Protein AF-0000000066488191 (afdb_homodimer)

Organism: Caenorhabditis elegans (NCBI:txid6239)

GO terms:
  GO:0005634 nucleus (C, IDA)
  GO:0000794 condensed nuclear chromosome (C, TAS)
  GO:0045132 meiotic chromosome segregation (P, IMP)

Sequence (2114 aa):
MMSWTFKDENGHGQPLIVKVAETFGMEKRCILWLEMFMEQKRKTSTEIESETEAAYYFTLMNLYGRIHELNGVRGAYARLSRIQIDHVYGKISMREAFGDFNSAACFARMTGKGKPFNSTEAIQKLIDELNCLEYSQIERNEQEDYLNSLKTLSQWVNIDNDIGPSPHIFSRNIEYWATESTILKMIRNDERDEIVNNAIENAKSKVIERLSECAIGGSCSYEIATPFLVELQKLNEIVELKNVSNDELSAFNSDFWKNIQKRTDDSEQKISILEPILRVRRSMLDIRMQSMTGRDKENIRSRIVEVHLQSARIARLTGCFERAQLSLINAKKVLPFENKIVLEEAKLQLQTSDELNGMSLLDSIISKNFGDLHTIYTDTQQSVNLDVQKSAKLKIEHYQEETKNLFSSVQMLRISHMIKAGNTIGFDKVYHETTQLLQCFAHSGVMYEAAWLLDYLSNYKERSKHVLPLLKAYKEVAKYEKNQVLQARAVERMTSLWLSNTRKISTHISSVPKLPEGQISDLRQNIKSMNREIQTALEHIGWRAFYPAYAVLARHIDHQDEEVTRTIKQIMKQLILRMPHQCMWQSAYLLRQNIASVKEKYMEVLTEVKRKAPCYVTLIDQYDYASGVFNTVSGKVESDDCKLSEKVDGLKTMFRDKKYDPKELVMNRRVDCDCKILSGIMVPVRSVIDESVHDTEIRDDGFEESCHLPDRYLIHDFSDKVKVLHSNTKPVIIKLTTKTGRIVRLICKKDDDLSKDYHFTKMVEMCNDLLMKDEQTRIQKMTATTYSVIPLGKQGGIIEFMEGVTSFYETLDKLMGMTSGEWLEKLKFWNTHMKPMGKEERTKYFREVACKNTPVVMGKWFRIQYPEAGQWFASRKLFAKSTAVMSVIGYIFGLGDRHTKNLMVHTTGKCIHVDFDMIFNKGETLGTPELVPFRLTQNMINGMGEVALDGEFRTVCEQALRVFRENSYEIEKYIADLPNLVADFPSNKRAPKDFDMSEAKRLVSGRLRGQIMTAKLYRSNPISHPMQVSQLASSLIELATSEEKLSEMYLGWMATLMMSWTFKDENGHGQPLIVKVAETFGMEKRCILWLEMFMEQKRKTSTEIESETEAAYYFTLMNLYGRIHELNGVRGAYARLSRIQIDHVYGKISMREAFGDFNSAACFARMTGKGKPFNSTEAIQKLIDELNCLEYSQIERNEQEDYLNSLKTLSQWVNIDNDIGPSPHIFSRNIEYWATESTILKMIRNDERDEIVNNAIENAKSKVIERLSECAIGGSCSYEIATPFLVELQKLNEIVELKNVSNDELSAFNSDFWKNIQKRTDDSEQKISILEPILRVRRSMLDIRMQSMTGRDKENIRSRIVEVHLQSARIARLTGCFERAQLSLINAKKVLPFENKIVLEEAKLQLQTSDELNGMSLLDSIISKNFGDLHTIYTDTQQSVNLDVQKSAKLKIEHYQEETKNLFSSVQMLRISHMIKAGNTIGFDKVYHETTQLLQCFAHSGVMYEAAWLLDYLSNYKERSKHVLPLLKAYKEVAKYEKNQVLQARAVERMTSLWLSNTRKISTHISSVPKLPEGQISDLRQNIKSMNREIQTALEHIGWRAFYPAYAVLARHIDHQDEEVTRTIKQIMKQLILRMPHQCMWQSAYLLRQNIASVKEKYMEVLTEVKRKAPCYVTLIDQYDYASGVFNTVSGKVESDDCKLSEKVDGLKTMFRDKKYDPKELVMNRRVDCDCKILSGIMVPVRSVIDESVHDTEIRDDGFEESCHLPDRYLIHDFSDKVKVLHSNTKPVIIKLTTKTGRIVRLICKKDDDLSKDYHFTKMVEMCNDLLMKDEQTRIQKMTATTYSVIPLGKQGGIIEFMEGVTSFYETLDKLMGMTSGEWLEKLKFWNTHMKPMGKEERTKYFREVACKNTPVVMGKWFRIQYPEAGQWFASRKLFAKSTAVMSVIGYIFGLGDRHTKNLMVHTTGKCIHVDFDMIFNKGETLGTPELVPFRLTQNMINGMGEVALDGEFRTVCEQALRVFRENSYEIEKYIADLPNLVADFPSNKRAPKDFDMSEAKRLVSGRLRGQIMTAKLYRSNPISHPMQVSQLASSLIELATSEEKLSEMYLGWMATL

Structure (mmCIF, N/CA/C/O backbone):
data_AF-0000000066488191-model_v1
#
loop_
_entity.id
_entity.type
_entity.pdbx_description
1 polymer 'non-specific serine/threonine protein kinase'
#
loop_
_atom_site.group_PDB
_atom_site.id
_atom_site.type_symbol
_atom_site.label_atom_id
_atom_site.label_alt_id
_atom_site.label_comp_id
_atom_site.label_asym_id
_atom_site.label_entity_id
_atom_site.label_seq_id
_atom_site.pdbx_PDB_ins_code
_atom_site.Cartn_x
_atom_site.Cartn_y
_atom_site.Cartn_z
_atom_site.occupancy
_atom_site.B_iso_or_equiv
_atom_site.auth_seq_id
_atom_site.auth_comp_id
_atom_site.auth_asym_id
_atom_site.auth_atom_id
_atom_site.pdbx_PDB_model_num
ATOM 1 N N . MET A 1 1 ? 40.062 29.422 2.43 1 53.34 1 MET A N 1
ATOM 2 C CA . MET A 1 1 ? 39.125 28.703 3.295 1 53.34 1 MET A CA 1
ATOM 3 C C . MET A 1 1 ? 38.188 27.828 2.473 1 53.34 1 MET A C 1
ATOM 5 O O . MET A 1 1 ? 37.656 26.859 2.98 1 53.34 1 MET A O 1
ATOM 9 N N . MET A 1 2 ? 38.062 28.219 1.221 1 65.75 2 MET A N 1
ATOM 10 C CA . MET A 1 2 ? 37.156 27.453 0.357 1 65.75 2 MET A CA 1
ATOM 11 C C . MET A 1 2 ? 37.938 26.5 -0.546 1 65.75 2 MET A C 1
ATOM 13 O O . MET A 1 2 ? 37.375 25.922 -1.475 1 65.75 2 MET A O 1
ATOM 17 N N . SER A 1 3 ? 39.219 26.344 -0.2 1 68.25 3 SER A N 1
ATOM 18 C CA . SER A 1 3 ? 40.031 25.453 -1.001 1 68.25 3 SER A CA 1
ATOM 19 C C . SER A 1 3 ? 39.781 24 -0.661 1 68.25 3 SER A C 1
ATOM 21 O O . SER A 1 3 ? 39.656 23.641 0.513 1 68.25 3 SER A O 1
ATOM 23 N N . TRP A 1 4 ? 39.469 23.156 -1.632 1 68.75 4 TRP A N 1
ATOM 24 C CA . TRP A 1 4 ? 39.156 21.734 -1.511 1 68.75 4 TRP A CA 1
ATOM 25 C C . TRP A 1 4 ? 40.438 20.906 -1.387 1 68.75 4 TRP A C 1
ATOM 27 O O . TRP A 1 4 ? 40.781 20.125 -2.271 1 68.75 4 TRP A O 1
ATOM 37 N N . THR A 1 5 ? 41.25 21.25 -0.405 1 68 5 THR A N 1
ATOM 38 C CA . THR A 1 5 ? 42.562 20.625 -0.302 1 68 5 THR A CA 1
ATOM 39 C C . THR A 1 5 ? 42.562 19.531 0.767 1 68 5 THR A C 1
ATOM 41 O O . THR A 1 5 ? 43.531 18.766 0.891 1 68 5 THR A O 1
ATOM 44 N N . PHE A 1 6 ? 41.406 19.391 1.422 1 79.56 6 PHE A N 1
ATOM 45 C CA . PHE A 1 6 ? 41.375 18.406 2.51 1 79.56 6 PHE A CA 1
ATOM 46 C C . PHE A 1 6 ? 40.438 17.266 2.182 1 79.56 6 PHE A C 1
ATOM 48 O O . PHE A 1 6 ? 39.531 17.406 1.354 1 79.56 6 PHE A O 1
ATOM 55 N N . LYS A 1 7 ? 40.875 16.109 2.66 1 81.81 7 LYS A N 1
ATOM 56 C CA . LYS A 1 7 ? 40.031 14.922 2.494 1 81.81 7 LYS A CA 1
ATOM 57 C C . LYS A 1 7 ? 39.375 14.516 3.814 1 81.81 7 LYS A C 1
ATOM 59 O O . LYS A 1 7 ? 39.969 14.688 4.879 1 81.81 7 LYS A O 1
ATOM 64 N N . ASP A 1 8 ? 38.188 14.164 3.746 1 79.75 8 ASP A N 1
ATOM 65 C CA . ASP A 1 8 ? 37.5 13.672 4.941 1 79.75 8 ASP A CA 1
ATOM 66 C C . ASP A 1 8 ? 37.969 12.273 5.309 1 79.75 8 ASP A C 1
ATOM 68 O O . ASP A 1 8 ? 38.875 11.734 4.684 1 79.75 8 ASP A O 1
ATOM 72 N N . GLU A 1 9 ? 37.375 11.734 6.336 1 75.88 9 GLU A N 1
ATOM 73 C CA . GLU A 1 9 ? 37.812 10.43 6.844 1 75.88 9 GLU A CA 1
ATOM 74 C C . GLU A 1 9 ? 37.531 9.32 5.828 1 75.88 9 GLU A C 1
ATOM 76 O O . GLU A 1 9 ? 38.156 8.266 5.859 1 75.88 9 GLU A O 1
ATOM 81 N N . ASN A 1 10 ? 36.688 9.664 4.855 1 80.81 10 ASN A N 1
ATOM 82 C CA . ASN A 1 10 ? 36.312 8.648 3.877 1 80.81 10 ASN A CA 1
ATOM 83 C C . ASN A 1 10 ? 36.969 8.906 2.525 1 80.81 10 ASN A C 1
ATOM 85 O O . ASN A 1 10 ? 36.688 8.195 1.554 1 80.81 10 ASN A O 1
ATOM 89 N N . GLY A 1 11 ? 37.719 9.93 2.398 1 78.69 11 GLY A N 1
ATOM 90 C CA . GLY A 1 11 ? 38.5 10.188 1.195 1 78.69 11 GLY A CA 1
ATOM 91 C C . GLY A 1 11 ? 37.844 11.18 0.26 1 78.69 11 GLY A C 1
ATOM 92 O O . GLY A 1 11 ? 38.344 11.406 -0.852 1 78.69 11 GLY A O 1
ATOM 93 N N . HIS A 1 12 ? 36.75 11.781 0.701 1 85.12 12 HIS A N 1
ATOM 94 C CA . HIS A 1 12 ? 36.094 12.789 -0.129 1 85.12 12 HIS A CA 1
ATOM 95 C C . HIS A 1 12 ? 36.75 14.156 0.062 1 85.12 12 HIS A C 1
ATOM 97 O O . HIS A 1 12 ? 37.125 14.516 1.175 1 85.12 12 HIS A O 1
ATOM 103 N N . GLY A 1 13 ? 36.906 14.906 -1.012 1 81.06 13 GLY A N 1
ATOM 104 C CA . GLY A 1 13 ? 37.406 16.266 -0.905 1 81.06 13 GLY A CA 1
ATOM 105 C C . GLY A 1 13 ? 36.469 17.188 -0.163 1 81.06 13 GLY A C 1
ATOM 106 O O . GLY A 1 13 ? 35.25 17.094 -0.312 1 81.06 13 GLY A O 1
ATOM 107 N N . GLN A 1 14 ? 37.031 17.922 0.802 1 84.06 14 GLN A N 1
ATOM 108 C CA . GLN A 1 14 ? 36.25 18.859 1.579 1 84.06 14 GLN A CA 1
ATOM 109 C C . GLN A 1 14 ? 37 20.172 1.783 1 84.06 14 GLN A C 1
ATOM 111 O O . GLN A 1 14 ? 38.219 20.188 1.927 1 84.06 14 GLN A O 1
ATOM 116 N N . PRO A 1 15 ? 36.281 21.203 1.713 1 82.38 15 PRO A N 1
ATOM 117 C CA . PRO A 1 15 ? 36.938 22.484 2.008 1 82.38 15 PRO A CA 1
ATOM 118 C C . PRO A 1 15 ? 37.281 22.641 3.486 1 82.38 15 PRO A C 1
ATOM 120 O O . PRO A 1 15 ? 36.625 22.062 4.348 1 82.38 15 PRO A O 1
ATOM 123 N N . LEU A 1 16 ? 38.25 23.469 3.756 1 82.44 16 LEU A N 1
ATOM 124 C CA . LEU A 1 16 ? 38.719 23.688 5.117 1 82.44 16 LEU A CA 1
ATOM 125 C C . LEU A 1 16 ? 37.656 24.359 5.961 1 82.44 16 LEU A C 1
ATOM 127 O O . LEU A 1 16 ? 37.594 24.172 7.18 1 82.44 16 LEU A O 1
ATOM 131 N N . ILE A 1 17 ? 36.844 25.016 5.355 1 82.12 17 ILE A N 1
ATOM 132 C CA . ILE A 1 17 ? 35.812 25.766 6.051 1 82.12 17 ILE A CA 1
ATOM 133 C C . ILE A 1 17 ? 34.875 24.812 6.785 1 82.12 17 ILE A C 1
ATOM 135 O O . ILE A 1 17 ? 34.281 25.188 7.805 1 82.12 17 ILE A O 1
ATOM 139 N N . VAL A 1 18 ? 34.781 23.688 6.281 1 84.31 18 VAL A N 1
ATOM 140 C CA . VAL A 1 18 ? 33.906 22.688 6.883 1 84.31 18 VAL A CA 1
ATOM 141 C C . VAL A 1 18 ? 34.406 22.312 8.273 1 84.31 18 VAL A C 1
ATOM 143 O O . VAL A 1 18 ? 33.656 22.266 9.234 1 84.31 18 VAL A O 1
ATOM 146 N N . LYS A 1 19 ? 35.625 22.094 8.359 1 80.31 19 LYS A N 1
ATOM 147 C CA . LYS A 1 19 ? 36.219 21.719 9.633 1 80.31 19 LYS A CA 1
ATOM 148 C C . LYS A 1 19 ? 36.094 22.859 10.648 1 80.31 19 LYS A C 1
ATOM 150 O O . LYS A 1 19 ? 35.812 22.609 11.828 1 80.31 19 LYS A O 1
ATOM 155 N N . VAL A 1 20 ? 36.312 24 10.156 1 78.38 20 VAL A N 1
ATOM 156 C CA . VAL A 1 20 ? 36.188 25.172 11.016 1 78.38 20 VAL A CA 1
ATOM 157 C C . VAL A 1 20 ? 34.781 25.312 11.523 1 78.38 20 VAL A C 1
ATOM 159 O O . VAL A 1 20 ? 34.531 25.562 12.703 1 78.38 20 VAL A O 1
ATOM 162 N N . ALA A 1 21 ? 33.844 25.156 10.648 1 81.75 21 ALA A N 1
ATOM 163 C CA . ALA A 1 21 ? 32.438 25.297 11.008 1 81.75 21 ALA A CA 1
ATOM 164 C C . ALA A 1 21 ? 32.031 24.234 12.016 1 81.75 21 ALA A C 1
ATOM 166 O O . ALA A 1 21 ? 31.25 24.516 12.938 1 81.75 21 ALA A O 1
ATOM 167 N N . GLU A 1 22 ? 32.5 23.078 11.844 1 79.38 22 GLU A N 1
ATOM 168 C CA . GLU A 1 22 ? 32.188 21.984 12.742 1 79.38 22 GLU A CA 1
ATOM 169 C C . GLU A 1 22 ? 32.75 22.203 14.133 1 79.38 22 GLU A C 1
ATOM 171 O O . GLU A 1 22 ? 32.156 21.875 15.141 1 79.38 22 GLU A O 1
ATOM 176 N N . THR A 1 23 ? 33.875 22.828 14.102 1 73.38 23 THR A N 1
ATOM 177 C CA . THR A 1 23 ? 34.562 23.078 15.367 1 73.38 23 THR A CA 1
ATOM 178 C C . THR A 1 23 ? 33.844 24.172 16.156 1 73.38 23 THR A C 1
ATOM 180 O O . THR A 1 23 ? 33.75 24.094 17.391 1 73.38 23 THR A O 1
ATOM 183 N N . PHE A 1 24 ? 33.312 25.078 15.422 1 72.81 24 PHE A N 1
ATOM 184 C CA . PHE A 1 24 ? 32.75 26.234 16.109 1 72.81 24 PHE A CA 1
ATOM 185 C C . PHE A 1 24 ? 31.219 26.172 16.078 1 72.81 24 PHE A C 1
ATOM 187 O O . PHE A 1 24 ? 30.547 27.078 16.578 1 72.81 24 PHE A O 1
ATOM 194 N N . GLY A 1 25 ? 30.656 25.188 15.531 1 78.25 25 GLY A N 1
ATOM 195 C CA . GLY A 1 25 ? 29.203 25.047 15.5 1 78.25 25 GLY A CA 1
ATOM 196 C C . GLY A 1 25 ? 28.531 26.016 14.531 1 78.25 25 GLY A C 1
ATOM 197 O O . GLY A 1 25 ? 27.484 26.578 14.844 1 78.25 25 GLY A O 1
ATOM 198 N N . MET A 1 26 ? 29.156 26.312 13.445 1 85 26 MET A N 1
ATOM 199 C CA . MET A 1 26 ? 28.641 27.25 12.445 1 85 26 MET A CA 1
ATOM 200 C C . MET A 1 26 ? 28.234 26.516 11.18 1 85 26 MET A C 1
ATOM 202 O O . MET A 1 26 ? 28.625 26.906 10.078 1 85 26 MET A O 1
ATOM 206 N N . GLU A 1 27 ? 27.484 25.484 11.461 1 90.75 27 GLU A N 1
ATOM 207 C CA . GLU A 1 27 ? 27.125 24.609 10.336 1 90.75 27 GLU A CA 1
ATOM 208 C C . GLU A 1 27 ? 26.25 25.359 9.328 1 90.75 27 GLU A C 1
ATOM 210 O O . GLU A 1 27 ? 26.438 25.203 8.117 1 90.75 27 GLU A O 1
ATOM 215 N N . LYS A 1 28 ? 25.281 26.234 9.758 1 91.38 28 LYS A N 1
ATOM 216 C CA . LYS A 1 28 ? 24.391 26.938 8.844 1 91.38 28 LYS A CA 1
ATOM 217 C C . LYS A 1 28 ? 25.156 27.953 7.988 1 91.38 28 LYS A C 1
ATOM 219 O O . LYS A 1 28 ? 24.859 28.125 6.809 1 91.38 28 LYS A O 1
ATOM 224 N N . ARG A 1 29 ? 26.094 28.562 8.531 1 89.44 29 ARG A N 1
ATOM 225 C CA . ARG A 1 29 ? 26.953 29.484 7.773 1 89.44 29 ARG A CA 1
ATOM 226 C C . ARG A 1 29 ? 27.781 28.719 6.746 1 89.44 29 ARG A C 1
ATOM 228 O O . ARG A 1 29 ? 28 29.203 5.633 1 89.44 29 ARG A O 1
ATOM 235 N N . CYS A 1 30 ? 28.281 27.625 7.215 1 91.75 30 CYS A N 1
ATOM 236 C CA . CYS A 1 30 ? 29.062 26.797 6.301 1 91.75 30 CYS A CA 1
ATOM 237 C C . CYS A 1 30 ? 28.234 26.375 5.098 1 91.75 30 CYS A C 1
ATOM 239 O O . CYS A 1 30 ? 28.719 26.359 3.969 1 91.75 30 CYS A O 1
ATOM 241 N N . ILE A 1 31 ? 26.969 25.969 5.348 1 93.62 31 ILE A N 1
ATOM 242 C CA . ILE A 1 31 ? 26.078 25.578 4.262 1 93.62 31 ILE A CA 1
ATOM 243 C C . ILE A 1 31 ? 25.906 26.75 3.301 1 93.62 31 ILE A C 1
ATOM 245 O O . ILE A 1 31 ? 25.953 26.578 2.08 1 93.62 31 ILE A O 1
ATOM 249 N N . LEU A 1 32 ? 25.703 27.953 3.84 1 93.06 32 LEU A N 1
ATOM 250 C CA . LEU A 1 32 ? 25.547 29.156 3.041 1 93.06 32 LEU A CA 1
ATOM 251 C C . LEU A 1 32 ? 26.766 29.391 2.168 1 93.06 32 LEU A C 1
ATOM 253 O O . LEU A 1 32 ? 26.641 29.625 0.963 1 93.06 32 LEU A O 1
ATOM 257 N N . TRP A 1 33 ? 27.922 29.25 2.713 1 91 33 TRP A N 1
ATOM 258 C CA . TRP A 1 33 ? 29.156 29.516 1.994 1 91 33 TRP A CA 1
ATOM 259 C C . TRP A 1 33 ? 29.438 28.453 0.941 1 91 33 TRP A C 1
ATOM 261 O O . TRP A 1 33 ? 29.953 28.75 -0.138 1 91 33 TRP A O 1
ATOM 271 N N . LEU A 1 34 ? 29.156 27.25 1.259 1 91.56 34 LEU A N 1
ATOM 272 C CA . LEU A 1 34 ? 29.359 26.172 0.302 1 91.56 34 LEU A CA 1
ATOM 273 C C . LEU A 1 34 ? 28.469 26.359 -0.921 1 91.56 34 LEU A C 1
ATOM 275 O O . LEU A 1 34 ? 28.891 26.094 -2.049 1 91.56 34 LEU A O 1
ATOM 279 N N . GLU A 1 35 ? 27.219 26.75 -0.673 1 91.69 35 GLU A N 1
ATOM 280 C CA . GLU A 1 35 ? 26.312 27 -1.788 1 91.69 35 GLU A CA 1
ATOM 281 C C . GLU A 1 35 ? 26.797 28.156 -2.658 1 91.69 35 GLU A C 1
ATOM 283 O O . GLU A 1 35 ? 26.719 28.094 -3.887 1 91.69 35 GLU A O 1
ATOM 288 N N . MET A 1 36 ? 27.297 29.172 -2.016 1 89.38 36 MET A N 1
ATOM 289 C CA . MET A 1 36 ? 27.844 30.312 -2.748 1 89.38 36 MET A CA 1
ATOM 290 C C . MET A 1 36 ? 29.062 29.891 -3.576 1 89.38 36 MET A C 1
ATOM 292 O O . MET A 1 36 ? 29.234 30.359 -4.707 1 89.38 36 MET A O 1
ATOM 296 N N . PHE A 1 37 ? 29.781 29.094 -2.984 1 86.75 37 PHE A N 1
ATOM 297 C CA . PHE A 1 37 ? 30.984 28.609 -3.662 1 86.75 37 PHE A CA 1
ATOM 298 C C . PHE A 1 37 ? 30.609 27.812 -4.906 1 86.75 37 PHE A C 1
ATOM 300 O O . PHE A 1 37 ? 31.203 28 -5.973 1 86.75 37 PHE A O 1
ATOM 307 N N . MET A 1 38 ? 29.734 26.906 -4.742 1 88.44 38 MET A N 1
ATOM 308 C CA . MET A 1 38 ? 29.328 26.062 -5.867 1 88.44 38 MET A CA 1
ATOM 309 C C . MET A 1 38 ? 28.672 26.906 -6.961 1 88.44 38 MET A C 1
ATOM 311 O O . MET A 1 38 ? 28.797 26.594 -8.148 1 88.44 38 MET A O 1
ATOM 315 N N . GLU A 1 39 ? 27.875 27.906 -6.574 1 87.44 39 GLU A N 1
ATOM 316 C CA . GLU A 1 39 ? 27.25 28.812 -7.539 1 87.44 39 GLU A CA 1
ATOM 317 C C . GLU A 1 39 ? 28.312 29.547 -8.352 1 87.44 39 GLU A C 1
ATOM 319 O O . GLU A 1 39 ? 28.156 29.719 -9.57 1 87.44 39 GLU A O 1
ATOM 324 N N . GLN A 1 40 ? 29.344 29.938 -7.746 1 84.94 40 GLN A N 1
ATOM 325 C CA . GLN A 1 40 ? 30.422 30.656 -8.422 1 84.94 40 GLN A CA 1
ATOM 326 C C . GLN A 1 40 ? 31.203 29.719 -9.344 1 84.94 40 GLN A C 1
ATOM 328 O O . GLN A 1 40 ? 31.578 30.109 -10.453 1 84.94 40 GLN A O 1
ATOM 333 N N . LYS A 1 41 ? 31.375 28.531 -8.859 1 84.56 41 LYS A N 1
ATOM 334 C CA . LYS A 1 41 ? 32.094 27.547 -9.664 1 84.56 41 LYS A CA 1
ATOM 335 C C . LYS A 1 41 ? 31.312 27.188 -10.922 1 84.56 41 LYS A C 1
ATOM 337 O O . LYS A 1 41 ? 31.891 26.938 -11.977 1 84.56 41 LYS A O 1
ATOM 342 N N . ARG A 1 42 ? 30.062 27.078 -10.852 1 85.44 42 ARG A N 1
ATOM 343 C CA . ARG A 1 42 ? 29.219 26.734 -11.992 1 85.44 42 ARG A CA 1
ATOM 344 C C . ARG A 1 42 ? 29.188 27.859 -13.016 1 85.44 42 ARG A C 1
ATOM 346 O O . ARG A 1 42 ? 29.031 27.609 -14.211 1 85.44 42 ARG A O 1
ATOM 353 N N . LYS A 1 43 ? 29.312 29.031 -12.625 1 81.06 43 LYS A N 1
ATOM 354 C CA . LYS A 1 43 ? 29.344 30.172 -13.531 1 81.06 43 LYS A CA 1
ATOM 355 C C . LYS A 1 43 ? 30.672 30.234 -14.297 1 81.06 43 LYS A C 1
ATOM 357 O O . LYS A 1 43 ? 30.688 30.641 -15.461 1 81.06 43 LYS A O 1
ATOM 362 N N . THR A 1 44 ? 31.641 29.828 -13.625 1 81.44 44 THR A N 1
ATOM 363 C CA . THR A 1 44 ? 32.969 29.984 -14.219 1 81.44 44 THR A CA 1
ATOM 364 C C . THR A 1 44 ? 33.312 28.766 -15.062 1 81.44 44 THR A C 1
ATOM 366 O O . THR A 1 44 ? 34.062 28.875 -16.047 1 81.44 44 THR A O 1
ATOM 369 N N . SER A 1 45 ? 32.875 27.578 -14.508 1 75.94 45 SER A N 1
ATOM 370 C CA . SER A 1 45 ? 33.312 26.359 -15.203 1 75.94 45 SER A CA 1
ATOM 371 C C . SER A 1 45 ? 32.156 25.734 -15.977 1 75.94 45 SER A C 1
ATOM 373 O O . SER A 1 45 ? 31.016 25.75 -15.516 1 75.94 45 SER A O 1
ATOM 375 N N . THR A 1 46 ? 32.375 25.359 -17.203 1 68.44 46 THR A N 1
ATOM 376 C CA . THR A 1 46 ? 31.375 24.734 -18.062 1 68.44 46 THR A CA 1
ATOM 377 C C . THR A 1 46 ? 31.016 23.344 -17.562 1 68.44 46 THR A C 1
ATOM 379 O O . THR A 1 46 ? 29.875 22.906 -17.688 1 68.44 46 THR A O 1
ATOM 382 N N . GLU A 1 47 ? 32.031 22.562 -17.094 1 75.62 47 GLU A N 1
ATOM 383 C CA . GLU A 1 47 ? 31.75 21.203 -16.641 1 75.62 47 GLU A CA 1
ATOM 384 C C . GLU A 1 47 ? 32.406 20.938 -15.281 1 75.62 47 GLU A C 1
ATOM 386 O O . GLU A 1 47 ? 33.594 21.125 -15.117 1 75.62 47 GLU A O 1
ATOM 391 N N . ILE A 1 48 ? 31.547 20.734 -14.234 1 81.19 48 ILE A N 1
ATOM 392 C CA . ILE A 1 48 ? 32.062 20.375 -12.922 1 81.19 48 ILE A CA 1
ATOM 393 C C . ILE A 1 48 ? 32.312 18.875 -12.875 1 81.19 48 ILE A C 1
ATOM 395 O O . ILE A 1 48 ? 31.484 18.062 -13.312 1 81.19 48 ILE A O 1
ATOM 399 N N . GLU A 1 49 ? 33.438 18.578 -12.344 1 83.06 49 GLU A N 1
ATOM 400 C CA . GLU A 1 49 ? 33.812 17.172 -12.211 1 83.06 49 GLU A CA 1
ATOM 401 C C . GLU A 1 49 ? 32.812 16.422 -11.312 1 83.06 49 GLU A C 1
ATOM 403 O O . GLU A 1 49 ? 32.375 16.953 -10.297 1 83.06 49 GLU A O 1
ATOM 408 N N . SER A 1 50 ? 32.469 15.281 -11.719 1 85.19 50 SER A N 1
ATOM 409 C CA . SER A 1 50 ? 31.516 14.461 -11.008 1 85.19 50 SER A CA 1
ATOM 410 C C . SER A 1 50 ? 31.969 14.18 -9.578 1 85.19 50 SER A C 1
ATOM 412 O O . SER A 1 50 ? 31.156 14.109 -8.656 1 85.19 50 SER A O 1
ATOM 414 N N . GLU A 1 51 ? 33.219 14.055 -9.352 1 85.31 51 GLU A N 1
ATOM 415 C CA . GLU A 1 51 ? 33.75 13.75 -8.023 1 85.31 51 GLU A CA 1
ATOM 416 C C . GLU A 1 51 ? 33.594 14.938 -7.082 1 85.31 51 GLU A C 1
ATOM 418 O O . GLU A 1 51 ? 33.312 14.766 -5.898 1 85.31 51 GLU A O 1
ATOM 423 N N . THR A 1 52 ? 33.844 16.047 -7.648 1 86.5 52 THR A N 1
ATOM 424 C CA . THR A 1 52 ? 33.719 17.266 -6.848 1 86.5 52 THR A CA 1
ATOM 425 C C . THR A 1 52 ? 32.25 17.5 -6.477 1 86.5 52 THR A C 1
ATOM 427 O O . THR A 1 52 ? 31.953 17.922 -5.355 1 86.5 52 THR A O 1
ATOM 430 N N . GLU A 1 53 ? 31.422 17.234 -7.363 1 89.94 53 GLU A N 1
ATOM 431 C CA . GLU A 1 53 ? 30 17.406 -7.094 1 89.94 53 GLU A CA 1
ATOM 432 C C . GLU A 1 53 ? 29.5 16.391 -6.066 1 89.94 53 GLU A C 1
ATOM 434 O O . GLU A 1 53 ? 28.688 16.703 -5.211 1 89.94 53 GLU A O 1
ATOM 439 N N . ALA A 1 54 ? 30 15.195 -6.211 1 90.94 54 ALA A N 1
ATOM 440 C CA . ALA A 1 54 ? 29.641 14.164 -5.242 1 90.94 54 ALA A CA 1
ATOM 441 C C . ALA A 1 54 ? 30.141 14.531 -3.844 1 90.94 54 ALA A C 1
ATOM 443 O O . ALA A 1 54 ? 29.422 14.344 -2.857 1 90.94 54 ALA A O 1
ATOM 444 N N . ALA A 1 55 ? 31.344 15.023 -3.811 1 91 55 ALA A N 1
ATOM 445 C CA . ALA A 1 55 ? 31.906 15.43 -2.529 1 91 55 ALA A CA 1
ATOM 446 C C . ALA A 1 55 ? 31.141 16.594 -1.928 1 91 55 ALA A C 1
ATOM 448 O O . ALA A 1 55 ? 30.969 16.688 -0.708 1 91 55 ALA A O 1
ATOM 449 N N . TYR A 1 56 ? 30.75 17.5 -2.775 1 92.12 56 TYR A N 1
ATOM 450 C CA . TYR A 1 56 ? 29.969 18.656 -2.35 1 92.12 56 TYR A CA 1
ATOM 451 C C . TYR A 1 56 ? 28.672 18.234 -1.677 1 92.12 56 TYR A C 1
ATOM 453 O O . TYR A 1 56 ? 28.375 18.641 -0.554 1 92.12 56 TYR A O 1
ATOM 461 N N . TYR A 1 57 ? 27.891 17.375 -2.307 1 93.94 57 TYR A N 1
ATOM 462 C CA . TYR A 1 57 ? 26.609 16.953 -1.764 1 93.94 57 TYR A CA 1
ATOM 463 C C . TYR A 1 57 ? 26.797 16.047 -0.546 1 93.94 57 TYR A C 1
ATOM 465 O O . TYR A 1 57 ? 25.984 16.078 0.385 1 93.94 57 TYR A O 1
ATOM 473 N N . PHE A 1 58 ? 27.844 15.25 -0.529 1 93.75 58 PHE A N 1
ATOM 474 C CA . PHE A 1 58 ? 28.141 14.422 0.635 1 93.75 58 PHE A CA 1
ATOM 475 C C . PHE A 1 58 ? 28.453 15.289 1.85 1 93.75 58 PHE A C 1
ATOM 477 O O . PHE A 1 58 ? 28.016 14.992 2.961 1 93.75 58 PHE A O 1
ATOM 484 N N . THR A 1 59 ? 29.234 16.344 1.602 1 93 59 THR A N 1
ATOM 485 C CA . THR A 1 59 ? 29.562 17.281 2.674 1 93 59 THR A CA 1
ATOM 486 C C . THR A 1 59 ? 28.297 17.969 3.195 1 93 59 THR A C 1
ATOM 488 O O . THR A 1 59 ? 28.109 18.094 4.406 1 93 59 THR A O 1
ATOM 491 N N . LEU A 1 60 ? 27.453 18.406 2.277 1 94.5 60 LEU A N 1
ATOM 492 C CA . LEU A 1 60 ? 26.203 19.031 2.678 1 94.5 60 LEU A CA 1
ATOM 493 C C . LEU A 1 60 ? 25.344 18.078 3.506 1 94.5 60 LEU A C 1
ATOM 495 O O . LEU A 1 60 ? 24.719 18.484 4.484 1 94.5 60 LEU A O 1
ATOM 499 N N . MET A 1 61 ? 25.328 16.875 3.092 1 94.75 61 MET A N 1
ATOM 500 C CA . MET A 1 61 ? 24.562 15.836 3.785 1 94.75 61 MET A CA 1
ATOM 501 C C . MET A 1 61 ? 25 15.727 5.246 1 94.75 61 MET A C 1
ATOM 503 O O . MET A 1 61 ? 24.156 15.664 6.141 1 94.75 61 MET A O 1
ATOM 507 N N . ASN A 1 62 ? 26.25 15.727 5.477 1 93 62 ASN A N 1
ATOM 508 C CA . ASN A 1 62 ? 26.781 15.602 6.828 1 93 62 ASN A CA 1
ATOM 509 C C . ASN A 1 62 ? 26.516 16.859 7.652 1 93 62 ASN A C 1
ATOM 511 O O . ASN A 1 62 ? 26.266 16.766 8.859 1 93 62 ASN A O 1
ATOM 515 N N . LEU A 1 63 ? 26.609 18 7 1 93.56 63 LEU A N 1
ATOM 516 C CA . LEU A 1 63 ? 26.312 19.25 7.703 1 93.56 63 LEU A CA 1
ATOM 517 C C . LEU A 1 63 ? 24.844 19.297 8.117 1 93.56 63 LEU A C 1
ATOM 519 O O . LEU A 1 63 ? 24.531 19.703 9.234 1 93.56 63 LEU A O 1
ATOM 523 N N . TYR A 1 64 ? 23.953 18.891 7.211 1 95.19 64 TYR A N 1
ATOM 524 C CA . TYR A 1 64 ? 22.531 18.828 7.551 1 95.19 64 TYR A CA 1
ATOM 525 C C . TYR A 1 64 ? 22.297 17.828 8.688 1 95.19 64 TYR A C 1
ATOM 527 O O . TYR A 1 64 ? 21.438 18.062 9.547 1 95.19 64 TYR A O 1
ATOM 535 N N . GLY A 1 65 ? 23.062 16.734 8.695 1 93.5 65 GLY A N 1
ATOM 536 C CA . GLY A 1 65 ? 22.953 15.75 9.758 1 93.5 65 GLY A CA 1
ATOM 537 C C . GLY A 1 65 ? 23.359 16.297 11.117 1 93.5 65 GLY A C 1
ATOM 538 O O . GLY A 1 65 ? 22.734 15.969 12.133 1 93.5 65 GLY A O 1
ATOM 539 N N . ARG A 1 66 ? 24.328 17.141 11.125 1 91.75 66 ARG A N 1
ATOM 540 C CA . ARG A 1 66 ? 24.844 17.719 12.367 1 91.75 66 ARG A CA 1
ATOM 541 C C . ARG A 1 66 ? 23.828 18.672 12.977 1 91.75 66 ARG A C 1
ATOM 543 O O . ARG A 1 66 ? 23.766 18.828 14.203 1 91.75 66 ARG A O 1
ATOM 550 N N . ILE A 1 67 ? 23.062 19.344 12.141 1 91.44 67 ILE A N 1
ATOM 551 C CA . ILE A 1 67 ? 22.062 20.25 12.68 1 91.44 67 ILE A CA 1
ATOM 552 C C . ILE A 1 67 ? 20.703 19.547 12.742 1 91.44 67 ILE A C 1
ATOM 554 O O . ILE A 1 67 ? 19.672 20.188 12.977 1 91.44 67 ILE A O 1
ATOM 558 N N . HIS A 1 68 ? 20.578 18.312 12.453 1 92.19 68 HIS A N 1
ATOM 559 C CA . HIS A 1 68 ? 19.438 17.406 12.531 1 92.19 68 HIS A CA 1
ATOM 560 C C . HIS A 1 68 ? 18.297 17.875 11.625 1 92.19 68 HIS A C 1
ATOM 562 O O . HIS A 1 68 ? 17.141 17.922 12.047 1 92.19 68 HIS A O 1
ATOM 568 N N . GLU A 1 69 ? 18.672 18.359 10.469 1 94.12 69 GLU A N 1
ATOM 569 C CA . GLU A 1 69 ? 17.719 18.641 9.406 1 94.12 69 GLU A CA 1
ATOM 570 C C . GLU A 1 69 ? 17.578 17.453 8.453 1 94.12 69 GLU A C 1
ATOM 572 O O . GLU A 1 69 ? 18.219 17.422 7.398 1 94.12 69 GLU A O 1
ATOM 577 N N . LEU A 1 70 ? 16.688 16.594 8.789 1 94.88 70 LEU A N 1
ATOM 578 C CA . LEU A 1 70 ? 16.609 15.289 8.133 1 94.88 70 LEU A CA 1
ATOM 579 C C . LEU A 1 70 ? 16.109 15.43 6.695 1 94.88 70 LEU A C 1
ATOM 581 O O . LEU A 1 70 ? 16.516 14.664 5.82 1 94.88 70 LEU A O 1
ATOM 585 N N . ASN A 1 71 ? 15.234 16.422 6.418 1 95.31 71 ASN A N 1
ATOM 586 C CA . ASN A 1 71 ? 14.812 16.656 5.043 1 95.31 71 ASN A CA 1
ATOM 587 C C . ASN A 1 71 ? 15.977 17.109 4.164 1 95.31 71 ASN A C 1
ATOM 589 O O . ASN A 1 71 ? 16.031 16.781 2.982 1 95.31 71 ASN A O 1
ATOM 593 N N . GLY A 1 72 ? 16.828 17.969 4.77 1 96.25 72 GLY A N 1
ATOM 594 C CA . GLY A 1 72 ? 18.031 18.359 4.051 1 96.25 72 GLY A CA 1
ATOM 595 C C . GLY A 1 72 ? 18.953 17.188 3.738 1 96.25 72 GLY A C 1
ATOM 596 O O . GLY A 1 72 ? 19.547 17.141 2.664 1 96.25 72 GLY A O 1
ATOM 597 N N . VAL A 1 73 ? 19.031 16.219 4.664 1 96.62 73 VAL A N 1
ATOM 598 C CA . VAL A 1 73 ? 19.828 15.023 4.461 1 96.62 73 VAL A CA 1
ATOM 599 C C . VAL A 1 73 ? 19.266 14.211 3.299 1 96.62 73 VAL A C 1
ATOM 601 O O . VAL A 1 73 ? 20 13.766 2.426 1 96.62 73 VAL A O 1
ATOM 604 N N . ARG A 1 74 ? 18 14.102 3.24 1 94 74 ARG A N 1
ATOM 605 C CA . ARG A 1 74 ? 17.328 13.367 2.17 1 94 74 ARG A CA 1
ATOM 606 C C . ARG A 1 74 ? 17.562 14.031 0.818 1 94 74 ARG A C 1
ATOM 608 O O . ARG A 1 74 ? 17.828 13.359 -0.177 1 94 74 ARG A O 1
ATOM 615 N N . GLY A 1 75 ? 17.359 15.352 0.838 1 95.06 75 GLY A N 1
ATOM 616 C CA . GLY A 1 75 ? 17.562 16.094 -0.397 1 95.06 75 GLY A CA 1
ATOM 617 C C . GLY A 1 75 ? 18.984 16 -0.923 1 95.06 75 GLY A C 1
ATOM 618 O O . GLY A 1 75 ? 19.203 15.828 -2.127 1 95.06 75 GLY A O 1
ATOM 619 N N . ALA A 1 76 ? 19.953 16.109 -0.037 1 96.31 76 ALA A N 1
ATOM 620 C CA . ALA A 1 76 ? 21.359 16 -0.428 1 96.31 76 ALA A CA 1
ATOM 621 C C . ALA A 1 76 ? 21.688 14.609 -0.942 1 96.31 76 ALA A C 1
ATOM 623 O O . ALA A 1 76 ? 22.438 14.453 -1.913 1 96.31 76 ALA A O 1
ATOM 624 N N . TYR A 1 77 ? 21.141 13.656 -0.321 1 93.69 77 TYR A N 1
ATOM 625 C CA . TYR A 1 77 ? 21.375 12.281 -0.757 1 93.69 77 TYR A CA 1
ATOM 626 C C . TYR A 1 77 ? 20.766 12.039 -2.131 1 93.69 77 TYR A C 1
ATOM 628 O O . TYR A 1 77 ? 21.344 11.32 -2.953 1 93.69 77 TYR A O 1
ATOM 636 N N . ALA A 1 78 ? 19.578 12.516 -2.34 1 90.12 78 ALA A N 1
ATOM 637 C CA . ALA A 1 78 ? 18.938 12.359 -3.641 1 90.12 78 ALA A CA 1
ATOM 638 C C . ALA A 1 78 ? 19.812 12.945 -4.754 1 90.12 78 ALA A C 1
ATOM 640 O O . ALA A 1 78 ? 19.922 12.352 -5.828 1 90.12 78 ALA A O 1
ATOM 641 N N . ARG A 1 79 ? 20.391 14.102 -4.512 1 91.5 79 ARG A N 1
ATOM 642 C CA . ARG A 1 79 ? 21.281 14.719 -5.492 1 91.5 79 ARG A CA 1
ATOM 643 C C . ARG A 1 79 ? 22.562 13.914 -5.668 1 91.5 79 ARG A C 1
ATOM 645 O O . ARG A 1 79 ? 23.078 13.797 -6.777 1 91.5 79 ARG A O 1
ATOM 652 N N . LEU A 1 80 ? 23.047 13.43 -4.559 1 91.5 80 LEU A N 1
ATOM 653 C CA . LEU A 1 80 ? 24.25 12.602 -4.59 1 91.5 80 LEU A CA 1
ATOM 654 C C . LEU A 1 80 ? 24 11.328 -5.395 1 91.5 80 LEU A C 1
ATOM 656 O O . LEU A 1 80 ? 24.859 10.922 -6.188 1 91.5 80 LEU A O 1
ATOM 660 N N . SER A 1 81 ? 22.859 10.742 -5.207 1 85.12 81 SER A N 1
ATOM 661 C CA . SER A 1 81 ? 22.531 9.477 -5.855 1 85.12 81 SER A CA 1
ATOM 662 C C . SER A 1 81 ? 22.359 9.656 -7.359 1 85.12 81 SER A C 1
ATOM 664 O O . SER A 1 81 ? 22.516 8.703 -8.125 1 85.12 81 SER A O 1
ATOM 666 N N . ARG A 1 82 ? 22.031 10.844 -7.797 1 80.5 82 ARG A N 1
ATOM 667 C CA . ARG A 1 82 ? 21.906 11.125 -9.219 1 80.5 82 ARG A CA 1
ATOM 668 C C . ARG A 1 82 ? 23.281 11.18 -9.891 1 80.5 82 ARG A C 1
ATOM 670 O O . ARG A 1 82 ? 23.422 10.836 -11.062 1 80.5 82 ARG A O 1
ATOM 677 N N . ILE A 1 83 ? 24.203 11.625 -9.094 1 84.38 83 ILE A N 1
ATOM 678 C CA . ILE A 1 83 ? 25.562 11.742 -9.617 1 84.38 83 ILE A CA 1
ATOM 679 C C . ILE A 1 83 ? 26.25 10.383 -9.539 1 84.38 83 ILE A C 1
ATOM 681 O O . ILE A 1 83 ? 26.875 9.945 -10.516 1 84.38 83 ILE A O 1
ATOM 685 N N . GLN A 1 84 ? 26.125 9.797 -8.352 1 82.44 84 GLN A N 1
ATOM 686 C CA . GLN A 1 84 ? 26.703 8.477 -8.133 1 82.44 84 GLN A CA 1
ATOM 687 C C . GLN A 1 84 ? 25.688 7.527 -7.508 1 82.44 84 GLN A C 1
ATOM 689 O O . GLN A 1 84 ? 25.453 7.578 -6.301 1 82.44 84 GLN A O 1
ATOM 694 N N . ILE A 1 85 ? 25.328 6.652 -8.367 1 75 85 ILE A N 1
ATOM 695 C CA . ILE A 1 85 ? 24.297 5.719 -7.922 1 75 85 ILE A CA 1
ATOM 696 C C . ILE A 1 85 ? 24.859 4.809 -6.828 1 75 85 ILE A C 1
ATOM 698 O O . ILE A 1 85 ? 26 4.352 -6.922 1 75 85 ILE A O 1
ATOM 702 N N . ASP A 1 86 ? 24.188 4.543 -5.754 1 75.81 86 ASP A N 1
ATOM 703 C CA . ASP A 1 86 ? 24.469 3.631 -4.648 1 75.81 86 ASP A CA 1
ATOM 704 C C . ASP A 1 86 ? 25.75 4.016 -3.93 1 75.81 86 ASP A C 1
ATOM 706 O O . ASP A 1 86 ? 26.641 3.18 -3.736 1 75.81 86 ASP A O 1
ATOM 710 N N . HIS A 1 87 ? 25.922 5.316 -3.74 1 85.25 87 HIS A N 1
ATOM 711 C CA . HIS A 1 87 ? 27.047 5.797 -2.934 1 85.25 87 HIS A CA 1
ATOM 712 C C . HIS A 1 87 ? 27 5.199 -1.53 1 85.25 87 HIS A C 1
ATOM 714 O O . HIS A 1 87 ? 26.125 5.535 -0.731 1 85.25 87 HIS A O 1
ATOM 720 N N . VAL A 1 88 ? 27.922 4.301 -1.142 1 87 88 VAL A N 1
ATOM 721 C CA . VAL A 1 88 ? 27.906 3.496 0.074 1 87 88 VAL A CA 1
ATOM 722 C C . VAL A 1 88 ? 28 4.402 1.299 1 87 88 VAL A C 1
ATOM 724 O O . VAL A 1 88 ? 27.234 4.25 2.252 1 87 88 VAL A O 1
ATOM 727 N N . TYR A 1 89 ? 28.938 5.379 1.278 1 91.06 89 TYR A N 1
ATOM 728 C CA . TYR A 1 89 ? 29.125 6.273 2.418 1 91.06 89 TYR A CA 1
ATOM 729 C C . TYR A 1 89 ? 27.891 7.141 2.633 1 91.06 89 TYR A C 1
ATOM 731 O O . TYR A 1 89 ? 27.531 7.441 3.771 1 91.06 89 TYR A O 1
ATOM 739 N N . GLY A 1 90 ? 27.328 7.535 1.505 1 91.5 90 GLY A N 1
ATOM 740 C CA . GLY A 1 90 ? 26.094 8.305 1.593 1 91.5 90 GLY A CA 1
ATOM 741 C C . GLY A 1 90 ? 24.969 7.539 2.244 1 91.5 90 GLY A C 1
ATOM 742 O O . GLY A 1 90 ? 24.219 8.094 3.053 1 91.5 90 GLY A O 1
ATOM 743 N N . LYS A 1 91 ? 24.891 6.273 1.965 1 89.31 91 LYS A N 1
ATOM 744 C CA . LYS A 1 91 ? 23.844 5.434 2.551 1 89.31 91 LYS A CA 1
ATOM 745 C C . LYS A 1 91 ? 24.078 5.238 4.047 1 89.31 91 LYS A C 1
ATOM 747 O O . LYS A 1 91 ? 23.125 5.246 4.832 1 89.31 91 LYS A O 1
ATOM 752 N N . ILE A 1 92 ? 25.281 5.035 4.41 1 92.25 92 ILE A N 1
ATOM 753 C CA . ILE A 1 92 ? 25.625 4.863 5.816 1 92.25 92 ILE A CA 1
ATOM 754 C C . ILE A 1 92 ? 25.312 6.145 6.59 1 92.25 92 ILE A C 1
ATOM 756 O O . ILE A 1 92 ? 24.688 6.102 7.645 1 92.25 92 ILE A O 1
ATOM 760 N N . SER A 1 93 ? 25.734 7.297 6.004 1 93 93 SER A N 1
ATOM 761 C CA . SER A 1 93 ? 25.531 8.586 6.66 1 93 93 SER A CA 1
ATOM 762 C C . SER A 1 93 ? 24.047 8.906 6.793 1 93 93 SER A C 1
ATOM 764 O O . SER A 1 93 ? 23.625 9.523 7.773 1 93 93 SER A O 1
ATOM 766 N N . MET A 1 94 ? 23.328 8.57 5.828 1 92.94 94 MET A N 1
ATOM 767 C CA . MET A 1 94 ? 21.891 8.812 5.875 1 92.94 94 MET A CA 1
ATOM 768 C C . MET A 1 94 ? 21.234 8.016 7 1 92.94 94 MET A C 1
ATOM 770 O O . MET A 1 94 ? 20.438 8.555 7.77 1 92.94 94 MET A O 1
ATOM 774 N N . ARG A 1 95 ? 21.562 6.758 7.141 1 91.31 95 ARG A N 1
ATOM 775 C CA . ARG A 1 95 ? 21.031 5.914 8.203 1 91.31 95 ARG A CA 1
ATOM 776 C C . ARG A 1 95 ? 21.438 6.434 9.578 1 91.31 95 ARG A C 1
ATOM 778 O O . ARG A 1 95 ? 20.641 6.441 10.508 1 91.31 95 ARG A O 1
ATOM 785 N N . GLU A 1 96 ? 22.656 6.875 9.641 1 92.75 96 GLU A N 1
ATOM 786 C CA . GLU A 1 96 ? 23.156 7.43 10.898 1 92.75 96 GLU A CA 1
ATOM 787 C C . GLU A 1 96 ? 22.391 8.711 11.266 1 92.75 96 GLU A C 1
ATOM 789 O O . GLU A 1 96 ? 22.047 8.914 12.43 1 92.75 96 GLU A O 1
ATOM 794 N N . ALA A 1 97 ? 22.172 9.5 10.273 1 93.88 97 ALA A N 1
ATOM 795 C CA . ALA A 1 97 ? 21.484 10.766 10.516 1 93.88 97 ALA A CA 1
ATOM 796 C C . ALA A 1 97 ? 20.078 10.523 11.039 1 93.88 97 ALA A C 1
ATOM 798 O O . ALA A 1 97 ? 19.578 11.273 11.891 1 93.88 97 ALA A O 1
ATOM 799 N N . PHE A 1 98 ? 19.453 9.453 10.625 1 92.12 98 PHE A N 1
ATOM 800 C CA . PHE A 1 98 ? 18.078 9.141 11.031 1 92.12 98 PHE A CA 1
ATOM 801 C C . PHE A 1 98 ? 18.078 8.336 12.328 1 92.12 98 PHE A C 1
ATOM 803 O O . PHE A 1 98 ? 17.016 7.949 12.812 1 92.12 98 PHE A O 1
ATOM 810 N N . GLY A 1 99 ? 19.188 8.156 12.875 1 88.5 99 GLY A N 1
ATOM 811 C CA . GLY A 1 99 ? 19.266 7.48 14.156 1 88.5 99 GLY A CA 1
ATOM 812 C C . GLY A 1 99 ? 19.281 5.969 14.031 1 88.5 99 GLY A C 1
ATOM 813 O O . GLY A 1 99 ? 19.188 5.258 15.039 1 88.5 99 GLY A O 1
ATOM 814 N N . ASP A 1 100 ? 19.453 5.398 12.797 1 87.44 100 ASP A N 1
ATOM 815 C CA . ASP A 1 100 ? 19.547 3.963 12.562 1 87.44 100 ASP A CA 1
ATOM 816 C C . ASP A 1 100 ? 21 3.504 12.602 1 87.44 100 ASP A C 1
ATOM 818 O O . ASP A 1 100 ? 21.5 2.938 11.625 1 87.44 100 ASP A O 1
ATOM 822 N N . PHE A 1 101 ? 21.609 3.805 13.68 1 87.31 101 PHE A N 1
ATOM 823 C CA . PHE A 1 101 ? 23.062 3.613 13.711 1 87.31 101 PHE A CA 1
ATOM 824 C C . PHE A 1 101 ? 23.406 2.131 13.727 1 87.31 101 PHE A C 1
ATOM 826 O O . PHE A 1 101 ? 24.453 1.729 13.203 1 87.31 101 PHE A O 1
ATOM 833 N N . ASN A 1 102 ? 22.516 1.245 14.242 1 81.69 102 ASN A N 1
ATOM 834 C CA . ASN A 1 102 ? 22.781 -0.186 14.172 1 81.69 102 ASN A CA 1
ATOM 835 C C . ASN A 1 102 ? 22.656 -0.713 12.742 1 81.69 102 ASN A C 1
ATOM 837 O O . ASN A 1 102 ? 23.469 -1.543 12.312 1 81.69 102 ASN A O 1
ATOM 841 N N . SER A 1 103 ? 21.703 -0.243 12.148 1 83.75 103 SER A N 1
ATOM 842 C CA . SER A 1 103 ? 21.547 -0.606 10.742 1 83.75 103 SER A CA 1
ATOM 843 C C . SER A 1 103 ? 22.734 -0.114 9.914 1 83.75 103 SER A C 1
ATOM 845 O O . SER A 1 103 ? 23.188 -0.807 9 1 83.75 103 SER A O 1
ATOM 847 N N . ALA A 1 104 ? 23.188 1.104 10.219 1 89.12 104 ALA A N 1
ATOM 848 C CA . ALA A 1 104 ? 24.344 1.658 9.539 1 89.12 104 ALA A CA 1
ATOM 849 C C . ALA A 1 104 ? 25.594 0.805 9.789 1 89.12 104 ALA A C 1
ATOM 851 O O . ALA A 1 104 ? 26.375 0.559 8.875 1 89.12 104 ALA A O 1
ATOM 852 N N . ALA A 1 105 ? 25.719 0.378 11 1 86.88 105 ALA A N 1
ATOM 853 C CA . ALA A 1 105 ? 26.859 -0.459 11.359 1 86.88 105 ALA A CA 1
ATOM 854 C C . ALA A 1 105 ? 26.812 -1.786 10.609 1 86.88 105 ALA A C 1
ATOM 856 O O . ALA A 1 105 ? 27.859 -2.277 10.156 1 86.88 105 ALA A O 1
ATOM 857 N N . CYS A 1 106 ? 25.672 -2.324 10.523 1 83 106 CYS A N 1
ATOM 858 C CA . CYS A 1 106 ? 25.5 -3.578 9.797 1 83 106 CYS A CA 1
ATOM 859 C C . CYS A 1 106 ? 25.859 -3.408 8.328 1 83 106 CYS A C 1
ATOM 861 O O . CYS A 1 106 ? 26.594 -4.227 7.762 1 83 106 CYS A O 1
ATOM 863 N N . PHE A 1 107 ? 25.375 -2.373 7.73 1 85.75 107 PHE A N 1
ATOM 864 C CA . PHE A 1 107 ? 25.641 -2.107 6.32 1 85.75 107 PHE A CA 1
ATOM 865 C C . PHE A 1 107 ? 27.125 -1.837 6.098 1 85.75 107 PHE A C 1
ATOM 867 O O . PHE A 1 107 ? 27.688 -2.266 5.09 1 85.75 107 PHE A O 1
ATOM 874 N N . ALA A 1 108 ? 27.734 -1.13 6.992 1 88.06 108 ALA A N 1
ATOM 875 C CA . ALA A 1 108 ? 29.172 -0.855 6.906 1 88.06 108 ALA A CA 1
ATOM 876 C C . ALA A 1 108 ? 29.984 -2.145 6.988 1 88.06 108 ALA A C 1
ATOM 878 O O . ALA A 1 108 ? 30.953 -2.322 6.246 1 88.06 108 ALA A O 1
ATOM 879 N N . ARG A 1 109 ? 29.578 -3.041 7.801 1 82.19 109 ARG A N 1
ATOM 880 C CA . ARG A 1 109 ? 30.266 -4.316 7.945 1 82.19 109 ARG A CA 1
ATOM 881 C C . ARG A 1 109 ? 30.125 -5.16 6.684 1 82.19 109 ARG A C 1
ATOM 883 O O . ARG A 1 109 ? 31.062 -5.852 6.281 1 82.19 109 ARG A O 1
ATOM 890 N N . MET A 1 110 ? 28.953 -5.156 6.152 1 80.94 110 MET A N 1
ATOM 891 C CA . MET A 1 110 ? 28.688 -5.949 4.957 1 80.94 110 MET A CA 1
ATOM 892 C C . MET A 1 110 ? 29.5 -5.434 3.77 1 80.94 110 MET A C 1
ATOM 894 O O . MET A 1 110 ? 30 -6.219 2.967 1 80.94 110 MET A O 1
ATOM 898 N N . THR A 1 111 ? 29.578 -4.082 3.67 1 84.56 111 THR A N 1
ATOM 899 C CA . THR A 1 111 ? 30.25 -3.482 2.525 1 84.56 111 THR A CA 1
ATOM 900 C C . THR A 1 111 ? 31.75 -3.375 2.777 1 84.56 111 THR A C 1
ATOM 902 O O . THR A 1 111 ? 32.531 -3.254 1.837 1 84.56 111 THR A O 1
ATOM 905 N N . GLY A 1 112 ? 32.188 -3.416 4.004 1 80.19 112 GLY A N 1
ATOM 906 C CA . GLY A 1 112 ? 33.562 -3.217 4.359 1 80.19 112 GLY A CA 1
ATOM 907 C C . GLY A 1 112 ? 34.031 -1.771 4.242 1 80.19 112 GLY A C 1
ATOM 908 O O . GLY A 1 112 ? 35.219 -1.47 4.375 1 80.19 112 GLY A O 1
ATOM 909 N N . LYS A 1 113 ? 32.969 -0.973 3.967 1 84.62 113 LYS A N 1
ATOM 910 C CA . LYS A 1 113 ? 33.281 0.452 3.832 1 84.62 113 LYS A CA 1
ATOM 911 C C . LYS A 1 113 ? 32.656 1.246 4.988 1 84.62 113 LYS A C 1
ATOM 913 O O . LYS A 1 113 ? 31.578 0.925 5.473 1 84.62 113 LYS A O 1
ATOM 918 N N . GLY A 1 114 ? 33.406 2.146 5.488 1 79.38 114 GLY A N 1
ATOM 919 C CA . GLY A 1 114 ? 32.938 2.955 6.605 1 79.38 114 GLY A CA 1
ATOM 920 C C . GLY A 1 114 ? 33.156 2.293 7.953 1 79.38 114 GLY A C 1
ATOM 921 O O . GLY A 1 114 ? 33.281 1.068 8.039 1 79.38 114 GLY A O 1
ATOM 922 N N . LYS A 1 115 ? 33.438 2.936 8.891 1 79.31 115 LYS A N 1
ATOM 923 C CA . LYS A 1 115 ? 33.594 2.414 10.242 1 79.31 115 LYS A CA 1
ATOM 924 C C . LYS A 1 115 ? 32.344 2.676 11.078 1 79.31 115 LYS A C 1
ATOM 926 O O . LYS A 1 115 ? 31.844 3.795 11.102 1 79.31 115 LYS A O 1
ATOM 931 N N . PRO A 1 116 ? 31.797 1.506 11.648 1 81.62 116 PRO A N 1
ATOM 932 C CA . PRO A 1 116 ? 30.656 1.729 12.539 1 81.62 116 PRO A CA 1
ATOM 933 C C . PRO A 1 116 ? 30.953 2.719 13.656 1 81.62 116 PRO A C 1
ATOM 935 O O . PRO A 1 116 ? 32.062 2.713 14.203 1 81.62 116 PRO A O 1
ATOM 938 N N . PHE A 1 117 ? 30.031 3.547 13.938 1 84.75 117 PHE A N 1
ATOM 939 C CA . PHE A 1 117 ? 30.219 4.555 14.977 1 84.75 117 PHE A CA 1
ATOM 940 C C . PHE A 1 117 ? 30.344 3.906 16.344 1 84.75 117 PHE A C 1
ATOM 942 O O . PHE A 1 117 ? 29.625 2.949 16.656 1 84.75 117 PHE A O 1
ATOM 949 N N . ASN A 1 118 ? 31.297 4.262 17.078 1 84.19 118 ASN A N 1
ATOM 950 C CA . ASN A 1 118 ? 31.5 3.881 18.484 1 84.19 118 ASN A CA 1
ATOM 951 C C . ASN A 1 118 ? 31.734 5.102 19.359 1 84.19 118 ASN A C 1
ATOM 953 O O . ASN A 1 118 ? 32.719 5.836 19.172 1 84.19 118 ASN A O 1
ATOM 957 N N . SER A 1 119 ? 30.875 5.273 20.297 1 85.44 119 SER A N 1
ATOM 958 C CA . SER A 1 119 ? 30.891 6.477 21.125 1 85.44 119 SER A CA 1
ATOM 959 C C . SER A 1 119 ? 32.188 6.555 21.953 1 85.44 119 SER A C 1
ATOM 961 O O . SER A 1 119 ? 32.781 7.629 22.094 1 85.44 119 SER A O 1
ATOM 963 N N . THR A 1 120 ? 32.625 5.438 22.484 1 86.19 120 THR A N 1
ATOM 964 C CA . THR A 1 120 ? 33.812 5.422 23.328 1 86.19 120 THR A CA 1
ATOM 965 C C . THR A 1 120 ? 35.062 5.742 22.5 1 86.19 120 THR A C 1
ATOM 967 O O . THR A 1 120 ? 35.938 6.473 22.953 1 86.19 120 THR A O 1
ATOM 970 N N . GLU A 1 121 ? 35 5.199 21.359 1 86.56 121 GLU A N 1
ATOM 971 C CA . GLU A 1 121 ? 36.156 5.473 20.484 1 86.56 121 GLU A CA 1
ATOM 972 C C . GLU A 1 121 ? 36.156 6.938 20.047 1 86.56 121 GLU A C 1
ATOM 974 O O . GLU A 1 121 ? 37.25 7.527 19.891 1 86.56 121 GLU A O 1
ATOM 979 N N . ALA A 1 122 ? 35.031 7.461 19.828 1 86.5 122 ALA A N 1
ATOM 980 C CA . ALA A 1 122 ? 34.906 8.859 19.422 1 86.5 122 ALA A CA 1
ATOM 981 C C . ALA A 1 122 ? 35.438 9.789 20.516 1 86.5 122 ALA A C 1
ATOM 983 O O . ALA A 1 122 ? 36.094 10.781 20.234 1 86.5 122 ALA A O 1
ATOM 984 N N . ILE A 1 123 ? 35.125 9.539 21.781 1 90.94 123 ILE A N 1
ATOM 985 C CA . ILE A 1 123 ? 35.562 10.328 22.922 1 90.94 123 ILE A CA 1
ATOM 986 C C . ILE A 1 123 ? 37.062 10.188 23.094 1 90.94 123 ILE A C 1
ATOM 988 O O . ILE A 1 123 ? 37.75 11.172 23.328 1 90.94 123 ILE A O 1
ATOM 992 N N . GLN A 1 124 ? 37.5 8.945 22.922 1 90.25 124 GLN A N 1
ATOM 993 C CA . GLN A 1 124 ? 38.938 8.68 23.078 1 90.25 124 GLN A CA 1
ATOM 994 C C . GLN A 1 124 ? 39.75 9.414 22.016 1 90.25 124 GLN A C 1
ATOM 996 O O . GLN A 1 124 ? 40.844 9.922 22.297 1 90.25 124 GLN A O 1
ATOM 1001 N N . LYS A 1 125 ? 39.219 9.352 20.891 1 86.25 125 LYS A N 1
ATOM 1002 C CA . LYS A 1 125 ? 39.906 10.078 19.812 1 86.25 125 LYS A CA 1
ATOM 1003 C C . LYS A 1 125 ? 40.031 11.562 20.156 1 86.25 125 LYS A C 1
ATOM 1005 O O . LYS A 1 125 ? 41.062 12.18 19.891 1 86.25 125 LYS A O 1
ATOM 1010 N N . LEU A 1 126 ? 39 12.125 20.641 1 86.69 126 LEU A N 1
ATOM 1011 C CA . LEU A 1 126 ? 39 13.531 21.016 1 86.69 126 LEU A CA 1
ATOM 1012 C C . LEU A 1 126 ? 40 13.789 22.141 1 86.69 126 LEU A C 1
ATOM 1014 O O . LEU A 1 126 ? 40.719 14.797 22.125 1 86.69 126 LEU A O 1
ATOM 1018 N N . ILE A 1 127 ? 40.062 12.883 23.078 1 89.25 127 ILE A N 1
ATOM 1019 C CA . ILE A 1 127 ? 41 12.984 24.188 1 89.25 127 ILE A CA 1
ATOM 1020 C C . ILE A 1 127 ? 42.438 12.938 23.672 1 89.25 127 ILE A C 1
ATOM 1022 O O . ILE A 1 127 ? 43.281 13.742 24.078 1 89.25 127 ILE A O 1
ATOM 1026 N N . ASP A 1 128 ? 42.625 12.078 22.75 1 88.38 128 ASP A N 1
ATOM 1027 C CA . ASP A 1 128 ? 43.969 11.938 22.172 1 88.38 128 ASP A CA 1
ATOM 1028 C C . ASP A 1 128 ? 44.344 13.188 21.391 1 88.38 128 ASP A C 1
ATOM 1030 O O . ASP A 1 128 ? 45.5 13.609 21.438 1 88.38 128 ASP A O 1
ATOM 1034 N N . GLU A 1 129 ? 43.469 13.664 20.719 1 82.31 129 GLU A N 1
ATOM 1035 C CA . GLU A 1 129 ? 43.719 14.875 19.938 1 82.31 129 GLU A CA 1
ATOM 1036 C C . GLU A 1 129 ? 44.031 16.047 20.859 1 82.31 129 GLU A C 1
ATOM 1038 O O . GLU A 1 129 ? 44.906 16.859 20.547 1 82.31 129 GLU A O 1
ATOM 1043 N N . LEU A 1 130 ? 43.312 16.188 21.922 1 82.38 130 LEU A N 1
ATOM 1044 C CA . LEU A 1 130 ? 43.531 17.281 22.875 1 82.38 130 LEU A CA 1
ATOM 1045 C C . LEU A 1 130 ? 44.875 17.125 23.594 1 82.38 130 LEU A C 1
ATOM 1047 O O . LEU A 1 130 ? 45.531 18.125 23.906 1 82.38 130 LEU A O 1
ATOM 1051 N N . ASN A 1 131 ? 45.219 15.891 23.797 1 82.25 131 ASN A N 1
ATOM 1052 C CA . ASN A 1 131 ? 46.5 15.633 24.469 1 82.25 131 ASN A CA 1
ATOM 1053 C C . ASN A 1 131 ? 47.688 15.984 23.594 1 82.25 131 ASN A C 1
ATOM 1055 O O . ASN A 1 131 ? 48.781 16.297 24.094 1 82.25 131 ASN A O 1
ATOM 1059 N N . CYS A 1 132 ? 47.438 16 22.328 1 79.38 132 CYS A N 1
ATOM 1060 C CA . CYS A 1 132 ? 48.5 16.281 21.391 1 79.38 132 CYS A CA 1
ATOM 1061 C C . CYS A 1 132 ? 48.719 17.781 21.219 1 79.38 132 CYS A C 1
ATOM 1063 O O . CYS A 1 132 ? 49.75 18.203 20.719 1 79.38 132 CYS A O 1
ATOM 1065 N N . LEU A 1 133 ? 47.781 18.516 21.719 1 76.94 133 LEU A N 1
ATOM 1066 C CA . LEU A 1 133 ? 47.875 19.969 21.531 1 76.94 133 LEU A CA 1
ATOM 1067 C C . LEU A 1 133 ? 48.688 20.609 22.641 1 76.94 133 LEU A C 1
ATOM 1069 O O . LEU A 1 133 ? 48.625 20.188 23.797 1 76.94 133 LEU A O 1
ATOM 1073 N N . GLU A 1 134 ? 49.719 21.516 22.328 1 76.44 134 GLU A N 1
ATOM 1074 C CA . GLU A 1 134 ? 50.531 22.234 23.297 1 76.44 134 GLU A CA 1
ATOM 1075 C C . GLU A 1 134 ? 49.812 23.484 23.797 1 76.44 134 GLU A C 1
ATOM 1077 O O . GLU A 1 134 ? 49.312 24.281 23 1 76.44 134 GLU A O 1
ATOM 1082 N N . TYR A 1 135 ? 49.469 23.453 25.078 1 73.94 135 TYR A N 1
ATOM 1083 C CA . TYR A 1 135 ? 48.688 24.578 25.625 1 73.94 135 TYR A CA 1
ATOM 1084 C C . TYR A 1 135 ? 49.562 25.422 26.547 1 73.94 135 TYR A C 1
ATOM 1086 O O . TYR A 1 135 ? 50.562 24.953 27.094 1 73.94 135 TYR A O 1
ATOM 1094 N N . SER A 1 136 ? 49.344 26.75 26.578 1 77.06 136 SER A N 1
ATOM 1095 C CA . SER A 1 136 ? 49.906 27.609 27.609 1 77.06 136 SER A CA 1
ATOM 1096 C C . SER A 1 136 ? 49.469 27.172 29 1 77.06 136 SER A C 1
ATOM 1098 O O . SER A 1 136 ? 48.562 26.344 29.141 1 77.06 136 SER A O 1
ATOM 1100 N N . GLN A 1 137 ? 50.125 27.719 30.047 1 66.19 137 GLN A N 1
ATOM 1101 C CA . GLN A 1 137 ? 49.875 27.25 31.406 1 66.19 137 GLN A CA 1
ATOM 1102 C C . GLN A 1 137 ? 48.406 27.422 31.781 1 66.19 137 GLN A C 1
ATOM 1104 O O . GLN A 1 137 ? 47.812 26.516 32.375 1 66.19 137 GLN A O 1
ATOM 1109 N N . ILE A 1 138 ? 47.75 28.5 31.484 1 68.75 138 ILE A N 1
ATOM 1110 C CA . ILE A 1 138 ? 46.344 28.766 31.812 1 68.75 138 ILE A CA 1
ATOM 1111 C C . ILE A 1 138 ? 45.438 27.859 31 1 68.75 138 ILE A C 1
ATOM 1113 O O . ILE A 1 138 ? 44.469 27.312 31.516 1 68.75 138 ILE A O 1
ATOM 1117 N N . GLU A 1 139 ? 45.906 27.656 29.891 1 76.19 139 GLU A N 1
ATOM 1118 C CA . GLU A 1 139 ? 45.125 26.812 28.984 1 76.19 139 GLU A CA 1
ATOM 1119 C C . GLU A 1 139 ? 45.219 25.344 29.359 1 76.19 139 GLU A C 1
ATOM 1121 O O . GLU A 1 139 ? 44.281 24.578 29.125 1 76.19 139 GLU A O 1
ATOM 1126 N N . ARG A 1 140 ? 46.281 25.172 30.094 1 77.81 140 ARG A N 1
ATOM 1127 C CA . ARG A 1 140 ? 46.5 23.781 30.5 1 77.81 140 ARG A CA 1
ATOM 1128 C C . ARG A 1 140 ? 45.5 23.344 31.562 1 77.81 140 ARG A C 1
ATOM 1130 O O . ARG A 1 140 ? 45.031 22.203 31.547 1 77.81 140 ARG A O 1
ATOM 1137 N N . ASN A 1 141 ? 45.156 24.312 32.5 1 76.31 141 ASN A N 1
ATOM 1138 C CA . ASN A 1 141 ? 44.188 23.953 33.531 1 76.31 141 ASN A CA 1
ATOM 1139 C C . ASN A 1 141 ? 42.781 23.719 32.938 1 76.31 141 ASN A C 1
ATOM 1141 O O . ASN A 1 141 ? 42.094 22.781 33.375 1 76.31 141 ASN A O 1
ATOM 1145 N N . GLU A 1 142 ? 42.469 24.516 32.062 1 79.44 142 GLU A N 1
ATOM 1146 C CA . GLU A 1 142 ? 41.188 24.375 31.406 1 79.44 142 GLU A CA 1
ATOM 1147 C C . GLU A 1 142 ? 41.125 23.094 30.578 1 79.44 142 GLU A C 1
ATOM 1149 O O . GLU A 1 142 ? 40.062 22.438 30.531 1 79.44 142 GLU A O 1
ATOM 1154 N N . GLN A 1 143 ? 42.219 22.844 30.078 1 84.44 143 GLN A N 1
ATOM 1155 C CA . GLN A 1 143 ? 42.312 21.641 29.266 1 84.44 143 GLN A CA 1
ATOM 1156 C C . GLN A 1 143 ? 42.25 20.391 30.125 1 84.44 143 GLN A C 1
ATOM 1158 O O . GLN A 1 143 ? 41.656 19.375 29.734 1 84.44 143 GLN A O 1
ATOM 1163 N N . GLU A 1 144 ? 42.875 20.5 31.203 1 85.75 144 GLU A N 1
ATOM 1164 C CA . GLU A 1 144 ? 42.844 19.344 32.125 1 85.75 144 GLU A CA 1
ATOM 1165 C C . GLU A 1 144 ? 41.438 19.094 32.625 1 85.75 144 GLU A C 1
ATOM 1167 O O . GLU A 1 144 ? 41 17.953 32.781 1 85.75 144 GLU A O 1
ATOM 1172 N N . ASP A 1 145 ? 40.812 20.156 32.938 1 85.56 145 ASP A N 1
ATOM 1173 C CA . ASP A 1 145 ? 39.438 20.031 33.375 1 85.56 145 ASP A CA 1
ATOM 1174 C C . ASP A 1 145 ? 38.562 19.422 32.281 1 85.56 145 ASP A C 1
ATOM 1176 O O . ASP A 1 145 ? 37.656 18.609 32.562 1 85.56 145 ASP A O 1
ATOM 1180 N N . TYR A 1 146 ? 38.75 19.891 31.156 1 88.56 146 TYR A N 1
ATOM 1181 C CA . TYR A 1 146 ? 37.969 19.359 30.031 1 88.56 146 TYR A CA 1
ATOM 1182 C C . TYR A 1 146 ? 38.281 17.891 29.797 1 88.56 146 TYR A C 1
ATOM 1184 O O . TYR A 1 146 ? 37.375 17.094 29.5 1 88.56 146 TYR A O 1
ATOM 1192 N N . LEU A 1 147 ? 39.531 17.531 29.906 1 90.94 147 LEU A N 1
ATOM 1193 C CA . LEU A 1 147 ? 39.938 16.141 29.75 1 90.94 147 LEU A CA 1
ATOM 1194 C C . LEU A 1 147 ? 39.281 15.258 30.812 1 90.94 147 LEU A C 1
ATOM 1196 O O . LEU A 1 147 ? 38.844 14.148 30.5 1 90.94 147 LEU A O 1
ATOM 1200 N N . ASN A 1 148 ? 39.219 15.75 31.953 1 90.62 148 ASN A N 1
ATOM 1201 C CA . ASN A 1 148 ? 38.562 15 33.031 1 90.62 148 ASN A CA 1
ATOM 1202 C C . ASN A 1 148 ? 37.062 14.844 32.75 1 90.62 148 ASN A C 1
ATOM 1204 O O . ASN A 1 148 ? 36.469 13.812 33.094 1 90.62 148 ASN A O 1
ATOM 1208 N N . SER A 1 149 ? 36.531 15.852 32.281 1 92.62 149 SER A N 1
ATOM 1209 C CA . SER A 1 149 ? 35.094 15.797 31.938 1 92.62 149 SER A CA 1
ATOM 1210 C C . SER A 1 149 ? 34.844 14.766 30.844 1 92.62 149 SER A C 1
ATOM 1212 O O . SER A 1 149 ? 33.812 14.086 30.859 1 92.62 149 SER A O 1
ATOM 1214 N N . LEU A 1 150 ? 35.688 14.641 29.906 1 93.25 150 LEU A N 1
ATOM 1215 C CA . LEU A 1 150 ? 35.562 13.664 28.828 1 93.25 150 LEU A CA 1
ATOM 1216 C C . LEU A 1 150 ? 35.688 12.242 29.359 1 93.25 150 LEU A C 1
ATOM 1218 O O . LEU A 1 150 ? 34.969 11.336 28.906 1 93.25 150 LEU A O 1
ATOM 1222 N N . LYS A 1 151 ? 36.594 12.102 30.25 1 92.5 151 LYS A N 1
ATOM 1223 C CA . LYS A 1 151 ? 36.719 10.789 30.875 1 92.5 151 LYS A CA 1
ATOM 1224 C C . LYS A 1 151 ? 35.469 10.398 31.625 1 92.5 151 LYS A C 1
ATOM 1226 O O . LYS A 1 151 ? 35.031 9.234 31.578 1 92.5 151 LYS A O 1
ATOM 1231 N N . THR A 1 152 ? 34.969 11.352 32.25 1 92.38 152 THR A N 1
ATOM 1232 C CA . THR A 1 152 ? 33.719 11.102 32.969 1 92.38 152 THR A CA 1
ATOM 1233 C C . THR A 1 152 ? 32.594 10.742 32 1 92.38 152 THR A C 1
ATOM 1235 O O . THR A 1 152 ? 31.766 9.875 32.281 1 92.38 152 THR A O 1
ATOM 1238 N N . LEU A 1 153 ? 32.531 11.43 30.953 1 92.38 153 LEU A N 1
ATOM 1239 C CA . LEU A 1 153 ? 31.531 11.156 29.938 1 92.38 153 LEU A CA 1
ATOM 1240 C C . LEU A 1 153 ? 31.688 9.734 29.391 1 92.38 153 LEU A C 1
ATOM 1242 O O . LEU A 1 153 ? 30.688 9.047 29.156 1 92.38 153 LEU A O 1
ATOM 1246 N N . SER A 1 154 ? 32.875 9.305 29.141 1 90.44 154 SER A N 1
ATOM 1247 C CA . SER A 1 154 ? 33.156 7.953 28.656 1 90.44 154 SER A CA 1
ATOM 1248 C C . SER A 1 154 ? 32.594 6.898 29.609 1 90.44 154 SER A C 1
ATOM 1250 O O . SER A 1 154 ? 32.031 5.902 29.172 1 90.44 154 SER A O 1
ATOM 1252 N N . GLN A 1 155 ? 32.688 7.148 30.828 1 88.25 155 GLN A N 1
ATOM 1253 C CA . GLN A 1 155 ? 32.188 6.23 31.828 1 88.25 155 GLN A CA 1
ATOM 1254 C C . GLN A 1 155 ? 30.656 6.25 31.859 1 88.25 155 GLN A C 1
ATOM 1256 O O . GLN A 1 155 ? 30.016 5.211 32.031 1 88.25 155 GLN A O 1
ATOM 1261 N N . TRP A 1 156 ? 30.234 7.398 31.719 1 87.5 156 TRP A N 1
ATOM 1262 C CA . TRP A 1 156 ? 28.781 7.555 31.75 1 87.5 156 TRP A CA 1
ATOM 1263 C C . TRP A 1 156 ? 28.125 6.844 30.578 1 87.5 156 TRP A C 1
ATOM 1265 O O . TRP A 1 156 ? 27.062 6.238 30.719 1 87.5 156 TRP A O 1
ATOM 1275 N N . VAL A 1 157 ? 28.656 6.922 29.422 1 86.5 157 VAL A N 1
ATOM 1276 C CA . VAL A 1 157 ? 28.109 6.332 28.203 1 86.5 157 VAL A CA 1
ATOM 1277 C C . VAL A 1 157 ? 28.156 4.809 28.297 1 86.5 157 VAL A C 1
ATOM 1279 O O . VAL A 1 157 ? 27.297 4.121 27.75 1 86.5 157 VAL A O 1
ATOM 1282 N N . ASN A 1 158 ? 29.062 4.293 28.938 1 81.75 158 ASN A N 1
ATOM 1283 C CA . ASN A 1 158 ? 29.156 2.85 29.125 1 81.75 158 ASN A CA 1
ATOM 1284 C C . ASN A 1 158 ? 28.016 2.311 29.969 1 81.75 158 ASN A C 1
ATOM 1286 O O . ASN A 1 158 ? 27.578 1.169 29.797 1 81.75 158 ASN A O 1
ATOM 1290 N N . ILE A 1 159 ? 27.547 3.148 30.812 1 77.38 159 ILE A N 1
ATOM 1291 C CA . ILE A 1 159 ? 26.438 2.76 31.672 1 77.38 159 ILE A CA 1
ATOM 1292 C C . ILE A 1 159 ? 25.109 2.986 30.938 1 77.38 159 ILE A C 1
ATOM 1294 O O . ILE A 1 159 ? 24.234 2.123 30.953 1 77.38 159 ILE A O 1
ATOM 1298 N N . ASP A 1 160 ? 25.094 4.129 30.453 1 76.06 160 ASP A N 1
ATOM 1299 C CA . ASP A 1 160 ? 23.922 4.512 29.688 1 76.06 160 ASP A CA 1
ATOM 1300 C C . ASP A 1 160 ? 24.203 4.414 28.188 1 76.06 160 ASP A C 1
ATOM 1302 O O . ASP A 1 160 ? 24.766 5.336 27.594 1 76.06 160 ASP A O 1
ATOM 1306 N N . ASN A 1 161 ? 23.875 3.395 27.578 1 73 161 ASN A N 1
ATOM 1307 C CA . ASN A 1 161 ? 24.234 3.127 26.188 1 73 161 ASN A CA 1
ATOM 1308 C C . ASN A 1 161 ? 23.391 3.959 25.219 1 73 161 ASN A C 1
ATOM 1310 O O . ASN A 1 161 ? 23.219 3.584 24.062 1 73 161 ASN A O 1
ATOM 1314 N N . ASP A 1 162 ? 22.906 5.059 25.719 1 77.38 162 ASP A N 1
ATOM 1315 C CA . ASP A 1 162 ? 22.125 5.926 24.844 1 77.38 162 ASP A CA 1
ATOM 1316 C C . ASP A 1 162 ? 22.984 7.062 24.281 1 77.38 162 ASP A C 1
ATOM 1318 O O . ASP A 1 162 ? 23.344 7.992 25.016 1 77.38 162 ASP A O 1
ATOM 1322 N N . ILE A 1 163 ? 23.375 7.043 23.078 1 78.31 163 ILE A N 1
ATOM 1323 C CA . ILE A 1 163 ? 24.281 8.031 22.484 1 78.31 163 ILE A CA 1
ATOM 1324 C C . ILE A 1 163 ? 23.469 9.211 21.969 1 78.31 163 ILE A C 1
ATOM 1326 O O . ILE A 1 163 ? 24.031 10.156 21.406 1 78.31 163 ILE A O 1
ATOM 1330 N N . GLY A 1 164 ? 22.234 9.203 22.094 1 82.25 164 GLY A N 1
ATOM 1331 C CA . GLY A 1 164 ? 21.406 10.273 21.547 1 82.25 164 GLY A CA 1
ATOM 1332 C C . GLY A 1 164 ? 20.844 9.938 20.188 1 82.25 164 GLY A C 1
ATOM 1333 O O . GLY A 1 164 ? 20.859 8.781 19.766 1 82.25 164 GLY A O 1
ATOM 1334 N N . PRO A 1 165 ? 20.312 10.945 19.469 1 82.19 165 PRO A N 1
ATOM 1335 C CA . PRO A 1 165 ? 19.547 10.688 18.234 1 82.19 165 PRO A CA 1
ATOM 1336 C C . PRO A 1 165 ? 20.422 10.188 17.094 1 82.19 165 PRO A C 1
ATOM 1338 O O . PRO A 1 165 ? 19.953 9.445 16.234 1 82.19 165 PRO A O 1
ATOM 1341 N N . SER A 1 166 ? 21.703 10.695 17.047 1 87.75 166 SER A N 1
ATOM 1342 C CA . SER A 1 166 ? 22.594 10.281 15.961 1 87.75 166 SER A CA 1
ATOM 1343 C C . SER A 1 166 ? 24.062 10.516 16.328 1 87.75 166 SER A C 1
ATOM 1345 O O . SER A 1 166 ? 24.359 11.32 17.203 1 87.75 166 SER A O 1
ATOM 1347 N N . PRO A 1 167 ? 24.891 9.875 15.562 1 86.62 167 PRO A N 1
ATOM 1348 C CA . PRO A 1 167 ? 26.312 10.117 15.766 1 86.62 167 PRO A CA 1
ATOM 1349 C C . PRO A 1 167 ? 26.719 11.562 15.477 1 86.62 167 PRO A C 1
ATOM 1351 O O . PRO A 1 167 ? 27.594 12.109 16.141 1 86.62 167 PRO A O 1
ATOM 1354 N N . HIS A 1 168 ? 26.031 12.188 14.508 1 87.31 168 HIS A N 1
ATOM 1355 C CA . HIS A 1 168 ? 26.328 13.562 14.148 1 87.31 168 HIS A CA 1
ATOM 1356 C C . HIS A 1 168 ? 26 14.516 15.297 1 87.31 168 HIS A C 1
ATOM 1358 O O . HIS A 1 168 ? 26.781 15.414 15.602 1 87.31 168 HIS A O 1
ATOM 1364 N N . ILE A 1 169 ? 24.922 14.242 15.898 1 87.62 169 ILE A N 1
ATOM 1365 C CA . ILE A 1 169 ? 24.484 15.086 17 1 87.62 169 ILE A CA 1
ATOM 1366 C C . ILE A 1 169 ? 25.359 14.828 18.219 1 87.62 169 ILE A C 1
ATOM 1368 O O . ILE A 1 169 ? 25.688 15.758 18.969 1 87.62 169 ILE A O 1
ATOM 1372 N N . PHE A 1 170 ? 25.703 13.617 18.422 1 87.88 170 PHE A N 1
ATOM 1373 C CA . PHE A 1 170 ? 26.594 13.258 19.516 1 87.88 170 PHE A CA 1
ATOM 1374 C C . PHE A 1 170 ? 27.922 14.008 19.406 1 87.88 170 PHE A C 1
ATOM 1376 O O . PHE A 1 170 ? 28.391 14.609 20.375 1 87.88 170 PHE A O 1
ATOM 1383 N N . SER A 1 171 ? 28.453 14.023 18.234 1 85.56 171 SER A N 1
ATOM 1384 C CA . SER A 1 171 ? 29.75 14.656 17.984 1 85.56 171 SER A CA 1
ATOM 1385 C C . SER A 1 171 ? 29.656 16.172 18.172 1 85.56 171 SER A C 1
ATOM 1387 O O . SER A 1 171 ? 30.609 16.797 18.641 1 85.56 171 SER A O 1
ATOM 1389 N N . ARG A 1 172 ? 28.625 16.688 17.875 1 85.5 172 ARG A N 1
ATOM 1390 C CA . ARG A 1 172 ? 28.453 18.141 17.969 1 85.5 172 ARG A CA 1
ATOM 1391 C C . ARG A 1 172 ? 28.312 18.578 19.422 1 85.5 172 ARG A C 1
ATOM 1393 O O . ARG A 1 172 ? 28.797 19.641 19.812 1 85.5 172 ARG A O 1
ATOM 1400 N N . ASN A 1 173 ? 27.672 17.797 20.203 1 87.56 173 ASN A N 1
ATOM 1401 C CA . ASN A 1 173 ? 27.328 18.203 21.562 1 87.56 173 ASN A CA 1
ATOM 1402 C C . ASN A 1 173 ? 28.234 17.547 22.594 1 87.56 173 ASN A C 1
ATOM 1404 O O . ASN A 1 173 ? 27.922 17.562 23.797 1 87.56 173 ASN A O 1
ATOM 1408 N N . ILE A 1 174 ? 29.297 17.016 22.234 1 89.38 174 ILE A N 1
ATOM 1409 C CA . ILE A 1 174 ? 30.172 16.234 23.109 1 89.38 174 ILE A CA 1
ATOM 1410 C C . ILE A 1 174 ? 30.656 17.109 24.266 1 89.38 174 ILE A C 1
ATOM 1412 O O . ILE A 1 174 ? 30.75 16.656 25.406 1 89.38 174 ILE A O 1
ATOM 1416 N N . GLU A 1 175 ? 30.984 18.344 24.047 1 86.94 175 GLU A N 1
ATOM 1417 C CA . GLU A 1 175 ? 31.484 19.25 25.078 1 86.94 175 GLU A CA 1
ATOM 1418 C C . GLU A 1 175 ? 30.438 19.5 26.156 1 86.94 175 GLU A C 1
ATOM 1420 O O . GLU A 1 175 ? 30.734 19.453 27.344 1 86.94 175 GLU A O 1
ATOM 1425 N N . TYR A 1 176 ? 29.281 19.781 25.719 1 90.19 176 TYR A N 1
ATOM 1426 C CA . TYR A 1 176 ? 28.203 20.031 26.656 1 90.19 176 TYR A CA 1
ATOM 1427 C C . TYR A 1 176 ? 27.844 18.781 27.438 1 90.19 176 TYR A C 1
ATOM 1429 O O . TYR A 1 176 ? 27.562 18.844 28.641 1 90.19 176 TYR A O 1
ATOM 1437 N N . TRP A 1 177 ? 27.891 17.672 26.766 1 91.38 177 TRP A N 1
ATOM 1438 C CA . TRP A 1 177 ? 27.547 16.406 27.406 1 91.38 177 TRP A CA 1
ATOM 1439 C C . TRP A 1 177 ? 28.594 16.047 28.469 1 91.38 177 TRP A C 1
ATOM 1441 O O . TRP A 1 177 ? 28.25 15.453 29.5 1 91.38 177 TRP A O 1
ATOM 1451 N N . ALA A 1 178 ? 29.812 16.375 28.156 1 92.75 178 ALA A N 1
ATOM 1452 C CA . ALA A 1 178 ? 30.875 16.109 29.125 1 92.75 178 ALA A CA 1
ATOM 1453 C C . ALA A 1 178 ? 30.672 16.922 30.406 1 92.75 178 ALA A C 1
ATOM 1455 O O . ALA A 1 178 ? 30.812 16.375 31.5 1 92.75 178 ALA A O 1
ATOM 1456 N N . THR A 1 179 ? 30.359 18.172 30.25 1 93.44 179 THR A N 1
ATOM 1457 C CA . THR A 1 179 ? 30.109 19.031 31.406 1 93.44 179 THR A CA 1
ATOM 1458 C C . THR A 1 179 ? 28.891 18.531 32.188 1 93.44 179 THR A C 1
ATOM 1460 O O . THR A 1 179 ? 28.922 18.5 33.406 1 93.44 179 THR A O 1
ATOM 1463 N N . GLU A 1 180 ? 27.875 18.203 31.5 1 93.62 180 GLU A N 1
ATOM 1464 C CA . GLU A 1 180 ? 26.641 17.719 32.125 1 93.62 180 GLU A CA 1
ATOM 1465 C C . GLU A 1 180 ? 26.891 16.422 32.906 1 93.62 180 GLU A C 1
ATOM 1467 O O . GLU A 1 180 ? 26.375 16.266 34 1 93.62 180 GLU A O 1
ATOM 1472 N N . SER A 1 181 ? 27.641 15.516 32.281 1 92.75 181 SER A N 1
ATOM 1473 C CA . SER A 1 181 ? 27.922 14.242 32.938 1 92.75 181 SER A CA 1
ATOM 1474 C C . SER A 1 181 ? 28.688 14.438 34.219 1 92.75 181 SER A C 1
ATOM 1476 O O . SER A 1 181 ? 28.484 13.703 35.188 1 92.75 181 SER A O 1
ATOM 1478 N N . THR A 1 182 ? 29.578 15.422 34.25 1 94.5 182 THR A N 1
ATOM 1479 C CA . THR A 1 182 ? 30.328 15.727 35.469 1 94.5 182 THR A CA 1
ATOM 1480 C C . THR A 1 182 ? 29.406 16.234 36.562 1 94.5 182 THR A C 1
ATOM 1482 O O . THR A 1 182 ? 29.516 15.82 37.719 1 94.5 182 THR A O 1
ATOM 1485 N N . ILE A 1 183 ? 28.578 17.109 36.188 1 95.88 183 ILE A N 1
ATOM 1486 C CA . ILE A 1 183 ? 27.625 17.672 37.125 1 95.88 183 ILE A CA 1
ATOM 1487 C C . ILE A 1 183 ? 26.719 16.562 37.656 1 95.88 183 ILE A C 1
ATOM 1489 O O . ILE A 1 183 ? 26.469 16.469 38.875 1 95.88 183 ILE A O 1
ATOM 1493 N N . LEU A 1 184 ? 26.203 15.719 36.812 1 94.25 184 LEU A N 1
ATOM 1494 C CA . LEU A 1 184 ? 25.312 14.625 37.188 1 94.25 184 LEU A CA 1
ATOM 1495 C C . LEU A 1 184 ? 26.031 13.641 38.125 1 94.25 184 LEU A C 1
ATOM 1497 O O . LEU A 1 184 ? 25.438 13.117 39.062 1 94.25 184 LEU A O 1
ATOM 1501 N N . LYS A 1 185 ? 27.281 13.422 37.781 1 93.75 185 LYS A N 1
ATOM 1502 C CA . LYS A 1 185 ? 28.062 12.539 38.625 1 93.75 185 LYS A CA 1
ATOM 1503 C C . LYS A 1 185 ? 28.25 13.125 40.031 1 93.75 185 LYS A C 1
ATOM 1505 O O . LYS A 1 185 ? 28.188 12.406 41.031 1 93.75 185 LYS A O 1
ATOM 1510 N N . MET A 1 186 ? 28.516 14.406 40.125 1 95.31 186 MET A N 1
ATOM 1511 C CA . MET A 1 186 ? 28.656 15.086 41.406 1 95.31 186 MET A CA 1
ATOM 1512 C C . MET A 1 186 ? 27.375 14.961 42.25 1 95.31 186 MET A C 1
ATOM 1514 O O . MET A 1 186 ? 27.438 14.742 43.469 1 95.31 186 MET A O 1
ATOM 1518 N N . ILE A 1 187 ? 26.266 15.094 41.562 1 95.25 187 ILE A N 1
ATOM 1519 C CA . ILE A 1 187 ? 24.984 15 42.25 1 95.25 187 ILE A CA 1
ATOM 1520 C C . ILE A 1 187 ? 24.75 13.562 42.719 1 95.25 187 ILE A C 1
ATOM 1522 O O . ILE A 1 187 ? 24.25 13.328 43.812 1 95.25 187 ILE A O 1
ATOM 1526 N N . ARG A 1 188 ? 25.031 12.594 41.844 1 92.75 188 ARG A N 1
ATOM 1527 C CA . ARG A 1 188 ? 24.875 11.18 42.156 1 92.75 188 ARG A CA 1
ATOM 1528 C C . ARG A 1 188 ? 25.719 10.789 43.375 1 92.75 188 ARG A C 1
ATOM 1530 O O . ARG A 1 188 ? 25.281 9.984 44.219 1 92.75 188 ARG A O 1
ATOM 1537 N N . ASN A 1 189 ? 26.891 11.461 43.469 1 92.5 189 ASN A N 1
ATOM 1538 C CA . ASN A 1 189 ? 27.812 11.164 44.562 1 92.5 189 ASN A CA 1
ATOM 1539 C C . ASN A 1 189 ? 27.469 11.992 45.812 1 92.5 189 ASN A C 1
ATOM 1541 O O . ASN A 1 189 ? 28.203 11.953 46.812 1 92.5 189 ASN A O 1
ATOM 1545 N N . ASP A 1 190 ? 26.516 12.719 45.781 1 91 190 ASP A N 1
ATOM 1546 C CA . ASP A 1 190 ? 26.047 13.531 46.906 1 91 190 ASP A CA 1
ATOM 1547 C C . ASP A 1 190 ? 27.125 14.5 47.375 1 91 190 ASP A C 1
ATOM 1549 O O . ASP A 1 190 ? 27.438 14.547 48.594 1 91 190 ASP A O 1
ATOM 1553 N N . GLU A 1 191 ? 27.656 15.141 46.406 1 93.75 191 GLU A N 1
ATOM 1554 C CA . GLU A 1 191 ? 28.641 16.156 46.75 1 93.75 191 GLU A CA 1
ATOM 1555 C C . GLU A 1 191 ? 27.969 17.375 47.375 1 93.75 191 GLU A C 1
ATOM 1557 O O . GLU A 1 191 ? 26.75 17.562 47.25 1 93.75 191 GLU A O 1
ATOM 1562 N N . ARG A 1 192 ? 28.875 18.328 47.938 1 91.94 192 ARG A N 1
ATOM 1563 C CA . ARG A 1 192 ? 28.328 19.484 48.625 1 91.94 192 ARG A CA 1
ATOM 1564 C C . ARG A 1 192 ? 27.578 20.406 47.656 1 91.94 192 ARG A C 1
ATOM 1566 O O . ARG A 1 192 ? 28.016 20.594 46.531 1 91.94 192 ARG A O 1
ATOM 1573 N N . ASP A 1 193 ? 26.453 20.906 48.094 1 92.31 193 ASP A N 1
ATOM 1574 C CA . ASP A 1 193 ? 25.578 21.719 47.25 1 92.31 193 ASP A CA 1
ATOM 1575 C C . ASP A 1 193 ? 26.312 22.938 46.688 1 92.31 193 ASP A C 1
ATOM 1577 O O . ASP A 1 193 ? 26.062 23.359 45.562 1 92.31 193 ASP A O 1
ATOM 1581 N N . GLU A 1 194 ? 27.219 23.469 47.5 1 93.25 194 GLU A N 1
ATOM 1582 C CA . GLU A 1 194 ? 27.969 24.641 47.062 1 93.25 194 GLU A CA 1
ATOM 1583 C C . GLU A 1 194 ? 28.844 24.312 45.844 1 93.25 194 GLU A C 1
ATOM 1585 O O . GLU A 1 194 ? 28.953 25.125 44.938 1 93.25 194 GLU A O 1
ATOM 1590 N N . ILE A 1 195 ? 29.375 23.141 45.906 1 94.38 195 ILE A N 1
ATOM 1591 C CA . ILE A 1 195 ? 30.25 22.719 44.812 1 94.38 195 ILE A CA 1
ATOM 1592 C C . ILE A 1 195 ? 29.438 22.469 43.562 1 94.38 195 ILE A C 1
ATOM 1594 O O . ILE A 1 195 ? 29.844 22.844 42.438 1 94.38 195 ILE A O 1
ATOM 1598 N N . VAL A 1 196 ? 28.375 21.797 43.719 1 95.94 196 VAL A N 1
ATOM 1599 C CA . VAL A 1 196 ? 27.484 21.484 42.594 1 95.94 196 VAL A CA 1
ATOM 1600 C C . VAL A 1 196 ? 26.938 22.781 42 1 95.94 196 VAL A C 1
ATOM 1602 O O . VAL A 1 196 ? 26.906 22.953 40.781 1 95.94 196 VAL A O 1
ATOM 1605 N N . ASN A 1 197 ? 26.484 23.688 42.844 1 95.19 197 ASN A N 1
ATOM 1606 C CA . ASN A 1 197 ? 25.938 24.953 42.375 1 95.19 197 ASN A CA 1
ATOM 1607 C C . ASN A 1 197 ? 26.984 25.781 41.656 1 95.19 197 ASN A C 1
ATOM 1609 O O . ASN A 1 197 ? 26.656 26.453 40.656 1 95.19 197 ASN A O 1
ATOM 1613 N N . ASN A 1 198 ? 28.172 25.719 42.188 1 94.62 198 ASN A N 1
ATOM 1614 C CA . ASN A 1 198 ? 29.25 26.438 41.5 1 94.62 198 ASN A CA 1
ATOM 1615 C C . ASN A 1 198 ? 29.547 25.844 40.125 1 94.62 198 ASN A C 1
ATOM 1617 O O . ASN A 1 198 ? 29.844 26.578 39.188 1 94.62 198 ASN A O 1
ATOM 1621 N N . ALA A 1 199 ? 29.516 24.578 40.062 1 94.88 199 ALA A N 1
ATOM 1622 C CA . ALA A 1 199 ? 29.75 23.906 38.781 1 94.88 199 ALA A CA 1
ATOM 1623 C C . ALA A 1 199 ? 28.656 24.266 37.781 1 94.88 199 ALA A C 1
ATOM 1625 O O . ALA A 1 199 ? 28.938 24.453 36.594 1 94.88 199 ALA A O 1
ATOM 1626 N N . ILE A 1 200 ? 27.422 24.328 38.156 1 97.06 200 ILE A N 1
ATOM 1627 C CA . ILE A 1 200 ? 26.297 24.672 37.281 1 97.06 200 ILE A CA 1
ATOM 1628 C C . ILE A 1 200 ? 26.422 26.125 36.844 1 97.06 200 ILE A C 1
ATOM 1630 O O . ILE A 1 200 ? 26.188 26.438 35.656 1 97.06 200 ILE A O 1
ATOM 1634 N N . GLU A 1 201 ? 26.766 26.953 37.75 1 96.12 201 GLU A N 1
ATOM 1635 C CA . GLU A 1 201 ? 26.906 28.375 37.406 1 96.12 201 GLU A CA 1
ATOM 1636 C C . GLU A 1 201 ? 28.047 28.594 36.406 1 96.12 201 GLU A C 1
ATOM 1638 O O . GLU A 1 201 ? 27.953 29.453 35.531 1 96.12 201 GLU A O 1
ATOM 1643 N N . ASN A 1 202 ? 29.062 27.891 36.688 1 93.94 202 ASN A N 1
ATOM 1644 C CA . ASN A 1 202 ? 30.172 27.969 35.75 1 93.94 202 ASN A CA 1
ATOM 1645 C C . ASN A 1 202 ? 29.766 27.484 34.344 1 93.94 202 ASN A C 1
ATOM 1647 O O . ASN A 1 202 ? 30.172 28.062 33.344 1 93.94 202 ASN A O 1
ATOM 1651 N N . ALA A 1 203 ? 29.062 26.422 34.312 1 95.31 203 ALA A N 1
ATOM 1652 C CA . ALA A 1 203 ? 28.562 25.891 33.031 1 95.31 203 ALA A CA 1
ATOM 1653 C C . ALA A 1 203 ? 27.641 26.891 32.344 1 95.31 203 ALA A C 1
ATOM 1655 O O . ALA A 1 203 ? 27.703 27.062 31.125 1 95.31 203 ALA A O 1
ATOM 1656 N N . LYS A 1 204 ? 26.703 27.516 33.094 1 96.25 204 LYS A N 1
ATOM 1657 C CA . LYS A 1 204 ? 25.797 28.531 32.531 1 96.25 204 LYS A CA 1
ATOM 1658 C C . LYS A 1 204 ? 26.578 29.719 31.984 1 96.25 204 LYS A C 1
ATOM 1660 O O . LYS A 1 204 ? 26.234 30.234 30.922 1 96.25 204 LYS A O 1
ATOM 1665 N N . SER A 1 205 ? 27.625 30.094 32.75 1 95 205 SER A N 1
ATOM 1666 C CA . SER A 1 205 ? 28.438 31.234 32.312 1 95 205 SER A CA 1
ATOM 1667 C C . SER A 1 205 ? 29.141 30.938 30.984 1 95 205 SER A C 1
ATOM 1669 O O . SER A 1 205 ? 29.266 31.828 30.141 1 95 205 SER A O 1
ATOM 1671 N N . LYS A 1 206 ? 29.578 29.781 30.875 1 91.06 206 LYS A N 1
ATOM 1672 C CA . LYS A 1 206 ? 30.25 29.391 29.625 1 91.06 206 LYS A CA 1
ATOM 1673 C C . LYS A 1 206 ? 29.281 29.422 28.453 1 91.06 206 LYS A C 1
ATOM 1675 O O . LYS A 1 206 ? 29.656 29.812 27.344 1 91.06 206 LYS A O 1
ATOM 1680 N N . VAL A 1 207 ? 28.062 28.953 28.609 1 92.69 207 VAL A N 1
ATOM 1681 C CA . VAL A 1 207 ? 27.047 28.938 27.547 1 92.69 207 VAL A CA 1
ATOM 1682 C C . VAL A 1 207 ? 26.672 30.375 27.188 1 92.69 207 VAL A C 1
ATOM 1684 O O . VAL A 1 207 ? 26.484 30.688 26.016 1 92.69 207 VAL A O 1
ATOM 1687 N N . ILE A 1 208 ? 26.578 31.203 28.172 1 91.56 208 ILE A N 1
ATOM 1688 C CA . ILE A 1 208 ? 26.219 32.594 27.953 1 91.56 208 ILE A CA 1
ATOM 1689 C C . ILE A 1 208 ? 27.344 33.281 27.188 1 91.56 208 ILE A C 1
ATOM 1691 O O . ILE A 1 208 ? 27.078 34.156 26.344 1 91.56 208 ILE A O 1
ATOM 1695 N N . GLU A 1 209 ? 28.547 32.938 27.531 1 88.06 209 GLU A N 1
ATOM 1696 C CA . GLU A 1 209 ? 29.688 33.5 26.781 1 88.06 209 GLU A CA 1
ATOM 1697 C C . GLU A 1 209 ? 29.625 33.094 25.312 1 88.06 209 GLU A C 1
ATOM 1699 O O . GLU A 1 209 ? 29.875 33.938 24.438 1 88.06 209 GLU A O 1
ATOM 1704 N N . ARG A 1 210 ? 29.281 31.906 25.109 1 83.62 210 ARG A N 1
ATOM 1705 C CA . ARG A 1 210 ? 29.156 31.453 23.719 1 83.62 210 ARG A CA 1
ATOM 1706 C C . ARG A 1 210 ? 28 32.156 23.016 1 83.62 210 ARG A C 1
ATOM 1708 O O . ARG A 1 210 ? 28.078 32.438 21.812 1 83.62 210 ARG A O 1
ATOM 1715 N N . LEU A 1 211 ? 26.875 32.312 23.703 1 85.81 211 LEU A N 1
ATOM 1716 C CA . LEU A 1 211 ? 25.734 33.031 23.156 1 85.81 211 LEU A CA 1
ATOM 1717 C C . LEU A 1 211 ? 26.094 34.469 22.812 1 85.81 211 LEU A C 1
ATOM 1719 O O . LEU A 1 211 ? 25.641 35 21.797 1 85.81 211 LEU A O 1
ATOM 1723 N N . SER A 1 212 ? 26.984 35.062 23.625 1 83.56 212 SER A N 1
ATOM 1724 C CA . SER A 1 212 ? 27.422 36.438 23.406 1 83.56 212 SER A CA 1
ATOM 1725 C C . SER A 1 212 ? 28.344 36.531 22.188 1 83.56 212 SER A C 1
ATOM 1727 O O . SER A 1 212 ? 28.344 37.531 21.484 1 83.56 212 SER A O 1
ATOM 1729 N N . GLU A 1 213 ? 29.109 35.531 22.031 1 77.25 213 GLU A N 1
ATOM 1730 C CA . GLU A 1 213 ? 29.984 35.469 20.875 1 77.25 213 GLU A CA 1
ATOM 1731 C C . GLU A 1 213 ? 29.188 35.438 19.578 1 77.25 213 GLU A C 1
ATOM 1733 O O . GLU A 1 213 ? 29.609 36.031 18.562 1 77.25 213 GLU A O 1
ATOM 1738 N N . CYS A 1 214 ? 28.141 34.719 19.656 1 75.75 214 CYS A N 1
ATOM 1739 C CA . CYS A 1 214 ? 27.297 34.656 18.469 1 75.75 214 CYS A CA 1
ATOM 1740 C C . CYS A 1 214 ? 26.719 36.031 18.141 1 75.75 214 CYS A C 1
ATOM 1742 O O . CYS A 1 214 ? 26.5 36.344 16.969 1 75.75 214 CYS A O 1
ATOM 1744 N N . ALA A 1 215 ? 26.469 36.906 19.094 1 67.88 215 ALA A N 1
ATOM 1745 C CA . ALA A 1 215 ? 25.891 38.219 18.922 1 67.88 215 ALA A CA 1
ATOM 1746 C C . ALA A 1 215 ? 26.906 39.188 18.328 1 67.88 215 ALA A C 1
ATOM 1748 O O . ALA A 1 215 ? 26.531 40.188 17.703 1 67.88 215 ALA A O 1
ATOM 1749 N N . ILE A 1 216 ? 28.172 38.969 18.594 1 61.03 216 ILE A N 1
ATOM 1750 C CA . ILE A 1 216 ? 29.203 39.875 18.141 1 61.03 216 ILE A CA 1
ATOM 1751 C C . ILE A 1 216 ? 29.281 39.875 16.625 1 61.03 216 ILE A C 1
ATOM 1753 O O . ILE A 1 216 ? 29.516 40.906 15.992 1 61.03 216 ILE A O 1
ATOM 1757 N N . GLY A 1 217 ? 29.234 38.688 16.047 1 55.44 217 GLY A N 1
ATOM 1758 C CA . GLY A 1 217 ? 29.328 38.594 14.602 1 55.44 217 GLY A CA 1
ATOM 1759 C C . GLY A 1 217 ? 28.109 39.156 13.891 1 55.44 217 GLY A C 1
ATOM 1760 O O . GLY A 1 217 ? 28 39.062 12.664 1 55.44 217 GLY A O 1
ATOM 1761 N N . GLY A 1 218 ? 27.156 39.875 14.656 1 58.62 218 GLY A N 1
ATOM 1762 C CA . GLY A 1 218 ? 25.953 40.469 14.07 1 58.62 218 GLY A CA 1
ATOM 1763 C C . GLY A 1 218 ? 24.688 40.062 14.828 1 58.62 218 GLY A C 1
ATOM 1764 O O . GLY A 1 218 ? 24.734 39.781 16.031 1 58.62 218 GLY A O 1
ATOM 1765 N N . SER A 1 219 ? 23.562 40.25 14.25 1 64.12 219 SER A N 1
ATOM 1766 C CA . SER A 1 219 ? 22.266 39.938 14.844 1 64.12 219 SER A CA 1
ATOM 1767 C C . SER A 1 219 ? 22.109 38.438 15.094 1 64.12 219 SER A C 1
ATOM 1769 O O . SER A 1 219 ? 22.406 37.625 14.234 1 64.12 219 SER A O 1
ATOM 1771 N N . CYS A 1 220 ? 22.125 38.062 16.312 1 76.44 220 CYS A N 1
ATOM 1772 C CA . CYS A 1 220 ? 21.906 36.688 16.703 1 76.44 220 CYS A CA 1
ATOM 1773 C C . CYS A 1 220 ? 20.438 36.312 16.562 1 76.44 220 CYS A C 1
ATOM 1775 O O . CYS A 1 220 ? 19.609 36.656 17.406 1 76.44 220 CYS A O 1
ATOM 1777 N N . SER A 1 221 ? 20.219 35.688 15.508 1 83.31 221 SER A N 1
ATOM 1778 C CA . SER A 1 221 ? 18.844 35.25 15.266 1 83.31 221 SER A CA 1
ATOM 1779 C C . SER A 1 221 ? 18.422 34.156 16.25 1 83.31 221 SER A C 1
ATOM 1781 O O . SER A 1 221 ? 19.266 33.562 16.906 1 83.31 221 SER A O 1
ATOM 1783 N N . TYR A 1 222 ? 17.172 33.969 16.406 1 83.31 222 TYR A N 1
ATOM 1784 C CA . TYR A 1 222 ? 16.609 32.938 17.281 1 83.31 222 TYR A CA 1
ATOM 1785 C C . TYR A 1 222 ? 17.094 31.547 16.859 1 83.31 222 TYR A C 1
ATOM 1787 O O . TYR A 1 222 ? 17.359 30.688 17.719 1 83.31 222 TYR A O 1
ATOM 1795 N N . GLU A 1 223 ? 17.359 31.359 15.648 1 83.75 223 GLU A N 1
ATOM 1796 C CA . GLU A 1 223 ? 17.781 30.062 15.117 1 83.75 223 GLU A CA 1
ATOM 1797 C C . GLU A 1 223 ? 19.188 29.719 15.562 1 83.75 223 GLU A C 1
ATOM 1799 O O . GLU A 1 223 ? 19.5 28.562 15.82 1 83.75 223 GLU A O 1
ATOM 1804 N N . ILE A 1 224 ? 19.969 30.625 15.656 1 85.06 224 ILE A N 1
ATOM 1805 C CA . ILE A 1 224 ? 21.359 30.391 16.047 1 85.06 224 ILE A CA 1
ATOM 1806 C C . ILE A 1 224 ? 21.453 30.312 17.578 1 85.06 224 ILE A C 1
ATOM 1808 O O . ILE A 1 224 ? 22.266 29.562 18.109 1 85.06 224 ILE A O 1
ATOM 1812 N N . ALA A 1 225 ? 20.547 31 18.219 1 88.31 225 ALA A N 1
ATOM 1813 C CA . ALA A 1 225 ? 20.578 31.078 19.672 1 88.31 225 ALA A CA 1
ATOM 1814 C C . ALA A 1 225 ? 19.922 29.859 20.297 1 88.31 225 ALA A C 1
ATOM 1816 O O . ALA A 1 225 ? 20.203 29.5 21.438 1 88.31 225 ALA A O 1
ATOM 1817 N N . THR A 1 226 ? 19.078 29.219 19.594 1 89.56 226 THR A N 1
ATOM 1818 C CA . THR A 1 226 ? 18.203 28.172 20.125 1 89.56 226 THR A CA 1
ATOM 1819 C C . THR A 1 226 ? 19.016 27.062 20.781 1 89.56 226 THR A C 1
ATOM 1821 O O . THR A 1 226 ? 18.703 26.625 21.891 1 89.56 226 THR A O 1
ATOM 1824 N N . PRO A 1 227 ? 20.125 26.547 20.156 1 88.62 227 PRO A N 1
ATOM 1825 C CA . PRO A 1 227 ? 20.875 25.469 20.797 1 88.62 227 PRO A CA 1
ATOM 1826 C C . PRO A 1 227 ? 21.453 25.875 22.156 1 88.62 227 PRO A C 1
ATOM 1828 O O . PRO A 1 227 ? 21.531 25.047 23.062 1 88.62 227 PRO A O 1
ATOM 1831 N N . PHE A 1 228 ? 21.828 27.094 22.312 1 90.44 228 PHE A N 1
ATOM 1832 C CA . PHE A 1 228 ? 22.391 27.594 23.578 1 90.44 228 PHE A CA 1
ATOM 1833 C C . PHE A 1 228 ? 21.297 27.781 24.609 1 90.44 228 PHE A C 1
ATOM 1835 O O . PHE A 1 228 ? 21.516 27.531 25.797 1 90.44 228 PHE A O 1
ATOM 1842 N N . LEU A 1 229 ? 20.141 28.203 24.078 1 92.94 229 LEU A N 1
ATOM 1843 C CA . LEU A 1 229 ? 19 28.328 24.984 1 92.94 229 LEU A CA 1
ATOM 1844 C C . LEU A 1 229 ? 18.594 26.969 25.531 1 92.94 229 LEU A C 1
ATOM 1846 O O . LEU A 1 229 ? 18.188 26.859 26.688 1 92.94 229 LEU A O 1
ATOM 1850 N N . VAL A 1 230 ? 18.688 25.969 24.734 1 93.75 230 VAL A N 1
ATOM 1851 C CA . VAL A 1 230 ? 18.359 24.609 25.141 1 93.75 230 VAL A CA 1
ATOM 1852 C C . VAL A 1 230 ? 19.344 24.156 26.219 1 93.75 230 VAL A C 1
ATOM 1854 O O . VAL A 1 230 ? 18.938 23.5 27.203 1 93.75 230 VAL A O 1
ATOM 1857 N N . GLU A 1 231 ? 20.609 24.484 26.109 1 94.38 231 GLU A N 1
ATOM 1858 C CA . GLU A 1 231 ? 21.609 24.125 27.109 1 94.38 231 GLU A CA 1
ATOM 1859 C C . GLU A 1 231 ? 21.328 24.797 28.453 1 94.38 231 GLU A C 1
ATOM 1861 O O . GLU A 1 231 ? 21.5 24.188 29.516 1 94.38 231 GLU A O 1
ATOM 1866 N N . LEU A 1 232 ? 20.953 26.031 28.328 1 95.38 232 LEU A N 1
ATOM 1867 C CA . LEU A 1 232 ? 20.609 26.75 29.547 1 95.38 232 LEU A CA 1
ATOM 1868 C C . LEU A 1 232 ? 19.375 26.141 30.219 1 95.38 232 LEU A C 1
ATOM 1870 O O . LEU A 1 232 ? 19.312 26.047 31.438 1 95.38 232 LEU A O 1
ATOM 1874 N N . GLN A 1 233 ? 18.422 25.797 29.406 1 95.19 233 GLN A N 1
ATOM 1875 C CA . GLN A 1 233 ? 17.219 25.156 29.922 1 95.19 233 GLN A CA 1
ATOM 1876 C C . GLN A 1 233 ? 17.547 23.828 30.609 1 95.19 233 GLN A C 1
ATOM 1878 O O . GLN A 1 233 ? 16.969 23.5 31.641 1 95.19 233 GLN A O 1
ATOM 1883 N N . LYS A 1 234 ? 18.453 23.047 30.109 1 95.38 234 LYS A N 1
ATOM 1884 C CA . LYS A 1 234 ? 18.875 21.781 30.688 1 95.38 234 LYS A CA 1
ATOM 1885 C C . LYS A 1 234 ? 19.469 22 32.094 1 95.38 234 LYS A C 1
ATOM 1887 O O . LYS A 1 234 ? 19.109 21.297 33.031 1 95.38 234 LYS A O 1
ATOM 1892 N N . LEU A 1 235 ? 20.328 22.953 32.188 1 96.5 235 LEU A N 1
ATOM 1893 C CA . LEU A 1 235 ? 20.969 23.25 33.469 1 96.5 235 LEU A CA 1
ATOM 1894 C C . LEU A 1 235 ? 19.969 23.75 34.5 1 96.5 235 LEU A C 1
ATOM 1896 O O . LEU A 1 235 ? 20.062 23.422 35.688 1 96.5 235 LEU A O 1
ATOM 1900 N N . ASN A 1 236 ? 19.047 24.469 33.969 1 95.5 236 ASN A N 1
ATOM 1901 C CA . ASN A 1 236 ? 17.984 24.938 34.875 1 95.5 236 ASN A CA 1
ATOM 1902 C C . ASN A 1 236 ? 17.125 23.781 35.375 1 95.5 236 ASN A C 1
ATOM 1904 O O . ASN A 1 236 ? 16.703 23.781 36.531 1 95.5 236 ASN A O 1
ATOM 1908 N N . GLU A 1 237 ? 16.812 22.938 34.5 1 95.38 237 GLU A N 1
ATOM 1909 C CA . GLU A 1 237 ? 15.992 21.797 34.906 1 95.38 237 GLU A CA 1
ATOM 1910 C C . GLU A 1 237 ? 16.734 20.906 35.906 1 95.38 237 GLU A C 1
ATOM 1912 O O . GLU A 1 237 ? 16.125 20.297 36.781 1 95.38 237 GLU A O 1
ATOM 1917 N N . ILE A 1 238 ? 18.094 20.797 35.781 1 96.38 238 ILE A N 1
ATOM 1918 C CA . ILE A 1 238 ? 18.891 20.062 36.75 1 96.38 238 ILE A CA 1
ATOM 1919 C C . ILE A 1 238 ? 18.734 20.672 38.125 1 96.38 238 ILE A C 1
ATOM 1921 O O . ILE A 1 238 ? 18.531 19.953 39.094 1 96.38 238 ILE A O 1
ATOM 1925 N N . VAL A 1 239 ? 18.75 21.984 38.156 1 96.06 239 VAL A N 1
ATOM 1926 C CA . VAL A 1 239 ? 18.625 22.703 39.438 1 96.06 239 VAL A CA 1
ATOM 1927 C C . VAL A 1 239 ? 17.234 22.469 40 1 96.06 239 VAL A C 1
ATOM 1929 O O . VAL A 1 239 ? 17.078 22.203 41.219 1 96.06 239 VAL A O 1
ATOM 1932 N N . GLU A 1 240 ? 16.219 22.531 39.188 1 95.38 240 GLU A N 1
ATOM 1933 C CA . GLU A 1 240 ? 14.836 22.344 39.656 1 95.38 240 GLU A CA 1
ATOM 1934 C C . GLU A 1 240 ? 14.602 20.938 40.156 1 95.38 240 GLU A C 1
ATOM 1936 O O . GLU A 1 240 ? 13.992 20.766 41.219 1 95.38 240 GLU A O 1
ATOM 1941 N N . LEU A 1 241 ? 15.094 19.938 39.5 1 95.81 241 LEU A N 1
ATOM 1942 C CA . LEU A 1 241 ? 14.875 18.547 39.875 1 95.81 241 LEU A CA 1
ATOM 1943 C C . LEU A 1 241 ? 15.703 18.188 41.094 1 95.81 241 LEU A C 1
ATOM 1945 O O . LEU A 1 241 ? 15.297 17.344 41.906 1 95.81 241 LEU A O 1
ATOM 1949 N N . LYS A 1 242 ? 16.875 18.797 41.25 1 94.38 242 LYS A N 1
ATOM 1950 C CA . LYS A 1 242 ? 17.734 18.578 42.406 1 94.38 242 LYS A CA 1
ATOM 1951 C C . LYS A 1 242 ? 17.078 19.125 43.688 1 94.38 242 LYS A C 1
ATOM 1953 O O . LYS A 1 242 ? 17.125 18.484 44.719 1 94.38 242 LYS A O 1
ATOM 1958 N N . ASN A 1 243 ? 16.375 20.25 43.594 1 93.62 243 ASN A N 1
ATOM 1959 C CA . ASN A 1 243 ? 15.914 21 44.75 1 93.62 243 ASN A CA 1
ATOM 1960 C C . ASN A 1 243 ? 14.461 20.672 45.094 1 93.62 243 ASN A C 1
ATOM 1962 O O . ASN A 1 243 ? 13.992 20.969 46.188 1 93.62 243 ASN A O 1
ATOM 1966 N N . VAL A 1 244 ? 13.695 20.094 44.125 1 94.56 244 VAL A N 1
ATOM 1967 C CA . VAL A 1 244 ? 12.281 19.797 44.375 1 94.56 244 VAL A CA 1
ATOM 1968 C C . VAL A 1 244 ? 12.148 18.781 45.5 1 94.56 244 VAL A C 1
ATOM 1970 O O . VAL A 1 244 ? 12.969 17.875 45.625 1 94.56 244 VAL A O 1
ATOM 1973 N N . SER A 1 245 ? 11.172 18.953 46.344 1 92.94 245 SER A N 1
ATOM 1974 C CA . SER A 1 245 ? 10.93 18.047 47.469 1 92.94 245 SER A CA 1
ATOM 1975 C C . SER A 1 245 ? 10.477 16.672 46.969 1 92.94 245 SER A C 1
ATOM 1977 O O . SER A 1 245 ? 9.883 16.562 45.906 1 92.94 245 SER A O 1
ATOM 1979 N N . ASN A 1 246 ? 10.695 15.68 47.75 1 90.75 246 ASN A N 1
ATOM 1980 C CA . ASN A 1 246 ? 10.312 14.32 47.375 1 90.75 246 ASN A CA 1
ATOM 1981 C C . ASN A 1 246 ? 8.797 14.18 47.25 1 90.75 246 ASN A C 1
ATOM 1983 O O . ASN A 1 246 ? 8.312 13.43 46.406 1 90.75 246 ASN A O 1
ATOM 1987 N N . ASP A 1 247 ? 8.133 14.984 47.938 1 88.94 247 ASP A N 1
ATOM 1988 C CA . ASP A 1 247 ? 6.676 14.914 47.906 1 88.94 247 ASP A CA 1
ATOM 1989 C C . ASP A 1 247 ? 6.133 15.477 46.594 1 88.94 247 ASP A C 1
ATOM 1991 O O . ASP A 1 247 ? 5.227 14.898 46 1 88.94 247 ASP A O 1
ATOM 1995 N N . GLU A 1 248 ? 6.75 16.516 46.219 1 91.81 248 GLU A N 1
ATOM 1996 C CA . GLU A 1 248 ? 6.316 17.141 44.969 1 91.81 248 GLU A CA 1
ATOM 1997 C C . GLU A 1 248 ? 6.734 16.297 43.781 1 91.81 248 GLU A C 1
ATOM 1999 O O . GLU A 1 248 ? 6.02 16.234 42.781 1 91.81 248 GLU A O 1
ATOM 2004 N N . LEU A 1 249 ? 7.805 15.688 43.938 1 93.06 249 LEU A N 1
ATOM 2005 C CA . LEU A 1 249 ? 8.336 14.875 42.844 1 93.06 249 LEU A CA 1
ATOM 2006 C C . LEU A 1 249 ? 7.508 13.602 42.688 1 93.06 249 LEU A C 1
ATOM 2008 O O . LEU A 1 249 ? 7.32 13.133 41.562 1 93.06 249 LEU A O 1
ATOM 2012 N N . SER A 1 250 ? 7.031 13.078 43.781 1 90.12 250 SER A N 1
ATOM 2013 C CA . SER A 1 250 ? 6.328 11.797 43.719 1 90.12 250 SER A CA 1
ATOM 2014 C C . SER A 1 250 ? 4.84 12 43.469 1 90.12 250 SER A C 1
ATOM 2016 O O . SER A 1 250 ? 4.156 11.086 43 1 90.12 250 SER A O 1
ATOM 2018 N N . ALA A 1 251 ? 4.371 13.219 43.719 1 87.06 251 ALA A N 1
ATOM 2019 C CA . ALA A 1 251 ? 2.941 13.469 43.531 1 87.06 251 ALA A CA 1
ATOM 2020 C C . ALA A 1 251 ? 2.582 13.602 42.062 1 87.06 251 ALA A C 1
ATOM 2022 O O . ALA A 1 251 ? 3.277 14.289 41.312 1 87.06 251 ALA A O 1
ATOM 2023 N N . PHE A 1 252 ? 1.576 12.984 41.531 1 78.44 252 PHE A N 1
ATOM 2024 C CA . PHE A 1 252 ? 1.189 12.938 40.125 1 78.44 252 PHE A CA 1
ATOM 2025 C C . PHE A 1 252 ? 0.667 14.289 39.688 1 78.44 252 PHE A C 1
ATOM 2027 O O . PHE A 1 252 ? 0.896 14.688 38.531 1 78.44 252 PHE A O 1
ATOM 2034 N N . ASN A 1 253 ? -0.1 14.953 40.5 1 80.19 253 ASN A N 1
ATOM 2035 C CA . ASN A 1 253 ? -0.711 16.203 40.094 1 80.19 253 ASN A CA 1
ATOM 2036 C C . ASN A 1 253 ? -0.121 17.406 40.812 1 80.19 253 ASN A C 1
ATOM 2038 O O . ASN A 1 253 ? -0.841 18.328 41.188 1 80.19 253 ASN A O 1
ATOM 2042 N N . SER A 1 254 ? 1.221 17.266 40.938 1 90.38 254 SER A N 1
ATOM 2043 C CA . SER A 1 254 ? 1.864 18.391 41.625 1 90.38 254 SER A CA 1
ATOM 2044 C C . SER A 1 254 ? 2.049 19.562 40.688 1 90.38 254 SER A C 1
ATOM 2046 O O . SER A 1 254 ? 2.035 19.391 39.438 1 90.38 254 SER A O 1
ATOM 2048 N N . ASP A 1 255 ? 2.146 20.688 41.188 1 91 255 ASP A N 1
ATOM 2049 C CA . ASP A 1 255 ? 2.359 21.891 40.375 1 91 255 ASP A CA 1
ATOM 2050 C C . ASP A 1 255 ? 3.689 21.844 39.656 1 91 255 ASP A C 1
ATOM 2052 O O . ASP A 1 255 ? 3.812 22.375 38.531 1 91 255 ASP A O 1
ATOM 2056 N N . PHE A 1 256 ? 4.555 21.125 40.219 1 93.19 256 PHE A N 1
ATOM 2057 C CA . PHE A 1 256 ? 5.863 20.969 39.594 1 93.19 256 PHE A CA 1
ATOM 2058 C C . PHE A 1 256 ? 5.742 20.266 38.25 1 93.19 256 PHE A C 1
ATOM 2060 O O . PHE A 1 256 ? 6.254 20.766 37.25 1 93.19 256 PHE A O 1
ATOM 2067 N N . TRP A 1 257 ? 5.055 19.234 38.281 1 93 257 TRP A N 1
ATOM 2068 C CA . TRP A 1 257 ? 4.938 18.453 37.031 1 93 257 TRP A CA 1
ATOM 2069 C C . TRP A 1 257 ? 4.039 19.156 36.031 1 93 257 TRP A C 1
ATOM 2071 O O . TRP A 1 257 ? 4.262 19.047 34.812 1 93 257 TRP A O 1
ATOM 2081 N N . LYS A 1 258 ? 3.057 19.859 36.406 1 92.62 258 LYS A N 1
ATOM 2082 C CA . LYS A 1 258 ? 2.213 20.625 35.5 1 92.62 258 LYS A CA 1
ATOM 2083 C C . LYS A 1 258 ? 3.027 21.672 34.75 1 92.62 258 LYS A C 1
ATOM 2085 O O . LYS A 1 258 ? 2.836 21.859 33.531 1 92.62 258 LYS A O 1
ATOM 2090 N N . ASN A 1 259 ? 3.891 22.234 35.469 1 93.31 259 ASN A N 1
ATOM 2091 C CA . ASN A 1 259 ? 4.746 23.234 34.875 1 93.31 259 ASN A CA 1
ATOM 2092 C C . ASN A 1 259 ? 5.727 22.609 33.875 1 93.31 259 ASN A C 1
ATOM 2094 O O . ASN A 1 259 ? 5.965 23.156 32.781 1 93.31 259 ASN A O 1
ATOM 2098 N N . ILE A 1 260 ? 6.316 21.516 34.25 1 93.56 260 ILE A N 1
ATOM 2099 C CA . ILE A 1 260 ? 7.277 20.828 33.406 1 93.56 260 ILE A CA 1
ATOM 2100 C C . ILE A 1 260 ? 6.582 20.359 32.125 1 93.56 260 ILE A C 1
ATOM 2102 O O . ILE A 1 260 ? 7.133 20.469 31.031 1 93.56 260 ILE A O 1
ATOM 2106 N N . GLN A 1 261 ? 5.43 19.875 32.312 1 90.88 261 GLN A N 1
ATOM 2107 C CA . GLN A 1 261 ? 4.676 19.375 31.172 1 90.88 261 GLN A CA 1
ATOM 2108 C C . GLN A 1 261 ? 4.281 20.516 30.234 1 90.88 261 GLN A C 1
ATOM 2110 O O . GLN A 1 261 ? 4.344 20.375 29.016 1 90.88 261 GLN A O 1
ATOM 2115 N N . LYS A 1 262 ? 3.846 21.562 30.766 1 92.56 262 LYS A N 1
ATOM 2116 C CA . LYS A 1 262 ? 3.486 22.734 29.969 1 92.56 262 LYS A CA 1
ATOM 2117 C C . LYS A 1 262 ? 4.684 23.234 29.172 1 92.56 262 LYS A C 1
ATOM 2119 O O . LYS A 1 262 ? 4.559 23.562 27.984 1 92.56 262 LYS A O 1
ATOM 2124 N N . ARG A 1 263 ? 5.754 23.312 29.797 1 92.81 263 ARG A N 1
ATOM 2125 C CA . ARG A 1 263 ? 6.98 23.75 29.125 1 92.81 263 ARG A CA 1
ATOM 2126 C C . ARG A 1 263 ? 7.344 22.812 27.984 1 92.81 263 ARG A C 1
ATOM 2128 O O . ARG A 1 263 ? 7.77 23.266 26.922 1 92.81 263 ARG A O 1
ATOM 2135 N N . THR A 1 264 ? 7.207 21.531 28.25 1 92.62 264 THR A N 1
ATOM 2136 C CA . THR A 1 264 ? 7.52 20.531 27.234 1 92.62 264 THR A CA 1
ATOM 2137 C C . THR A 1 264 ? 6.562 20.641 26.047 1 92.62 264 THR A C 1
ATOM 2139 O O . THR A 1 264 ? 6.984 20.562 24.891 1 92.62 264 THR A O 1
ATOM 2142 N N . ASP A 1 265 ? 5.359 20.906 26.312 1 88.69 265 ASP A N 1
ATOM 2143 C CA . ASP A 1 265 ? 4.34 20.984 25.281 1 88.69 265 ASP A CA 1
ATOM 2144 C C . ASP A 1 265 ? 4.488 22.266 24.453 1 88.69 265 ASP A C 1
ATOM 2146 O O . ASP A 1 265 ? 4.207 22.281 23.266 1 88.69 265 ASP A O 1
ATOM 2150 N N . ASP A 1 266 ? 4.953 23.281 25.125 1 88.62 266 ASP A N 1
ATOM 2151 C CA . ASP A 1 266 ? 5.059 24.578 24.469 1 88.62 266 ASP A CA 1
ATOM 2152 C C . ASP A 1 266 ? 6.375 24.703 23.703 1 88.62 266 ASP A C 1
ATOM 2154 O O . ASP A 1 266 ? 6.516 25.562 22.828 1 88.62 266 ASP A O 1
ATOM 2158 N N . SER A 1 267 ? 7.27 23.875 24 1 90.06 267 SER A N 1
ATOM 2159 C CA . SER A 1 267 ? 8.547 23.875 23.297 1 90.06 267 SER A CA 1
ATOM 2160 C C . SER A 1 267 ? 8.383 23.375 21.859 1 90.06 267 SER A C 1
ATOM 2162 O O . SER A 1 267 ? 7.414 22.672 21.547 1 90.06 267 SER A O 1
ATOM 2164 N N . GLU A 1 268 ? 9.367 23.828 21.062 1 88.44 268 GLU A N 1
ATOM 2165 C CA . GLU A 1 268 ? 9.375 23.281 19.703 1 88.44 268 GLU A CA 1
ATOM 2166 C C . GLU A 1 268 ? 9.555 21.766 19.719 1 88.44 268 GLU A C 1
ATOM 2168 O O . GLU A 1 268 ? 10.477 21.25 20.359 1 88.44 268 GLU A O 1
ATOM 2173 N N . GLN A 1 269 ? 8.688 21.094 19.094 1 90.19 269 GLN A N 1
ATOM 2174 C CA . GLN A 1 269 ? 8.672 19.625 19.125 1 90.19 269 GLN A CA 1
ATOM 2175 C C . GLN A 1 269 ? 9.68 19.047 18.141 1 90.19 269 GLN A C 1
ATOM 2177 O O . GLN A 1 269 ? 9.297 18.375 17.188 1 90.19 269 GLN A O 1
ATOM 2182 N N . LYS A 1 270 ? 10.875 19.328 18.375 1 90.56 270 LYS A N 1
ATOM 2183 C CA . LYS A 1 270 ? 11.992 18.812 17.594 1 90.56 270 LYS A CA 1
ATOM 2184 C C . LYS A 1 270 ? 12.898 17.922 18.438 1 90.56 270 LYS A C 1
ATOM 2186 O O . LYS A 1 270 ? 13.07 18.172 19.625 1 90.56 270 LYS A O 1
ATOM 2191 N N . ILE A 1 271 ? 13.492 16.984 17.812 1 91.19 271 ILE A N 1
ATOM 2192 C CA . ILE A 1 271 ? 14.344 16.031 18.516 1 91.19 271 ILE A CA 1
ATOM 2193 C C . ILE A 1 271 ? 15.586 16.75 19.047 1 91.19 271 ILE A C 1
ATOM 2195 O O . ILE A 1 271 ? 16.078 16.438 20.141 1 91.19 271 ILE A O 1
ATOM 2199 N N . SER A 1 272 ? 16.078 17.734 18.297 1 87.81 272 SER A N 1
ATOM 2200 C CA . SER A 1 272 ? 17.297 18.453 18.672 1 87.81 272 SER A CA 1
ATOM 2201 C C . SER A 1 272 ? 17.062 19.328 19.891 1 87.81 272 SER A C 1
ATOM 2203 O O . SER A 1 272 ? 18.016 19.688 20.594 1 87.81 272 SER A O 1
ATOM 2205 N N . ILE A 1 273 ? 15.859 19.578 20.188 1 91.5 273 ILE A N 1
ATOM 2206 C CA . ILE A 1 273 ? 15.539 20.484 21.297 1 91.5 273 ILE A CA 1
ATOM 2207 C C . ILE A 1 273 ? 15.047 19.672 22.5 1 91.5 273 ILE A C 1
ATOM 2209 O O . ILE A 1 273 ? 15.57 19.812 23.609 1 91.5 273 ILE A O 1
ATOM 2213 N N . LEU A 1 274 ? 14.164 18.766 22.188 1 93.38 274 LEU A N 1
ATOM 2214 C CA . LEU A 1 274 ? 13.477 18.094 23.281 1 93.38 274 LEU A CA 1
ATOM 2215 C C . LEU A 1 274 ? 14.312 16.938 23.812 1 93.38 274 LEU A C 1
ATOM 2217 O O . LEU A 1 274 ? 14.336 16.688 25.016 1 93.38 274 LEU A O 1
ATOM 2221 N N . GLU A 1 275 ? 14.992 16.203 22.969 1 92.44 275 GLU A N 1
ATOM 2222 C CA . GLU A 1 275 ? 15.672 14.977 23.391 1 92.44 275 GLU A CA 1
ATOM 2223 C C . GLU A 1 275 ? 16.766 15.273 24.406 1 92.44 275 GLU A C 1
ATOM 2225 O O . GLU A 1 275 ? 16.938 14.531 25.375 1 92.44 275 GLU A O 1
ATOM 2230 N N . PRO A 1 276 ? 17.578 16.344 24.25 1 92.25 276 PRO A N 1
ATOM 2231 C CA . PRO A 1 276 ? 18.578 16.656 25.266 1 92.25 276 PRO A CA 1
ATOM 2232 C C . PRO A 1 276 ? 17.969 16.969 26.625 1 92.25 276 PRO A C 1
ATOM 2234 O O . PRO A 1 276 ? 18.5 16.578 27.656 1 92.25 276 PRO A O 1
ATOM 2237 N N . ILE A 1 277 ? 16.859 17.641 26.594 1 94.75 277 ILE A N 1
ATOM 2238 C CA . ILE A 1 277 ? 16.172 17.984 27.828 1 94.75 277 ILE A CA 1
ATOM 2239 C C . ILE A 1 277 ? 15.625 16.719 28.484 1 94.75 277 ILE A C 1
ATOM 2241 O O . ILE A 1 277 ? 15.766 16.531 29.688 1 94.75 277 ILE A O 1
ATOM 2245 N N . LEU A 1 278 ? 15.055 15.875 27.688 1 95.38 278 LEU A N 1
ATOM 2246 C CA . LEU A 1 278 ? 14.461 14.641 28.188 1 95.38 278 LEU A CA 1
ATOM 2247 C C . LEU A 1 278 ? 15.531 13.703 28.734 1 95.38 278 LEU A C 1
ATOM 2249 O O . LEU A 1 278 ? 15.297 12.984 29.703 1 95.38 278 LEU A O 1
ATOM 2253 N N . ARG A 1 279 ? 16.641 13.672 28.125 1 92.38 279 ARG A N 1
ATOM 2254 C CA . ARG A 1 279 ? 17.75 12.836 28.578 1 92.38 279 ARG A CA 1
ATOM 2255 C C . ARG A 1 279 ? 18.203 13.242 29.969 1 92.38 279 ARG A C 1
ATOM 2257 O O . ARG A 1 279 ? 18.406 12.391 30.844 1 92.38 279 ARG A O 1
ATOM 2264 N N . VAL A 1 280 ? 18.422 14.508 30.188 1 93.75 280 VAL A N 1
ATOM 2265 C CA . VAL A 1 280 ? 18.844 15.016 31.484 1 93.75 280 VAL A CA 1
ATOM 2266 C C . VAL A 1 280 ? 17.75 14.742 32.531 1 93.75 280 VAL A C 1
ATOM 2268 O O . VAL A 1 280 ? 18.062 14.391 33.656 1 93.75 280 VAL A O 1
ATOM 2271 N N . ARG A 1 281 ? 16.578 14.93 32.188 1 95.19 281 ARG A N 1
ATOM 2272 C CA . ARG A 1 281 ? 15.445 14.672 33.062 1 95.19 281 ARG A CA 1
ATOM 2273 C C . ARG A 1 281 ? 15.445 13.219 33.531 1 95.19 281 ARG A C 1
ATOM 2275 O O . ARG A 1 281 ? 15.273 12.945 34.719 1 95.19 281 ARG A O 1
ATOM 2282 N N . ARG A 1 282 ? 15.648 12.344 32.625 1 94.12 282 ARG A N 1
ATOM 2283 C CA . ARG A 1 282 ? 15.672 10.922 32.938 1 94.12 282 ARG A CA 1
ATOM 2284 C C . ARG A 1 282 ? 16.812 10.602 33.875 1 94.12 282 ARG A C 1
ATOM 2286 O O . ARG A 1 282 ? 16.656 9.82 34.844 1 94.12 282 ARG A O 1
ATOM 2293 N N . SER A 1 283 ? 17.953 11.18 33.625 1 93.06 283 SER A N 1
ATOM 2294 C CA . SER A 1 283 ? 19.109 10.938 34.469 1 93.06 283 SER A CA 1
ATOM 2295 C C . SER A 1 283 ? 18.891 11.445 35.875 1 93.06 283 SER A C 1
ATOM 2297 O O . SER A 1 283 ? 19.234 10.766 36.844 1 93.06 283 SER A O 1
ATOM 2299 N N . MET A 1 284 ? 18.328 12.562 35.969 1 95.12 284 MET A N 1
ATOM 2300 C CA . MET A 1 284 ? 18.062 13.148 37.281 1 95.12 284 MET A CA 1
ATOM 2301 C C . MET A 1 284 ? 17.031 12.328 38.031 1 95.12 284 MET A C 1
ATOM 2303 O O . MET A 1 284 ? 17.156 12.133 39.25 1 95.12 284 MET A O 1
ATOM 2307 N N . LEU A 1 285 ? 15.977 11.945 37.312 1 95.31 285 LEU A N 1
ATOM 2308 C CA . LEU A 1 285 ? 14.953 11.125 37.969 1 95.31 285 LEU A CA 1
ATOM 2309 C C . LEU A 1 285 ? 15.531 9.797 38.438 1 95.31 285 LEU A C 1
ATOM 2311 O O . LEU A 1 285 ? 15.156 9.289 39.5 1 95.31 285 LEU A O 1
ATOM 2315 N N . ASP A 1 286 ? 16.406 9.234 37.625 1 92.75 286 ASP A N 1
ATOM 2316 C CA . ASP A 1 286 ? 17.062 7.984 38 1 92.75 286 ASP A CA 1
ATOM 2317 C C . ASP A 1 286 ? 17.906 8.164 39.25 1 92.75 286 ASP A C 1
ATOM 2319 O O . ASP A 1 286 ? 17.922 7.289 40.125 1 92.75 286 ASP A O 1
ATOM 2323 N N . ILE A 1 287 ? 18.609 9.305 39.406 1 93.38 287 ILE A N 1
ATOM 2324 C CA . ILE A 1 287 ? 19.438 9.617 40.562 1 93.38 287 ILE A CA 1
ATOM 2325 C C . ILE A 1 287 ? 18.547 9.773 41.781 1 93.38 287 ILE A C 1
ATOM 2327 O O . ILE A 1 287 ? 18.844 9.227 42.844 1 93.38 287 ILE A O 1
ATOM 2331 N N . ARG A 1 288 ? 17.484 10.5 41.594 1 93.94 288 ARG A N 1
ATOM 2332 C CA . ARG A 1 288 ? 16.578 10.758 42.719 1 93.94 288 ARG A CA 1
ATOM 2333 C C . ARG A 1 288 ? 15.867 9.477 43.125 1 93.94 288 ARG A C 1
ATOM 2335 O O . ARG A 1 288 ? 15.547 9.305 44.312 1 93.94 288 ARG A O 1
ATOM 2342 N N . MET A 1 289 ? 15.57 8.656 42.25 1 93.62 289 MET A N 1
ATOM 2343 C CA . MET A 1 289 ? 14.875 7.395 42.5 1 93.62 289 MET A CA 1
ATOM 2344 C C . MET A 1 289 ? 15.688 6.516 43.438 1 93.62 289 MET A C 1
ATOM 2346 O O . MET A 1 289 ? 15.117 5.809 44.281 1 93.62 289 MET A O 1
ATOM 2350 N N . GLN A 1 290 ? 16.953 6.594 43.344 1 90.19 290 GLN A N 1
ATOM 2351 C CA . GLN A 1 290 ? 17.828 5.734 44.125 1 90.19 290 GLN A CA 1
ATOM 2352 C C . GLN A 1 290 ? 17.719 6.055 45.625 1 90.19 290 GLN A C 1
ATOM 2354 O O . GLN A 1 290 ? 17.938 5.18 46.469 1 90.19 290 GLN A O 1
ATOM 2359 N N . SER A 1 291 ? 17.312 7.215 45.969 1 86.56 291 SER A N 1
ATOM 2360 C CA . SER A 1 291 ? 17.219 7.629 47.375 1 86.56 291 SER A CA 1
ATOM 2361 C C . SER A 1 291 ? 15.797 7.434 47.906 1 86.56 291 SER A C 1
ATOM 2363 O O . SER A 1 291 ? 15.539 7.656 49.062 1 86.56 291 SER A O 1
ATOM 2365 N N . MET A 1 292 ? 14.961 7.008 47.031 1 90.31 292 MET A N 1
ATOM 2366 C CA . MET A 1 292 ? 13.562 6.887 47.438 1 90.31 292 MET A CA 1
ATOM 2367 C C . MET A 1 292 ? 13.18 5.426 47.625 1 90.31 292 MET A C 1
ATOM 2369 O O . MET A 1 292 ? 13.875 4.527 47.156 1 90.31 292 MET A O 1
ATOM 2373 N N . THR A 1 293 ? 12.141 5.195 48.531 1 87.12 293 THR A N 1
ATOM 2374 C CA . THR A 1 293 ? 11.703 3.828 48.812 1 87.12 293 THR A CA 1
ATOM 2375 C C . THR A 1 293 ? 10.18 3.723 48.719 1 87.12 293 THR A C 1
ATOM 2377 O O . THR A 1 293 ? 9.484 4.738 48.719 1 87.12 293 THR A O 1
ATOM 2380 N N . GLY A 1 294 ? 9.695 2.561 48.438 1 84.5 294 GLY A N 1
ATOM 2381 C CA . GLY A 1 294 ? 8.281 2.223 48.469 1 84.5 294 GLY A CA 1
ATOM 2382 C C . GLY A 1 294 ? 7.488 2.785 47.312 1 84.5 294 GLY A C 1
ATOM 2383 O O . GLY A 1 294 ? 7.898 2.652 46.156 1 84.5 294 GLY A O 1
ATOM 2384 N N . ARG A 1 295 ? 6.391 3.287 47.625 1 85.75 295 ARG A N 1
ATOM 2385 C CA . ARG A 1 295 ? 5.438 3.807 46.656 1 85.75 295 ARG A CA 1
ATOM 2386 C C . ARG A 1 295 ? 6.023 4.996 45.906 1 85.75 295 ARG A C 1
ATOM 2388 O O . ARG A 1 295 ? 5.73 5.188 44.719 1 85.75 295 ARG A O 1
ATOM 2395 N N . ASP A 1 296 ? 6.809 5.797 46.562 1 87.94 296 ASP A N 1
ATOM 2396 C CA . ASP A 1 296 ? 7.441 6.945 45.938 1 87.94 296 ASP A CA 1
ATOM 2397 C C . ASP A 1 296 ? 8.375 6.508 44.812 1 87.94 296 ASP A C 1
ATOM 2399 O O . ASP A 1 296 ? 8.445 7.152 43.781 1 87.94 296 ASP A O 1
ATOM 2403 N N . LYS A 1 297 ? 9.008 5.422 45 1 91.62 297 LYS A N 1
ATOM 2404 C CA . LYS A 1 297 ? 9.906 4.883 43.969 1 91.62 297 LYS A CA 1
ATOM 2405 C C . LYS A 1 297 ? 9.133 4.43 42.75 1 91.62 297 LYS A C 1
ATOM 2407 O O . LYS A 1 297 ? 9.578 4.641 41.625 1 91.62 297 LYS A O 1
ATOM 2412 N N . GLU A 1 298 ? 8.031 3.883 43.031 1 89.44 298 GLU A N 1
ATOM 2413 C CA . GLU A 1 298 ? 7.207 3.414 41.906 1 89.44 298 GLU A CA 1
ATOM 2414 C C . GLU A 1 298 ? 6.668 4.582 41.094 1 89.44 298 GLU A C 1
ATOM 2416 O O . GLU A 1 298 ? 6.551 4.492 39.875 1 89.44 298 GLU A O 1
ATOM 2421 N N . ASN A 1 299 ? 6.371 5.598 41.781 1 90.25 299 ASN A N 1
ATOM 2422 C CA . ASN A 1 299 ? 5.871 6.781 41.094 1 90.25 299 ASN A CA 1
ATOM 2423 C C . ASN A 1 299 ? 6.953 7.418 40.219 1 90.25 299 ASN A C 1
ATOM 2425 O O . ASN A 1 299 ? 6.66 7.918 39.125 1 90.25 299 ASN A O 1
ATOM 2429 N N . ILE A 1 300 ? 8.125 7.387 40.75 1 93.5 300 ILE A N 1
ATOM 2430 C CA . ILE A 1 300 ? 9.227 7.961 39.969 1 93.5 300 ILE A CA 1
ATOM 2431 C C . ILE A 1 300 ? 9.539 7.066 38.781 1 93.5 300 ILE A C 1
ATOM 2433 O O . ILE A 1 300 ? 9.891 7.559 37.688 1 93.5 300 ILE A O 1
ATOM 2437 N N . ARG A 1 301 ? 9.398 5.781 38.969 1 92.62 301 ARG A N 1
ATOM 2438 C CA . ARG A 1 301 ? 9.578 4.859 37.875 1 92.62 301 ARG A CA 1
ATOM 2439 C C . ARG A 1 301 ? 8.578 5.145 36.75 1 92.62 301 ARG A C 1
ATOM 2441 O O . ARG A 1 301 ? 8.93 5.113 35.562 1 92.62 301 ARG A O 1
ATOM 2448 N N . SER A 1 302 ? 7.426 5.426 37.125 1 91.25 302 SER A N 1
ATOM 2449 C CA . SER A 1 302 ? 6.395 5.754 36.156 1 91.25 302 SER A CA 1
ATOM 2450 C C . SER A 1 302 ? 6.73 7.039 35.406 1 91.25 302 SER A C 1
ATOM 2452 O O . SER A 1 302 ? 6.445 7.164 34.219 1 91.25 302 SER A O 1
ATOM 2454 N N . ARG A 1 303 ? 7.324 7.945 36.125 1 92.75 303 ARG A N 1
ATOM 2455 C CA . ARG A 1 303 ? 7.719 9.203 35.5 1 92.75 303 ARG A CA 1
ATOM 2456 C C . ARG A 1 303 ? 8.852 8.984 34.5 1 92.75 303 ARG A C 1
ATOM 2458 O O . ARG A 1 303 ? 8.891 9.617 33.438 1 92.75 303 ARG A O 1
ATOM 2465 N N . ILE A 1 304 ? 9.758 8.133 34.875 1 94.62 304 ILE A N 1
ATOM 2466 C CA . ILE A 1 304 ? 10.859 7.805 33.969 1 94.62 304 ILE A CA 1
ATOM 2467 C C . ILE A 1 304 ? 10.312 7.188 32.688 1 94.62 304 ILE A C 1
ATOM 2469 O O . ILE A 1 304 ? 10.781 7.504 31.578 1 94.62 304 ILE A O 1
ATOM 2473 N N . VAL A 1 305 ? 9.336 6.324 32.812 1 94.5 305 VAL A N 1
ATOM 2474 C CA . VAL A 1 305 ? 8.703 5.695 31.672 1 94.5 305 VAL A CA 1
ATOM 2475 C C . VAL A 1 305 ? 8.047 6.758 30.781 1 94.5 305 VAL A C 1
ATOM 2477 O O . VAL A 1 305 ? 8.164 6.719 29.562 1 94.5 305 VAL A O 1
ATOM 2480 N N . GLU A 1 306 ? 7.426 7.719 31.375 1 92.81 306 GLU A N 1
ATOM 2481 C CA . GLU A 1 306 ? 6.762 8.781 30.625 1 92.81 306 GLU A CA 1
ATOM 2482 C C . GLU A 1 306 ? 7.766 9.594 29.812 1 92.81 306 GLU A C 1
ATOM 2484 O O . GLU A 1 306 ? 7.473 10.008 28.688 1 92.81 306 GLU A O 1
ATOM 2489 N N . VAL A 1 307 ? 8.883 9.82 30.422 1 95 307 VAL A N 1
ATOM 2490 C CA . VAL A 1 307 ? 9.906 10.594 29.734 1 95 307 VAL A CA 1
ATOM 2491 C C . VAL A 1 307 ? 10.445 9.789 28.547 1 95 307 VAL A C 1
ATOM 2493 O O . VAL A 1 307 ? 10.703 10.344 27.469 1 95 307 VAL A O 1
ATOM 2496 N N . HIS A 1 308 ? 10.633 8.492 28.719 1 95.12 308 HIS A N 1
ATOM 2497 C CA . HIS A 1 308 ? 11.039 7.637 27.609 1 95.12 308 HIS A CA 1
ATOM 2498 C C . HIS A 1 308 ? 10 7.652 26.5 1 95.12 308 HIS A C 1
ATOM 2500 O O . HIS A 1 308 ? 10.344 7.645 25.312 1 95.12 308 HIS A O 1
ATOM 2506 N N . LEU A 1 309 ? 8.781 7.652 26.891 1 94.94 309 LEU A N 1
ATOM 2507 C CA . LEU A 1 309 ? 7.695 7.629 25.922 1 94.94 309 LEU A CA 1
ATOM 2508 C C . LEU A 1 309 ? 7.641 8.938 25.125 1 94.94 309 LEU A C 1
ATOM 2510 O O . LEU A 1 309 ? 7.305 8.938 23.938 1 94.94 309 LEU A O 1
ATOM 2514 N N . GLN A 1 310 ? 7.949 10.023 25.766 1 94.88 310 GLN A N 1
ATOM 2515 C CA . GLN A 1 310 ? 8.023 11.297 25.062 1 94.88 310 GLN A CA 1
ATOM 2516 C C . GLN A 1 310 ? 9.133 11.273 24.016 1 94.88 310 GLN A C 1
ATOM 2518 O O . GLN A 1 310 ? 8.953 11.781 22.906 1 94.88 310 GLN A O 1
ATOM 2523 N N . SER A 1 311 ? 10.25 10.672 24.375 1 95.12 311 SER A N 1
ATOM 2524 C CA . SER A 1 311 ? 11.344 10.516 23.422 1 95.12 311 SER A CA 1
ATOM 2525 C C . SER A 1 311 ? 10.938 9.633 22.25 1 95.12 311 SER A C 1
ATOM 2527 O O . SER A 1 311 ? 11.281 9.914 21.094 1 95.12 311 SER A O 1
ATOM 2529 N N . ALA A 1 312 ? 10.258 8.555 22.594 1 95.44 312 ALA A N 1
ATOM 2530 C CA . ALA A 1 312 ? 9.805 7.629 21.562 1 95.44 312 ALA A CA 1
ATOM 2531 C C . ALA A 1 312 ? 8.836 8.312 20.609 1 95.44 312 ALA A C 1
ATOM 2533 O O . ALA A 1 312 ? 8.898 8.102 19.391 1 95.44 312 ALA A O 1
ATOM 2534 N N . ARG A 1 313 ? 7.953 9.086 21.125 1 94.94 313 ARG A N 1
ATOM 2535 C CA . ARG A 1 313 ? 6.953 9.781 20.312 1 94.94 313 ARG A CA 1
ATOM 2536 C C . ARG A 1 313 ? 7.613 10.742 19.344 1 94.94 313 ARG A C 1
ATOM 2538 O O . ARG A 1 313 ? 7.301 10.734 18.141 1 94.94 313 ARG A O 1
ATOM 2545 N N . ILE A 1 314 ? 8.523 11.555 19.812 1 94.5 314 ILE A N 1
ATOM 2546 C CA . ILE A 1 314 ? 9.164 12.547 18.969 1 94.5 314 ILE A CA 1
ATOM 2547 C C . ILE A 1 314 ? 10.008 11.852 17.906 1 94.5 314 ILE A C 1
ATOM 2549 O O . ILE A 1 314 ? 10.055 12.297 16.75 1 94.5 314 ILE A O 1
ATOM 2553 N N . ALA A 1 315 ? 10.664 10.781 18.297 1 94.75 315 ALA A N 1
ATOM 2554 C CA . ALA A 1 315 ? 11.461 10.008 17.344 1 94.75 315 ALA A CA 1
ATOM 2555 C C . ALA A 1 315 ? 10.57 9.383 16.266 1 94.75 315 ALA A C 1
ATOM 2557 O O . ALA A 1 315 ? 10.922 9.391 15.078 1 94.75 315 ALA A O 1
ATOM 2558 N N . ARG A 1 316 ? 9.453 8.828 16.641 1 93.69 316 ARG A N 1
ATOM 2559 C CA . ARG A 1 316 ? 8.523 8.211 15.711 1 93.69 316 ARG A CA 1
ATOM 2560 C C . ARG A 1 316 ? 7.977 9.234 14.719 1 93.69 316 ARG A C 1
ATOM 2562 O O . ARG A 1 316 ? 7.91 8.961 13.516 1 93.69 316 ARG A O 1
ATOM 2569 N N . LEU A 1 317 ? 7.668 10.414 15.211 1 93.25 317 LEU A N 1
ATOM 2570 C CA . LEU A 1 317 ? 7.055 11.445 14.383 1 93.25 317 LEU A CA 1
ATOM 2571 C C . LEU A 1 317 ? 8.07 12.031 13.398 1 93.25 317 LEU A C 1
ATOM 2573 O O . LEU A 1 317 ? 7.691 12.531 12.336 1 93.25 317 LEU A O 1
ATOM 2577 N N . THR A 1 318 ? 9.352 11.953 13.75 1 91.88 318 THR A N 1
ATOM 2578 C CA . THR A 1 318 ? 10.391 12.5 12.875 1 91.88 318 THR A CA 1
ATOM 2579 C C . THR A 1 318 ? 10.938 11.422 11.945 1 91.88 318 THR A C 1
ATOM 2581 O O . THR A 1 318 ? 11.844 11.688 11.148 1 91.88 318 THR A O 1
ATOM 2584 N N . GLY A 1 319 ? 10.523 10.203 12.055 1 89.25 319 GLY A N 1
ATOM 2585 C CA . GLY A 1 319 ? 10.922 9.125 11.172 1 89.25 319 GLY A CA 1
ATOM 2586 C C . GLY A 1 319 ? 12.148 8.375 11.656 1 89.25 319 GLY A C 1
ATOM 2587 O O . GLY A 1 319 ? 12.773 7.645 10.891 1 89.25 319 GLY A O 1
ATOM 2588 N N . CYS A 1 320 ? 12.57 8.633 12.891 1 93.19 320 CYS A N 1
ATOM 2589 C CA . CYS A 1 320 ? 13.68 7.906 13.492 1 93.19 320 CYS A CA 1
ATOM 2590 C C . CYS A 1 320 ? 13.195 6.66 14.219 1 93.19 320 CYS A C 1
ATOM 2592 O O . CYS A 1 320 ? 13.133 6.637 15.445 1 93.19 320 CYS A O 1
ATOM 2594 N N . PHE A 1 321 ? 12.984 5.621 13.531 1 90.12 321 PHE A N 1
ATOM 2595 C CA . PHE A 1 321 ? 12.242 4.473 14.023 1 90.12 321 PHE A CA 1
ATOM 2596 C C . PHE A 1 321 ? 13.094 3.635 14.961 1 90.12 321 PHE A C 1
ATOM 2598 O O . PHE A 1 321 ? 12.602 3.125 15.969 1 90.12 321 PHE A O 1
ATOM 2605 N N . GLU A 1 322 ? 14.367 3.492 14.664 1 89.62 322 GLU A N 1
ATOM 2606 C CA . GLU A 1 322 ? 15.234 2.729 15.562 1 89.62 322 GLU A CA 1
ATOM 2607 C C . GLU A 1 322 ? 15.367 3.416 16.922 1 89.62 322 GLU A C 1
ATOM 2609 O O . GLU A 1 322 ? 15.406 2.75 17.953 1 89.62 322 GLU A O 1
ATOM 2614 N N . ARG A 1 323 ? 15.453 4.711 16.859 1 91.19 323 ARG A N 1
ATOM 2615 C CA . ARG A 1 323 ? 15.531 5.477 18.109 1 91.19 323 ARG A CA 1
ATOM 2616 C C . ARG A 1 323 ? 14.242 5.348 18.906 1 91.19 323 ARG A C 1
ATOM 2618 O O . ARG A 1 323 ? 14.273 5.281 20.141 1 91.19 323 ARG A O 1
ATOM 2625 N N . ALA A 1 324 ? 13.141 5.414 18.172 1 93.56 324 ALA A N 1
ATOM 2626 C CA . ALA A 1 324 ? 11.852 5.23 18.844 1 93.56 324 ALA A CA 1
ATOM 2627 C C . ALA A 1 324 ? 11.766 3.852 19.484 1 93.56 324 ALA A C 1
ATOM 2629 O O . ALA A 1 324 ? 11.297 3.723 20.625 1 93.56 324 ALA A O 1
ATOM 2630 N N . GLN A 1 325 ? 12.25 2.887 18.812 1 90.25 325 GLN A N 1
ATOM 2631 C CA . GLN A 1 325 ? 12.227 1.524 19.328 1 90.25 325 GLN A CA 1
ATOM 2632 C C . GLN A 1 325 ? 13.133 1.39 20.547 1 90.25 325 GLN A C 1
ATOM 2634 O O . GLN A 1 325 ? 12.773 0.725 21.531 1 90.25 325 GLN A O 1
ATOM 2639 N N . LEU A 1 326 ? 14.289 1.982 20.516 1 90.81 326 LEU A N 1
ATOM 2640 C CA . LEU A 1 326 ? 15.219 1.945 21.641 1 90.81 326 LEU A CA 1
ATOM 2641 C C . LEU A 1 326 ? 14.602 2.586 22.875 1 90.81 326 LEU A C 1
ATOM 2643 O O . LEU A 1 326 ? 14.719 2.055 23.984 1 90.81 326 LEU A O 1
ATOM 2647 N N . SER A 1 327 ? 13.953 3.711 22.625 1 93.31 327 SER A N 1
ATOM 2648 C CA . SER A 1 327 ? 13.297 4.391 23.75 1 93.31 327 SER A CA 1
ATOM 2649 C C . SER A 1 327 ? 12.18 3.539 24.328 1 93.31 327 SER A C 1
ATOM 2651 O O . SER A 1 327 ? 11.977 3.529 25.547 1 93.31 327 SER A O 1
ATOM 2653 N N . LEU A 1 328 ? 11.484 2.801 23.547 1 92.56 328 LEU A N 1
ATOM 2654 C CA . LEU A 1 328 ? 10.406 1.928 24 1 92.56 328 LEU A CA 1
ATOM 2655 C C . LEU A 1 328 ? 10.969 0.741 24.781 1 92.56 328 LEU A C 1
ATOM 2657 O O . LEU A 1 328 ? 10.414 0.344 25.812 1 92.56 328 LEU A O 1
ATOM 2661 N N . ILE A 1 329 ? 12.047 0.218 24.328 1 90.62 329 ILE A N 1
ATOM 2662 C CA . ILE A 1 329 ? 12.688 -0.906 25 1 90.62 329 ILE A CA 1
ATOM 2663 C C . ILE A 1 329 ? 13.211 -0.463 26.375 1 90.62 329 ILE A C 1
ATOM 2665 O O . ILE A 1 329 ? 13.086 -1.194 27.359 1 90.62 329 ILE A O 1
ATOM 2669 N N . ASN A 1 330 ? 13.758 0.716 26.438 1 91 330 ASN A N 1
ATOM 2670 C CA . ASN A 1 330 ? 14.242 1.254 27.703 1 91 330 ASN A CA 1
ATOM 2671 C C . ASN A 1 330 ? 13.102 1.501 28.688 1 91 330 ASN A C 1
ATOM 2673 O O . ASN A 1 330 ? 13.266 1.336 29.891 1 91 330 ASN A O 1
ATOM 2677 N N . ALA A 1 331 ? 11.992 1.931 28.109 1 93.25 331 ALA A N 1
ATOM 2678 C CA . ALA A 1 331 ? 10.82 2.1 28.953 1 93.25 331 ALA A CA 1
ATOM 2679 C C . ALA A 1 331 ? 10.352 0.76 29.516 1 93.25 331 ALA A C 1
ATOM 2681 O O . ALA A 1 331 ? 9.969 0.668 30.688 1 93.25 331 ALA A O 1
ATOM 2682 N N . LYS A 1 332 ? 10.43 -0.285 28.766 1 88.75 332 LYS A N 1
ATOM 2683 C CA . LYS A 1 332 ? 9.992 -1.617 29.172 1 88.75 332 LYS A CA 1
ATOM 2684 C C . LYS A 1 332 ? 10.922 -2.199 30.234 1 88.75 332 LYS A C 1
ATOM 2686 O O . LYS A 1 332 ? 10.492 -2.99 31.078 1 88.75 332 LYS A O 1
ATOM 2691 N N . LYS A 1 333 ? 12.18 -1.798 30.188 1 87.38 333 LYS A N 1
ATOM 2692 C CA . LYS A 1 333 ? 13.141 -2.254 31.188 1 87.38 333 LYS A CA 1
ATOM 2693 C C . LYS A 1 333 ? 12.789 -1.706 32.562 1 87.38 333 LYS A C 1
ATOM 2695 O O . LYS A 1 333 ? 13.047 -2.359 33.594 1 87.38 333 LYS A O 1
ATOM 2700 N N . VAL A 1 334 ? 12.188 -0.491 32.531 1 90.88 334 VAL A N 1
ATOM 2701 C CA . VAL A 1 334 ? 11.82 0.141 33.781 1 90.88 334 VAL A CA 1
ATOM 2702 C C . VAL A 1 334 ? 10.508 -0.451 34.312 1 90.88 334 VAL A C 1
ATOM 2704 O O . VAL A 1 334 ? 10.445 -0.934 35.438 1 90.88 334 VAL A O 1
ATOM 2707 N N . LEU A 1 335 ? 9.523 -0.38 33.438 1 87 335 LEU A N 1
ATOM 2708 C CA . LEU A 1 335 ? 8.234 -0.982 33.75 1 87 335 LEU A CA 1
ATOM 2709 C C . LEU A 1 335 ? 7.715 -1.807 32.594 1 87 335 LEU A C 1
ATOM 2711 O O . LEU A 1 335 ? 7.262 -1.249 31.578 1 87 335 LEU A O 1
ATOM 2715 N N . PRO A 1 336 ? 7.66 -3.082 32.531 1 72.31 336 PRO A N 1
ATOM 2716 C CA . PRO A 1 336 ? 7.348 -3.914 31.359 1 72.31 336 PRO A CA 1
ATOM 2717 C C . PRO A 1 336 ? 5.883 -3.822 30.938 1 72.31 336 PRO A C 1
ATOM 2719 O O . PRO A 1 336 ? 5.562 -3.963 29.75 1 72.31 336 PRO A O 1
ATOM 2722 N N . PHE A 1 337 ? 4.906 -3.551 31.734 1 65.31 337 PHE A N 1
ATOM 2723 C CA . PHE A 1 337 ? 3.521 -3.766 31.328 1 65.31 337 PHE A CA 1
ATOM 2724 C C . PHE A 1 337 ? 2.691 -2.506 31.547 1 65.31 337 PHE A C 1
ATOM 2726 O O . PHE A 1 337 ? 1.484 -2.586 31.781 1 65.31 337 PHE A O 1
ATOM 2733 N N . GLU A 1 338 ? 3.316 -1.481 31.156 1 77.75 338 GLU A N 1
ATOM 2734 C CA . GLU A 1 338 ? 2.531 -0.254 31.25 1 77.75 338 GLU A CA 1
ATOM 2735 C C . GLU A 1 338 ? 1.756 0.006 29.969 1 77.75 338 GLU A C 1
ATOM 2737 O O . GLU A 1 338 ? 2.289 -0.168 28.875 1 77.75 338 GLU A O 1
ATOM 2742 N N . ASN A 1 339 ? 0.452 0.263 30.062 1 79.69 339 ASN A N 1
ATOM 2743 C CA . ASN A 1 339 ? -0.47 0.441 28.953 1 79.69 339 ASN A CA 1
ATOM 2744 C C . ASN A 1 339 ? 0.029 1.503 27.969 1 79.69 339 ASN A C 1
ATOM 2746 O O . ASN A 1 339 ? -0.114 1.352 26.766 1 79.69 339 ASN A O 1
ATOM 2750 N N . LYS A 1 340 ? 0.632 2.49 28.5 1 86 340 LYS A N 1
ATOM 2751 C CA . LYS A 1 340 ? 1.081 3.586 27.656 1 86 340 LYS A CA 1
ATOM 2752 C C . LYS A 1 340 ? 2.227 3.145 26.75 1 86 340 LYS A C 1
ATOM 2754 O O . LYS A 1 340 ? 2.379 3.658 25.641 1 86 340 LYS A O 1
ATOM 2759 N N . ILE A 1 341 ? 3.01 2.205 27.25 1 88.31 341 ILE A N 1
ATOM 2760 C CA . ILE A 1 341 ? 4.121 1.687 26.469 1 88.31 341 ILE A CA 1
ATOM 2761 C C . ILE A 1 341 ? 3.586 0.883 25.281 1 88.31 341 ILE A C 1
ATOM 2763 O O . ILE A 1 341 ? 4.047 1.049 24.141 1 88.31 341 ILE A O 1
ATOM 2767 N N . VAL A 1 342 ? 2.596 0.108 25.578 1 84.06 342 VAL A N 1
ATOM 2768 C CA . VAL A 1 342 ? 2.029 -0.764 24.562 1 84.06 342 VAL A CA 1
ATOM 2769 C C . VAL A 1 342 ? 1.325 0.077 23.5 1 84.06 342 VAL A C 1
ATOM 2771 O O . VAL A 1 342 ? 1.371 -0.248 22.297 1 84.06 342 VAL A O 1
ATOM 2774 N N . LEU A 1 343 ? 0.736 1.136 23.922 1 88 343 LEU A N 1
ATOM 2775 C CA . LEU A 1 343 ? 0.058 2.016 22.984 1 88 343 LEU A CA 1
ATOM 2776 C C . LEU A 1 343 ? 1.059 2.666 22.031 1 88 343 LEU A C 1
ATOM 2778 O O . LEU A 1 343 ? 0.84 2.693 20.812 1 88 343 LEU A O 1
ATOM 2782 N N . GLU A 1 344 ? 2.129 3.223 22.547 1 90.88 344 GLU A N 1
ATOM 2783 C CA . GLU A 1 344 ? 3.139 3.859 21.703 1 90.88 344 GLU A CA 1
ATOM 2784 C C . GLU A 1 344 ? 3.816 2.844 20.781 1 90.88 344 GLU A C 1
ATOM 2786 O O . GLU A 1 344 ? 4.195 3.172 19.656 1 90.88 344 GLU A O 1
ATOM 2791 N N . GLU A 1 345 ? 3.947 1.696 21.297 1 88.5 345 GLU A N 1
ATOM 2792 C CA . GLU A 1 345 ? 4.508 0.627 20.484 1 88.5 345 GLU A CA 1
ATOM 2793 C C . GLU A 1 345 ? 3.572 0.26 19.344 1 88.5 345 GLU A C 1
ATOM 2795 O O . GLU A 1 345 ? 4.023 -0.01 18.219 1 88.5 345 GLU A O 1
ATOM 2800 N N . ALA A 1 346 ? 2.32 0.155 19.672 1 88.06 346 ALA A N 1
ATOM 2801 C CA . ALA A 1 346 ? 1.33 -0.127 18.625 1 88.06 346 ALA A CA 1
ATOM 2802 C C . ALA A 1 346 ? 1.354 0.942 17.547 1 88.06 346 ALA A C 1
ATOM 2804 O O . ALA A 1 346 ? 1.276 0.628 16.359 1 88.06 346 ALA A O 1
ATOM 2805 N N . LYS A 1 347 ? 1.463 2.195 17.953 1 90.5 347 LYS A N 1
ATOM 2806 C CA . LYS A 1 347 ? 1.531 3.287 16.984 1 90.5 347 LYS A CA 1
ATOM 2807 C C . LYS A 1 347 ? 2.768 3.158 16.094 1 90.5 347 LYS A C 1
ATOM 2809 O O . LYS A 1 347 ? 2.701 3.414 14.898 1 90.5 347 LYS A O 1
ATOM 2814 N N . LEU A 1 348 ? 3.85 2.785 16.719 1 90.69 348 LEU A N 1
ATOM 2815 C CA . LEU A 1 348 ? 5.09 2.609 15.977 1 90.69 348 LEU A CA 1
ATOM 2816 C C . LEU A 1 348 ? 4.957 1.488 14.953 1 90.69 348 LEU A C 1
ATOM 2818 O O . LEU A 1 348 ? 5.371 1.642 13.805 1 90.69 348 LEU A O 1
ATOM 2822 N N . GLN A 1 349 ? 4.34 0.411 15.312 1 86.38 349 GLN A N 1
ATOM 2823 C CA . GLN A 1 349 ? 4.176 -0.729 14.422 1 86.38 349 GLN A CA 1
ATOM 2824 C C . GLN A 1 349 ? 3.211 -0.4 13.281 1 86.38 349 GLN A C 1
ATOM 2826 O O . GLN A 1 349 ? 3.416 -0.825 12.148 1 86.38 349 GLN A O 1
ATOM 2831 N N . LEU A 1 350 ? 2.223 0.302 13.602 1 85 350 LEU A N 1
ATOM 2832 C CA . LEU A 1 350 ? 1.235 0.682 12.602 1 85 350 LEU A CA 1
ATOM 2833 C C . LEU A 1 350 ? 1.842 1.634 11.578 1 85 350 LEU A C 1
ATOM 2835 O O . LEU A 1 350 ? 1.44 1.634 10.406 1 85 350 LEU A O 1
ATOM 2839 N N . GLN A 1 351 ? 2.789 2.391 11.961 1 83.5 351 GLN A N 1
ATOM 2840 C CA . GLN A 1 351 ? 3.439 3.334 11.062 1 83.5 351 GLN A CA 1
ATOM 2841 C C . GLN A 1 351 ? 4.477 2.633 10.188 1 83.5 351 GLN A C 1
ATOM 2843 O O . GLN A 1 351 ? 4.777 3.092 9.086 1 83.5 351 GLN A O 1
ATOM 2848 N N . THR A 1 352 ? 5.09 1.534 10.664 1 75.31 352 THR A N 1
ATOM 2849 C CA . THR A 1 352 ? 6.102 0.813 9.906 1 75.31 352 THR A CA 1
ATOM 2850 C C . THR A 1 352 ? 5.477 -0.345 9.133 1 75.31 352 THR A C 1
ATOM 2852 O O . THR A 1 352 ? 6.145 -1.336 8.836 1 75.31 352 THR A O 1
ATOM 2855 N N . SER A 1 353 ? 4.199 -0.268 8.641 1 63.34 353 SER A N 1
ATOM 2856 C CA . SER A 1 353 ? 3.447 -1.148 7.754 1 63.34 353 SER A CA 1
ATOM 2857 C C . SER A 1 353 ? 3.332 -2.553 8.336 1 63.34 353 SER A C 1
ATOM 2859 O O . SER A 1 353 ? 3.305 -3.537 7.594 1 63.34 353 SER A O 1
ATOM 2861 N N . ASP A 1 354 ? 3.486 -2.707 9.5 1 68 354 ASP A N 1
ATOM 2862 C CA . ASP A 1 354 ? 3.156 -3.965 10.164 1 68 354 ASP A CA 1
ATOM 2863 C C . ASP A 1 354 ? 1.801 -3.879 10.867 1 68 354 ASP A C 1
ATOM 2865 O O . ASP A 1 354 ? 1.726 -3.928 12.094 1 68 354 ASP A O 1
ATOM 2869 N N . GLU A 1 355 ? 0.843 -3.861 10.094 1 70.06 355 GLU A N 1
ATOM 2870 C CA . GLU A 1 355 ? -0.507 -3.572 10.57 1 70.06 355 GLU A CA 1
ATOM 2871 C C . GLU A 1 355 ? -1.04 -4.703 11.445 1 70.06 355 GLU A C 1
ATOM 2873 O O . GLU A 1 355 ? -1.7 -4.453 12.453 1 70.06 355 GLU A O 1
ATOM 2878 N N . LEU A 1 356 ? -0.711 -5.902 11.125 1 71.12 356 LEU A N 1
ATOM 2879 C CA . LEU A 1 356 ? -1.261 -7.031 11.867 1 71.12 356 LEU A CA 1
ATOM 2880 C C . LEU A 1 356 ? -0.712 -7.07 13.289 1 71.12 356 LEU A C 1
ATOM 2882 O O . LEU A 1 356 ? -1.464 -7.277 14.242 1 71.12 356 LEU A O 1
ATOM 2886 N N . ASN A 1 357 ? 0.545 -6.801 13.375 1 74.69 357 ASN A N 1
ATOM 2887 C CA . ASN A 1 357 ? 1.134 -6.797 14.711 1 74.69 357 ASN A CA 1
ATOM 2888 C C . ASN A 1 357 ? 0.663 -5.598 15.531 1 74.69 357 ASN A C 1
ATOM 2890 O O . ASN A 1 357 ? 0.477 -5.699 16.734 1 74.69 357 ASN A O 1
ATOM 2894 N N . GLY A 1 358 ? 0.503 -4.488 14.883 1 79.62 358 GLY A N 1
ATOM 2895 C CA . GLY A 1 358 ? -0.013 -3.314 15.57 1 79.62 358 GLY A CA 1
ATOM 2896 C C . GLY A 1 358 ? -1.419 -3.508 16.109 1 79.62 358 GLY A C 1
ATOM 2897 O O . GLY A 1 358 ? -1.709 -3.143 17.25 1 79.62 358 GLY A O 1
ATOM 2898 N N . MET A 1 359 ? -2.213 -4.184 15.375 1 81.81 359 MET A N 1
ATOM 2899 C CA . MET A 1 359 ? -3.592 -4.434 15.789 1 81.81 359 MET A CA 1
ATOM 2900 C C . MET A 1 359 ? -3.645 -5.465 16.906 1 81.81 359 MET A C 1
ATOM 2902 O O . MET A 1 359 ? -4.465 -5.355 17.812 1 81.81 359 MET A O 1
ATOM 2906 N N . SER A 1 360 ? -2.764 -6.402 16.828 1 78.38 360 SER A N 1
ATOM 2907 C CA . SER A 1 360 ? -2.715 -7.418 17.859 1 78.38 360 SER A CA 1
ATOM 2908 C C . SER A 1 360 ? -2.305 -6.816 19.203 1 78.38 360 SER A C 1
ATOM 2910 O O . SER A 1 360 ? -2.758 -7.266 20.266 1 78.38 360 SER A O 1
ATOM 2912 N N . LEU A 1 361 ? -1.458 -5.852 19.109 1 81.5 361 LEU A N 1
ATOM 2913 C CA . LEU A 1 361 ? -1.039 -5.16 20.328 1 81.5 361 LEU A CA 1
ATOM 2914 C C . LEU A 1 361 ? -2.193 -4.363 20.922 1 81.5 361 LEU A C 1
ATOM 2916 O O . LEU A 1 361 ? -2.377 -4.348 22.141 1 81.5 361 LEU A O 1
ATOM 2920 N N . LEU A 1 362 ? -2.953 -3.75 20.078 1 83.56 362 LEU A N 1
ATOM 2921 C CA . LEU A 1 362 ? -4.105 -2.992 20.547 1 83.56 362 LEU A CA 1
ATOM 2922 C C . LEU A 1 362 ? -5.141 -3.916 21.188 1 83.56 362 LEU A C 1
ATOM 2924 O O . LEU A 1 362 ? -5.695 -3.605 22.234 1 83.56 362 LEU A O 1
ATOM 2928 N N . ASP A 1 363 ? -5.301 -5.035 20.578 1 80.56 363 ASP A N 1
ATOM 2929 C CA . ASP A 1 363 ? -6.254 -6.004 21.125 1 80.56 363 ASP A CA 1
ATOM 2930 C C . ASP A 1 363 ? -5.766 -6.57 22.453 1 80.56 363 ASP A C 1
ATOM 2932 O O . ASP A 1 363 ? -6.566 -6.832 23.344 1 80.56 363 ASP A O 1
ATOM 2936 N N . SER A 1 364 ? -4.535 -6.727 22.531 1 78.06 364 SER A N 1
ATOM 2937 C CA . SER A 1 364 ? -3.969 -7.254 23.766 1 78.06 364 SER A CA 1
ATOM 2938 C C . SER A 1 364 ? -4.117 -6.254 24.922 1 78.06 364 SER A C 1
ATOM 2940 O O . SER A 1 364 ? -4.398 -6.645 26.047 1 78.06 364 SER A O 1
ATOM 2942 N N . ILE A 1 365 ? -3.961 -4.98 24.625 1 78 365 ILE A N 1
ATOM 2943 C CA . ILE A 1 365 ? -4.129 -3.934 25.641 1 78 365 ILE A CA 1
ATOM 2944 C C . ILE A 1 365 ? -5.566 -3.941 26.156 1 78 365 ILE A C 1
ATOM 2946 O O . ILE A 1 365 ? -5.797 -3.826 27.359 1 78 365 ILE A O 1
ATOM 2950 N N . ILE A 1 366 ? -6.414 -4.121 25.234 1 80.81 366 ILE A N 1
ATOM 2951 C CA . ILE A 1 366 ? -7.832 -4.066 25.578 1 80.81 366 ILE A CA 1
ATOM 2952 C C . ILE A 1 366 ? -8.203 -5.289 26.406 1 80.81 366 ILE A C 1
ATOM 2954 O O . ILE A 1 366 ? -8.906 -5.168 27.422 1 80.81 366 ILE A O 1
ATOM 2958 N N . SER A 1 367 ? -7.676 -6.406 26.031 1 76.88 367 SER A N 1
ATOM 2959 C CA . SER A 1 367 ? -8.062 -7.648 26.688 1 76.88 367 SER A CA 1
ATOM 2960 C C . SER A 1 367 ? -7.348 -7.809 28.031 1 76.88 367 SER A C 1
ATOM 2962 O O . SER A 1 367 ? -7.949 -8.234 29.016 1 76.88 367 SER A O 1
ATOM 2964 N N . LYS A 1 368 ? -6.172 -7.438 28.109 1 73.56 368 LYS A N 1
ATOM 2965 C CA . LYS A 1 368 ? -5.391 -7.727 29.312 1 73.56 368 LYS A CA 1
ATOM 2966 C C . LYS A 1 368 ? -5.434 -6.551 30.281 1 73.56 368 LYS A C 1
ATOM 2968 O O . LYS A 1 368 ? -5.676 -6.742 31.469 1 73.56 368 LYS A O 1
ATOM 2973 N N . ASN A 1 369 ? -5.289 -5.348 29.734 1 72.25 369 ASN A N 1
ATOM 2974 C CA . ASN A 1 369 ? -5.105 -4.207 30.625 1 72.25 369 ASN A CA 1
ATOM 2975 C C . ASN A 1 369 ? -6.434 -3.549 30.984 1 72.25 369 ASN A C 1
ATOM 2977 O O . ASN A 1 369 ? -6.562 -2.906 32.031 1 72.25 369 ASN A O 1
ATOM 2981 N N . PHE A 1 370 ? -7.332 -3.658 29.969 1 77.75 370 PHE A N 1
ATOM 2982 C CA . PHE A 1 370 ? -8.625 -3.027 30.203 1 77.75 370 PHE A CA 1
ATOM 2983 C C . PHE A 1 370 ? -9.719 -4.078 30.344 1 77.75 370 PHE A C 1
ATOM 2985 O O . PHE A 1 370 ? -10.883 -3.816 30 1 77.75 370 PHE A O 1
ATOM 2992 N N . GLY A 1 371 ? -9.305 -5.246 30.781 1 73.81 371 GLY A N 1
ATOM 2993 C CA . GLY A 1 371 ? -10.227 -6.371 30.797 1 73.81 371 GLY A CA 1
ATOM 2994 C C . GLY A 1 371 ? -11.555 -6.047 31.453 1 73.81 371 GLY A C 1
ATOM 2995 O O . GLY A 1 371 ? -12.617 -6.262 30.875 1 73.81 371 GLY A O 1
ATOM 2996 N N . ASP A 1 372 ? -11.469 -5.363 32.594 1 76.88 372 ASP A N 1
ATOM 2997 C CA . ASP A 1 372 ? -12.68 -5.059 33.344 1 76.88 372 ASP A CA 1
ATOM 2998 C C . ASP A 1 372 ? -13.5 -3.98 32.656 1 76.88 372 ASP A C 1
ATOM 3000 O O . ASP A 1 372 ? -14.719 -4.125 32.469 1 76.88 372 ASP A O 1
ATOM 3004 N N . LEU A 1 373 ? -12.828 -2.938 32.312 1 80.06 373 LEU A N 1
ATOM 3005 C CA . LEU A 1 373 ? -13.492 -1.836 31.609 1 80.06 373 LEU A CA 1
ATOM 3006 C C . LEU A 1 373 ? -14.062 -2.295 30.281 1 80.06 373 LEU A C 1
ATOM 3008 O O . LEU A 1 373 ? -15.148 -1.859 29.875 1 80.06 373 LEU A O 1
ATOM 3012 N N . HIS A 1 374 ? -13.344 -3.141 29.672 1 79.75 374 HIS A N 1
ATOM 3013 C CA . HIS A 1 374 ? -13.789 -3.639 28.375 1 79.75 374 HIS A CA 1
ATOM 3014 C C . HIS A 1 374 ? -15.016 -4.527 28.516 1 79.75 374 HIS A C 1
ATOM 3016 O O . HIS A 1 374 ? -15.906 -4.5 27.656 1 79.75 374 HIS A O 1
ATOM 3022 N N . THR A 1 375 ? -15.016 -5.324 29.516 1 78.12 375 THR A N 1
ATOM 3023 C CA . THR A 1 375 ? -16.172 -6.172 29.75 1 78.12 375 THR A CA 1
ATOM 3024 C C . THR A 1 375 ? -17.406 -5.328 30.047 1 78.12 375 THR A C 1
ATOM 3026 O O . THR A 1 375 ? -18.5 -5.613 29.547 1 78.12 375 THR A O 1
ATOM 3029 N N . ILE A 1 376 ? -17.203 -4.32 30.812 1 76.69 376 ILE A N 1
ATOM 3030 C CA . ILE A 1 376 ? -18.297 -3.414 31.141 1 76.69 376 ILE A CA 1
ATOM 3031 C C . ILE A 1 376 ? -18.75 -2.688 29.875 1 76.69 376 ILE A C 1
ATOM 3033 O O . ILE A 1 376 ? -19.953 -2.523 29.656 1 76.69 376 ILE A O 1
ATOM 3037 N N . TYR A 1 377 ? -17.797 -2.277 29.141 1 77.38 377 TYR A N 1
ATOM 3038 C CA . TYR A 1 377 ? -18.062 -1.579 27.891 1 77.38 377 TYR A CA 1
ATOM 3039 C C . TYR A 1 377 ? -18.812 -2.479 26.906 1 77.38 377 TYR A C 1
ATOM 3041 O O . TYR A 1 377 ? -19.75 -2.039 26.234 1 77.38 377 TYR A O 1
ATOM 3049 N N . THR A 1 378 ? -18.438 -3.797 26.812 1 72.44 378 THR A N 1
ATOM 3050 C CA . THR A 1 378 ? -19.078 -4.762 25.922 1 72.44 378 THR A CA 1
ATOM 3051 C C . THR A 1 378 ? -20.5 -5.07 26.391 1 72.44 378 THR A C 1
ATOM 3053 O O . THR A 1 378 ? -21.375 -5.34 25.578 1 72.44 378 THR A O 1
ATOM 3056 N N . ASP A 1 379 ? -20.656 -5.023 27.656 1 64.56 379 ASP A N 1
ATOM 3057 C CA . ASP A 1 379 ? -21.984 -5.234 28.234 1 64.56 379 ASP A CA 1
ATOM 3058 C C . ASP A 1 379 ? -22.938 -4.117 27.828 1 64.56 379 ASP A C 1
ATOM 3060 O O . ASP A 1 379 ? -24.141 -4.34 27.703 1 64.56 379 ASP A O 1
ATOM 3064 N N . THR A 1 380 ? -22.422 -3.021 27.609 1 64.44 380 THR A N 1
ATOM 3065 C CA . THR A 1 380 ? -23.234 -1.906 27.156 1 64.44 380 THR A CA 1
ATOM 3066 C C . THR A 1 380 ? -23.734 -2.148 25.734 1 64.44 380 THR A C 1
ATOM 3068 O O . THR A 1 380 ? -24.828 -1.713 25.359 1 64.44 380 THR A O 1
ATOM 3071 N N . GLN A 1 381 ? -22.969 -2.896 24.984 1 61.44 381 GLN A N 1
ATOM 3072 C CA . GLN A 1 381 ? -23.234 -3.131 23.562 1 61.44 381 GLN A CA 1
ATOM 3073 C C . GLN A 1 381 ? -24.25 -4.242 23.375 1 61.44 381 GLN A C 1
ATOM 3075 O O . GLN A 1 381 ? -25.141 -4.145 22.516 1 61.44 381 GLN A O 1
ATOM 3080 N N . GLN A 1 382 ? -24.094 -5.309 24.156 1 55.81 382 GLN A N 1
ATOM 3081 C CA . GLN A 1 382 ? -24.828 -6.551 23.922 1 55.81 382 GLN A CA 1
ATOM 3082 C C . GLN A 1 382 ? -26.188 -6.531 24.609 1 55.81 382 GLN A C 1
ATOM 3084 O O . GLN A 1 382 ? -27.125 -7.184 24.156 1 55.81 382 GLN A O 1
ATOM 3089 N N . SER A 1 383 ? -26.234 -5.656 25.688 1 57.59 383 SER A N 1
ATOM 3090 C CA . SER A 1 383 ? -27.453 -5.816 26.469 1 57.59 383 SER A CA 1
ATOM 3091 C C . SER A 1 383 ? -28.594 -4.965 25.906 1 57.59 383 SER A C 1
ATOM 3093 O O . SER A 1 383 ? -28.406 -3.781 25.609 1 57.59 383 SER A O 1
ATOM 3095 N N . VAL A 1 384 ? -29.578 -5.578 25.453 1 60.16 384 VAL A N 1
ATOM 3096 C CA . VAL A 1 384 ? -30.797 -4.918 25 1 60.16 384 VAL A CA 1
ATOM 3097 C C . VAL A 1 384 ? -31.484 -4.234 26.188 1 60.16 384 VAL A C 1
ATOM 3099 O O . VAL A 1 384 ? -32.281 -3.311 26.016 1 60.16 384 VAL A O 1
ATOM 3102 N N . ASN A 1 385 ? -31.047 -4.648 27.391 1 62.78 385 ASN A N 1
ATOM 3103 C CA . ASN A 1 385 ? -31.672 -4.113 28.609 1 62.78 385 ASN A CA 1
ATOM 3104 C C . ASN A 1 385 ? -31.125 -2.727 28.938 1 62.78 385 ASN A C 1
ATOM 3106 O O . ASN A 1 385 ? -29.938 -2.576 29.266 1 62.78 385 ASN A O 1
ATOM 3110 N N . LEU A 1 386 ? -31.906 -1.774 28.766 1 67.5 386 LEU A N 1
ATOM 3111 C CA . LEU A 1 386 ? -31.562 -0.369 28.969 1 67.5 386 LEU A CA 1
ATOM 3112 C C . LEU A 1 386 ? -31.016 -0.146 30.375 1 67.5 386 LEU A C 1
ATOM 3114 O O . LEU A 1 386 ? -30.125 0.687 30.578 1 67.5 386 LEU A O 1
ATOM 3118 N N . ASP A 1 387 ? -31.5 -0.941 31.312 1 67.12 387 ASP A N 1
ATOM 3119 C CA . ASP A 1 387 ? -31.047 -0.773 32.688 1 67.12 387 ASP A CA 1
ATOM 3120 C C . ASP A 1 387 ? -29.594 -1.204 32.844 1 67.12 387 ASP A C 1
ATOM 3122 O O . ASP A 1 387 ? -28.828 -0.578 33.594 1 67.12 387 ASP A O 1
ATOM 3126 N N . VAL A 1 388 ? -29.266 -2.229 32.188 1 71.69 388 VAL A N 1
ATOM 3127 C CA . VAL A 1 388 ? -27.891 -2.719 32.219 1 71.69 388 VAL A CA 1
ATOM 3128 C C . VAL A 1 388 ? -26.969 -1.711 31.531 1 71.69 388 VAL A C 1
ATOM 3130 O O . VAL A 1 388 ? -25.844 -1.481 32 1 71.69 388 VAL A O 1
ATOM 3133 N N . GLN A 1 389 ? -27.5 -1.131 30.562 1 73.5 389 GLN A N 1
ATOM 3134 C CA . GLN A 1 389 ? -26.719 -0.136 29.844 1 73.5 389 GLN A CA 1
ATOM 3135 C C . GLN A 1 389 ? -26.453 1.087 30.719 1 73.5 389 GLN A C 1
ATOM 3137 O O . GLN A 1 389 ? -25.344 1.615 30.734 1 73.5 389 GLN A O 1
ATOM 3142 N N . LYS A 1 390 ? -27.484 1.502 31.453 1 76.56 390 LYS A N 1
ATOM 3143 C CA . LYS A 1 390 ? -27.344 2.668 32.344 1 76.56 390 LYS A CA 1
ATOM 3144 C C . LYS A 1 390 ? -26.391 2.383 33.5 1 76.56 390 LYS A C 1
ATOM 3146 O O . LYS A 1 390 ? -25.594 3.24 33.875 1 76.56 390 LYS A O 1
ATOM 3151 N N . SER A 1 391 ? -26.531 1.212 34 1 77.75 391 SER A N 1
ATOM 3152 C CA . SER A 1 391 ? -25.641 0.83 35.094 1 77.75 391 SER A CA 1
ATOM 3153 C C . SER A 1 391 ? -24.188 0.744 34.656 1 77.75 391 SER A C 1
ATOM 3155 O O . SER A 1 391 ? -23.281 1.134 35.375 1 77.75 391 SER A O 1
ATOM 3157 N N . ALA A 1 392 ? -24.062 0.19 33.469 1 77.62 392 ALA A N 1
ATOM 3158 C CA . ALA A 1 392 ? -22.719 0.074 32.938 1 77.62 392 ALA A CA 1
ATOM 3159 C C . ALA A 1 392 ? -22.109 1.45 32.656 1 77.62 392 ALA A C 1
ATOM 3161 O O . ALA A 1 392 ? -20.922 1.668 32.906 1 77.62 392 ALA A O 1
ATOM 3162 N N . LYS A 1 393 ? -22.922 2.338 32.219 1 79.94 393 LYS A N 1
ATOM 3163 C CA . LYS A 1 393 ? -22.469 3.699 31.953 1 79.94 393 LYS A CA 1
ATOM 3164 C C . LYS A 1 393 ? -22.047 4.395 33.25 1 79.94 393 LYS A C 1
ATOM 3166 O O . LYS A 1 393 ? -21.047 5.137 33.25 1 79.94 393 LYS A O 1
ATOM 3171 N N . LEU A 1 394 ? -22.734 4.113 34.281 1 79.81 394 LEU A N 1
ATOM 3172 C CA . LEU A 1 394 ? -22.406 4.695 35.562 1 79.81 394 LEU A CA 1
ATOM 3173 C C . LEU A 1 394 ? -21.109 4.121 36.125 1 79.81 394 LEU A C 1
ATOM 3175 O O . LEU A 1 394 ? -20.328 4.836 36.75 1 79.81 394 LEU A O 1
ATOM 3179 N N . LYS A 1 395 ? -20.938 2.91 35.844 1 82.19 395 LYS A N 1
ATOM 3180 C CA . LYS A 1 395 ? -19.703 2.27 36.312 1 82.19 395 LYS A CA 1
ATOM 3181 C C . LYS A 1 395 ? -18.484 2.822 35.562 1 82.19 395 LYS A C 1
ATOM 3183 O O . LYS A 1 395 ? -17.406 2.969 36.156 1 82.19 395 LYS A O 1
ATOM 3188 N N . ILE A 1 396 ? -18.641 3.105 34.312 1 84.56 396 ILE A N 1
ATOM 3189 C CA . ILE A 1 396 ? -17.547 3.646 33.531 1 84.56 396 ILE A CA 1
ATOM 3190 C C . ILE A 1 396 ? -17.188 5.043 34.031 1 84.56 396 ILE A C 1
ATOM 3192 O O . ILE A 1 396 ? -16 5.414 34.062 1 84.56 396 ILE A O 1
ATOM 3196 N N . GLU A 1 397 ? -18.203 5.762 34.438 1 80.88 397 GLU A N 1
ATOM 3197 C CA . GLU A 1 397 ? -17.984 7.129 34.906 1 80.88 397 GLU A CA 1
ATOM 3198 C C . GLU A 1 397 ? -17.156 7.152 36.188 1 80.88 397 GLU A C 1
ATOM 3200 O O . GLU A 1 397 ? -16.484 8.141 36.5 1 80.88 397 GLU A O 1
ATOM 3205 N N . HIS A 1 398 ? -17.094 6.004 36.844 1 82.19 398 HIS A N 1
ATOM 3206 C CA . HIS A 1 398 ? -16.391 5.949 38.125 1 82.19 398 HIS A CA 1
ATOM 3207 C C . HIS A 1 398 ? -14.891 5.711 37.938 1 82.19 398 HIS A C 1
ATOM 3209 O O . HIS A 1 398 ? -14.102 5.898 38.844 1 82.19 398 HIS A O 1
ATOM 3215 N N . TYR A 1 399 ? -14.539 5.371 36.75 1 85.25 399 TYR A N 1
ATOM 3216 C CA . TYR A 1 399 ? -13.117 5.172 36.5 1 85.25 399 TYR A CA 1
ATOM 3217 C C . TYR A 1 399 ? -12.383 6.508 36.438 1 85.25 399 TYR A C 1
ATOM 3219 O O . TYR A 1 399 ? -13 7.547 36.156 1 85.25 399 TYR A O 1
ATOM 3227 N N . GLN A 1 400 ? -11.133 6.449 36.688 1 82.56 400 GLN A N 1
ATOM 3228 C CA . GLN A 1 400 ? -10.305 7.648 36.625 1 82.56 400 GLN A CA 1
ATOM 3229 C C . GLN A 1 400 ? -10.266 8.211 35.219 1 82.56 400 GLN A C 1
ATOM 3231 O O . GLN A 1 400 ? -10.273 7.461 34.219 1 82.56 400 GLN A O 1
ATOM 3236 N N . GLU A 1 401 ? -10.25 9.531 35.062 1 83 401 GLU A N 1
ATOM 3237 C CA . GLU A 1 401 ? -10.297 10.227 33.781 1 83 401 GLU A CA 1
ATOM 3238 C C . GLU A 1 401 ? -9.148 9.797 32.875 1 83 401 GLU A C 1
ATOM 3240 O O . GLU A 1 401 ? -9.32 9.664 31.656 1 83 401 GLU A O 1
ATOM 3245 N N . GLU A 1 402 ? -8.023 9.594 33.5 1 79.19 402 GLU A N 1
ATOM 3246 C CA . GLU A 1 402 ? -6.852 9.211 32.719 1 79.19 402 GLU A CA 1
ATOM 3247 C C . GLU A 1 402 ? -7.039 7.84 32.094 1 79.19 402 GLU A C 1
ATOM 3249 O O . GLU A 1 402 ? -6.633 7.617 30.938 1 79.19 402 GLU A O 1
ATOM 3254 N N . THR A 1 403 ? -7.609 6.945 32.844 1 83.44 403 THR A N 1
ATOM 3255 C CA . THR A 1 403 ? -7.855 5.598 32.344 1 83.44 403 THR A CA 1
ATOM 3256 C C . THR A 1 403 ? -8.922 5.613 31.234 1 83.44 403 THR A C 1
ATOM 3258 O O . THR A 1 403 ? -8.805 4.902 30.234 1 83.44 403 THR A O 1
ATOM 3261 N N . LYS A 1 404 ? -9.906 6.426 31.453 1 87.19 404 LYS A N 1
ATOM 3262 C CA . LYS A 1 404 ? -10.977 6.539 30.469 1 87.19 404 LYS A CA 1
ATOM 3263 C C . LYS A 1 404 ? -10.453 7.121 29.156 1 87.19 404 LYS A C 1
ATOM 3265 O O . LYS A 1 404 ? -10.797 6.637 28.078 1 87.19 404 LYS A O 1
ATOM 3270 N N . ASN A 1 405 ? -9.586 8.141 29.297 1 86.25 405 ASN A N 1
ATOM 3271 C CA . ASN A 1 405 ? -9.023 8.773 28.125 1 86.25 405 ASN A CA 1
ATOM 3272 C C . ASN A 1 405 ? -8.102 7.828 27.359 1 86.25 405 ASN A C 1
ATOM 3274 O O . ASN A 1 405 ? -8.094 7.828 26.125 1 86.25 405 ASN A O 1
ATOM 3278 N N . LEU A 1 406 ? -7.402 7.062 28.141 1 86 406 LEU A N 1
ATOM 3279 C CA . LEU A 1 406 ? -6.504 6.102 27.516 1 86 406 LEU A CA 1
ATOM 3280 C C . LEU A 1 406 ? -7.297 5.008 26.797 1 86 406 LEU A C 1
ATOM 3282 O O . LEU A 1 406 ? -6.957 4.613 25.688 1 86 406 LEU A O 1
ATOM 3286 N N . PHE A 1 407 ? -8.328 4.543 27.469 1 89 407 PHE A N 1
ATOM 3287 C CA . PHE A 1 407 ? -9.164 3.496 26.891 1 89 407 PHE A CA 1
ATOM 3288 C C . PHE A 1 407 ? -9.836 3.986 25.609 1 89 407 PHE A C 1
ATOM 3290 O O . PHE A 1 407 ? -9.852 3.279 24.594 1 89 407 PHE A O 1
ATOM 3297 N N . SER A 1 408 ? -10.367 5.16 25.703 1 89.69 408 SER A N 1
ATOM 3298 C CA . SER A 1 408 ? -11.047 5.719 24.531 1 89.69 408 SER A CA 1
ATOM 3299 C C . SER A 1 408 ? -10.078 5.941 23.375 1 89.69 408 SER A C 1
ATOM 3301 O O . SER A 1 408 ? -10.43 5.746 22.219 1 89.69 408 SER A O 1
ATOM 3303 N N . SER A 1 409 ? -8.859 6.328 23.719 1 88.94 409 SER A N 1
ATOM 3304 C CA . SER A 1 409 ? -7.848 6.547 22.688 1 88.94 409 SER A CA 1
ATOM 3305 C C . SER A 1 409 ? -7.461 5.234 22.016 1 88.94 409 SER A C 1
ATOM 3307 O O . SER A 1 409 ? -7.219 5.203 20.797 1 88.94 409 SER A O 1
ATOM 3309 N N . VAL A 1 410 ? -7.332 4.199 22.812 1 89.19 410 VAL A N 1
ATOM 3310 C CA . VAL A 1 410 ? -6.973 2.885 22.281 1 89.19 410 VAL A CA 1
ATOM 3311 C C . VAL A 1 410 ? -8.094 2.365 21.391 1 89.19 410 VAL A C 1
ATOM 3313 O O . VAL A 1 410 ? -7.836 1.834 20.312 1 89.19 410 VAL A O 1
ATOM 3316 N N . GLN A 1 411 ? -9.273 2.566 21.828 1 90 411 GLN A N 1
ATOM 3317 C CA . GLN A 1 411 ? -10.422 2.109 21.047 1 90 411 GLN A CA 1
ATOM 3318 C C . GLN A 1 411 ? -10.539 2.887 19.734 1 90 411 GLN A C 1
ATOM 3320 O O . GLN A 1 411 ? -10.852 2.311 18.703 1 90 411 GLN A O 1
ATOM 3325 N N . MET A 1 412 ? -10.32 4.164 19.859 1 91 412 MET A N 1
ATOM 3326 C CA . MET A 1 412 ? -10.391 5.008 18.672 1 91 412 MET A CA 1
ATOM 3327 C C . MET A 1 412 ? -9.344 4.598 17.656 1 91 412 MET A C 1
ATOM 3329 O O . MET A 1 412 ? -9.625 4.531 16.453 1 91 412 MET A O 1
ATOM 3333 N N . LEU A 1 413 ? -8.148 4.355 18.141 1 89.5 413 LEU A N 1
ATOM 3334 C CA . LEU A 1 413 ? -7.074 3.918 17.266 1 89.5 413 LEU A CA 1
ATOM 3335 C C . LEU A 1 413 ? -7.414 2.578 16.609 1 89.5 413 LEU A C 1
ATOM 3337 O O . LEU A 1 413 ? -7.156 2.377 15.43 1 89.5 413 LEU A O 1
ATOM 3341 N N . ARG A 1 414 ? -7.977 1.704 17.375 1 90.25 414 ARG A N 1
ATOM 3342 C CA . ARG A 1 414 ? -8.375 0.395 16.875 1 90.25 414 ARG A CA 1
ATOM 3343 C C . ARG A 1 414 ? -9.445 0.528 15.797 1 90.25 414 ARG A C 1
ATOM 3345 O O . ARG A 1 414 ? -9.336 -0.072 14.727 1 90.25 414 ARG A O 1
ATOM 3352 N N . ILE A 1 415 ? -10.469 1.331 16.047 1 90.88 415 ILE A N 1
ATOM 3353 C CA . ILE A 1 415 ? -11.578 1.534 15.125 1 90.88 415 ILE A CA 1
ATOM 3354 C C . ILE A 1 415 ? -11.062 2.186 13.844 1 90.88 415 ILE A C 1
ATOM 3356 O O . ILE A 1 415 ? -11.445 1.785 12.742 1 90.88 415 ILE A O 1
ATOM 3360 N N . SER A 1 416 ? -10.234 3.197 14.016 1 90.25 416 SER A N 1
ATOM 3361 C CA . SER A 1 416 ? -9.672 3.896 12.859 1 90.25 416 SER A CA 1
ATOM 3362 C C . SER A 1 416 ? -8.906 2.941 11.953 1 90.25 416 SER A C 1
ATOM 3364 O O . SER A 1 416 ? -9.062 2.982 10.734 1 90.25 416 SER A O 1
ATOM 3366 N N . HIS A 1 417 ? -8.172 2.057 12.5 1 86.69 417 HIS A N 1
ATOM 3367 C CA . HIS A 1 417 ? -7.355 1.149 11.703 1 86.69 417 HIS A CA 1
ATOM 3368 C C . HIS A 1 417 ? -8.188 0.007 11.133 1 86.69 417 HIS A C 1
ATOM 3370 O O . HIS A 1 417 ? -7.859 -0.553 10.086 1 86.69 417 HIS A O 1
ATOM 3376 N N . MET A 1 418 ? -9.25 -0.346 11.828 1 87.12 418 MET A N 1
ATOM 3377 C CA . MET A 1 418 ? -10.164 -1.338 11.266 1 87.12 418 MET A CA 1
ATOM 3378 C C . MET A 1 418 ? -10.836 -0.811 10 1 87.12 418 MET A C 1
ATOM 3380 O O . MET A 1 418 ? -11.016 -1.554 9.031 1 87.12 418 MET A O 1
ATOM 3384 N N . ILE A 1 419 ? -11.148 0.433 10.047 1 87.62 419 ILE A N 1
ATOM 3385 C CA . ILE A 1 419 ? -11.758 1.065 8.883 1 87.62 419 ILE A CA 1
ATOM 3386 C C . ILE A 1 419 ? -10.734 1.194 7.766 1 87.62 419 ILE A C 1
ATOM 3388 O O . ILE A 1 419 ? -11.039 0.933 6.598 1 87.62 419 ILE A O 1
ATOM 3392 N N . LYS A 1 420 ? -9.523 1.567 8.133 1 82.44 420 LYS A N 1
ATOM 3393 C CA . LYS A 1 420 ? -8.453 1.735 7.152 1 82.44 420 LYS A CA 1
ATOM 3394 C C . LYS A 1 420 ? -8.078 0.401 6.512 1 82.44 420 LYS A C 1
ATOM 3396 O O . LYS A 1 420 ? -7.641 0.36 5.359 1 82.44 420 LYS A O 1
ATOM 3401 N N . ALA A 1 421 ? -8.273 -0.689 7.262 1 80.5 421 ALA A N 1
ATOM 3402 C CA . ALA A 1 421 ? -7.949 -2.018 6.746 1 80.5 421 ALA A CA 1
ATOM 3403 C C . ALA A 1 421 ? -8.898 -2.412 5.617 1 80.5 421 ALA A C 1
ATOM 3405 O O . ALA A 1 421 ? -8.57 -3.268 4.793 1 80.5 421 ALA A O 1
ATOM 3406 N N . GLY A 1 422 ? -10.109 -1.777 5.543 1 78.06 422 GLY A N 1
ATOM 3407 C CA . GLY A 1 422 ? -11.023 -1.954 4.426 1 78.06 422 GLY A CA 1
ATOM 3408 C C . GLY A 1 422 ? -11.836 -3.23 4.516 1 78.06 422 GLY A C 1
ATOM 3409 O O . GLY A 1 422 ? -12.422 -3.672 3.525 1 78.06 422 GLY A O 1
ATOM 3410 N N . ASN A 1 423 ? -11.82 -3.955 5.684 1 80.69 423 ASN A N 1
ATOM 3411 C CA . ASN A 1 423 ? -12.648 -5.145 5.855 1 80.69 423 ASN A CA 1
ATOM 3412 C C . ASN A 1 423 ? -14.109 -4.785 6.113 1 80.69 423 ASN A C 1
ATOM 3414 O O . ASN A 1 423 ? -14.5 -4.551 7.258 1 80.69 423 ASN A O 1
ATOM 3418 N N . THR A 1 424 ? -14.945 -4.762 5.184 1 81.56 424 THR A N 1
ATOM 3419 C CA . THR A 1 424 ? -16.312 -4.285 5.254 1 81.56 424 THR A CA 1
ATOM 3420 C C . THR A 1 424 ? -17.188 -5.258 6.047 1 81.56 424 THR A C 1
ATOM 3422 O O . THR A 1 424 ? -18.281 -4.906 6.484 1 81.56 424 THR A O 1
ATOM 3425 N N . ILE A 1 425 ? -16.75 -6.449 6.297 1 80.31 425 ILE A N 1
ATOM 3426 C CA . ILE A 1 425 ? -17.531 -7.449 7.016 1 80.31 425 ILE A CA 1
ATOM 3427 C C . ILE A 1 425 ? -17.719 -7.012 8.469 1 80.31 425 ILE A C 1
ATOM 3429 O O . ILE A 1 425 ? -18.781 -7.234 9.055 1 80.31 425 ILE A O 1
ATOM 3433 N N . GLY A 1 426 ? -16.719 -6.348 8.977 1 79.62 426 GLY A N 1
ATOM 3434 C CA . GLY A 1 426 ? -16.797 -5.941 10.367 1 79.62 426 GLY A CA 1
ATOM 3435 C C . GLY A 1 426 ? -17.328 -4.531 10.555 1 79.62 426 GLY A C 1
ATOM 3436 O O . GLY A 1 426 ? -17.422 -4.047 11.688 1 79.62 426 GLY A O 1
ATOM 3437 N N . PHE A 1 427 ? -17.75 -3.836 9.523 1 84.62 427 PHE A N 1
ATOM 3438 C CA . PHE A 1 427 ? -18.078 -2.42 9.602 1 84.62 427 PHE A CA 1
ATOM 3439 C C . PHE A 1 427 ? -19.375 -2.219 10.398 1 84.62 427 PHE A C 1
ATOM 3441 O O . PHE A 1 427 ? -19.547 -1.193 11.055 1 84.62 427 PHE A O 1
ATOM 3448 N N . ASP A 1 428 ? -20.25 -3.221 10.328 1 84 428 ASP A N 1
ATOM 3449 C CA . ASP A 1 428 ? -21.469 -3.09 11.117 1 84 428 ASP A CA 1
ATOM 3450 C C . ASP A 1 428 ? -21.172 -3.152 12.609 1 84 428 ASP A C 1
ATOM 3452 O O . ASP A 1 428 ? -21.734 -2.387 13.398 1 84 428 ASP A O 1
ATOM 3456 N N . LYS A 1 429 ? -20.344 -4.09 12.914 1 85.62 429 LYS A N 1
ATOM 3457 C CA . LYS A 1 429 ? -19.922 -4.176 14.305 1 85.62 429 LYS A CA 1
ATOM 3458 C C . LYS A 1 429 ? -19.188 -2.91 14.734 1 85.62 429 LYS A C 1
ATOM 3460 O O . LYS A 1 429 ? -19.391 -2.406 15.844 1 85.62 429 LYS A O 1
ATOM 3465 N N . VAL A 1 430 ? -18.375 -2.383 13.914 1 90 430 VAL A N 1
ATOM 3466 C CA . VAL A 1 430 ? -17.578 -1.19 14.211 1 90 430 VAL A CA 1
ATOM 3467 C C . VAL A 1 430 ? -18.5 0.02 14.336 1 90 430 VAL A C 1
ATOM 3469 O O . VAL A 1 430 ? -18.25 0.921 15.141 1 90 430 VAL A O 1
ATOM 3472 N N . TYR A 1 431 ? -19.547 0.051 13.516 1 90.62 431 TYR A N 1
ATOM 3473 C CA . TYR A 1 431 ? -20.531 1.123 13.609 1 90.62 431 TYR A CA 1
ATOM 3474 C C . TYR A 1 431 ? -21.156 1.173 15 1 90.62 431 TYR A C 1
ATOM 3476 O O . TYR A 1 431 ? -21.219 2.238 15.617 1 90.62 431 TYR A O 1
ATOM 3484 N N . HIS A 1 432 ? -21.516 0.034 15.516 1 89.06 432 HIS A N 1
ATOM 3485 C CA . HIS A 1 432 ? -22.156 -0.029 16.828 1 89.06 432 HIS A CA 1
ATOM 3486 C C . HIS A 1 432 ? -21.156 0.288 17.938 1 89.06 432 HIS A C 1
ATOM 3488 O O . HIS A 1 432 ? -21.484 0.967 18.906 1 89.06 432 HIS A O 1
ATOM 3494 N N . GLU A 1 433 ? -19.969 -0.207 17.734 1 89.75 433 GLU A N 1
ATOM 3495 C CA . GLU A 1 433 ? -18.922 0.084 18.719 1 89.75 433 GLU A CA 1
ATOM 3496 C C . GLU A 1 433 ? -18.609 1.579 18.766 1 89.75 433 GLU A C 1
ATOM 3498 O O . GLU A 1 433 ? -18.391 2.131 19.844 1 89.75 433 GLU A O 1
ATOM 3503 N N . THR A 1 434 ? -18.578 2.207 17.641 1 92.12 434 THR A N 1
ATOM 3504 C CA . THR A 1 434 ? -18.266 3.633 17.562 1 92.12 434 THR A CA 1
ATOM 3505 C C . THR A 1 434 ? -19.391 4.457 18.188 1 92.12 434 THR A C 1
ATOM 3507 O O . THR A 1 434 ? -19.141 5.449 18.875 1 92.12 434 THR A O 1
ATOM 3510 N N . THR A 1 435 ? -20.625 4.059 17.938 1 90.88 435 THR A N 1
ATOM 3511 C CA . THR A 1 435 ? -21.781 4.738 18.531 1 90.88 435 THR A CA 1
ATOM 3512 C C . THR A 1 435 ? -21.734 4.645 20.047 1 90.88 435 THR A C 1
ATOM 3514 O O . THR A 1 435 ? -21.969 5.633 20.734 1 90.88 435 THR A O 1
ATOM 3517 N N . GLN A 1 436 ? -21.344 3.498 20.5 1 88.5 436 GLN A N 1
ATOM 3518 C CA . GLN A 1 436 ? -21.266 3.289 21.938 1 88.5 436 GLN A CA 1
ATOM 3519 C C . GLN A 1 436 ? -20.109 4.082 22.547 1 88.5 436 GLN A C 1
ATOM 3521 O O . GLN A 1 436 ? -20.219 4.594 23.672 1 88.5 436 GLN A O 1
ATOM 3526 N N . LEU A 1 437 ? -19.062 4.078 21.859 1 91 437 LEU A N 1
ATOM 3527 C CA . LEU A 1 437 ? -17.906 4.844 22.312 1 91 437 LEU A CA 1
ATOM 3528 C C . LEU A 1 437 ? -18.266 6.312 22.5 1 91 437 LEU A C 1
ATOM 3530 O O . LEU A 1 437 ? -17.891 6.93 23.5 1 91 437 LEU A O 1
ATOM 3534 N N . LEU A 1 438 ? -19.016 6.863 21.594 1 91.25 438 LEU A N 1
ATOM 3535 C CA . LEU A 1 438 ? -19.422 8.266 21.641 1 91.25 438 LEU A CA 1
ATOM 3536 C C . LEU A 1 438 ? -20.406 8.516 22.766 1 91.25 438 LEU A C 1
ATOM 3538 O O . LEU A 1 438 ? -20.406 9.586 23.375 1 91.25 438 LEU A O 1
ATOM 3542 N N . GLN A 1 439 ? -21.141 7.531 23.078 1 86.19 439 GLN A N 1
ATOM 3543 C CA . GLN A 1 439 ? -22.141 7.68 24.141 1 86.19 439 GLN A CA 1
ATOM 3544 C C . GLN A 1 439 ? -21.516 7.586 25.516 1 86.19 439 GLN A C 1
ATOM 3546 O O . GLN A 1 439 ? -21.859 8.344 26.422 1 86.19 439 GLN A O 1
ATOM 3551 N N . CYS A 1 440 ? -20.516 6.703 25.625 1 87.69 440 CYS A N 1
ATOM 3552 C CA . CYS A 1 440 ? -19.953 6.422 26.922 1 87.69 440 CYS A CA 1
ATOM 3553 C C . CYS A 1 440 ? -18.781 7.348 27.219 1 87.69 440 CYS A C 1
ATOM 3555 O O . CYS A 1 440 ? -18.469 7.625 28.391 1 87.69 440 CYS A O 1
ATOM 3557 N N . PHE A 1 441 ? -18.141 7.805 26.25 1 90 441 PHE A N 1
ATOM 3558 C CA . PHE A 1 441 ? -16.906 8.555 26.469 1 90 441 PHE A CA 1
ATOM 3559 C C . PHE A 1 441 ? -16.969 9.922 25.797 1 90 441 PHE A C 1
ATOM 3561 O O . PHE A 1 441 ? -15.969 10.414 25.281 1 90 441 PHE A O 1
ATOM 3568 N N . ALA A 1 442 ? -18.047 10.539 25.75 1 84.81 442 ALA A N 1
ATOM 3569 C CA . ALA A 1 442 ? -18.297 11.805 25.062 1 84.81 442 ALA A CA 1
ATOM 3570 C C . ALA A 1 442 ? -17.344 12.891 25.562 1 84.81 442 ALA A C 1
ATOM 3572 O O . ALA A 1 442 ? -16.984 13.797 24.812 1 84.81 442 ALA A O 1
ATOM 3573 N N . HIS A 1 443 ? -16.844 12.781 26.797 1 84.75 443 HIS A N 1
ATOM 3574 C CA . HIS A 1 443 ? -16.016 13.812 27.422 1 84.75 443 HIS A CA 1
ATOM 3575 C C . HIS A 1 443 ? -14.547 13.656 27.031 1 84.75 443 HIS A C 1
ATOM 3577 O O . HIS A 1 443 ? -13.734 14.539 27.281 1 84.75 443 HIS A O 1
ATOM 3583 N N . SER A 1 444 ? -14.336 12.586 26.328 1 85.06 444 SER A N 1
ATOM 3584 C CA . SER A 1 444 ? -12.945 12.328 25.969 1 85.06 444 SER A CA 1
ATOM 3585 C C . SER A 1 444 ? -12.516 13.203 24.797 1 85.06 444 SER A C 1
ATOM 3587 O O . SER A 1 444 ? -13.336 13.555 23.938 1 85.06 444 SER A O 1
ATOM 3589 N N . GLY A 1 445 ? -11.367 13.75 24.688 1 79.06 445 GLY A N 1
ATOM 3590 C CA . GLY A 1 445 ? -10.828 14.664 23.688 1 79.06 445 GLY A CA 1
ATOM 3591 C C . GLY A 1 445 ? -10.688 14.031 22.312 1 79.06 445 GLY A C 1
ATOM 3592 O O . GLY A 1 445 ? -10.43 14.727 21.328 1 79.06 445 GLY A O 1
ATOM 3593 N N . VAL A 1 446 ? -10.938 12.773 22.094 1 84.69 446 VAL A N 1
ATOM 3594 C CA . VAL A 1 446 ? -10.695 12.117 20.828 1 84.69 446 VAL A CA 1
ATOM 3595 C C . VAL A 1 446 ? -12.023 11.836 20.125 1 84.69 446 VAL A C 1
ATOM 3597 O O . VAL A 1 446 ? -12.047 11.25 19.031 1 84.69 446 VAL A O 1
ATOM 3600 N N . MET A 1 447 ? -13.055 12.344 20.531 1 90.69 447 MET A N 1
ATOM 3601 C CA . MET A 1 447 ? -14.375 11.961 20.047 1 90.69 447 MET A CA 1
ATOM 3602 C C . MET A 1 447 ? -14.719 12.695 18.766 1 90.69 447 MET A C 1
ATOM 3604 O O . MET A 1 447 ? -15.594 12.266 18.016 1 90.69 447 MET A O 1
ATOM 3608 N N . TYR A 1 448 ? -14.07 13.852 18.5 1 92.44 448 TYR A N 1
ATOM 3609 C CA . TYR A 1 448 ? -14.266 14.508 17.219 1 92.44 448 TYR A CA 1
ATOM 3610 C C . TYR A 1 448 ? -13.961 13.562 16.062 1 92.44 448 TYR A C 1
ATOM 3612 O O . TYR A 1 448 ? -14.734 13.469 15.102 1 92.44 448 TYR A O 1
ATOM 3620 N N . GLU A 1 449 ? -12.906 12.836 16.172 1 92 449 GLU A N 1
ATOM 3621 C CA . GLU A 1 449 ? -12.531 11.867 15.141 1 92 449 GLU A CA 1
ATOM 3622 C C . GLU A 1 449 ? -13.523 10.711 15.086 1 92 449 GLU A C 1
ATOM 3624 O O . GLU A 1 449 ? -13.812 10.195 14.008 1 92 449 GLU A O 1
ATOM 3629 N N . ALA A 1 450 ? -13.977 10.289 16.234 1 94.25 450 ALA A N 1
ATOM 3630 C CA . ALA A 1 450 ? -14.938 9.188 16.297 1 94.25 450 ALA A CA 1
ATOM 3631 C C . ALA A 1 450 ? -16.219 9.539 15.547 1 94.25 450 ALA A C 1
ATOM 3633 O O . ALA A 1 450 ? -16.828 8.68 14.906 1 94.25 450 ALA A O 1
ATOM 3634 N N . ALA A 1 451 ? -16.625 10.766 15.656 1 94.94 451 ALA A N 1
ATOM 3635 C CA . ALA A 1 451 ? -17.828 11.203 14.961 1 94.94 451 ALA A CA 1
ATOM 3636 C C . ALA A 1 451 ? -17.656 11.109 13.445 1 94.94 451 ALA A C 1
ATOM 3638 O O . ALA A 1 451 ? -18.578 10.695 12.734 1 94.94 451 ALA A O 1
ATOM 3639 N N . TRP A 1 452 ? -16.531 11.523 12.969 1 93.06 452 TRP A N 1
ATOM 3640 C CA . TRP A 1 452 ? -16.266 11.438 11.539 1 93.06 452 TRP A CA 1
ATOM 3641 C C . TRP A 1 452 ? -16.203 9.984 11.078 1 93.06 452 TRP A C 1
ATOM 3643 O O . TRP A 1 452 ? -16.625 9.664 9.961 1 93.06 452 TRP A O 1
ATOM 3653 N N . LEU A 1 453 ? -15.609 9.117 11.906 1 92.81 453 LEU A N 1
ATOM 3654 C CA . LEU A 1 453 ? -15.57 7.703 11.562 1 92.81 453 LEU A CA 1
ATOM 3655 C C . LEU A 1 453 ? -16.969 7.117 11.5 1 92.81 453 LEU A C 1
ATOM 3657 O O . LEU A 1 453 ? -17.281 6.316 10.617 1 92.81 453 LEU A O 1
ATOM 3661 N N . LEU A 1 454 ? -17.797 7.535 12.445 1 93.69 454 LEU A N 1
ATOM 3662 C CA . LEU A 1 454 ? -19.188 7.113 12.422 1 93.69 454 LEU A CA 1
ATOM 3663 C C . LEU A 1 454 ? -19.891 7.613 11.164 1 93.69 454 LEU A C 1
ATOM 3665 O O . LEU A 1 454 ? -20.703 6.898 10.562 1 93.69 454 LEU A O 1
ATOM 3669 N N . ASP A 1 455 ? -19.562 8.859 10.805 1 93.06 455 ASP A N 1
ATOM 3670 C CA . ASP A 1 455 ? -20.109 9.453 9.594 1 93.06 455 ASP A CA 1
ATOM 3671 C C . ASP A 1 455 ? -19.734 8.633 8.359 1 93.06 455 ASP A C 1
ATOM 3673 O O . ASP A 1 455 ? -20.594 8.359 7.512 1 93.06 455 ASP A O 1
ATOM 3677 N N . TYR A 1 456 ? -18.578 8.18 8.273 1 90.25 456 TYR A N 1
ATOM 3678 C CA . TYR A 1 456 ? -18.109 7.352 7.172 1 90.25 456 TYR A CA 1
ATOM 3679 C C . TYR A 1 456 ? -18.828 6.008 7.16 1 90.25 456 TYR A C 1
ATOM 3681 O O . TYR A 1 456 ? -19.281 5.551 6.109 1 90.25 456 TYR A O 1
ATOM 3689 N N . LEU A 1 457 ? -18.891 5.359 8.336 1 89.12 457 LEU A N 1
ATOM 3690 C CA . LEU A 1 457 ? -19.484 4.031 8.453 1 89.12 457 LEU A CA 1
ATOM 3691 C C . LEU A 1 457 ? -20.969 4.074 8.109 1 89.12 457 LEU A C 1
ATOM 3693 O O . LEU A 1 457 ? -21.531 3.084 7.617 1 89.12 457 LEU A O 1
ATOM 3697 N N . SER A 1 458 ? -21.609 5.227 8.305 1 88.88 458 SER A N 1
ATOM 3698 C CA . SER A 1 458 ? -23.031 5.383 8.008 1 88.88 458 SER A CA 1
ATOM 3699 C C . SER A 1 458 ? -23.266 5.527 6.512 1 88.88 458 SER A C 1
ATOM 3701 O O . SER A 1 458 ? -24.344 5.203 6.016 1 88.88 458 SER A O 1
ATOM 3703 N N . ASN A 1 459 ? -22.281 5.977 5.785 1 82.06 459 ASN A N 1
ATOM 3704 C CA . ASN A 1 459 ? -22.516 6.352 4.395 1 82.06 459 ASN A CA 1
ATOM 3705 C C . ASN A 1 459 ? -21.75 5.449 3.432 1 82.06 459 ASN A C 1
ATOM 3707 O O . ASN A 1 459 ? -21.875 5.594 2.213 1 82.06 459 ASN A O 1
ATOM 3711 N N . TYR A 1 460 ? -21.031 4.484 3.898 1 74.94 460 TYR A N 1
ATOM 3712 C CA . TYR A 1 460 ? -20.188 3.711 2.994 1 74.94 460 TYR A CA 1
ATOM 3713 C C . TYR A 1 460 ? -21.016 2.752 2.154 1 74.94 460 TYR A C 1
ATOM 3715 O O . TYR A 1 460 ? -20.625 2.373 1.052 1 74.94 460 TYR A O 1
ATOM 3723 N N . LYS A 1 461 ? -22.188 2.125 2.746 1 64.56 461 LYS A N 1
ATOM 3724 C CA . LYS A 1 461 ? -23.062 1.192 2.041 1 64.56 461 LYS A CA 1
ATOM 3725 C C . LYS A 1 461 ? -24.234 1.924 1.388 1 64.56 461 LYS A C 1
ATOM 3727 O O . LYS A 1 461 ? -24.875 2.758 2.023 1 64.56 461 LYS A O 1
ATOM 3732 N N . GLU A 1 462 ? -24.188 2.535 0.206 1 59.78 462 GLU A N 1
ATOM 3733 C CA . GLU A 1 462 ? -25.281 3.215 -0.495 1 59.78 462 GLU A CA 1
ATOM 3734 C C . GLU A 1 462 ? -26.578 3.127 0.29 1 59.78 462 GLU A C 1
ATOM 3736 O O . GLU A 1 462 ? -27.609 3.688 -0.123 1 59.78 462 GLU A O 1
ATOM 3741 N N . ARG A 1 463 ? -26.688 2.34 1.507 1 55.12 463 ARG A N 1
ATOM 3742 C CA . ARG A 1 463 ? -27.953 2.287 2.23 1 55.12 463 ARG A CA 1
ATOM 3743 C C . ARG A 1 463 ? -28.094 3.469 3.186 1 55.12 463 ARG A C 1
ATOM 3745 O O . ARG A 1 463 ? -27.141 3.822 3.881 1 55.12 463 ARG A O 1
ATOM 3752 N N . SER A 1 464 ? -28.797 4.352 2.926 1 61.16 464 SER A N 1
ATOM 3753 C CA . SER A 1 464 ? -29.062 5.605 3.623 1 61.16 464 SER A CA 1
ATOM 3754 C C . SER A 1 464 ? -29.578 5.359 5.035 1 61.16 464 SER A C 1
ATOM 3756 O O . SER A 1 464 ? -30.766 5.094 5.223 1 61.16 464 SER A O 1
ATOM 3758 N N . LYS A 1 465 ? -28.625 4.906 6.055 1 66.38 465 LYS A N 1
ATOM 3759 C CA . LYS A 1 465 ? -29.047 4.852 7.453 1 66.38 465 LYS A CA 1
ATOM 3760 C C . LYS A 1 465 ? -29.625 6.191 7.906 1 66.38 465 LYS A C 1
ATOM 3762 O O . LYS A 1 465 ? -29.391 7.223 7.266 1 66.38 465 LYS A O 1
ATOM 3767 N N . HIS A 1 466 ? -30.406 6.035 8.891 1 80.56 466 HIS A N 1
ATOM 3768 C CA . HIS A 1 466 ? -31.016 7.23 9.477 1 80.56 466 HIS A CA 1
ATOM 3769 C C . HIS A 1 466 ? -29.938 8.172 10.016 1 80.56 466 HIS A C 1
ATOM 3771 O O . HIS A 1 466 ? -28.984 7.738 10.664 1 80.56 466 HIS A O 1
ATOM 3777 N N . VAL A 1 467 ? -30.016 9.406 9.719 1 89.75 467 VAL A N 1
ATOM 3778 C CA . VAL A 1 467 ? -29 10.406 9.984 1 89.75 467 VAL A CA 1
ATOM 3779 C C . VAL A 1 467 ? -29.062 10.836 11.453 1 89.75 467 VAL A C 1
ATOM 3781 O O . VAL A 1 467 ? -28.125 11.43 11.977 1 89.75 467 VAL A O 1
ATOM 3784 N N . LEU A 1 468 ? -30.094 10.516 12.188 1 91.62 468 LEU A N 1
ATOM 3785 C CA . LEU A 1 468 ? -30.359 10.992 13.539 1 91.62 468 LEU A CA 1
ATOM 3786 C C . LEU A 1 468 ? -29.219 10.602 14.477 1 91.62 468 LEU A C 1
ATOM 3788 O O . LEU A 1 468 ? -28.734 11.43 15.258 1 91.62 468 LEU A O 1
ATOM 3792 N N . PRO A 1 469 ? -28.719 9.352 14.398 1 90.31 469 PRO A N 1
ATOM 3793 C CA . PRO A 1 469 ? -27.594 9.016 15.273 1 90.31 469 PRO A CA 1
ATOM 3794 C C . PRO A 1 469 ? -26.359 9.875 15.008 1 90.31 469 PRO A C 1
ATOM 3796 O O . PRO A 1 469 ? -25.594 10.164 15.93 1 90.31 469 PRO A O 1
ATOM 3799 N N . LEU A 1 470 ? -26.219 10.289 13.844 1 93.31 470 LEU A N 1
ATOM 3800 C CA . LEU A 1 470 ? -25.078 11.133 13.492 1 93.31 470 LEU A CA 1
ATOM 3801 C C . LEU A 1 470 ? -25.234 12.531 14.086 1 93.31 470 LEU A C 1
ATOM 3803 O O . LEU A 1 470 ? -24.266 13.117 14.562 1 93.31 470 LEU A O 1
ATOM 3807 N N . LEU A 1 471 ? -26.453 13.047 13.969 1 96.12 471 LEU A N 1
ATOM 3808 C CA . LEU A 1 471 ? -26.703 14.352 14.555 1 96.12 471 LEU A CA 1
ATOM 3809 C C . LEU A 1 471 ? -26.469 14.328 16.062 1 96.12 471 LEU A C 1
ATOM 3811 O O . LEU A 1 471 ? -25.891 15.258 16.625 1 96.12 471 LEU A O 1
ATOM 3815 N N . LYS A 1 472 ? -26.844 13.258 16.656 1 94.38 472 LYS A N 1
ATOM 3816 C CA . LYS A 1 472 ? -26.625 13.109 18.094 1 94.38 472 LYS A CA 1
ATOM 3817 C C . LYS A 1 472 ? -25.125 13.039 18.422 1 94.38 472 LYS A C 1
ATOM 3819 O O . LYS A 1 472 ? -24.688 13.602 19.422 1 94.38 472 LYS A O 1
ATOM 3824 N N . ALA A 1 473 ? -24.453 12.312 17.578 1 94.31 473 ALA A N 1
ATOM 3825 C CA . ALA A 1 473 ? -23.016 12.18 17.781 1 94.31 473 ALA A CA 1
ATOM 3826 C C . ALA A 1 473 ? -22.312 13.531 17.703 1 94.31 473 ALA A C 1
ATOM 3828 O O . ALA A 1 473 ? -21.5 13.867 18.547 1 94.31 473 ALA A O 1
ATOM 3829 N N . TYR A 1 474 ? -22.594 14.312 16.703 1 95.56 474 TYR A N 1
ATOM 3830 C CA . TYR A 1 474 ? -21.969 15.609 16.531 1 95.56 474 TYR A CA 1
ATOM 3831 C C . TYR A 1 474 ? -22.391 16.578 17.625 1 95.56 474 TYR A C 1
ATOM 3833 O O . TYR A 1 474 ? -21.609 17.438 18.047 1 95.56 474 TYR A O 1
ATOM 3841 N N . LYS A 1 475 ? -23.656 16.469 18.094 1 95.56 475 LYS A N 1
ATOM 3842 C CA . LYS A 1 475 ? -24.125 17.281 19.203 1 95.56 475 LYS A CA 1
ATOM 3843 C C . LYS A 1 475 ? -23.297 17.016 20.469 1 95.56 475 LYS A C 1
ATOM 3845 O O . LYS A 1 475 ? -22.859 17.969 21.125 1 95.56 475 LYS A O 1
ATOM 3850 N N . GLU A 1 476 ? -23.016 15.719 20.719 1 93.75 476 GLU A N 1
ATOM 3851 C CA . GLU A 1 476 ? -22.25 15.359 21.906 1 93.75 476 GLU A CA 1
ATOM 3852 C C . GLU A 1 476 ? -20.812 15.859 21.797 1 93.75 476 GLU A C 1
ATOM 3854 O O . GLU A 1 476 ? -20.219 16.312 22.781 1 93.75 476 GLU A O 1
ATOM 3859 N N . VAL A 1 477 ? -20.297 15.758 20.656 1 94.38 477 VAL A N 1
ATOM 3860 C CA . VAL A 1 477 ? -18.922 16.219 20.438 1 94.38 477 VAL A CA 1
ATOM 3861 C C . VAL A 1 477 ? -18.844 17.734 20.609 1 94.38 477 VAL A C 1
ATOM 3863 O O . VAL A 1 477 ? -17.938 18.234 21.266 1 94.38 477 VAL A O 1
ATOM 3866 N N . ALA A 1 478 ? -19.781 18.453 20.031 1 94.69 478 ALA A N 1
ATOM 3867 C CA . ALA A 1 478 ? -19.781 19.922 20.109 1 94.69 478 ALA A CA 1
ATOM 3868 C C . ALA A 1 478 ? -19.969 20.375 21.547 1 94.69 478 ALA A C 1
ATOM 3870 O O . ALA A 1 478 ? -19.438 21.422 21.953 1 94.69 478 ALA A O 1
ATOM 3871 N N . LYS A 1 479 ? -20.719 19.609 22.312 1 93.75 479 LYS A N 1
ATOM 3872 C CA . LYS A 1 479 ? -21.016 19.953 23.703 1 93.75 479 LYS A CA 1
ATOM 3873 C C . LYS A 1 479 ? -19.766 19.891 24.562 1 93.75 479 LYS A C 1
ATOM 3875 O O . LYS A 1 479 ? -19.531 20.75 25.422 1 93.75 479 LYS A O 1
ATOM 3880 N N . TYR A 1 480 ? -18.891 18.938 24.25 1 91.44 480 TYR A N 1
ATOM 3881 C CA . TYR A 1 480 ? -17.812 18.672 25.203 1 91.44 480 TYR A CA 1
ATOM 3882 C C . TYR A 1 480 ? -16.453 19.031 24.625 1 91.44 480 TYR A C 1
ATOM 3884 O O . TYR A 1 480 ? -15.461 19.094 25.344 1 91.44 480 TYR A O 1
ATOM 3892 N N . GLU A 1 481 ? -16.359 19.312 23.328 1 89.94 481 GLU A N 1
ATOM 3893 C CA . GLU A 1 481 ? -15.07 19.609 22.703 1 89.94 481 GLU A CA 1
ATOM 3894 C C . GLU A 1 481 ? -14.492 20.906 23.234 1 89.94 481 GLU A C 1
ATOM 3896 O O . GLU A 1 481 ? -15.172 21.938 23.25 1 89.94 481 GLU A O 1
ATOM 3901 N N . LYS A 1 482 ? -13.242 20.828 23.688 1 85.75 482 LYS A N 1
ATOM 3902 C CA . LYS A 1 482 ? -12.594 22 24.266 1 85.75 482 LYS A CA 1
ATOM 3903 C C . LYS A 1 482 ? -11.891 22.828 23.203 1 85.75 482 LYS A C 1
ATOM 3905 O O . LYS A 1 482 ? -11.711 24.047 23.359 1 85.75 482 LYS A O 1
ATOM 3910 N N . ASN A 1 483 ? -11.422 22.188 22.156 1 88.56 483 ASN A N 1
ATOM 3911 C CA . ASN A 1 483 ? -10.82 22.906 21.047 1 88.56 483 ASN A CA 1
ATOM 3912 C C . ASN A 1 483 ? -11.867 23.672 20.234 1 88.56 483 ASN A C 1
ATOM 3914 O O . ASN A 1 483 ? -12.734 23.062 19.609 1 88.56 483 ASN A O 1
ATOM 3918 N N . GLN A 1 484 ? -11.742 24.922 20.188 1 87.62 484 GLN A N 1
ATOM 3919 C CA . GLN A 1 484 ? -12.758 25.781 19.578 1 87.62 484 GLN A CA 1
ATOM 3920 C C . GLN A 1 484 ? -12.859 25.531 18.078 1 87.62 484 GLN A C 1
ATOM 3922 O O . GLN A 1 484 ? -13.945 25.641 17.5 1 87.62 484 GLN A O 1
ATOM 3927 N N . VAL A 1 485 ? -11.805 25.297 17.484 1 89.94 485 VAL A N 1
ATOM 3928 C CA . VAL A 1 485 ? -11.797 25.078 16.047 1 89.94 485 VAL A CA 1
ATOM 3929 C C . VAL A 1 485 ? -12.539 23.797 15.711 1 89.94 485 VAL A C 1
ATOM 3931 O O . VAL A 1 485 ? -13.367 23.766 14.789 1 89.94 485 VAL A O 1
ATOM 3934 N N . LEU A 1 486 ? -12.289 22.766 16.453 1 91.5 486 LEU A N 1
ATOM 3935 C CA . LEU A 1 486 ? -12.938 21.484 16.203 1 91.5 486 LEU A CA 1
ATOM 3936 C C . LEU A 1 486 ? -14.414 21.531 16.562 1 91.5 486 LEU A C 1
ATOM 3938 O O . LEU A 1 486 ? -15.242 20.906 15.914 1 91.5 486 LEU A O 1
ATOM 3942 N N . GLN A 1 487 ? -14.711 22.25 17.594 1 93.19 487 GLN A N 1
ATOM 3943 C CA . GLN A 1 487 ? -16.109 22.453 17.969 1 93.19 487 GLN A CA 1
ATOM 3944 C C . GLN A 1 487 ? -16.875 23.141 16.844 1 93.19 487 GLN A C 1
ATOM 3946 O O . GLN A 1 487 ? -18 22.734 16.516 1 93.19 487 GLN A O 1
ATOM 3951 N N . ALA A 1 488 ? -16.266 24.188 16.328 1 93.19 488 ALA A N 1
ATOM 3952 C CA . ALA A 1 488 ? -16.906 24.922 15.234 1 93.19 488 ALA A CA 1
ATOM 3953 C C . ALA A 1 488 ? -17.156 24.016 14.031 1 93.19 488 ALA A C 1
ATOM 3955 O O . ALA A 1 488 ? -18.219 24.078 13.414 1 93.19 488 ALA A O 1
ATOM 3956 N N . ARG A 1 489 ? -16.188 23.172 13.758 1 93.44 489 ARG A N 1
ATOM 3957 C CA . ARG A 1 489 ? -16.297 22.266 12.609 1 93.44 489 ARG A CA 1
ATOM 3958 C C . ARG A 1 489 ? -17.391 21.219 12.852 1 93.44 489 ARG A C 1
ATOM 3960 O O . ARG A 1 489 ? -18.094 20.828 11.914 1 93.44 489 ARG A O 1
ATOM 3967 N N . ALA A 1 490 ? -17.469 20.75 14.039 1 94.75 490 ALA A N 1
ATOM 3968 C CA . ALA A 1 490 ? -18.516 19.781 14.383 1 94.75 490 ALA A CA 1
ATOM 3969 C C . ALA A 1 490 ? -19.906 20.391 14.203 1 94.75 490 ALA A C 1
ATOM 3971 O O . ALA A 1 490 ? -20.812 19.734 13.703 1 94.75 490 ALA A O 1
ATOM 3972 N N . VAL A 1 491 ? -20.047 21.641 14.609 1 96.12 491 VAL A N 1
ATOM 3973 C CA . VAL A 1 491 ? -21.328 22.344 14.492 1 96.12 491 VAL A CA 1
ATOM 3974 C C . VAL A 1 491 ? -21.672 22.562 13.016 1 96.12 491 VAL A C 1
ATOM 3976 O O . VAL A 1 491 ? -22.812 22.375 12.602 1 96.12 491 VAL A O 1
ATOM 3979 N N . GLU A 1 492 ? -20.703 22.969 12.289 1 94.75 492 GLU A N 1
ATOM 3980 C CA . GLU A 1 492 ? -20.906 23.172 10.859 1 94.75 492 GLU A CA 1
ATOM 3981 C C . GLU A 1 492 ? -21.344 21.875 10.172 1 94.75 492 GLU A C 1
ATOM 3983 O O . GLU A 1 492 ? -22.266 21.875 9.359 1 94.75 492 GLU A O 1
ATOM 3988 N N . ARG A 1 493 ? -20.625 20.781 10.469 1 95.12 493 ARG A N 1
ATOM 3989 C CA . ARG A 1 493 ? -20.938 19.5 9.844 1 95.12 493 ARG A CA 1
ATOM 3990 C C . ARG A 1 493 ? -22.328 19.016 10.273 1 95.12 493 ARG A C 1
ATOM 3992 O O . ARG A 1 493 ? -23.078 18.5 9.453 1 95.12 493 ARG A O 1
ATOM 3999 N N . MET A 1 494 ? -22.656 19.172 11.539 1 96.19 494 MET A N 1
ATOM 4000 C CA . MET A 1 494 ? -23.969 18.797 12.055 1 96.19 494 MET A CA 1
ATOM 4001 C C . MET A 1 494 ? -25.078 19.531 11.289 1 96.19 494 MET A C 1
ATOM 4003 O O . MET A 1 494 ? -26.062 18.906 10.867 1 96.19 494 MET A O 1
ATOM 4007 N N . THR A 1 495 ? -24.875 20.797 11.094 1 96.19 495 THR A N 1
ATOM 4008 C CA . THR A 1 495 ? -25.859 21.625 10.406 1 96.19 495 THR A CA 1
ATOM 4009 C C . THR A 1 495 ? -25.953 21.234 8.938 1 96.19 495 THR A C 1
ATOM 4011 O O . THR A 1 495 ? -27.062 21.156 8.375 1 96.19 495 THR A O 1
ATOM 4014 N N . SER A 1 496 ? -24.844 21.031 8.336 1 94.5 496 SER A N 1
ATOM 4015 C CA . SER A 1 496 ? -24.812 20.625 6.938 1 94.5 496 SER A CA 1
ATOM 4016 C C . SER A 1 496 ? -25.531 19.297 6.742 1 94.5 496 SER A C 1
ATOM 4018 O O . SER A 1 496 ? -26.266 19.109 5.762 1 94.5 496 SER A O 1
ATOM 4020 N N . LEU A 1 497 ? -25.297 18.359 7.641 1 94 497 LEU A N 1
ATOM 4021 C CA . LEU A 1 497 ? -25.938 17.047 7.582 1 94 497 LEU A CA 1
ATOM 4022 C C . LEU A 1 497 ? -27.453 17.172 7.707 1 94 497 LEU A C 1
ATOM 4024 O O . LEU A 1 497 ? -28.203 16.516 6.98 1 94 497 LEU A O 1
ATOM 4028 N N . TRP A 1 498 ? -27.922 18 8.609 1 96 498 TRP A N 1
ATOM 4029 C CA . TRP A 1 498 ? -29.344 18.266 8.82 1 96 498 TRP A CA 1
ATOM 4030 C C . TRP A 1 498 ? -29.984 18.828 7.555 1 96 498 TRP A C 1
ATOM 4032 O O . TRP A 1 498 ? -30.969 18.266 7.055 1 96 498 TRP A O 1
ATOM 4042 N N . LEU A 1 499 ? -29.391 19.75 6.996 1 95.12 499 LEU A N 1
ATOM 4043 C CA . LEU A 1 499 ? -30 20.484 5.898 1 95.12 499 LEU A CA 1
ATOM 4044 C C . LEU A 1 499 ? -29.891 19.688 4.594 1 95.12 499 LEU A C 1
ATOM 4046 O O . LEU A 1 499 ? -30.812 19.703 3.781 1 95.12 499 LEU A O 1
ATOM 4050 N N . SER A 1 500 ? -28.797 19.078 4.344 1 91.31 500 SER A N 1
ATOM 4051 C CA . SER A 1 500 ? -28.625 18.281 3.127 1 91.31 500 SER A CA 1
ATOM 4052 C C . SER A 1 500 ? -29.578 17.094 3.104 1 91.31 500 SER A C 1
ATOM 4054 O O . SER A 1 500 ? -30.125 16.766 2.057 1 91.31 500 SER A O 1
ATOM 4056 N N . ASN A 1 501 ? -29.734 16.453 4.23 1 91.44 501 ASN A N 1
ATOM 4057 C CA . ASN A 1 501 ? -30.594 15.273 4.285 1 91.44 501 ASN A CA 1
ATOM 4058 C C . ASN A 1 501 ? -32.062 15.656 4.184 1 91.44 501 ASN A C 1
ATOM 4060 O O . ASN A 1 501 ? -32.844 14.945 3.553 1 91.44 501 ASN A O 1
ATOM 4064 N N . THR A 1 502 ? -32.469 16.719 4.812 1 94.19 502 THR A N 1
ATOM 4065 C CA . THR A 1 502 ? -33.875 17.156 4.715 1 94.19 502 THR A CA 1
ATOM 4066 C C . THR A 1 502 ? -34.188 17.594 3.293 1 94.19 502 THR A C 1
ATOM 4068 O O . THR A 1 502 ? -35.312 17.406 2.818 1 94.19 502 THR A O 1
ATOM 4071 N N . ARG A 1 503 ? -33.25 18.203 2.682 1 91.62 503 ARG A N 1
ATOM 4072 C CA . ARG A 1 503 ? -33.438 18.594 1.288 1 91.62 503 ARG A CA 1
ATOM 4073 C C . ARG A 1 503 ? -33.625 17.375 0.397 1 91.62 503 ARG A C 1
ATOM 4075 O O . ARG A 1 503 ? -34.438 17.375 -0.521 1 91.62 503 ARG A O 1
ATOM 4082 N N . LYS A 1 504 ? -32.781 16.391 0.555 1 89.19 504 LYS A N 1
ATOM 4083 C CA . LYS A 1 504 ? -32.875 15.156 -0.212 1 89.19 504 LYS A CA 1
ATOM 4084 C C . LYS A 1 504 ? -34.25 14.508 -0.031 1 89.19 504 LYS A C 1
ATOM 4086 O O . LYS A 1 504 ? -34.844 14.023 -0.996 1 89.19 504 LYS A O 1
ATOM 4091 N N . ILE A 1 505 ? -34.75 14.477 1.232 1 90.44 505 ILE A N 1
ATOM 4092 C CA . ILE A 1 505 ? -36.031 13.875 1.549 1 90.44 505 ILE A CA 1
ATOM 4093 C C . ILE A 1 505 ? -37.156 14.672 0.872 1 90.44 505 ILE A C 1
ATOM 4095 O O . ILE A 1 505 ? -38.062 14.094 0.297 1 90.44 505 ILE A O 1
ATOM 4099 N N . SER A 1 506 ? -37 15.938 0.947 1 91.06 506 SER A N 1
ATOM 4100 C CA . SER A 1 506 ? -38.031 16.797 0.347 1 91.06 506 SER A CA 1
ATOM 4101 C C . SER A 1 506 ? -38.062 16.641 -1.17 1 91.06 506 SER A C 1
ATOM 4103 O O . SER A 1 506 ? -39.125 16.625 -1.776 1 91.06 506 SER A O 1
ATOM 4105 N N . THR A 1 507 ? -36.906 16.578 -1.762 1 89.44 507 THR A N 1
ATOM 4106 C CA . THR A 1 507 ? -36.844 16.375 -3.205 1 89.44 507 THR A CA 1
ATOM 4107 C C . THR A 1 507 ? -37.406 15.008 -3.592 1 89.44 507 THR A C 1
ATOM 4109 O O . THR A 1 507 ? -38.031 14.867 -4.637 1 89.44 507 THR A O 1
ATOM 4112 N N . HIS A 1 508 ? -37.094 14.094 -2.773 1 88.19 508 HIS A N 1
ATOM 4113 C CA . HIS A 1 508 ? -37.594 12.75 -3.014 1 88.19 508 HIS A CA 1
ATOM 4114 C C . HIS A 1 508 ? -39.125 12.719 -2.949 1 88.19 508 HIS A C 1
ATOM 4116 O O . HIS A 1 508 ? -39.781 12.055 -3.76 1 88.19 508 HIS A O 1
ATOM 4122 N N . ILE A 1 509 ? -39.75 13.398 -2.029 1 88.31 509 ILE A N 1
ATOM 4123 C CA . ILE A 1 509 ? -41.188 13.484 -1.863 1 88.31 509 ILE A CA 1
ATOM 4124 C C . ILE A 1 509 ? -41.812 14.18 -3.076 1 88.31 509 ILE A C 1
ATOM 4126 O O . ILE A 1 509 ? -42.875 13.773 -3.551 1 88.31 509 ILE A O 1
ATOM 4130 N N . SER A 1 510 ? -41.062 15.117 -3.643 1 87.06 510 SER A N 1
ATOM 4131 C CA . SER A 1 510 ? -41.594 15.906 -4.75 1 87.06 510 SER A CA 1
ATOM 4132 C C . SER A 1 510 ? -41.375 15.195 -6.086 1 87.06 510 SER A C 1
ATOM 4134 O O . SER A 1 510 ? -42.188 15.344 -7.012 1 87.06 510 SER A O 1
ATOM 4136 N N . SER A 1 511 ? -40.219 14.555 -6.258 1 85.31 511 SER A N 1
ATOM 4137 C CA . SER A 1 511 ? -39.812 14 -7.547 1 85.31 511 SER A CA 1
ATOM 4138 C C . SER A 1 511 ? -40.5 12.664 -7.809 1 85.31 511 SER A C 1
ATOM 4140 O O . SER A 1 511 ? -40.781 12.32 -8.953 1 85.31 511 SER A O 1
ATOM 4142 N N . VAL A 1 512 ? -40.562 11.766 -6.793 1 76.69 512 VAL A N 1
ATOM 4143 C CA . VAL A 1 512 ? -41.125 10.445 -7.012 1 76.69 512 VAL A CA 1
ATOM 4144 C C . VAL A 1 512 ? -42.656 10.547 -7.008 1 76.69 512 VAL A C 1
ATOM 4146 O O . VAL A 1 512 ? -43.25 10.914 -6 1 76.69 512 VAL A O 1
ATOM 4149 N N . PRO A 1 513 ? -43.188 10.297 -8.211 1 74.81 513 PRO A N 1
ATOM 4150 C CA . PRO A 1 513 ? -44.656 10.328 -8.297 1 74.81 513 PRO A CA 1
ATOM 4151 C C . PRO A 1 513 ? -45.312 9.102 -7.645 1 74.81 513 PRO A C 1
ATOM 4153 O O . PRO A 1 513 ? -44.719 8.023 -7.613 1 74.81 513 PRO A O 1
ATOM 4156 N N . LYS A 1 514 ? -46.062 9.188 -6.809 1 74.5 514 LYS A N 1
ATOM 4157 C CA . LYS A 1 514 ? -46.938 8.164 -6.25 1 74.5 514 LYS A CA 1
ATOM 4158 C C . LYS A 1 514 ? -46.312 7.52 -5.012 1 74.5 514 LYS A C 1
ATOM 4160 O O . LYS A 1 514 ? -46.406 6.305 -4.824 1 74.5 514 LYS A O 1
ATOM 4165 N N . LEU A 1 515 ? -45.562 8.273 -4.289 1 83.94 515 LEU A N 1
ATOM 4166 C CA . LEU A 1 515 ? -45.125 7.719 -3.008 1 83.94 515 LEU A CA 1
ATOM 4167 C C . LEU A 1 515 ? -46.344 7.469 -2.102 1 83.94 515 LEU A C 1
ATOM 4169 O O . LEU A 1 515 ? -47.219 8.312 -2.002 1 83.94 515 LEU A O 1
ATOM 4173 N N . PRO A 1 516 ? -46.531 6.277 -1.622 1 88.19 516 PRO A N 1
ATOM 4174 C CA . PRO A 1 516 ? -47.656 6.012 -0.706 1 88.19 516 PRO A CA 1
ATOM 4175 C C . PRO A 1 516 ? -47.719 7.004 0.451 1 88.19 516 PRO A C 1
ATOM 4177 O O . PRO A 1 516 ? -46.656 7.457 0.94 1 88.19 516 PRO A O 1
ATOM 4180 N N . GLU A 1 517 ? -48.906 7.387 0.837 1 85.88 517 GLU A N 1
ATOM 4181 C CA . GLU A 1 517 ? -49.156 8.391 1.869 1 85.88 517 GLU A CA 1
ATOM 4182 C C . GLU A 1 517 ? -48.469 8.008 3.184 1 85.88 517 GLU A C 1
ATOM 4184 O O . GLU A 1 517 ? -48.031 8.875 3.943 1 85.88 517 GLU A O 1
ATOM 4189 N N . GLY A 1 518 ? -48.406 6.766 3.477 1 86.12 518 GLY A N 1
ATOM 4190 C CA . GLY A 1 518 ? -47.75 6.297 4.676 1 86.12 518 GLY A CA 1
ATOM 4191 C C . GLY A 1 518 ? -46.25 6.574 4.672 1 86.12 518 GLY A C 1
ATOM 4192 O O . GLY A 1 518 ? -45.688 6.965 5.695 1 86.12 518 GLY A O 1
ATOM 4193 N N . GLN A 1 519 ? -45.594 6.445 3.535 1 89.5 519 GLN A N 1
ATOM 4194 C CA . GLN A 1 519 ? -44.188 6.695 3.418 1 89.5 519 GLN A CA 1
ATOM 4195 C C . GLN A 1 519 ? -43.875 8.188 3.506 1 89.5 519 GLN A C 1
ATOM 4197 O O . GLN A 1 519 ? -42.844 8.586 4.062 1 89.5 519 GLN A O 1
ATOM 4202 N N . ILE A 1 520 ? -44.719 8.969 2.934 1 90.81 520 ILE A N 1
ATOM 4203 C CA . ILE A 1 520 ? -44.562 10.414 2.994 1 90.81 520 ILE A CA 1
ATOM 4204 C C . ILE A 1 520 ? -44.656 10.883 4.445 1 90.81 520 ILE A C 1
ATOM 4206 O O . ILE A 1 520 ? -43.875 11.742 4.875 1 90.81 520 ILE A O 1
ATOM 4210 N N . SER A 1 521 ? -45.625 10.312 5.168 1 90.5 521 SER A N 1
ATOM 4211 C CA . SER A 1 521 ? -45.781 10.672 6.574 1 90.5 521 SER A CA 1
ATOM 4212 C C . SER A 1 521 ? -44.531 10.281 7.383 1 90.5 521 SER A C 1
ATOM 4214 O O . SER A 1 521 ? -44.125 11.016 8.281 1 90.5 521 SER A O 1
ATOM 4216 N N . ASP A 1 522 ? -44 9.188 7.078 1 90.19 522 ASP A N 1
ATOM 4217 C CA . ASP A 1 522 ? -42.781 8.734 7.762 1 90.19 522 ASP A CA 1
ATOM 4218 C C . ASP A 1 522 ? -41.594 9.656 7.465 1 90.19 522 ASP A C 1
ATOM 4220 O O . ASP A 1 522 ? -40.781 9.953 8.352 1 90.19 522 ASP A O 1
ATOM 4224 N N . LEU A 1 523 ? -41.5 10.008 6.25 1 91 523 LEU A N 1
ATOM 4225 C CA . LEU A 1 523 ? -40.438 10.898 5.84 1 91 523 LEU A CA 1
ATOM 4226 C C . LEU A 1 523 ? -40.562 12.273 6.496 1 91 523 LEU A C 1
ATOM 4228 O O . LEU A 1 523 ? -39.562 12.875 6.898 1 91 523 LEU A O 1
ATOM 4232 N N . ARG A 1 524 ? -41.75 12.734 6.613 1 91.62 524 ARG A N 1
ATOM 4233 C CA . ARG A 1 524 ? -42 14.008 7.27 1 91.62 524 ARG A CA 1
ATOM 4234 C C . ARG A 1 524 ? -41.719 13.93 8.766 1 91.62 524 ARG A C 1
ATOM 4236 O O . ARG A 1 524 ? -41.25 14.898 9.367 1 91.62 524 ARG A O 1
ATOM 4243 N N . GLN A 1 525 ? -42.031 12.805 9.328 1 92.12 525 GLN A N 1
ATOM 4244 C CA . GLN A 1 525 ? -41.688 12.602 10.734 1 92.12 525 GLN A CA 1
ATOM 4245 C C . GLN A 1 525 ? -40.188 12.602 10.953 1 92.12 525 GLN A C 1
ATOM 4247 O O . GLN A 1 525 ? -39.719 13.07 11.984 1 92.12 525 GLN A O 1
ATOM 4252 N N . ASN A 1 526 ? -39.469 12.094 10.023 1 92.31 526 ASN A N 1
ATOM 4253 C CA . ASN A 1 526 ? -38.031 12.125 10.086 1 92.31 526 ASN A CA 1
ATOM 4254 C C . ASN A 1 526 ? -37.5 13.555 10.086 1 92.31 526 ASN A C 1
ATOM 4256 O O . ASN A 1 526 ? -36.531 13.875 10.789 1 92.31 526 ASN A O 1
ATOM 4260 N N . ILE A 1 527 ? -38.062 14.375 9.273 1 94.44 527 ILE A N 1
ATOM 4261 C CA . ILE A 1 527 ? -37.656 15.781 9.211 1 94.44 527 ILE A CA 1
ATOM 4262 C C . ILE A 1 527 ? -37.906 16.453 10.562 1 94.44 527 ILE A C 1
ATOM 4264 O O . ILE A 1 527 ? -37.062 17.188 11.07 1 94.44 527 ILE A O 1
ATOM 4268 N N . LYS A 1 528 ? -39.062 16.141 11.156 1 94.31 528 LYS A N 1
ATOM 4269 C CA . LYS A 1 528 ? -39.406 16.734 12.445 1 94.31 528 LYS A CA 1
ATOM 4270 C C . LYS A 1 528 ? -38.438 16.281 13.539 1 94.31 528 LYS A C 1
ATOM 4272 O O . LYS A 1 528 ? -38.094 17.062 14.414 1 94.31 528 LYS A O 1
ATOM 4277 N N . SER A 1 529 ? -38.094 15.039 13.461 1 94.81 529 SER A N 1
ATOM 4278 C CA . SER A 1 529 ? -37.156 14.516 14.438 1 94.81 529 SER A CA 1
ATOM 4279 C C . SER A 1 529 ? -35.812 15.188 14.32 1 94.81 529 SER A C 1
ATOM 4281 O O . SER A 1 529 ? -35.156 15.453 15.32 1 94.81 529 SER A O 1
ATOM 4283 N N . MET A 1 530 ? -35.375 15.422 13.133 1 95.94 530 MET A N 1
ATOM 4284 C CA . MET A 1 530 ? -34.094 16.094 12.914 1 95.94 530 MET A CA 1
ATOM 4285 C C . MET A 1 530 ? -34.125 17.531 13.414 1 95.94 530 MET A C 1
ATOM 4287 O O . MET A 1 530 ? -33.188 18.016 14.031 1 95.94 530 MET A O 1
ATOM 4291 N N . ASN A 1 531 ? -35.219 18.219 13.156 1 96 531 ASN A N 1
ATOM 4292 C CA . ASN A 1 531 ? -35.406 19.578 13.648 1 96 531 ASN A CA 1
ATOM 4293 C C . ASN A 1 531 ? -35.344 19.641 15.172 1 96 531 ASN A C 1
ATOM 4295 O O . ASN A 1 531 ? -34.75 20.562 15.742 1 96 531 ASN A O 1
ATOM 4299 N N . ARG A 1 532 ? -35.969 18.672 15.734 1 95.69 532 ARG A N 1
ATOM 4300 C CA . ARG A 1 532 ? -35.969 18.609 17.188 1 95.69 532 ARG A CA 1
ATOM 4301 C C . ARG A 1 532 ? -34.562 18.406 17.734 1 95.69 532 ARG A C 1
ATOM 4303 O O . ARG A 1 532 ? -34.188 19 18.766 1 95.69 532 ARG A O 1
ATOM 4310 N N . GLU A 1 533 ? -33.844 17.562 17.078 1 95.81 533 GLU A N 1
ATOM 4311 C CA . GLU A 1 533 ? -32.5 17.281 17.516 1 95.81 533 GLU A CA 1
ATOM 4312 C C . GLU A 1 533 ? -31.625 18.547 17.422 1 95.81 533 GLU A C 1
ATOM 4314 O O . GLU A 1 533 ? -30.734 18.75 18.25 1 95.81 533 GLU A O 1
ATOM 4319 N N . ILE A 1 534 ? -31.797 19.312 16.406 1 96.56 534 ILE A N 1
ATOM 4320 C CA . ILE A 1 534 ? -31.016 20.547 16.234 1 96.56 534 ILE A CA 1
ATOM 4321 C C . ILE A 1 534 ? -31.375 21.547 17.344 1 96.56 534 ILE A C 1
ATOM 4323 O O . ILE A 1 534 ? -30.516 22.234 17.875 1 96.56 534 ILE A O 1
ATOM 4327 N N . GLN A 1 535 ? -32.656 21.578 17.688 1 94.88 535 GLN A N 1
ATOM 4328 C CA . GLN A 1 535 ? -33.094 22.453 18.766 1 94.88 535 GLN A CA 1
ATOM 4329 C C . GLN A 1 535 ? -32.5 22.031 20.094 1 94.88 535 GLN A C 1
ATOM 4331 O O . GLN A 1 535 ? -32.062 22.875 20.891 1 94.88 535 GLN A O 1
ATOM 4336 N N . THR A 1 536 ? -32.438 20.781 20.234 1 95.19 536 THR A N 1
ATOM 4337 C CA . THR A 1 536 ? -31.828 20.25 21.453 1 95.19 536 THR A CA 1
ATOM 4338 C C . THR A 1 536 ? -30.328 20.562 21.469 1 95.19 536 THR A C 1
ATOM 4340 O O . THR A 1 536 ? -29.781 20.875 22.531 1 95.19 536 THR A O 1
ATOM 4343 N N . ALA A 1 537 ? -29.719 20.438 20.375 1 95.81 537 ALA A N 1
ATOM 4344 C CA . ALA A 1 537 ? -28.297 20.75 20.266 1 95.81 537 ALA A CA 1
ATOM 4345 C C . ALA A 1 537 ? -28.031 22.219 20.625 1 95.81 537 ALA A C 1
ATOM 4347 O O . ALA A 1 537 ? -27.047 22.516 21.312 1 95.81 537 ALA A O 1
ATOM 4348 N N . LEU A 1 538 ? -28.844 23.031 20.172 1 95.06 538 LEU A N 1
ATOM 4349 C CA . LEU A 1 538 ? -28.719 24.453 20.469 1 95.06 538 LEU A CA 1
ATOM 4350 C C . LEU A 1 538 ? -28.812 24.719 21.969 1 95.06 538 LEU A C 1
ATOM 4352 O O . LEU A 1 538 ? -28.062 25.531 22.516 1 95.06 538 LEU A O 1
ATOM 4356 N N . GLU A 1 539 ? -29.609 24 22.578 1 93.75 539 GLU A N 1
ATOM 4357 C CA . GLU A 1 539 ? -29.797 24.156 24.031 1 93.75 539 GLU A CA 1
ATOM 4358 C C . GLU A 1 539 ? -28.578 23.672 24.797 1 93.75 539 GLU A C 1
ATOM 4360 O O . GLU A 1 539 ? -28.188 24.266 25.797 1 93.75 539 GLU A O 1
ATOM 4365 N N . HIS A 1 540 ? -27.984 22.719 24.266 1 93.38 540 HIS A N 1
ATOM 4366 C CA . HIS A 1 540 ? -26.844 22.125 24.953 1 93.38 540 HIS A CA 1
ATOM 4367 C C . HIS A 1 540 ? -25.562 22.875 24.656 1 93.38 540 HIS A C 1
ATOM 4369 O O . HIS A 1 540 ? -24.703 23.016 25.531 1 93.38 540 HIS A O 1
ATOM 4375 N N . ILE A 1 541 ? -25.344 23.312 23.469 1 93.69 541 ILE A N 1
ATOM 4376 C CA . ILE A 1 541 ? -24.078 23.891 23.016 1 93.69 541 ILE A CA 1
ATOM 4377 C C . ILE A 1 541 ? -24.047 25.391 23.328 1 93.69 541 ILE A C 1
ATOM 4379 O O . ILE A 1 541 ? -23 25.938 23.672 1 93.69 541 ILE A O 1
ATOM 4383 N N . GLY A 1 542 ? -25.172 25.969 23.266 1 91.62 542 GLY A N 1
ATOM 4384 C CA . GLY A 1 542 ? -25.25 27.422 23.453 1 91.62 542 GLY A CA 1
ATOM 4385 C C . GLY A 1 542 ? -25.188 28.188 22.156 1 91.62 542 GLY A C 1
ATOM 4386 O O . GLY A 1 542 ? -24.703 2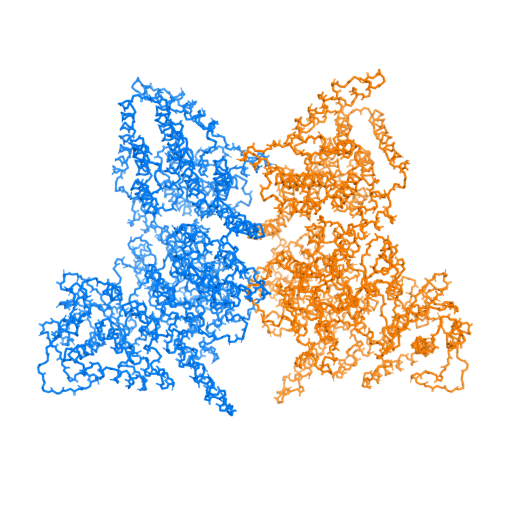7.688 21.141 1 91.62 542 GLY A O 1
ATOM 4387 N N . TRP A 1 543 ? -25.578 29.406 22.094 1 91.19 543 TRP A N 1
ATOM 4388 C CA . TRP A 1 543 ? -25.766 30.234 20.906 1 91.19 543 TRP A CA 1
ATOM 4389 C C . TRP A 1 543 ? -24.406 30.672 20.344 1 91.19 543 TRP A C 1
ATOM 4391 O O . TRP A 1 543 ? -24.219 30.719 19.141 1 91.19 543 TRP A O 1
ATOM 4401 N N . ARG A 1 544 ? -23.453 31.062 21.188 1 89.88 544 ARG A N 1
ATOM 4402 C CA . ARG A 1 544 ? -22.141 31.516 20.719 1 89.88 544 ARG A CA 1
ATOM 4403 C C . ARG A 1 544 ? -21.391 30.406 20.016 1 89.88 544 ARG A C 1
ATOM 4405 O O . ARG A 1 544 ? -20.719 30.641 19.016 1 89.88 544 ARG A O 1
ATOM 4412 N N . ALA A 1 545 ? -21.5 29.234 20.609 1 92.44 545 ALA A N 1
ATOM 4413 C CA . ALA A 1 545 ? -20.844 28.078 20 1 92.44 545 ALA A CA 1
ATOM 4414 C C . ALA A 1 545 ? -21.531 27.672 18.719 1 92.44 545 ALA A C 1
ATOM 4416 O O . ALA A 1 545 ? -20.938 27 17.875 1 92.44 545 ALA A O 1
ATOM 4417 N N . PHE A 1 546 ? -22.75 28.078 18.516 1 94.12 546 PHE A N 1
ATOM 4418 C CA . PHE A 1 546 ? -23.516 27.703 17.344 1 94.12 546 PHE A CA 1
ATOM 4419 C C . PHE A 1 546 ? -23.312 28.703 16.219 1 94.12 546 PHE A C 1
ATOM 4421 O O . PHE A 1 546 ? -23.797 28.484 15.102 1 94.12 546 PHE A O 1
ATOM 4428 N N . TYR A 1 547 ? -22.562 29.734 16.406 1 94.38 547 TYR A N 1
ATOM 4429 C CA . TYR A 1 547 ? -22.328 30.812 15.461 1 94.38 547 TYR A CA 1
ATOM 4430 C C . TYR A 1 547 ? -21.797 30.266 14.141 1 94.38 547 TYR A C 1
ATOM 4432 O O . TYR A 1 547 ? -22.188 30.734 13.062 1 94.38 547 TYR A O 1
ATOM 4440 N N . PRO A 1 548 ? -20.938 29.25 14.164 1 93.75 548 PRO A N 1
ATOM 4441 C CA . PRO A 1 548 ? -20.359 28.766 12.906 1 93.75 548 PRO A CA 1
ATOM 4442 C C . PRO A 1 548 ? -21.422 28.203 11.953 1 93.75 548 PRO A C 1
ATOM 4444 O O . PRO A 1 548 ? -21.172 28.109 10.75 1 93.75 548 PRO A O 1
ATOM 4447 N N . ALA A 1 549 ? -22.531 27.875 12.445 1 94.88 549 ALA A N 1
ATOM 4448 C CA . ALA A 1 549 ? -23.625 27.328 11.625 1 94.88 549 ALA A CA 1
ATOM 4449 C C . ALA A 1 549 ? -24.266 28.422 10.781 1 94.88 549 ALA A C 1
ATOM 4451 O O . ALA A 1 549 ? -24.969 28.125 9.812 1 94.88 549 ALA A O 1
ATOM 4452 N N . TYR A 1 550 ? -24.078 29.641 11.141 1 95.62 550 TYR A N 1
ATOM 4453 C CA . TYR A 1 550 ? -24.797 30.766 10.531 1 95.62 550 TYR A CA 1
ATOM 4454 C C . TYR A 1 550 ? -24.578 30.797 9.023 1 95.62 550 TYR A C 1
ATOM 4456 O O . TYR A 1 550 ? -25.531 31 8.258 1 95.62 550 TYR A O 1
ATOM 4464 N N . ALA A 1 551 ? -23.359 30.672 8.641 1 92 551 ALA A N 1
ATOM 4465 C CA . ALA A 1 551 ? -23.062 30.719 7.211 1 92 551 ALA A CA 1
ATOM 4466 C C . ALA A 1 551 ? -23.766 29.594 6.461 1 92 551 ALA A C 1
ATOM 4468 O O . ALA A 1 551 ? -24.203 29.781 5.32 1 92 551 ALA A O 1
ATOM 4469 N N . VAL A 1 552 ? -23.828 28.422 7.066 1 93.44 552 VAL A N 1
ATOM 4470 C CA . VAL A 1 552 ? -24.5 27.266 6.445 1 93.44 552 VAL A CA 1
ATOM 4471 C C . VAL A 1 552 ? -26 27.531 6.348 1 93.44 552 VAL A C 1
ATOM 4473 O O . VAL A 1 552 ? -26.625 27.219 5.328 1 93.44 552 VAL A O 1
ATOM 4476 N N . LEU A 1 553 ? -26.562 28.078 7.379 1 95.69 553 LEU A N 1
ATOM 4477 C CA . LEU A 1 553 ? -27.984 28.406 7.398 1 95.69 553 LEU A CA 1
ATOM 4478 C C . LEU A 1 553 ? -28.312 29.422 6.301 1 95.69 553 LEU A C 1
ATOM 4480 O O . LEU A 1 553 ? -29.312 29.266 5.602 1 95.69 553 LEU A O 1
ATOM 4484 N N . ALA A 1 554 ? -27.469 30.359 6.172 1 93.19 554 ALA A N 1
ATOM 4485 C CA . ALA A 1 554 ? -27.688 31.391 5.168 1 93.19 554 ALA A CA 1
ATOM 4486 C C . ALA A 1 554 ? -27.688 30.797 3.76 1 93.19 554 ALA A C 1
ATOM 4488 O O . ALA A 1 554 ? -28.438 31.25 2.895 1 93.19 554 ALA A O 1
ATOM 4489 N N . ARG A 1 555 ? -26.922 29.859 3.496 1 90 555 ARG A N 1
ATOM 4490 C CA . ARG A 1 555 ? -26.828 29.234 2.184 1 90 555 ARG A CA 1
ATOM 4491 C C . ARG A 1 555 ? -28.062 28.406 1.88 1 90 555 ARG A C 1
ATOM 4493 O O . ARG A 1 555 ? -28.422 28.203 0.715 1 90 555 ARG A O 1
ATOM 4500 N N . HIS A 1 556 ? -28.719 27.906 2.979 1 92.5 556 HIS A N 1
ATOM 4501 C CA . HIS A 1 556 ? -29.859 27.016 2.793 1 92.5 556 HIS A CA 1
ATOM 4502 C C . HIS A 1 556 ? -31.172 27.75 3.1 1 92.5 556 HIS A C 1
ATOM 4504 O O . HIS A 1 556 ? -32.188 27.109 3.338 1 92.5 556 HIS A O 1
ATOM 4510 N N . ILE A 1 557 ? -31.125 29.031 3.074 1 92.5 557 ILE A N 1
ATOM 4511 C CA . ILE A 1 557 ? -32.281 29.812 3.471 1 92.5 557 ILE A CA 1
ATOM 4512 C C . ILE A 1 557 ? -33.438 29.531 2.52 1 92.5 557 ILE A C 1
ATOM 4514 O O . ILE A 1 557 ? -34.625 29.688 2.893 1 92.5 557 ILE A O 1
ATOM 4518 N N . ASP A 1 558 ? -33.156 29.094 1.278 1 90.12 558 ASP A N 1
ATOM 4519 C CA . ASP A 1 558 ? -34.188 28.797 0.281 1 90.12 558 ASP A CA 1
ATOM 4520 C C . ASP A 1 558 ? -34.625 27.344 0.349 1 90.12 558 ASP A C 1
ATOM 4522 O O . ASP A 1 558 ? -35.031 26.766 -0.655 1 90.12 558 ASP A O 1
ATOM 4526 N N . HIS A 1 559 ? -34.531 26.734 1.436 1 92.94 559 HIS A N 1
ATOM 4527 C CA . HIS A 1 559 ? -34.906 25.328 1.594 1 92.94 559 HIS A CA 1
ATOM 4528 C C . HIS A 1 559 ? -36.344 25.109 1.187 1 92.94 559 HIS A C 1
ATOM 4530 O O . HIS A 1 559 ? -37.219 25.953 1.452 1 92.94 559 HIS A O 1
ATOM 4536 N N . GLN A 1 560 ? -36.719 24.078 0.626 1 88.94 560 GLN A N 1
ATOM 4537 C CA . GLN A 1 560 ? -38.031 23.828 0.044 1 88.94 560 GLN A CA 1
ATOM 4538 C C . GLN A 1 560 ? -39.062 23.438 1.119 1 88.94 560 GLN A C 1
ATOM 4540 O O . GLN A 1 560 ? -40.25 23.703 0.976 1 88.94 560 GLN A O 1
ATOM 4545 N N . ASP A 1 561 ? -38.625 22.812 2.141 1 92.56 561 ASP A N 1
ATOM 4546 C CA . ASP A 1 561 ? -39.5 22.375 3.209 1 92.56 561 ASP A CA 1
ATOM 4547 C C . ASP A 1 561 ? -39.875 23.531 4.129 1 92.56 561 ASP A C 1
ATOM 4549 O O . ASP A 1 561 ? -39 24.219 4.652 1 92.56 561 ASP A O 1
ATOM 4553 N N . GLU A 1 562 ? -41.094 23.734 4.398 1 91.5 562 GLU A N 1
ATOM 4554 C CA . GLU A 1 562 ? -41.594 24.875 5.145 1 91.5 562 GLU A CA 1
ATOM 4555 C C . GLU A 1 562 ? -41.188 24.812 6.613 1 91.5 562 GLU A C 1
ATOM 4557 O O . GLU A 1 562 ? -40.844 25.828 7.219 1 91.5 562 GLU A O 1
ATOM 4562 N N . GLU A 1 563 ? -41.25 23.641 7.156 1 93.62 563 GLU A N 1
ATOM 4563 C CA . GLU A 1 563 ? -40.875 23.5 8.562 1 93.62 563 GLU A CA 1
ATOM 4564 C C . GLU A 1 563 ? -39.406 23.781 8.781 1 93.62 563 GLU A C 1
ATOM 4566 O O . GLU A 1 563 ? -39 24.406 9.773 1 93.62 563 GLU A O 1
ATOM 4571 N N . VAL A 1 564 ? -38.625 23.25 7.918 1 96.69 564 VAL A N 1
ATOM 4572 C CA . VAL A 1 564 ? -37.188 23.453 8.016 1 96.69 564 VAL A CA 1
ATOM 4573 C C . VAL A 1 564 ? -36.875 24.938 7.809 1 96.69 564 VAL A C 1
ATOM 4575 O O . VAL A 1 564 ? -36.031 25.5 8.508 1 96.69 564 VAL A O 1
ATOM 4578 N N . THR A 1 565 ? -37.531 25.562 6.867 1 95.44 565 THR A N 1
ATOM 4579 C CA . THR A 1 565 ? -37.312 26.969 6.598 1 95.44 565 THR A CA 1
ATOM 4580 C C . THR A 1 565 ? -37.688 27.812 7.816 1 95.44 565 THR A C 1
ATOM 4582 O O . THR A 1 565 ? -37 28.797 8.133 1 95.44 565 THR A O 1
ATOM 4585 N N . ARG A 1 566 ? -38.75 27.453 8.477 1 95 566 ARG A N 1
ATOM 4586 C CA . ARG A 1 566 ? -39.156 28.156 9.688 1 95 566 ARG A CA 1
ATOM 4587 C C . ARG A 1 566 ? -38.094 28.031 10.773 1 95 566 ARG A C 1
ATOM 4589 O O . ARG A 1 566 ? -37.812 29 11.477 1 95 566 ARG A O 1
ATOM 4596 N N . THR A 1 567 ? -37.594 26.828 10.891 1 95.94 567 THR A N 1
ATOM 4597 C CA . THR A 1 567 ? -36.562 26.609 11.883 1 95.94 567 THR A CA 1
ATOM 4598 C C . THR A 1 567 ? -35.312 27.406 11.547 1 95.94 567 THR A C 1
ATOM 4600 O O . THR A 1 567 ? -34.656 27.969 12.438 1 95.94 567 THR A O 1
ATOM 4603 N N . ILE A 1 568 ? -34.875 27.406 10.266 1 97.06 568 ILE A N 1
ATOM 4604 C CA . ILE A 1 568 ? -33.719 28.156 9.82 1 97.06 568 ILE A CA 1
ATOM 4605 C C . ILE A 1 568 ? -33.875 29.641 10.18 1 97.06 568 ILE A C 1
ATOM 4607 O O . ILE A 1 568 ? -33 30.25 10.742 1 97.06 568 ILE A O 1
ATOM 4611 N N . LYS A 1 569 ? -35.062 30.188 9.898 1 96.12 569 LYS A N 1
ATOM 4612 C CA . LYS A 1 569 ? -35.375 31.594 10.148 1 96.12 569 LYS A CA 1
ATOM 4613 C C . LYS A 1 569 ? -35.281 31.906 11.641 1 96.12 569 LYS A C 1
ATOM 4615 O O . LYS A 1 569 ? -34.781 32.969 12.039 1 96.12 569 LYS A O 1
ATOM 4620 N N . GLN A 1 570 ? -35.781 30.984 12.375 1 95.88 570 GLN A N 1
ATOM 4621 C CA . GLN A 1 570 ? -35.781 31.188 13.82 1 95.88 570 GLN A CA 1
ATOM 4622 C C . GLN A 1 570 ? -34.375 31.203 14.383 1 95.88 570 GLN A C 1
ATOM 4624 O O . GLN A 1 570 ? -34.062 32.031 15.25 1 95.88 570 GLN A O 1
ATOM 4629 N N . ILE A 1 571 ? -33.562 30.281 13.977 1 96.75 571 ILE A N 1
ATOM 4630 C CA . ILE A 1 571 ? -32.188 30.203 14.461 1 96.75 571 ILE A CA 1
ATOM 4631 C C . ILE A 1 571 ? -31.422 31.438 14.016 1 96.75 571 ILE A C 1
ATOM 4633 O O . ILE A 1 571 ? -30.656 32.031 14.797 1 96.75 571 ILE A O 1
ATOM 4637 N N . MET A 1 572 ? -31.531 31.828 12.781 1 97.06 572 MET A N 1
ATOM 4638 C CA . MET A 1 572 ? -30.844 33 12.266 1 97.06 572 MET A CA 1
ATOM 4639 C C . MET A 1 572 ? -31.266 34.25 13.031 1 97.06 572 MET A C 1
ATOM 4641 O O . MET A 1 572 ? -30.422 35.094 13.383 1 97.06 572 MET A O 1
ATOM 4645 N N . LYS A 1 573 ? -32.594 34.375 13.297 1 96 573 LYS A N 1
ATOM 4646 C CA . LYS A 1 573 ? -33.125 35.5 14.055 1 96 573 LYS A CA 1
ATOM 4647 C C . LYS A 1 573 ? -32.469 35.594 15.43 1 96 573 LYS A C 1
ATOM 4649 O O . LYS A 1 573 ? -32 36.656 15.82 1 96 573 LYS A O 1
ATOM 4654 N N . GLN A 1 574 ? -32.406 34.469 16.078 1 94.5 574 GLN A N 1
ATOM 4655 C CA . GLN A 1 574 ? -31.828 34.438 17.422 1 94.5 574 GLN A CA 1
ATOM 4656 C C . GLN A 1 574 ? -30.344 34.781 17.391 1 94.5 574 GLN A C 1
ATOM 4658 O O . GLN A 1 574 ? -29.828 35.438 18.297 1 94.5 574 GLN A O 1
ATOM 4663 N N . LEU A 1 575 ? -29.656 34.312 16.422 1 95.44 575 LEU A N 1
ATOM 4664 C CA . LEU A 1 575 ? -28.234 34.562 16.312 1 95.44 575 LEU A CA 1
ATOM 4665 C C . LEU A 1 575 ? -27.984 36.062 16.031 1 95.44 575 LEU A C 1
ATOM 4667 O O . LEU A 1 575 ? -27.062 36.656 16.578 1 95.44 575 LEU A O 1
ATOM 4671 N N . ILE A 1 576 ? -28.797 36.656 15.172 1 95.88 576 ILE A N 1
ATOM 4672 C CA . ILE A 1 576 ? -28.641 38.062 14.859 1 95.88 576 ILE A CA 1
ATOM 4673 C C . ILE A 1 576 ? -28.953 38.906 16.094 1 95.88 576 ILE A C 1
ATOM 4675 O O . ILE A 1 576 ? -28.312 39.938 16.328 1 95.88 576 ILE A O 1
ATOM 4679 N N . LEU A 1 577 ? -29.906 38.5 16.859 1 94.88 577 LEU A N 1
ATOM 4680 C CA . LEU A 1 577 ? -30.281 39.25 18.062 1 94.88 577 LEU A CA 1
ATOM 4681 C C . LEU A 1 577 ? -29.125 39.25 19.062 1 94.88 577 LEU A C 1
ATOM 4683 O O . LEU A 1 577 ? -28.922 40.219 19.781 1 94.88 577 LEU A O 1
ATOM 4687 N N . ARG A 1 578 ? -28.375 38.219 19.047 1 92.88 578 ARG A N 1
ATOM 4688 C CA . ARG A 1 578 ? -27.312 38.062 20.047 1 92.88 578 ARG A CA 1
ATOM 4689 C C . ARG A 1 578 ? -25.984 38.594 19.516 1 92.88 578 ARG A C 1
ATOM 4691 O O . ARG A 1 578 ? -25.141 39.062 20.297 1 92.88 578 ARG A O 1
ATOM 4698 N N . MET A 1 579 ? -25.75 38.438 18.266 1 93.69 579 MET A N 1
ATOM 4699 C CA . MET A 1 579 ? -24.516 38.875 17.625 1 93.69 579 MET A CA 1
ATOM 4700 C C . MET A 1 579 ? -24.812 39.594 16.312 1 93.69 579 MET A C 1
ATOM 4702 O O . MET A 1 579 ? -24.406 39.156 15.242 1 93.69 579 MET A O 1
ATOM 4706 N N . PRO A 1 580 ? -25.406 40.688 16.406 1 94.12 580 PRO A N 1
ATOM 4707 C CA . PRO A 1 580 ? -25.891 41.375 15.203 1 94.12 580 PRO A CA 1
ATOM 4708 C C . PRO A 1 580 ? -24.766 41.844 1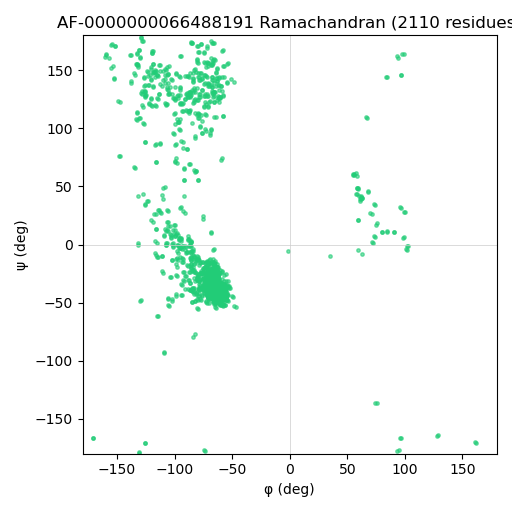4.289 1 94.12 580 PRO A C 1
ATOM 4710 O O . PRO A 1 580 ? -24.844 41.688 13.07 1 94.12 580 PRO A O 1
ATOM 4713 N N . HIS A 1 581 ? -23.609 42.438 14.891 1 94.94 581 HIS A N 1
ATOM 4714 C CA . HIS A 1 581 ? -22.516 42.969 14.07 1 94.94 581 HIS A CA 1
ATOM 4715 C C . HIS A 1 581 ? -21.875 41.875 13.242 1 94.94 581 HIS A C 1
ATOM 4717 O O . HIS A 1 581 ? -21.641 42.031 12.047 1 94.94 581 HIS A O 1
ATOM 4723 N N . GLN A 1 582 ? -21.594 40.75 13.906 1 94.94 582 GLN A N 1
ATOM 4724 C CA . GLN A 1 582 ? -20.922 39.625 13.281 1 94.94 582 GLN A CA 1
ATOM 4725 C C . GLN A 1 582 ? -21.797 39 12.188 1 94.94 582 GLN A C 1
ATOM 4727 O O . GLN A 1 582 ? -21.328 38.75 11.078 1 94.94 582 GLN A O 1
ATOM 4732 N N . CYS A 1 583 ? -23.062 38.781 12.461 1 95.88 583 CYS A N 1
ATOM 4733 C CA . CYS A 1 583 ? -23.984 38.125 11.531 1 95.88 583 CYS A CA 1
ATOM 4734 C C . CYS A 1 583 ? -24.25 39 10.328 1 95.88 583 CYS A C 1
ATOM 4736 O O . CYS A 1 583 ? -24.375 38.5 9.203 1 95.88 583 CYS A O 1
ATOM 4738 N N . MET A 1 584 ? -24.312 40.281 10.539 1 94.94 584 MET A N 1
ATOM 4739 C CA . MET A 1 584 ? -24.641 41.188 9.445 1 94.94 584 MET A CA 1
ATOM 4740 C C . MET A 1 584 ? -23.531 41.188 8.391 1 94.94 584 MET A C 1
ATOM 4742 O O . MET A 1 584 ? -23.812 41.188 7.191 1 94.94 584 MET A O 1
ATOM 4746 N N . TRP A 1 585 ? -22.328 41.219 8.82 1 94.38 585 TRP A N 1
ATOM 4747 C CA . TRP A 1 585 ? -21.234 41.156 7.855 1 94.38 585 TRP A CA 1
ATOM 4748 C C . TRP A 1 585 ? -21.234 39.844 7.102 1 94.38 585 TRP A C 1
ATOM 4750 O O . TRP A 1 585 ? -20.891 39.781 5.918 1 94.38 585 TRP A O 1
ATOM 4760 N N . GLN A 1 586 ? -21.641 38.781 7.707 1 92.5 586 GLN A N 1
ATOM 4761 C CA . GLN A 1 586 ? -21.594 37.438 7.105 1 92.5 586 GLN A CA 1
ATOM 4762 C C . GLN A 1 586 ? -22.703 37.281 6.062 1 92.5 586 GLN A C 1
ATOM 4764 O O . GLN A 1 586 ? -22.547 36.5 5.117 1 92.5 586 GLN A O 1
ATOM 4769 N N . SER A 1 587 ? -23.812 37.969 6.246 1 92.88 587 SER A N 1
ATOM 4770 C CA . SER A 1 587 ? -24.953 37.75 5.355 1 92.88 587 SER A CA 1
ATOM 4771 C C . SER A 1 587 ? -25.266 39.031 4.551 1 92.88 587 SER A C 1
ATOM 4773 O O . SER A 1 587 ? -26.344 39.125 3.936 1 92.88 587 SER A O 1
ATOM 4775 N N . ALA A 1 588 ? -24.359 39.969 4.562 1 90 588 ALA A N 1
ATOM 4776 C CA . ALA A 1 588 ? -24.594 41.25 3.871 1 90 588 ALA A CA 1
ATOM 4777 C C . ALA A 1 588 ? -24.797 41.031 2.375 1 90 588 ALA A C 1
ATOM 4779 O O . ALA A 1 588 ? -25.578 41.75 1.738 1 90 588 ALA A O 1
ATOM 4780 N N . TYR A 1 589 ? -24.156 40.031 1.771 1 91.94 589 TYR A N 1
ATOM 4781 C CA . TYR A 1 589 ? -24.203 39.781 0.335 1 91.94 589 TYR A CA 1
ATOM 4782 C C . TYR A 1 589 ? -25.578 39.312 -0.107 1 91.94 589 TYR A C 1
ATOM 4784 O O . TYR A 1 589 ? -25.938 39.438 -1.28 1 91.94 589 TYR A O 1
ATOM 4792 N N . LEU A 1 590 ? -26.391 38.781 0.811 1 92.75 590 LEU A N 1
ATOM 4793 C CA . LEU A 1 590 ? -27.703 38.219 0.483 1 92.75 590 LEU A CA 1
ATOM 4794 C C . LEU A 1 590 ? -28.672 39.312 0.065 1 92.75 590 LEU A C 1
ATOM 4796 O O . LEU A 1 590 ? -29.609 39.094 -0.704 1 92.75 590 LEU A O 1
ATOM 4800 N N . LEU A 1 591 ? -28.469 40.531 0.508 1 91.88 591 LEU A N 1
ATOM 4801 C CA . LEU A 1 591 ? -29.328 41.656 0.192 1 91.88 591 LEU A CA 1
ATOM 4802 C C . LEU A 1 591 ? -29.094 42.156 -1.233 1 91.88 591 LEU A C 1
ATOM 4804 O O . LEU A 1 591 ? -29.969 42.75 -1.843 1 91.88 591 LEU A O 1
ATOM 4808 N N . ARG A 1 592 ? -27.969 41.906 -1.777 1 91.06 592 ARG A N 1
ATOM 4809 C CA . ARG A 1 592 ? -27.594 42.438 -3.09 1 91.06 592 ARG A CA 1
ATOM 4810 C C . ARG A 1 592 ? -27.297 41.281 -4.066 1 91.06 592 ARG A C 1
ATOM 4812 O O . ARG A 1 592 ? -26.594 41.5 -5.055 1 91.06 592 ARG A O 1
ATOM 4819 N N . GLN A 1 593 ? -27.797 40.188 -3.742 1 88 593 GLN A N 1
ATOM 4820 C CA . GLN A 1 593 ? -27.625 39.062 -4.656 1 88 593 GLN A CA 1
ATOM 4821 C C . GLN A 1 593 ? -28.703 39.062 -5.734 1 88 593 GLN A C 1
ATOM 4823 O O . GLN A 1 593 ? -29.625 39.875 -5.707 1 88 593 GLN A O 1
ATOM 4828 N N . ASN A 1 594 ? -28.641 38.219 -6.719 1 83.56 594 ASN A N 1
ATOM 4829 C CA . ASN A 1 594 ? -29.5 38.25 -7.895 1 83.56 594 ASN A CA 1
ATOM 4830 C C . ASN A 1 594 ? -30.672 37.281 -7.773 1 83.56 594 ASN A C 1
ATOM 4832 O O . ASN A 1 594 ? -31.609 37.344 -8.57 1 83.56 594 ASN A O 1
ATOM 4836 N N . ILE A 1 595 ? -30.672 36.406 -6.812 1 87.06 595 ILE A N 1
ATOM 4837 C CA . ILE A 1 595 ? -31.75 35.438 -6.668 1 87.06 595 ILE A CA 1
ATOM 4838 C C . ILE A 1 595 ? -32.875 36 -5.805 1 87.06 595 ILE A C 1
ATOM 4840 O O . ILE A 1 595 ? -32.688 36.156 -4.594 1 87.06 595 ILE A O 1
ATOM 4844 N N . ALA A 1 596 ? -33.969 36.188 -6.309 1 89.31 596 ALA A N 1
ATOM 4845 C CA . ALA A 1 596 ? -35.094 36.875 -5.676 1 89.31 596 ALA A CA 1
ATOM 4846 C C . ALA A 1 596 ? -35.625 36.094 -4.484 1 89.31 596 ALA A C 1
ATOM 4848 O O . ALA A 1 596 ? -35.938 36.688 -3.449 1 89.31 596 ALA A O 1
ATOM 4849 N N . SER A 1 597 ? -35.719 34.844 -4.648 1 90.31 597 SER A N 1
ATOM 4850 C CA . SER A 1 597 ? -36.281 34.031 -3.582 1 90.31 597 SER A CA 1
ATOM 4851 C C . SER A 1 597 ? -35.438 34.094 -2.316 1 90.31 597 SER A C 1
ATOM 4853 O O . SER A 1 597 ? -35.969 34.156 -1.207 1 90.31 597 SER A O 1
ATOM 4855 N N . VAL A 1 598 ? -34.156 34.062 -2.455 1 92.44 598 VAL A N 1
ATOM 4856 C CA . VAL A 1 598 ? -33.25 34.094 -1.33 1 92.44 598 VAL A CA 1
ATOM 4857 C C . VAL A 1 598 ? -33.281 35.469 -0.671 1 92.44 598 VAL A C 1
ATOM 4859 O O . VAL A 1 598 ? -33.281 35.594 0.558 1 92.44 598 VAL A O 1
ATOM 4862 N N . LYS A 1 599 ? -33.344 36.5 -1.48 1 93.44 599 LYS A N 1
ATOM 4863 C CA . LYS A 1 599 ? -33.375 37.875 -0.986 1 93.44 599 LYS A CA 1
ATOM 4864 C C . LYS A 1 599 ? -34.656 38.125 -0.178 1 93.44 599 LYS A C 1
ATOM 4866 O O . LYS A 1 599 ? -34.594 38.75 0.891 1 93.44 599 LYS A O 1
ATOM 4871 N N . GLU A 1 600 ? -35.719 37.625 -0.659 1 93.81 600 GLU A N 1
ATOM 4872 C CA . GLU A 1 600 ? -37 37.812 0.004 1 93.81 600 GLU A CA 1
ATOM 4873 C C . GLU A 1 600 ? -37.031 37.125 1.358 1 93.81 600 GLU A C 1
ATOM 4875 O O . GLU A 1 600 ? -37.531 37.688 2.344 1 93.81 600 GLU A O 1
ATOM 4880 N N . LYS A 1 601 ? -36.594 35.906 1.386 1 94.69 601 LYS A N 1
ATOM 4881 C CA . LYS A 1 601 ? -36.594 35.156 2.629 1 94.69 601 LYS A CA 1
ATOM 4882 C C . LYS A 1 601 ? -35.656 35.781 3.666 1 94.69 601 LYS A C 1
ATOM 4884 O O . LYS A 1 601 ? -35.969 35.781 4.859 1 94.69 601 LYS A O 1
ATOM 4889 N N . TYR A 1 602 ? -34.562 36.281 3.229 1 95.69 602 TYR A N 1
ATOM 4890 C CA . TYR A 1 602 ? -33.625 36.938 4.145 1 95.69 602 TYR A CA 1
ATOM 4891 C C . TYR A 1 602 ? -34.219 38.25 4.688 1 95.69 602 TYR A C 1
ATOM 4893 O O . TYR A 1 602 ? -34.062 38.531 5.875 1 95.69 602 TYR A O 1
ATOM 4901 N N . MET A 1 603 ? -34.906 39 3.834 1 95.06 603 MET A N 1
ATOM 4902 C CA . MET A 1 603 ? -35.562 40.219 4.254 1 95.06 603 MET A CA 1
ATOM 4903 C C . MET A 1 603 ? -36.656 39.938 5.293 1 95.06 603 MET A C 1
ATOM 4905 O O . MET A 1 603 ? -36.875 40.75 6.195 1 95.06 603 MET A O 1
ATOM 4909 N N . GLU A 1 604 ? -37.219 38.844 5.164 1 95.44 604 GLU A N 1
ATOM 4910 C CA . GLU A 1 604 ? -38.219 38.438 6.156 1 95.44 604 GLU A CA 1
ATOM 4911 C C . GLU A 1 604 ? -37.562 38.25 7.527 1 95.44 604 GLU A C 1
ATOM 4913 O O . GLU A 1 604 ? -38.156 38.625 8.547 1 95.44 604 GLU A O 1
ATOM 4918 N N . VAL A 1 605 ? -36.438 37.594 7.539 1 96.75 605 VAL A N 1
ATOM 4919 C CA . VAL A 1 605 ? -35.719 37.344 8.789 1 96.75 605 VAL A CA 1
ATOM 4920 C C . VAL A 1 605 ? -35.344 38.688 9.422 1 96.75 605 VAL A C 1
ATOM 4922 O O . VAL A 1 605 ? -35.531 38.875 10.633 1 96.75 605 VAL A O 1
ATOM 4925 N N . LEU A 1 606 ? -34.812 39.625 8.617 1 96.62 606 LEU A N 1
ATOM 4926 C CA . LEU A 1 606 ? -34.375 40.938 9.125 1 96.62 606 LEU A CA 1
ATOM 4927 C C . LEU A 1 606 ? -35.562 41.75 9.648 1 96.62 606 LEU A C 1
ATOM 4929 O O . LEU A 1 606 ? -35.438 42.469 10.633 1 96.62 606 LEU A O 1
ATOM 4933 N N . THR A 1 607 ? -36.688 41.625 8.945 1 96.19 607 THR A N 1
ATOM 4934 C CA . THR A 1 607 ? -37.906 42.312 9.375 1 96.19 607 THR A CA 1
ATOM 4935 C C . THR A 1 607 ? -38.344 41.844 10.758 1 96.19 607 THR A C 1
ATOM 4937 O O . THR A 1 607 ? -38.781 42.656 11.586 1 96.19 607 THR A O 1
ATOM 4940 N N . GLU A 1 608 ? -38.219 40.625 10.969 1 96 608 GLU A N 1
ATOM 4941 C CA . GLU A 1 608 ? -38.562 40.062 12.273 1 96 608 GLU A CA 1
ATOM 4942 C C . GLU A 1 608 ? -37.594 40.562 13.352 1 96 608 GLU A C 1
ATOM 4944 O O . GLU A 1 608 ? -38 40.781 14.5 1 96 608 GLU A O 1
ATOM 4949 N N . VAL A 1 609 ? -36.375 40.625 13 1 96.44 609 VAL A N 1
ATOM 4950 C CA . VAL A 1 609 ? -35.375 41.125 13.953 1 96.44 609 VAL A CA 1
ATOM 4951 C C . VAL A 1 609 ? -35.625 42.594 14.281 1 96.44 609 VAL A C 1
ATOM 4953 O O . VAL A 1 609 ? -35.5 43 15.438 1 96.44 609 VAL A O 1
ATOM 4956 N N . LYS A 1 610 ? -36 43.438 13.305 1 94.44 610 LYS A N 1
ATOM 4957 C CA . LYS A 1 610 ? -36.25 44.844 13.469 1 94.44 610 LYS A CA 1
ATOM 4958 C C . LYS A 1 610 ? -37.438 45.094 14.422 1 94.44 610 LYS A C 1
ATOM 4960 O O . LYS A 1 610 ? -37.469 46.094 15.117 1 94.44 610 LYS A O 1
ATOM 4965 N N . ARG A 1 611 ? -38.312 44.156 14.555 1 94.06 611 ARG A N 1
ATOM 4966 C CA . ARG A 1 611 ? -39.5 44.312 15.367 1 94.06 611 ARG A CA 1
ATOM 4967 C C . ARG A 1 611 ? -39.188 44.125 16.844 1 94.06 611 ARG A C 1
ATOM 4969 O O . ARG A 1 611 ? -39.938 44.531 17.719 1 94.06 611 ARG A O 1
ATOM 4976 N N . LYS A 1 612 ? -38.125 43.656 17.172 1 93.31 612 LYS A N 1
ATOM 4977 C CA . LYS A 1 612 ? -37.781 43.312 18.562 1 93.31 612 LYS A CA 1
ATOM 4978 C C . LYS A 1 612 ? -37.375 44.531 19.344 1 93.31 612 LYS A C 1
ATOM 4980 O O . LYS A 1 612 ? -37.75 44.719 20.5 1 93.31 612 LYS A O 1
ATOM 4985 N N . ALA A 1 613 ? -36.469 45.375 18.781 1 93.06 613 ALA A N 1
ATOM 4986 C CA . ALA A 1 613 ? -36 46.594 19.438 1 93.06 613 ALA A CA 1
ATOM 4987 C C . ALA A 1 613 ? -35.562 47.625 18.422 1 93.06 613 ALA A C 1
ATOM 4989 O O . ALA A 1 613 ? -35.094 47.281 17.328 1 93.06 613 ALA A O 1
ATOM 4990 N N . PRO A 1 614 ? -35.625 48.844 18.766 1 90.62 614 PRO A N 1
ATOM 4991 C CA . PRO A 1 614 ? -35.25 49.906 17.844 1 90.62 614 PRO A CA 1
ATOM 4992 C C . PRO A 1 614 ? -33.75 49.906 17.5 1 90.62 614 PRO A C 1
ATOM 4994 O O . PRO A 1 614 ? -33.375 50.344 16.422 1 90.62 614 PRO A O 1
ATOM 4997 N N . CYS A 1 615 ? -33.031 49.438 18.406 1 93.31 615 CYS A N 1
ATOM 4998 C CA . CYS A 1 615 ? -31.594 49.375 18.141 1 93.31 615 CYS A CA 1
ATOM 4999 C C . CYS A 1 615 ? -31.281 48.5 16.938 1 93.31 615 CYS A C 1
ATOM 5001 O O . CYS A 1 615 ? -30.359 48.781 16.188 1 93.31 615 CYS A O 1
ATOM 5003 N N . TYR A 1 616 ? -32.094 47.438 16.719 1 95.06 616 TYR A N 1
ATOM 5004 C CA . TYR A 1 616 ? -31.859 46.531 15.602 1 95.06 616 TYR A CA 1
ATOM 5005 C C . TYR A 1 616 ? -32.219 47.188 14.273 1 95.06 616 TYR A C 1
ATOM 5007 O O . TYR A 1 616 ? -31.656 46.875 13.234 1 95.06 616 TYR A O 1
ATOM 5015 N N . VAL A 1 617 ? -33.219 48.062 14.289 1 93.12 617 VAL A N 1
ATOM 5016 C CA . VAL A 1 617 ? -33.594 48.812 13.078 1 93.12 617 VAL A CA 1
ATOM 5017 C C . VAL A 1 617 ? -32.406 49.625 12.602 1 93.12 617 VAL A C 1
ATOM 5019 O O . VAL A 1 617 ? -32.031 49.562 11.43 1 93.12 617 VAL A O 1
ATOM 5022 N N . THR A 1 618 ? -31.828 50.344 13.57 1 93.19 618 THR A N 1
ATOM 5023 C CA . THR A 1 618 ? -30.688 51.188 13.242 1 93.19 618 THR A CA 1
ATOM 5024 C C . THR A 1 618 ? -29.5 50.344 12.797 1 93.19 618 THR A C 1
ATOM 5026 O O . THR A 1 618 ? -28.828 50.656 11.82 1 93.19 618 THR A O 1
ATOM 5029 N N . LEU A 1 619 ? -29.234 49.25 13.477 1 95 619 LEU A N 1
ATOM 5030 C CA . LEU A 1 619 ? -28.078 48.406 13.188 1 95 619 LEU A CA 1
ATOM 5031 C C . LEU A 1 619 ? -28.203 47.781 11.805 1 95 619 LEU A C 1
ATOM 5033 O O . LEU A 1 619 ? -27.234 47.719 11.047 1 95 619 LEU A O 1
ATOM 5037 N N . ILE A 1 620 ? -29.328 47.188 11.5 1 95.31 620 ILE A N 1
ATOM 5038 C CA . ILE A 1 620 ? -29.547 46.562 10.203 1 95.31 620 ILE A CA 1
ATOM 5039 C C . ILE A 1 620 ? -29.406 47.594 9.086 1 95.31 620 ILE A C 1
ATOM 5041 O O . ILE A 1 620 ? -28.797 47.344 8.055 1 95.31 620 ILE A O 1
ATOM 5045 N N . ASP A 1 621 ? -29.969 48.781 9.305 1 94.06 621 ASP A N 1
ATOM 5046 C CA . ASP A 1 621 ? -29.891 49.844 8.32 1 94.06 621 ASP A CA 1
ATOM 5047 C C . ASP A 1 621 ? -28.453 50.312 8.102 1 94.06 621 ASP A C 1
ATOM 5049 O O . ASP A 1 621 ? -28.031 50.531 6.965 1 94.06 621 ASP A O 1
ATOM 5053 N N . GLN A 1 622 ? -27.781 50.531 9.164 1 94.62 622 GLN A N 1
ATOM 5054 C CA . GLN A 1 622 ? -26.422 51.031 9.039 1 94.62 622 GLN A CA 1
ATOM 5055 C C . GLN A 1 622 ? -25.516 50.031 8.32 1 94.62 622 GLN A C 1
ATOM 5057 O O . GLN A 1 622 ? -24.625 50.438 7.559 1 94.62 622 GLN A O 1
ATOM 5062 N N . TYR A 1 623 ? -25.656 48.688 8.555 1 95.75 623 TYR A N 1
ATOM 5063 C CA . TYR A 1 623 ? -24.844 47.719 7.879 1 95.75 623 TYR A CA 1
ATOM 5064 C C . TYR A 1 623 ? -25.266 47.562 6.422 1 95.75 623 TYR A C 1
ATOM 5066 O O . TYR A 1 623 ? -24.438 47.25 5.555 1 95.75 623 TYR A O 1
ATOM 5074 N N . ASP A 1 624 ? -26.562 47.625 6.16 1 95.06 624 ASP A N 1
ATOM 5075 C CA . ASP A 1 624 ? -27.016 47.688 4.777 1 95.06 624 ASP A CA 1
ATOM 5076 C C . ASP A 1 624 ? -26.375 48.844 4.035 1 95.06 624 ASP A C 1
ATOM 5078 O O . ASP A 1 624 ? -25.875 48.688 2.918 1 95.06 624 ASP A O 1
ATOM 5082 N N . TYR A 1 625 ? -26.359 50 4.699 1 94.62 625 TYR A N 1
ATOM 5083 C CA . TYR A 1 625 ? -25.734 51.219 4.137 1 94.62 625 TYR A CA 1
ATOM 5084 C C . TYR A 1 625 ? -24.234 51.031 3.975 1 94.62 625 TYR A C 1
ATOM 5086 O O . TYR A 1 625 ? -23.672 51.344 2.924 1 94.62 625 TYR A O 1
ATOM 5094 N N . ALA A 1 626 ? -23.594 50.594 5.043 1 95.44 626 ALA A N 1
ATOM 5095 C CA . ALA A 1 626 ? -22.156 50.375 5.02 1 95.44 626 ALA A CA 1
ATOM 5096 C C . ALA A 1 626 ? -21.766 49.438 3.885 1 95.44 626 ALA A C 1
ATOM 5098 O O . ALA A 1 626 ? -20.766 49.656 3.195 1 95.44 626 ALA A O 1
ATOM 5099 N N . SER A 1 627 ? -22.469 48.312 3.752 1 94.88 627 SER A N 1
ATOM 5100 C CA . SER A 1 627 ? -22.188 47.344 2.691 1 94.88 627 SER A CA 1
ATOM 5101 C C . SER A 1 627 ? -22.281 48 1.315 1 94.88 627 SER A C 1
ATOM 5103 O O . SER A 1 627 ? -21.484 47.719 0.431 1 94.88 627 SER A O 1
ATOM 5105 N N . GLY A 1 628 ? -23.25 48.75 1.114 1 92.56 628 GLY A N 1
ATOM 5106 C CA . GLY A 1 628 ? -23.391 49.469 -0.138 1 92.56 628 GLY A CA 1
ATOM 5107 C C . GLY A 1 628 ? -22.266 50.469 -0.393 1 92.56 628 GLY A C 1
ATOM 5108 O O . GLY A 1 628 ? -21.781 50.562 -1.517 1 92.56 628 GLY A O 1
ATOM 5109 N N . VAL A 1 629 ? -21.922 51.188 0.637 1 94.19 629 VAL A N 1
ATOM 5110 C CA . VAL A 1 629 ? -20.891 52.219 0.525 1 94.19 629 VAL A CA 1
ATOM 5111 C C . VAL A 1 629 ? -19.547 51.562 0.179 1 94.19 629 VAL A C 1
ATOM 5113 O O . VAL A 1 629 ? -18.844 52.031 -0.726 1 94.19 629 VAL A O 1
ATOM 5116 N N . PHE A 1 630 ? -19.172 50.531 0.861 1 94.44 630 PHE A N 1
ATOM 5117 C CA . PHE A 1 630 ? -17.906 49.844 0.595 1 94.44 630 PHE A CA 1
ATOM 5118 C C . PHE A 1 630 ? -17.906 49.25 -0.816 1 94.44 630 PHE A C 1
ATOM 5120 O O . PHE A 1 630 ? -16.859 49.219 -1.466 1 94.44 630 PHE A O 1
ATOM 5127 N N . ASN A 1 631 ? -19.031 48.75 -1.252 1 92.5 631 ASN A N 1
ATOM 5128 C CA . ASN A 1 631 ? -19.125 48.156 -2.576 1 92.5 631 ASN A CA 1
ATOM 5129 C C . ASN A 1 631 ? -18.953 49.188 -3.682 1 92.5 631 ASN A C 1
ATOM 5131 O O . ASN A 1 631 ? -18.594 48.844 -4.809 1 92.5 631 ASN A O 1
ATOM 5135 N N . THR A 1 632 ? -19.141 50.469 -3.418 1 91.31 632 THR A N 1
ATOM 5136 C CA . THR A 1 632 ? -19.078 51.531 -4.426 1 91.31 632 THR A CA 1
ATOM 5137 C C . THR A 1 632 ? -17.672 52.125 -4.48 1 91.31 632 THR A C 1
ATOM 5139 O O . THR A 1 632 ? -17.328 52.812 -5.441 1 91.31 632 THR A O 1
ATOM 5142 N N . VAL A 1 633 ? -16.875 51.812 -3.543 1 92.75 633 VAL A N 1
ATOM 5143 C CA . VAL A 1 633 ? -15.555 52.406 -3.432 1 92.75 633 VAL A CA 1
ATOM 5144 C C . VAL A 1 633 ? -14.766 52.188 -4.719 1 92.75 633 VAL A C 1
ATOM 5146 O O . VAL A 1 633 ? -14.211 53.125 -5.297 1 92.75 633 VAL A O 1
ATOM 5149 N N . SER A 1 634 ? -14.688 50.938 -5.164 1 88.44 634 SER A N 1
ATOM 5150 C CA . SER A 1 634 ? -13.875 50.594 -6.328 1 88.44 634 SER A CA 1
ATOM 5151 C C . SER A 1 634 ? -14.461 51.219 -7.602 1 88.44 634 SER A C 1
ATOM 5153 O O . SER A 1 634 ? -13.727 51.469 -8.555 1 88.44 634 SER A O 1
ATOM 5155 N N . GLY A 1 635 ? -15.734 51.438 -7.625 1 86 635 GLY A N 1
ATOM 5156 C CA . GLY A 1 635 ? -16.359 52.031 -8.797 1 86 635 GLY A CA 1
ATOM 5157 C C . GLY A 1 635 ? -16.188 53.531 -8.867 1 86 635 GLY A C 1
ATOM 5158 O O . GLY A 1 635 ? -16.094 54.094 -9.953 1 86 635 GLY A O 1
ATOM 5159 N N . LYS A 1 636 ? -16.031 54.156 -7.789 1 90.31 636 LYS A N 1
ATOM 5160 C CA . LYS A 1 636 ? -16.016 55.625 -7.73 1 90.31 636 LYS A CA 1
ATOM 5161 C C . LYS A 1 636 ? -14.578 56.156 -7.715 1 90.31 636 LYS A C 1
ATOM 5163 O O . LYS A 1 636 ? -14.336 57.312 -8.062 1 90.31 636 LYS A O 1
ATOM 5168 N N . VAL A 1 637 ? -13.711 55.375 -7.223 1 90.62 637 VAL A N 1
ATOM 5169 C CA . VAL A 1 637 ? -12.32 55.781 -7.141 1 90.62 637 VAL A CA 1
ATOM 5170 C C . VAL A 1 637 ? -11.562 55.312 -8.375 1 90.62 637 VAL A C 1
ATOM 5172 O O . VAL A 1 637 ? -11.398 54.125 -8.602 1 90.62 637 VAL A O 1
ATOM 5175 N N . GLU A 1 638 ? -11.086 56.219 -9.172 1 83.12 638 GLU A N 1
ATOM 5176 C CA . GLU A 1 638 ? -10.453 55.844 -10.438 1 83.12 638 GLU A CA 1
ATOM 5177 C C . GLU A 1 638 ? -8.953 56.125 -10.398 1 83.12 638 GLU A C 1
ATOM 5179 O O . GLU A 1 638 ? -8.195 55.531 -11.172 1 83.12 638 GLU A O 1
ATOM 5184 N N . SER A 1 639 ? -8.562 57.031 -9.516 1 86.75 639 SER A N 1
ATOM 5185 C CA . SER A 1 639 ? -7.148 57.375 -9.5 1 86.75 639 SER A CA 1
ATOM 5186 C C . SER A 1 639 ? -6.629 57.531 -8.078 1 86.75 639 SER A C 1
ATOM 5188 O O . SER A 1 639 ? -7.41 57.719 -7.145 1 86.75 639 SER A O 1
ATOM 5190 N N . ASP A 1 640 ? -5.301 57.5 -7.926 1 88.12 640 ASP A N 1
ATOM 5191 C CA . ASP A 1 640 ? -4.637 57.594 -6.629 1 88.12 640 ASP A CA 1
ATOM 5192 C C . ASP A 1 640 ? -4.727 59.031 -6.086 1 88.12 640 ASP A C 1
ATOM 5194 O O . ASP A 1 640 ? -4.566 59.25 -4.883 1 88.12 640 ASP A O 1
ATOM 5198 N N . ASP A 1 641 ? -4.973 59.938 -6.902 1 87.12 641 ASP A N 1
ATOM 5199 C CA . ASP A 1 641 ? -4.906 61.344 -6.523 1 87.12 641 ASP A CA 1
ATOM 5200 C C . ASP A 1 641 ? -6.234 61.844 -5.945 1 87.12 641 ASP A C 1
ATOM 5202 O O . ASP A 1 641 ? -6.312 62.938 -5.375 1 87.12 641 ASP A O 1
ATOM 5206 N N . CYS A 1 642 ? -7.125 60.969 -5.938 1 88.31 642 CYS A N 1
ATOM 5207 C CA . CYS A 1 642 ? -8.43 61.406 -5.445 1 88.31 642 CYS A CA 1
ATOM 5208 C C . CYS A 1 642 ? -8.516 61.25 -3.93 1 88.31 642 CYS A C 1
ATOM 5210 O O . CYS A 1 642 ? -7.777 60.469 -3.332 1 88.31 642 CYS A O 1
ATOM 5212 N N . LYS A 1 643 ? -9.203 62.188 -3.377 1 91.88 643 LYS A N 1
ATOM 5213 C CA . LYS A 1 643 ? -9.5 62.062 -1.951 1 91.88 643 LYS A CA 1
ATOM 5214 C C . LYS A 1 643 ? -10.711 61.188 -1.704 1 91.88 643 LYS A C 1
ATOM 5216 O O . LYS A 1 643 ? -11.805 61.438 -2.221 1 91.88 643 LYS A O 1
ATOM 5221 N N . LEU A 1 644 ? -10.516 60.188 -0.958 1 94.12 644 LEU A N 1
ATOM 5222 C CA . LEU A 1 644 ? -11.539 59.156 -0.737 1 94.12 644 LEU A CA 1
ATOM 5223 C C . LEU A 1 644 ? -12.812 59.781 -0.18 1 94.12 644 LEU A C 1
ATOM 5225 O O . LEU A 1 644 ? -13.922 59.406 -0.557 1 94.12 644 LEU A O 1
ATOM 5229 N N . SER A 1 645 ? -12.727 60.781 0.719 1 92.5 645 SER A N 1
ATOM 5230 C CA . SER A 1 645 ? -13.875 61.438 1.347 1 92.5 645 SER A CA 1
ATOM 5231 C C . SER A 1 645 ? -14.711 62.188 0.321 1 92.5 645 SER A C 1
ATOM 5233 O O . SER A 1 645 ? -15.922 62.344 0.481 1 92.5 645 SER A O 1
ATOM 5235 N N . GLU A 1 646 ? -14.07 62.656 -0.735 1 91.56 646 GLU A N 1
ATOM 5236 C CA . GLU A 1 646 ? -14.766 63.406 -1.764 1 91.56 646 GLU A CA 1
ATOM 5237 C C . GLU A 1 646 ? -15.422 62.5 -2.791 1 91.56 646 GLU A C 1
ATOM 5239 O O . GLU A 1 646 ? -16.516 62.781 -3.27 1 91.56 646 GLU A O 1
ATOM 5244 N N . LYS A 1 647 ? -14.789 61.5 -3.104 1 92.81 647 LYS A N 1
ATOM 5245 C CA . LYS A 1 647 ? -15.297 60.594 -4.145 1 92.81 647 LYS A CA 1
ATOM 5246 C C . LYS A 1 647 ? -16.375 59.688 -3.596 1 92.81 647 LYS A C 1
ATOM 5248 O O . LYS A 1 647 ? -17.297 59.281 -4.32 1 92.81 647 LYS A O 1
ATOM 5253 N N . VAL A 1 648 ? -16.172 59.281 -2.422 1 94.88 648 VAL A N 1
ATOM 5254 C CA . VAL A 1 648 ? -17.141 58.375 -1.772 1 94.88 648 VAL A CA 1
ATOM 5255 C C . VAL A 1 648 ? -17.719 59.094 -0.541 1 94.88 648 VAL A C 1
ATOM 5257 O O . VAL A 1 648 ? -17.312 58.812 0.587 1 94.88 648 VAL A O 1
ATOM 5260 N N . ASP A 1 649 ? -18.688 59.844 -0.717 1 92.62 649 ASP A N 1
ATOM 5261 C CA . ASP A 1 649 ? -19.312 60.656 0.323 1 92.62 649 ASP A CA 1
ATOM 5262 C C . ASP A 1 649 ? -19.906 59.781 1.421 1 92.62 649 ASP A C 1
ATOM 5264 O O . ASP A 1 649 ? -19.984 60.188 2.578 1 92.62 649 ASP A O 1
ATOM 5268 N N . GLY A 1 650 ? -20.266 58.594 1.045 1 92.88 650 GLY A N 1
ATOM 5269 C CA . GLY A 1 650 ? -20.859 57.688 2.002 1 92.88 650 GLY A CA 1
ATOM 5270 C C . GLY A 1 650 ? -19.938 57.344 3.154 1 92.88 650 GLY A C 1
ATOM 5271 O O . GLY A 1 650 ? -20.391 57.156 4.285 1 92.88 650 GLY A O 1
ATOM 5272 N N . LEU A 1 651 ? -18.688 57.25 2.936 1 94.62 651 LEU A N 1
ATOM 5273 C CA . LEU A 1 651 ? -17.719 56.938 3.98 1 94.62 651 LEU A CA 1
ATOM 5274 C C . LEU A 1 651 ? -17.609 58.062 4.973 1 94.62 651 LEU A C 1
ATOM 5276 O O . LEU A 1 651 ? -17.484 57.844 6.18 1 94.62 651 LEU A O 1
ATOM 5280 N N . LYS A 1 652 ? -17.578 59.281 4.43 1 93.94 652 LYS A N 1
ATOM 5281 C CA . LYS A 1 652 ? -17.531 60.469 5.285 1 93.94 652 LYS A CA 1
ATOM 5282 C C . LYS A 1 652 ? -18.766 60.562 6.168 1 93.94 652 LYS A C 1
ATOM 5284 O O . LYS A 1 652 ? -18.672 60.812 7.371 1 93.94 652 LYS A O 1
ATOM 5289 N N . THR A 1 653 ? -19.859 60.312 5.523 1 93.5 653 THR A N 1
ATOM 5290 C CA . THR A 1 653 ? -21.125 60.375 6.238 1 93.5 653 THR A CA 1
ATOM 5291 C C . THR A 1 653 ? -21.156 59.344 7.367 1 93.5 653 THR A C 1
ATOM 5293 O O . THR A 1 653 ? -21.594 59.625 8.477 1 93.5 653 THR A O 1
ATOM 5296 N N . MET A 1 654 ? -20.641 58.219 7.141 1 94.12 654 MET A N 1
ATOM 5297 C CA . MET A 1 654 ? -20.719 57.094 8.078 1 94.12 654 MET A CA 1
ATOM 5298 C C . MET A 1 654 ? -19.734 57.281 9.227 1 94.12 654 MET A C 1
ATOM 5300 O O . MET A 1 654 ? -20.094 57.094 10.391 1 94.12 654 MET A O 1
ATOM 5304 N N . PHE A 1 655 ? -18.484 57.625 9 1 94.44 655 PHE A N 1
ATOM 5305 C CA . PHE A 1 655 ? -17.453 57.5 10.016 1 94.44 655 PHE A CA 1
ATOM 5306 C C . PHE A 1 655 ? -17.125 58.875 10.602 1 94.44 655 PHE A C 1
ATOM 5308 O O . PHE A 1 655 ? -16.75 59 11.773 1 94.44 655 PHE A O 1
ATOM 5315 N N . ARG A 1 656 ? -17.281 59.969 9.891 1 93.56 656 ARG A N 1
ATOM 5316 C CA . ARG A 1 656 ? -16.953 61.281 10.398 1 93.56 656 ARG A CA 1
ATOM 5317 C C . ARG A 1 656 ? -18.203 62 10.906 1 93.56 656 ARG A C 1
ATOM 5319 O O . ARG A 1 656 ? -18.188 62.625 11.977 1 93.56 656 ARG A O 1
ATOM 5326 N N . ASP A 1 657 ? -19.297 61.906 10.102 1 92.94 657 ASP A N 1
ATOM 5327 C CA . ASP A 1 657 ? -20.547 62.5 10.539 1 92.94 657 ASP A CA 1
ATOM 5328 C C . ASP A 1 657 ? -21.328 61.562 11.453 1 92.94 657 ASP A C 1
ATOM 5330 O O . ASP A 1 657 ? -22.234 62.031 12.18 1 92.94 657 ASP A O 1
ATOM 5334 N N . LYS A 1 658 ? -21 60.219 11.398 1 93.81 658 LYS A N 1
ATOM 5335 C CA . LYS A 1 658 ? -21.641 59.219 12.211 1 93.81 658 LYS A CA 1
ATOM 5336 C C . LYS A 1 658 ? -23.125 59.125 11.898 1 93.81 658 LYS A C 1
ATOM 5338 O O . LYS A 1 658 ? -23.969 59.094 12.805 1 93.81 658 LYS A O 1
ATOM 5343 N N . LYS A 1 659 ? -23.438 59.219 10.625 1 93.62 659 LYS A N 1
ATOM 5344 C CA . LYS A 1 659 ? -24.797 59.125 10.117 1 93.62 659 LYS A CA 1
ATOM 5345 C C . LYS A 1 659 ? -24.875 58.188 8.938 1 93.62 659 LYS A C 1
ATOM 5347 O O . LYS A 1 659 ? -23.859 57.688 8.453 1 93.62 659 LYS A O 1
ATOM 5352 N N . TYR A 1 660 ? -26.031 57.75 8.57 1 92.81 660 TYR A N 1
ATOM 5353 C CA . TYR A 1 660 ? -26.25 56.969 7.348 1 92.81 660 TYR A CA 1
ATOM 5354 C C . TYR A 1 660 ? -27.422 57.531 6.562 1 92.81 660 TYR A C 1
ATOM 5356 O O . TYR A 1 660 ? -28.297 58.219 7.129 1 92.81 660 TYR A O 1
ATOM 5364 N N . ASP A 1 661 ? -27.469 57.375 5.262 1 90.75 661 ASP A N 1
ATOM 5365 C CA . ASP A 1 661 ? -28.516 57.875 4.375 1 90.75 661 ASP A CA 1
ATOM 5366 C C . ASP A 1 661 ? -29.562 56.812 4.098 1 90.75 661 ASP A C 1
ATOM 5368 O O . ASP A 1 661 ? -29.297 55.844 3.398 1 90.75 661 ASP A O 1
ATOM 5372 N N . PRO A 1 662 ? -30.703 56.938 4.625 1 90.5 662 PRO A N 1
ATOM 5373 C CA . PRO A 1 662 ? -31.75 55.938 4.441 1 90.5 662 PRO A CA 1
ATOM 5374 C C . PRO A 1 662 ? -32.219 55.812 2.994 1 90.5 662 PRO A C 1
ATOM 5376 O O . PRO A 1 662 ? -32.844 54.812 2.625 1 90.5 662 PRO A O 1
ATOM 5379 N N . LYS A 1 663 ? -31.906 56.719 2.111 1 88.38 663 LYS A N 1
ATOM 5380 C CA . LYS A 1 663 ? -32.312 56.688 0.708 1 88.38 663 LYS A CA 1
ATOM 5381 C C . LYS A 1 663 ? -31.5 55.625 -0.058 1 88.38 663 LYS A C 1
ATOM 5383 O O . LYS A 1 663 ? -31.953 55.125 -1.098 1 88.38 663 LYS A O 1
ATOM 5388 N N . GLU A 1 664 ? -30.438 55.312 0.461 1 89.31 664 GLU A N 1
ATOM 5389 C CA . GLU A 1 664 ? -29.547 54.406 -0.243 1 89.31 664 GLU A CA 1
ATOM 5390 C C . GLU A 1 664 ? -29.688 52.969 0.283 1 89.31 664 GLU A C 1
ATOM 5392 O O . GLU A 1 664 ? -28.938 52.094 -0.123 1 89.31 664 GLU A O 1
ATOM 5397 N N . LEU A 1 665 ? -30.609 52.75 1.07 1 92.06 665 LEU A N 1
ATOM 5398 C CA . LEU A 1 665 ? -30.828 51.406 1.631 1 92.06 665 LEU A CA 1
ATOM 5399 C C . LEU A 1 665 ? -31.5 50.5 0.614 1 92.06 665 LEU A C 1
ATOM 5401 O O . LEU A 1 665 ? -32.25 50.969 -0.259 1 92.06 665 LEU A O 1
ATOM 5405 N N . VAL A 1 666 ? -31.188 49.281 0.664 1 89.81 666 VAL A N 1
ATOM 5406 C CA . VAL A 1 666 ? -31.844 48.281 -0.189 1 89.81 666 VAL A CA 1
ATOM 5407 C C . VAL A 1 666 ? -33.188 47.875 0.433 1 89.81 666 VAL A C 1
ATOM 5409 O O . VAL A 1 666 ? -34.188 47.719 -0.271 1 89.81 666 VAL A O 1
ATOM 5412 N N . MET A 1 667 ? -33.094 47.719 1.805 1 87.62 667 MET A N 1
ATOM 5413 C CA . MET A 1 667 ? -34.281 47.312 2.516 1 87.62 667 MET A CA 1
ATOM 5414 C C . MET A 1 667 ? -35 48.531 3.129 1 87.62 667 MET A C 1
ATOM 5416 O O . MET A 1 667 ? -34.375 49.312 3.861 1 87.62 667 MET A O 1
ATOM 5420 N N . ASN A 1 668 ? -36.25 48.844 2.951 1 81.75 668 ASN A N 1
ATOM 5421 C CA . ASN A 1 668 ? -37.094 49.844 3.559 1 81.75 668 ASN A CA 1
ATOM 5422 C C . ASN A 1 668 ? -36.531 51.25 3.355 1 81.75 668 ASN A C 1
ATOM 5424 O O . ASN A 1 668 ? -36.219 51.969 4.324 1 81.75 668 ASN A O 1
ATOM 5428 N N . ARG A 1 669 ? -36.375 51.625 2.16 1 85.56 669 ARG A N 1
ATOM 5429 C CA . ARG A 1 669 ? -35.875 52.969 1.816 1 85.56 669 ARG A CA 1
ATOM 5430 C C . ARG A 1 669 ? -36.812 54.062 2.359 1 85.56 669 ARG A C 1
ATOM 5432 O O . ARG A 1 669 ? -38.031 53.906 2.318 1 85.56 669 ARG A O 1
ATOM 5439 N N . ARG A 1 670 ? -36.188 55 3.104 1 82.81 670 ARG A N 1
ATOM 5440 C CA . ARG A 1 670 ? -36.938 56.125 3.676 1 82.81 670 ARG A CA 1
ATOM 5441 C C . ARG A 1 670 ? -36.406 57.438 3.176 1 82.81 670 ARG A C 1
ATOM 5443 O O . ARG A 1 670 ? -35.219 57.562 2.797 1 82.81 670 ARG A O 1
ATOM 5450 N N . VAL A 1 671 ? -37.031 58.438 2.895 1 71.62 671 VAL A N 1
ATOM 5451 C CA . VAL A 1 671 ? -36.625 59.719 2.34 1 71.62 671 VAL A CA 1
ATOM 5452 C C . VAL A 1 671 ? -36.125 60.625 3.463 1 71.62 671 VAL A C 1
ATOM 5454 O O . VAL A 1 671 ? -35.062 61.219 3.359 1 71.62 671 VAL A O 1
ATOM 5457 N N . ASP A 1 672 ? -36.906 61.375 4.379 1 62 672 ASP A N 1
ATOM 5458 C CA . ASP A 1 672 ? -36.656 62.562 5.176 1 62 672 ASP A CA 1
ATOM 5459 C C . ASP A 1 672 ? -36.281 62.188 6.609 1 62 672 ASP A C 1
ATOM 5461 O O . ASP A 1 672 ? -37.125 61.938 7.441 1 62 672 ASP A O 1
ATOM 5465 N N . CYS A 1 673 ? -34.969 61.562 6.848 1 67.38 673 CYS A N 1
ATOM 5466 C CA . CYS A 1 673 ? -34.688 61.344 8.266 1 67.38 673 CYS A CA 1
ATOM 5467 C C . CYS A 1 673 ? -33.219 61.469 8.547 1 67.38 673 CYS A C 1
ATOM 5469 O O . CYS A 1 673 ? -32.375 61.125 7.703 1 67.38 673 CYS A O 1
ATOM 5471 N N . ASP A 1 674 ? -32.844 62.344 9.43 1 77.94 674 ASP A N 1
ATOM 5472 C CA . ASP A 1 674 ? -31.5 62.438 10.016 1 77.94 674 ASP A CA 1
ATOM 5473 C C . ASP A 1 674 ? -31.234 61.25 10.93 1 77.94 674 ASP A C 1
ATOM 5475 O O . ASP A 1 674 ? -31.719 61.188 12.055 1 77.94 674 ASP A O 1
ATOM 5479 N N . CYS A 1 675 ? -30.516 60.156 10.289 1 89.25 675 CYS A N 1
ATOM 5480 C CA . CYS A 1 675 ? -30.312 58.938 11.047 1 89.25 675 CYS A CA 1
ATOM 5481 C C . CYS A 1 675 ? -28.875 58.812 11.531 1 89.25 675 CYS A C 1
ATOM 5483 O O . CYS A 1 675 ? -27.938 58.938 10.742 1 89.25 675 CYS A O 1
ATOM 5485 N N . LYS A 1 676 ? -28.688 58.531 12.844 1 92.31 676 LYS A N 1
ATOM 5486 C CA . LYS A 1 676 ? -27.375 58.438 13.461 1 92.31 676 LYS A CA 1
ATOM 5487 C C . LYS A 1 676 ? -26.938 56.969 13.586 1 92.31 676 LYS A C 1
ATOM 5489 O O . LYS A 1 676 ? -27.781 56.094 13.75 1 92.31 676 LYS A O 1
ATOM 5494 N N . ILE A 1 677 ? -25.656 56.781 13.469 1 93.06 677 ILE A N 1
ATOM 5495 C CA . ILE A 1 677 ? -25.094 55.469 13.617 1 93.06 677 ILE A CA 1
ATOM 5496 C C . ILE A 1 677 ? -25.078 55.062 15.086 1 93.06 677 ILE A C 1
ATOM 5498 O O . ILE A 1 677 ? -24.797 55.875 15.961 1 93.06 677 ILE A O 1
ATOM 5502 N N . LEU A 1 678 ? -25.422 53.844 15.344 1 91.31 678 LEU A N 1
ATOM 5503 C CA . LEU A 1 678 ? -25.453 53.281 16.688 1 91.31 678 LEU A CA 1
ATOM 5504 C C . LEU A 1 678 ? -24.266 52.344 16.906 1 91.31 678 LEU A C 1
ATOM 5506 O O . LEU A 1 678 ? -24.031 51.438 16.109 1 91.31 678 LEU A O 1
ATOM 5510 N N . SER A 1 679 ? -23.453 52.5 18.047 1 88.69 679 SER A N 1
ATOM 5511 C CA . SER A 1 679 ? -22.375 51.625 18.5 1 88.69 679 SER A CA 1
ATOM 5512 C C . SER A 1 679 ? -21.266 51.5 17.453 1 88.69 679 SER A C 1
ATOM 5514 O O . SER A 1 679 ? -20.281 50.812 17.672 1 88.69 679 SER A O 1
ATOM 5516 N N . GLY A 1 680 ? -21.406 52.062 16.297 1 92 680 GLY A N 1
ATOM 5517 C CA . GLY A 1 680 ? -20.359 52.062 15.297 1 92 680 GLY A CA 1
ATOM 5518 C C . GLY A 1 680 ? -20.469 50.906 14.312 1 92 680 GLY A C 1
ATOM 5519 O O . GLY A 1 680 ? -21.406 50.125 14.375 1 92 680 GLY A O 1
ATOM 5520 N N . ILE A 1 681 ? -19.5 50.781 13.352 1 95.56 681 ILE A N 1
ATOM 5521 C CA . ILE A 1 681 ? -19.422 49.719 12.352 1 95.56 681 ILE A CA 1
ATOM 5522 C C . ILE A 1 681 ? -18.188 48.844 12.609 1 95.56 681 ILE A C 1
ATOM 5524 O O . ILE A 1 681 ? -17.094 49.375 12.789 1 95.56 681 ILE A O 1
ATOM 5528 N N . MET A 1 682 ? -18.406 47.562 12.641 1 96.25 682 MET A N 1
ATOM 5529 C CA . MET A 1 682 ? -17.328 46.594 12.898 1 96.25 682 MET A CA 1
ATOM 5530 C C . MET A 1 682 ? -16.391 46.5 11.695 1 96.25 682 MET A C 1
ATOM 5532 O O . MET A 1 682 ? -16.844 46.594 10.547 1 96.25 682 MET A O 1
ATOM 5536 N N . VAL A 1 683 ? -15.078 46.312 12 1 95.56 683 VAL A N 1
ATOM 5537 C CA . VAL A 1 683 ? -14.094 46.094 10.938 1 95.56 683 VAL A CA 1
ATOM 5538 C C . VAL A 1 683 ? -14.43 44.812 10.164 1 95.56 683 VAL A C 1
ATOM 5540 O O . VAL A 1 683 ? -14.609 43.75 10.758 1 95.56 683 VAL A O 1
ATOM 5543 N N . PRO A 1 684 ? -14.562 44.875 8.859 1 94.5 684 PRO A N 1
ATOM 5544 C CA . PRO A 1 684 ? -14.969 43.719 8.062 1 94.5 684 PRO A CA 1
ATOM 5545 C C . PRO A 1 684 ? -13.805 42.781 7.754 1 94.5 684 PRO A C 1
ATOM 5547 O O . PRO A 1 684 ? -13.477 42.562 6.582 1 94.5 684 PRO A O 1
ATOM 5550 N N . VAL A 1 685 ? -13.188 42.188 8.719 1 94.75 685 VAL A N 1
ATOM 5551 C CA . VAL A 1 685 ? -12.141 41.156 8.633 1 94.75 685 VAL A CA 1
ATOM 5552 C C . VAL A 1 685 ? -12.539 39.938 9.438 1 94.75 685 VAL A C 1
ATOM 5554 O O . VAL A 1 685 ? -12.906 40.031 10.609 1 94.75 685 VAL A O 1
ATOM 5557 N N . ARG A 1 686 ? -12.422 38.844 8.891 1 91 686 ARG A N 1
ATOM 5558 C CA . ARG A 1 686 ? -12.938 37.625 9.477 1 91 686 ARG A CA 1
ATOM 5559 C C . ARG A 1 686 ? -12.258 37.312 10.805 1 91 686 ARG A C 1
ATOM 5561 O O . ARG A 1 686 ? -12.898 36.812 11.734 1 91 686 ARG A O 1
ATOM 5568 N N . SER A 1 687 ? -10.914 37.469 10.891 1 89.5 687 SER A N 1
ATOM 5569 C CA . SER A 1 687 ? -10.211 37.188 12.133 1 89.5 687 SER A CA 1
ATOM 5570 C C . SER A 1 687 ? -10.727 38.062 13.273 1 89.5 687 SER A C 1
ATOM 5572 O O . SER A 1 687 ? -10.828 37.625 14.414 1 89.5 687 SER A O 1
ATOM 5574 N N . VAL A 1 688 ? -11.086 39.25 12.953 1 91.56 688 VAL A N 1
ATOM 5575 C CA . VAL A 1 688 ? -11.625 40.188 13.93 1 91.56 688 VAL A CA 1
ATOM 5576 C C . VAL A 1 688 ? -13.039 39.75 14.32 1 91.56 688 VAL A C 1
ATOM 5578 O O . VAL A 1 688 ? -13.398 39.781 15.5 1 91.56 688 VAL A O 1
ATOM 5581 N N . ILE A 1 689 ? -13.773 39.375 13.336 1 92.88 689 ILE A N 1
ATOM 5582 C CA . ILE A 1 689 ? -15.148 38.938 13.562 1 92.88 689 ILE A CA 1
ATOM 5583 C C . ILE A 1 689 ? -15.156 37.688 14.445 1 92.88 689 ILE A C 1
ATOM 5585 O O . ILE A 1 689 ? -15.891 37.625 15.438 1 92.88 689 ILE A O 1
ATOM 5589 N N . ASP A 1 690 ? -14.383 36.75 14.172 1 89.12 690 ASP A N 1
ATOM 5590 C CA . ASP A 1 690 ? -14.336 35.469 14.906 1 89.12 690 ASP A CA 1
ATOM 5591 C C . ASP A 1 690 ? -13.844 35.688 16.328 1 89.12 690 ASP A C 1
ATOM 5593 O O . ASP A 1 690 ? -14.32 35.031 17.266 1 89.12 690 ASP A O 1
ATOM 5597 N N . GLU A 1 691 ? -12.867 36.562 16.469 1 89.69 691 GLU A N 1
ATOM 5598 C CA . GLU A 1 691 ? -12.352 36.875 17.812 1 89.69 691 GLU A CA 1
ATOM 5599 C C . GLU A 1 691 ? -13.43 37.5 18.672 1 89.69 691 GLU A C 1
ATOM 5601 O O . GLU A 1 691 ? -13.508 37.25 19.875 1 89.69 691 GLU A O 1
ATOM 5606 N N . SER A 1 692 ? -14.266 38.281 18.094 1 91.88 692 SER A N 1
ATOM 5607 C CA . SER A 1 692 ? -15.297 39 18.828 1 91.88 692 SER A CA 1
ATOM 5608 C C . SER A 1 692 ? -16.391 38.062 19.312 1 91.88 692 SER A C 1
ATOM 5610 O O . SER A 1 692 ? -17.062 38.344 20.312 1 91.88 692 SER A O 1
ATOM 5612 N N . VAL A 1 693 ? -16.609 36.969 18.688 1 90.5 693 VAL A N 1
ATOM 5613 C CA . VAL A 1 693 ? -17.672 36.031 19.047 1 90.5 693 VAL A CA 1
ATOM 5614 C C . VAL A 1 693 ? -17.391 35.438 20.422 1 90.5 693 VAL A C 1
ATOM 5616 O O . VAL A 1 693 ? -18.297 35.188 21.203 1 90.5 693 VAL A O 1
ATOM 5619 N N . HIS A 1 694 ? -16.141 35.219 20.734 1 84.88 694 HIS A N 1
ATOM 5620 C CA . HIS A 1 694 ? -15.789 34.531 21.984 1 84.88 694 HIS A CA 1
ATOM 5621 C C . HIS A 1 694 ? -15.227 35.5 23 1 84.88 694 HIS A C 1
ATOM 5623 O O . HIS A 1 694 ? -14.703 35.094 24.031 1 84.88 694 HIS A O 1
ATOM 5629 N N . ASP A 1 695 ? -15.391 36.75 22.703 1 86.56 695 ASP A N 1
ATOM 5630 C CA . ASP A 1 695 ? -14.914 37.781 23.641 1 86.56 695 ASP A CA 1
ATOM 5631 C C . ASP A 1 695 ? -15.773 37.781 24.906 1 86.56 695 ASP A C 1
ATOM 5633 O O . ASP A 1 695 ? -16.984 37.969 24.828 1 86.56 695 ASP A O 1
ATOM 5637 N N . THR A 1 696 ? -15.242 37.625 26.062 1 80.25 696 THR A N 1
ATOM 5638 C CA . THR A 1 696 ? -15.922 37.531 27.344 1 80.25 696 THR A CA 1
ATOM 5639 C C . THR A 1 696 ? -16.516 38.875 27.75 1 80.25 696 THR A C 1
ATOM 5641 O O . THR A 1 696 ? -17.406 38.938 28.594 1 80.25 696 THR A O 1
ATOM 5644 N N . GLU A 1 697 ? -16.141 39.906 27.109 1 78.56 697 GLU A N 1
ATOM 5645 C CA . GLU A 1 697 ? -16.656 41.219 27.453 1 78.56 697 GLU A CA 1
ATOM 5646 C C . GLU A 1 697 ? -18.016 41.5 26.812 1 78.56 697 GLU A C 1
ATOM 5648 O O . GLU A 1 697 ? -18.75 42.375 27.25 1 78.56 697 GLU A O 1
ATOM 5653 N N . ILE A 1 698 ? -18.281 40.781 25.766 1 76.44 698 ILE A N 1
ATOM 5654 C CA . ILE A 1 698 ? -19.562 40.938 25.094 1 76.44 698 ILE A CA 1
ATOM 5655 C C . ILE A 1 698 ? -20.641 40.188 25.828 1 76.44 698 ILE A C 1
ATOM 5657 O O . ILE A 1 698 ? -20.562 38.969 26 1 76.44 698 ILE A O 1
ATOM 5661 N N . ARG A 1 699 ? -21.578 40.875 26.391 1 68.25 699 ARG A N 1
ATOM 5662 C CA . ARG A 1 699 ? -22.641 40.312 27.219 1 68.25 699 ARG A CA 1
ATOM 5663 C C . ARG A 1 699 ? -23.922 40.156 26.406 1 68.25 699 ARG A C 1
ATOM 5665 O O . ARG A 1 699 ? -24.188 40.938 25.484 1 68.25 699 ARG A O 1
ATOM 5672 N N . ASP A 1 700 ? -24.578 39.062 26.516 1 67.44 700 ASP A N 1
ATOM 5673 C CA . ASP A 1 700 ? -25.812 38.781 25.766 1 67.44 700 ASP A CA 1
ATOM 5674 C C . ASP A 1 700 ? -27.031 38.844 26.672 1 67.44 700 ASP A C 1
ATOM 5676 O O . ASP A 1 700 ? -28.016 38.156 26.438 1 67.44 700 ASP A O 1
ATOM 5680 N N . ASP A 1 701 ? -27 39.656 27.734 1 68.06 701 ASP A N 1
ATOM 5681 C CA . ASP A 1 701 ? -28.047 39.688 28.75 1 68.06 701 ASP A CA 1
ATOM 5682 C C . ASP A 1 701 ? -29.234 40.531 28.281 1 68.06 701 ASP A C 1
ATOM 5684 O O . ASP A 1 701 ? -30.312 40.469 28.875 1 68.06 701 ASP A O 1
ATOM 5688 N N . GLY A 1 702 ? -28.984 41.312 27.156 1 79.38 702 GLY A N 1
ATOM 5689 C CA . GLY A 1 702 ? -30.062 42.156 26.688 1 79.38 702 GLY A CA 1
ATOM 5690 C C . GLY A 1 702 ? -29.891 42.594 25.25 1 79.38 702 GLY A C 1
ATOM 5691 O O . GLY A 1 702 ? -28.828 42.438 24.656 1 79.38 702 GLY A O 1
ATOM 5692 N N . PHE A 1 703 ? -31.016 43.031 24.656 1 85.12 703 PHE A N 1
ATOM 5693 C CA . PHE A 1 703 ? -31.016 43.438 23.266 1 85.12 703 PHE A CA 1
ATOM 5694 C C . PHE A 1 703 ? -30.062 44.625 23.062 1 85.12 703 PHE A C 1
ATOM 5696 O O . PHE A 1 703 ? -29.281 44.625 22.109 1 85.12 703 PHE A O 1
ATOM 5703 N N . GLU A 1 704 ? -30.094 45.594 24 1 83.38 704 GLU A N 1
ATOM 5704 C CA . GLU A 1 704 ? -29.266 46.781 23.859 1 83.38 704 GLU A CA 1
ATOM 5705 C C . GLU A 1 704 ? -27.797 46.438 24.094 1 83.38 704 GLU A C 1
ATOM 5707 O O . GLU A 1 704 ? -26.906 47 23.438 1 83.38 704 GLU A O 1
ATOM 5712 N N . GLU A 1 705 ? -27.578 45.594 25 1 86.12 705 GLU A N 1
ATOM 5713 C CA . GLU A 1 705 ? -26.203 45.219 25.328 1 86.12 705 GLU A CA 1
ATOM 5714 C C . GLU A 1 705 ? -25.578 44.438 24.172 1 86.12 705 GLU A C 1
ATOM 5716 O O . GLU A 1 705 ? -24.375 44.562 23.922 1 86.12 705 GLU A O 1
ATOM 5721 N N . SER A 1 706 ? -26.344 43.656 23.484 1 88.69 706 SER A N 1
ATOM 5722 C CA . SER A 1 706 ? -25.859 42.875 22.359 1 88.69 706 SER A CA 1
ATOM 5723 C C . SER A 1 706 ? -25.469 43.75 21.188 1 88.69 706 SER A C 1
ATOM 5725 O O . SER A 1 706 ? -24.656 43.375 20.344 1 88.69 706 SER A O 1
ATOM 5727 N N . CYS A 1 707 ? -26.031 44.938 21.125 1 90.44 707 CYS A N 1
ATOM 5728 C CA . CYS A 1 707 ? -25.781 45.844 20.031 1 90.44 707 CYS A CA 1
ATOM 5729 C C . CYS A 1 707 ? -24.5 46.656 20.266 1 90.44 707 CYS A C 1
ATOM 5731 O O . CYS A 1 707 ? -24 47.312 19.359 1 90.44 707 CYS A O 1
ATOM 5733 N N . HIS A 1 708 ? -23.953 46.531 21.5 1 90.12 708 HIS A N 1
ATOM 5734 C CA . HIS A 1 708 ? -22.719 47.219 21.812 1 90.12 708 HIS A CA 1
ATOM 5735 C C . HIS A 1 708 ? -21.5 46.312 21.625 1 90.12 708 HIS A C 1
ATOM 5737 O O . HIS A 1 708 ? -21.562 45.125 21.953 1 90.12 708 HIS A O 1
ATOM 5743 N N . LEU A 1 709 ? -20.438 46.781 20.984 1 91.62 709 LEU A N 1
ATOM 5744 C CA . LEU A 1 709 ? -19.172 46.062 20.781 1 91.62 709 LEU A CA 1
ATOM 5745 C C . LEU A 1 709 ? -18.016 46.844 21.375 1 91.62 709 LEU A C 1
ATOM 5747 O O . LEU A 1 709 ? -18.031 48.094 21.375 1 91.62 709 LEU A O 1
ATOM 5751 N N . PRO A 1 710 ? -17.062 46.219 21.875 1 91.88 710 PRO A N 1
ATOM 5752 C CA . PRO A 1 710 ? -15.867 46.938 22.344 1 91.88 710 PRO A CA 1
ATOM 5753 C C . PRO A 1 710 ? -15.211 47.75 21.25 1 91.88 710 PRO A C 1
ATOM 5755 O O . PRO A 1 710 ? -15.234 47.375 20.078 1 91.88 710 PRO A O 1
ATOM 5758 N N . ASP A 1 711 ? -14.523 48.781 21.578 1 91.56 711 ASP A N 1
ATOM 5759 C CA . ASP A 1 711 ? -13.93 49.781 20.672 1 91.56 711 ASP A CA 1
ATOM 5760 C C . ASP A 1 711 ? -12.875 49.125 19.781 1 91.56 711 ASP A C 1
ATOM 5762 O O . ASP A 1 711 ? -12.672 49.562 18.641 1 91.56 711 ASP A O 1
ATOM 5766 N N . ARG A 1 712 ? -12.281 48.125 20.234 1 92.38 712 ARG A N 1
ATOM 5767 C CA . ARG A 1 712 ? -11.188 47.5 19.5 1 92.38 712 ARG A CA 1
ATOM 5768 C C . ARG A 1 712 ? -11.695 46.875 18.188 1 92.38 712 ARG A C 1
ATOM 5770 O O . ARG A 1 712 ? -10.914 46.656 17.266 1 92.38 712 ARG A O 1
ATOM 5777 N N . TYR A 1 713 ? -12.992 46.625 18.109 1 95.06 713 TYR A N 1
ATOM 5778 C CA . TYR A 1 713 ? -13.539 45.969 16.922 1 95.06 713 TYR A CA 1
ATOM 5779 C C . TYR A 1 713 ? -14.203 46.969 15.992 1 95.06 713 TYR A C 1
ATOM 5781 O O . TYR A 1 713 ? -14.656 46.625 14.898 1 95.06 713 TYR A O 1
ATOM 5789 N N . LEU A 1 714 ? -14.234 48.281 16.266 1 95.75 714 LEU A N 1
ATOM 5790 C CA . LEU A 1 714 ? -15.031 49.25 15.555 1 95.75 714 LEU A CA 1
ATOM 5791 C C . LEU A 1 714 ? -14.141 50.219 14.766 1 95.75 714 LEU A C 1
ATOM 5793 O O . LEU A 1 714 ? -13.031 50.531 15.195 1 95.75 714 LEU A O 1
ATOM 5797 N N . ILE A 1 715 ? -14.664 50.688 13.656 1 96.69 715 ILE A N 1
ATOM 5798 C CA . ILE A 1 715 ? -13.961 51.625 12.797 1 96.69 715 ILE A CA 1
ATOM 5799 C C . ILE A 1 715 ? -14.156 53.062 13.328 1 96.69 715 ILE A C 1
ATOM 5801 O O . ILE A 1 715 ? -15.273 53.438 13.656 1 96.69 715 ILE A O 1
ATOM 5805 N N . HIS A 1 716 ? -13.141 53.812 13.422 1 94.94 716 HIS A N 1
ATOM 5806 C CA . HIS A 1 716 ? -13.188 55.188 13.883 1 94.94 716 HIS A CA 1
ATOM 5807 C C . HIS A 1 716 ? -13.109 56.156 12.711 1 94.94 716 HIS A C 1
ATOM 5809 O O . HIS A 1 716 ? -13.875 57.125 12.648 1 94.94 716 HIS A O 1
ATOM 5815 N N . ASP A 1 717 ? -12.156 55.875 11.898 1 95.44 717 ASP A N 1
ATOM 5816 C CA . ASP A 1 717 ? -11.875 56.781 10.797 1 95.44 717 ASP A CA 1
ATOM 5817 C C . ASP A 1 717 ? -11.211 56.062 9.633 1 95.44 717 ASP A C 1
ATOM 5819 O O . ASP A 1 717 ? -10.984 54.844 9.703 1 95.44 717 ASP A O 1
ATOM 5823 N N . PHE A 1 718 ? -11.047 56.781 8.469 1 96.12 718 PHE A N 1
ATOM 5824 C CA . PHE A 1 718 ? -10.359 56.281 7.293 1 96.12 718 PHE A CA 1
ATOM 5825 C C . PHE A 1 718 ? -9.383 57.312 6.742 1 96.12 718 PHE A C 1
ATOM 5827 O O . PHE A 1 718 ? -9.516 58.5 7.012 1 96.12 718 PHE A O 1
ATOM 5834 N N . SER A 1 719 ? -8.375 56.906 6.043 1 95.44 719 SER A N 1
ATOM 5835 C CA . SER A 1 719 ? -7.414 57.781 5.395 1 95.44 719 SER A CA 1
ATOM 5836 C C . SER A 1 719 ? -7.922 58.25 4.039 1 95.44 719 SER A C 1
ATOM 5838 O O . SER A 1 719 ? -8.523 57.5 3.291 1 95.44 719 SER A O 1
ATOM 5840 N N . ASP A 1 720 ? -7.66 59.438 3.695 1 94.25 720 ASP A N 1
ATOM 5841 C CA . ASP A 1 720 ? -8.086 60 2.414 1 94.25 720 ASP A CA 1
ATOM 5842 C C . ASP A 1 720 ? -7.176 59.531 1.282 1 94.25 720 ASP A C 1
ATOM 5844 O O . ASP A 1 720 ? -7.562 59.562 0.112 1 94.25 720 ASP A O 1
ATOM 5848 N N . LYS A 1 721 ? -6.07 59.062 1.679 1 93.56 721 LYS A N 1
ATOM 5849 C CA . LYS A 1 721 ? -5.145 58.531 0.673 1 93.56 721 LYS A CA 1
ATOM 5850 C C . LYS A 1 721 ? -5.539 57.125 0.233 1 93.56 721 LYS A C 1
ATOM 5852 O O . LYS A 1 721 ? -5.824 56.281 1.068 1 93.56 721 LYS A O 1
ATOM 5857 N N . VAL A 1 722 ? -5.719 56.969 -1.087 1 93.75 722 VAL A N 1
ATOM 5858 C CA . VAL A 1 722 ? -6.09 55.656 -1.657 1 93.75 722 VAL A CA 1
ATOM 5859 C C . VAL A 1 722 ? -5.02 55.219 -2.65 1 93.75 722 VAL A C 1
ATOM 5861 O O . VAL A 1 722 ? -4.23 56.031 -3.133 1 93.75 722 VAL A O 1
ATOM 5864 N N . LYS A 1 723 ? -4.922 53.969 -2.775 1 92.06 723 LYS A N 1
ATOM 5865 C CA . LYS A 1 723 ? -4.039 53.375 -3.783 1 92.06 723 LYS A CA 1
ATOM 5866 C C . LYS A 1 723 ? -4.812 52.469 -4.734 1 92.06 723 LYS A C 1
ATOM 5868 O O . LYS A 1 723 ? -5.496 51.562 -4.297 1 92.06 723 LYS A O 1
ATOM 5873 N N . VAL A 1 724 ? -4.793 52.75 -5.984 1 92.12 724 VAL A N 1
ATOM 5874 C CA . VAL A 1 724 ? -5.438 51.906 -6.996 1 92.12 724 VAL A CA 1
ATOM 5875 C C . VAL A 1 724 ? -4.418 50.938 -7.602 1 92.12 724 VAL A C 1
ATOM 5877 O O . VAL A 1 724 ? -3.371 51.375 -8.094 1 92.12 724 VAL A O 1
ATOM 5880 N N . LEU A 1 725 ? -4.691 49.719 -7.492 1 86.5 725 LEU A N 1
ATOM 5881 C CA . LEU A 1 725 ? -3.793 48.688 -8.039 1 86.5 725 LEU A CA 1
ATOM 5882 C C . LEU A 1 725 ? -3.945 48.594 -9.555 1 86.5 725 LEU A C 1
ATOM 5884 O O . LEU A 1 725 ? -5.055 48.719 -10.078 1 86.5 725 LEU A O 1
ATOM 5888 N N . HIS A 1 726 ? -2.828 48.375 -10.219 1 78.88 726 HIS A N 1
ATOM 5889 C CA . HIS A 1 726 ? -2.818 48.344 -11.672 1 78.88 726 HIS A CA 1
ATOM 5890 C C . HIS A 1 726 ? -3.137 46.938 -12.172 1 78.88 726 HIS A C 1
ATOM 5892 O O . HIS A 1 726 ? -2.229 46.156 -12.516 1 78.88 726 HIS A O 1
ATOM 5898 N N . SER A 1 727 ? -4.246 46.469 -12.047 1 75.25 727 SER A N 1
ATOM 5899 C CA . SER A 1 727 ? -4.715 45.188 -12.539 1 75.25 727 SER A CA 1
ATOM 5900 C C . SER A 1 727 ? -5.996 45.344 -13.352 1 75.25 727 SER A C 1
ATOM 5902 O O . SER A 1 727 ? -6.531 46.438 -13.477 1 75.25 727 SER A O 1
ATOM 5904 N N . ASN A 1 728 ? -6.473 44.312 -13.922 1 71.19 728 ASN A N 1
ATOM 5905 C CA . ASN A 1 728 ? -7.605 44.312 -14.836 1 71.19 728 ASN A CA 1
ATOM 5906 C C . ASN A 1 728 ? -8.844 44.969 -14.195 1 71.19 728 ASN A C 1
ATOM 5908 O O . ASN A 1 728 ? -9.531 45.75 -14.828 1 71.19 728 ASN A O 1
ATOM 5912 N N . THR A 1 729 ? -9.125 44.656 -12.852 1 77.19 729 THR A N 1
ATOM 5913 C CA . THR A 1 729 ? -10.344 45.125 -12.211 1 77.19 729 THR A CA 1
ATOM 5914 C C . THR A 1 729 ? -10.07 46.406 -11.398 1 77.19 729 THR A C 1
ATOM 5916 O O . THR A 1 729 ? -10.992 47 -10.844 1 77.19 729 THR A O 1
ATOM 5919 N N . LYS A 1 730 ? -8.844 46.781 -11.281 1 83.88 730 LYS A N 1
ATOM 5920 C CA . LYS A 1 730 ? -8.383 48 -10.617 1 83.88 730 LYS A CA 1
ATOM 5921 C C . LYS A 1 730 ? -8.891 48.062 -9.18 1 83.88 730 LYS A C 1
ATOM 5923 O O . LYS A 1 730 ? -9.562 49.031 -8.797 1 83.88 730 LYS A O 1
ATOM 5928 N N . PRO A 1 731 ? -8.578 47.156 -8.391 1 90.94 731 PRO A N 1
ATOM 5929 C CA . PRO A 1 731 ? -8.984 47.188 -6.984 1 90.94 731 PRO A CA 1
ATOM 5930 C C . PRO A 1 731 ? -8.398 48.375 -6.227 1 90.94 731 PRO A C 1
ATOM 5932 O O . PRO A 1 731 ? -7.352 48.906 -6.605 1 90.94 731 PRO A O 1
ATOM 5935 N N . VAL A 1 732 ? -9.047 48.844 -5.215 1 94.12 732 VAL A N 1
ATOM 5936 C CA . VAL A 1 732 ? -8.656 50.031 -4.473 1 94.12 732 VAL A CA 1
ATOM 5937 C C . VAL A 1 732 ? -8.281 49.656 -3.041 1 94.12 732 VAL A C 1
ATOM 5939 O O . VAL A 1 732 ? -9.031 48.969 -2.363 1 94.12 732 VAL A O 1
ATOM 5942 N N . ILE A 1 733 ? -7.133 50.031 -2.629 1 94.69 733 ILE A N 1
ATOM 5943 C CA . ILE A 1 733 ? -6.699 49.812 -1.255 1 94.69 733 ILE A CA 1
ATOM 5944 C C . ILE A 1 733 ? -7.059 51 -0.391 1 94.69 733 ILE A C 1
ATOM 5946 O O . ILE A 1 733 ? -6.719 52.156 -0.729 1 94.69 733 ILE A O 1
ATOM 5950 N N . ILE A 1 734 ? -7.75 50.75 0.65 1 95.38 734 ILE A N 1
ATOM 5951 C CA . ILE A 1 734 ? -8.117 51.812 1.584 1 95.38 734 ILE A CA 1
ATOM 5952 C C . ILE A 1 734 ? -7.531 51.531 2.961 1 95.38 734 ILE A C 1
ATOM 5954 O O . ILE A 1 734 ? -7.238 50.375 3.277 1 95.38 734 ILE A O 1
ATOM 5958 N N . LYS A 1 735 ? -7.336 52.5 3.729 1 95.75 735 LYS A N 1
ATOM 5959 C CA . LYS A 1 735 ? -6.777 52.406 5.074 1 95.75 735 LYS A CA 1
ATOM 5960 C C . LYS A 1 735 ? -7.777 52.844 6.125 1 95.75 735 LYS A C 1
ATOM 5962 O O . LYS A 1 735 ? -8.258 54 6.074 1 95.75 735 LYS A O 1
ATOM 5967 N N . LEU A 1 736 ? -8.141 52 7.027 1 95.56 736 LEU A N 1
ATOM 5968 C CA . LEU A 1 736 ? -9.055 52.312 8.125 1 95.56 736 LEU A CA 1
ATOM 5969 C C . LEU A 1 736 ? -8.305 52.375 9.453 1 95.56 736 LEU A C 1
ATOM 5971 O O . LEU A 1 736 ? -7.273 51.719 9.617 1 95.56 736 LEU A O 1
ATOM 5975 N N . THR A 1 737 ? -8.789 53.156 10.344 1 96.12 737 THR A N 1
ATOM 5976 C CA . THR A 1 737 ? -8.281 53.219 11.711 1 96.12 737 THR A CA 1
ATOM 5977 C C . THR A 1 737 ? -9.359 52.875 12.719 1 96.12 737 THR A C 1
ATOM 5979 O O . THR A 1 737 ? -10.469 53.406 12.664 1 96.12 737 THR A O 1
ATOM 5982 N N . THR A 1 738 ? -9.086 51.969 13.531 1 95.12 738 THR A N 1
ATOM 5983 C CA . THR A 1 738 ? -10.055 51.562 14.547 1 95.12 738 THR A CA 1
ATOM 5984 C C . THR A 1 738 ? -10.094 52.594 15.688 1 95.12 738 THR A C 1
ATOM 5986 O O . THR A 1 738 ? -9.25 53.469 15.766 1 95.12 738 THR A O 1
ATOM 5989 N N . LYS A 1 739 ? -11.039 52.406 16.594 1 93.44 739 LYS A N 1
ATOM 5990 C CA . LYS A 1 739 ? -11.195 53.281 17.734 1 93.44 739 LYS A CA 1
ATOM 5991 C C . LYS A 1 739 ? -10.016 53.188 18.688 1 93.44 739 LYS A C 1
ATOM 5993 O O . LYS A 1 739 ? -9.719 54.125 19.438 1 93.44 739 LYS A O 1
ATOM 5998 N N . THR A 1 740 ? -9.328 52.031 18.672 1 94.38 740 THR A N 1
ATOM 5999 C CA . THR A 1 740 ? -8.164 51.844 19.531 1 94.38 740 THR A CA 1
ATOM 6000 C C . THR A 1 740 ? -6.891 52.312 18.812 1 94.38 740 THR A C 1
ATOM 6002 O O . THR A 1 740 ? -5.793 52.219 19.359 1 94.38 740 THR A O 1
ATOM 6005 N N . GLY A 1 741 ? -6.977 52.656 17.578 1 92.75 741 GLY A N 1
ATOM 6006 C CA . GLY A 1 741 ? -5.832 53.188 16.859 1 92.75 741 GLY A CA 1
ATOM 6007 C C . GLY A 1 741 ? -5.168 52.219 15.938 1 92.75 741 GLY A C 1
ATOM 6008 O O . GLY A 1 741 ? -4.211 52.531 15.234 1 92.75 741 GLY A O 1
ATOM 6009 N N . ARG A 1 742 ? -5.605 51.094 15.883 1 93.62 742 ARG A N 1
ATOM 6010 C CA . ARG A 1 742 ? -5.035 50.062 14.992 1 93.62 742 ARG A CA 1
ATOM 6011 C C . ARG A 1 742 ? -5.363 50.375 13.539 1 93.62 742 ARG A C 1
ATOM 6013 O O . ARG A 1 742 ? -6.48 50.812 13.219 1 93.62 742 ARG A O 1
ATOM 6020 N N . ILE A 1 743 ? -4.406 50.188 12.656 1 94.56 743 ILE A N 1
ATOM 6021 C CA . ILE A 1 743 ? -4.59 50.469 11.227 1 94.56 743 ILE A CA 1
ATOM 6022 C C . ILE A 1 743 ? -4.934 49.156 10.508 1 94.56 743 ILE A C 1
ATOM 6024 O O . ILE A 1 743 ? -4.266 48.125 10.711 1 94.56 743 ILE A O 1
ATOM 6028 N N . VAL A 1 744 ? -5.941 49.125 9.758 1 94.62 744 VAL A N 1
ATOM 6029 C CA . VAL A 1 744 ? -6.355 48 8.953 1 94.62 744 VAL A CA 1
ATOM 6030 C C . VAL A 1 744 ? -6.516 48.406 7.496 1 94.62 744 VAL A C 1
ATOM 6032 O O . VAL A 1 744 ? -7.172 49.406 7.199 1 94.62 744 VAL A O 1
ATOM 6035 N N . ARG A 1 745 ? -5.93 47.75 6.555 1 95.31 745 ARG A N 1
ATOM 6036 C CA . ARG A 1 745 ? -6.051 48.031 5.129 1 95.31 745 ARG A CA 1
ATOM 6037 C C . ARG A 1 745 ? -6.949 47.031 4.438 1 95.31 745 ARG A C 1
ATOM 6039 O O . ARG A 1 745 ? -6.914 45.844 4.77 1 95.31 745 ARG A O 1
ATOM 6046 N N . LEU A 1 746 ? -7.797 47.469 3.619 1 95.88 746 LEU A N 1
ATOM 6047 C CA . LEU A 1 746 ? -8.734 46.656 2.869 1 95.88 746 LEU A CA 1
ATOM 6048 C C . LEU A 1 746 ? -8.586 46.875 1.37 1 95.88 746 LEU A C 1
ATOM 6050 O O . LEU A 1 746 ? -8.172 47.969 0.943 1 95.88 746 LEU A O 1
ATOM 6054 N N . ILE A 1 747 ? -8.836 45.875 0.632 1 94.81 747 ILE A N 1
ATOM 6055 C CA . ILE A 1 747 ? -8.898 45.969 -0.822 1 94.81 747 ILE A CA 1
ATOM 6056 C C . ILE A 1 747 ? -10.352 45.875 -1.279 1 94.81 747 ILE A C 1
ATOM 6058 O O . ILE A 1 747 ? -11.031 44.875 -0.975 1 94.81 747 ILE A O 1
ATOM 6062 N N . CYS A 1 748 ? -10.875 46.781 -1.924 1 94.56 748 CYS A N 1
ATOM 6063 C CA . CYS A 1 748 ? -12.234 46.781 -2.463 1 94.56 748 CYS A CA 1
ATOM 6064 C C . CYS A 1 748 ? -12.227 46.438 -3.949 1 94.56 748 CYS A C 1
ATOM 6066 O O . CYS A 1 748 ? -11.5 47.062 -4.727 1 94.56 748 CYS A O 1
ATOM 6068 N N . LYS A 1 749 ? -12.977 45.469 -4.328 1 91.75 749 LYS A N 1
ATOM 6069 C CA . LYS A 1 749 ? -13.078 45.031 -5.719 1 91.75 749 LYS A CA 1
ATOM 6070 C C . LYS A 1 749 ? -14.492 45.219 -6.258 1 91.75 749 LYS A C 1
ATOM 6072 O O . LYS A 1 749 ? -15.469 45.031 -5.531 1 91.75 749 LYS A O 1
ATOM 6077 N N . LYS A 1 750 ? -14.789 45.562 -7.461 1 82.94 750 LYS A N 1
ATOM 6078 C CA . LYS A 1 750 ? -16.109 45.875 -7.992 1 82.94 750 LYS A CA 1
ATOM 6079 C C . LYS A 1 750 ? -16.641 44.719 -8.867 1 82.94 750 LYS A C 1
ATOM 6081 O O . LYS A 1 750 ? -17.797 44.312 -8.734 1 82.94 750 LYS A O 1
ATOM 6086 N N . ASP A 1 751 ? -15.984 44.188 -9.867 1 77.44 751 ASP A N 1
ATOM 6087 C CA . ASP A 1 751 ? -16.531 43.375 -10.938 1 77.44 751 ASP A CA 1
ATOM 6088 C C . ASP A 1 751 ? -16.203 41.906 -10.711 1 77.44 751 ASP A C 1
ATOM 6090 O O . ASP A 1 751 ? -16.703 41.031 -11.414 1 77.44 751 ASP A O 1
ATOM 6094 N N . ASP A 1 752 ? -15.711 41.594 -9.664 1 82.44 752 ASP A N 1
ATOM 6095 C CA . ASP A 1 752 ? -15.312 40.188 -9.445 1 82.44 752 ASP A CA 1
ATOM 6096 C C . ASP A 1 752 ? -16.328 39.469 -8.562 1 82.44 752 ASP A C 1
ATOM 6098 O O . ASP A 1 752 ? -16.922 40.062 -7.676 1 82.44 752 ASP A O 1
ATOM 6102 N N . ASP A 1 753 ? -16.578 38.219 -8.875 1 84.31 753 ASP A N 1
ATOM 6103 C CA . ASP A 1 753 ? -17.344 37.344 -7.992 1 84.31 753 ASP A CA 1
ATOM 6104 C C . ASP A 1 753 ? -16.484 36.844 -6.836 1 84.31 753 ASP A C 1
ATOM 6106 O O . ASP A 1 753 ? -15.719 35.906 -6.992 1 84.31 753 ASP A O 1
ATOM 6110 N N . LEU A 1 754 ? -16.609 37.375 -5.742 1 90.25 754 LEU A N 1
ATOM 6111 C CA . LEU A 1 754 ? -15.742 37.062 -4.613 1 90.25 754 LEU A CA 1
ATOM 6112 C C . LEU A 1 754 ? -16.25 35.844 -3.855 1 90.25 754 LEU A C 1
ATOM 6114 O O . LEU A 1 754 ? -15.625 35.406 -2.889 1 90.25 754 LEU A O 1
ATOM 6118 N N . SER A 1 755 ? -17.344 35.281 -4.387 1 88.5 755 SER A N 1
ATOM 6119 C CA . SER A 1 755 ? -17.812 34.031 -3.777 1 88.5 755 SER A CA 1
ATOM 6120 C C . SER A 1 755 ? -16.797 32.906 -3.959 1 88.5 755 SER A C 1
ATOM 6122 O O . SER A 1 755 ? -16.641 32.062 -3.078 1 88.5 755 SER A O 1
ATOM 6124 N N . LYS A 1 756 ? -16.156 32.844 -5.078 1 91.31 756 LYS A N 1
ATOM 6125 C CA . LYS A 1 756 ? -15.141 31.828 -5.336 1 91.31 756 LYS A CA 1
ATOM 6126 C C . LYS A 1 756 ? -13.961 31.969 -4.379 1 91.31 756 LYS A C 1
ATOM 6128 O O . LYS A 1 756 ? -13.5 30.984 -3.807 1 91.31 756 LYS A O 1
ATOM 6133 N N . ASP A 1 757 ? -13.547 33.188 -4.172 1 93.06 757 ASP A N 1
ATOM 6134 C CA . ASP A 1 757 ? -12.438 33.438 -3.252 1 93.06 757 ASP A CA 1
ATOM 6135 C C . ASP A 1 757 ? -12.812 33.062 -1.823 1 93.06 757 ASP A C 1
ATOM 6137 O O . ASP A 1 757 ? -12.008 32.469 -1.104 1 93.06 757 ASP A O 1
ATOM 6141 N N . TYR A 1 758 ? -13.992 33.469 -1.54 1 93.44 758 TYR A N 1
ATOM 6142 C CA . TYR A 1 758 ? -14.477 33.156 -0.196 1 93.44 758 TYR A CA 1
ATOM 6143 C C . TYR A 1 758 ? -14.469 31.656 0.068 1 93.44 758 TYR A C 1
ATOM 6145 O O . TYR A 1 758 ? -13.922 31.203 1.072 1 93.44 758 TYR A O 1
ATOM 6153 N N . HIS A 1 759 ? -15.047 30.906 -0.789 1 93.62 759 HIS A N 1
ATOM 6154 C CA . HIS A 1 759 ? -15.172 29.469 -0.583 1 93.62 759 HIS A CA 1
ATOM 6155 C C . HIS A 1 759 ? -13.812 28.781 -0.68 1 93.62 759 HIS A C 1
ATOM 6157 O O . HIS A 1 759 ? -13.562 27.781 0.015 1 93.62 759 HIS A O 1
ATOM 6163 N N . PHE A 1 760 ? -12.938 29.25 -1.556 1 95.19 760 PHE A N 1
ATOM 6164 C CA . PHE A 1 760 ? -11.609 28.656 -1.652 1 95.19 760 PHE A CA 1
ATOM 6165 C C . PHE A 1 760 ? -10.82 28.875 -0.37 1 95.19 760 PHE A C 1
ATOM 6167 O O . PHE A 1 760 ? -10.117 27.984 0.1 1 95.19 760 PHE A O 1
ATOM 6174 N N . THR A 1 761 ? -10.898 30.062 0.156 1 95.12 761 THR A N 1
ATOM 6175 C CA . THR A 1 761 ? -10.219 30.344 1.414 1 95.12 761 THR A CA 1
ATOM 6176 C C . THR A 1 761 ? -10.734 29.438 2.523 1 95.12 761 THR A C 1
ATOM 6178 O O . THR A 1 761 ? -9.961 28.969 3.367 1 95.12 761 THR A O 1
ATOM 6181 N N . LYS A 1 762 ? -11.992 29.203 2.475 1 92.81 762 LYS A N 1
ATOM 6182 C CA . LYS A 1 762 ? -12.578 28.297 3.455 1 92.81 762 LYS A CA 1
ATOM 6183 C C . LYS A 1 762 ? -12.078 26.875 3.252 1 92.81 762 LYS A C 1
ATOM 6185 O O . LYS A 1 762 ? -11.883 26.125 4.219 1 92.81 762 LYS A O 1
ATOM 6190 N N . MET A 1 763 ? -11.938 26.5 2.057 1 95.12 763 MET A N 1
ATOM 6191 C CA . MET A 1 763 ? -11.383 25.188 1.754 1 95.12 763 MET A CA 1
ATOM 6192 C C . MET A 1 763 ? -9.945 25.078 2.25 1 95.12 763 MET A C 1
ATOM 6194 O O . MET A 1 763 ? -9.555 24.047 2.795 1 95.12 763 MET A O 1
ATOM 6198 N N . VAL A 1 764 ? -9.164 26.094 2.082 1 96.69 764 VAL A N 1
ATOM 6199 C CA . VAL A 1 764 ? -7.777 26.109 2.547 1 96.69 764 VAL A CA 1
ATOM 6200 C C . VAL A 1 764 ? -7.742 26 4.07 1 96.69 764 VAL A C 1
ATOM 6202 O O . VAL A 1 764 ? -6.891 25.312 4.629 1 96.69 764 VAL A O 1
ATOM 6205 N N . GLU A 1 765 ? -8.656 26.688 4.703 1 94.75 765 GLU A N 1
ATOM 6206 C CA . GLU A 1 765 ? -8.742 26.609 6.16 1 94.75 765 GLU A CA 1
ATOM 6207 C C . GLU A 1 765 ? -9.055 25.188 6.617 1 94.75 765 GLU A C 1
ATOM 6209 O O . GLU A 1 765 ? -8.5 24.719 7.613 1 94.75 765 GLU A O 1
ATOM 6214 N N . MET A 1 766 ? -9.938 24.625 5.965 1 94.69 766 MET A N 1
ATOM 6215 C CA . MET A 1 766 ? -10.25 23.234 6.277 1 94.69 766 MET A CA 1
ATOM 6216 C C . MET A 1 766 ? -9.023 22.344 6.121 1 94.69 766 MET A C 1
ATOM 6218 O O . MET A 1 766 ? -8.758 21.484 6.961 1 94.69 766 MET A O 1
ATOM 6222 N N . CYS A 1 767 ? -8.289 22.516 5.051 1 97.19 767 CYS A N 1
ATOM 6223 C CA . CYS A 1 767 ? -7.059 21.766 4.84 1 97.19 767 CYS A CA 1
ATOM 6224 C C . CYS A 1 767 ? -6.07 22.031 5.969 1 97.19 767 CYS A C 1
ATOM 6226 O O . CYS A 1 767 ? -5.398 21.094 6.43 1 97.19 767 CYS A O 1
ATOM 6228 N N . ASN A 1 768 ? -6.012 23.266 6.406 1 96.69 768 ASN A N 1
ATOM 6229 C CA . ASN A 1 768 ? -5.141 23.609 7.527 1 96.69 768 ASN A CA 1
ATOM 6230 C C . ASN A 1 768 ? -5.547 22.859 8.797 1 96.69 768 ASN A C 1
ATOM 6232 O O . ASN A 1 768 ? -4.691 22.422 9.562 1 96.69 768 ASN A O 1
ATOM 6236 N N . ASP A 1 769 ? -6.824 22.766 8.977 1 94.69 769 ASP A N 1
ATOM 6237 C CA . ASP A 1 769 ? -7.316 22.031 10.141 1 94.69 769 ASP A CA 1
ATOM 6238 C C . ASP A 1 769 ? -6.883 20.578 10.102 1 94.69 769 ASP A C 1
ATOM 6240 O O . ASP A 1 769 ? -6.527 20 11.133 1 94.69 769 ASP A O 1
ATOM 6244 N N . LEU A 1 770 ? -6.965 20.016 8.961 1 95.75 770 LEU A N 1
ATOM 6245 C CA . LEU A 1 770 ? -6.57 18.609 8.805 1 95.75 770 LEU A CA 1
ATOM 6246 C C . LEU A 1 770 ? -5.078 18.438 9.062 1 95.75 770 LEU A C 1
ATOM 6248 O O . LEU A 1 770 ? -4.664 17.469 9.695 1 95.75 770 LEU A O 1
ATOM 6252 N N . LEU A 1 771 ? -4.266 19.391 8.609 1 96.69 771 LEU A N 1
ATOM 6253 C CA . LEU A 1 771 ? -2.824 19.344 8.828 1 96.69 771 LEU A CA 1
ATOM 6254 C C . LEU A 1 771 ? -2.496 19.516 10.312 1 96.69 771 LEU A C 1
ATOM 6256 O O . LEU A 1 771 ? -1.537 18.922 10.812 1 96.69 771 LEU A O 1
ATOM 6260 N N . MET A 1 772 ? -3.322 20.266 10.984 1 93.25 772 MET A N 1
ATOM 6261 C CA . MET A 1 772 ? -3.117 20.5 12.406 1 93.25 772 MET A CA 1
ATOM 6262 C C . MET A 1 772 ? -3.561 19.297 13.234 1 93.25 772 MET A C 1
ATOM 6264 O O . MET A 1 772 ? -3.039 19.062 14.328 1 93.25 772 MET A O 1
ATOM 6268 N N . LYS A 1 773 ? -4.504 18.625 12.734 1 90.12 773 LYS A N 1
ATOM 6269 C CA . LYS A 1 773 ? -5.02 17.453 13.422 1 90.12 773 LYS A CA 1
ATOM 6270 C C . LYS A 1 773 ? -4.016 16.297 13.359 1 90.12 773 LYS A C 1
ATOM 6272 O O . LYS A 1 773 ? -3.895 15.531 14.32 1 90.12 773 LYS A O 1
ATOM 6277 N N . ASP A 1 774 ? -3.316 16.172 12.289 1 92.5 774 ASP A N 1
ATOM 6278 C CA . ASP A 1 774 ? -2.305 15.133 12.133 1 92.5 774 ASP A CA 1
ATOM 6279 C C . ASP A 1 774 ? -1.079 15.43 12.992 1 92.5 774 ASP A C 1
ATOM 6281 O O . ASP A 1 774 ? -0.545 16.531 12.969 1 92.5 774 ASP A O 1
ATOM 6285 N N . GLU A 1 775 ? -0.64 14.5 13.797 1 90.62 775 GLU A N 1
ATOM 6286 C CA . GLU A 1 775 ? 0.44 14.711 14.758 1 90.62 775 GLU A CA 1
ATOM 6287 C C . GLU A 1 775 ? 1.742 15.07 14.047 1 90.62 775 GLU A C 1
ATOM 6289 O O . GLU A 1 775 ? 2.49 15.938 14.516 1 90.62 775 GLU A O 1
ATOM 6294 N N . GLN A 1 776 ? 2.035 14.43 12.961 1 91.94 776 GLN A N 1
ATOM 6295 C CA . GLN A 1 776 ? 3.301 14.625 12.266 1 91.94 776 GLN A CA 1
ATOM 6296 C C . GLN A 1 776 ? 3.363 16 11.617 1 91.94 776 GLN A C 1
ATOM 6298 O O . GLN A 1 776 ? 4.367 16.703 11.742 1 91.94 776 GLN A O 1
ATOM 6303 N N . THR A 1 777 ? 2.311 16.391 10.914 1 95 777 THR A N 1
ATOM 6304 C CA . THR A 1 777 ? 2.311 17.672 10.219 1 95 777 THR A CA 1
ATOM 6305 C C . THR A 1 777 ? 2.119 18.828 11.203 1 95 777 THR A C 1
ATOM 6307 O O . THR A 1 777 ? 2.594 19.938 10.969 1 95 777 THR A O 1
ATOM 6310 N N . ARG A 1 778 ? 1.507 18.562 12.359 1 92.31 778 ARG A N 1
ATOM 6311 C CA . ARG A 1 778 ? 1.304 19.578 13.391 1 92.31 778 ARG A CA 1
ATOM 6312 C C . ARG A 1 778 ? 2.637 20.047 13.969 1 92.31 778 ARG A C 1
ATOM 6314 O O . ARG A 1 778 ? 2.863 21.25 14.125 1 92.31 778 ARG A O 1
ATOM 6321 N N . ILE A 1 779 ? 3.518 19.109 14.203 1 91.5 779 ILE A N 1
ATOM 6322 C CA . ILE A 1 779 ? 4.785 19.453 14.836 1 91.5 779 ILE A CA 1
ATOM 6323 C C . ILE A 1 779 ? 5.66 20.219 13.844 1 91.5 779 ILE A C 1
ATOM 6325 O O . ILE A 1 779 ? 6.551 20.969 14.25 1 91.5 779 ILE A O 1
ATOM 6329 N N . GLN A 1 780 ? 5.398 20.047 12.547 1 92 780 GLN A N 1
ATOM 6330 C CA . GLN A 1 780 ? 6.141 20.766 11.523 1 92 780 GLN A CA 1
ATOM 6331 C C . GLN A 1 780 ? 5.477 22.109 11.195 1 92 780 GLN A C 1
ATOM 6333 O O . GLN A 1 780 ? 6.016 22.906 10.414 1 92 780 GLN A O 1
ATOM 6338 N N . LYS A 1 781 ? 4.332 22.375 11.734 1 91.69 781 LYS A N 1
ATOM 6339 C CA . LYS A 1 781 ? 3.58 23.609 11.547 1 91.69 781 LYS A CA 1
ATOM 6340 C C . LYS A 1 781 ? 3.287 23.844 10.07 1 91.69 781 LYS A C 1
ATOM 6342 O O . LYS A 1 781 ? 3.547 24.938 9.547 1 91.69 781 LYS A O 1
ATOM 6347 N N . MET A 1 782 ? 2.904 22.828 9.391 1 94.31 782 MET A N 1
ATOM 6348 C CA . MET A 1 782 ? 2.52 22.938 7.988 1 94.31 782 MET A CA 1
ATOM 6349 C C . MET A 1 782 ? 1.165 23.625 7.848 1 94.31 782 MET A C 1
ATOM 6351 O O . MET A 1 782 ? 0.151 23.109 8.32 1 94.31 782 MET A O 1
ATOM 6355 N N . THR A 1 783 ? 1.13 24.828 7.309 1 94.31 783 THR A N 1
ATOM 6356 C CA . THR A 1 783 ? -0.112 25.562 7.121 1 94.31 783 THR A CA 1
ATOM 6357 C C . THR A 1 783 ? 0.006 26.531 5.941 1 94.31 783 THR A C 1
ATOM 6359 O O . THR A 1 783 ? 1.087 27.047 5.668 1 94.31 783 THR A O 1
ATOM 6362 N N . ALA A 1 784 ? -1.016 26.641 5.254 1 95.62 784 ALA A N 1
ATOM 6363 C CA . ALA A 1 784 ? -1.123 27.672 4.23 1 95.62 784 ALA A CA 1
ATOM 6364 C C . ALA A 1 784 ? -1.699 28.969 4.812 1 95.62 784 ALA A C 1
ATOM 6366 O O . ALA A 1 784 ? -2.533 28.922 5.723 1 95.62 784 ALA A O 1
ATOM 6367 N N . THR A 1 785 ? -1.236 30.078 4.32 1 93.75 785 THR A N 1
ATOM 6368 C CA . THR A 1 785 ? -1.735 31.375 4.797 1 93.75 785 THR A CA 1
ATOM 6369 C C . THR A 1 785 ? -2.982 31.781 4.02 1 93.75 785 THR A C 1
ATOM 6371 O O . THR A 1 785 ? -3.041 31.625 2.799 1 93.75 785 THR A O 1
ATOM 6374 N N . THR A 1 786 ? -3.93 32.156 4.785 1 90.56 786 THR A N 1
ATOM 6375 C CA . THR A 1 786 ? -5.16 32.656 4.172 1 90.56 786 THR A CA 1
ATOM 6376 C C . THR A 1 786 ? -5.43 34.094 4.59 1 90.56 786 THR A C 1
ATOM 6378 O O . THR A 1 786 ? -4.723 34.656 5.438 1 90.56 786 THR A O 1
ATOM 6381 N N . TYR A 1 787 ? -6.336 34.781 3.885 1 93.56 787 TYR A N 1
ATOM 6382 C CA . TYR A 1 787 ? -6.777 36.125 4.191 1 93.56 787 TYR A CA 1
ATOM 6383 C C . TYR A 1 787 ? -8.297 36.219 4.191 1 93.56 787 TYR A C 1
ATOM 6385 O O . TYR A 1 787 ? -8.984 35.312 3.73 1 93.56 787 TYR A O 1
ATOM 6393 N N . SER A 1 788 ? -8.82 37.281 4.691 1 95.19 788 SER A N 1
ATOM 6394 C CA . SER A 1 788 ? -10.258 37.469 4.84 1 95.19 788 SER A CA 1
ATOM 6395 C C . SER A 1 788 ? -10.898 37.938 3.539 1 95.19 788 SER A C 1
ATOM 6397 O O . SER A 1 788 ? -10.344 38.812 2.861 1 95.19 788 SER A O 1
ATOM 6399 N N . VAL A 1 789 ? -11.953 37.312 3.143 1 95.38 789 VAL A N 1
ATOM 6400 C CA . VAL A 1 789 ? -12.773 37.719 2.006 1 95.38 789 VAL A CA 1
ATOM 6401 C C . VAL A 1 789 ? -14.227 37.875 2.441 1 95.38 789 VAL A C 1
ATOM 6403 O O . VAL A 1 789 ? -14.812 36.938 3.01 1 95.38 789 VAL A O 1
ATOM 6406 N N . ILE A 1 790 ? -14.852 38.969 2.189 1 95 790 ILE A N 1
ATOM 6407 C CA . ILE A 1 790 ? -16.25 39.219 2.512 1 95 790 ILE A CA 1
ATOM 6408 C C . ILE A 1 790 ? -17 39.688 1.261 1 95 790 ILE A C 1
ATOM 6410 O O . ILE A 1 790 ? -16.875 40.844 0.86 1 95 790 ILE A O 1
ATOM 6414 N N . PRO A 1 791 ? -17.75 38.812 0.719 1 93.38 791 PRO A N 1
ATOM 6415 C CA . PRO A 1 791 ? -18.578 39.219 -0.417 1 93.38 791 PRO A CA 1
ATOM 6416 C C . PRO A 1 791 ? -19.688 40.188 -0.013 1 93.38 791 PRO A C 1
ATOM 6418 O O . PRO A 1 791 ? -20.312 40 1.027 1 93.38 791 PRO A O 1
ATOM 6421 N N . LEU A 1 792 ? -19.938 41.219 -0.768 1 93.38 792 LEU A N 1
ATOM 6422 C CA . LEU A 1 792 ? -20.953 42.219 -0.451 1 93.38 792 LEU A CA 1
ATOM 6423 C C . LEU A 1 792 ? -22.125 42.125 -1.436 1 93.38 792 LEU A C 1
ATOM 6425 O O . LEU A 1 792 ? -23.172 42.719 -1.213 1 93.38 792 LEU A O 1
ATOM 6429 N N . GLY A 1 793 ? -22.016 41.375 -2.475 1 89.12 793 GLY A N 1
ATOM 6430 C CA . GLY A 1 793 ? -23.031 41.156 -3.484 1 89.12 793 GLY A CA 1
ATOM 6431 C C . GLY A 1 793 ? -22.656 40.031 -4.465 1 89.12 793 GLY A C 1
ATOM 6432 O O . GLY A 1 793 ? -21.797 39.219 -4.18 1 89.12 793 GLY A O 1
ATOM 6433 N N . LYS A 1 794 ? -23.469 40.062 -5.555 1 84.69 794 LYS A N 1
ATOM 6434 C CA . LYS A 1 794 ? -23.109 39.125 -6.605 1 84.69 794 LYS A CA 1
ATOM 6435 C C . LYS A 1 794 ? -21.719 39.438 -7.172 1 84.69 794 LYS A C 1
ATOM 6437 O O . LYS A 1 794 ? -20.984 38.5 -7.562 1 84.69 794 LYS A O 1
ATOM 6442 N N . GLN A 1 795 ? -21.562 40.719 -7.25 1 88.06 795 GLN A N 1
ATOM 6443 C CA . GLN A 1 795 ? -20.25 41.219 -7.664 1 88.06 795 GLN A CA 1
ATOM 6444 C C . GLN A 1 795 ? -19.688 42.219 -6.66 1 88.06 795 GLN A C 1
ATOM 6446 O O . GLN A 1 795 ? -20.453 43.031 -6.09 1 88.06 795 GLN A O 1
ATOM 6451 N N . GLY A 1 796 ? -18.438 42.031 -6.426 1 89.31 796 GLY A N 1
ATOM 6452 C CA . GLY A 1 796 ? -17.781 43 -5.559 1 89.31 796 GLY A CA 1
ATOM 6453 C C . GLY A 1 796 ? -17.672 42.531 -4.121 1 89.31 796 GLY A C 1
ATOM 6454 O O . GLY A 1 796 ? -18.391 41.625 -3.701 1 89.31 796 GLY A O 1
ATOM 6455 N N . GLY A 1 797 ? -16.844 43.156 -3.381 1 93.5 797 GLY A N 1
ATOM 6456 C CA . GLY A 1 797 ? -16.609 42.812 -1.989 1 93.5 797 GLY A CA 1
ATOM 6457 C C . GLY A 1 797 ? -15.297 43.344 -1.447 1 93.5 797 GLY A C 1
ATOM 6458 O O . GLY A 1 797 ? -14.688 44.219 -2.051 1 93.5 797 GLY A O 1
ATOM 6459 N N . ILE A 1 798 ? -14.977 42.875 -0.262 1 94.75 798 ILE A N 1
ATOM 6460 C CA . ILE A 1 798 ? -13.812 43.344 0.462 1 94.75 798 ILE A CA 1
ATOM 6461 C C . ILE A 1 798 ? -12.836 42.219 0.711 1 94.75 798 ILE A C 1
ATOM 6463 O O . ILE A 1 798 ? -13.25 41.094 1.041 1 94.75 798 ILE A O 1
ATOM 6467 N N . ILE A 1 799 ? -11.516 42.469 0.498 1 94.75 799 ILE A N 1
ATOM 6468 C CA . ILE A 1 799 ? -10.445 41.531 0.779 1 94.75 799 ILE A CA 1
ATOM 6469 C C . ILE A 1 799 ? -9.453 42.156 1.757 1 94.75 799 ILE A C 1
ATOM 6471 O O . ILE A 1 799 ? -9.133 43.344 1.657 1 94.75 799 ILE A O 1
ATOM 6475 N N . GLU A 1 800 ? -9.047 41.438 2.666 1 94.81 800 GLU A N 1
ATOM 6476 C CA . GLU A 1 800 ? -8.031 41.875 3.615 1 94.81 800 GLU A CA 1
ATOM 6477 C C . GLU A 1 800 ? -6.684 42.062 2.934 1 94.81 800 GLU A C 1
ATOM 6479 O O . GLU A 1 800 ? -6.242 41.219 2.162 1 94.81 800 GLU A O 1
ATOM 6484 N N . PHE A 1 801 ? -6.113 43.188 3.197 1 93.44 801 PHE A N 1
ATOM 6485 C CA . PHE A 1 801 ? -4.766 43.438 2.701 1 93.44 801 PHE A CA 1
ATOM 6486 C C . PHE A 1 801 ? -3.727 42.812 3.629 1 93.44 801 PHE A C 1
ATOM 6488 O O . PHE A 1 801 ? -3.711 43.094 4.828 1 93.44 801 PHE A O 1
ATOM 6495 N N . MET A 1 802 ? -2.881 42 3.129 1 91.31 802 MET A N 1
ATOM 6496 C CA . MET A 1 802 ? -1.842 41.344 3.922 1 91.31 802 MET A CA 1
ATOM 6497 C C . MET A 1 802 ? -0.597 42.219 4.012 1 91.31 802 MET A C 1
ATOM 6499 O O . MET A 1 802 ? -0.009 42.594 2.99 1 91.31 802 MET A O 1
ATOM 6503 N N . GLU A 1 803 ? -0.172 42.438 5.199 1 91 803 GLU A N 1
ATOM 6504 C CA . GLU A 1 803 ? 0.992 43.281 5.414 1 91 803 GLU A CA 1
ATOM 6505 C C . GLU A 1 803 ? 2.291 42.5 5.223 1 91 803 GLU A C 1
ATOM 6507 O O . GLU A 1 803 ? 2.346 41.312 5.492 1 91 803 GLU A O 1
ATOM 6512 N N . GLY A 1 804 ? 3.336 43.219 4.797 1 91.25 804 GLY A N 1
ATOM 6513 C CA . GLY A 1 804 ? 4.676 42.656 4.719 1 91.25 804 GLY A CA 1
ATOM 6514 C C . GLY A 1 804 ? 4.855 41.719 3.545 1 91.25 804 GLY A C 1
ATOM 6515 O O . GLY A 1 804 ? 5.758 40.875 3.553 1 91.25 804 GLY A O 1
ATOM 6516 N N . VAL A 1 805 ? 3.994 41.75 2.559 1 93.56 805 VAL A N 1
ATOM 6517 C CA . VAL A 1 805 ? 4.102 40.844 1.423 1 93.56 805 VAL A CA 1
ATOM 6518 C C . VAL A 1 805 ? 4.543 41.625 0.182 1 93.56 805 VAL A C 1
ATOM 6520 O O . VAL A 1 805 ? 4.242 42.812 0.043 1 93.56 805 VAL A O 1
ATOM 6523 N N . THR A 1 806 ? 5.34 41.062 -0.598 1 92.88 806 THR A N 1
ATOM 6524 C CA . THR A 1 806 ? 5.758 41.562 -1.905 1 92.88 806 THR A CA 1
ATOM 6525 C C . THR A 1 806 ? 5.535 40.5 -2.98 1 92.88 806 THR A C 1
ATOM 6527 O O . 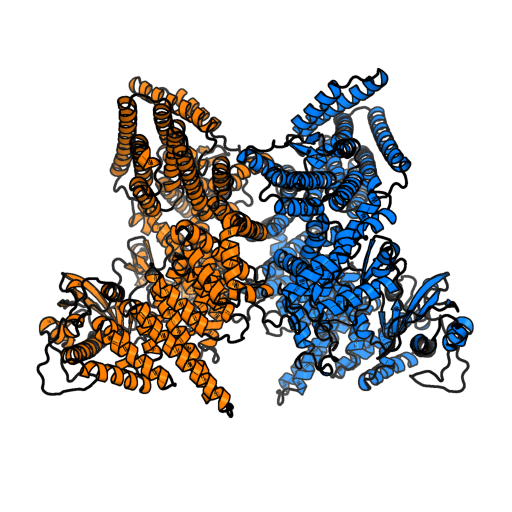THR A 1 806 ? 5.625 39.312 -2.705 1 92.88 806 THR A O 1
ATOM 6530 N N . SER A 1 807 ? 5.137 40.969 -4.18 1 92.19 807 SER A N 1
ATOM 6531 C CA . SER A 1 807 ? 4.926 40 -5.25 1 92.19 807 SER A CA 1
ATOM 6532 C C . SER A 1 807 ? 6.227 39.312 -5.625 1 92.19 807 SER A C 1
ATOM 6534 O O . SER A 1 807 ? 7.309 39.875 -5.492 1 92.19 807 SER A O 1
ATOM 6536 N N . PHE A 1 808 ? 6.18 38.125 -6.02 1 92.81 808 PHE A N 1
ATOM 6537 C CA . PHE A 1 808 ? 7.32 37.344 -6.441 1 92.81 808 PHE A CA 1
ATOM 6538 C C . PHE A 1 808 ? 8.102 38.031 -7.543 1 92.81 808 PHE A C 1
ATOM 6540 O O . PHE A 1 808 ? 9.336 38.062 -7.52 1 92.81 808 PHE A O 1
ATOM 6547 N N . TYR A 1 809 ? 7.391 38.625 -8.422 1 89.38 809 TYR A N 1
ATOM 6548 C CA . TYR A 1 809 ? 8.031 39.344 -9.523 1 89.38 809 TYR A CA 1
ATOM 6549 C C . TYR A 1 809 ? 8.828 40.531 -9.008 1 89.38 809 TYR A C 1
ATOM 6551 O O . TYR A 1 809 ? 9.961 40.75 -9.43 1 89.38 809 TYR A O 1
ATOM 6559 N N . GLU A 1 810 ? 8.195 41.281 -8.148 1 88.94 810 GLU A N 1
ATOM 6560 C CA . GLU A 1 810 ? 8.852 42.469 -7.617 1 88.94 810 GLU A CA 1
ATOM 6561 C C . GLU A 1 810 ? 10.117 42.125 -6.84 1 88.94 810 GLU A C 1
ATOM 6563 O O . GLU A 1 810 ? 11.086 42.875 -6.832 1 88.94 810 GLU A O 1
ATOM 6568 N N . THR A 1 811 ? 10.055 41.031 -6.211 1 91.56 811 THR A N 1
ATOM 6569 C CA . THR A 1 811 ? 11.211 40.531 -5.469 1 91.56 811 THR A CA 1
ATOM 6570 C C . THR A 1 811 ? 12.383 40.25 -6.41 1 91.56 811 THR A C 1
ATOM 6572 O O . THR A 1 811 ? 13.531 40.562 -6.082 1 91.56 811 THR A O 1
ATOM 6575 N N . LEU A 1 812 ? 12.125 39.781 -7.527 1 91.38 812 LEU A N 1
ATOM 6576 C CA . LEU A 1 812 ? 13.156 39.406 -8.484 1 91.38 812 LEU A CA 1
ATOM 6577 C C . LEU A 1 812 ? 13.602 40.625 -9.297 1 91.38 812 LEU A C 1
ATOM 6579 O O . LEU A 1 812 ? 14.773 40.719 -9.664 1 91.38 812 LEU A O 1
ATOM 6583 N N . ASP A 1 813 ? 12.641 41.438 -9.594 1 88.5 813 ASP A N 1
ATOM 6584 C CA . ASP A 1 813 ? 12.867 42.594 -10.484 1 88.5 813 ASP A CA 1
ATOM 6585 C C . ASP A 1 813 ? 14.023 43.438 -9.984 1 88.5 813 ASP A C 1
ATOM 6587 O O . ASP A 1 813 ? 14.82 43.938 -10.781 1 88.5 813 ASP A O 1
ATOM 6591 N N . LYS A 1 814 ? 14.117 43.531 -8.773 1 84.19 814 LYS A N 1
ATOM 6592 C CA . LYS A 1 814 ? 15.133 44.375 -8.156 1 84.19 814 LYS A CA 1
ATOM 6593 C C . LYS A 1 814 ? 16.531 43.844 -8.453 1 84.19 814 LYS A C 1
ATOM 6595 O O . LYS A 1 814 ? 17.5 44.594 -8.469 1 84.19 814 LYS A O 1
ATOM 6600 N N . LEU A 1 815 ? 16.641 42.562 -8.781 1 90.44 815 LEU A N 1
ATOM 6601 C CA . LEU A 1 815 ? 17.953 41.938 -8.898 1 90.44 815 LEU A CA 1
ATOM 6602 C C . LEU A 1 815 ? 18.203 41.469 -10.328 1 90.44 815 LEU A C 1
ATOM 6604 O O . LEU A 1 815 ? 19.328 41.094 -10.68 1 90.44 815 LEU A O 1
ATOM 6608 N N . MET A 1 816 ? 17.219 41.531 -11.18 1 87.19 816 MET A N 1
ATOM 6609 C CA . MET A 1 816 ? 17.359 41.031 -12.547 1 87.19 816 MET A CA 1
ATOM 6610 C C . MET A 1 816 ? 18.219 41.969 -13.383 1 87.19 816 MET A C 1
ATOM 6612 O O . MET A 1 816 ? 18.812 41.562 -14.383 1 87.19 816 MET A O 1
ATOM 6616 N N . GLY A 1 817 ? 18.469 43.125 -13.023 1 79.88 817 GLY A N 1
ATOM 6617 C CA . GLY A 1 817 ? 19.328 44.094 -13.711 1 79.88 817 GLY A CA 1
ATOM 6618 C C . GLY A 1 817 ? 18.719 44.625 -14.992 1 79.88 817 GLY A C 1
ATOM 6619 O O . GLY A 1 817 ? 19.438 45.188 -15.836 1 79.88 817 GLY A O 1
ATOM 6620 N N . MET A 1 818 ? 17.531 44.188 -15.266 1 80.62 818 MET A N 1
ATOM 6621 C CA . MET A 1 818 ? 16.812 44.688 -16.438 1 80.62 818 MET A CA 1
ATOM 6622 C C . MET A 1 818 ? 15.547 45.406 -16.031 1 80.62 818 MET A C 1
ATOM 6624 O O . MET A 1 818 ? 14.961 45.125 -14.992 1 80.62 818 MET A O 1
ATOM 6628 N N . THR A 1 819 ? 15.266 46.375 -16.875 1 79.12 819 THR A N 1
ATOM 6629 C CA . THR A 1 819 ? 14.016 47.094 -16.625 1 79.12 819 THR A CA 1
ATOM 6630 C C . THR A 1 819 ? 12.82 46.219 -16.984 1 79.12 819 THR A C 1
ATOM 6632 O O . THR A 1 819 ? 12.953 45.281 -17.781 1 79.12 819 THR A O 1
ATOM 6635 N N . SER A 1 820 ? 11.703 46.438 -16.359 1 79.69 820 SER A N 1
ATOM 6636 C CA . SER A 1 820 ? 10.477 45.688 -16.625 1 79.69 820 SER A CA 1
ATOM 6637 C C . SER A 1 820 ? 10.141 45.688 -18.109 1 79.69 820 SER A C 1
ATOM 6639 O O . SER A 1 820 ? 9.633 44.688 -18.641 1 79.69 820 SER A O 1
ATOM 6641 N N . GLY A 1 821 ? 10.398 46.812 -18.75 1 79.69 821 GLY A N 1
ATOM 6642 C CA . GLY A 1 821 ? 10.148 46.938 -20.172 1 79.69 821 GLY A CA 1
ATOM 6643 C C . GLY A 1 821 ? 11.07 46.062 -21.016 1 79.69 821 GLY A C 1
ATOM 6644 O O . GLY A 1 821 ? 10.625 45.406 -21.969 1 79.69 821 GLY A O 1
ATOM 6645 N N . GLU A 1 822 ? 12.281 46.062 -20.609 1 86 822 GLU A N 1
ATOM 6646 C CA . GLU A 1 822 ? 13.258 45.25 -21.312 1 86 822 GLU A CA 1
ATOM 6647 C C . GLU A 1 822 ? 12.938 43.75 -21.156 1 86 822 GLU A C 1
ATOM 6649 O O . GLU A 1 822 ? 13.078 43 -22.109 1 86 822 GLU A O 1
ATOM 6654 N N . TRP A 1 823 ? 12.594 43.406 -20 1 86.25 823 TRP A N 1
ATOM 6655 C CA . TRP A 1 823 ? 12.258 42 -19.719 1 86.25 823 TRP A CA 1
ATOM 6656 C C . TRP A 1 823 ? 11.047 41.594 -20.531 1 86.25 823 TRP A C 1
ATOM 6658 O O . TRP A 1 823 ? 11.031 40.469 -21.109 1 86.25 823 TRP A O 1
ATOM 6668 N N . LEU A 1 824 ? 10.062 42.375 -20.609 1 85.12 824 LEU A N 1
ATOM 6669 C CA . LEU A 1 824 ? 8.867 42.094 -21.391 1 85.12 824 LEU A CA 1
ATOM 6670 C C . LEU A 1 824 ? 9.195 41.938 -22.859 1 85.12 824 LEU A C 1
ATOM 6672 O O . LEU A 1 824 ? 8.602 41.125 -23.562 1 85.12 824 LEU A O 1
ATOM 6676 N N . GLU A 1 825 ? 10.094 42.75 -23.312 1 88.88 825 GLU A N 1
ATOM 6677 C CA . GLU A 1 825 ? 10.516 42.688 -24.703 1 88.88 825 GLU A CA 1
ATOM 6678 C C . GLU A 1 825 ? 11.234 41.375 -25 1 88.88 825 GLU A C 1
ATOM 6680 O O . GLU A 1 825 ? 11.039 40.781 -26.047 1 88.88 825 GLU A O 1
ATOM 6685 N N . LYS A 1 826 ? 12.031 41 -24.094 1 89.81 826 LYS A N 1
ATOM 6686 C CA . LYS A 1 826 ? 12.734 39.75 -24.234 1 89.81 826 LYS A CA 1
ATOM 6687 C C . LYS A 1 826 ? 11.75 38.562 -24.25 1 89.81 826 LYS A C 1
ATOM 6689 O O . LYS A 1 826 ? 11.906 37.625 -25.047 1 89.81 826 LYS A O 1
ATOM 6694 N N . LEU A 1 827 ? 10.812 38.625 -23.375 1 89.62 827 LEU A N 1
ATOM 6695 C CA . LEU A 1 827 ? 9.805 37.594 -23.297 1 89.62 827 LEU A CA 1
ATOM 6696 C C . LEU A 1 827 ? 9.016 37.5 -24.594 1 89.62 827 LEU A C 1
ATOM 6698 O O . LEU A 1 827 ? 8.742 36.406 -25.094 1 89.62 827 LEU A O 1
ATOM 6702 N N . LYS A 1 828 ? 8.656 38.625 -25.141 1 91.62 828 LYS A N 1
ATOM 6703 C CA . LYS A 1 828 ? 7.926 38.656 -26.406 1 91.62 828 LYS A CA 1
ATOM 6704 C C . LYS A 1 828 ? 8.773 38.125 -27.547 1 91.62 828 LYS A C 1
ATOM 6706 O O . LYS A 1 828 ? 8.258 37.438 -28.438 1 91.62 828 LYS A O 1
ATOM 6711 N N . PHE A 1 829 ? 9.984 38.5 -27.469 1 92.81 829 PHE A N 1
ATOM 6712 C CA . PHE A 1 829 ? 10.922 38 -28.469 1 92.81 829 PHE A CA 1
ATOM 6713 C C . PHE A 1 829 ? 10.977 36.469 -28.469 1 92.81 829 PHE A C 1
ATOM 6715 O O . PHE A 1 829 ? 10.859 35.844 -29.516 1 92.81 829 PHE A O 1
ATOM 6722 N N . TRP A 1 830 ? 11.172 35.906 -27.328 1 92.44 830 TRP A N 1
ATOM 6723 C CA . TRP A 1 830 ? 11.266 34.469 -27.219 1 92.44 830 TRP A CA 1
ATOM 6724 C C . TRP A 1 830 ? 9.953 33.812 -27.641 1 92.44 830 TRP A C 1
ATOM 6726 O O . TRP A 1 830 ? 9.969 32.781 -28.312 1 92.44 830 TRP A O 1
ATOM 6736 N N . ASN A 1 831 ? 8.852 34.406 -27.203 1 91 831 ASN A N 1
ATOM 6737 C CA . ASN A 1 831 ? 7.547 33.844 -27.531 1 91 831 ASN A CA 1
ATOM 6738 C C . ASN A 1 831 ? 7.309 33.844 -29.047 1 91 831 ASN A C 1
ATOM 6740 O O . ASN A 1 831 ? 6.754 32.875 -29.578 1 91 831 ASN A O 1
ATOM 6744 N N . THR A 1 832 ? 7.672 34.844 -29.734 1 91.5 832 THR A N 1
ATOM 6745 C CA . THR A 1 832 ? 7.5 34.969 -31.188 1 91.5 832 THR A CA 1
ATOM 6746 C C . THR A 1 832 ? 8.359 33.938 -31.906 1 91.5 832 THR A C 1
ATOM 6748 O O . THR A 1 832 ? 7.941 33.375 -32.938 1 91.5 832 THR A O 1
ATOM 6751 N N . HIS A 1 833 ? 9.461 33.656 -31.375 1 92.44 833 HIS A N 1
ATOM 6752 C CA . HIS A 1 833 ? 10.375 32.719 -32 1 92.44 833 HIS A CA 1
ATOM 6753 C C . HIS A 1 833 ? 9.93 31.281 -31.734 1 92.44 833 HIS A C 1
ATOM 6755 O O . HIS A 1 833 ? 10.18 30.391 -32.562 1 92.44 833 HIS A O 1
ATOM 6761 N N . MET A 1 834 ? 9.398 31.016 -30.656 1 92.31 834 MET A N 1
ATOM 6762 C CA . MET A 1 834 ? 9.031 29.656 -30.266 1 92.31 834 MET A CA 1
ATOM 6763 C C . MET A 1 834 ? 7.727 29.234 -30.938 1 92.31 834 MET A C 1
ATOM 6765 O O . MET A 1 834 ? 7.523 28.047 -31.203 1 92.31 834 MET A O 1
ATOM 6769 N N . LYS A 1 835 ? 6.859 30.062 -31.203 1 88.56 835 LYS A N 1
ATOM 6770 C CA . LYS A 1 835 ? 5.508 29.781 -31.688 1 88.56 835 LYS A CA 1
ATOM 6771 C C . LYS A 1 835 ? 5.543 28.906 -32.938 1 88.56 835 LYS A C 1
ATOM 6773 O O . LYS A 1 835 ? 4.801 27.938 -33.062 1 88.56 835 LYS A O 1
ATOM 6778 N N . PRO A 1 836 ? 6.488 29.234 -33.906 1 89.81 836 PRO A N 1
ATOM 6779 C CA . PRO A 1 836 ? 6.484 28.422 -35.125 1 89.81 836 PRO A CA 1
ATOM 6780 C C . PRO A 1 836 ? 7.277 27.125 -35 1 89.81 836 PRO A C 1
ATOM 6782 O O . PRO A 1 836 ? 7.188 26.25 -35.844 1 89.81 836 PRO A O 1
ATOM 6785 N N . MET A 1 837 ? 7.891 26.938 -33.938 1 92.19 837 MET A N 1
ATOM 6786 C CA . MET A 1 837 ? 8.773 25.781 -33.75 1 92.19 837 MET A CA 1
ATOM 6787 C C . MET A 1 837 ? 7.969 24.531 -33.375 1 92.19 837 MET A C 1
ATOM 6789 O O . MET A 1 837 ? 6.902 24.641 -32.75 1 92.19 837 MET A O 1
ATOM 6793 N N . GLY A 1 838 ? 8.508 23.406 -33.812 1 88.25 838 GLY A N 1
ATOM 6794 C CA . GLY A 1 838 ? 7.93 22.141 -33.375 1 88.25 838 GLY A CA 1
ATOM 6795 C C . GLY A 1 838 ? 8.156 21.875 -31.891 1 88.25 838 GLY A C 1
ATOM 6796 O O . GLY A 1 838 ? 8.914 22.578 -31.234 1 88.25 838 GLY A O 1
ATOM 6797 N N . LYS A 1 839 ? 7.637 20.875 -31.359 1 87.75 839 LYS A N 1
ATOM 6798 C CA . LYS A 1 839 ? 7.645 20.562 -29.938 1 87.75 839 LYS A CA 1
ATOM 6799 C C . LYS A 1 839 ? 9.07 20.375 -29.422 1 87.75 839 LYS A C 1
ATOM 6801 O O . LYS A 1 839 ? 9.438 20.969 -28.406 1 87.75 839 LYS A O 1
ATOM 6806 N N . GLU A 1 840 ? 9.883 19.594 -30.016 1 87.19 840 GLU A N 1
ATOM 6807 C CA . GLU A 1 840 ? 11.242 19.297 -29.578 1 87.19 840 GLU A CA 1
ATOM 6808 C C . GLU A 1 840 ? 12.141 20.531 -29.688 1 87.19 840 GLU A C 1
ATOM 6810 O O . GLU A 1 840 ? 12.93 20.812 -28.797 1 87.19 840 GLU A O 1
ATOM 6815 N N . GLU A 1 841 ? 11.984 21.156 -30.859 1 91.5 841 GLU A N 1
ATOM 6816 C CA . GLU A 1 841 ? 12.781 22.359 -31.078 1 91.5 841 GLU A CA 1
ATOM 6817 C C . GLU A 1 841 ? 12.414 23.469 -30.094 1 91.5 841 GLU A C 1
ATOM 6819 O O . GLU A 1 841 ? 13.281 24.203 -29.625 1 91.5 841 GLU A O 1
ATOM 6824 N N . ARG A 1 842 ? 11.18 23.531 -29.844 1 94.19 842 ARG A N 1
ATOM 6825 C CA . ARG A 1 842 ? 10.688 24.531 -28.891 1 94.19 842 ARG A CA 1
ATOM 6826 C C . ARG A 1 842 ? 11.242 24.266 -27.484 1 94.19 842 ARG A C 1
ATOM 6828 O O . ARG A 1 842 ? 11.664 25.203 -26.797 1 94.19 842 ARG A O 1
ATOM 6835 N N . THR A 1 843 ? 11.211 23.062 -27.062 1 94.5 843 THR A N 1
ATOM 6836 C CA . THR A 1 843 ? 11.711 22.672 -25.75 1 94.5 843 THR A CA 1
ATOM 6837 C C . THR A 1 843 ? 13.203 22.969 -25.641 1 94.5 843 THR A C 1
ATOM 6839 O O . THR A 1 843 ? 13.672 23.438 -24.594 1 94.5 843 THR A O 1
ATOM 6842 N N . LYS A 1 844 ? 13.922 22.719 -26.688 1 93.75 844 LYS A N 1
ATOM 6843 C CA . LYS A 1 844 ? 15.359 22.984 -26.719 1 93.75 844 LYS A CA 1
ATOM 6844 C C . LYS A 1 844 ? 15.633 24.484 -26.625 1 93.75 844 LYS A C 1
ATOM 6846 O O . LYS A 1 844 ? 16.531 24.922 -25.906 1 93.75 844 LYS A O 1
ATOM 6851 N N . TYR A 1 845 ? 14.883 25.219 -27.438 1 94.62 845 TYR A N 1
ATOM 6852 C CA . TYR A 1 845 ? 15.031 26.672 -27.438 1 94.62 845 TYR A CA 1
ATOM 6853 C C . TYR A 1 845 ? 14.711 27.25 -26.047 1 94.62 845 TYR A C 1
ATOM 6855 O O . TYR A 1 845 ? 15.391 28.156 -25.578 1 94.62 845 TYR A O 1
ATOM 6863 N N . PHE A 1 846 ? 13.688 26.734 -25.453 1 95.5 846 PHE A N 1
ATOM 6864 C CA . PHE A 1 846 ? 13.289 27.156 -24.125 1 95.5 846 PHE A CA 1
ATOM 6865 C C . PHE A 1 846 ? 14.414 26.906 -23.125 1 95.5 846 PHE A C 1
ATOM 6867 O O . PHE A 1 846 ? 14.727 27.781 -22.312 1 95.5 846 PHE A O 1
ATOM 6874 N N . ARG A 1 847 ? 15.008 25.781 -23.141 1 93.38 847 ARG A N 1
ATOM 6875 C CA . ARG A 1 847 ? 16.062 25.375 -22.219 1 93.38 847 ARG A CA 1
ATOM 6876 C C . ARG A 1 847 ? 17.359 26.125 -22.484 1 93.38 847 ARG A C 1
ATOM 6878 O O . ARG A 1 847 ? 17.938 26.703 -21.562 1 93.38 847 ARG A O 1
ATOM 6885 N N . GLU A 1 848 ? 17.766 26.234 -23.766 1 93.38 848 GLU A N 1
ATOM 6886 C CA . GLU A 1 848 ? 19.125 26.656 -24.109 1 93.38 848 GLU A CA 1
ATOM 6887 C C . GLU A 1 848 ? 19.188 28.172 -24.312 1 93.38 848 GLU A C 1
ATOM 6889 O O . GLU A 1 848 ? 20.266 28.766 -24.219 1 93.38 848 GLU A O 1
ATOM 6894 N N . VAL A 1 849 ? 18.078 28.672 -24.609 1 93.94 849 VAL A N 1
ATOM 6895 C CA . VAL A 1 849 ? 18.125 30.094 -24.906 1 93.94 849 VAL A CA 1
ATOM 6896 C C . VAL A 1 849 ? 17.344 30.859 -23.844 1 93.94 849 VAL A C 1
ATOM 6898 O O . VAL A 1 849 ? 17.922 31.641 -23.078 1 93.94 849 VAL A O 1
ATOM 6901 N N . ALA A 1 850 ? 16.094 30.609 -23.734 1 94.38 850 ALA A N 1
ATOM 6902 C CA . ALA A 1 850 ? 15.234 31.406 -22.859 1 94.38 850 ALA A CA 1
ATOM 6903 C C . ALA A 1 850 ? 15.641 31.25 -21.406 1 94.38 850 ALA A C 1
ATOM 6905 O O . ALA A 1 850 ? 15.914 32.25 -20.719 1 94.38 850 ALA A O 1
ATOM 6906 N N . CYS A 1 851 ? 15.711 30.047 -20.875 1 93.75 851 CYS A N 1
ATOM 6907 C CA . CYS A 1 851 ? 16.016 29.797 -19.484 1 93.75 851 CYS A CA 1
ATOM 6908 C C . CYS A 1 851 ? 17.453 30.203 -19.156 1 93.75 851 CYS A C 1
ATOM 6910 O O . CYS A 1 851 ? 17.719 30.734 -18.078 1 93.75 851 CYS A O 1
ATOM 6912 N N . LYS A 1 852 ? 18.359 29.938 -20.078 1 90.56 852 LYS A N 1
ATOM 6913 C CA . LYS A 1 852 ? 19.766 30.266 -19.859 1 90.56 852 LYS A CA 1
ATOM 6914 C C . LYS A 1 852 ? 19.969 31.781 -19.781 1 90.56 852 LYS A C 1
ATOM 6916 O O . LYS A 1 852 ? 20.891 32.25 -19.109 1 90.56 852 LYS A O 1
ATOM 6921 N N . ASN A 1 853 ? 19.094 32.438 -20.531 1 90.25 853 ASN A N 1
ATOM 6922 C CA . ASN A 1 853 ? 19.25 33.906 -20.562 1 90.25 853 ASN A CA 1
ATOM 6923 C C . ASN A 1 853 ? 18.359 34.562 -19.531 1 90.25 853 ASN A C 1
ATOM 6925 O O . ASN A 1 853 ? 18.25 35.812 -19.516 1 90.25 853 ASN A O 1
ATOM 6929 N N . THR A 1 854 ? 17.719 33.906 -18.75 1 92.5 854 THR A N 1
ATOM 6930 C CA . THR A 1 854 ? 16.953 34.438 -17.625 1 92.5 854 THR A CA 1
ATOM 6931 C C . THR A 1 854 ? 17.797 34.438 -16.344 1 92.5 854 THR A C 1
ATOM 6933 O O . THR A 1 854 ? 18.266 33.375 -15.922 1 92.5 854 THR A O 1
ATOM 6936 N N . PRO A 1 855 ? 18 35.5 -15.773 1 91.06 855 PRO A N 1
ATOM 6937 C CA . PRO A 1 855 ? 18.797 35.562 -14.547 1 91.06 855 PRO A CA 1
ATOM 6938 C C . PRO A 1 855 ? 18.172 34.781 -13.398 1 91.06 855 PRO A C 1
ATOM 6940 O O . PRO A 1 855 ? 16.969 34.938 -13.133 1 91.06 855 PRO A O 1
ATOM 6943 N N . VAL A 1 856 ? 18.891 33.938 -12.789 1 92.69 856 VAL A N 1
ATOM 6944 C CA . VAL A 1 856 ? 18.469 33.219 -11.594 1 92.69 856 VAL A CA 1
ATOM 6945 C C . VAL A 1 856 ? 19 33.906 -10.344 1 92.69 856 VAL A C 1
ATOM 6947 O O . VAL A 1 856 ? 20.188 33.781 -10.008 1 92.69 856 VAL A O 1
ATOM 6950 N N . VAL A 1 857 ? 18.078 34.625 -9.609 1 93.62 857 VAL A N 1
ATOM 6951 C CA . VAL A 1 857 ? 18.594 35.594 -8.641 1 93.62 857 VAL A CA 1
ATOM 6952 C C . VAL A 1 857 ? 17.891 35.406 -7.301 1 93.62 857 VAL A C 1
ATOM 6954 O O . VAL A 1 857 ? 18.203 36.062 -6.32 1 93.62 857 VAL A O 1
ATOM 6957 N N . MET A 1 858 ? 16.984 34.5 -7.156 1 94.94 858 MET A N 1
ATOM 6958 C CA . MET A 1 858 ? 16.203 34.375 -5.93 1 94.94 858 MET A CA 1
ATOM 6959 C C . MET A 1 858 ? 17.078 33.969 -4.754 1 94.94 858 MET A C 1
ATOM 6961 O O . MET A 1 858 ? 16.859 34.406 -3.625 1 94.94 858 MET A O 1
ATOM 6965 N N . GLY A 1 859 ? 18.031 33.031 -5.016 1 93.5 859 GLY A N 1
ATOM 6966 C CA . GLY A 1 859 ? 19 32.688 -3.973 1 93.5 859 GLY A CA 1
ATOM 6967 C C . GLY A 1 859 ? 19.75 33.906 -3.441 1 93.5 859 GLY A C 1
ATOM 6968 O O . GLY A 1 859 ? 19.953 34.031 -2.232 1 93.5 859 GLY A O 1
ATOM 6969 N N . LYS A 1 860 ? 20.172 34.719 -4.348 1 93.38 860 LYS A N 1
ATOM 6970 C CA . LYS A 1 860 ? 20.844 35.938 -3.98 1 93.38 860 LYS A CA 1
ATOM 6971 C C . LYS A 1 860 ? 19.922 36.875 -3.191 1 93.38 860 LYS A C 1
ATOM 6973 O O . LYS A 1 860 ? 20.344 37.531 -2.234 1 93.38 860 LYS A O 1
ATOM 6978 N N . TRP A 1 861 ? 18.719 36.938 -3.568 1 95.06 861 TRP A N 1
ATOM 6979 C CA . TRP A 1 861 ? 17.75 37.781 -2.857 1 95.06 861 TRP A CA 1
ATOM 6980 C C . TRP A 1 861 ? 17.641 37.344 -1.396 1 95.06 861 TRP A C 1
ATOM 6982 O O . TRP A 1 861 ? 17.641 38.188 -0.497 1 95.06 861 TRP A O 1
ATOM 6992 N N . PHE A 1 862 ? 17.531 36.125 -1.109 1 95.81 862 PHE A N 1
ATOM 6993 C CA . PHE A 1 862 ? 17.422 35.625 0.251 1 95.81 862 PHE A CA 1
ATOM 6994 C C . PHE A 1 862 ? 18.641 35.969 1.072 1 95.81 862 PHE A C 1
ATOM 6996 O O . PHE A 1 862 ? 18.547 36.25 2.266 1 95.81 862 PHE A O 1
ATOM 7003 N N . ARG A 1 863 ? 19.812 35.938 0.441 1 94.12 863 ARG A N 1
ATOM 7004 C CA . ARG A 1 863 ? 21.062 36.25 1.134 1 94.12 863 ARG A CA 1
ATOM 7005 C C . ARG A 1 863 ? 21.109 37.75 1.486 1 94.12 863 ARG A C 1
ATOM 7007 O O . ARG A 1 863 ? 21.641 38.125 2.535 1 94.12 863 ARG A O 1
ATOM 7014 N N . ILE A 1 864 ? 20.562 38.5 0.591 1 94 864 ILE A N 1
ATOM 7015 C CA . ILE A 1 864 ? 20.562 39.938 0.816 1 94 864 ILE A CA 1
ATOM 7016 C C . ILE A 1 864 ? 19.5 40.281 1.857 1 94 864 ILE A C 1
ATOM 7018 O O . ILE A 1 864 ? 19.75 41.094 2.756 1 94 864 ILE A O 1
ATOM 7022 N N . GLN A 1 865 ? 18.344 39.719 1.746 1 93.06 865 GLN A N 1
ATOM 7023 C CA . GLN A 1 865 ? 17.234 40 2.639 1 93.06 865 GLN A CA 1
ATOM 7024 C C . GLN A 1 865 ? 17.516 39.531 4.059 1 93.06 865 GLN A C 1
ATOM 7026 O O . GLN A 1 865 ? 17.094 40.156 5.027 1 93.06 865 GLN A O 1
ATOM 7031 N N . TYR A 1 866 ? 18.188 38.406 4.152 1 92.81 866 TYR A N 1
ATOM 7032 C CA . TYR A 1 866 ? 18.531 37.812 5.441 1 92.81 866 TYR A CA 1
ATOM 7033 C C . TYR A 1 866 ? 20.016 37.562 5.547 1 92.81 866 TYR A C 1
ATOM 7035 O O . TYR A 1 866 ? 20.484 36.438 5.348 1 92.81 866 TYR A O 1
ATOM 7043 N N . PRO A 1 867 ? 20.75 38.438 5.961 1 88.31 867 PRO A N 1
ATOM 7044 C CA . PRO A 1 867 ? 22.203 38.312 5.957 1 88.31 867 PRO A CA 1
ATOM 7045 C C . PRO A 1 867 ? 22.719 37.344 7.035 1 88.31 867 PRO A C 1
ATOM 7047 O O . PRO A 1 867 ? 23.797 36.75 6.883 1 88.31 867 PRO A O 1
ATOM 7050 N N . GLU A 1 868 ? 22.047 37.281 8.133 1 88.94 868 GLU A N 1
ATOM 7051 C CA . GLU A 1 868 ? 22.438 36.344 9.18 1 88.94 868 GLU A CA 1
ATOM 7052 C C . GLU A 1 868 ? 22.109 34.906 8.781 1 88.94 868 GLU A C 1
ATOM 7054 O O . GLU A 1 868 ? 20.953 34.594 8.445 1 88.94 868 GLU A O 1
ATOM 7059 N N . ALA A 1 869 ? 23.062 33.938 8.883 1 89.44 869 ALA A N 1
ATOM 7060 C CA . ALA A 1 869 ? 22.969 32.594 8.336 1 89.44 869 ALA A CA 1
ATOM 7061 C C . ALA A 1 869 ? 21.797 31.844 8.945 1 89.44 869 ALA A C 1
ATOM 7063 O O . ALA A 1 869 ? 21.156 31.031 8.273 1 89.44 869 ALA A O 1
ATOM 7064 N N . GLY A 1 870 ? 21.609 32.031 10.25 1 90.12 870 GLY A N 1
ATOM 7065 C CA . GLY A 1 870 ? 20.5 31.344 10.898 1 90.12 870 GLY A CA 1
ATOM 7066 C C . GLY A 1 870 ? 19.156 31.75 10.352 1 90.12 870 GLY A C 1
ATOM 7067 O O . GLY A 1 870 ? 18.312 30.906 10.062 1 90.12 870 GLY A O 1
ATOM 7068 N N . GLN A 1 871 ? 18.906 33 10.242 1 92.62 871 GLN A N 1
ATOM 7069 C CA . GLN A 1 871 ? 17.656 33.531 9.711 1 92.62 871 GLN A CA 1
ATOM 7070 C C . GLN A 1 871 ? 17.5 33.188 8.227 1 92.62 871 GLN A C 1
ATOM 7072 O O . GLN A 1 871 ? 16.406 32.875 7.758 1 92.62 871 GLN A O 1
ATOM 7077 N N . TRP A 1 872 ? 18.641 33.312 7.527 1 94.44 872 TRP A N 1
ATOM 7078 C CA . TRP A 1 872 ? 18.656 32.938 6.121 1 94.44 872 TRP A CA 1
ATOM 7079 C C . TRP A 1 872 ? 18.141 31.5 5.949 1 94.44 872 TRP A C 1
ATOM 7081 O O . TRP A 1 872 ? 17.266 31.234 5.125 1 94.44 872 TRP A O 1
ATOM 7091 N N . PHE A 1 873 ? 18.688 30.609 6.762 1 94.19 873 PHE A N 1
ATOM 7092 C CA . PHE A 1 873 ? 18.344 29.188 6.684 1 94.19 873 PHE A CA 1
ATOM 7093 C C . PHE A 1 873 ? 16.875 28.969 7.031 1 94.19 873 PHE A C 1
ATOM 7095 O O . PHE A 1 873 ? 16.172 28.25 6.328 1 94.19 873 PHE A O 1
ATOM 7102 N N . ALA A 1 874 ? 16.375 29.609 8.055 1 93.81 874 ALA A N 1
ATOM 7103 C CA . ALA A 1 874 ? 15 29.438 8.516 1 93.81 874 ALA A CA 1
ATOM 7104 C C . ALA A 1 874 ? 14.008 29.984 7.496 1 93.81 874 ALA A C 1
ATOM 7106 O O . ALA A 1 874 ? 12.945 29.391 7.277 1 93.81 874 ALA A O 1
ATOM 7107 N N . SER A 1 875 ? 14.297 31.109 6.875 1 95.81 875 SER A N 1
ATOM 7108 C CA . SER A 1 875 ? 13.391 31.766 5.934 1 95.81 875 SER A CA 1
ATOM 7109 C C . SER A 1 875 ? 13.281 30.969 4.637 1 95.81 875 SER A C 1
ATOM 7111 O O . SER A 1 875 ? 12.195 30.844 4.07 1 95.81 875 SER A O 1
ATOM 7113 N N . ARG A 1 876 ? 14.383 30.516 4.176 1 95.38 876 ARG A N 1
ATOM 7114 C CA . ARG A 1 876 ? 14.359 29.719 2.965 1 95.38 876 ARG A CA 1
ATOM 7115 C C . ARG A 1 876 ? 13.586 28.422 3.184 1 95.38 876 ARG A C 1
ATOM 7117 O O . ARG A 1 876 ? 12.867 27.953 2.291 1 95.38 876 ARG A O 1
ATOM 7124 N N . LYS A 1 877 ? 13.797 27.828 4.34 1 95.19 877 LYS A N 1
ATOM 7125 C CA . LYS A 1 877 ? 13.055 26.625 4.688 1 95.19 877 LYS A CA 1
ATOM 7126 C C . LYS A 1 877 ? 11.555 26.891 4.738 1 95.19 877 LYS A C 1
ATOM 7128 O O . LYS A 1 877 ? 10.758 26.094 4.262 1 95.19 877 LYS A O 1
ATOM 7133 N N . LEU A 1 878 ? 11.211 28 5.293 1 96.25 878 LEU A N 1
ATOM 7134 C CA . LEU A 1 878 ? 9.805 28.406 5.387 1 96.25 878 LEU A CA 1
ATOM 7135 C C . LEU A 1 878 ? 9.219 28.641 3.998 1 96.25 878 LEU A C 1
ATOM 7137 O O . LEU A 1 878 ? 8.055 28.328 3.748 1 96.25 878 LEU A O 1
ATOM 7141 N N . PHE A 1 879 ? 10.047 29.234 3.119 1 97.06 879 PHE A N 1
ATOM 7142 C CA . PHE A 1 879 ? 9.625 29.469 1.739 1 97.06 879 PHE A CA 1
ATOM 7143 C C . PHE A 1 879 ? 9.312 28.141 1.05 1 97.06 879 PHE A C 1
ATOM 7145 O O . PHE A 1 879 ? 8.266 28 0.409 1 97.06 879 PHE A O 1
ATOM 7152 N N . ALA A 1 880 ? 10.18 27.188 1.204 1 97.75 880 ALA A N 1
ATOM 7153 C CA . ALA A 1 880 ? 9.992 25.875 0.594 1 97.75 880 ALA A CA 1
ATOM 7154 C C . ALA A 1 880 ? 8.758 25.172 1.16 1 97.75 880 ALA A C 1
ATOM 7156 O O . ALA A 1 880 ? 7.957 24.609 0.41 1 97.75 880 ALA A O 1
ATOM 7157 N N . LYS A 1 881 ? 8.57 25.172 2.438 1 97.38 881 LYS A N 1
ATOM 7158 C CA . LYS A 1 881 ? 7.469 24.5 3.127 1 97.38 881 LYS A CA 1
ATOM 7159 C C . LYS A 1 881 ? 6.125 25.109 2.736 1 97.38 881 LYS A C 1
ATOM 7161 O O . LYS A 1 881 ? 5.191 24.375 2.385 1 97.38 881 LYS A O 1
ATOM 7166 N N . SER A 1 882 ? 6.027 26.391 2.803 1 97.44 882 SER A N 1
ATOM 7167 C CA . SER A 1 882 ? 4.77 27.062 2.494 1 97.44 882 SER A CA 1
ATOM 7168 C C . SER A 1 882 ? 4.402 26.906 1.023 1 97.44 882 SER A C 1
ATOM 7170 O O . SER A 1 882 ? 3.229 26.719 0.689 1 97.44 882 SER A O 1
ATOM 7172 N N . THR A 1 883 ? 5.418 26.938 0.152 1 97.5 883 THR A N 1
ATOM 7173 C CA . THR A 1 883 ? 5.184 26.719 -1.271 1 97.5 883 THR A CA 1
ATOM 7174 C C . THR A 1 883 ? 4.66 25.312 -1.525 1 97.5 883 THR A C 1
ATOM 7176 O O . THR A 1 883 ? 3.738 25.125 -2.318 1 97.5 883 THR A O 1
ATOM 7179 N N . ALA A 1 884 ? 5.25 24.359 -0.836 1 98.12 884 ALA A N 1
ATOM 7180 C CA . ALA A 1 884 ? 4.848 22.969 -1.015 1 98.12 884 ALA A CA 1
ATOM 7181 C C . ALA A 1 884 ? 3.4 22.75 -0.588 1 98.12 884 ALA A C 1
ATOM 7183 O O . ALA A 1 884 ? 2.621 22.125 -1.308 1 98.12 884 ALA A O 1
ATOM 7184 N N . VAL A 1 885 ? 2.988 23.25 0.56 1 98.19 885 VAL A N 1
ATOM 7185 C CA . VAL A 1 885 ? 1.642 23.062 1.092 1 98.19 885 VAL A CA 1
ATOM 7186 C C . VAL A 1 885 ? 0.621 23.672 0.13 1 98.19 885 VAL A C 1
ATOM 7188 O O . VAL A 1 885 ? -0.362 23.016 -0.232 1 98.19 885 VAL A O 1
ATOM 7191 N N . MET A 1 886 ? 0.9 24.844 -0.324 1 97.56 886 MET A N 1
ATOM 7192 C CA . MET A 1 886 ? -0.049 25.531 -1.199 1 97.56 886 MET A CA 1
ATOM 7193 C C . MET A 1 886 ? -0.09 24.875 -2.574 1 97.56 886 MET A C 1
ATOM 7195 O O . MET A 1 886 ? -1.137 24.844 -3.225 1 97.56 886 MET A O 1
ATOM 7199 N N . SER A 1 887 ? 1.07 24.406 -3.043 1 97.69 887 SER A N 1
ATOM 7200 C CA . SER A 1 887 ? 1.101 23.703 -4.316 1 97.69 887 SER A CA 1
ATOM 7201 C C . SER A 1 887 ? 0.2 22.469 -4.285 1 97.69 887 SER A C 1
ATOM 7203 O O . SER A 1 887 ? -0.553 22.219 -5.23 1 97.69 887 SER A O 1
ATOM 7205 N N . VAL A 1 888 ? 0.194 21.734 -3.186 1 98.12 888 VAL A N 1
ATOM 7206 C CA . VAL A 1 888 ? -0.609 20.531 -3.061 1 98.12 888 VAL A CA 1
ATOM 7207 C C . VAL A 1 888 ? -2.09 20.891 -2.977 1 98.12 888 VAL A C 1
ATOM 7209 O O . VAL A 1 888 ? -2.928 20.266 -3.627 1 98.12 888 VAL A O 1
ATOM 7212 N N . ILE A 1 889 ? -2.396 21.906 -2.188 1 98.12 889 ILE A N 1
ATOM 7213 C CA . ILE A 1 889 ? -3.781 22.359 -2.074 1 98.12 889 ILE A CA 1
ATOM 7214 C C . ILE A 1 889 ? -4.281 22.828 -3.438 1 98.12 889 ILE A C 1
ATOM 7216 O O . ILE A 1 889 ? -5.391 22.484 -3.852 1 98.12 889 ILE A O 1
ATOM 7220 N N . GLY A 1 890 ? -3.412 23.625 -4.09 1 97.44 890 GLY A N 1
ATOM 7221 C CA . GLY A 1 890 ? -3.762 24.094 -5.422 1 97.44 890 GLY A CA 1
ATOM 7222 C C . GLY A 1 890 ? -3.998 22.969 -6.406 1 97.44 890 GLY A C 1
ATOM 7223 O O . GLY A 1 890 ? -4.953 23 -7.184 1 97.44 890 GLY A O 1
ATOM 7224 N N . TYR A 1 891 ? -3.217 21.922 -6.328 1 96.56 891 TYR A N 1
ATOM 7225 C CA . TYR A 1 891 ? -3.371 20.75 -7.184 1 96.56 891 TYR A CA 1
ATOM 7226 C C . TYR A 1 891 ? -4.699 20.047 -6.914 1 96.56 891 TYR A C 1
ATOM 7228 O O . TYR A 1 891 ? -5.426 19.703 -7.844 1 96.56 891 TYR A O 1
ATOM 7236 N N . ILE A 1 892 ? -5.039 19.844 -5.742 1 97.69 892 ILE A N 1
ATOM 7237 C CA . ILE A 1 892 ? -6.223 19.094 -5.355 1 97.69 892 ILE A CA 1
ATOM 7238 C C . ILE A 1 892 ? -7.48 19.812 -5.844 1 97.69 892 ILE A C 1
ATOM 7240 O O . ILE A 1 892 ? -8.391 19.172 -6.387 1 97.69 892 ILE A O 1
ATOM 7244 N N . PHE A 1 893 ? -7.461 21.125 -5.723 1 97.12 893 PHE A N 1
ATOM 7245 C CA . PHE A 1 893 ? -8.672 21.859 -6.055 1 97.12 893 PHE A CA 1
ATOM 7246 C C . PHE A 1 893 ? -8.547 22.531 -7.418 1 97.12 893 PHE A C 1
ATOM 7248 O O . PHE A 1 893 ? -9.422 23.312 -7.82 1 97.12 893 PHE A O 1
ATOM 7255 N N . GLY A 1 894 ? -7.504 22.281 -8.133 1 96.19 894 GLY A N 1
ATOM 7256 C CA . GLY A 1 894 ? -7.324 22.75 -9.492 1 96.19 894 GLY A CA 1
ATOM 7257 C C . GLY A 1 894 ? -7.156 24.25 -9.586 1 96.19 894 GLY A C 1
ATOM 7258 O O . GLY A 1 894 ? -7.812 24.906 -10.398 1 96.19 894 GLY A O 1
ATOM 7259 N N . LEU A 1 895 ? -6.309 24.812 -8.711 1 95.81 895 LEU A N 1
ATOM 7260 C CA . LEU A 1 895 ? -6.039 26.25 -8.711 1 95.81 895 LEU A CA 1
ATOM 7261 C C . LEU A 1 895 ? -5.148 26.625 -9.891 1 95.81 895 LEU A C 1
ATOM 7263 O O . LEU A 1 895 ? -4.121 26 -10.125 1 95.81 895 LEU A O 1
ATOM 7267 N N . GLY A 1 896 ? -5.625 27.641 -10.664 1 93.44 896 GLY A N 1
ATOM 7268 C CA . GLY A 1 896 ? -4.859 28.078 -11.82 1 93.44 896 GLY A CA 1
ATOM 7269 C C . GLY A 1 896 ? -4.559 29.562 -11.805 1 93.44 896 GLY A C 1
ATOM 7270 O O . GLY A 1 896 ? -4.562 30.188 -10.75 1 93.44 896 GLY A O 1
ATOM 7271 N N . ASP A 1 897 ? -4.066 30.031 -12.844 1 89.31 897 ASP A N 1
ATOM 7272 C CA . ASP A 1 897 ? -3.693 31.422 -13.078 1 89.31 897 ASP A CA 1
ATOM 7273 C C . ASP A 1 897 ? -2.652 31.891 -12.062 1 89.31 897 ASP A C 1
ATOM 7275 O O . ASP A 1 897 ? -2.842 32.906 -11.391 1 89.31 897 ASP A O 1
ATOM 7279 N N . ARG A 1 898 ? -1.63 31.094 -11.891 1 90 898 ARG A N 1
ATOM 7280 C CA . ARG A 1 898 ? -0.579 31.406 -10.93 1 90 898 ARG A CA 1
ATOM 7281 C C . ARG A 1 898 ? 0.552 32.188 -11.586 1 90 898 ARG A C 1
ATOM 7283 O O . ARG A 1 898 ? 1.673 31.688 -11.703 1 90 898 ARG A O 1
ATOM 7290 N N . HIS A 1 899 ? 0.227 33.406 -12.008 1 87.25 899 HIS A N 1
ATOM 7291 C CA . HIS A 1 899 ? 1.281 34.25 -12.539 1 87.25 899 HIS A CA 1
ATOM 7292 C C . HIS A 1 899 ? 2.084 34.906 -11.422 1 87.25 899 HIS A C 1
ATOM 7294 O O . HIS A 1 899 ? 1.704 34.812 -10.25 1 87.25 899 HIS A O 1
ATOM 7300 N N . THR A 1 900 ? 3.139 35.531 -11.656 1 87.62 900 THR A N 1
ATOM 7301 C CA . THR A 1 900 ? 4.16 35.969 -10.719 1 87.62 900 THR A CA 1
ATOM 7302 C C . THR A 1 900 ? 3.602 37.031 -9.773 1 87.62 900 THR A C 1
ATOM 7304 O O . THR A 1 900 ? 4.141 37.25 -8.688 1 87.62 900 THR A O 1
ATOM 7307 N N . LYS A 1 901 ? 2.496 37.594 -10.156 1 87.44 901 LYS A N 1
ATOM 7308 C CA . LYS A 1 901 ? 1.9 38.625 -9.312 1 87.44 901 LYS A CA 1
ATOM 7309 C C . LYS A 1 901 ? 0.88 38.031 -8.352 1 87.44 901 LYS A C 1
ATOM 7311 O O . LYS A 1 901 ? 0.489 38.688 -7.375 1 87.44 901 LYS A O 1
ATOM 7316 N N . ASN A 1 902 ? 0.503 36.844 -8.633 1 91.62 902 ASN A N 1
ATOM 7317 C CA . ASN A 1 902 ? -0.423 36.156 -7.738 1 91.62 902 ASN A CA 1
ATOM 7318 C C . ASN A 1 902 ? 0.317 35.312 -6.699 1 91.62 902 ASN A C 1
ATOM 7320 O O . ASN A 1 902 ? -0.306 34.688 -5.828 1 91.62 902 ASN A O 1
ATOM 7324 N N . LEU A 1 903 ? 1.639 35.312 -6.797 1 94.25 903 LEU A N 1
ATOM 7325 C CA . LEU A 1 903 ? 2.518 34.719 -5.797 1 94.25 903 LEU A CA 1
ATOM 7326 C C . LEU A 1 903 ? 3.238 35.781 -4.996 1 94.25 903 LEU A C 1
ATOM 7328 O O . LEU A 1 903 ? 3.912 36.656 -5.57 1 94.25 903 LEU A O 1
ATOM 7332 N N . MET A 1 904 ? 3.01 35.75 -3.734 1 95.31 904 MET A N 1
ATOM 7333 C CA . MET A 1 904 ? 3.604 36.75 -2.863 1 95.31 904 MET A CA 1
ATOM 7334 C C . MET A 1 904 ? 4.641 36.125 -1.933 1 95.31 904 MET A C 1
ATOM 7336 O O . MET A 1 904 ? 4.602 34.938 -1.671 1 95.31 904 MET A O 1
ATOM 7340 N N . VAL A 1 905 ? 5.602 36.906 -1.479 1 95.75 905 VAL A N 1
ATOM 7341 C CA . VAL A 1 905 ? 6.594 36.5 -0.494 1 95.75 905 VAL A CA 1
ATOM 7342 C C . VAL A 1 905 ? 6.52 37.406 0.729 1 95.75 905 VAL A C 1
ATOM 7344 O O . VAL A 1 905 ? 6.637 38.625 0.611 1 95.75 905 VAL A O 1
ATOM 7347 N N . HIS A 1 906 ? 6.266 36.875 1.837 1 95.44 906 HIS A N 1
ATOM 7348 C CA . HIS A 1 906 ? 6.199 37.625 3.096 1 95.44 906 HIS A CA 1
ATOM 7349 C C . HIS A 1 906 ? 7.598 37.906 3.641 1 95.44 906 HIS A C 1
ATOM 7351 O O . HIS A 1 906 ? 8.555 37.219 3.301 1 95.44 906 HIS A O 1
ATOM 7357 N N . THR A 1 907 ? 7.73 38.75 4.539 1 93.31 907 THR A N 1
ATOM 7358 C CA . THR A 1 907 ? 9 39.156 5.125 1 93.31 907 THR A CA 1
ATOM 7359 C C . THR A 1 907 ? 9.633 38 5.91 1 93.31 907 THR A C 1
ATOM 7361 O O . THR A 1 907 ? 10.844 37.969 6.105 1 93.31 907 THR A O 1
ATOM 7364 N N . THR A 1 908 ? 8.891 37.094 6.332 1 92.75 908 THR A N 1
ATOM 7365 C CA . THR A 1 908 ? 9.398 35.906 7.043 1 92.75 908 THR A CA 1
ATOM 7366 C C . THR A 1 908 ? 9.953 34.875 6.059 1 92.75 908 THR A C 1
ATOM 7368 O O . THR A 1 908 ? 10.656 33.938 6.461 1 92.75 908 THR A O 1
ATOM 7371 N N . GLY A 1 909 ? 9.688 35.094 4.793 1 94.56 909 GLY A N 1
ATOM 7372 C CA . GLY A 1 909 ? 10.094 34.156 3.768 1 94.56 909 GLY A CA 1
ATOM 7373 C C . GLY A 1 909 ? 8.961 33.281 3.283 1 94.56 909 GLY A C 1
ATOM 7374 O O . GLY A 1 909 ? 9.094 32.562 2.279 1 94.56 909 GLY A O 1
ATOM 7375 N N . LYS A 1 910 ? 7.793 33.375 3.875 1 95.25 910 LYS A N 1
ATOM 7376 C CA . LYS A 1 910 ? 6.633 32.531 3.557 1 95.25 910 LYS A CA 1
ATOM 7377 C C . LYS A 1 910 ? 6.062 32.875 2.188 1 95.25 910 LYS A C 1
ATOM 7379 O O . LYS A 1 910 ? 5.977 34.062 1.831 1 95.25 910 LYS A O 1
ATOM 7384 N N . CYS A 1 911 ? 5.754 31.859 1.437 1 96.06 911 CYS A N 1
ATOM 7385 C CA . CYS A 1 911 ? 5.066 32.031 0.163 1 96.06 911 CYS A CA 1
ATOM 7386 C C . CYS A 1 911 ? 3.557 32.094 0.359 1 96.06 911 CYS A C 1
ATOM 7388 O O . CYS A 1 911 ? 2.982 31.234 1.022 1 96.06 911 CYS A O 1
ATOM 7390 N N . ILE A 1 912 ? 2.875 33.094 -0.175 1 96.06 912 ILE A N 1
ATOM 7391 C CA . ILE A 1 912 ? 1.437 33.281 -0.03 1 96.06 912 ILE A CA 1
ATOM 7392 C C . ILE A 1 912 ? 0.799 33.469 -1.406 1 96.06 912 ILE A C 1
ATOM 7394 O O . ILE A 1 912 ? 1.33 34.188 -2.258 1 96.06 912 ILE A O 1
ATOM 7398 N N . HIS A 1 913 ? -0.251 32.781 -1.688 1 95.44 913 HIS A N 1
ATOM 7399 C CA . HIS A 1 913 ? -0.987 32.906 -2.939 1 95.44 913 HIS A CA 1
ATOM 7400 C C . HIS A 1 913 ? -2.174 33.875 -2.781 1 95.44 913 HIS A C 1
ATOM 7402 O O . HIS A 1 913 ? -2.773 33.938 -1.706 1 95.44 913 HIS A O 1
ATOM 7408 N N . VAL A 1 914 ? -2.449 34.625 -3.807 1 92.06 914 VAL A N 1
ATOM 7409 C CA . VAL A 1 914 ? -3.602 35.5 -3.791 1 92.06 914 VAL A CA 1
ATOM 7410 C C . VAL A 1 914 ? -4.438 35.312 -5.051 1 92.06 914 VAL A C 1
ATOM 7412 O O . VAL A 1 914 ? -4.008 34.625 -5.98 1 92.06 914 VAL A O 1
ATOM 7415 N N . ASP A 1 915 ? -5.676 35.719 -5.039 1 89.81 915 ASP A N 1
ATOM 7416 C CA . ASP A 1 915 ? -6.613 35.656 -6.156 1 89.81 915 ASP A CA 1
ATOM 7417 C C . ASP A 1 915 ? -6.961 34.188 -6.488 1 89.81 915 ASP A C 1
ATOM 7419 O O . ASP A 1 915 ? -6.145 33.469 -7.055 1 89.81 915 ASP A O 1
ATOM 7423 N N . PHE A 1 916 ? -8.117 33.812 -6.195 1 92.56 916 PHE A N 1
ATOM 7424 C CA . PHE A 1 916 ? -8.508 32.438 -6.344 1 92.56 916 PHE A CA 1
ATOM 7425 C C . PHE A 1 916 ? -9.727 32.312 -7.254 1 92.56 916 PHE A C 1
ATOM 7427 O O . PHE A 1 916 ? -10.594 31.453 -7.023 1 92.56 916 PHE A O 1
ATOM 7434 N N . ASP A 1 917 ? -9.797 33.062 -8.219 1 87.56 917 ASP A N 1
ATOM 7435 C CA . ASP A 1 917 ? -10.93 33.031 -9.133 1 87.56 917 ASP A CA 1
ATOM 7436 C C . ASP A 1 917 ? -10.891 31.828 -10.055 1 87.56 917 ASP A C 1
ATOM 7438 O O . ASP A 1 917 ? -11.93 31.359 -10.523 1 87.56 917 ASP A O 1
ATOM 7442 N N . MET A 1 918 ? -9.711 31.359 -10.336 1 91.88 918 MET A N 1
ATOM 7443 C CA . MET A 1 918 ? -9.547 30.234 -11.266 1 91.88 918 MET A CA 1
ATOM 7444 C C . MET A 1 918 ? -9.367 28.922 -10.516 1 91.88 918 MET A C 1
ATOM 7446 O O . MET A 1 918 ? -8.25 28.422 -10.383 1 91.88 918 MET A O 1
ATOM 7450 N N . ILE A 1 919 ? -10.484 28.25 -10.156 1 93.94 919 ILE A N 1
ATOM 7451 C CA . ILE A 1 919 ? -10.414 27 -9.398 1 93.94 919 ILE A CA 1
ATOM 7452 C C . ILE A 1 919 ? -11.055 25.875 -10.203 1 93.94 919 ILE A C 1
ATOM 7454 O O . ILE A 1 919 ? -11.695 26.125 -11.234 1 93.94 919 ILE A O 1
ATOM 7458 N N . PHE A 1 920 ? -10.859 24.609 -9.828 1 94.62 920 PHE A N 1
ATOM 7459 C CA . PHE A 1 920 ? -11.406 23.391 -10.414 1 94.62 920 PHE A CA 1
ATOM 7460 C C . PHE A 1 920 ? -10.969 23.234 -11.867 1 94.62 920 PHE A C 1
ATOM 7462 O O . PHE A 1 920 ? -11.789 22.938 -12.734 1 94.62 920 PHE A O 1
ATOM 7469 N N . ASN A 1 921 ? -9.711 23.625 -12.109 1 93.69 921 ASN A N 1
ATOM 7470 C CA . ASN A 1 921 ? -9.008 23.422 -13.375 1 93.69 921 ASN A CA 1
ATOM 7471 C C . ASN A 1 921 ? -9.562 24.328 -14.469 1 93.69 921 ASN A C 1
ATOM 7473 O O . ASN A 1 921 ? -9.516 23.984 -15.648 1 93.69 921 ASN A O 1
ATOM 7477 N N . LYS A 1 922 ? -10.125 25.438 -14.133 1 92.5 922 LYS A N 1
ATOM 7478 C CA . LYS A 1 922 ? -10.594 26.422 -15.102 1 92.5 922 LYS A CA 1
ATOM 7479 C C . LYS A 1 922 ? -9.445 26.969 -15.945 1 92.5 922 LYS A C 1
ATOM 7481 O O . LYS A 1 922 ? -9.648 27.391 -17.094 1 92.5 922 LYS A O 1
ATOM 7486 N N . GLY A 1 923 ? -8.234 26.969 -15.383 1 92.12 923 GLY A N 1
ATOM 7487 C CA . GLY A 1 923 ? -7.059 27.438 -16.094 1 92.12 923 GLY A CA 1
ATOM 7488 C C . GLY A 1 923 ? -6.785 26.688 -17.375 1 92.12 923 GLY A C 1
ATOM 7489 O O . GLY A 1 923 ? -6.18 27.234 -18.297 1 92.12 923 GLY A O 1
ATOM 7490 N N . GLU A 1 924 ? -7.25 25.5 -17.484 1 92.88 924 GLU A N 1
ATOM 7491 C CA . GLU A 1 924 ? -7.039 24.672 -18.672 1 92.88 924 GLU A CA 1
ATOM 7492 C C . GLU A 1 924 ? -7.926 25.125 -19.828 1 92.88 924 GLU A C 1
ATOM 7494 O O . GLU A 1 924 ? -7.688 24.75 -20.969 1 92.88 924 GLU A O 1
ATOM 7499 N N . THR A 1 925 ? -8.945 25.953 -19.484 1 90.5 925 THR A N 1
ATOM 7500 C CA . THR A 1 925 ? -9.914 26.359 -20.5 1 90.5 925 THR A CA 1
ATOM 7501 C C . THR A 1 925 ? -9.586 27.75 -21.031 1 90.5 925 THR A C 1
ATOM 7503 O O . THR A 1 925 ? -10.367 28.328 -21.797 1 90.5 925 THR A O 1
ATOM 7506 N N . LEU A 1 926 ? -8.492 28.266 -20.641 1 90.75 926 LEU A N 1
ATOM 7507 C CA . LEU A 1 926 ? -8.039 29.562 -21.141 1 90.75 926 LEU A CA 1
ATOM 7508 C C . LEU A 1 926 ? -7.527 29.422 -22.578 1 90.75 926 LEU A C 1
ATOM 7510 O O . LEU A 1 926 ? -7.395 28.312 -23.094 1 90.75 926 LEU A O 1
ATOM 7514 N N . GLY A 1 927 ? -7.379 30.578 -23.281 1 87.38 927 GLY A N 1
ATOM 7515 C CA . GLY A 1 927 ? -6.824 30.547 -24.625 1 87.38 927 GLY A CA 1
ATOM 7516 C C . GLY A 1 927 ? -5.562 29.703 -24.734 1 87.38 927 GLY A C 1
ATOM 7517 O O . GLY A 1 927 ? -5.434 28.875 -25.625 1 87.38 927 GLY A O 1
ATOM 7518 N N . THR A 1 928 ? -4.633 30.047 -23.875 1 91.19 928 THR A N 1
ATOM 7519 C CA . THR A 1 928 ? -3.51 29.141 -23.625 1 91.19 928 THR A CA 1
ATOM 7520 C C . THR A 1 928 ? -3.729 28.344 -22.344 1 91.19 928 THR A C 1
ATOM 7522 O O . THR A 1 928 ? -3.781 28.922 -21.25 1 91.19 928 THR A O 1
ATOM 7525 N N . PRO A 1 929 ? -3.902 27.047 -22.516 1 92.44 929 PRO A N 1
ATOM 7526 C CA . PRO A 1 929 ? -4.199 26.266 -21.328 1 92.44 929 PRO A CA 1
ATOM 7527 C C . PRO A 1 929 ? -3.021 26.203 -20.344 1 92.44 929 PRO A C 1
ATOM 7529 O O . PRO A 1 929 ? -1.866 26.156 -20.781 1 92.44 929 PRO A O 1
ATOM 7532 N N . GLU A 1 930 ? -3.273 26.25 -19.141 1 93.06 930 GLU A N 1
ATOM 7533 C CA . GLU A 1 930 ? -2.266 26.016 -18.109 1 93.06 930 GLU A CA 1
ATOM 7534 C C . GLU A 1 930 ? -1.925 24.547 -18 1 93.06 930 GLU A C 1
ATOM 7536 O O . GLU A 1 930 ? -2.76 23.734 -17.578 1 93.06 930 GLU A O 1
ATOM 7541 N N . LEU A 1 931 ? -0.689 24.172 -18.25 1 93.5 931 LEU A N 1
ATOM 7542 C CA . LEU A 1 931 ? -0.337 22.781 -18.469 1 93.5 931 LEU A CA 1
ATOM 7543 C C . LEU A 1 931 ? 0.311 22.172 -17.219 1 93.5 931 LEU A C 1
ATOM 7545 O O . LEU A 1 931 ? 0.429 20.953 -17.109 1 93.5 931 LEU A O 1
ATOM 7549 N N . VAL A 1 932 ? 0.72 22.969 -16.234 1 94.69 932 VAL A N 1
ATOM 7550 C CA . VAL A 1 932 ? 1.431 22.469 -15.062 1 94.69 932 VAL A CA 1
ATOM 7551 C C . VAL A 1 932 ? 0.5 22.469 -13.852 1 94.69 932 VAL A C 1
ATOM 7553 O O . VAL A 1 932 ? -0.396 23.312 -13.758 1 94.69 932 VAL A O 1
ATOM 7556 N N . PRO A 1 933 ? 0.641 21.516 -12.922 1 94.94 933 PRO A N 1
ATOM 7557 C CA . PRO A 1 933 ? -0.255 21.438 -11.766 1 94.94 933 PRO A CA 1
ATOM 7558 C C . PRO A 1 933 ? -0.07 22.594 -10.797 1 94.94 933 PRO A C 1
ATOM 7560 O O . PRO A 1 933 ? -1.017 22.984 -10.102 1 94.94 933 PRO A O 1
ATOM 7563 N N . PHE A 1 934 ? 1.113 23.062 -10.594 1 96.19 934 PHE A N 1
ATOM 7564 C CA . PHE A 1 934 ? 1.471 24.234 -9.812 1 96.19 934 PHE A CA 1
ATOM 7565 C C . PHE A 1 934 ? 2.754 24.859 -10.336 1 96.19 934 PHE A C 1
ATOM 7567 O O . PHE A 1 934 ? 3.4 24.312 -11.234 1 96.19 934 PHE A O 1
ATOM 7574 N N . ARG A 1 935 ? 3.074 26.016 -9.844 1 94.81 935 ARG A N 1
ATOM 7575 C CA . ARG A 1 935 ? 4.238 26.734 -10.344 1 94.81 935 ARG A CA 1
ATOM 7576 C C . ARG A 1 935 ? 5.5 26.344 -9.586 1 94.81 935 ARG A C 1
ATOM 7578 O O . ARG A 1 935 ? 5.496 26.266 -8.359 1 94.81 935 ARG A O 1
ATOM 7585 N N . LEU A 1 936 ? 6.496 25.953 -10.281 1 95.25 936 LEU A N 1
ATOM 7586 C CA . LEU A 1 936 ? 7.805 25.609 -9.742 1 95.25 936 LEU A CA 1
ATOM 7587 C C . LEU A 1 936 ? 8.914 25.953 -10.742 1 95.25 936 LEU A C 1
ATOM 7589 O O . LEU A 1 936 ? 9.5 25.062 -11.352 1 95.25 936 LEU A O 1
ATOM 7593 N N . THR A 1 937 ? 9.25 27.219 -10.859 1 93.25 937 THR A N 1
ATOM 7594 C CA . THR A 1 937 ? 10.211 27.734 -11.828 1 93.25 937 THR A CA 1
ATOM 7595 C C . THR A 1 937 ? 11.633 27.641 -11.289 1 93.25 937 THR A C 1
ATOM 7597 O O . THR A 1 937 ? 11.836 27.312 -10.117 1 93.25 937 THR A O 1
ATOM 7600 N N . GLN A 1 938 ? 12.609 27.953 -12.125 1 93.44 938 GLN A N 1
ATOM 7601 C CA . GLN A 1 938 ? 14.008 27.828 -11.75 1 93.44 938 GLN A CA 1
ATOM 7602 C C . GLN A 1 938 ? 14.367 28.797 -10.617 1 93.44 938 GLN A C 1
ATOM 7604 O O . GLN A 1 938 ? 15.164 28.453 -9.742 1 93.44 938 GLN A O 1
ATOM 7609 N N . ASN A 1 939 ? 13.766 29.984 -10.625 1 94.62 939 ASN A N 1
ATOM 7610 C CA . ASN A 1 939 ? 14.055 30.922 -9.547 1 94.62 939 ASN A CA 1
ATOM 7611 C C . ASN A 1 939 ? 13.438 30.469 -8.227 1 94.62 939 ASN A C 1
ATOM 7613 O O . ASN A 1 939 ? 14 30.719 -7.156 1 94.62 939 ASN A O 1
ATOM 7617 N N . MET A 1 940 ? 12.273 29.875 -8.25 1 95.38 940 MET A N 1
ATOM 7618 C CA . MET A 1 940 ? 11.695 29.328 -7.031 1 95.38 940 MET A CA 1
ATOM 7619 C C . MET A 1 940 ? 12.586 28.234 -6.449 1 95.38 940 MET A C 1
ATOM 7621 O O . MET A 1 940 ? 12.828 28.203 -5.238 1 95.38 940 MET A O 1
ATOM 7625 N N . ILE A 1 941 ? 13.109 27.375 -7.363 1 95.38 941 ILE A N 1
ATOM 7626 C CA . ILE A 1 941 ? 13.992 26.297 -6.938 1 95.38 941 ILE A CA 1
ATOM 7627 C C . ILE A 1 941 ? 15.289 26.875 -6.383 1 95.38 941 ILE A C 1
ATOM 7629 O O . ILE A 1 941 ? 15.797 26.422 -5.359 1 95.38 941 ILE A O 1
ATOM 7633 N N . ASN A 1 942 ? 15.766 27.906 -7.07 1 94.75 942 ASN A N 1
ATOM 7634 C CA . ASN A 1 942 ? 16.969 28.609 -6.625 1 94.75 942 ASN A CA 1
ATOM 7635 C C . ASN A 1 942 ? 16.766 29.234 -5.246 1 94.75 942 ASN A C 1
ATOM 7637 O O . ASN A 1 942 ? 17.688 29.203 -4.418 1 94.75 942 ASN A O 1
ATOM 7641 N N . GLY A 1 943 ? 15.641 29.781 -5.031 1 94.69 943 GLY A N 1
ATOM 7642 C CA . GLY A 1 943 ? 15.344 30.391 -3.74 1 94.69 943 GLY A CA 1
ATOM 7643 C C . GLY A 1 943 ? 15.305 29.375 -2.607 1 94.69 943 GLY A C 1
ATOM 7644 O O . GLY A 1 943 ? 15.828 29.641 -1.522 1 94.69 943 GLY A O 1
ATOM 7645 N N . MET A 1 944 ? 14.75 28.234 -2.842 1 94.75 944 MET A N 1
ATOM 7646 C CA . MET A 1 944 ? 14.664 27.188 -1.82 1 94.75 944 MET A CA 1
ATOM 7647 C C . MET A 1 944 ? 15.992 26.469 -1.673 1 94.75 944 MET A C 1
ATOM 7649 O O . MET A 1 944 ? 16.297 25.922 -0.606 1 94.75 944 MET A O 1
ATOM 7653 N N . GLY A 1 945 ? 16.781 26.469 -2.691 1 91.06 945 GLY A N 1
ATOM 7654 C CA . GLY A 1 945 ? 17.969 25.656 -2.752 1 91.06 945 GLY A CA 1
ATOM 7655 C C . GLY A 1 945 ? 17.766 24.344 -3.494 1 91.06 945 GLY A C 1
ATOM 7656 O O . GLY A 1 945 ? 16.703 23.734 -3.395 1 91.06 945 GLY A O 1
ATOM 7657 N N . GLU A 1 946 ? 18.734 23.891 -4.16 1 88.25 946 GLU A N 1
ATOM 7658 C CA . GLU A 1 946 ? 18.625 22.703 -4.984 1 88.25 946 GLU A CA 1
ATOM 7659 C C . GLU A 1 946 ? 18.344 21.469 -4.133 1 88.25 946 GLU A C 1
ATOM 7661 O O . GLU A 1 946 ? 17.609 20.562 -4.559 1 88.25 946 GLU A O 1
ATOM 7666 N N . VAL A 1 947 ? 18.844 21.422 -2.947 1 93.25 947 VAL A N 1
ATOM 7667 C CA . VAL A 1 947 ? 18.672 20.297 -2.041 1 93.25 947 VAL A CA 1
ATOM 7668 C C . VAL A 1 947 ? 17.219 20.234 -1.555 1 93.25 947 VAL A C 1
ATOM 7670 O O . VAL A 1 947 ? 16.672 19.156 -1.319 1 93.25 947 VAL A O 1
ATOM 7673 N N . ALA A 1 948 ? 16.625 21.391 -1.497 1 91.81 948 ALA A N 1
ATOM 7674 C CA . ALA A 1 948 ? 15.281 21.484 -0.932 1 91.81 948 ALA A CA 1
ATOM 7675 C C . ALA A 1 948 ? 14.242 20.891 -1.881 1 91.81 948 ALA A C 1
ATOM 7677 O O . ALA A 1 948 ? 13.195 20.406 -1.444 1 91.81 948 ALA A O 1
ATOM 7678 N N . LEU A 1 949 ? 14.531 20.938 -3.154 1 94 949 LEU A N 1
ATOM 7679 C CA . LEU A 1 949 ? 13.578 20.406 -4.121 1 94 949 LEU A CA 1
ATOM 7680 C C . LEU A 1 949 ? 13.25 18.938 -3.811 1 94 949 LEU A C 1
ATOM 7682 O O . LEU A 1 949 ? 12.078 18.562 -3.766 1 94 949 LEU A O 1
ATOM 7686 N N . ASP A 1 950 ? 14.328 18.203 -3.498 1 92.25 950 ASP A N 1
ATOM 7687 C CA . ASP A 1 950 ? 14.148 16.781 -3.186 1 92.25 950 ASP A CA 1
ATOM 7688 C C . ASP A 1 950 ? 14.094 16.562 -1.677 1 92.25 950 ASP A C 1
ATOM 7690 O O . ASP A 1 950 ? 13.883 15.43 -1.22 1 92.25 950 ASP A O 1
ATOM 7694 N N . GLY A 1 951 ? 14.219 17.594 -0.978 1 95.5 951 GLY A N 1
ATOM 7695 C CA . GLY A 1 951 ? 14.25 17.5 0.473 1 95.5 951 GLY A CA 1
ATOM 7696 C C . GLY A 1 951 ? 13 18.047 1.135 1 95.5 951 GLY A C 1
ATOM 7697 O O . GLY A 1 951 ? 11.977 17.359 1.195 1 95.5 951 GLY A O 1
ATOM 7698 N N . GLU A 1 952 ? 13.117 19.328 1.48 1 96.44 952 GLU A N 1
ATOM 7699 C CA . GLU A 1 952 ? 12.031 19.953 2.232 1 96.44 952 GLU A CA 1
ATOM 7700 C C . GLU A 1 952 ? 10.758 20.047 1.392 1 96.44 952 GLU A C 1
ATOM 7702 O O . GLU A 1 952 ? 9.68 19.672 1.848 1 96.44 952 GLU A O 1
ATOM 7707 N N . PHE A 1 953 ? 10.852 20.547 0.163 1 97.44 953 PHE A N 1
ATOM 7708 C CA . PHE A 1 953 ? 9.695 20.75 -0.7 1 97.44 953 PHE A CA 1
ATOM 7709 C C . PHE A 1 953 ? 8.992 19.422 -0.971 1 97.44 953 PHE A C 1
ATOM 7711 O O . PHE A 1 953 ? 7.781 19.297 -0.775 1 97.44 953 PHE A O 1
ATOM 7718 N N . ARG A 1 954 ? 9.719 18.484 -1.375 1 96.38 954 ARG A N 1
ATOM 7719 C CA . ARG A 1 954 ? 9.148 17.188 -1.732 1 96.38 954 ARG A CA 1
ATOM 7720 C C . ARG A 1 954 ? 8.539 16.5 -0.513 1 96.38 954 ARG A C 1
ATOM 7722 O O . ARG A 1 954 ? 7.438 15.953 -0.583 1 96.38 954 ARG A O 1
ATOM 7729 N N . THR A 1 955 ? 9.219 16.422 0.568 1 96.38 955 THR A N 1
ATOM 7730 C CA . THR A 1 955 ? 8.742 15.75 1.778 1 96.38 955 THR A CA 1
ATOM 7731 C C . THR A 1 955 ? 7.445 16.391 2.266 1 96.38 955 THR A C 1
ATOM 7733 O O . THR A 1 955 ? 6.527 15.688 2.695 1 96.38 955 THR A O 1
ATOM 7736 N N . VAL A 1 956 ? 7.414 17.703 2.209 1 97.75 956 VAL A N 1
ATOM 7737 C CA . VAL A 1 956 ? 6.215 18.406 2.645 1 97.75 956 VAL A CA 1
ATOM 7738 C C . VAL A 1 956 ? 5.055 18.094 1.702 1 97.75 956 VAL A C 1
ATOM 7740 O O . VAL A 1 956 ? 3.916 17.922 2.143 1 97.75 956 VAL A O 1
ATOM 7743 N N . CYS A 1 957 ? 5.352 18.031 0.401 1 98 957 CYS A N 1
ATOM 7744 C CA . CYS A 1 957 ? 4.324 17.625 -0.551 1 98 957 CYS A CA 1
ATOM 7745 C C . CYS A 1 957 ? 3.785 16.234 -0.214 1 98 957 CYS A C 1
ATOM 7747 O O . CYS A 1 957 ? 2.57 16.031 -0.2 1 98 957 CYS A O 1
ATOM 7749 N N . GLU A 1 958 ? 4.656 15.32 0.076 1 96.56 958 GLU A N 1
ATOM 7750 C CA . GLU A 1 958 ? 4.27 13.953 0.386 1 96.56 958 GLU A CA 1
ATOM 7751 C C . GLU A 1 958 ? 3.4 13.891 1.641 1 96.56 958 GLU A C 1
ATOM 7753 O O . GLU A 1 958 ? 2.383 13.195 1.666 1 96.56 958 GLU A O 1
ATOM 7758 N N . GLN A 1 959 ? 3.82 14.609 2.631 1 97.12 959 GLN A N 1
ATOM 7759 C CA . GLN A 1 959 ? 3.094 14.594 3.895 1 97.12 959 GLN A CA 1
ATOM 7760 C C . GLN A 1 959 ? 1.719 15.234 3.75 1 97.12 959 GLN A C 1
ATOM 7762 O O . GLN A 1 959 ? 0.737 14.758 4.32 1 97.12 959 GLN A O 1
ATOM 7767 N N . ALA A 1 960 ? 1.669 16.312 3.029 1 98.19 960 ALA A N 1
ATOM 7768 C CA . ALA A 1 960 ? 0.379 16.969 2.793 1 98.19 960 ALA A CA 1
ATOM 7769 C C . ALA A 1 960 ? -0.561 16.047 2.02 1 98.19 960 ALA A C 1
ATOM 7771 O O . ALA A 1 960 ? -1.725 15.875 2.393 1 98.19 960 ALA A O 1
ATOM 7772 N N . LEU A 1 961 ? -0.029 15.414 0.956 1 97.69 961 LEU A N 1
ATOM 7773 C CA . LEU A 1 961 ? -0.822 14.492 0.151 1 97.69 961 LEU A CA 1
ATOM 7774 C C . LEU A 1 961 ? -1.311 13.32 0.994 1 97.69 961 LEU A C 1
ATOM 7776 O O . LEU A 1 961 ? -2.445 12.867 0.833 1 97.69 961 LEU A O 1
ATOM 7780 N N . ARG A 1 962 ? -0.469 12.805 1.865 1 95.31 962 ARG A N 1
ATOM 7781 C CA . ARG A 1 962 ? -0.838 11.695 2.738 1 95.31 962 ARG A CA 1
ATOM 7782 C C . ARG A 1 962 ? -2.01 12.07 3.639 1 95.31 962 ARG A C 1
ATOM 7784 O O . ARG A 1 962 ? -2.98 11.32 3.748 1 95.31 962 ARG A O 1
ATOM 7791 N N . VAL A 1 963 ? -1.917 13.234 4.262 1 96.75 963 VAL A N 1
ATOM 7792 C CA . VAL A 1 963 ? -2.941 13.68 5.199 1 96.75 963 VAL A CA 1
ATOM 7793 C C . VAL A 1 963 ? -4.266 13.875 4.461 1 96.75 963 VAL A C 1
ATOM 7795 O O . VAL A 1 963 ? -5.32 13.461 4.945 1 96.75 963 VAL A O 1
ATOM 7798 N N . PHE A 1 964 ? -4.207 14.516 3.322 1 97.38 964 PHE A N 1
ATOM 7799 C CA . PHE A 1 964 ? -5.434 14.781 2.58 1 97.38 964 PHE A CA 1
ATOM 7800 C C . PHE A 1 964 ? -6.043 13.492 2.061 1 97.38 964 PHE A C 1
ATOM 7802 O O . PHE A 1 964 ? -7.27 13.344 2.023 1 97.38 964 PHE A O 1
ATOM 7809 N N . ARG A 1 965 ? -5.27 12.594 1.674 1 93.69 965 ARG A N 1
ATOM 7810 C CA . ARG A 1 965 ? -5.773 11.305 1.213 1 93.69 965 ARG A CA 1
ATOM 7811 C C . ARG A 1 965 ? -6.441 10.539 2.35 1 93.69 965 ARG A C 1
ATOM 7813 O O . ARG A 1 965 ? -7.508 9.953 2.166 1 93.69 965 ARG A O 1
ATOM 7820 N N . GLU A 1 966 ? -5.77 10.492 3.514 1 90.62 966 GLU A N 1
ATOM 7821 C CA . GLU A 1 966 ? -6.301 9.789 4.676 1 90.62 966 GLU A CA 1
ATOM 7822 C C . GLU A 1 966 ? -7.613 10.406 5.145 1 90.62 966 GLU A C 1
ATOM 7824 O O . GLU A 1 966 ? -8.43 9.734 5.781 1 90.62 966 GLU A O 1
ATOM 7829 N N . ASN A 1 967 ? -7.809 11.688 4.828 1 93.69 967 ASN A N 1
ATOM 7830 C CA . ASN A 1 967 ? -9.023 12.391 5.227 1 93.69 967 ASN A CA 1
ATOM 7831 C C . ASN A 1 967 ? -9.875 12.766 4.016 1 93.69 967 ASN A C 1
ATOM 7833 O O . ASN A 1 967 ? -10.492 13.828 4 1 93.69 967 ASN A O 1
ATOM 7837 N N . SER A 1 968 ? -9.797 11.969 2.941 1 92.81 968 SER A N 1
ATOM 7838 C CA . SER A 1 968 ? -10.5 12.258 1.696 1 92.81 968 SER A CA 1
ATOM 7839 C C . SER A 1 968 ? -12 12.391 1.928 1 92.81 968 SER A C 1
ATOM 7841 O O . SER A 1 968 ? -12.656 13.25 1.331 1 92.81 968 SER A O 1
ATOM 7843 N N . TYR A 1 969 ? -12.578 11.547 2.883 1 91.5 969 TYR A N 1
ATOM 7844 C CA . TYR A 1 969 ? -14.016 11.57 3.148 1 91.5 969 TYR A CA 1
ATOM 7845 C C . TYR A 1 969 ? -14.445 12.93 3.695 1 91.5 969 TYR A C 1
ATOM 7847 O O . TYR A 1 969 ? -15.453 13.484 3.26 1 91.5 969 TYR A O 1
ATOM 7855 N N . GLU A 1 970 ? -13.688 13.422 4.625 1 93.19 970 GLU A N 1
ATOM 7856 C CA . GLU A 1 970 ? -14 14.727 5.215 1 93.19 970 GLU A CA 1
ATOM 7857 C C . GLU A 1 970 ? -13.945 15.828 4.164 1 93.19 970 GLU A C 1
ATOM 7859 O O . GLU A 1 970 ? -14.812 16.703 4.133 1 93.19 970 GLU A O 1
ATOM 7864 N N . ILE A 1 971 ? -12.969 15.828 3.311 1 95.38 971 ILE A N 1
ATOM 7865 C CA . ILE A 1 971 ? -12.812 16.828 2.262 1 95.38 971 ILE A CA 1
ATOM 7866 C C . ILE A 1 971 ? -13.969 16.734 1.273 1 95.38 971 ILE A C 1
ATOM 7868 O O . ILE A 1 971 ? -14.539 17.75 0.866 1 95.38 971 ILE A O 1
ATOM 7872 N N . GLU A 1 972 ? -14.336 15.516 0.916 1 93.25 972 GLU A N 1
ATOM 7873 C CA . GLU A 1 972 ? -15.422 15.281 -0.031 1 93.25 972 GLU A CA 1
ATOM 7874 C C . GLU A 1 972 ? -16.75 15.805 0.509 1 93.25 972 GLU A C 1
ATOM 7876 O O . GLU A 1 972 ? -17.547 16.375 -0.238 1 93.25 972 GLU A O 1
ATOM 7881 N N . LYS A 1 973 ? -16.953 15.586 1.767 1 91.62 973 LYS A N 1
ATOM 7882 C CA . LYS A 1 973 ? -18.203 16.031 2.363 1 91.62 973 LYS A CA 1
ATOM 7883 C C . LYS A 1 973 ? -18.234 17.562 2.492 1 91.62 973 LYS A C 1
ATOM 7885 O O . LYS A 1 973 ? -19.297 18.172 2.377 1 91.62 973 LYS A O 1
ATOM 7890 N N . TYR A 1 974 ? -17.125 18.109 2.725 1 91.44 974 TYR A N 1
ATOM 7891 C CA . TYR A 1 974 ? -17.062 19.562 2.779 1 91.44 974 TYR A CA 1
ATOM 7892 C C . TYR A 1 974 ? -17.375 20.188 1.418 1 91.44 974 TYR A C 1
ATOM 7894 O O . TYR A 1 974 ? -18.109 21.156 1.327 1 91.44 974 TYR A O 1
ATOM 7902 N N . ILE A 1 975 ? -16.859 19.625 0.349 1 91.75 975 ILE A N 1
ATOM 7903 C CA . ILE A 1 975 ? -17.031 20.188 -0.985 1 91.75 975 ILE A CA 1
ATOM 7904 C C . ILE A 1 975 ? -18.438 19.875 -1.504 1 91.75 975 ILE A C 1
ATOM 7906 O O . ILE A 1 975 ? -18.953 20.578 -2.379 1 91.75 975 ILE A O 1
ATOM 7910 N N . ALA A 1 976 ? -19.031 18.812 -0.984 1 87.69 976 ALA A N 1
ATOM 7911 C CA . ALA A 1 976 ? -20.375 18.438 -1.415 1 87.69 976 ALA A CA 1
ATOM 7912 C C . ALA A 1 976 ? -21.391 19.547 -1.126 1 87.69 976 ALA A C 1
ATOM 7914 O O . ALA A 1 976 ? -22.359 19.703 -1.856 1 87.69 976 ALA A O 1
ATOM 7915 N N . ASP A 1 977 ? -21.094 20.375 -0.154 1 84.25 977 ASP A N 1
ATOM 7916 C CA . ASP A 1 977 ? -22.031 21.406 0.283 1 84.25 977 ASP A CA 1
ATOM 7917 C C . ASP A 1 977 ? -21.688 22.75 -0.364 1 84.25 977 ASP A C 1
ATOM 7919 O O . ASP A 1 977 ? -22.359 23.75 -0.094 1 84.25 977 ASP A O 1
ATOM 7923 N N . LEU A 1 978 ? -20.812 22.766 -1.294 1 87.81 978 LEU A N 1
ATOM 7924 C CA . LEU A 1 978 ? -20.438 24 -1.955 1 87.81 978 LEU A CA 1
ATOM 7925 C C . LEU A 1 978 ? -21.469 24.391 -3.006 1 87.81 978 LEU A C 1
ATOM 7927 O O . LEU A 1 978 ? -22.109 23.531 -3.611 1 87.81 978 LEU A O 1
ATOM 7931 N N . PRO A 1 979 ? -21.734 25.688 -3.172 1 86.75 979 PRO A N 1
ATOM 7932 C CA . PRO A 1 979 ? -22.578 26.125 -4.285 1 86.75 979 PRO A CA 1
ATOM 7933 C C . PRO A 1 979 ? -21.922 25.875 -5.648 1 86.75 979 PRO A C 1
ATOM 7935 O O . PRO A 1 979 ? -20.828 25.328 -5.723 1 86.75 979 PRO A O 1
ATOM 7938 N N . ASN A 1 980 ? -22.688 26.125 -6.66 1 88.12 980 ASN A N 1
ATOM 7939 C CA . ASN A 1 980 ? -22.141 25.969 -8 1 88.12 980 ASN A CA 1
ATOM 7940 C C . ASN A 1 980 ? -21.078 27.016 -8.297 1 88.12 980 ASN A C 1
ATOM 7942 O O . ASN A 1 980 ? -21.391 28.156 -8.656 1 88.12 980 ASN A O 1
ATOM 7946 N N . LEU A 1 981 ? -19.844 26.672 -8.172 1 89.56 981 LEU A N 1
ATOM 7947 C CA . LEU A 1 981 ? -18.719 27.594 -8.359 1 89.56 981 LEU A CA 1
ATOM 7948 C C . LEU A 1 981 ? -18.172 27.5 -9.781 1 89.56 981 LEU A C 1
ATOM 7950 O O . LEU A 1 981 ? -17.234 28.219 -10.141 1 89.56 981 LEU A O 1
ATOM 7954 N N . VAL A 1 982 ? -18.75 26.578 -10.617 1 88.25 982 VAL A N 1
ATOM 7955 C CA . VAL A 1 982 ? -18.266 26.406 -11.984 1 88.25 982 VAL A CA 1
ATOM 7956 C C . VAL A 1 982 ? -19.359 26.781 -12.977 1 88.25 982 VAL A C 1
ATOM 7958 O O . VAL A 1 982 ? -19.406 26.25 -14.086 1 88.25 982 VAL A O 1
ATOM 7961 N N . ALA A 1 983 ? -20.25 27.594 -12.648 1 80.06 983 ALA A N 1
ATOM 7962 C CA . ALA A 1 983 ? -21.391 27.969 -13.477 1 80.06 983 ALA A CA 1
ATOM 7963 C C . ALA A 1 983 ? -20.938 28.672 -14.758 1 80.06 983 ALA A C 1
ATOM 7965 O O . ALA A 1 983 ? -21.672 28.719 -15.75 1 80.06 983 ALA A O 1
ATOM 7966 N N . ASP A 1 984 ? -19.781 29.172 -14.789 1 77.31 984 ASP A N 1
ATOM 7967 C CA . ASP A 1 984 ? -19.281 29.938 -15.93 1 77.31 984 ASP A CA 1
ATOM 7968 C C . ASP A 1 984 ? -18.672 29.016 -16.984 1 77.31 984 ASP A C 1
ATOM 7970 O O . ASP A 1 984 ? -18.391 29.438 -18.109 1 77.31 984 ASP A O 1
ATOM 7974 N N . PHE A 1 985 ? -18.516 27.703 -16.781 1 73.88 985 PHE A N 1
ATOM 7975 C CA . PHE A 1 985 ? -17.859 26.75 -17.688 1 73.88 985 PHE A CA 1
ATOM 7976 C C . PHE A 1 985 ? -18.672 26.562 -18.953 1 73.88 985 PHE A C 1
ATOM 7978 O O . PHE A 1 985 ? -18.109 26.609 -20.062 1 73.88 985 PHE A O 1
ATOM 7985 N N . PRO A 1 986 ? -19.984 26.453 -18.844 1 69.19 986 PRO A N 1
ATOM 7986 C CA . PRO A 1 986 ? -20.766 26.219 -20.062 1 69.19 986 PRO A CA 1
ATOM 7987 C C . PRO A 1 986 ? -20.703 27.391 -21.031 1 69.19 986 PRO A C 1
ATOM 7989 O O . PRO A 1 986 ? -20.859 27.203 -22.25 1 69.19 986 PRO A O 1
ATOM 7992 N N . SER A 1 987 ? -20.438 28.5 -20.453 1 76 987 SER A N 1
ATOM 7993 C CA . SER A 1 987 ? -20.406 29.688 -21.312 1 76 987 SER A CA 1
ATOM 7994 C C . SER A 1 987 ? -19.062 29.812 -22.031 1 76 987 SER A C 1
ATOM 7996 O O . SER A 1 987 ? -18.938 30.531 -23.016 1 76 987 SER A O 1
ATOM 7998 N N . ASN A 1 988 ? -18.188 29.031 -21.547 1 81.44 988 ASN A N 1
ATOM 7999 C CA . ASN A 1 988 ? -16.859 29.031 -22.156 1 81.44 988 ASN A CA 1
ATOM 8000 C C . ASN A 1 988 ? -16.766 28 -23.297 1 81.44 988 ASN A C 1
ATOM 8002 O O . ASN A 1 988 ? -16.969 26.812 -23.062 1 81.44 988 ASN A O 1
ATOM 8006 N N . LYS A 1 989 ? -16.562 28.375 -24.531 1 76.12 989 LYS A N 1
ATOM 8007 C CA . LYS A 1 989 ? -16.516 27.531 -25.719 1 76.12 989 LYS A CA 1
ATOM 8008 C C . LYS A 1 989 ? -15.406 26.5 -25.625 1 76.12 989 LYS A C 1
ATOM 8010 O O . LYS A 1 989 ? -15.445 25.469 -26.297 1 76.12 989 LYS A O 1
ATOM 8015 N N . ARG A 1 990 ? -14.375 26.625 -24.859 1 80.38 990 ARG A N 1
ATOM 8016 C CA . ARG A 1 990 ? -13.219 25.734 -24.766 1 80.38 990 ARG A CA 1
ATOM 8017 C C . ARG A 1 990 ? -13.383 24.719 -23.641 1 80.38 990 ARG A C 1
ATOM 8019 O O . ARG A 1 990 ? -12.562 23.812 -23.5 1 80.38 990 ARG A O 1
ATOM 8026 N N . ALA A 1 991 ? -14.391 24.953 -22.844 1 85.38 991 ALA A N 1
ATOM 8027 C CA . ALA A 1 991 ? -14.633 24.047 -21.734 1 85.38 991 ALA A CA 1
ATOM 8028 C C . ALA A 1 991 ? -15.492 22.859 -22.172 1 85.38 991 ALA A C 1
ATOM 8030 O O . ALA A 1 991 ? -16.297 22.984 -23.094 1 85.38 991 ALA A O 1
ATOM 8031 N N . PRO A 1 992 ? -15.203 21.719 -21.516 1 84.38 992 PRO A N 1
ATOM 8032 C CA . PRO A 1 992 ? -16.094 20.594 -21.797 1 84.38 992 PRO A CA 1
ATOM 8033 C C . PRO A 1 992 ? -17.562 20.906 -21.484 1 84.38 992 PRO A C 1
ATOM 8035 O O . PRO A 1 992 ? -17.859 21.453 -20.422 1 84.38 992 PRO A O 1
ATOM 8038 N N . LYS A 1 993 ? -18.438 20.734 -22.297 1 80.5 993 LYS A N 1
ATOM 8039 C CA . LYS A 1 993 ? -19.844 21.109 -22.188 1 80.5 993 LYS A CA 1
ATOM 8040 C C . LYS A 1 993 ? -20.516 20.359 -21.047 1 80.5 993 LYS A C 1
ATOM 8042 O O . LYS A 1 993 ? -21.516 20.828 -20.5 1 80.5 993 LYS A O 1
ATOM 8047 N N . ASP A 1 994 ? -19.984 19.266 -20.656 1 82.44 994 ASP A N 1
ATOM 8048 C CA . ASP A 1 994 ? -20.609 18.438 -19.641 1 82.44 994 ASP A CA 1
ATOM 8049 C C . ASP A 1 994 ? -19.953 18.656 -18.281 1 82.44 994 ASP A C 1
ATOM 8051 O O . ASP A 1 994 ? -20.25 17.953 -17.312 1 82.44 994 ASP A O 1
ATOM 8055 N N . PHE A 1 995 ? -19.203 19.766 -18.172 1 87.25 995 PHE A N 1
ATOM 8056 C CA . PHE A 1 995 ? -18.5 19.984 -16.922 1 87.25 995 PHE A CA 1
ATOM 8057 C C . PHE A 1 995 ? -19.375 20.719 -15.922 1 87.25 995 PHE A C 1
ATOM 8059 O O . PHE A 1 995 ? -19.797 21.844 -16.172 1 87.25 995 PHE A O 1
ATOM 8066 N N . ASP A 1 996 ? -19.703 20.062 -14.867 1 89.88 996 ASP A N 1
ATOM 8067 C CA . ASP A 1 996 ? -20.531 20.641 -13.805 1 89.88 996 ASP A CA 1
ATOM 8068 C C . ASP A 1 996 ? -19.891 20.406 -12.438 1 89.88 996 ASP A C 1
ATOM 8070 O O . ASP A 1 996 ? -18.75 19.922 -12.344 1 89.88 996 ASP A O 1
ATOM 8074 N N . MET A 1 997 ? -20.547 20.875 -11.43 1 91.06 997 MET A N 1
ATOM 8075 C CA . MET A 1 997 ? -19.984 20.781 -10.078 1 91.06 997 MET A CA 1
ATOM 8076 C C . MET A 1 997 ? -19.797 19.328 -9.664 1 91.06 997 MET A C 1
ATOM 8078 O O . MET A 1 997 ? -18.875 19.016 -8.906 1 91.06 997 MET A O 1
ATOM 8082 N N . SER A 1 998 ? -20.656 18.438 -10.18 1 90.5 998 SER A N 1
ATOM 8083 C CA . SER A 1 998 ? -20.5 17.016 -9.883 1 90.5 998 SER A CA 1
ATOM 8084 C C . SER A 1 998 ? -19.203 16.453 -10.469 1 90.5 998 SER A C 1
ATOM 8086 O O . SER A 1 998 ? -18.516 15.664 -9.82 1 90.5 998 SER A O 1
ATOM 8088 N N . GLU A 1 999 ? -18.906 16.875 -11.656 1 91.62 999 GLU A N 1
ATOM 8089 C CA . GLU A 1 999 ? -17.656 16.453 -12.281 1 91.62 999 GLU A CA 1
ATOM 8090 C C . GLU A 1 999 ? -16.453 17.047 -11.555 1 91.62 999 GLU A C 1
ATOM 8092 O O . GLU A 1 999 ? -15.422 16.375 -11.406 1 91.62 999 GLU A O 1
ATOM 8097 N N . ALA A 1 1000 ? -16.578 18.297 -11.133 1 93.19 1000 ALA A N 1
ATOM 8098 C CA . ALA A 1 1000 ? -15.508 18.922 -10.367 1 93.19 1000 ALA A CA 1
ATOM 8099 C C . ALA A 1 1000 ? -15.211 18.141 -9.094 1 93.19 1000 ALA A C 1
ATOM 8101 O O . ALA A 1 1000 ? -14.039 17.938 -8.742 1 93.19 1000 ALA A O 1
ATOM 8102 N N . LYS A 1 1001 ? -16.266 17.766 -8.453 1 93.31 1001 LYS A N 1
ATOM 8103 C CA . LYS A 1 1001 ? -16.125 17 -7.223 1 93.31 1001 LYS A CA 1
ATOM 8104 C C . LYS A 1 1001 ? -15.5 15.641 -7.488 1 93.31 1001 LYS A C 1
ATOM 8106 O O . LYS A 1 1001 ? -14.672 15.164 -6.707 1 93.31 1001 LYS A O 1
ATOM 8111 N N . ARG A 1 1002 ? -15.922 15.016 -8.562 1 92.06 1002 ARG A N 1
ATOM 8112 C CA . ARG A 1 1002 ? -15.367 13.727 -8.953 1 92.06 1002 ARG A CA 1
ATOM 8113 C C . ARG A 1 1002 ? -13.867 13.836 -9.219 1 92.06 1002 ARG A C 1
ATOM 8115 O O . ARG A 1 1002 ? -13.094 12.961 -8.82 1 92.06 1002 ARG A O 1
ATOM 8122 N N . LEU A 1 1003 ? -13.477 14.883 -9.859 1 93.12 1003 LEU A N 1
ATOM 8123 C CA . LEU A 1 1003 ? -12.07 15.094 -10.172 1 93.12 1003 LEU A CA 1
ATOM 8124 C C . LEU A 1 1003 ? -11.258 15.312 -8.898 1 93.12 1003 LEU A C 1
ATOM 8126 O O . LEU A 1 1003 ? -10.148 14.797 -8.766 1 93.12 1003 LEU A O 1
ATOM 8130 N N . VAL A 1 1004 ? -11.781 16.078 -7.953 1 95.06 1004 VAL A N 1
ATOM 8131 C CA . VAL A 1 1004 ? -11.109 16.297 -6.676 1 95.06 1004 VAL A CA 1
ATOM 8132 C C . VAL A 1 1004 ? -10.945 14.977 -5.934 1 95.06 1004 VAL A C 1
ATOM 8134 O O . VAL A 1 1004 ? -9.883 14.703 -5.379 1 95.06 1004 VAL A O 1
ATOM 8137 N N . SER A 1 1005 ? -12 14.164 -5.992 1 92.38 1005 SER A N 1
ATOM 8138 C CA . SER A 1 1005 ? -11.945 12.852 -5.348 1 92.38 1005 SER A CA 1
ATOM 8139 C C . SER A 1 1005 ? -10.875 11.977 -5.984 1 92.38 1005 SER A C 1
ATOM 8141 O O . SER A 1 1005 ? -10.18 11.234 -5.285 1 92.38 1005 SER A O 1
ATOM 8143 N N . GLY A 1 1006 ? -10.844 12.008 -7.324 1 91.25 1006 GLY A N 1
ATOM 8144 C CA . GLY A 1 1006 ? -9.82 11.25 -8.023 1 91.25 1006 GLY A CA 1
ATOM 8145 C C . GLY A 1 1006 ? -8.406 11.688 -7.672 1 91.25 1006 GLY A C 1
ATOM 8146 O O . GLY A 1 1006 ? -7.512 10.852 -7.543 1 91.25 1006 GLY A O 1
ATOM 8147 N N . ARG A 1 1007 ? -8.141 12.953 -7.473 1 94.25 1007 ARG A N 1
ATOM 8148 C CA . ARG A 1 1007 ? -6.824 13.492 -7.137 1 94.25 1007 ARG A CA 1
ATOM 8149 C C . ARG A 1 1007 ? -6.445 13.148 -5.699 1 94.25 1007 ARG A C 1
ATOM 8151 O O . ARG A 1 1007 ? -5.277 12.875 -5.406 1 94.25 1007 ARG A O 1
ATOM 8158 N N . LEU A 1 1008 ? -7.449 13.195 -4.832 1 93.5 1008 LEU A N 1
ATOM 8159 C CA . LEU A 1 1008 ? -7.211 12.82 -3.445 1 93.5 1008 LEU A CA 1
ATOM 8160 C C . LEU A 1 1008 ? -6.785 11.359 -3.348 1 93.5 1008 LEU A C 1
ATOM 8162 O O . LEU A 1 1008 ? -5.988 10.992 -2.48 1 93.5 1008 LEU A O 1
ATOM 8166 N N . ARG A 1 1009 ? -7.297 10.531 -4.266 1 88.62 1009 ARG A N 1
ATOM 8167 C CA . ARG A 1 1009 ? -7.027 9.094 -4.215 1 88.62 1009 ARG A CA 1
ATOM 8168 C C . ARG A 1 1009 ? -5.75 8.75 -4.973 1 88.62 1009 ARG A C 1
ATOM 8170 O O . ARG A 1 1009 ? -5.414 7.574 -5.129 1 88.62 1009 ARG A O 1
ATOM 8177 N N . GLY A 1 1010 ? -4.996 9.719 -5.434 1 89.88 1010 GLY A N 1
ATOM 8178 C CA . GLY A 1 1010 ? -3.656 9.508 -5.957 1 89.88 1010 GLY A CA 1
ATOM 8179 C C . GLY A 1 1010 ? -3.611 9.445 -7.473 1 89.88 1010 GLY A C 1
ATOM 8180 O O . GLY A 1 1010 ? -2.756 8.766 -8.047 1 89.88 1010 GLY A O 1
ATOM 8181 N N . GLN A 1 1011 ? -4.496 10.078 -8.172 1 90.19 1011 GLN A N 1
ATOM 8182 C CA . GLN A 1 1011 ? -4.508 10.133 -9.633 1 90.19 1011 GLN A CA 1
ATOM 8183 C C . GLN A 1 1011 ? -4.355 11.57 -10.125 1 90.19 1011 GLN A C 1
ATOM 8185 O O . GLN A 1 1011 ? -4.691 12.516 -9.414 1 90.19 1011 GLN A O 1
ATOM 8190 N N . ILE A 1 1012 ? -3.76 11.703 -11.211 1 91.88 1012 ILE A N 1
ATOM 8191 C CA . ILE A 1 1012 ? -3.689 13.008 -11.875 1 91.88 1012 ILE A CA 1
ATOM 8192 C C . ILE A 1 1012 ? -4.805 13.125 -12.906 1 91.88 1012 ILE A C 1
ATOM 8194 O O . ILE A 1 1012 ? -4.73 12.523 -13.984 1 91.88 1012 ILE A O 1
ATOM 8198 N N . MET A 1 1013 ? -5.875 13.781 -12.539 1 90.69 1013 MET A N 1
ATOM 8199 C CA . MET A 1 1013 ? -7.047 13.977 -13.391 1 90.69 1013 MET A CA 1
ATOM 8200 C C . MET A 1 1013 ? -7.438 15.445 -13.445 1 90.69 1013 MET A C 1
ATOM 8202 O O . MET A 1 1013 ? -7.457 16.125 -12.422 1 90.69 1013 MET A O 1
ATOM 8206 N N . THR A 1 1014 ? -7.609 15.906 -14.594 1 91.38 1014 THR A N 1
ATOM 8207 C CA . THR A 1 1014 ? -8.023 17.281 -14.781 1 91.38 1014 THR A CA 1
ATOM 8208 C C . THR A 1 1014 ? -9.234 17.375 -15.711 1 91.38 1014 THR A C 1
ATOM 8210 O O . THR A 1 1014 ? -9.758 16.344 -16.141 1 91.38 1014 THR A O 1
ATOM 8213 N N . ALA A 1 1015 ? -9.711 18.531 -15.914 1 88 1015 ALA A N 1
ATOM 8214 C CA . ALA A 1 1015 ? -10.953 18.734 -16.641 1 88 1015 ALA A CA 1
ATOM 8215 C C . ALA A 1 1015 ? -10.758 18.5 -18.141 1 88 1015 ALA A C 1
ATOM 8217 O O . ALA A 1 1015 ? -11.641 17.953 -18.812 1 88 1015 ALA A O 1
ATOM 8218 N N . LYS A 1 1016 ? -9.594 18.875 -18.672 1 88.44 1016 LYS A N 1
ATOM 8219 C CA . LYS A 1 1016 ? -9.422 18.828 -20.109 1 88.44 1016 LYS A CA 1
ATOM 8220 C C . LYS A 1 1016 ? -8.148 18.078 -20.5 1 88.44 1016 LYS A C 1
ATOM 8222 O O . LYS A 1 1016 ? -8.188 17.188 -21.359 1 88.44 1016 LYS A O 1
ATOM 8227 N N . LEU A 1 1017 ? -7.031 18.344 -19.922 1 87.12 1017 LEU A N 1
ATOM 8228 C CA . LEU A 1 1017 ? -5.727 17.828 -20.312 1 87.12 1017 LEU A CA 1
ATOM 8229 C C . LEU A 1 1017 ? -5.605 16.344 -20 1 87.12 1017 LEU A C 1
ATOM 8231 O O . LEU A 1 1017 ? -5.109 15.57 -20.828 1 87.12 1017 LEU A O 1
ATOM 8235 N N . TYR A 1 1018 ? -5.926 16.016 -18.797 1 87.19 1018 TYR A N 1
ATOM 8236 C CA . TYR A 1 1018 ? -5.816 14.633 -18.344 1 87.19 1018 TYR A CA 1
ATOM 8237 C C . TYR A 1 1018 ? -7.184 14.07 -17.984 1 87.19 1018 TYR A C 1
ATOM 8239 O O . TYR A 1 1018 ? -7.438 13.734 -16.828 1 87.19 1018 TYR A O 1
ATOM 8247 N N . ARG A 1 1019 ? -7.977 13.859 -19.109 1 79.75 1019 ARG A N 1
ATOM 8248 C CA . ARG A 1 1019 ? -9.312 13.305 -18.922 1 79.75 1019 ARG A CA 1
ATOM 8249 C C . ARG A 1 1019 ? -9.266 11.781 -18.797 1 79.75 1019 ARG A C 1
ATOM 8251 O O . ARG A 1 1019 ? -8.664 11.109 -19.641 1 79.75 1019 ARG A O 1
ATOM 8258 N N . SER A 1 1020 ? -9.195 11.258 -17.562 1 69 1020 SER A N 1
ATOM 8259 C CA . SER A 1 1020 ? -9.141 9.805 -17.438 1 69 1020 SER A CA 1
ATOM 8260 C C . SER A 1 1020 ? -10.078 9.312 -16.344 1 69 1020 SER A C 1
ATOM 8262 O O . SER A 1 1020 ? -10.539 10.094 -15.516 1 69 1020 SER A O 1
ATOM 8264 N N . ASN A 1 1021 ? -10.547 8.141 -16.672 1 69.56 1021 ASN A N 1
ATOM 8265 C CA . ASN A 1 1021 ? -11.25 7.465 -15.594 1 69.56 1021 ASN A CA 1
ATOM 8266 C C . ASN A 1 1021 ? -10.281 6.918 -14.555 1 69.56 1021 ASN A C 1
ATOM 8268 O O . ASN A 1 1021 ? -9.141 6.594 -14.867 1 69.56 1021 ASN A O 1
ATOM 8272 N N . PRO A 1 1022 ? -10.758 6.969 -13.391 1 67.81 1022 PRO A N 1
ATOM 8273 C CA . PRO A 1 1022 ? -9.883 6.461 -12.336 1 67.81 1022 PRO A CA 1
ATOM 8274 C C . PRO A 1 1022 ? -9.5 5 -12.539 1 67.81 1022 PRO A C 1
ATOM 8276 O O . PRO A 1 1022 ? -10.312 4.203 -13.023 1 67.81 1022 PRO A O 1
ATOM 8279 N N . ILE A 1 1023 ? -8.242 4.789 -12.312 1 69.62 1023 ILE A N 1
ATOM 8280 C CA . ILE A 1 1023 ? -7.734 3.43 -12.477 1 69.62 1023 ILE A CA 1
ATOM 8281 C C . ILE A 1 1023 ? -7.738 2.713 -11.133 1 69.62 1023 ILE A C 1
ATOM 8283 O O . ILE A 1 1023 ? -7.848 3.352 -10.086 1 69.62 1023 ILE A O 1
ATOM 8287 N N . SER A 1 1024 ? -7.664 1.398 -11.211 1 65.06 1024 SER A N 1
ATOM 8288 C CA . SER A 1 1024 ? -7.77 0.538 -10.039 1 65.06 1024 SER A CA 1
ATOM 8289 C C . SER A 1 1024 ? -6.551 0.68 -9.141 1 65.06 1024 SER A C 1
ATOM 8291 O O . SER A 1 1024 ? -6.652 0.523 -7.918 1 65.06 1024 SER A O 1
ATOM 8293 N N . HIS A 1 1025 ? -5.434 1.001 -9.672 1 72.81 1025 HIS A N 1
ATOM 8294 C CA . HIS A 1 1025 ? -4.223 1.079 -8.859 1 72.81 1025 HIS A CA 1
ATOM 8295 C C . HIS A 1 1025 ? -3.721 2.516 -8.758 1 72.81 1025 HIS A C 1
ATOM 8297 O O . HIS A 1 1025 ? -2.861 2.934 -9.539 1 72.81 1025 HIS A O 1
ATOM 8303 N N . PRO A 1 1026 ? -4.254 3.203 -7.766 1 80.62 1026 PRO A N 1
ATOM 8304 C CA . PRO A 1 1026 ? -3.801 4.594 -7.645 1 80.62 1026 PRO A CA 1
ATOM 8305 C C . PRO A 1 1026 ? -2.336 4.703 -7.23 1 80.62 1026 PRO A C 1
ATOM 8307 O O . PRO A 1 1026 ? -1.766 3.744 -6.699 1 80.62 1026 PRO A O 1
ATOM 8310 N N . MET A 1 1027 ? -1.663 5.809 -7.523 1 87.75 1027 MET A N 1
ATOM 8311 C CA . MET A 1 1027 ? -0.254 6.035 -7.211 1 87.75 1027 MET A CA 1
ATOM 8312 C C . MET A 1 1027 ? -0.04 6.141 -5.703 1 87.75 1027 MET A C 1
ATOM 8314 O O . MET A 1 1027 ? -0.886 6.676 -4.988 1 87.75 1027 MET A O 1
ATOM 8318 N N . GLN A 1 1028 ? 1.102 5.609 -5.301 1 86.44 1028 GLN A N 1
ATOM 8319 C CA . GLN A 1 1028 ? 1.513 5.883 -3.93 1 86.44 1028 GLN A CA 1
ATOM 8320 C C . GLN A 1 1028 ? 1.815 7.367 -3.734 1 86.44 1028 GLN A C 1
ATOM 8322 O O . GLN A 1 1028 ? 2.082 8.086 -4.699 1 86.44 1028 GLN A O 1
ATOM 8327 N N . VAL A 1 1029 ? 1.795 7.824 -2.574 1 92.12 1029 VAL A N 1
ATOM 8328 C CA . VAL A 1 1029 ? 1.946 9.242 -2.248 1 92.12 1029 VAL A CA 1
ATOM 8329 C C . VAL A 1 1029 ? 3.299 9.742 -2.748 1 92.12 1029 VAL A C 1
ATOM 8331 O O . VAL A 1 1029 ? 3.393 10.836 -3.307 1 92.12 1029 VAL A O 1
ATOM 8334 N N . SER A 1 1030 ? 4.363 8.969 -2.551 1 90.12 1030 SER A N 1
ATOM 8335 C CA . SER A 1 1030 ? 5.703 9.375 -2.971 1 90.12 1030 SER A CA 1
ATOM 8336 C C . SER A 1 1030 ? 5.793 9.492 -4.488 1 90.12 1030 SER A C 1
ATOM 8338 O O . SER A 1 1030 ? 6.402 10.43 -5.012 1 90.12 1030 SER A O 1
ATOM 8340 N N . GLN A 1 1031 ? 5.141 8.609 -5.172 1 89.12 1031 GLN A N 1
ATOM 8341 C CA . GLN A 1 1031 ? 5.148 8.633 -6.633 1 89.12 1031 GLN A CA 1
ATOM 8342 C C . GLN A 1 1031 ? 4.324 9.805 -7.168 1 89.12 1031 GLN A C 1
ATOM 8344 O O . GLN A 1 1031 ? 4.684 10.414 -8.18 1 89.12 1031 GLN A O 1
ATOM 8349 N N . LEU A 1 1032 ? 3.193 9.977 -6.5 1 93.38 1032 LEU A N 1
ATOM 8350 C CA . LEU A 1 1032 ? 2.357 11.102 -6.914 1 93.38 1032 LEU A CA 1
ATOM 8351 C C . LEU A 1 1032 ? 3.105 12.422 -6.766 1 93.38 1032 LEU A C 1
ATOM 8353 O O . LEU A 1 1032 ? 3.084 13.258 -7.672 1 93.38 1032 LEU A O 1
ATOM 8357 N N . ALA A 1 1033 ? 3.764 12.641 -5.625 1 95.19 1033 ALA A N 1
ATOM 8358 C CA . ALA A 1 1033 ? 4.535 13.859 -5.398 1 95.19 1033 ALA A CA 1
ATOM 8359 C C . ALA A 1 1033 ? 5.633 14.016 -6.445 1 95.19 1033 ALA A C 1
ATOM 8361 O O . ALA A 1 1033 ? 5.836 15.102 -6.988 1 95.19 1033 ALA A O 1
ATOM 8362 N N . SER A 1 1034 ? 6.309 12.938 -6.73 1 91.31 1034 SER A N 1
ATOM 8363 C CA . SER A 1 1034 ? 7.375 12.961 -7.727 1 91.31 1034 SER A CA 1
ATOM 8364 C C . SER A 1 1034 ? 6.832 13.305 -9.109 1 91.31 1034 SER A C 1
ATOM 8366 O O . SER A 1 1034 ? 7.434 14.094 -9.836 1 91.31 1034 SER A O 1
ATOM 8368 N N . SER A 1 1035 ? 5.707 12.695 -9.445 1 91.69 1035 SER A N 1
ATOM 8369 C CA . SER A 1 1035 ? 5.105 12.945 -10.758 1 91.69 1035 SER A CA 1
ATOM 8370 C C . SER A 1 1035 ? 4.648 14.391 -10.891 1 91.69 1035 SER A C 1
ATOM 8372 O O . SER A 1 1035 ? 4.777 14.992 -11.953 1 91.69 1035 SER A O 1
ATOM 8374 N N . LEU A 1 1036 ? 4.121 14.922 -9.836 1 95.94 1036 LEU A N 1
ATOM 8375 C CA . LEU A 1 1036 ? 3.664 16.312 -9.859 1 95.94 1036 LEU A CA 1
ATOM 8376 C C . LEU A 1 1036 ? 4.844 17.266 -10 1 95.94 1036 LEU A C 1
ATOM 8378 O O . LEU A 1 1036 ? 4.762 18.25 -10.734 1 95.94 1036 LEU A O 1
ATOM 8382 N N . ILE A 1 1037 ? 5.922 17 -9.312 1 95.81 1037 ILE A N 1
ATOM 8383 C CA . ILE A 1 1037 ? 7.113 17.844 -9.383 1 95.81 1037 ILE A CA 1
ATOM 8384 C C . ILE A 1 1037 ? 7.715 17.766 -10.781 1 95.81 1037 ILE A C 1
ATOM 8386 O O . ILE A 1 1037 ? 8.133 18.781 -11.344 1 95.81 1037 ILE A O 1
ATOM 8390 N N . GLU A 1 1038 ? 7.695 16.562 -11.32 1 91.94 1038 GLU A N 1
ATOM 8391 C CA . GLU A 1 1038 ? 8.203 16.375 -12.68 1 91.94 1038 GLU A CA 1
ATOM 8392 C C . GLU A 1 1038 ? 7.355 17.141 -13.695 1 91.94 1038 GLU A C 1
ATOM 8394 O O . GLU A 1 1038 ? 7.887 17.734 -14.633 1 91.94 1038 GLU A O 1
ATOM 8399 N N . LEU A 1 1039 ? 6.09 17.109 -13.508 1 93.62 1039 LEU A N 1
ATOM 8400 C CA . LEU A 1 1039 ? 5.188 17.828 -14.406 1 93.62 1039 LEU A CA 1
ATOM 8401 C C . LEU A 1 1039 ? 5.367 19.344 -14.266 1 93.62 1039 LEU A C 1
ATOM 8403 O O . LEU A 1 1039 ? 5.344 20.062 -15.258 1 93.62 1039 LEU A O 1
ATOM 8407 N N . ALA A 1 1040 ? 5.531 19.781 -13.023 1 96.38 1040 ALA A N 1
ATOM 8408 C CA . ALA A 1 1040 ? 5.652 21.203 -12.75 1 96.38 1040 ALA A CA 1
ATOM 8409 C C . ALA A 1 1040 ? 6.973 21.766 -13.281 1 96.38 1040 ALA A C 1
ATOM 8411 O O . ALA A 1 1040 ? 7.07 22.953 -13.602 1 96.38 1040 ALA A O 1
ATOM 8412 N N . THR A 1 1041 ? 7.992 20.906 -13.453 1 95.06 1041 THR A N 1
ATOM 8413 C CA . THR A 1 1041 ? 9.312 21.344 -13.898 1 95.06 1041 THR A CA 1
ATOM 8414 C C . THR A 1 1041 ? 9.586 20.875 -15.328 1 95.06 1041 THR A C 1
ATOM 8416 O O . THR A 1 1041 ? 10.703 21 -15.82 1 95.06 1041 THR A O 1
ATOM 8419 N N . SER A 1 1042 ? 8.609 20.328 -15.969 1 93.19 1042 SER A N 1
ATOM 8420 C CA . SER A 1 1042 ? 8.781 19.812 -17.328 1 93.19 1042 SER A CA 1
ATOM 8421 C C . SER A 1 1042 ? 9.07 20.938 -18.312 1 93.19 1042 SER A C 1
ATOM 8423 O O . SER A 1 1042 ? 8.273 21.859 -18.453 1 93.19 1042 SER A O 1
ATOM 8425 N N . GLU A 1 1043 ? 10.141 20.891 -19 1 94 1043 GLU A N 1
ATOM 8426 C CA . GLU A 1 1043 ? 10.539 21.906 -19.953 1 94 1043 GLU A CA 1
ATOM 8427 C C . GLU A 1 1043 ? 9.586 21.953 -21.141 1 94 1043 GLU A C 1
ATOM 8429 O O . GLU A 1 1043 ? 9.32 23.031 -21.703 1 94 1043 GLU A O 1
ATOM 8434 N N . GLU A 1 1044 ? 9.086 20.812 -21.453 1 92 1044 GLU A N 1
ATOM 8435 C CA . GLU A 1 1044 ? 8.133 20.734 -22.547 1 92 1044 GLU A CA 1
ATOM 8436 C C . GLU A 1 1044 ? 6.852 21.5 -22.219 1 92 1044 GLU A C 1
ATOM 8438 O O . GLU A 1 1044 ? 6.383 22.312 -23.016 1 92 1044 GLU A O 1
ATOM 8443 N N . LYS A 1 1045 ? 6.328 21.297 -21.047 1 92.94 1045 LYS A N 1
ATOM 8444 C CA . LYS A 1 1045 ? 5.086 21.953 -20.641 1 92.94 1045 LYS A CA 1
ATOM 8445 C C . LYS A 1 1045 ? 5.305 23.422 -20.359 1 92.94 1045 LYS A C 1
ATOM 8447 O O . LYS A 1 1045 ? 4.453 24.266 -20.672 1 92.94 1045 LYS A O 1
ATOM 8452 N N . LEU A 1 1046 ? 6.418 23.75 -19.766 1 94.31 1046 LEU A N 1
ATOM 8453 C CA . LEU A 1 1046 ? 6.723 25.125 -19.438 1 94.31 1046 LEU A CA 1
ATOM 8454 C C . LEU A 1 1046 ? 6.926 25.953 -20.703 1 94.31 1046 LEU A C 1
ATOM 8456 O O . LEU A 1 1046 ? 6.57 27.141 -20.734 1 94.31 1046 LEU A O 1
ATOM 8460 N N . SER A 1 1047 ? 7.445 25.359 -21.781 1 93.69 1047 SER A N 1
ATOM 8461 C CA . SER A 1 1047 ? 7.711 26.078 -23.031 1 93.69 1047 SER A CA 1
ATOM 8462 C C . SER A 1 1047 ? 6.414 26.438 -23.75 1 93.69 1047 SER A C 1
ATOM 8464 O O . SER A 1 1047 ? 6.383 27.359 -24.562 1 93.69 1047 SER A O 1
ATOM 8466 N N . GLU A 1 1048 ? 5.355 25.719 -23.406 1 92.5 1048 GLU A N 1
ATOM 8467 C CA . GLU A 1 1048 ? 4.066 25.922 -24.062 1 92.5 1048 GLU A CA 1
ATOM 8468 C C . GLU A 1 1048 ? 3.188 26.891 -23.266 1 92.5 1048 GLU A C 1
ATOM 8470 O O . GLU A 1 1048 ? 2.092 27.234 -23.703 1 92.5 1048 GLU A O 1
ATOM 8475 N N . MET A 1 1049 ? 3.668 27.422 -22.219 1 91.88 1049 MET A N 1
ATOM 8476 C CA . MET A 1 1049 ? 2.865 28.234 -21.312 1 91.88 1049 MET A CA 1
ATOM 8477 C C . MET A 1 1049 ? 2.719 29.656 -21.859 1 91.88 1049 MET A C 1
ATOM 8479 O O . MET A 1 1049 ? 3.506 30.078 -22.719 1 91.88 1049 MET A O 1
ATOM 8483 N N . TYR A 1 1050 ? 1.713 30.344 -21.391 1 91.19 1050 TYR A N 1
ATOM 8484 C CA . TYR A 1 1050 ? 1.453 31.734 -21.734 1 91.19 1050 TYR A CA 1
ATOM 8485 C C . TYR A 1 1050 ? 2.609 32.625 -21.297 1 91.19 1050 TYR A C 1
ATOM 8487 O O . TYR A 1 1050 ? 3.174 32.438 -20.219 1 91.19 1050 TYR A O 1
ATOM 8495 N N . LEU A 1 1051 ? 2.881 33.625 -22.109 1 88.44 1051 LEU A N 1
ATOM 8496 C CA . LEU A 1 1051 ? 4.004 34.531 -21.875 1 88.44 1051 LEU A CA 1
ATOM 8497 C C . LEU A 1 1051 ? 3.85 35.25 -20.547 1 88.44 1051 LEU A C 1
ATOM 8499 O O . LEU A 1 1051 ? 4.832 35.469 -19.828 1 88.44 1051 LEU A O 1
ATOM 8503 N N . GLY A 1 1052 ? 2.652 35.594 -20.172 1 86.5 1052 GLY A N 1
ATOM 8504 C CA . GLY A 1 1052 ? 2.389 36.344 -18.969 1 86.5 1052 GLY A CA 1
ATOM 8505 C C . GLY A 1 1052 ? 2.617 35.562 -17.688 1 86.5 1052 GLY A C 1
ATOM 8506 O O . GLY A 1 1052 ? 2.777 36.125 -16.609 1 86.5 1052 GLY A O 1
ATOM 8507 N N . TRP A 1 1053 ? 2.701 34.281 -17.844 1 91 1053 TRP A N 1
ATOM 8508 C CA . TRP A 1 1053 ? 2.93 33.438 -16.688 1 91 1053 TRP A CA 1
ATOM 8509 C C . TRP A 1 1053 ? 4.418 33.312 -16.391 1 91 1053 TRP A C 1
ATOM 8511 O O . TRP A 1 1053 ? 4.805 32.812 -15.328 1 91 1053 TRP A O 1
ATOM 8521 N N . MET A 1 1054 ? 5.258 33.719 -17.312 1 90 1054 MET A N 1
ATOM 8522 C CA . MET A 1 1054 ? 6.703 33.844 -17.156 1 90 1054 MET A CA 1
ATOM 8523 C C . MET A 1 1054 ? 7.301 32.5 -16.703 1 90 1054 MET A C 1
ATOM 8525 O O . MET A 1 1054 ? 7.957 32.438 -15.656 1 90 1054 MET A O 1
ATOM 8529 N N . ALA A 1 1055 ? 7.164 31.5 -17.438 1 91.06 1055 ALA A N 1
ATOM 8530 C CA . ALA A 1 1055 ? 7.613 30.156 -17.109 1 91.06 1055 ALA A CA 1
ATOM 8531 C C . ALA A 1 1055 ? 9.141 30.078 -17.031 1 91.06 1055 ALA A C 1
ATOM 8533 O O . ALA A 1 1055 ? 9.695 29.172 -16.422 1 91.06 1055 ALA A O 1
ATOM 8534 N N . THR A 1 1056 ? 9.844 31.109 -17.594 1 89.62 1056 THR A N 1
ATOM 8535 C CA . THR A 1 1056 ? 11.305 31.094 -17.656 1 89.62 1056 THR A CA 1
ATOM 8536 C C . THR A 1 1056 ? 11.898 31.578 -16.328 1 89.62 1056 THR A C 1
ATOM 8538 O O . THR A 1 1056 ? 13.086 31.375 -16.062 1 89.62 1056 THR A O 1
ATOM 8541 N N . LEU A 1 1057 ? 11.07 32.156 -15.664 1 87.12 1057 LEU A N 1
ATOM 8542 C CA . LEU A 1 1057 ? 11.578 32.75 -14.43 1 87.12 1057 LEU A CA 1
ATOM 8543 C C . LEU A 1 1057 ? 12.039 31.641 -13.469 1 87.12 1057 LEU A C 1
ATOM 8545 O O . LEU A 1 1057 ? 12.781 31.906 -12.523 1 87.12 1057 LEU A O 1
ATOM 8549 N N . MET B 1 1 ? 12.156 -39.438 27.672 1 53.81 1 MET B N 1
ATOM 8550 C CA . MET B 1 1 ? 12.695 -38.625 26.578 1 53.81 1 MET B CA 1
ATOM 8551 C C . MET B 1 1 ? 11.805 -37.406 26.328 1 53.81 1 MET B C 1
ATOM 8553 O O . MET B 1 1 ? 12.266 -36.406 25.797 1 53.81 1 MET B O 1
ATOM 8557 N N . MET B 1 2 ? 10.562 -37.531 26.75 1 65.94 2 MET B N 1
ATOM 8558 C CA . MET B 1 2 ? 9.641 -36.438 26.531 1 65.94 2 MET B CA 1
ATOM 8559 C C . MET B 1 2 ? 9.477 -35.594 27.812 1 65.94 2 MET B C 1
ATOM 8561 O O . MET B 1 2 ? 8.594 -34.75 27.891 1 65.94 2 MET B O 1
ATOM 8565 N N . SER B 1 3 ? 10.375 -35.875 28.734 1 69.06 3 SER B N 1
ATOM 8566 C CA . SER B 1 3 ? 10.305 -35.125 30 1 69.06 3 SER B CA 1
ATOM 8567 C C . SER B 1 3 ? 10.883 -33.719 29.844 1 69.06 3 SER B C 1
ATOM 8569 O O . SER B 1 3 ? 11.93 -33.531 29.219 1 69.06 3 SER B O 1
ATOM 8571 N N . TRP B 1 4 ? 10.156 -32.688 30.203 1 69.94 4 TRP B N 1
ATOM 8572 C CA . TRP B 1 4 ? 10.516 -31.266 30.125 1 69.94 4 TRP B CA 1
ATOM 8573 C C . TRP B 1 4 ? 11.414 -30.859 31.281 1 69.94 4 TRP B C 1
ATOM 8575 O O . TRP B 1 4 ? 11.016 -30.047 32.125 1 69.94 4 TRP B O 1
ATOM 8585 N N . THR B 1 5 ? 12.531 -31.547 31.438 1 68.69 5 THR B N 1
ATOM 8586 C CA . THR B 1 5 ? 13.383 -31.328 32.594 1 68.69 5 THR B CA 1
ATOM 8587 C C . THR B 1 5 ? 14.586 -30.469 32.219 1 68.69 5 THR B C 1
ATOM 8589 O O . THR B 1 5 ? 15.352 -30.047 33.094 1 68.69 5 THR B O 1
ATOM 8592 N N . PHE B 1 6 ? 14.648 -30.109 30.938 1 80.44 6 PHE B N 1
ATOM 8593 C CA . PHE B 1 6 ? 15.828 -29.359 30.516 1 80.44 6 PHE B CA 1
ATOM 8594 C C . PHE B 1 6 ? 15.445 -27.953 30.062 1 80.44 6 PHE B C 1
ATOM 8596 O O . PHE B 1 6 ? 14.297 -27.703 29.688 1 80.44 6 PHE B O 1
ATOM 8603 N N . LYS B 1 7 ? 16.375 -27.078 30.359 1 82.88 7 LYS B N 1
ATOM 8604 C CA . LYS B 1 7 ? 16.188 -25.703 29.922 1 82.88 7 LYS B CA 1
ATOM 8605 C C . LYS B 1 7 ? 17.141 -25.359 28.781 1 82.88 7 LYS B C 1
ATOM 8607 O O . LYS B 1 7 ? 18.25 -25.859 28.719 1 82.88 7 LYS B O 1
ATOM 8612 N N . ASP B 1 8 ? 16.656 -24.672 27.844 1 80.88 8 ASP B N 1
ATOM 8613 C CA . ASP B 1 8 ? 17.516 -24.219 26.734 1 80.88 8 ASP B CA 1
ATOM 8614 C C . ASP B 1 8 ? 18.422 -23.078 27.188 1 80.88 8 ASP B C 1
ATOM 8616 O O . ASP B 1 8 ? 18.453 -22.719 28.375 1 80.88 8 ASP B O 1
ATOM 8620 N N . GLU B 1 9 ? 19.172 -22.562 26.266 1 76.44 9 GLU B N 1
ATOM 8621 C CA . GLU B 1 9 ? 20.156 -21.531 26.578 1 76.44 9 GLU B CA 1
ATOM 8622 C C . GLU B 1 9 ? 19.469 -20.25 27.031 1 76.44 9 GLU B C 1
ATOM 8624 O O . GLU B 1 9 ? 20.078 -19.422 27.719 1 76.44 9 GLU B O 1
ATOM 8629 N N . ASN B 1 10 ? 18.188 -20.188 26.75 1 81.69 10 ASN B N 1
ATOM 8630 C CA . ASN B 1 10 ? 17.469 -18.953 27.078 1 81.69 10 ASN B CA 1
ATOM 8631 C C . ASN B 1 10 ? 16.547 -19.156 28.281 1 81.69 10 ASN B C 1
ATOM 8633 O O . ASN B 1 10 ? 15.789 -18.25 28.641 1 81.69 10 ASN B O 1
ATOM 8637 N N . GLY B 1 11 ? 16.5 -20.312 28.844 1 79.81 11 GLY B N 1
ATOM 8638 C CA . GLY B 1 11 ? 15.75 -20.562 30.062 1 79.81 11 GLY B CA 1
ATOM 8639 C C . GLY B 1 11 ? 14.383 -21.172 29.812 1 79.81 11 GLY B C 1
ATOM 8640 O O . GLY B 1 11 ? 13.594 -21.328 30.75 1 79.81 11 GLY B O 1
ATOM 8641 N N . HIS B 1 12 ? 14.102 -21.5 28.562 1 85.88 12 HIS B N 1
ATOM 8642 C CA . HIS B 1 12 ? 12.82 -22.141 28.25 1 85.88 12 HIS B CA 1
ATOM 8643 C C . HIS B 1 12 ? 12.883 -23.641 28.484 1 85.88 12 HIS B C 1
ATOM 8645 O O . HIS B 1 12 ? 13.898 -24.281 28.203 1 85.88 12 HIS B O 1
ATOM 8651 N N . GLY B 1 13 ? 11.82 -24.188 29.031 1 82.19 13 GLY B N 1
ATOM 8652 C CA . GLY B 1 13 ? 11.758 -25.641 29.203 1 82.19 13 GLY B CA 1
ATOM 8653 C C . GLY B 1 13 ? 11.719 -26.375 27.875 1 82.19 13 GLY B C 1
ATOM 8654 O O . GLY B 1 13 ? 11.078 -25.938 26.922 1 82.19 13 GLY B O 1
ATOM 8655 N N . GLN B 1 14 ? 12.594 -27.391 27.781 1 84.81 14 GLN B N 1
ATOM 8656 C CA . GLN B 1 14 ? 12.648 -28.188 26.547 1 84.81 14 GLN B CA 1
ATOM 8657 C C . GLN B 1 14 ? 12.789 -29.672 26.875 1 84.81 14 GLN B C 1
ATOM 8659 O O . GLN B 1 14 ? 13.469 -30.047 27.828 1 84.81 14 GLN B O 1
ATOM 8664 N N . PRO B 1 15 ? 12.117 -30.438 26.172 1 82.94 15 PRO B N 1
ATOM 8665 C CA . PRO B 1 15 ? 12.305 -31.891 26.359 1 82.94 15 PRO B CA 1
ATOM 8666 C C . PRO B 1 15 ? 13.672 -32.375 25.891 1 82.94 15 PRO B C 1
ATOM 8668 O O . PRO B 1 15 ? 14.266 -31.781 24.984 1 82.94 15 PRO B O 1
ATOM 8671 N N . LEU B 1 16 ? 14.125 -33.469 26.469 1 82.88 16 LEU B N 1
ATOM 8672 C CA . LEU B 1 16 ? 15.43 -34.031 26.156 1 82.88 16 LEU B CA 1
ATOM 8673 C C . LEU B 1 16 ? 15.484 -34.531 24.703 1 82.88 16 LEU B C 1
ATOM 8675 O O . LEU B 1 16 ? 16.547 -34.531 24.094 1 82.88 16 LEU B O 1
ATOM 8679 N N . ILE B 1 17 ? 14.414 -34.812 24.203 1 82.88 17 ILE B N 1
ATOM 8680 C CA . ILE B 1 17 ? 14.344 -35.375 22.859 1 82.88 17 ILE B CA 1
ATOM 8681 C C . ILE B 1 17 ? 14.812 -34.344 21.844 1 82.88 17 ILE B C 1
ATOM 8683 O O . ILE B 1 17 ? 15.32 -34.688 20.781 1 82.88 17 ILE B O 1
ATOM 8687 N N . VAL B 1 18 ? 14.656 -33.156 22.203 1 84.94 18 VAL B N 1
ATOM 8688 C CA . VAL B 1 18 ? 15.047 -32.062 21.312 1 84.94 18 VAL B CA 1
ATOM 8689 C C . VAL B 1 18 ? 16.562 -32.062 21.125 1 84.94 18 VAL B C 1
ATOM 8691 O O . VAL B 1 18 ? 17.062 -31.969 20 1 84.94 18 VAL B O 1
ATOM 8694 N N . LYS B 1 19 ? 17.234 -32.219 22.141 1 81.06 19 LYS B N 1
ATOM 8695 C CA . LYS B 1 19 ? 18.688 -32.25 22.078 1 81.06 19 LYS B CA 1
ATOM 8696 C C . LYS B 1 19 ? 19.188 -33.438 21.281 1 81.06 19 LYS B C 1
ATOM 8698 O O . LYS B 1 19 ? 20.141 -33.312 20.516 1 81.06 19 LYS B O 1
ATOM 8703 N N . VAL B 1 20 ? 18.531 -34.5 21.531 1 78.88 20 VAL B N 1
ATOM 8704 C CA . VAL B 1 20 ? 18.906 -35.719 20.828 1 78.88 20 VAL B CA 1
ATOM 8705 C C . VAL B 1 20 ? 18.656 -35.531 19.328 1 78.88 20 VAL B C 1
ATOM 8707 O O . VAL B 1 20 ? 19.5 -35.906 18.5 1 78.88 20 VAL B O 1
ATOM 8710 N N . ALA B 1 21 ? 17.562 -35.031 19.016 1 82.25 21 ALA B N 1
ATOM 8711 C CA . ALA B 1 21 ? 17.203 -34.812 17.609 1 82.25 21 ALA B CA 1
ATOM 8712 C C . ALA B 1 21 ? 18.156 -33.875 16.922 1 82.25 21 ALA B C 1
ATOM 8714 O O . ALA B 1 21 ? 18.531 -34.062 15.758 1 82.25 21 ALA B O 1
ATOM 8715 N N . GLU B 1 22 ? 18.531 -32.875 17.594 1 80.44 22 GLU B N 1
ATOM 8716 C CA . GLU B 1 22 ? 19.469 -31.875 17.047 1 80.44 22 GLU B CA 1
ATOM 8717 C C . GLU B 1 22 ? 20.844 -32.5 16.828 1 80.44 22 GLU B C 1
ATOM 8719 O O . GLU B 1 22 ? 21.516 -32.156 15.852 1 80.44 22 GLU B O 1
ATOM 8724 N N . THR B 1 23 ? 21.141 -33.375 17.688 1 74.44 23 THR B N 1
ATOM 8725 C CA . THR B 1 23 ? 22.453 -34 17.594 1 74.44 23 THR B CA 1
ATOM 8726 C C . THR B 1 23 ? 22.516 -34.969 16.422 1 74.44 23 THR B C 1
ATOM 8728 O O . THR B 1 23 ? 23.547 -35.094 15.742 1 74.44 23 THR B O 1
ATOM 8731 N N . PHE B 1 24 ? 21.391 -35.562 16.172 1 73.56 24 PHE B N 1
ATOM 8732 C CA . PHE B 1 24 ? 21.422 -36.594 15.141 1 73.56 24 PHE B CA 1
ATOM 8733 C C . PHE B 1 24 ? 20.734 -36.094 13.867 1 73.56 24 PHE B C 1
ATOM 8735 O O . PHE B 1 24 ? 20.609 -36.875 12.898 1 73.56 24 PHE B O 1
ATOM 8742 N N . GLY B 1 25 ? 20.281 -34.938 13.828 1 78.81 25 GLY B N 1
ATOM 8743 C CA . GLY B 1 25 ? 19.656 -34.375 12.633 1 78.81 25 GLY B CA 1
ATOM 8744 C C . GLY B 1 25 ? 18.281 -34.938 12.375 1 78.81 25 GLY B C 1
ATOM 8745 O O . GLY B 1 25 ? 17.922 -35.25 11.227 1 78.81 25 GLY B O 1
ATOM 8746 N N . MET B 1 26 ? 17.547 -35.25 13.391 1 85.69 26 MET B N 1
ATOM 8747 C CA . MET B 1 26 ? 16.203 -35.812 13.281 1 85.69 26 MET B CA 1
ATOM 8748 C C . MET B 1 26 ? 15.141 -34.812 13.695 1 85.69 26 MET B C 1
ATOM 8750 O O . MET B 1 26 ? 14.266 -35.125 14.508 1 85.69 26 MET B O 1
ATOM 8754 N N . GLU B 1 27 ? 15.328 -33.656 13.094 1 90.94 27 GLU B N 1
ATOM 8755 C CA . GLU B 1 27 ? 14.445 -32.562 13.484 1 90.94 27 GLU B CA 1
ATOM 8756 C C . GLU B 1 27 ? 13 -32.875 13.125 1 90.94 27 GLU B C 1
ATOM 8758 O O . GLU B 1 27 ? 12.086 -32.594 13.914 1 90.94 27 GLU B O 1
ATOM 8763 N N . LYS B 1 28 ? 12.695 -33.5 11.953 1 91.5 28 LYS B N 1
ATOM 8764 C CA . LYS B 1 28 ? 11.328 -33.781 11.523 1 91.5 28 LYS B CA 1
ATOM 8765 C C . LYS B 1 28 ? 10.664 -34.812 12.445 1 91.5 28 LYS B C 1
ATOM 8767 O O . LYS B 1 28 ? 9.477 -34.688 12.742 1 91.5 28 LYS B O 1
ATOM 8772 N N . ARG B 1 29 ? 11.383 -35.75 12.859 1 89.56 29 ARG B N 1
ATOM 8773 C CA . ARG B 1 29 ? 10.867 -36.719 13.82 1 89.56 29 ARG B CA 1
ATOM 8774 C C . ARG B 1 29 ? 10.57 -36.062 15.164 1 89.56 29 ARG B C 1
ATOM 8776 O O . ARG B 1 29 ? 9.586 -36.406 15.82 1 89.56 29 ARG B O 1
ATOM 8783 N N . CYS B 1 30 ? 11.492 -35.219 15.531 1 91.88 30 CYS B N 1
ATOM 8784 C CA . CYS B 1 30 ? 11.289 -34.531 16.797 1 91.88 30 CYS B CA 1
ATOM 8785 C C . CYS B 1 30 ? 10.008 -33.688 16.75 1 91.88 30 CYS B C 1
ATOM 8787 O O . CYS B 1 30 ? 9.266 -33.656 17.734 1 91.88 30 CYS B O 1
ATOM 8789 N N . ILE B 1 31 ? 9.773 -33 15.625 1 93.75 31 ILE B N 1
ATOM 8790 C CA . ILE B 1 31 ? 8.555 -32.219 15.461 1 93.75 31 ILE B CA 1
ATOM 8791 C C . ILE B 1 31 ? 7.332 -33.125 15.594 1 93.75 31 ILE B C 1
ATOM 8793 O O . ILE B 1 31 ? 6.363 -32.781 16.266 1 93.75 31 ILE B O 1
ATOM 8797 N N . LEU B 1 32 ? 7.375 -34.281 14.961 1 93.19 32 LEU B N 1
ATOM 8798 C CA . LEU B 1 32 ? 6.297 -35.25 15.023 1 93.19 32 LEU B CA 1
ATOM 8799 C C . LEU B 1 32 ? 6.027 -35.688 16.469 1 93.19 32 LEU B C 1
ATOM 8801 O O . LEU B 1 32 ? 4.883 -35.688 16.922 1 93.19 32 LEU B O 1
ATOM 8805 N N . TRP B 1 33 ? 7.047 -35.938 17.203 1 91.19 33 TRP B N 1
ATOM 8806 C CA . TRP B 1 33 ? 6.91 -36.438 18.562 1 91.19 33 TRP B CA 1
ATOM 8807 C C . TRP B 1 33 ? 6.426 -35.312 19.5 1 91.19 33 TRP B C 1
ATOM 8809 O O . TRP B 1 33 ? 5.648 -35.562 20.422 1 91.19 33 TRP B O 1
ATOM 8819 N N . LEU B 1 34 ? 6.91 -34.156 19.297 1 91.69 34 LEU B N 1
ATOM 8820 C CA . LEU B 1 34 ? 6.484 -33.031 20.109 1 91.69 34 LEU B CA 1
ATOM 8821 C C . LEU B 1 34 ? 4.996 -32.781 19.938 1 91.69 34 LEU B C 1
ATOM 8823 O O . LEU B 1 34 ? 4.297 -32.438 20.906 1 91.69 34 LEU B O 1
ATOM 8827 N N . GLU B 1 35 ? 4.539 -32.844 18.688 1 91.81 35 GLU B N 1
ATOM 8828 C CA . GLU B 1 35 ? 3.117 -32.625 18.422 1 91.81 35 GLU B CA 1
ATOM 8829 C C . GLU B 1 35 ? 2.277 -33.719 19.094 1 91.81 35 GLU B C 1
ATOM 8831 O O . GLU B 1 35 ? 1.211 -33.438 19.641 1 91.81 35 GLU B O 1
ATOM 8836 N N . MET B 1 36 ? 2.771 -34.938 19.031 1 89.31 36 MET B N 1
ATOM 8837 C CA . MET B 1 36 ? 2.074 -36.031 19.672 1 89.31 36 MET B CA 1
ATOM 8838 C C . MET B 1 36 ? 2.025 -35.844 21.188 1 89.31 36 MET B C 1
ATOM 8840 O O . MET B 1 36 ? 1.012 -36.125 21.828 1 89.31 36 MET B O 1
ATOM 8844 N N . PHE B 1 37 ? 3.078 -35.375 21.641 1 86.69 37 PHE B N 1
ATOM 8845 C CA . PHE B 1 37 ? 3.172 -35.156 23.078 1 86.69 37 PHE B CA 1
ATOM 8846 C C . PHE B 1 37 ? 2.168 -34.094 23.516 1 86.69 37 PHE B C 1
ATOM 8848 O O . PHE B 1 37 ? 1.47 -34.25 24.516 1 86.69 37 PHE B O 1
ATOM 8855 N N . MET B 1 38 ? 2.17 -33 22.844 1 88.56 38 MET B N 1
ATOM 8856 C CA . MET B 1 38 ? 1.267 -31.922 23.188 1 88.56 38 MET B CA 1
ATOM 8857 C C . MET B 1 38 ? -0.189 -32.344 23.047 1 88.56 38 MET B C 1
ATOM 8859 O O . MET B 1 38 ? -1.053 -31.906 23.797 1 88.56 38 MET B O 1
ATOM 8863 N N . GLU B 1 39 ? -0.498 -33.156 22.016 1 87.56 39 GLU B N 1
ATOM 8864 C CA . GLU B 1 39 ? -1.847 -33.656 21.812 1 87.56 39 GLU B CA 1
ATOM 8865 C C . GLU B 1 39 ? -2.277 -34.531 23 1 87.56 39 GLU B C 1
ATOM 8867 O O . GLU B 1 39 ? -3.422 -34.438 23.453 1 87.56 39 GLU B O 1
ATOM 8872 N N . GLN B 1 40 ? -1.404 -35.281 23.516 1 85.06 40 GLN B N 1
ATOM 8873 C CA . GLN B 1 40 ? -1.696 -36.156 24.656 1 85.06 40 GLN B CA 1
ATOM 8874 C C . GLN B 1 40 ? -1.871 -35.312 25.922 1 85.06 40 GLN B C 1
ATOM 8876 O O . GLN B 1 40 ? -2.75 -35.625 26.734 1 85.06 40 GLN B O 1
ATOM 8881 N N . LYS B 1 41 ? -1.061 -34.344 26.031 1 84.62 41 LYS B N 1
ATOM 8882 C CA . LYS B 1 41 ? -1.153 -33.469 27.203 1 84.62 41 LYS B CA 1
ATOM 8883 C C . LYS B 1 41 ? -2.475 -32.719 27.219 1 84.62 41 LYS B C 1
ATOM 8885 O O . LYS B 1 41 ? -3.041 -32.469 28.297 1 84.62 41 LYS B O 1
ATOM 8890 N N . ARG B 1 42 ? -2.941 -32.281 26.125 1 85.38 42 ARG B N 1
ATOM 8891 C CA . ARG B 1 42 ? -4.191 -31.531 26.031 1 85.38 42 ARG B CA 1
ATOM 8892 C C . ARG B 1 42 ? -5.387 -32.406 26.328 1 85.38 42 ARG B C 1
ATOM 8894 O O . ARG B 1 42 ? -6.406 -31.953 26.844 1 85.38 42 ARG B O 1
ATOM 8901 N N . LYS B 1 43 ? -5.301 -33.625 26.031 1 80.75 43 LYS B N 1
ATOM 8902 C CA . LYS B 1 43 ? -6.371 -34.594 26.312 1 80.75 43 LYS B CA 1
ATOM 8903 C C . LYS B 1 43 ? -6.457 -34.875 27.812 1 80.75 43 LYS B C 1
ATOM 8905 O O . LYS B 1 43 ? -7.547 -35.094 28.344 1 80.75 43 LYS B O 1
ATOM 8910 N N . THR B 1 44 ? -5.348 -34.844 28.406 1 81.44 44 THR B N 1
ATOM 8911 C CA . THR B 1 44 ? -5.301 -35.281 29.812 1 81.44 44 THR B CA 1
ATOM 8912 C C . THR B 1 44 ? -5.52 -34.094 30.734 1 81.44 44 THR B C 1
ATOM 8914 O O . THR B 1 44 ? -6.066 -34.25 31.828 1 81.44 44 THR B O 1
ATOM 8917 N N . SER B 1 45 ? -4.918 -32.938 30.297 1 76.19 45 SER B N 1
ATOM 8918 C CA . SER B 1 45 ? -4.988 -31.797 31.203 1 76.19 45 SER B CA 1
ATOM 8919 C C . SER B 1 45 ? -5.992 -30.766 30.703 1 76.19 45 SER B C 1
ATOM 8921 O O . SER B 1 45 ? -6.125 -30.547 29.5 1 76.19 45 SER B O 1
ATOM 8923 N N . THR B 1 46 ? -6.855 -30.266 31.547 1 68.44 46 THR B N 1
ATOM 8924 C CA . THR B 1 46 ? -7.871 -29.266 31.234 1 68.44 46 THR B CA 1
ATOM 8925 C C . THR B 1 46 ? -7.223 -27.922 30.906 1 68.44 46 THR B C 1
ATOM 8927 O O . THR B 1 46 ? -7.719 -27.188 30.047 1 68.44 46 THR B O 1
ATOM 8930 N N . GLU B 1 47 ? -6.145 -27.516 31.641 1 75.81 47 GLU B N 1
ATOM 8931 C CA . GLU B 1 47 ? -5.508 -26.234 31.391 1 75.81 47 GLU B CA 1
ATOM 8932 C C . GLU B 1 47 ? -3.988 -26.375 31.312 1 75.81 47 GLU B C 1
ATOM 8934 O O . GLU B 1 47 ? -3.365 -26.922 32.219 1 75.81 47 GLU B O 1
ATOM 8939 N N . ILE B 1 48 ? -3.41 -26.141 30.094 1 81.31 48 ILE B N 1
ATOM 8940 C CA . ILE B 1 48 ? -1.96 -26.141 29.922 1 81.31 48 ILE B CA 1
ATOM 8941 C C . ILE B 1 48 ? -1.392 -24.797 30.375 1 81.31 48 ILE B C 1
ATOM 8943 O O . ILE B 1 48 ? -1.914 -23.734 30.016 1 81.31 48 ILE B O 1
ATOM 8947 N N . GLU B 1 49 ? -0.361 -24.906 31.109 1 83.19 49 GLU B N 1
ATOM 8948 C CA . GLU B 1 49 ? 0.302 -23.688 31.578 1 83.19 49 GLU B CA 1
ATOM 8949 C C . GLU B 1 49 ? 0.826 -22.859 30.422 1 83.19 49 GLU B C 1
ATOM 8951 O O . GLU B 1 49 ? 1.345 -23.406 29.438 1 83.19 49 GLU B O 1
ATOM 8956 N N . SER B 1 50 ? 0.638 -21.625 30.516 1 85.5 50 SER B N 1
ATOM 8957 C CA . SER B 1 50 ? 1.039 -20.703 29.469 1 85.5 50 SER B CA 1
ATOM 8958 C C . SER B 1 50 ? 2.537 -20.781 29.203 1 85.5 50 SER B C 1
ATOM 8960 O O . SER B 1 50 ? 2.973 -20.641 28.047 1 85.5 50 SER B O 1
ATOM 8962 N N . GLU B 1 51 ? 3.336 -21.047 30.188 1 85.81 51 GLU B N 1
ATOM 8963 C CA . GLU B 1 51 ? 4.785 -21.125 30.031 1 85.81 51 GLU B CA 1
ATOM 8964 C C . GLU B 1 51 ? 5.195 -22.359 29.234 1 85.81 51 GLU B C 1
ATOM 8966 O O . GLU B 1 51 ? 6.121 -22.312 28.422 1 85.81 51 GLU B O 1
ATOM 8971 N N . THR B 1 52 ? 4.516 -23.391 29.547 1 86.81 52 THR B N 1
ATOM 8972 C CA . THR B 1 52 ? 4.801 -24.625 28.828 1 86.81 52 THR B CA 1
ATOM 8973 C C . THR B 1 52 ? 4.398 -24.5 27.359 1 86.81 52 THR B C 1
ATOM 8975 O O . THR B 1 52 ? 5.105 -25 26.469 1 86.81 52 THR B O 1
ATOM 8978 N N . GLU B 1 53 ? 3.336 -23.891 27.141 1 90.19 53 GLU B N 1
ATOM 8979 C CA . GLU B 1 53 ? 2.881 -23.703 25.766 1 90.19 53 GLU B CA 1
ATOM 8980 C C . GLU B 1 53 ? 3.812 -22.766 25 1 90.19 53 GLU B C 1
ATOM 8982 O O . GLU B 1 53 ? 4.09 -23 23.812 1 90.19 53 GLU B O 1
ATOM 8987 N N . ALA B 1 54 ? 4.242 -21.75 25.688 1 91.12 54 ALA B N 1
ATOM 8988 C CA . ALA B 1 54 ? 5.191 -20.828 25.062 1 91.12 54 ALA B CA 1
ATOM 8989 C C . ALA B 1 54 ? 6.5 -21.531 24.734 1 91.12 54 ALA B C 1
ATOM 8991 O O . ALA B 1 54 ? 7.07 -21.328 23.656 1 91.12 54 ALA B O 1
ATOM 8992 N N . ALA B 1 55 ? 6.934 -22.344 25.656 1 91.19 55 ALA B N 1
ATOM 8993 C CA . ALA B 1 55 ? 8.172 -23.078 25.438 1 91.19 55 ALA B CA 1
ATOM 8994 C C . ALA B 1 55 ? 8.016 -24.078 24.297 1 91.19 55 ALA B C 1
ATOM 8996 O O . ALA B 1 55 ? 8.961 -24.312 23.531 1 91.19 55 ALA B O 1
ATOM 8997 N N . TYR B 1 56 ? 6.879 -24.688 24.234 1 92.31 56 TYR B N 1
ATOM 8998 C CA . TYR B 1 56 ? 6.578 -25.641 23.172 1 92.31 56 TYR B CA 1
ATOM 8999 C C . TYR B 1 56 ? 6.688 -24.984 21.812 1 92.31 56 TYR B C 1
ATOM 9001 O O . TYR B 1 56 ? 7.402 -25.484 20.938 1 92.31 56 TYR B O 1
ATOM 9009 N N . TYR B 1 57 ? 6.027 -23.859 21.594 1 94.12 57 TYR B N 1
ATOM 9010 C CA . TYR B 1 57 ? 6.031 -23.188 20.297 1 94.12 57 TYR B CA 1
ATOM 9011 C C . TYR B 1 57 ? 7.402 -22.594 20 1 94.12 57 TYR B C 1
ATOM 9013 O O . TYR B 1 57 ? 7.828 -22.547 18.828 1 94.12 57 TYR B O 1
ATOM 9021 N N . PHE B 1 58 ? 8.109 -22.125 21.016 1 93.88 58 PHE B N 1
ATOM 9022 C CA . PHE B 1 58 ? 9.461 -21.609 20.812 1 93.88 58 PHE B CA 1
ATOM 9023 C C . PHE B 1 58 ? 10.398 -22.719 20.344 1 93.88 58 PHE B C 1
ATOM 9025 O O . PHE B 1 58 ? 11.227 -22.5 19.453 1 93.88 58 PHE B O 1
ATOM 9032 N N . THR B 1 59 ? 10.234 -23.891 20.938 1 93.12 59 THR B N 1
ATOM 9033 C CA . THR B 1 59 ? 11.039 -25.047 20.531 1 93.12 59 THR B CA 1
ATOM 9034 C C . THR B 1 59 ? 10.727 -25.422 19.094 1 93.12 59 THR B C 1
ATOM 9036 O O . THR B 1 59 ? 11.641 -25.688 18.312 1 93.12 59 THR B O 1
ATOM 9039 N N . LEU B 1 60 ? 9.453 -25.469 18.766 1 94.69 60 LEU B N 1
ATOM 9040 C CA . LEU B 1 60 ? 9.062 -25.781 17.391 1 94.69 60 LEU B CA 1
ATOM 9041 C C . LEU B 1 60 ? 9.656 -24.766 16.422 1 94.69 60 LEU B C 1
ATOM 9043 O O . LEU B 1 60 ? 10.102 -25.141 15.328 1 94.69 60 LEU B O 1
ATOM 9047 N N . MET B 1 61 ? 9.617 -23.547 16.797 1 94.94 61 MET B N 1
ATOM 9048 C CA . MET B 1 61 ? 10.148 -22.469 15.969 1 94.94 61 MET B CA 1
ATOM 9049 C C . MET B 1 61 ? 11.617 -22.719 15.625 1 94.94 61 MET B C 1
ATOM 9051 O O . MET B 1 61 ? 12.016 -22.578 14.469 1 94.94 61 MET B O 1
ATOM 9055 N N . ASN B 1 62 ? 12.367 -23.109 16.578 1 93.12 62 ASN B N 1
ATOM 9056 C CA . ASN B 1 62 ? 13.797 -23.344 16.375 1 93.12 62 ASN B CA 1
ATOM 9057 C C . ASN B 1 62 ? 14.039 -24.609 15.547 1 93.12 62 ASN B C 1
ATOM 9059 O O . ASN B 1 62 ? 14.977 -24.656 14.75 1 93.12 62 ASN B O 1
ATOM 9063 N N . LEU B 1 63 ? 13.211 -25.609 15.766 1 93.75 63 LEU B N 1
ATOM 9064 C CA . LEU B 1 63 ? 13.336 -26.828 14.969 1 93.75 63 LEU B CA 1
ATOM 9065 C C . LEU B 1 63 ? 13.016 -26.547 13.5 1 93.75 63 LEU B C 1
ATOM 9067 O O . LEU B 1 63 ? 13.719 -27.016 12.609 1 93.75 63 LEU B O 1
ATOM 9071 N N . TYR B 1 64 ? 11.961 -25.766 13.25 1 95.31 64 TYR B N 1
ATOM 9072 C CA . TYR B 1 64 ? 11.641 -25.359 11.883 1 95.31 64 TYR B CA 1
ATOM 9073 C C . TYR B 1 64 ? 12.773 -24.547 11.281 1 95.31 64 TYR B C 1
ATOM 9075 O O . TYR B 1 64 ? 13.062 -24.672 10.086 1 95.31 64 TYR B O 1
ATOM 9083 N N . GLY B 1 65 ? 13.414 -23.719 12.094 1 93.62 65 GLY B N 1
ATOM 9084 C CA . GLY B 1 65 ? 14.547 -22.922 11.641 1 93.62 65 GLY B CA 1
ATOM 9085 C C . GLY B 1 65 ? 15.727 -23.781 11.219 1 93.62 65 GLY B C 1
ATOM 9086 O O . GLY B 1 65 ? 16.406 -23.469 10.242 1 93.62 65 GLY B O 1
ATOM 9087 N N . ARG B 1 66 ? 15.945 -24.844 11.922 1 91.94 66 ARG B N 1
ATOM 9088 C CA . ARG B 1 66 ? 17.078 -25.719 11.641 1 91.94 66 ARG B CA 1
ATOM 9089 C C . ARG B 1 66 ? 16.891 -26.453 10.32 1 91.94 66 ARG B C 1
ATOM 9091 O O . ARG B 1 66 ? 17.859 -26.766 9.633 1 91.94 66 ARG B O 1
ATOM 9098 N N . ILE B 1 67 ? 15.656 -26.75 9.977 1 91.5 67 ILE B N 1
ATOM 9099 C CA . ILE B 1 67 ? 15.422 -27.422 8.711 1 91.5 67 ILE B CA 1
ATOM 9100 C C . ILE B 1 67 ? 15.07 -26.391 7.637 1 91.5 67 ILE B C 1
ATOM 9102 O O . ILE B 1 67 ? 14.633 -26.75 6.539 1 91.5 67 ILE B O 1
ATOM 9106 N N . HIS B 1 68 ? 15.094 -25.141 7.867 1 92.25 68 HIS B N 1
ATOM 9107 C CA . HIS B 1 68 ? 14.906 -23.984 6.996 1 92.25 68 HIS B CA 1
ATOM 9108 C C . HIS B 1 68 ? 13.508 -23.969 6.402 1 92.25 68 HIS B C 1
ATOM 9110 O O . HIS B 1 68 ? 13.336 -23.781 5.195 1 92.25 68 HIS B O 1
ATOM 9116 N N . GLU B 1 69 ? 12.539 -24.328 7.215 1 94.19 69 GLU B N 1
ATOM 9117 C CA . GLU B 1 69 ? 11.133 -24.156 6.875 1 94.19 69 GLU B CA 1
ATOM 9118 C C . GLU B 1 69 ? 10.578 -22.859 7.426 1 94.19 69 GLU B C 1
ATOM 9120 O O . GLU B 1 69 ? 9.969 -22.828 8.5 1 94.19 69 GLU B O 1
ATOM 9125 N N . LEU B 1 70 ? 10.703 -21.844 6.641 1 95 70 LEU B N 1
ATOM 9126 C CA . LEU B 1 70 ? 10.469 -20.484 7.109 1 95 70 LEU B CA 1
ATOM 9127 C C . LEU B 1 70 ? 8.984 -20.25 7.379 1 95 70 LEU B C 1
ATOM 9129 O O . LEU B 1 70 ? 8.625 -19.5 8.281 1 95 70 LEU B O 1
ATOM 9133 N N . ASN B 1 71 ? 8.078 -20.906 6.605 1 95.44 71 ASN B N 1
ATOM 9134 C CA . ASN B 1 71 ? 6.656 -20.797 6.891 1 95.44 71 ASN B CA 1
ATOM 9135 C C . ASN B 1 71 ? 6.305 -21.406 8.25 1 95.44 71 ASN B C 1
ATOM 9137 O O . ASN B 1 71 ? 5.422 -20.906 8.945 1 95.44 71 ASN B O 1
ATOM 9141 N N . GLY B 1 72 ? 6.969 -22.531 8.539 1 96.31 72 GLY B N 1
ATOM 9142 C CA . GLY B 1 72 ? 6.789 -23.125 9.859 1 96.31 72 GLY B CA 1
ATOM 9143 C C . GLY B 1 72 ? 7.25 -22.219 10.984 1 96.31 72 GLY B C 1
ATOM 9144 O O . GLY B 1 72 ? 6.621 -22.156 12.039 1 96.31 72 GLY B O 1
ATOM 9145 N N . VAL B 1 73 ? 8.336 -21.469 10.742 1 96.62 73 VAL B N 1
ATOM 9146 C CA . VAL B 1 73 ? 8.852 -20.516 11.727 1 96.62 73 VAL B CA 1
ATOM 9147 C C . VAL B 1 73 ? 7.832 -19.406 11.945 1 96.62 73 VAL B C 1
ATOM 9149 O O . VAL B 1 73 ? 7.543 -19.047 13.094 1 96.62 73 VAL B O 1
ATOM 9152 N N . ARG B 1 74 ? 7.246 -18.953 10.914 1 94.12 74 ARG B N 1
ATOM 9153 C CA . ARG B 1 74 ? 6.238 -17.906 11 1 94.12 74 ARG B CA 1
ATOM 9154 C C . ARG B 1 74 ? 5.008 -18.375 11.766 1 94.12 74 ARG B C 1
ATOM 9156 O O . ARG B 1 74 ? 4.465 -17.641 12.594 1 94.12 74 ARG B O 1
ATOM 9163 N N . GLY B 1 75 ? 4.582 -19.562 11.375 1 95.19 75 GLY B N 1
ATOM 9164 C CA . GLY B 1 75 ? 3.414 -20.125 12.039 1 95.19 75 GLY B CA 1
ATOM 9165 C C . GLY B 1 75 ? 3.625 -20.344 13.531 1 95.19 75 GLY B C 1
ATOM 9166 O O . GLY B 1 75 ? 2.74 -20.047 14.336 1 95.19 75 GLY B O 1
ATOM 9167 N N . ALA B 1 76 ? 4.781 -20.859 13.906 1 96.44 76 ALA B N 1
ATOM 9168 C CA . ALA B 1 76 ? 5.102 -21.078 15.312 1 96.44 76 ALA B CA 1
ATOM 9169 C C . ALA B 1 76 ? 5.195 -19.766 16.078 1 96.44 76 ALA B C 1
ATOM 9171 O O . ALA B 1 76 ? 4.738 -19.656 17.219 1 96.44 76 ALA B O 1
ATOM 9172 N N . TYR B 1 77 ? 5.742 -18.812 15.445 1 93.75 77 TYR B N 1
ATOM 9173 C CA . TYR B 1 77 ? 5.855 -17.5 16.078 1 93.75 77 TYR B CA 1
ATOM 9174 C C . TYR B 1 77 ? 4.48 -16.875 16.281 1 93.75 77 TYR B C 1
ATOM 9176 O O . TYR B 1 77 ? 4.238 -16.219 17.297 1 93.75 77 TYR B O 1
ATOM 9184 N N . ALA B 1 78 ? 3.639 -16.984 15.305 1 90.31 78 ALA B N 1
ATOM 9185 C CA . ALA B 1 78 ? 2.289 -16.438 15.43 1 90.31 78 ALA B CA 1
ATOM 9186 C C . ALA B 1 78 ? 1.564 -17.047 16.625 1 90.31 78 ALA B C 1
ATOM 9188 O O . ALA B 1 78 ? 0.867 -16.344 17.359 1 90.31 78 ALA B O 1
ATOM 9189 N N . ARG B 1 79 ? 1.716 -18.344 16.812 1 91.69 79 ARG B N 1
ATOM 9190 C CA . ARG B 1 79 ? 1.102 -19.016 17.953 1 91.69 79 ARG B CA 1
ATOM 9191 C C . ARG B 1 79 ? 1.746 -18.578 19.266 1 91.69 79 ARG B C 1
ATOM 9193 O O . ARG B 1 79 ? 1.062 -18.422 20.281 1 91.69 79 ARG B O 1
ATOM 9200 N N . LEU B 1 80 ? 3.043 -18.438 19.219 1 91.75 80 LEU B N 1
ATOM 9201 C CA . LEU B 1 80 ? 3.779 -17.969 20.391 1 91.75 80 LEU B CA 1
ATOM 9202 C C . LEU B 1 80 ? 3.338 -16.562 20.781 1 91.75 80 LEU B C 1
ATOM 9204 O O . LEU B 1 80 ? 3.146 -16.281 21.969 1 91.75 80 LEU B O 1
ATOM 9208 N N . SER B 1 81 ? 3.146 -15.734 19.812 1 85.31 81 SER B N 1
ATOM 9209 C CA . SER B 1 81 ? 2.791 -14.336 20.062 1 85.31 81 SER B CA 1
ATOM 9210 C C . SER B 1 81 ? 1.385 -14.219 20.625 1 85.31 81 SER B C 1
ATOM 9212 O O . SER B 1 81 ? 1.065 -13.234 21.312 1 85.31 81 SER B O 1
ATOM 9214 N N . ARG B 1 82 ? 0.543 -15.172 20.375 1 80.75 82 ARG B N 1
ATOM 9215 C CA . ARG B 1 82 ? -0.803 -15.18 20.938 1 80.75 82 ARG B CA 1
ATOM 9216 C C . ARG B 1 82 ? -0.773 -15.492 22.438 1 80.75 82 ARG B C 1
ATOM 9218 O O . ARG B 1 82 ? -1.622 -15.023 23.188 1 80.75 82 ARG B O 1
ATOM 9225 N N . ILE B 1 83 ? 0.187 -16.297 22.75 1 84.56 83 ILE B N 1
ATOM 9226 C CA . ILE B 1 83 ? 0.313 -16.703 24.141 1 84.56 83 ILE B CA 1
ATOM 9227 C C . ILE B 1 83 ? 1.067 -15.625 24.922 1 84.56 83 ILE B C 1
ATOM 9229 O O . ILE B 1 83 ? 0.64 -15.219 26 1 84.56 83 ILE B O 1
ATOM 9233 N N . GLN B 1 84 ? 2.18 -15.234 24.312 1 82.5 84 GLN B N 1
ATOM 9234 C CA . GLN B 1 84 ? 2.992 -14.18 24.922 1 82.5 84 GLN B CA 1
ATOM 9235 C C . GLN B 1 84 ? 3.338 -13.102 23.906 1 82.5 84 GLN B C 1
ATOM 9237 O O . GLN B 1 84 ? 4.246 -13.273 23.078 1 82.5 84 GLN B O 1
ATOM 9242 N N . ILE B 1 85 ? 2.684 -12.023 24.156 1 74.94 85 ILE B N 1
ATOM 9243 C CA . ILE B 1 85 ? 2.857 -10.93 23.219 1 74.94 85 ILE B CA 1
ATOM 9244 C C . ILE B 1 85 ? 4.289 -10.398 23.312 1 74.94 85 ILE B C 1
ATOM 9246 O O . ILE B 1 85 ? 4.844 -10.266 24.391 1 74.94 85 ILE B O 1
ATOM 9250 N N . ASP B 1 86 ? 4.988 -10.125 22.25 1 75.75 86 ASP B N 1
ATOM 9251 C CA . ASP B 1 86 ? 6.301 -9.516 22.094 1 75.75 86 ASP B CA 1
ATOM 9252 C C . ASP B 1 86 ? 7.383 -10.359 22.766 1 75.75 86 ASP B C 1
ATOM 9254 O O . ASP B 1 86 ? 8.18 -9.844 23.562 1 75.75 86 ASP B O 1
ATOM 9258 N N . HIS B 1 87 ? 7.27 -11.664 22.594 1 85.31 87 HIS B N 1
ATOM 9259 C CA . HIS B 1 87 ? 8.328 -12.555 23.062 1 85.31 87 HIS B CA 1
ATOM 9260 C C . HIS B 1 87 ? 9.664 -12.211 22.422 1 85.31 87 HIS B C 1
ATOM 9262 O O . HIS B 1 87 ? 9.859 -12.414 21.219 1 85.31 87 HIS B O 1
ATOM 9268 N N . VAL B 1 88 ? 10.656 -11.68 23.156 1 87 88 VAL B N 1
ATOM 9269 C CA . VAL B 1 88 ? 11.898 -11.102 22.656 1 87 88 VAL B CA 1
ATOM 9270 C C . VAL B 1 88 ? 12.727 -12.18 21.969 1 87 88 VAL B C 1
ATOM 9272 O O . VAL B 1 88 ? 13.234 -11.977 20.859 1 87 88 VAL B O 1
ATOM 9275 N N . TYR B 1 89 ? 12.867 -13.359 22.625 1 91 89 TYR B N 1
ATOM 9276 C CA . TYR B 1 89 ? 13.672 -14.438 22.062 1 91 89 TYR B CA 1
ATOM 9277 C C . TYR B 1 89 ? 13.062 -14.953 20.766 1 91 89 TYR B C 1
ATOM 9279 O O . TYR B 1 89 ? 13.781 -15.32 19.828 1 91 89 TYR B O 1
ATOM 9287 N N . GLY B 1 90 ? 11.75 -15 20.797 1 91.62 90 GLY B N 1
ATOM 9288 C CA . GLY B 1 90 ? 11.062 -15.406 19.578 1 91.62 90 GLY B CA 1
ATOM 9289 C C . GLY B 1 90 ? 11.312 -14.469 18.406 1 91.62 90 GLY B C 1
ATOM 9290 O O . GLY B 1 90 ? 11.508 -14.914 17.281 1 91.62 90 GLY B O 1
ATOM 9291 N N . LYS B 1 91 ? 11.383 -13.203 18.688 1 89.31 91 LYS B N 1
ATOM 9292 C CA . LYS B 1 91 ? 11.641 -12.211 17.641 1 89.31 91 LYS B CA 1
ATOM 9293 C C . LYS B 1 91 ? 13.07 -12.328 17.125 1 89.31 91 LYS B C 1
ATOM 9295 O O . LYS B 1 91 ? 13.305 -12.195 15.922 1 89.31 91 LYS B O 1
ATOM 9300 N N . ILE B 1 92 ? 13.977 -12.523 18 1 92.25 92 ILE B N 1
ATOM 9301 C CA . ILE B 1 92 ? 15.375 -12.68 17.625 1 92.25 92 ILE B CA 1
ATOM 9302 C C . ILE B 1 92 ? 15.547 -13.93 16.766 1 92.25 92 ILE B C 1
ATOM 9304 O O . ILE B 1 92 ? 16.156 -13.883 15.695 1 92.25 92 ILE B O 1
ATOM 9308 N N . SER B 1 93 ? 14.922 -15.047 17.219 1 92.94 93 SER B N 1
ATOM 9309 C CA . SER B 1 93 ? 15.039 -16.312 16.516 1 92.94 93 SER B CA 1
ATOM 9310 C C . SER B 1 93 ? 14.398 -16.234 15.125 1 92.94 93 SER B C 1
ATOM 9312 O O . SER B 1 93 ? 14.875 -16.859 14.18 1 92.94 93 SER B O 1
ATOM 9314 N N . MET B 1 94 ? 13.352 -15.578 15.047 1 92.94 94 MET B N 1
ATOM 9315 C CA . MET B 1 94 ? 12.68 -15.422 13.766 1 92.94 94 MET B CA 1
ATOM 9316 C C . MET B 1 94 ? 13.562 -14.664 12.773 1 92.94 94 MET B C 1
ATOM 9318 O O . MET B 1 94 ? 13.711 -15.086 11.625 1 92.94 94 MET B O 1
ATOM 9322 N N . ARG B 1 95 ? 14.164 -13.578 13.188 1 91.25 95 ARG B N 1
ATOM 9323 C CA . ARG B 1 95 ? 15.055 -12.797 12.336 1 91.25 95 ARG B CA 1
ATOM 9324 C C . ARG B 1 95 ? 16.266 -13.625 11.914 1 91.25 95 ARG B C 1
ATOM 9326 O O . ARG B 1 95 ? 16.703 -13.555 10.766 1 91.25 95 ARG B O 1
ATOM 9333 N N . GLU B 1 96 ? 16.734 -14.383 12.852 1 92.69 96 GLU B N 1
ATOM 9334 C CA . GLU B 1 96 ? 17.875 -15.242 12.547 1 92.69 96 GLU B CA 1
ATOM 9335 C C . GLU B 1 96 ? 17.516 -16.312 11.516 1 92.69 96 GLU B C 1
ATOM 9337 O O . GLU B 1 96 ? 18.297 -16.594 10.602 1 92.69 96 GLU B O 1
ATOM 9342 N N . ALA B 1 97 ? 16.359 -16.844 11.695 1 93.81 97 ALA B N 1
ATOM 9343 C CA . ALA B 1 97 ? 15.914 -17.891 10.781 1 93.81 97 ALA B CA 1
ATOM 9344 C C . ALA B 1 97 ? 15.789 -17.359 9.359 1 93.81 97 ALA B C 1
ATOM 9346 O O . ALA B 1 97 ? 16.094 -18.062 8.391 1 93.81 97 ALA B O 1
ATOM 9347 N N . PHE B 1 98 ? 15.445 -16.109 9.203 1 92 98 PHE B N 1
ATOM 9348 C CA . PHE B 1 98 ? 15.258 -15.5 7.891 1 92 98 PHE B CA 1
ATOM 9349 C C . PHE B 1 98 ? 16.578 -14.938 7.363 1 92 98 PHE B C 1
ATOM 9351 O O . PHE B 1 98 ? 16.625 -14.359 6.273 1 92 98 PHE B O 1
ATOM 9358 N N . GLY B 1 99 ? 17.578 -15.141 8.062 1 88.25 99 GLY B N 1
ATOM 9359 C CA . GLY B 1 99 ? 18.891 -14.727 7.605 1 88.25 99 GLY B CA 1
ATOM 9360 C C . GLY B 1 99 ? 19.203 -13.273 7.918 1 88.25 99 GLY B C 1
ATOM 9361 O O . GLY B 1 99 ? 20.203 -12.727 7.434 1 88.25 99 GLY B O 1
ATOM 9362 N N . ASP B 1 100 ? 18.391 -12.594 8.773 1 87.19 100 ASP B N 1
ATOM 9363 C CA . ASP B 1 100 ? 18.625 -11.219 9.203 1 87.19 100 ASP B CA 1
ATOM 9364 C C . ASP B 1 100 ? 19.438 -11.18 10.492 1 87.19 100 ASP B C 1
ATOM 9366 O O . ASP B 1 100 ? 19 -10.625 11.5 1 87.19 100 ASP B O 1
ATOM 9370 N N . PHE B 1 101 ? 20.547 -11.797 10.422 1 87.12 101 PHE B N 1
ATOM 9371 C CA . PHE B 1 101 ? 21.297 -12.016 11.656 1 87.12 101 PHE B CA 1
ATOM 9372 C C . PHE B 1 101 ? 21.859 -10.695 12.188 1 87.12 101 PHE B C 1
ATOM 9374 O O . PHE B 1 101 ? 21.984 -10.516 13.398 1 87.12 101 PHE B O 1
ATOM 9381 N N . ASN B 1 102 ? 22.125 -9.711 11.305 1 81.25 102 ASN B N 1
ATOM 9382 C CA . ASN B 1 102 ? 22.562 -8.414 11.797 1 81.25 102 ASN B CA 1
ATOM 9383 C C . ASN B 1 102 ? 21.438 -7.656 12.492 1 81.25 102 ASN B C 1
ATOM 9385 O O . ASN B 1 102 ? 21.656 -7.016 13.523 1 81.25 102 ASN B O 1
ATOM 9389 N N . SER B 1 103 ? 20.359 -7.758 11.906 1 83.62 103 SER B N 1
ATOM 9390 C CA . SER B 1 103 ? 19.203 -7.156 12.539 1 83.62 103 SER B CA 1
ATOM 9391 C C . SER B 1 103 ? 18.891 -7.816 13.883 1 83.62 103 SER B C 1
ATOM 9393 O O . SER B 1 103 ? 18.516 -7.141 14.844 1 83.62 103 SER B O 1
ATOM 9395 N N . ALA B 1 104 ? 19.047 -9.133 13.922 1 89.06 104 ALA B N 1
ATOM 9396 C CA . ALA B 1 104 ? 18.844 -9.875 15.164 1 89.06 104 ALA B CA 1
ATOM 9397 C C . ALA B 1 104 ? 19.844 -9.438 16.234 1 89.06 104 ALA B C 1
ATOM 9399 O O . ALA B 1 104 ? 19.484 -9.273 17.391 1 89.06 104 ALA B O 1
ATOM 9400 N N . ALA B 1 105 ? 21.047 -9.266 15.797 1 86.69 105 ALA B N 1
ATOM 9401 C CA . ALA B 1 105 ? 22.094 -8.836 16.719 1 86.69 105 ALA B CA 1
ATOM 9402 C C . ALA B 1 105 ? 21.797 -7.445 17.281 1 86.69 105 ALA B C 1
ATOM 9404 O O . ALA B 1 105 ? 22.016 -7.191 18.469 1 86.69 105 ALA B O 1
ATOM 9405 N N . CYS B 1 106 ? 21.344 -6.602 16.438 1 83.06 106 CYS B N 1
ATOM 9406 C CA . CYS B 1 106 ? 21 -5.25 16.859 1 83.06 106 CYS B CA 1
ATOM 9407 C C . CYS B 1 106 ? 19.859 -5.277 17.875 1 83.06 106 CYS B C 1
ATOM 9409 O O . CYS B 1 106 ? 19.938 -4.613 18.906 1 83.06 106 CYS B O 1
ATOM 9411 N N . PHE B 1 107 ? 18.859 -6.043 17.594 1 85.88 107 PHE B N 1
ATOM 9412 C CA . PHE B 1 107 ? 17.703 -6.148 18.484 1 85.88 107 PHE B CA 1
ATOM 9413 C C . PHE B 1 107 ? 18.109 -6.773 19.812 1 85.88 107 PHE B C 1
ATOM 9415 O O . PHE B 1 107 ? 17.641 -6.363 20.875 1 85.88 107 PHE B O 1
ATOM 9422 N N . ALA B 1 108 ? 18.953 -7.746 19.781 1 88.12 108 ALA B N 1
ATOM 9423 C CA . ALA B 1 108 ? 19.453 -8.383 21 1 88.12 108 ALA B CA 1
ATOM 9424 C C . ALA B 1 108 ? 20.234 -7.391 21.844 1 88.12 108 ALA B C 1
ATOM 9426 O O . ALA B 1 108 ? 20.094 -7.363 23.078 1 88.12 108 ALA B O 1
ATOM 9427 N N . ARG B 1 109 ? 20.984 -6.551 21.234 1 82.25 109 ARG B N 1
ATOM 9428 C CA . ARG B 1 109 ? 21.766 -5.547 21.953 1 82.25 109 ARG B CA 1
ATOM 9429 C C . ARG B 1 109 ? 20.859 -4.512 22.609 1 82.25 109 ARG B C 1
ATOM 9431 O O . ARG B 1 109 ? 21.125 -4.051 23.719 1 82.25 109 ARG B O 1
ATOM 9438 N N . MET B 1 110 ? 19.875 -4.121 21.875 1 81.12 110 MET B N 1
ATOM 9439 C CA . MET B 1 110 ? 18.953 -3.104 22.375 1 81.12 110 MET B CA 1
ATOM 9440 C C . MET B 1 110 ? 18.156 -3.627 23.578 1 81.12 110 MET B C 1
ATOM 9442 O O . MET B 1 110 ? 17.922 -2.893 24.531 1 81.12 110 MET B O 1
ATOM 9446 N N . THR B 1 111 ? 17.75 -4.918 23.484 1 84.44 111 THR B N 1
ATOM 9447 C CA . THR B 1 111 ? 16.922 -5.488 24.531 1 84.44 111 THR B CA 1
ATOM 9448 C C . THR B 1 111 ? 17.781 -6.039 25.672 1 84.44 111 THR B C 1
ATOM 9450 O O . THR B 1 111 ? 17.312 -6.219 26.797 1 84.44 111 THR B O 1
ATOM 9453 N N . GLY B 1 112 ? 19.031 -6.316 25.422 1 80.06 112 GLY B N 1
ATOM 9454 C CA . GLY B 1 112 ? 19.906 -6.941 26.406 1 80.06 112 GLY B CA 1
ATOM 9455 C C . GLY B 1 112 ? 19.609 -8.414 26.609 1 80.06 112 GLY B C 1
ATOM 9456 O O . GLY B 1 112 ? 20.188 -9.047 27.5 1 80.06 112 GLY B O 1
ATOM 9457 N N . LYS B 1 113 ? 18.688 -8.844 25.734 1 84.19 113 LYS B N 1
ATOM 9458 C CA . LYS B 1 113 ? 18.312 -10.25 25.812 1 84.19 113 LYS B CA 1
ATOM 9459 C C . LYS B 1 113 ? 18.812 -11.023 24.594 1 84.19 113 LYS B C 1
ATOM 9461 O O . LYS B 1 113 ? 18.812 -10.5 23.484 1 84.19 113 LYS B O 1
ATOM 9466 N N . GLY B 1 114 ? 19.328 -12.156 24.828 1 78.88 114 GLY B N 1
ATOM 9467 C CA . GLY B 1 114 ? 19.844 -12.977 23.75 1 78.88 114 GLY B CA 1
ATOM 9468 C C . GLY B 1 114 ? 21.266 -12.602 23.344 1 78.88 114 GLY B C 1
ATOM 9469 O O . GLY B 1 114 ? 21.719 -11.477 23.578 1 78.88 114 GLY B O 1
ATOM 9470 N N . LYS B 1 115 ? 22.031 -13.43 23.016 1 78.81 115 LYS B N 1
ATOM 9471 C CA . LYS B 1 115 ? 23.391 -13.18 22.531 1 78.81 115 LYS B CA 1
ATOM 9472 C C . LYS B 1 115 ? 23.469 -13.25 21.016 1 78.81 115 LYS B C 1
ATOM 9474 O O . LYS B 1 115 ? 22.938 -14.188 20.406 1 78.81 115 LYS B O 1
ATOM 9479 N N . PRO B 1 116 ? 24.016 -12.102 20.422 1 80.94 116 PRO B N 1
ATOM 9480 C CA . PRO B 1 116 ? 24.188 -12.172 18.969 1 80.94 116 PRO B CA 1
ATOM 9481 C C . PRO B 1 116 ? 25 -13.383 18.531 1 80.94 116 PRO B C 1
ATOM 9483 O O . PRO B 1 116 ? 25.969 -13.758 19.203 1 80.94 116 PRO B O 1
ATOM 9486 N N . PHE B 1 117 ? 24.594 -13.984 17.484 1 84.06 117 PHE B N 1
ATOM 9487 C CA . PHE B 1 117 ? 25.281 -15.164 16.984 1 84.06 117 PHE B CA 1
ATOM 9488 C C . PHE B 1 117 ? 26.672 -14.812 16.5 1 84.06 117 PHE B C 1
ATOM 9490 O O . PHE B 1 117 ? 26.875 -13.773 15.875 1 84.06 117 PHE B O 1
ATOM 9497 N N . ASN B 1 118 ? 27.641 -15.516 16.922 1 83.44 118 ASN B N 1
ATOM 9498 C CA . ASN B 1 118 ? 29.016 -15.438 16.469 1 83.44 118 ASN B CA 1
ATOM 9499 C C . ASN B 1 118 ? 29.547 -16.812 16.047 1 83.44 118 ASN B C 1
ATOM 9501 O O . ASN B 1 118 ? 29.625 -17.734 16.859 1 83.44 118 ASN B O 1
ATOM 9505 N N . SER B 1 119 ? 29.906 -16.922 14.789 1 85.06 119 SER B N 1
ATOM 9506 C CA . SER B 1 119 ? 30.281 -18.203 14.219 1 85.06 119 SER B CA 1
ATOM 9507 C C . SER B 1 119 ? 31.547 -18.75 14.891 1 85.06 119 SER B C 1
ATOM 9509 O O . SER B 1 119 ? 31.625 -19.953 15.164 1 85.06 119 SER B O 1
ATOM 9511 N N . THR B 1 120 ? 32.5 -17.891 15.195 1 85.81 120 THR B N 1
ATOM 9512 C CA . THR B 1 120 ? 33.75 -18.328 15.805 1 85.81 120 THR B CA 1
ATOM 9513 C C . THR B 1 120 ? 33.531 -18.828 17.219 1 85.81 120 THR B C 1
ATOM 9515 O O . THR B 1 120 ? 34.094 -19.828 17.641 1 85.81 120 THR B O 1
ATOM 9518 N N . GLU B 1 121 ? 32.688 -18.109 17.828 1 86.06 121 GLU B N 1
ATOM 9519 C CA . GLU B 1 121 ? 32.375 -18.531 19.188 1 86.06 121 GLU B CA 1
ATOM 9520 C C . GLU B 1 121 ? 31.609 -19.859 19.188 1 86.06 121 GLU B C 1
ATOM 9522 O O . GLU B 1 121 ? 31.812 -20.688 20.094 1 86.06 121 GLU B O 1
ATOM 9527 N N . ALA B 1 122 ? 30.766 -20.016 18.234 1 86.31 122 ALA B N 1
ATOM 9528 C CA . ALA B 1 122 ? 30 -21.25 18.156 1 86.31 122 ALA B CA 1
ATOM 9529 C C . ALA B 1 122 ? 30.906 -22.438 17.891 1 86.31 122 ALA B C 1
ATOM 9531 O O . ALA B 1 122 ? 30.688 -23.531 18.438 1 86.31 122 ALA B O 1
ATOM 9532 N N . ILE B 1 123 ? 31.906 -22.328 17.031 1 90.56 123 ILE B N 1
ATOM 9533 C CA . ILE B 1 123 ? 32.844 -23.391 16.719 1 90.56 123 ILE B CA 1
ATOM 9534 C C . ILE B 1 123 ? 33.719 -23.688 17.938 1 90.56 123 ILE B C 1
ATOM 9536 O O . ILE B 1 123 ? 33.969 -24.844 18.266 1 90.56 123 ILE B O 1
ATOM 9540 N N . GLN B 1 124 ? 34.125 -22.594 18.594 1 90.06 124 GLN B N 1
ATOM 9541 C CA . GLN B 1 124 ? 34.969 -22.75 19.766 1 90.06 124 GLN B CA 1
ATOM 9542 C C . GLN B 1 124 ? 34.219 -23.5 20.875 1 90.06 124 GLN B C 1
ATOM 9544 O O . GLN B 1 124 ? 34.812 -24.328 21.578 1 90.06 124 GLN B O 1
ATOM 9549 N N . LYS B 1 125 ? 33.031 -23.125 21.016 1 86.12 125 LYS B N 1
ATOM 9550 C CA . LYS B 1 125 ? 32.219 -23.812 22.016 1 86.12 125 LYS B CA 1
ATOM 9551 C C . LYS B 1 125 ? 32.156 -25.312 21.719 1 86.12 125 LYS B C 1
ATOM 9553 O O . LYS B 1 125 ? 32.219 -26.125 22.625 1 86.12 125 LYS B O 1
ATOM 9558 N N . LEU B 1 126 ? 31.969 -25.641 20.484 1 86.62 126 LEU B N 1
ATOM 9559 C CA . LEU B 1 126 ? 31.906 -27.047 20.094 1 86.62 126 LEU B CA 1
ATOM 9560 C C . LEU B 1 126 ? 33.219 -27.75 20.344 1 86.62 126 LEU B C 1
ATOM 9562 O O . LEU B 1 126 ? 33.25 -28.891 20.797 1 86.62 126 LEU B O 1
ATOM 9566 N N . ILE B 1 127 ? 34.312 -27.047 20.078 1 89.25 127 ILE B N 1
ATOM 9567 C CA . ILE B 1 127 ? 35.656 -27.594 20.297 1 89.25 127 ILE B CA 1
ATOM 9568 C C . ILE B 1 127 ? 35.844 -27.844 21.797 1 89.25 127 ILE B C 1
ATOM 9570 O O . ILE B 1 127 ? 36.375 -28.906 22.188 1 89.25 127 ILE B O 1
ATOM 9574 N N . ASP B 1 128 ? 35.406 -26.938 22.547 1 88.25 128 ASP B N 1
ATOM 9575 C CA . ASP B 1 128 ? 35.531 -27.062 24 1 88.25 128 ASP B CA 1
ATOM 9576 C C . ASP B 1 128 ? 34.688 -28.234 24.531 1 88.25 128 ASP B C 1
ATOM 9578 O O . ASP B 1 128 ? 35.125 -28.953 25.422 1 88.25 128 ASP B O 1
ATOM 9582 N N . GLU B 1 129 ? 33.594 -28.328 24.016 1 82.38 129 GLU B N 1
ATOM 9583 C CA . GLU B 1 129 ? 32.719 -29.422 24.438 1 82.38 129 GLU B CA 1
ATOM 9584 C C . GLU B 1 129 ? 33.312 -30.781 24.078 1 82.38 129 GLU B C 1
ATOM 9586 O O . GLU B 1 129 ? 33.219 -31.734 24.844 1 82.38 129 GLU B O 1
ATOM 9591 N N . LEU B 1 130 ? 33.875 -30.875 22.906 1 82.56 130 LEU B N 1
ATOM 9592 C CA . LEU B 1 130 ? 34.469 -32.125 22.438 1 82.56 130 LEU B CA 1
ATOM 9593 C C . LEU B 1 130 ? 35.719 -32.469 23.234 1 82.56 130 LEU B C 1
ATOM 9595 O O . LEU B 1 130 ? 36 -33.656 23.484 1 82.56 130 LEU B O 1
ATOM 9599 N N . ASN B 1 131 ? 36.406 -31.438 23.656 1 82.31 131 ASN B N 1
ATOM 9600 C CA . ASN B 1 131 ? 37.625 -31.641 24.438 1 82.31 131 ASN B CA 1
ATOM 9601 C C . ASN B 1 131 ? 37.312 -32.156 25.828 1 82.31 131 ASN B C 1
ATOM 9603 O O . ASN B 1 131 ? 38.125 -32.844 26.453 1 82.31 131 ASN B O 1
ATOM 9607 N N . CYS B 1 132 ? 36.094 -31.906 26.25 1 79.19 132 CYS B N 1
ATOM 9608 C CA . CYS B 1 132 ? 35.719 -32.312 27.594 1 79.19 132 CYS B CA 1
ATOM 9609 C C . CYS B 1 132 ? 35.25 -33.75 27.625 1 79.19 132 CYS B C 1
ATOM 9611 O O . CYS B 1 132 ? 35.188 -34.375 28.688 1 79.19 132 CYS B O 1
ATOM 9613 N N . LEU B 1 133 ? 35.062 -34.281 26.453 1 76.69 133 LEU B N 1
ATOM 9614 C CA . LEU B 1 133 ? 34.531 -35.656 26.422 1 76.69 133 LEU B CA 1
ATOM 9615 C C . LEU B 1 133 ? 35.656 -36.688 26.438 1 76.69 133 LEU B C 1
ATOM 9617 O O . LEU B 1 133 ? 36.719 -36.438 25.859 1 76.69 133 LEU B O 1
ATOM 9621 N N . GLU B 1 134 ? 35.625 -37.75 27.328 1 76.38 134 GLU B N 1
ATOM 9622 C CA . GLU B 1 134 ? 36.594 -38.844 27.422 1 76.38 134 GLU B CA 1
ATOM 9623 C C . GLU B 1 134 ? 36.344 -39.875 26.359 1 76.38 134 GLU B C 1
ATOM 9625 O O . GLU B 1 134 ? 35.219 -40.375 26.188 1 76.38 134 GLU B O 1
ATOM 9630 N N . TYR B 1 135 ? 37.281 -39.969 25.406 1 73.56 135 TYR B N 1
ATOM 9631 C CA . TYR B 1 135 ? 37.094 -40.906 24.297 1 73.56 135 TYR B CA 1
ATOM 9632 C C . TYR B 1 135 ? 38.031 -42.125 24.438 1 73.56 135 TYR B C 1
ATOM 9634 O O . TYR B 1 135 ? 39.062 -42.031 25.094 1 73.56 135 TYR B O 1
ATOM 9642 N N . SER B 1 136 ? 37.594 -43.312 24.016 1 76.81 136 SER B N 1
ATOM 9643 C CA . SER B 1 136 ? 38.469 -44.469 23.844 1 76.81 136 SER B CA 1
ATOM 9644 C C . SER B 1 136 ? 39.594 -44.156 22.844 1 76.81 136 SER B C 1
ATOM 9646 O O . SER B 1 136 ? 39.531 -43.125 22.141 1 76.81 136 SER B O 1
ATOM 9648 N N . GLN B 1 137 ? 40.625 -45.031 22.797 1 66.12 137 GLN B N 1
ATOM 9649 C CA . GLN B 1 137 ? 41.812 -44.75 21.984 1 66.12 137 GLN B CA 1
ATOM 9650 C C . GLN B 1 137 ? 41.438 -44.562 20.516 1 66.12 137 GLN B C 1
ATOM 9652 O O . GLN B 1 137 ? 41.906 -43.625 19.859 1 66.12 137 GLN B O 1
ATOM 9657 N N . ILE B 1 138 ? 40.562 -45.344 19.906 1 68.69 138 ILE B N 1
ATOM 9658 C CA . ILE B 1 138 ? 40.156 -45.281 18.516 1 68.69 138 ILE B CA 1
ATOM 9659 C C . ILE B 1 138 ? 39.312 -44.031 18.297 1 68.69 138 ILE B C 1
ATOM 9661 O O . ILE B 1 138 ? 39.469 -43.312 17.297 1 68.69 138 ILE B O 1
ATOM 9665 N N . GLU B 1 139 ? 38.625 -43.781 19.297 1 76 139 GLU B N 1
ATOM 9666 C CA . GLU B 1 139 ? 37.719 -42.625 19.219 1 76 139 GLU B CA 1
ATOM 9667 C C . GLU B 1 139 ? 38.5 -41.312 19.328 1 76 139 GLU B C 1
ATOM 9669 O O . GLU B 1 139 ? 38.094 -40.281 18.766 1 76 139 GLU B O 1
ATOM 9674 N N . ARG B 1 140 ? 39.656 -41.562 19.891 1 77.5 140 ARG B N 1
ATOM 9675 C CA . ARG B 1 140 ? 40.5 -40.375 20.109 1 77.5 140 ARG B CA 1
ATOM 9676 C C . ARG B 1 140 ? 41.062 -39.844 18.797 1 77.5 140 ARG B C 1
ATOM 9678 O O . ARG B 1 140 ? 41.156 -38.656 18.594 1 77.5 140 ARG B O 1
ATOM 9685 N N . ASN B 1 141 ? 41.438 -40.844 17.859 1 76.19 141 ASN B N 1
ATOM 9686 C CA . ASN B 1 141 ? 42 -40.406 16.578 1 76.19 141 ASN B CA 1
ATOM 9687 C C . ASN B 1 141 ? 40.938 -39.688 15.734 1 76.19 141 ASN B C 1
ATOM 9689 O O . ASN B 1 141 ? 41.219 -38.688 15.086 1 76.19 141 ASN B O 1
ATOM 9693 N N . GLU B 1 142 ? 39.812 -40.219 15.773 1 79.56 142 GLU B N 1
ATOM 9694 C CA . GLU B 1 142 ? 38.719 -39.625 15.016 1 79.56 142 GLU B CA 1
ATOM 9695 C C . GLU B 1 142 ? 38.344 -38.25 15.578 1 79.56 142 GLU B C 1
ATOM 9697 O O . GLU B 1 142 ? 38.031 -37.344 14.828 1 79.56 142 GLU B O 1
ATOM 9702 N N . GLN B 1 143 ? 38.5 -38.25 16.812 1 84.25 143 GLN B N 1
ATOM 9703 C CA . GLN B 1 143 ? 38.156 -37 17.484 1 84.25 143 GLN B CA 1
ATOM 9704 C C . GLN B 1 143 ? 39.219 -35.938 17.203 1 84.25 143 GLN B C 1
ATOM 9706 O O . GLN B 1 143 ? 38.875 -34.75 17.062 1 84.25 143 GLN B O 1
ATOM 9711 N N . GLU B 1 144 ? 40.375 -36.375 17.188 1 85.44 144 GLU B N 1
ATOM 9712 C CA . GLU B 1 144 ? 41.438 -35.438 16.906 1 85.44 144 GLU B CA 1
ATOM 9713 C C . GLU B 1 144 ? 41.344 -34.906 15.484 1 85.44 144 GLU B C 1
ATOM 9715 O O . GLU B 1 144 ? 41.594 -33.719 15.242 1 85.44 144 GLU B O 1
ATOM 9720 N N . ASP B 1 145 ? 41.031 -35.781 14.625 1 85.38 145 ASP B N 1
ATOM 9721 C CA . ASP B 1 145 ? 40.812 -35.344 13.242 1 85.38 145 ASP B CA 1
ATOM 9722 C C . ASP B 1 145 ? 39.656 -34.375 13.141 1 85.38 145 ASP B C 1
ATOM 9724 O O . ASP B 1 145 ? 39.75 -33.406 12.375 1 85.38 145 ASP B O 1
ATOM 9728 N N . TYR B 1 146 ? 38.656 -34.656 13.797 1 88.56 146 TYR B N 1
ATOM 9729 C CA . TYR B 1 146 ? 37.5 -33.781 13.797 1 88.56 146 TYR B CA 1
ATOM 9730 C C . TYR B 1 146 ? 37.844 -32.438 14.414 1 88.56 146 TYR B C 1
ATOM 9732 O O . TYR B 1 146 ? 37.406 -31.391 13.914 1 88.56 146 TYR B O 1
ATOM 9740 N N . LEU B 1 147 ? 38.594 -32.438 15.477 1 90.88 147 LEU B N 1
ATOM 9741 C CA . LEU B 1 147 ? 39.031 -31.203 16.125 1 90.88 147 LEU B CA 1
ATOM 9742 C C . LEU B 1 147 ? 39.875 -30.359 15.18 1 90.88 147 LEU B C 1
ATOM 9744 O O . LEU B 1 147 ? 39.719 -29.141 15.125 1 90.88 147 LEU B O 1
ATOM 9748 N N . ASN B 1 148 ? 40.688 -31 14.477 1 90.75 148 ASN B N 1
ATOM 9749 C CA . ASN B 1 148 ? 41.5 -30.281 13.508 1 90.75 148 ASN B CA 1
ATOM 9750 C C . ASN B 1 148 ? 40.656 -29.688 12.383 1 90.75 148 ASN B C 1
ATOM 9752 O O . ASN B 1 148 ? 40.969 -28.609 11.891 1 90.75 148 ASN B O 1
ATOM 9756 N N . SER B 1 149 ? 39.719 -30.422 12 1 92.5 149 SER B N 1
ATOM 9757 C CA . SER B 1 149 ? 38.812 -29.922 10.969 1 92.5 149 SER B CA 1
ATOM 9758 C C . SER B 1 149 ? 38.062 -28.688 11.445 1 92.5 149 SER B C 1
ATOM 9760 O O . SER B 1 149 ? 37.812 -27.766 10.672 1 92.5 149 SER B O 1
ATOM 9762 N N . LEU B 1 150 ? 37.656 -28.656 12.672 1 93.12 150 LEU B N 1
ATOM 9763 C CA . LEU B 1 150 ? 36.969 -27.516 13.242 1 93.12 150 LEU B CA 1
ATOM 9764 C C . LEU B 1 150 ? 37.875 -26.297 13.328 1 93.12 150 LEU B C 1
ATOM 9766 O O . LEU B 1 150 ? 37.406 -25.156 13.102 1 93.12 150 LEU B O 1
ATOM 9770 N N . LYS B 1 151 ? 39.062 -26.547 13.664 1 92.38 151 LYS B N 1
ATOM 9771 C CA . LYS B 1 151 ? 40 -25.438 13.695 1 92.38 151 LYS B CA 1
ATOM 9772 C C . LYS B 1 151 ? 40.219 -24.844 12.305 1 92.38 151 LYS B C 1
ATOM 9774 O O . LYS B 1 151 ? 40.281 -23.625 12.156 1 92.38 151 LYS B O 1
ATOM 9779 N N . THR B 1 152 ? 40.25 -25.719 11.398 1 92.19 152 THR B N 1
ATOM 9780 C CA . THR B 1 152 ? 40.375 -25.25 10.023 1 92.19 152 THR B CA 1
ATOM 9781 C C . THR B 1 152 ? 39.156 -24.453 9.609 1 92.19 152 THR B C 1
ATOM 9783 O O . THR B 1 152 ? 39.25 -23.453 8.898 1 92.19 152 THR B O 1
ATOM 9786 N N . LEU B 1 153 ? 38.062 -24.922 9.984 1 92.19 153 LEU B N 1
ATOM 9787 C CA . LEU B 1 153 ? 36.812 -24.219 9.68 1 92.19 153 LEU B CA 1
ATOM 9788 C C . LEU B 1 153 ? 36.812 -22.828 10.305 1 92.19 153 LEU B C 1
ATOM 9790 O O . LEU B 1 153 ? 36.344 -21.859 9.688 1 92.19 153 LEU B O 1
ATOM 9794 N N . SER B 1 154 ? 37.25 -22.703 11.523 1 90.12 154 SER B N 1
ATOM 9795 C CA . SER B 1 154 ? 37.312 -21.406 12.203 1 90.12 154 SER B CA 1
ATOM 9796 C C . SER B 1 154 ? 38.188 -20.422 11.43 1 90.12 154 SER B C 1
ATOM 9798 O O . SER B 1 154 ? 37.844 -19.25 11.312 1 90.12 154 SER B O 1
ATOM 9800 N N . GLN B 1 155 ? 39.188 -20.891 10.875 1 88.12 155 GLN B N 1
ATOM 9801 C CA . GLN B 1 155 ? 40.094 -20.047 10.07 1 88.12 155 GLN B CA 1
ATOM 9802 C C . GLN B 1 155 ? 39.438 -19.641 8.758 1 88.12 155 GLN B C 1
ATOM 9804 O O . GLN B 1 155 ? 39.594 -18.516 8.281 1 88.12 155 GLN B O 1
ATOM 9809 N N . TRP B 1 156 ? 38.781 -20.578 8.297 1 87.31 156 TRP B N 1
ATOM 9810 C CA . TRP B 1 156 ? 38.156 -20.344 7.012 1 87.31 156 TRP B CA 1
ATOM 9811 C C . TRP B 1 156 ? 37.031 -19.297 7.145 1 87.31 156 TRP B C 1
ATOM 9813 O O . TRP B 1 156 ? 36.875 -18.453 6.258 1 87.31 156 TRP B O 1
ATOM 9823 N N . VAL B 1 157 ? 36.281 -19.328 8.164 1 86.19 157 VAL B N 1
ATOM 9824 C CA . VAL B 1 157 ? 35.156 -18.422 8.391 1 86.19 157 VAL B CA 1
ATOM 9825 C C . VAL B 1 157 ? 35.688 -17.016 8.617 1 86.19 157 VAL B C 1
ATOM 9827 O O . VAL B 1 157 ? 35.031 -16.031 8.266 1 86.19 157 VAL B O 1
ATOM 9830 N N . ASN B 1 158 ? 36.781 -16.859 9.141 1 81.5 158 ASN B N 1
ATOM 9831 C CA . ASN B 1 158 ? 37.375 -15.555 9.367 1 81.5 158 ASN B CA 1
ATOM 9832 C C . ASN B 1 158 ? 37.719 -14.875 8.047 1 81.5 158 ASN B C 1
ATOM 9834 O O . ASN B 1 158 ? 37.719 -13.648 7.953 1 81.5 158 ASN B O 1
ATOM 9838 N N . ILE B 1 159 ? 38 -15.68 7.098 1 77.19 159 ILE B N 1
ATOM 9839 C CA . ILE B 1 159 ? 38.344 -15.156 5.781 1 77.19 159 ILE B CA 1
ATOM 9840 C C . ILE B 1 159 ? 37.062 -14.891 4.984 1 77.19 159 ILE B C 1
ATOM 9842 O O . ILE B 1 159 ? 36.938 -13.836 4.363 1 77.19 159 ILE B O 1
ATOM 9846 N N . ASP B 1 160 ? 36.344 -15.883 5.039 1 75.62 160 ASP B N 1
ATOM 9847 C CA . ASP B 1 160 ? 35.031 -15.797 4.363 1 75.62 160 ASP B CA 1
ATOM 9848 C C . ASP B 1 160 ? 33.906 -15.531 5.363 1 75.62 160 ASP B C 1
ATOM 9850 O O . ASP B 1 160 ? 33.406 -16.469 5.984 1 75.62 160 ASP B O 1
ATOM 9854 N N . ASN B 1 161 ? 33.531 -14.383 5.551 1 72.56 161 ASN B N 1
ATOM 9855 C CA . ASN B 1 161 ? 32.594 -13.992 6.594 1 72.56 161 ASN B CA 1
ATOM 9856 C C . ASN B 1 161 ? 31.172 -14.391 6.227 1 72.56 161 ASN B C 1
ATOM 9858 O O . ASN B 1 161 ? 30.203 -13.828 6.758 1 72.56 161 ASN B O 1
ATOM 9862 N N . ASP B 1 162 ? 31.062 -15.344 5.363 1 76.62 162 ASP B N 1
ATOM 9863 C CA . ASP B 1 162 ? 29.719 -15.805 5.004 1 76.62 162 ASP B CA 1
ATOM 9864 C C . ASP B 1 162 ? 29.328 -17.031 5.82 1 76.62 162 ASP B C 1
ATOM 9866 O O . ASP B 1 162 ? 29.828 -18.125 5.594 1 76.62 162 ASP B O 1
ATOM 9870 N N . ILE B 1 163 ? 28.5 -16.906 6.766 1 77.12 163 ILE B N 1
ATOM 9871 C CA . ILE B 1 163 ? 28.125 -17.984 7.672 1 77.12 163 ILE B CA 1
ATOM 9872 C C . ILE B 1 163 ? 27 -18.812 7.059 1 77.12 163 ILE B C 1
ATOM 9874 O O . ILE B 1 163 ? 26.531 -19.781 7.656 1 77.12 163 ILE B O 1
ATOM 9878 N N . GLY B 1 164 ? 26.547 -18.484 5.949 1 81.56 164 GLY B N 1
ATOM 9879 C CA . GLY B 1 164 ? 25.422 -19.188 5.359 1 81.56 164 GLY B CA 1
ATOM 9880 C C . GLY B 1 164 ? 24.078 -18.516 5.598 1 81.56 164 GLY B C 1
ATOM 9881 O O . GLY B 1 164 ? 24.047 -17.344 6.012 1 81.56 164 GLY B O 1
ATOM 9882 N N . PRO B 1 165 ? 22.984 -19.219 5.344 1 81.69 165 PRO B N 1
ATOM 9883 C CA . PRO B 1 1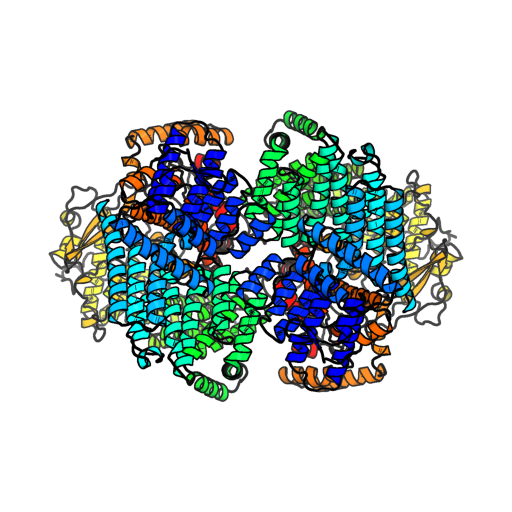65 ? 21.656 -18.594 5.34 1 81.69 165 PRO B CA 1
ATOM 9884 C C . PRO B 1 165 ? 21.203 -18.172 6.738 1 81.69 165 PRO B C 1
ATOM 9886 O O . PRO B 1 165 ? 20.453 -17.203 6.883 1 81.69 165 PRO B O 1
ATOM 9889 N N . SER B 1 166 ? 21.594 -19.016 7.773 1 86.88 166 SER B N 1
ATOM 9890 C CA . SER B 1 166 ? 21.172 -18.688 9.133 1 86.88 166 SER B CA 1
ATOM 9891 C C . SER B 1 166 ? 22.062 -19.375 10.164 1 86.88 166 SER B C 1
ATOM 9893 O O . SER B 1 166 ? 22.75 -20.359 9.852 1 86.88 166 SER B O 1
ATOM 9895 N N . PRO B 1 167 ? 21.969 -18.859 11.352 1 85.75 167 PRO B N 1
ATOM 9896 C CA . PRO B 1 167 ? 22.719 -19.516 12.43 1 85.75 167 PRO B CA 1
ATOM 9897 C C . PRO B 1 167 ? 22.25 -20.953 12.688 1 85.75 167 PRO B C 1
ATOM 9899 O O . PRO B 1 167 ? 23.047 -21.828 13.023 1 85.75 167 PRO B O 1
ATOM 9902 N N . HIS B 1 168 ? 20.938 -21.188 12.484 1 86.69 168 HIS B N 1
ATOM 9903 C CA . HIS B 1 168 ? 20.375 -22.516 12.695 1 86.69 168 HIS B CA 1
ATOM 9904 C C . HIS B 1 168 ? 20.938 -23.531 11.703 1 86.69 168 HIS B C 1
ATOM 9906 O O . HIS B 1 168 ? 21.297 -24.641 12.078 1 86.69 168 HIS B O 1
ATOM 9912 N N . ILE B 1 169 ? 21.062 -23.062 10.523 1 87.25 169 ILE B N 1
ATOM 9913 C CA . ILE B 1 169 ? 21.562 -23.938 9.469 1 87.25 169 ILE B CA 1
ATOM 9914 C C . ILE B 1 169 ? 23.062 -24.141 9.648 1 87.25 169 ILE B C 1
ATOM 9916 O O . ILE B 1 169 ? 23.594 -25.234 9.422 1 87.25 169 ILE B O 1
ATOM 9920 N N . PHE B 1 170 ? 23.719 -23.125 10.039 1 87.56 170 PHE B N 1
ATOM 9921 C CA . PHE B 1 170 ? 25.156 -23.203 10.312 1 87.56 170 PHE B CA 1
ATOM 9922 C C . PHE B 1 170 ? 25.438 -24.266 11.375 1 87.56 170 PHE B C 1
ATOM 9924 O O . PHE B 1 170 ? 26.297 -25.125 11.195 1 87.56 170 PHE B O 1
ATOM 9931 N N . SER B 1 171 ? 24.656 -24.219 12.422 1 85.31 171 SER B N 1
ATOM 9932 C CA . SER B 1 171 ? 24.844 -25.141 13.539 1 85.31 171 SER B CA 1
ATOM 9933 C C . SER B 1 171 ? 24.547 -26.578 13.133 1 85.31 171 SER B C 1
ATOM 9935 O O . SER B 1 171 ? 25.188 -27.516 13.609 1 85.31 171 SER B O 1
ATOM 9937 N N . ARG B 1 172 ? 23.688 -26.734 12.312 1 85.5 172 ARG B N 1
ATOM 9938 C CA . ARG B 1 172 ? 23.281 -28.062 11.875 1 85.5 172 ARG B CA 1
ATOM 9939 C C . ARG B 1 172 ? 24.328 -28.688 10.969 1 85.5 172 ARG B C 1
ATOM 9941 O O . ARG B 1 172 ? 24.578 -29.891 11.031 1 85.5 172 ARG B O 1
ATOM 9948 N N . ASN B 1 173 ? 24.953 -27.891 10.172 1 87.69 173 ASN B N 1
ATOM 9949 C CA . ASN B 1 173 ? 25.828 -28.406 9.133 1 87.69 173 ASN B CA 1
ATOM 9950 C C . ASN B 1 173 ? 27.297 -28.203 9.484 1 87.69 173 ASN B C 1
ATOM 9952 O O . ASN B 1 173 ? 28.172 -28.312 8.625 1 87.69 173 ASN B O 1
ATOM 9956 N N . ILE B 1 174 ? 27.594 -27.938 10.656 1 89.25 174 ILE B N 1
ATOM 9957 C CA . ILE B 1 174 ? 28.953 -27.562 11.078 1 89.25 174 ILE B CA 1
ATOM 9958 C C . ILE B 1 174 ? 29.922 -28.703 10.773 1 89.25 174 ILE B C 1
ATOM 9960 O O . ILE B 1 174 ? 31.062 -28.469 10.375 1 89.25 174 ILE B O 1
ATOM 9964 N N . GLU B 1 175 ? 29.562 -29.938 10.953 1 86.94 175 GLU B N 1
ATOM 9965 C CA . GLU B 1 175 ? 30.422 -31.078 10.711 1 86.94 175 GLU B CA 1
ATOM 9966 C C . GLU B 1 175 ? 30.797 -31.188 9.242 1 86.94 175 GLU B C 1
ATOM 9968 O O . GLU B 1 175 ? 31.969 -31.422 8.906 1 86.94 175 GLU B O 1
ATOM 9973 N N . TYR B 1 176 ? 29.844 -31.078 8.445 1 90.12 176 TYR B N 1
ATOM 9974 C CA . TYR B 1 176 ? 30.094 -31.172 7.008 1 90.12 176 TYR B CA 1
ATOM 9975 C C . TYR B 1 176 ? 30.922 -30 6.52 1 90.12 176 TYR B C 1
ATOM 9977 O O . TYR B 1 176 ? 31.812 -30.156 5.672 1 90.12 176 TYR B O 1
ATOM 9985 N N . TRP B 1 177 ? 30.672 -28.859 7.086 1 91.19 177 TRP B N 1
ATOM 9986 C CA . TRP B 1 177 ? 31.406 -27.656 6.695 1 91.19 177 TRP B CA 1
ATOM 9987 C C . TRP B 1 177 ? 32.875 -27.781 7.102 1 91.19 177 TRP B C 1
ATOM 9989 O O . TRP B 1 177 ? 33.75 -27.281 6.402 1 91.19 177 TRP B O 1
ATOM 9999 N N . ALA B 1 178 ? 33.062 -28.391 8.242 1 92.62 178 ALA B N 1
ATOM 10000 C CA . ALA B 1 178 ? 34.438 -28.578 8.711 1 92.62 178 ALA B CA 1
ATOM 10001 C C . ALA B 1 178 ? 35.219 -29.484 7.762 1 92.62 178 ALA B C 1
ATOM 10003 O O . ALA B 1 178 ? 36.375 -29.188 7.41 1 92.62 178 ALA B O 1
ATOM 10004 N N . THR B 1 179 ? 34.625 -30.562 7.359 1 93.31 179 THR B N 1
ATOM 10005 C CA . THR B 1 179 ? 35.25 -31.484 6.426 1 93.31 179 THR B CA 1
ATOM 10006 C C . THR B 1 179 ? 35.5 -30.812 5.082 1 93.31 179 THR B C 1
ATOM 10008 O O . THR B 1 179 ? 36.594 -30.984 4.492 1 93.31 179 THR B O 1
ATOM 10011 N N . GLU B 1 180 ? 34.562 -30.109 4.621 1 93.56 180 GLU B N 1
ATOM 10012 C CA . GLU B 1 180 ? 34.656 -29.391 3.352 1 93.56 180 GLU B CA 1
ATOM 10013 C C . GLU B 1 180 ? 35.781 -28.375 3.383 1 93.56 180 GLU B C 1
ATOM 10015 O O . GLU B 1 180 ? 36.562 -28.25 2.418 1 93.56 180 GLU B O 1
ATOM 10020 N N . SER B 1 181 ? 35.844 -27.625 4.48 1 92.69 181 SER B N 1
ATOM 10021 C CA . SER B 1 181 ? 36.875 -26.594 4.605 1 92.69 181 SER B CA 1
ATOM 10022 C C . SER B 1 181 ? 38.281 -27.203 4.59 1 92.69 181 SER B C 1
ATOM 10024 O O . SER B 1 181 ? 39.219 -26.594 4.051 1 92.69 181 SER B O 1
ATOM 10026 N N . THR B 1 182 ? 38.438 -28.391 5.145 1 94.5 182 THR B N 1
ATOM 10027 C CA . THR B 1 182 ? 39.719 -29.078 5.133 1 94.5 182 THR B CA 1
ATOM 10028 C C . THR B 1 182 ? 40.094 -29.484 3.715 1 94.5 182 THR B C 1
ATOM 10030 O O . THR B 1 182 ? 41.25 -29.297 3.303 1 94.5 182 THR B O 1
ATOM 10033 N N . ILE B 1 183 ? 39.156 -30.016 3.061 1 95.94 183 ILE B N 1
ATOM 10034 C CA . ILE B 1 183 ? 39.406 -30.422 1.684 1 95.94 183 ILE B CA 1
ATOM 10035 C C . ILE B 1 183 ? 39.75 -29.203 0.831 1 95.94 183 ILE B C 1
ATOM 10037 O O . ILE B 1 183 ? 40.688 -29.25 0.037 1 95.94 183 ILE B O 1
ATOM 10041 N N . LEU B 1 184 ? 39 -28.125 0.964 1 94.19 184 LEU B N 1
ATOM 10042 C CA . LEU B 1 184 ? 39.25 -26.922 0.197 1 94.19 184 LEU B CA 1
ATOM 10043 C C . LEU B 1 184 ? 40.625 -26.328 0.517 1 94.19 184 LEU B C 1
ATOM 10045 O O . LEU B 1 184 ? 41.312 -25.828 -0.374 1 94.19 184 LEU B O 1
ATOM 10049 N N . LYS B 1 185 ? 40.969 -26.422 1.769 1 93.75 185 LYS B N 1
ATOM 10050 C CA . LYS B 1 185 ? 42.281 -25.938 2.17 1 93.75 185 LYS B CA 1
ATOM 10051 C C . LYS B 1 185 ? 43.375 -26.766 1.536 1 93.75 185 LYS B C 1
ATOM 10053 O O . LYS B 1 185 ? 44.406 -26.219 1.099 1 93.75 185 LYS B O 1
ATOM 10058 N N . MET B 1 186 ? 43.219 -28.062 1.491 1 95.31 186 MET B N 1
ATOM 10059 C CA . MET B 1 186 ? 44.188 -28.953 0.859 1 95.31 186 MET B CA 1
ATOM 10060 C C . MET B 1 186 ? 44.375 -28.609 -0.617 1 95.31 186 MET B C 1
ATOM 10062 O O . MET B 1 186 ? 45.5 -28.609 -1.132 1 95.31 186 MET B O 1
ATOM 10066 N N . ILE B 1 187 ? 43.281 -28.328 -1.244 1 95.19 187 ILE B N 1
ATOM 10067 C CA . ILE B 1 187 ? 43.312 -27.984 -2.664 1 95.19 187 ILE B CA 1
ATOM 10068 C C . ILE B 1 187 ? 44 -26.641 -2.855 1 95.19 187 ILE B C 1
ATOM 10070 O O . ILE B 1 187 ? 44.781 -26.453 -3.785 1 95.19 187 ILE B O 1
ATOM 10074 N N . ARG B 1 188 ? 43.656 -25.672 -2.021 1 92.81 188 ARG B N 1
ATOM 10075 C CA . ARG B 1 188 ? 44.25 -24.328 -2.088 1 92.81 188 ARG B CA 1
ATOM 10076 C C . ARG B 1 188 ? 45.75 -24.391 -1.915 1 92.81 188 ARG B C 1
ATOM 10078 O O . ARG B 1 188 ? 46.5 -23.641 -2.562 1 92.81 188 ARG B O 1
ATOM 10085 N N . ASN B 1 189 ? 46.188 -25.359 -1.051 1 92.5 189 ASN B N 1
ATOM 10086 C CA . ASN B 1 189 ? 47.594 -25.516 -0.774 1 92.5 189 ASN B CA 1
ATOM 10087 C C . ASN B 1 189 ? 48.281 -26.406 -1.813 1 92.5 189 ASN B C 1
ATOM 10089 O O . ASN B 1 189 ? 49.469 -26.734 -1.679 1 92.5 189 ASN B O 1
ATOM 10093 N N . ASP B 1 190 ? 47.625 -26.828 -2.746 1 90.94 190 ASP B N 1
ATOM 10094 C CA . ASP B 1 190 ? 48.156 -27.656 -3.84 1 90.94 190 ASP B CA 1
ATOM 10095 C C . ASP B 1 190 ? 48.781 -28.938 -3.314 1 90.94 190 ASP B C 1
ATOM 10097 O O . ASP B 1 190 ? 49.906 -29.266 -3.648 1 90.94 190 ASP B O 1
ATOM 10101 N N . GLU B 1 191 ? 48 -29.547 -2.463 1 93.75 191 GLU B N 1
ATOM 10102 C CA . GLU B 1 191 ? 48.438 -30.828 -1.965 1 93.75 191 GLU B CA 1
ATOM 10103 C C . GLU B 1 191 ? 48.344 -31.906 -3.047 1 93.75 191 GLU B C 1
ATOM 10105 O O . GLU B 1 191 ? 47.656 -31.719 -4.047 1 93.75 191 GLU B O 1
ATOM 10110 N N . ARG B 1 192 ? 48.969 -33.125 -2.73 1 91.88 192 ARG B N 1
ATOM 10111 C CA . ARG B 1 192 ? 49 -34.219 -3.727 1 91.88 192 ARG B CA 1
ATOM 10112 C C . ARG B 1 192 ? 47.594 -34.719 -4.031 1 91.88 192 ARG B C 1
ATOM 10114 O O . ARG B 1 192 ? 46.75 -34.812 -3.129 1 91.88 192 ARG B O 1
ATOM 10121 N N . ASP B 1 193 ? 47.312 -34.938 -5.266 1 92.38 193 ASP B N 1
ATOM 10122 C CA . ASP B 1 193 ? 46 -35.344 -5.734 1 92.38 193 ASP B CA 1
ATOM 10123 C C . ASP B 1 193 ? 45.5 -36.594 -5.016 1 92.38 193 ASP B C 1
ATOM 10125 O O . ASP B 1 193 ? 44.312 -36.75 -4.742 1 92.38 193 ASP B O 1
ATOM 10129 N N . GLU B 1 194 ? 46.469 -37.469 -4.758 1 93.38 194 GLU B N 1
ATOM 10130 C CA . GLU B 1 194 ? 46.094 -38.719 -4.094 1 93.38 194 GLU B CA 1
ATOM 10131 C C . GLU B 1 194 ? 45.531 -38.469 -2.691 1 93.38 194 GLU B C 1
ATOM 10133 O O . GLU B 1 194 ? 44.594 -39.125 -2.264 1 93.38 194 GLU B O 1
ATOM 10138 N N . ILE B 1 195 ? 46.125 -37.5 -2.053 1 94.31 195 ILE B N 1
ATOM 10139 C CA . ILE B 1 195 ? 45.719 -37.156 -0.696 1 94.31 195 ILE B CA 1
ATOM 10140 C C . ILE B 1 195 ? 44.344 -36.5 -0.729 1 94.31 195 ILE B C 1
ATOM 10142 O O . ILE B 1 195 ? 43.5 -36.781 0.101 1 94.31 195 ILE B O 1
ATOM 10146 N N . VAL B 1 196 ? 44.219 -35.625 -1.609 1 95.88 196 VAL B N 1
ATOM 10147 C CA . VAL B 1 196 ? 42.938 -34.906 -1.748 1 95.88 196 VAL B CA 1
ATOM 10148 C C . VAL B 1 196 ? 41.844 -35.875 -2.133 1 95.88 196 VAL B C 1
ATOM 10150 O O . VAL B 1 196 ? 40.75 -35.812 -1.574 1 95.88 196 VAL B O 1
ATOM 10153 N N . ASN B 1 197 ? 42.125 -36.719 -3.092 1 95.25 197 ASN B N 1
ATOM 10154 C CA . ASN B 1 197 ? 41.125 -37.719 -3.539 1 95.25 197 ASN B CA 1
ATOM 10155 C C . ASN B 1 197 ? 40.719 -38.656 -2.418 1 95.25 197 ASN B C 1
ATOM 10157 O O . ASN B 1 197 ? 39.562 -39.062 -2.307 1 95.25 197 ASN B O 1
ATOM 10161 N N . ASN B 1 198 ? 41.75 -39.031 -1.668 1 94.62 198 ASN B N 1
ATOM 10162 C CA . ASN B 1 198 ? 41.438 -39.875 -0.535 1 94.62 198 ASN B CA 1
ATOM 10163 C C . ASN B 1 198 ? 40.562 -39.188 0.5 1 94.62 198 ASN B C 1
ATOM 10165 O O . ASN B 1 198 ? 39.688 -39.812 1.103 1 94.62 198 ASN B O 1
ATOM 10169 N N . ALA B 1 199 ? 40.844 -37.969 0.734 1 94.81 199 ALA B N 1
ATOM 10170 C CA . ALA B 1 199 ? 40.031 -37.188 1.673 1 94.81 199 ALA B CA 1
ATOM 10171 C C . ALA B 1 199 ? 38.594 -37.062 1.193 1 94.81 199 ALA B C 1
ATOM 10173 O O . ALA B 1 199 ? 37.656 -37.125 1.993 1 94.81 199 ALA B O 1
ATOM 10174 N N . ILE B 1 200 ? 38.375 -36.844 -0.063 1 97.06 200 ILE B N 1
ATOM 10175 C CA . ILE B 1 200 ? 37.031 -36.719 -0.646 1 97.06 200 ILE B CA 1
ATOM 10176 C C . ILE B 1 200 ? 36.312 -38.062 -0.559 1 97.06 200 ILE B C 1
ATOM 10178 O O . ILE B 1 200 ? 35.125 -38.094 -0.223 1 97.06 200 ILE B O 1
ATOM 10182 N N . GLU B 1 201 ? 37 -39.094 -0.845 1 96.06 201 GLU B N 1
ATOM 10183 C CA . GLU B 1 201 ? 36.375 -40.406 -0.788 1 96.06 201 GLU B CA 1
ATOM 10184 C C . GLU B 1 201 ? 36 -40.781 0.64 1 96.06 201 GLU B C 1
ATOM 10186 O O . GLU B 1 201 ? 34.969 -41.438 0.86 1 96.06 201 GLU B O 1
ATOM 10191 N N . ASN B 1 202 ? 36.844 -40.438 1.488 1 94 202 ASN B N 1
ATOM 10192 C CA . ASN B 1 202 ? 36.531 -40.656 2.891 1 94 202 ASN B CA 1
ATOM 10193 C C . ASN B 1 202 ? 35.281 -39.875 3.311 1 94 202 ASN B C 1
ATOM 10195 O O . ASN B 1 202 ? 34.469 -40.375 4.074 1 94 202 ASN B O 1
ATOM 10199 N N . ALA B 1 203 ? 35.25 -38.656 2.9 1 95.31 203 ALA B N 1
ATOM 10200 C CA . ALA B 1 203 ? 34.062 -37.812 3.203 1 95.31 203 ALA B CA 1
ATOM 10201 C C . ALA B 1 203 ? 32.812 -38.406 2.59 1 95.31 203 ALA B C 1
ATOM 10203 O O . ALA B 1 203 ? 31.75 -38.375 3.221 1 95.31 203 ALA B O 1
ATOM 10204 N N . LYS B 1 204 ? 32.844 -38.844 1.33 1 96.25 204 LYS B N 1
ATOM 10205 C CA . LYS B 1 204 ? 31.703 -39.469 0.663 1 96.25 204 LYS B CA 1
ATOM 10206 C C . LYS B 1 204 ? 31.234 -40.719 1.409 1 96.25 204 LYS B C 1
ATOM 10208 O O . LYS B 1 204 ? 30.047 -40.969 1.567 1 96.25 204 LYS B O 1
ATOM 10213 N N . SER B 1 205 ? 32.25 -41.5 1.856 1 95.06 205 SER B N 1
ATOM 10214 C CA . SER B 1 205 ? 31.938 -42.719 2.574 1 95.06 205 SER B CA 1
ATOM 10215 C C . SER B 1 205 ? 31.203 -42.438 3.883 1 95.06 205 SER B C 1
ATOM 10217 O O . SER B 1 205 ? 30.297 -43.156 4.273 1 95.06 205 SER B O 1
ATOM 10219 N N . LYS B 1 206 ? 31.625 -41.438 4.516 1 91.12 206 LYS B N 1
ATOM 10220 C CA . LYS B 1 206 ? 30.969 -41.062 5.766 1 91.12 206 LYS B CA 1
ATOM 10221 C C . LYS B 1 206 ? 29.531 -40.625 5.527 1 91.12 206 LYS B C 1
ATOM 10223 O O . LYS B 1 206 ? 28.641 -40.938 6.328 1 91.12 206 LYS B O 1
ATOM 10228 N N . VAL B 1 207 ? 29.234 -39.875 4.477 1 92.94 207 VAL B N 1
ATOM 10229 C CA . VAL B 1 207 ? 27.891 -39.438 4.145 1 92.94 207 VAL B CA 1
ATOM 10230 C C . VAL B 1 207 ? 27.016 -40.625 3.77 1 92.94 207 VAL B C 1
ATOM 10232 O O . VAL B 1 207 ? 25.844 -40.688 4.145 1 92.94 207 VAL B O 1
ATOM 10235 N N . ILE B 1 208 ? 27.594 -41.531 3.043 1 91.69 208 ILE B N 1
ATOM 10236 C CA . ILE B 1 208 ? 26.859 -42.719 2.619 1 91.69 208 ILE B CA 1
ATOM 10237 C C . ILE B 1 208 ? 26.516 -43.562 3.838 1 91.69 208 ILE B C 1
ATOM 10239 O O . ILE B 1 208 ? 25.453 -44.156 3.895 1 91.69 208 ILE B O 1
ATOM 10243 N N . GLU B 1 209 ? 27.453 -43.625 4.762 1 88.06 209 GLU B N 1
ATOM 10244 C CA . GLU B 1 209 ? 27.172 -44.344 6 1 88.06 209 GLU B CA 1
ATOM 10245 C C . GLU B 1 209 ? 26 -43.719 6.746 1 88.06 209 GLU B C 1
ATOM 10247 O O . GLU B 1 209 ? 25.141 -44.438 7.27 1 88.06 209 GLU B O 1
ATOM 10252 N N . ARG B 1 210 ? 26 -42.469 6.777 1 83.75 210 ARG B N 1
ATOM 10253 C CA . ARG B 1 210 ? 24.891 -41.781 7.441 1 83.75 210 ARG B CA 1
ATOM 10254 C C . ARG B 1 210 ? 23.578 -42 6.695 1 83.75 210 ARG B C 1
ATOM 10256 O O . ARG B 1 210 ? 22.516 -42.094 7.312 1 83.75 210 ARG B O 1
ATOM 10263 N N . LEU B 1 211 ? 23.609 -41.969 5.367 1 85.94 211 LEU B N 1
ATOM 10264 C CA . LEU B 1 211 ? 22.438 -42.219 4.543 1 85.94 211 LEU B CA 1
ATOM 10265 C C . LEU B 1 211 ? 21.906 -43.625 4.777 1 85.94 211 LEU B C 1
ATOM 10267 O O . LEU B 1 211 ? 20.703 -43.844 4.812 1 85.94 211 LEU B O 1
ATOM 10271 N N . SER B 1 212 ? 22.828 -44.562 5.023 1 83.56 212 SER B N 1
ATOM 10272 C CA . SER B 1 212 ? 22.469 -45.938 5.27 1 83.56 212 SER B CA 1
ATOM 10273 C C . SER B 1 212 ? 21.812 -46.094 6.645 1 83.56 212 SER B C 1
ATOM 10275 O O . SER B 1 212 ? 20.922 -46.938 6.82 1 83.56 212 SER B O 1
ATOM 10277 N N . GLU B 1 213 ? 22.297 -45.344 7.543 1 77.5 213 GLU B N 1
ATOM 10278 C CA . GLU B 1 213 ? 21.703 -45.375 8.875 1 77.5 213 GLU B CA 1
ATOM 10279 C C . GLU B 1 213 ? 20.25 -44.906 8.852 1 77.5 213 GLU B C 1
ATOM 10281 O O . GLU B 1 213 ? 19.422 -45.406 9.617 1 77.5 213 GLU B O 1
ATOM 10286 N N . CYS B 1 214 ? 20.047 -43.938 8.039 1 75.88 214 CYS B N 1
ATOM 10287 C CA . CYS B 1 214 ? 18.672 -43.469 7.918 1 75.88 214 CYS B CA 1
ATOM 10288 C C . CYS B 1 214 ? 17.766 -44.531 7.363 1 75.88 214 CYS B C 1
ATOM 10290 O O . CYS B 1 214 ? 16.578 -44.594 7.703 1 75.88 214 CYS B O 1
ATOM 10292 N N . ALA B 1 215 ? 18.234 -45.438 6.535 1 67.75 215 ALA B N 1
ATOM 10293 C CA . ALA B 1 215 ? 17.453 -46.5 5.91 1 67.75 215 ALA B CA 1
ATOM 10294 C C . ALA B 1 215 ? 17.141 -47.625 6.906 1 67.75 215 ALA B C 1
ATOM 10296 O O . ALA B 1 215 ? 16.172 -48.344 6.742 1 67.75 215 ALA B O 1
ATOM 10297 N N . ILE B 1 216 ? 18 -47.781 7.895 1 61.03 216 ILE B N 1
ATOM 10298 C CA . ILE B 1 216 ? 17.828 -48.875 8.859 1 61.03 216 ILE B CA 1
ATOM 10299 C C . ILE B 1 216 ? 16.562 -48.656 9.68 1 61.03 216 ILE B C 1
ATOM 10301 O O . ILE B 1 216 ? 15.852 -49.594 10.008 1 61.03 216 ILE B O 1
ATOM 10305 N N . GLY B 1 217 ? 16.375 -47.406 10.117 1 55.38 217 GLY B N 1
ATOM 10306 C CA . GLY B 1 217 ? 15.203 -47.125 10.93 1 55.38 217 GLY B CA 1
ATOM 10307 C C . GLY B 1 217 ? 13.898 -47.219 10.156 1 55.38 217 GLY B C 1
ATOM 10308 O O . GLY B 1 217 ? 12.836 -46.875 10.688 1 55.38 217 GLY B O 1
ATOM 10309 N N . GLY B 1 218 ? 13.922 -47.781 8.828 1 58.66 218 GLY B N 1
ATOM 10310 C CA . GLY B 1 218 ? 12.742 -47.875 7.992 1 58.66 218 GLY B CA 1
ATOM 10311 C C . GLY B 1 218 ? 12.938 -47.281 6.609 1 58.66 218 GLY B C 1
ATOM 10312 O O . GLY B 1 218 ? 14.062 -47.219 6.113 1 58.66 218 GLY B O 1
ATOM 10313 N N . SER B 1 219 ? 11.891 -47.031 5.879 1 64 219 SER B N 1
ATOM 10314 C CA . SER B 1 219 ? 11.906 -46.5 4.531 1 64 219 SER B CA 1
ATOM 10315 C C . SER B 1 219 ? 12.453 -45.062 4.527 1 64 219 SER B C 1
ATOM 10317 O O . SER B 1 219 ? 12.07 -44.25 5.355 1 64 219 SER B O 1
ATOM 10319 N N . CYS B 1 220 ? 13.602 -44.906 4.012 1 76.88 220 CYS B N 1
ATOM 10320 C CA . CYS B 1 220 ? 14.211 -43.594 3.871 1 76.88 220 CYS B CA 1
ATOM 10321 C C . CYS B 1 220 ? 13.539 -42.781 2.754 1 76.88 220 CYS B C 1
ATOM 10323 O O . CYS B 1 220 ? 13.789 -43.031 1.574 1 76.88 220 CYS B O 1
ATOM 10325 N N . SER B 1 221 ? 12.703 -42 3.184 1 83.38 221 SER B N 1
ATOM 10326 C CA . SER B 1 221 ? 12 -41.156 2.215 1 83.38 221 SER B CA 1
ATOM 10327 C C . SER B 1 221 ? 12.953 -40.156 1.548 1 83.38 221 SER B C 1
ATOM 10329 O O . SER B 1 221 ? 14.062 -39.938 2.029 1 83.38 221 SER B O 1
ATOM 10331 N N . TYR B 1 222 ? 12.602 -39.656 0.431 1 83.38 222 TYR B N 1
ATOM 10332 C CA . TYR B 1 222 ? 13.375 -38.656 -0.305 1 83.38 222 TYR B CA 1
ATOM 10333 C C . TYR B 1 222 ? 13.625 -37.406 0.546 1 83.38 222 TYR B C 1
ATOM 10335 O O . TYR B 1 222 ? 14.695 -36.812 0.482 1 83.38 222 TYR B O 1
ATOM 10343 N N . GLU B 1 223 ? 12.742 -37.094 1.403 1 84.12 223 GLU B N 1
ATOM 10344 C CA . GLU B 1 223 ? 12.836 -35.906 2.242 1 84.12 223 GLU B CA 1
ATOM 10345 C C . GLU B 1 223 ? 13.953 -36.062 3.277 1 84.12 223 GLU B C 1
ATOM 10347 O O . GLU B 1 223 ? 14.625 -35.062 3.602 1 84.12 223 GLU B O 1
ATOM 10352 N N . ILE B 1 224 ? 14.133 -37.125 3.738 1 85.38 224 ILE B N 1
ATOM 10353 C CA . ILE B 1 224 ? 15.156 -37.375 4.754 1 85.38 224 ILE B CA 1
ATOM 10354 C C . ILE B 1 224 ? 16.516 -37.562 4.086 1 85.38 224 ILE B C 1
ATOM 10356 O O . ILE B 1 224 ? 17.547 -37.156 4.637 1 85.38 224 ILE B O 1
ATOM 10360 N N . ALA B 1 225 ? 16.469 -38.094 2.891 1 88.56 225 ALA B N 1
ATOM 10361 C CA . ALA B 1 225 ? 17.703 -38.406 2.174 1 88.56 225 ALA B CA 1
ATOM 10362 C C . ALA B 1 225 ? 18.281 -37.156 1.501 1 88.56 225 ALA B C 1
ATOM 10364 O O . ALA B 1 225 ? 19.469 -37.094 1.237 1 88.56 225 ALA B O 1
ATOM 10365 N N . THR B 1 226 ? 17.484 -36.219 1.234 1 89.81 226 THR B N 1
ATOM 10366 C CA . THR B 1 226 ? 17.828 -35.062 0.396 1 89.81 226 THR B CA 1
ATOM 10367 C C . THR B 1 226 ? 19.047 -34.344 0.956 1 89.81 226 THR B C 1
ATOM 10369 O O . THR B 1 226 ? 19.984 -34 0.215 1 89.81 226 THR B O 1
ATOM 10372 N N . PRO B 1 227 ? 19.156 -34.062 2.285 1 88.81 227 PRO B N 1
ATOM 10373 C CA . PRO B 1 227 ? 20.328 -33.344 2.787 1 88.81 227 PRO B CA 1
ATOM 10374 C C . PRO B 1 227 ? 21.625 -34.125 2.547 1 88.81 227 PRO B C 1
ATOM 10376 O O . PRO B 1 227 ? 22.672 -33.5 2.297 1 88.81 227 PRO B O 1
ATOM 10379 N N . PHE B 1 228 ? 21.594 -35.406 2.58 1 90.62 228 PHE B N 1
ATOM 10380 C CA . PHE B 1 228 ? 22.781 -36.219 2.355 1 90.62 228 PHE B CA 1
ATOM 10381 C C . PHE B 1 228 ? 23.141 -36.25 0.874 1 90.62 228 PHE B C 1
ATOM 10383 O O . PHE B 1 228 ? 24.312 -36.281 0.511 1 90.62 228 PHE B O 1
ATOM 10390 N N . LEU B 1 229 ? 22.047 -36.25 0.087 1 93.06 229 LEU B N 1
ATOM 10391 C CA . LEU B 1 229 ? 22.297 -36.219 -1.352 1 93.06 229 LEU B CA 1
ATOM 10392 C C . LEU B 1 229 ? 22.953 -34.906 -1.753 1 93.06 229 LEU B C 1
ATOM 10394 O O . LEU B 1 229 ? 23.781 -34.875 -2.658 1 93.06 229 LEU B O 1
ATOM 10398 N N . VAL B 1 230 ? 22.578 -33.844 -1.109 1 93.88 230 VAL B N 1
ATOM 10399 C CA . VAL B 1 230 ? 23.156 -32.531 -1.375 1 93.88 230 VAL B CA 1
ATOM 10400 C C . VAL B 1 230 ? 24.641 -32.562 -0.997 1 93.88 230 VAL B C 1
ATOM 10402 O O . VAL B 1 230 ? 25.469 -31.984 -1.712 1 93.88 230 VAL B O 1
ATOM 10405 N N . GLU B 1 231 ? 25.016 -33.188 0.09 1 94.44 231 GLU B N 1
ATOM 10406 C CA . GLU B 1 231 ? 26.406 -33.281 0.509 1 94.44 231 GLU B CA 1
ATOM 10407 C C . GLU B 1 231 ? 27.234 -34.062 -0.507 1 94.44 231 GLU B C 1
ATOM 10409 O O . GLU B 1 231 ? 28.391 -33.719 -0.79 1 94.44 231 GLU B O 1
ATOM 10414 N N . LEU B 1 232 ? 26.641 -35.094 -0.966 1 95.38 232 LEU B N 1
ATOM 10415 C CA . LEU B 1 232 ? 27.328 -35.875 -1.983 1 95.38 232 LEU B CA 1
ATOM 10416 C C . LEU B 1 232 ? 27.516 -35.062 -3.262 1 95.38 232 LEU B C 1
ATOM 10418 O O . LEU B 1 232 ? 28.562 -35.156 -3.906 1 95.38 232 LEU B O 1
ATOM 10422 N N . GLN B 1 233 ? 26.484 -34.375 -3.611 1 95.19 233 GLN B N 1
ATOM 10423 C CA . GLN B 1 233 ? 26.578 -33.531 -4.797 1 95.19 233 GLN B CA 1
ATOM 10424 C C . GLN B 1 233 ? 27.672 -32.469 -4.641 1 95.19 233 GLN B C 1
ATOM 10426 O O . GLN B 1 233 ? 28.375 -32.156 -5.598 1 95.19 233 GLN B O 1
ATOM 10431 N N . LYS B 1 234 ? 27.859 -31.891 -3.498 1 95.38 234 LYS B N 1
ATOM 10432 C CA . LYS B 1 234 ? 28.891 -30.906 -3.215 1 95.38 234 LYS B CA 1
ATOM 10433 C C . LYS B 1 234 ? 30.281 -31.484 -3.445 1 95.38 234 LYS B C 1
ATOM 10435 O O . LYS B 1 234 ? 31.109 -30.875 -4.113 1 95.38 234 LYS B O 1
ATOM 10440 N N . LEU B 1 235 ? 30.5 -32.656 -2.932 1 96.5 235 LEU B N 1
ATOM 10441 C CA . LEU B 1 235 ? 31.797 -33.312 -3.057 1 96.5 235 LEU B CA 1
ATOM 10442 C C . LEU B 1 235 ? 32.062 -33.656 -4.508 1 96.5 235 LEU B C 1
ATOM 10444 O O . LEU B 1 235 ? 33.219 -33.562 -4.965 1 96.5 235 LEU B O 1
ATOM 10448 N N . ASN B 1 236 ? 31.016 -34.031 -5.148 1 95.5 236 ASN B N 1
ATOM 10449 C CA . ASN B 1 236 ? 31.188 -34.312 -6.566 1 95.5 236 ASN B CA 1
ATOM 10450 C C . ASN B 1 236 ? 31.547 -33.062 -7.367 1 95.5 236 ASN B C 1
ATOM 10452 O O . ASN B 1 236 ? 32.344 -33.125 -8.297 1 95.5 236 ASN B O 1
ATOM 10456 N N . GLU B 1 237 ? 30.906 -32.031 -7.062 1 95.38 237 GLU B N 1
ATOM 10457 C CA . GLU B 1 237 ? 31.203 -30.781 -7.773 1 95.38 237 GLU B CA 1
ATOM 10458 C C . GLU B 1 237 ? 32.625 -30.312 -7.492 1 95.38 237 GLU B C 1
ATOM 10460 O O . GLU B 1 237 ? 33.25 -29.719 -8.352 1 95.38 237 GLU B O 1
ATOM 10465 N N . ILE B 1 238 ? 33.125 -30.578 -6.246 1 96.38 238 ILE B N 1
ATOM 10466 C CA . ILE B 1 238 ? 34.531 -30.234 -5.922 1 96.38 238 ILE B CA 1
ATOM 10467 C C . ILE B 1 238 ? 35.469 -31 -6.852 1 96.38 238 ILE B C 1
ATOM 10469 O O . ILE B 1 238 ? 36.406 -30.438 -7.391 1 96.38 238 ILE B O 1
ATOM 10473 N N . VAL B 1 239 ? 35.156 -32.25 -7.074 1 96 239 VAL B N 1
ATOM 10474 C CA . VAL B 1 239 ? 35.969 -33.094 -7.934 1 96 239 VAL B CA 1
ATOM 10475 C C . VAL B 1 239 ? 35.906 -32.594 -9.367 1 96 239 VAL B C 1
ATOM 10477 O O . VAL B 1 239 ? 36.938 -32.5 -10.047 1 96 239 VAL B O 1
ATOM 10480 N N . GLU B 1 240 ? 34.75 -32.25 -9.828 1 95.38 240 GLU B N 1
ATOM 10481 C CA . GLU B 1 240 ? 34.562 -31.766 -11.195 1 95.38 240 GLU B CA 1
ATOM 10482 C C . GLU B 1 240 ? 35.281 -30.453 -11.438 1 95.38 240 GLU B C 1
ATOM 10484 O O . GLU B 1 240 ? 35.969 -30.297 -12.445 1 95.38 240 GLU B O 1
ATOM 10489 N N . LEU B 1 241 ? 35.219 -29.547 -10.516 1 95.81 241 LEU B N 1
ATOM 10490 C CA . LEU B 1 241 ? 35.812 -28.234 -10.664 1 95.81 241 LEU B CA 1
ATOM 10491 C C . LEU B 1 241 ? 37.344 -28.312 -10.516 1 95.81 241 LEU B C 1
ATOM 10493 O O . LEU B 1 241 ? 38.062 -27.531 -11.117 1 95.81 241 LEU B O 1
ATOM 10497 N N . LYS B 1 242 ? 37.812 -29.234 -9.68 1 94.38 242 LYS B N 1
ATOM 10498 C CA . LYS B 1 242 ? 39.25 -29.438 -9.492 1 94.38 242 LYS B CA 1
ATOM 10499 C C . LYS B 1 242 ? 39.906 -29.984 -10.766 1 94.38 242 LYS B C 1
ATOM 10501 O O . LYS B 1 242 ? 40.969 -29.562 -11.148 1 94.38 242 LYS B O 1
ATOM 10506 N N . ASN B 1 243 ? 39.188 -30.844 -11.508 1 93.62 243 ASN B N 1
ATOM 10507 C CA . ASN B 1 243 ? 39.781 -31.609 -12.602 1 93.62 243 ASN B CA 1
ATOM 10508 C C . ASN B 1 243 ? 39.5 -30.969 -13.953 1 93.62 243 ASN B C 1
ATOM 10510 O O . ASN B 1 243 ? 40.156 -31.297 -14.953 1 93.62 243 ASN B O 1
ATOM 10514 N N . VAL B 1 244 ? 38.5 -30.047 -14.047 1 94.56 244 VAL B N 1
ATOM 10515 C CA . VAL B 1 244 ? 38.156 -29.422 -15.32 1 94.56 244 VAL B CA 1
ATOM 10516 C C . VAL B 1 244 ? 39.344 -28.609 -15.836 1 94.56 244 VAL B C 1
ATOM 10518 O O . VAL B 1 244 ? 40.062 -27.984 -15.047 1 94.56 244 VAL B O 1
ATOM 10521 N N . SER B 1 245 ? 39.594 -28.641 -17.109 1 92.81 245 SER B N 1
ATOM 10522 C CA . SER B 1 245 ? 40.688 -27.891 -17.719 1 92.81 245 SER B CA 1
ATOM 10523 C C . SER B 1 245 ? 40.438 -26.391 -17.656 1 92.81 245 SER B C 1
ATOM 10525 O O . SER B 1 245 ? 39.281 -25.953 -17.609 1 92.81 245 SER B O 1
ATOM 10527 N N . ASN B 1 246 ? 41.469 -25.641 -17.672 1 90.75 246 ASN B N 1
ATOM 10528 C CA . ASN B 1 246 ? 41.344 -24.188 -17.609 1 90.75 246 ASN B CA 1
ATOM 10529 C C . ASN B 1 246 ? 40.594 -23.625 -18.812 1 90.75 246 ASN B C 1
ATOM 10531 O O . ASN B 1 246 ? 39.875 -22.641 -18.688 1 90.75 246 ASN B O 1
ATOM 10535 N N . ASP B 1 247 ? 40.688 -24.312 -19.859 1 88.94 247 ASP B N 1
ATOM 10536 C CA . ASP B 1 247 ? 40.031 -23.844 -21.062 1 88.94 247 ASP B CA 1
ATOM 10537 C C . ASP B 1 247 ? 38.5 -24.016 -20.969 1 88.94 247 ASP B C 1
ATOM 10539 O O . ASP B 1 247 ? 37.75 -23.125 -21.359 1 88.94 247 ASP B O 1
ATOM 10543 N N . GLU B 1 248 ? 38.188 -25.109 -20.422 1 91.75 248 GLU B N 1
ATOM 10544 C CA . GLU B 1 248 ? 36.781 -25.375 -20.281 1 91.75 248 GLU B CA 1
ATOM 10545 C C . GLU B 1 248 ? 36.156 -24.5 -19.188 1 91.75 248 GLU B C 1
ATOM 10547 O O . GLU B 1 248 ? 35 -24.078 -19.297 1 91.75 248 GLU B O 1
ATOM 10552 N N . LEU B 1 249 ? 36.938 -24.234 -18.266 1 93 249 LEU B N 1
ATOM 10553 C CA . LEU B 1 249 ? 36.469 -23.422 -17.141 1 93 249 LEU B CA 1
ATOM 10554 C C . LEU B 1 249 ? 36.312 -21.969 -17.562 1 93 249 LEU B C 1
ATOM 10556 O O . LEU B 1 249 ? 35.375 -21.281 -17.094 1 93 249 LEU B O 1
ATOM 10560 N N . SER B 1 250 ? 37.188 -21.531 -18.422 1 90.25 250 SER B N 1
ATOM 10561 C CA . SER B 1 250 ? 37.188 -20.109 -18.797 1 90.25 250 SER B CA 1
ATOM 10562 C C . SER B 1 250 ? 36.25 -19.859 -19.969 1 90.25 250 SER B C 1
ATOM 10564 O O . SER B 1 250 ? 35.781 -18.734 -20.172 1 90.25 250 SER B O 1
ATOM 10566 N N . ALA B 1 251 ? 35.906 -20.922 -20.688 1 87 251 ALA B N 1
ATOM 10567 C CA . ALA B 1 251 ? 35.031 -20.734 -21.859 1 87 251 ALA B CA 1
ATOM 10568 C C . ALA B 1 251 ? 33.594 -20.516 -21.469 1 87 251 ALA B C 1
ATOM 10570 O O . ALA B 1 251 ? 33.062 -21.234 -20.594 1 87 251 ALA B O 1
ATOM 10571 N N . PHE B 1 252 ? 32.875 -19.578 -21.969 1 78.38 252 PHE B N 1
ATOM 10572 C CA . PHE B 1 252 ? 31.516 -19.188 -21.594 1 78.38 252 PHE B CA 1
ATOM 10573 C C . PHE B 1 252 ? 30.516 -20.25 -22.016 1 78.38 252 PHE B C 1
ATOM 10575 O O . PHE B 1 252 ? 29.547 -20.5 -21.312 1 78.38 252 PHE B O 1
ATOM 10582 N N . ASN B 1 253 ? 30.688 -20.812 -23.203 1 80.12 253 ASN B N 1
ATOM 10583 C CA . ASN B 1 253 ? 29.719 -21.766 -23.703 1 80.12 253 ASN B CA 1
ATOM 10584 C C . ASN B 1 253 ? 30.297 -23.188 -23.766 1 80.12 253 ASN B C 1
ATOM 10586 O O . ASN B 1 253 ? 30.031 -23.922 -24.703 1 80.12 253 ASN B O 1
ATOM 10590 N N . SER B 1 254 ? 31.016 -23.438 -22.641 1 90.31 254 SER B N 1
ATOM 10591 C CA . SER B 1 254 ? 31.562 -24.797 -22.609 1 90.31 254 SER B CA 1
ATOM 10592 C C . SER B 1 254 ? 30.516 -25.812 -22.172 1 90.31 254 SER B C 1
ATOM 10594 O O . SER B 1 254 ? 29.516 -25.453 -21.547 1 90.31 254 SER B O 1
ATOM 10596 N N . ASP B 1 255 ? 30.703 -27 -22.516 1 91 255 ASP B N 1
ATOM 10597 C CA . ASP B 1 255 ? 29.781 -28.062 -22.141 1 91 255 ASP B CA 1
ATOM 10598 C C . ASP B 1 255 ? 29.75 -28.25 -20.625 1 91 255 ASP B C 1
ATOM 10600 O O . ASP B 1 255 ? 28.719 -28.609 -20.062 1 91 255 ASP B O 1
ATOM 10604 N N . PHE B 1 256 ? 30.828 -27.906 -20.047 1 93.19 256 PHE B N 1
ATOM 10605 C CA . PHE B 1 256 ? 30.922 -28 -18.594 1 93.19 256 PHE B CA 1
ATOM 10606 C C . PHE B 1 256 ? 29.906 -27.094 -17.922 1 93.19 256 PHE B C 1
ATOM 10608 O O . PHE B 1 256 ? 29.125 -27.531 -17.078 1 93.19 256 PHE B O 1
ATOM 10615 N N . TRP B 1 257 ? 29.891 -25.938 -18.359 1 93 257 TRP B N 1
ATOM 10616 C CA . TRP B 1 257 ? 29.016 -24.953 -17.734 1 93 257 TRP B CA 1
ATOM 10617 C C . TRP B 1 257 ? 27.562 -25.219 -18.109 1 93 257 TRP B C 1
ATOM 10619 O O . TRP B 1 257 ? 26.656 -24.984 -17.297 1 93 257 TRP B O 1
ATOM 10629 N N . LYS B 1 258 ? 27.25 -25.688 -19.25 1 92.62 258 LYS B N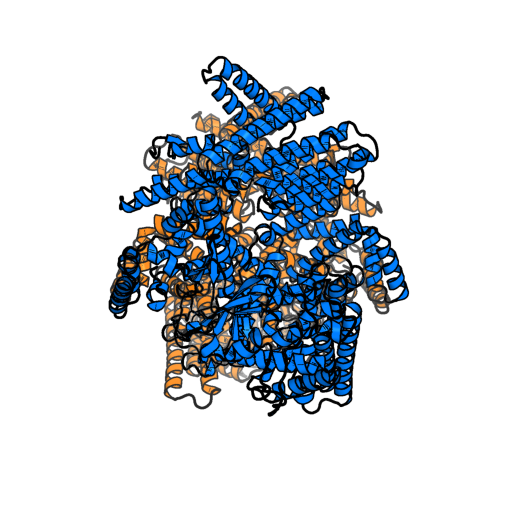 1
ATOM 10630 C CA . LYS B 1 258 ? 25.891 -26.031 -19.641 1 92.62 258 LYS B CA 1
ATOM 10631 C C . LYS B 1 258 ? 25.328 -27.125 -18.734 1 92.62 258 LYS B C 1
ATOM 10633 O O . LYS B 1 258 ? 24.156 -27.062 -18.328 1 92.62 258 LYS B O 1
ATOM 10638 N N . ASN B 1 259 ? 26.172 -28 -18.453 1 93.25 259 ASN B N 1
ATOM 10639 C CA . ASN B 1 259 ? 25.75 -29.094 -17.578 1 93.25 259 ASN B CA 1
ATOM 10640 C C . ASN B 1 259 ? 25.516 -28.609 -16.141 1 93.25 259 ASN B C 1
ATOM 10642 O O . ASN B 1 259 ? 24.547 -29.016 -15.5 1 93.25 259 ASN B O 1
ATOM 10646 N N . ILE B 1 260 ? 26.406 -27.797 -15.664 1 93.56 260 ILE B N 1
ATOM 10647 C CA . ILE B 1 260 ? 26.297 -27.266 -14.305 1 93.56 260 ILE B CA 1
ATOM 10648 C C . ILE B 1 260 ? 25.031 -26.422 -14.188 1 93.56 260 ILE B C 1
ATOM 10650 O O . ILE B 1 260 ? 24.312 -26.5 -13.195 1 93.56 260 ILE B O 1
ATOM 10654 N N . GLN B 1 261 ? 24.797 -25.672 -15.195 1 90.81 261 GLN B N 1
ATOM 10655 C CA . GLN B 1 261 ? 23.625 -24.812 -15.188 1 90.81 261 GLN B CA 1
ATOM 10656 C C . GLN B 1 261 ? 22.344 -25.641 -15.242 1 90.81 261 GLN B C 1
ATOM 10658 O O . GLN B 1 261 ? 21.359 -25.328 -14.562 1 90.81 261 GLN B O 1
ATOM 10663 N N . LYS B 1 262 ? 22.328 -26.609 -16.047 1 92.56 262 LYS B N 1
ATOM 10664 C CA . LYS B 1 262 ? 21.172 -27.484 -16.141 1 92.56 262 LYS B CA 1
ATOM 10665 C C . LYS B 1 262 ? 20.875 -28.156 -14.797 1 92.56 262 LYS B C 1
ATOM 10667 O O . LYS B 1 262 ? 19.734 -28.234 -14.375 1 92.56 262 LYS B O 1
ATOM 10672 N N . ARG B 1 263 ? 21.859 -28.641 -14.211 1 92.81 263 ARG B N 1
ATOM 10673 C CA . ARG B 1 263 ? 21.719 -29.266 -12.906 1 92.81 263 ARG B CA 1
ATOM 10674 C C . ARG B 1 263 ? 21.172 -28.297 -11.875 1 92.81 263 ARG B C 1
ATOM 10676 O O . ARG B 1 263 ? 20.312 -28.656 -11.055 1 92.81 263 ARG B O 1
ATOM 10683 N N . THR B 1 264 ? 21.672 -27.078 -11.914 1 92.62 264 THR B N 1
ATOM 10684 C CA . THR B 1 264 ? 21.219 -26.047 -10.984 1 92.62 264 THR B CA 1
ATOM 10685 C C . THR B 1 264 ? 19.75 -25.719 -11.234 1 92.62 264 THR B C 1
ATOM 10687 O O . THR B 1 264 ? 18.969 -25.562 -10.289 1 92.62 264 THR B O 1
ATOM 10690 N N . ASP B 1 265 ? 19.359 -25.672 -12.453 1 88.88 265 ASP B N 1
ATOM 10691 C CA . ASP B 1 265 ? 18 -25.312 -12.812 1 88.88 265 ASP B CA 1
ATOM 10692 C C . ASP B 1 265 ? 17.031 -26.438 -12.484 1 88.88 265 ASP B C 1
ATOM 10694 O O . ASP B 1 265 ? 15.875 -26.172 -12.125 1 88.88 265 ASP B O 1
ATOM 10698 N N . ASP B 1 266 ? 17.531 -27.625 -12.57 1 88.62 266 ASP B N 1
ATOM 10699 C CA . ASP B 1 266 ? 16.672 -28.781 -12.359 1 88.62 266 ASP B CA 1
ATOM 10700 C C . ASP B 1 266 ? 16.562 -29.125 -10.875 1 88.62 266 ASP B C 1
ATOM 10702 O O . ASP B 1 266 ? 15.648 -29.828 -10.453 1 88.62 266 ASP B O 1
ATOM 10706 N N . SER B 1 267 ? 17.438 -28.625 -10.125 1 90.19 267 SER B N 1
ATOM 10707 C CA . SER B 1 267 ? 17.406 -28.875 -8.688 1 90.19 267 SER B CA 1
ATOM 10708 C C . SER B 1 267 ? 16.25 -28.109 -8.031 1 90.19 267 SER B C 1
ATOM 10710 O O . SER B 1 267 ? 15.75 -27.125 -8.594 1 90.19 267 SER B O 1
ATOM 10712 N N . GLU B 1 268 ? 15.875 -28.672 -6.863 1 88.38 268 GLU B N 1
ATOM 10713 C CA . GLU B 1 268 ? 14.875 -27.922 -6.102 1 88.38 268 GLU B CA 1
ATOM 10714 C C . GLU B 1 268 ? 15.391 -26.547 -5.715 1 88.38 268 GLU B C 1
ATOM 10716 O O . GLU B 1 268 ? 16.484 -26.422 -5.168 1 88.38 268 GLU B O 1
ATOM 10721 N N . GLN B 1 269 ? 14.664 -25.562 -6.035 1 90.19 269 GLN B N 1
ATOM 10722 C CA . GLN B 1 269 ? 15.086 -24.188 -5.836 1 90.19 269 GLN B CA 1
ATOM 10723 C C . GLN B 1 269 ? 14.852 -23.734 -4.395 1 90.19 269 GLN B C 1
ATOM 10725 O O . GLN B 1 269 ? 14.047 -22.844 -4.137 1 90.19 269 GLN B O 1
ATOM 10730 N N . LYS B 1 270 ? 15.516 -24.359 -3.529 1 90.75 270 LYS B N 1
ATOM 10731 C CA . LYS B 1 270 ? 15.484 -24.031 -2.104 1 90.75 270 LYS B CA 1
ATOM 10732 C C . LYS B 1 270 ? 16.859 -23.594 -1.607 1 90.75 270 LYS B C 1
ATOM 10734 O O . LYS B 1 270 ? 17.891 -24.062 -2.102 1 90.75 270 LYS B O 1
ATOM 10739 N N . ILE B 1 271 ? 16.844 -22.766 -0.639 1 91.44 271 ILE B N 1
ATOM 10740 C CA . ILE B 1 271 ? 18.094 -22.234 -0.104 1 91.44 271 ILE B CA 1
ATOM 10741 C C . ILE B 1 271 ? 18.891 -23.344 0.562 1 91.44 271 ILE B C 1
ATOM 10743 O O . ILE B 1 271 ? 20.125 -23.375 0.481 1 91.44 271 ILE B O 1
ATOM 10747 N N . SER B 1 272 ? 18.188 -24.281 1.217 1 88 272 SER B N 1
ATOM 10748 C CA . SER B 1 272 ? 18.859 -25.359 1.949 1 88 272 SER B CA 1
ATOM 10749 C C . SER B 1 272 ? 19.547 -26.328 1 1 88 272 SER B C 1
ATOM 10751 O O . SER B 1 272 ? 20.469 -27.047 1.398 1 88 272 SER B O 1
ATOM 10753 N N . ILE B 1 273 ? 19.203 -26.281 -0.233 1 91.69 273 ILE B N 1
ATOM 10754 C CA . ILE B 1 273 ? 19.75 -27.234 -1.199 1 91.69 273 ILE B CA 1
ATOM 10755 C C . ILE B 1 273 ? 20.781 -26.531 -2.086 1 91.69 273 ILE B C 1
ATOM 10757 O O . ILE B 1 273 ? 21.922 -26.984 -2.213 1 91.69 273 ILE B O 1
ATOM 10761 N N . LEU B 1 274 ? 20.359 -25.375 -2.535 1 93.5 274 LEU B N 1
ATOM 10762 C CA . LEU B 1 274 ? 21.188 -24.719 -3.555 1 93.5 274 LEU B CA 1
ATOM 10763 C C . LEU B 1 274 ? 22.328 -23.938 -2.918 1 93.5 274 LEU B C 1
ATOM 10765 O O . LEU B 1 274 ? 23.438 -23.906 -3.455 1 93.5 274 LEU B O 1
ATOM 10769 N N . GLU B 1 275 ? 22.109 -23.297 -1.799 1 92.44 275 GLU B N 1
ATOM 10770 C CA . GLU B 1 275 ? 23.094 -22.391 -1.23 1 92.44 275 GLU B CA 1
ATOM 10771 C C . GLU B 1 275 ? 24.375 -23.141 -0.849 1 92.44 275 GLU B C 1
ATOM 10773 O O . GLU B 1 275 ? 25.484 -22.641 -1.07 1 92.44 275 GLU B O 1
ATOM 10778 N N . PRO B 1 276 ? 24.297 -24.344 -0.259 1 92.19 276 PRO B N 1
ATOM 10779 C CA . PRO B 1 276 ? 25.531 -25.078 0.042 1 92.19 276 PRO B CA 1
ATOM 10780 C C . PRO B 1 276 ? 26.344 -25.422 -1.21 1 92.19 276 PRO B C 1
ATOM 10782 O O . PRO B 1 276 ? 27.562 -25.359 -1.195 1 92.19 276 PRO B O 1
ATOM 10785 N N . ILE B 1 277 ? 25.625 -25.75 -2.242 1 94.88 277 ILE B N 1
ATOM 10786 C CA . ILE B 1 277 ? 26.297 -26.078 -3.498 1 94.88 277 ILE B CA 1
ATOM 10787 C C . ILE B 1 277 ? 26.953 -24.844 -4.09 1 94.88 277 ILE B C 1
ATOM 10789 O O . ILE B 1 277 ? 28.094 -24.891 -4.543 1 94.88 277 ILE B O 1
ATOM 10793 N N . LEU B 1 278 ? 26.25 -23.766 -4.039 1 95.31 278 LEU B N 1
ATOM 10794 C CA . LEU B 1 278 ? 26.75 -22.5 -4.594 1 95.31 278 LEU B CA 1
ATOM 10795 C C . LEU B 1 278 ? 27.938 -22 -3.799 1 95.31 278 LEU B C 1
ATOM 10797 O O . LEU B 1 278 ? 28.875 -21.406 -4.367 1 95.31 278 LEU B O 1
ATOM 10801 N N . ARG B 1 279 ? 27.922 -22.188 -2.539 1 92.31 279 ARG B N 1
ATOM 10802 C CA . ARG B 1 279 ? 29.031 -21.766 -1.688 1 92.31 279 ARG B CA 1
ATOM 10803 C C . ARG B 1 279 ? 30.312 -22.5 -2.055 1 92.31 279 ARG B C 1
ATOM 10805 O O . ARG B 1 279 ? 31.375 -21.891 -2.178 1 92.31 279 ARG B O 1
ATOM 10812 N N . VAL B 1 280 ? 30.25 -23.781 -2.188 1 93.69 280 VAL B N 1
ATOM 10813 C CA . VAL B 1 280 ? 31.406 -24.594 -2.559 1 93.69 280 VAL B CA 1
ATOM 10814 C C . VAL B 1 280 ? 31.875 -24.203 -3.955 1 93.69 280 VAL B C 1
ATOM 10816 O O . VAL B 1 280 ? 33.094 -24.141 -4.211 1 93.69 280 VAL B O 1
ATOM 10819 N N . ARG B 1 281 ? 31 -24.016 -4.82 1 95.06 281 ARG B N 1
ATOM 10820 C CA . ARG B 1 281 ? 31.328 -23.594 -6.18 1 95.06 281 ARG B CA 1
ATOM 10821 C C . ARG B 1 281 ? 32.125 -22.297 -6.18 1 95.06 281 ARG B C 1
ATOM 10823 O O . ARG B 1 281 ? 33.125 -22.188 -6.871 1 95.06 281 ARG B O 1
ATOM 10830 N N . ARG B 1 282 ? 31.656 -21.375 -5.406 1 94.06 282 ARG B N 1
ATOM 10831 C CA . ARG B 1 282 ? 32.344 -20.094 -5.32 1 94.06 282 ARG B CA 1
ATOM 10832 C C . ARG B 1 282 ? 33.75 -20.25 -4.762 1 94.06 282 ARG B C 1
ATOM 10834 O O . ARG B 1 282 ? 34.688 -19.625 -5.25 1 94.06 282 ARG B O 1
ATOM 10841 N N . SER B 1 283 ? 33.875 -21.062 -3.754 1 93 283 SER B N 1
ATOM 10842 C CA . SER B 1 283 ? 35.188 -21.281 -3.137 1 93 283 SER B CA 1
ATOM 10843 C C . SER B 1 283 ? 36.156 -21.938 -4.113 1 93 283 SER B C 1
ATOM 10845 O O . SER B 1 283 ? 37.312 -21.547 -4.191 1 93 283 SER B O 1
ATOM 10847 N N . MET B 1 284 ? 35.656 -22.844 -4.828 1 95.12 284 MET B N 1
ATOM 10848 C CA . MET B 1 284 ? 36.5 -23.547 -5.801 1 95.12 284 MET B CA 1
ATOM 10849 C C . MET B 1 284 ? 36.906 -22.609 -6.93 1 95.12 284 MET B C 1
ATOM 10851 O O . MET B 1 284 ? 38.062 -22.656 -7.395 1 95.12 284 MET B O 1
ATOM 10855 N N . LEU B 1 285 ? 35.938 -21.844 -7.398 1 95.38 285 LEU B N 1
ATOM 10856 C CA . LEU B 1 285 ? 36.25 -20.891 -8.461 1 95.38 285 LEU B CA 1
ATOM 10857 C C . LEU B 1 285 ? 37.281 -19.859 -7.984 1 95.38 285 LEU B C 1
ATOM 10859 O O . LEU B 1 285 ? 38.156 -19.453 -8.75 1 95.38 285 LEU B O 1
ATOM 10863 N N . ASP B 1 286 ? 37.125 -19.453 -6.762 1 92.75 286 ASP B N 1
ATOM 10864 C CA . ASP B 1 286 ? 38.094 -18.5 -6.184 1 92.75 286 ASP B CA 1
ATOM 10865 C C . ASP B 1 286 ? 39.5 -19.109 -6.121 1 92.75 286 ASP B C 1
ATOM 10867 O O . ASP B 1 286 ? 40.469 -18.422 -6.395 1 92.75 286 ASP B O 1
ATOM 10871 N N . ILE B 1 287 ? 39.594 -20.391 -5.77 1 93.38 287 ILE B N 1
ATOM 10872 C CA . ILE B 1 287 ? 40.875 -21.109 -5.691 1 93.38 287 ILE B CA 1
ATOM 10873 C C . ILE B 1 287 ? 41.5 -21.219 -7.082 1 93.38 287 ILE B C 1
ATOM 10875 O O . ILE B 1 287 ? 42.688 -20.938 -7.262 1 93.38 287 ILE B O 1
ATOM 10879 N N . ARG B 1 288 ? 40.656 -21.578 -8 1 94 288 ARG B N 1
ATOM 10880 C CA . ARG B 1 288 ? 41.125 -21.75 -9.375 1 94 288 ARG B CA 1
ATOM 10881 C C . ARG B 1 288 ? 41.531 -20.422 -9.984 1 94 288 ARG B C 1
ATOM 10883 O O . ARG B 1 288 ? 42.438 -20.359 -10.82 1 94 288 ARG B O 1
ATOM 10890 N N . MET B 1 289 ? 40.844 -19.406 -9.664 1 93.69 289 MET B N 1
ATOM 10891 C CA . MET B 1 289 ? 41.125 -18.062 -10.188 1 93.69 289 MET B CA 1
ATOM 10892 C C . MET B 1 289 ? 42.531 -17.609 -9.82 1 93.69 289 MET B C 1
ATOM 10894 O O . MET B 1 289 ? 43.188 -16.922 -10.602 1 93.69 289 MET B O 1
ATOM 10898 N N . GLN B 1 290 ? 42.969 -18.031 -8.695 1 90.25 290 GLN B N 1
ATOM 10899 C CA . GLN B 1 290 ? 44.281 -17.578 -8.203 1 90.25 290 GLN B CA 1
ATOM 10900 C C . GLN B 1 290 ? 45.406 -18.094 -9.086 1 90.25 290 GLN B C 1
ATOM 10902 O O . GLN B 1 290 ? 46.438 -17.453 -9.188 1 90.25 290 GLN B O 1
ATOM 10907 N N . SER B 1 291 ? 45.219 -19.125 -9.781 1 86.62 291 SER B N 1
ATOM 10908 C CA . SER B 1 291 ? 46.25 -19.719 -10.625 1 86.62 291 SER B CA 1
ATOM 10909 C C . SER B 1 291 ? 46.125 -19.234 -12.07 1 86.62 291 SER B C 1
ATOM 10911 O O . SER B 1 291 ? 46.938 -19.562 -12.914 1 86.62 291 SER B O 1
ATOM 10913 N N . MET B 1 292 ? 45.125 -18.469 -12.297 1 90.56 292 MET B N 1
ATOM 10914 C CA . MET B 1 292 ? 44.875 -18.031 -13.664 1 90.56 292 MET B CA 1
ATOM 10915 C C . MET B 1 292 ? 45.281 -16.562 -13.859 1 90.56 292 MET B C 1
ATOM 10917 O O . MET B 1 292 ? 45.438 -15.828 -12.883 1 90.56 292 MET B O 1
ATOM 10921 N N . THR B 1 293 ? 45.625 -16.203 -15.156 1 87.25 293 THR B N 1
ATOM 10922 C CA . THR B 1 293 ? 46.031 -14.836 -15.445 1 87.25 293 THR B CA 1
ATOM 10923 C C . THR B 1 293 ? 45.312 -14.312 -16.672 1 87.25 293 THR B C 1
ATOM 10925 O O . THR B 1 293 ? 44.719 -15.086 -17.438 1 87.25 293 THR B O 1
ATOM 10928 N N . GLY B 1 294 ? 45.156 -13.023 -16.781 1 84.81 294 GLY B N 1
ATOM 10929 C CA . GLY B 1 294 ? 44.688 -12.328 -17.953 1 84.81 294 GLY B CA 1
ATOM 10930 C C . GLY B 1 294 ? 43.188 -12.469 -18.141 1 84.81 294 GLY B C 1
ATOM 10931 O O . GLY B 1 294 ? 42.406 -12.258 -17.203 1 84.81 294 GLY B O 1
ATOM 10932 N N . ARG B 1 295 ? 42.812 -12.703 -19.312 1 85.75 295 ARG B N 1
ATOM 10933 C CA . ARG B 1 295 ? 41.438 -12.789 -19.719 1 85.75 295 ARG B CA 1
ATOM 10934 C C . ARG B 1 295 ? 40.719 -13.945 -19.031 1 85.75 295 ARG B C 1
ATOM 10936 O O . ARG B 1 295 ? 39.531 -13.859 -18.734 1 85.75 295 ARG B O 1
ATOM 10943 N N . ASP B 1 296 ? 41.438 -15.031 -18.812 1 88.12 296 ASP B N 1
ATOM 10944 C CA . ASP B 1 296 ? 40.875 -16.188 -18.141 1 88.12 296 ASP B CA 1
ATOM 10945 C C . ASP B 1 296 ? 40.438 -15.844 -16.719 1 88.12 296 ASP B C 1
ATOM 10947 O O . ASP B 1 296 ? 39.406 -16.297 -16.234 1 88.12 296 ASP B O 1
ATOM 10951 N N . LYS B 1 297 ? 41.188 -15.023 -16.094 1 91.75 297 LYS B N 1
ATOM 10952 C CA . LYS B 1 297 ? 40.844 -14.578 -14.75 1 91.75 297 LYS B CA 1
ATOM 10953 C C . LYS B 1 297 ? 39.562 -13.742 -14.727 1 91.75 297 LYS B C 1
ATOM 10955 O O . LYS B 1 297 ? 38.75 -13.875 -13.82 1 91.75 297 LYS B O 1
ATOM 10960 N N . GLU B 1 298 ? 39.469 -12.969 -15.734 1 89.44 298 GLU B N 1
ATOM 10961 C CA . GLU B 1 298 ? 38.281 -12.117 -15.812 1 89.44 298 GLU B CA 1
ATOM 10962 C C . GLU B 1 298 ? 37.031 -12.945 -16.047 1 89.44 298 GLU B C 1
ATOM 10964 O O . GLU B 1 298 ? 35.969 -12.625 -15.531 1 89.44 298 GLU B O 1
ATOM 10969 N N . ASN B 1 299 ? 37.219 -13.938 -16.781 1 90.44 299 ASN B N 1
ATOM 10970 C CA . ASN B 1 299 ? 36.062 -14.812 -17.047 1 90.44 299 ASN B CA 1
ATOM 10971 C C . ASN B 1 299 ? 35.625 -15.562 -15.805 1 90.44 299 ASN B C 1
ATOM 10973 O O . ASN B 1 299 ? 34.438 -15.781 -15.586 1 90.44 299 ASN B O 1
ATOM 10977 N N . ILE B 1 300 ? 36.625 -15.938 -15.062 1 93.62 300 ILE B N 1
ATOM 10978 C CA . ILE B 1 300 ? 36.281 -16.656 -13.836 1 93.62 300 ILE B CA 1
ATOM 10979 C C . ILE B 1 300 ? 35.656 -15.695 -12.828 1 93.62 300 ILE B C 1
ATOM 10981 O O . ILE B 1 300 ? 34.75 -16.078 -12.078 1 93.62 300 ILE B O 1
ATOM 10985 N N . ARG B 1 301 ? 36.125 -14.477 -12.852 1 92.69 301 ARG B N 1
ATOM 10986 C CA . ARG B 1 301 ? 35.5 -13.469 -11.992 1 92.69 301 ARG B CA 1
ATOM 10987 C C . ARG B 1 301 ? 34.031 -13.281 -12.344 1 92.69 301 ARG B C 1
ATOM 10989 O O . ARG B 1 301 ? 33.188 -13.156 -11.453 1 92.69 301 ARG B O 1
ATOM 10996 N N . SER B 1 302 ? 33.75 -13.305 -13.57 1 91.31 302 SER B N 1
ATOM 10997 C CA . SER B 1 302 ? 32.375 -13.18 -14.016 1 91.31 302 SER B CA 1
ATOM 10998 C C . SER B 1 302 ? 31.547 -14.375 -13.562 1 91.31 302 SER B C 1
ATOM 11000 O O . SER B 1 302 ? 30.359 -14.219 -13.242 1 91.31 302 SER B O 1
ATOM 11002 N N . ARG B 1 303 ? 32.156 -15.492 -13.547 1 92.81 303 ARG B N 1
ATOM 11003 C CA . ARG B 1 303 ? 31.453 -16.688 -13.094 1 92.81 303 ARG B CA 1
ATOM 11004 C C . ARG B 1 303 ? 31.172 -16.625 -11.602 1 92.81 303 ARG B C 1
ATOM 11006 O O . ARG B 1 303 ? 30.109 -17.062 -11.148 1 92.81 303 ARG B O 1
ATOM 11013 N N . ILE B 1 304 ? 32.125 -16.141 -10.875 1 94.62 304 ILE B N 1
ATOM 11014 C CA . ILE B 1 304 ? 31.938 -15.984 -9.438 1 94.62 304 ILE B CA 1
ATOM 11015 C C . ILE B 1 304 ? 30.766 -15.039 -9.164 1 94.62 304 ILE B C 1
ATOM 11017 O O . ILE B 1 304 ? 29.953 -15.289 -8.281 1 94.62 304 ILE B O 1
ATOM 11021 N N . VAL B 1 305 ? 30.688 -13.984 -9.938 1 94.5 305 VAL B N 1
ATOM 11022 C CA . VAL B 1 305 ? 29.594 -13.023 -9.805 1 94.5 305 VAL B CA 1
ATOM 11023 C C . VAL B 1 305 ? 28.266 -13.719 -10.102 1 94.5 305 VAL B C 1
ATOM 11025 O O . VAL B 1 305 ? 27.281 -13.516 -9.383 1 94.5 305 VAL B O 1
ATOM 11028 N N . GLU B 1 306 ? 28.234 -14.539 -11.07 1 92.81 306 GLU B N 1
ATOM 11029 C CA . GLU B 1 306 ? 27.016 -15.25 -11.438 1 92.81 306 GLU B CA 1
ATOM 11030 C C . GLU B 1 306 ? 26.547 -16.156 -10.312 1 92.81 306 GLU B C 1
ATOM 11032 O O . GLU B 1 306 ? 25.344 -16.281 -10.062 1 92.81 306 GLU B O 1
ATOM 11037 N N . VAL B 1 307 ? 27.469 -16.781 -9.695 1 95 307 VAL B N 1
ATOM 11038 C CA . VAL B 1 307 ? 27.125 -17.688 -8.602 1 95 307 VAL B CA 1
ATOM 11039 C C . VAL B 1 307 ? 26.578 -16.875 -7.426 1 95 307 VAL B C 1
ATOM 11041 O O . VAL B 1 307 ? 25.625 -17.297 -6.766 1 95 307 VAL B O 1
ATOM 11044 N N . HIS B 1 308 ? 27.172 -15.727 -7.141 1 95.12 308 HIS B N 1
ATOM 11045 C CA . HIS B 1 308 ? 26.641 -14.844 -6.109 1 95.12 308 HIS B CA 1
ATOM 11046 C C . HIS B 1 308 ? 25.219 -14.391 -6.445 1 95.12 308 HIS B C 1
ATOM 11048 O O . HIS B 1 308 ? 24.375 -14.297 -5.559 1 95.12 308 HIS B O 1
ATOM 11054 N N . LEU B 1 309 ? 25.016 -14.125 -7.691 1 94.88 309 LEU B N 1
ATOM 11055 C CA . LEU B 1 309 ? 23.703 -13.648 -8.133 1 94.88 309 LEU B CA 1
ATOM 11056 C C . LEU B 1 309 ? 22.656 -14.742 -7.996 1 94.88 309 LEU B C 1
ATOM 11058 O O . LEU B 1 309 ? 21.484 -14.461 -7.695 1 94.88 309 LEU B O 1
ATOM 11062 N N . GLN B 1 310 ? 23.047 -15.961 -8.219 1 94.81 310 GLN B N 1
ATOM 11063 C CA . GLN B 1 310 ? 22.125 -17.078 -8 1 94.81 310 GLN B CA 1
ATOM 11064 C C . GLN B 1 310 ? 21.734 -17.188 -6.527 1 94.81 310 GLN B C 1
ATOM 11066 O O . GLN B 1 310 ? 20.562 -17.438 -6.211 1 94.81 310 GLN B O 1
ATOM 11071 N N . SER B 1 311 ? 22.703 -16.984 -5.656 1 95.06 311 SER B N 1
ATOM 11072 C CA . SER B 1 311 ? 22.422 -16.984 -4.223 1 95.06 311 SER B CA 1
ATOM 11073 C C . SER B 1 311 ? 21.484 -15.836 -3.848 1 95.06 311 SER B C 1
ATOM 11075 O O . SER B 1 311 ? 20.578 -16.016 -3.031 1 95.06 311 SER B O 1
ATOM 11077 N N . ALA B 1 312 ? 21.766 -14.688 -4.438 1 95.38 312 ALA B N 1
ATOM 11078 C CA . ALA B 1 312 ? 20.938 -13.516 -4.164 1 95.38 312 ALA B CA 1
ATOM 11079 C C . ALA B 1 312 ? 19.5 -13.742 -4.625 1 95.38 312 ALA B C 1
ATOM 11081 O O . ALA B 1 312 ? 18.547 -13.367 -3.928 1 95.38 312 ALA B O 1
ATOM 11082 N N . ARG B 1 313 ? 19.344 -14.32 -5.754 1 94.94 313 ARG B N 1
ATOM 11083 C CA . ARG B 1 313 ? 18.031 -14.578 -6.316 1 94.94 313 ARG B CA 1
ATOM 11084 C C . ARG B 1 313 ? 17.219 -15.508 -5.422 1 94.94 313 ARG B C 1
ATOM 11086 O O . ARG B 1 313 ? 16.062 -15.219 -5.09 1 94.94 313 ARG B O 1
ATOM 11093 N N . ILE B 1 314 ? 17.812 -16.609 -5.016 1 94.44 314 ILE B N 1
ATOM 11094 C CA . ILE B 1 314 ? 17.094 -17.578 -4.203 1 94.44 314 ILE B CA 1
ATOM 11095 C C . ILE B 1 314 ? 16.75 -16.969 -2.846 1 94.44 314 ILE B C 1
ATOM 11097 O O . ILE B 1 314 ? 15.672 -17.219 -2.303 1 94.44 314 ILE B O 1
ATOM 11101 N N . ALA B 1 315 ? 17.672 -16.203 -2.307 1 94.81 315 ALA B N 1
ATOM 11102 C CA . ALA B 1 315 ? 17.422 -15.539 -1.03 1 94.81 315 ALA B CA 1
ATOM 11103 C C . ALA B 1 315 ? 16.281 -14.523 -1.151 1 94.81 315 ALA B C 1
ATOM 11105 O O . ALA B 1 315 ? 15.43 -14.438 -0.269 1 94.81 315 ALA B O 1
ATOM 11106 N N . ARG B 1 316 ? 16.266 -13.758 -2.205 1 93.69 316 ARG B N 1
ATOM 11107 C CA . ARG B 1 316 ? 15.219 -12.766 -2.441 1 93.69 316 ARG B CA 1
ATOM 11108 C C . ARG B 1 316 ? 13.852 -13.422 -2.572 1 93.69 316 ARG B C 1
ATOM 11110 O O . ARG B 1 316 ? 12.867 -12.961 -1.986 1 93.69 316 ARG B O 1
ATOM 11117 N N . LEU B 1 317 ? 13.805 -14.531 -3.266 1 93.25 317 LEU B N 1
ATOM 11118 C CA . LEU B 1 317 ? 12.547 -15.211 -3.543 1 93.25 317 LEU B CA 1
ATOM 11119 C C . LEU B 1 317 ? 12 -15.883 -2.287 1 93.25 317 LEU B C 1
ATOM 11121 O O . LEU B 1 317 ? 10.789 -16.078 -2.162 1 93.25 317 LEU B O 1
ATOM 11125 N N . THR B 1 318 ? 12.891 -16.203 -1.357 1 92 318 THR B N 1
ATOM 11126 C CA . THR B 1 318 ? 12.461 -16.875 -0.13 1 92 318 THR B CA 1
ATOM 11127 C C . THR B 1 318 ? 12.211 -15.844 0.975 1 92 318 THR B C 1
ATOM 11129 O O . THR B 1 318 ? 11.859 -16.219 2.098 1 92 318 THR B O 1
ATOM 11132 N N . GLY B 1 319 ? 12.445 -14.602 0.764 1 89.31 319 GLY B N 1
ATOM 11133 C CA . GLY B 1 319 ? 12.164 -13.539 1.722 1 89.31 319 GLY B CA 1
ATOM 11134 C C . GLY B 1 319 ? 13.336 -13.242 2.643 1 89.31 319 GLY B C 1
ATOM 11135 O O . GLY B 1 319 ? 13.164 -12.602 3.682 1 89.31 319 GLY B O 1
ATOM 11136 N N . CYS B 1 320 ? 14.5 -13.797 2.35 1 93.25 320 CYS B N 1
ATOM 11137 C CA . CYS B 1 320 ? 15.711 -13.508 3.117 1 93.25 320 CYS B CA 1
ATOM 11138 C C . CYS B 1 320 ? 16.453 -12.312 2.537 1 93.25 320 CYS B C 1
ATOM 11140 O O . CYS B 1 320 ? 17.484 -12.477 1.886 1 93.25 320 CYS B O 1
ATOM 11142 N N . PHE B 1 321 ? 16.062 -11.164 2.867 1 90.12 321 PHE B N 1
ATOM 11143 C CA . PHE B 1 321 ? 16.469 -9.953 2.166 1 90.12 321 PHE B CA 1
ATOM 11144 C C . PHE B 1 321 ? 17.875 -9.547 2.562 1 90.12 321 PHE B C 1
ATOM 11146 O O . PHE B 1 321 ? 18.656 -9.094 1.721 1 90.12 321 PHE B O 1
ATOM 11153 N N . GLU B 1 322 ? 18.234 -9.703 3.818 1 89.62 322 GLU B N 1
ATOM 11154 C CA . GLU B 1 322 ? 19.594 -9.367 4.234 1 89.62 322 GLU B CA 1
ATOM 11155 C C . GLU B 1 322 ? 20.609 -10.273 3.566 1 89.62 322 GLU B C 1
ATOM 11157 O O . GLU B 1 322 ? 21.703 -9.828 3.193 1 89.62 322 GLU B O 1
ATOM 11162 N N . ARG B 1 323 ? 20.25 -11.516 3.459 1 91.19 323 ARG B N 1
ATOM 11163 C CA . ARG B 1 323 ? 21.141 -12.461 2.785 1 91.19 323 ARG B CA 1
ATOM 11164 C C . ARG B 1 323 ? 21.281 -12.117 1.307 1 91.19 323 ARG B C 1
ATOM 11166 O O . ARG B 1 323 ? 22.359 -12.273 0.731 1 91.19 323 ARG B O 1
ATOM 11173 N N . ALA B 1 324 ? 20.156 -11.766 0.729 1 93.5 324 ALA B N 1
ATOM 11174 C CA . ALA B 1 324 ? 20.188 -11.352 -0.669 1 93.5 324 ALA B CA 1
ATOM 11175 C C . ALA B 1 324 ? 21.078 -10.125 -0.851 1 93.5 324 ALA B C 1
ATOM 11177 O O . ALA B 1 324 ? 21.891 -10.07 -1.788 1 93.5 324 ALA B O 1
ATOM 11178 N N . GLN B 1 325 ? 20.984 -9.242 0.056 1 90.19 325 GLN B N 1
ATOM 11179 C CA . GLN B 1 325 ? 21.797 -8.023 -0.003 1 90.19 325 GLN B CA 1
ATOM 11180 C C . GLN B 1 325 ? 23.266 -8.344 0.185 1 90.19 325 GLN B C 1
ATOM 11182 O O . GLN B 1 325 ? 24.125 -7.77 -0.497 1 90.19 325 GLN B O 1
ATOM 11187 N N . LEU B 1 326 ? 23.594 -9.203 1.099 1 90.69 326 LEU B N 1
ATOM 11188 C CA . LEU B 1 326 ? 24.969 -9.609 1.341 1 90.69 326 LEU B CA 1
ATOM 11189 C C . LEU B 1 326 ? 25.578 -10.25 0.097 1 90.69 326 LEU B C 1
ATOM 11191 O O . LEU B 1 326 ? 26.719 -9.953 -0.264 1 90.69 326 LEU B O 1
ATOM 11195 N N . SER B 1 327 ? 24.781 -11.102 -0.525 1 93.19 327 SER B N 1
ATOM 11196 C CA . SER B 1 327 ? 25.25 -11.75 -1.743 1 93.19 327 SER B CA 1
ATOM 11197 C C . SER B 1 327 ? 25.5 -10.734 -2.854 1 93.19 327 SER B C 1
ATOM 11199 O O . SER B 1 327 ? 26.453 -10.859 -3.625 1 93.19 327 SER B O 1
ATOM 11201 N N . LEU B 1 328 ? 24.719 -9.711 -2.943 1 92.5 328 LEU B N 1
ATOM 11202 C CA . LEU B 1 328 ? 24.875 -8.664 -3.949 1 92.5 328 LEU B CA 1
ATOM 11203 C C . LEU B 1 328 ? 26.109 -7.82 -3.664 1 92.5 328 LEU B C 1
ATOM 11205 O O . LEU B 1 328 ? 26.844 -7.457 -4.586 1 92.5 328 LEU B O 1
ATOM 11209 N N . ILE B 1 329 ? 26.328 -7.543 -2.43 1 90.5 329 ILE B N 1
ATOM 11210 C CA . ILE B 1 329 ? 27.5 -6.762 -2.035 1 90.5 329 ILE B CA 1
ATOM 11211 C C . ILE B 1 329 ? 28.781 -7.547 -2.342 1 90.5 329 ILE B C 1
ATOM 11213 O O . ILE B 1 329 ? 29.766 -6.98 -2.822 1 90.5 329 ILE B O 1
ATOM 11217 N N . ASN B 1 330 ? 28.75 -8.828 -2.102 1 90.88 330 ASN B N 1
ATOM 11218 C CA . ASN B 1 330 ? 29.906 -9.672 -2.4 1 90.88 330 ASN B CA 1
ATOM 11219 C C . ASN B 1 330 ? 30.156 -9.758 -3.902 1 90.88 330 ASN B C 1
ATOM 11221 O O . ASN B 1 330 ? 31.312 -9.836 -4.336 1 90.88 330 ASN B O 1
ATOM 11225 N N . ALA B 1 331 ? 29.062 -9.766 -4.637 1 93.25 331 ALA B N 1
ATOM 11226 C CA . ALA B 1 331 ? 29.219 -9.742 -6.09 1 93.25 331 ALA B CA 1
ATOM 11227 C C . ALA B 1 331 ? 29.859 -8.43 -6.555 1 93.25 331 ALA B C 1
ATOM 11229 O O . ALA B 1 331 ? 30.703 -8.43 -7.445 1 93.25 331 ALA B O 1
ATOM 11230 N N . LYS B 1 332 ? 29.531 -7.355 -5.941 1 88.62 332 LYS B N 1
ATOM 11231 C CA . LYS B 1 332 ? 30.047 -6.035 -6.301 1 88.62 332 LYS B CA 1
ATOM 11232 C C . LYS B 1 332 ? 31.531 -5.906 -5.941 1 88.62 332 LYS B C 1
ATOM 11234 O O . LYS B 1 332 ? 32.281 -5.176 -6.602 1 88.62 332 LYS B O 1
ATOM 11239 N N . LYS B 1 333 ? 31.938 -6.617 -4.914 1 87.38 333 LYS B N 1
ATOM 11240 C CA . LYS B 1 333 ? 33.344 -6.605 -4.523 1 87.38 333 LYS B CA 1
ATOM 11241 C C . LYS B 1 333 ? 34.219 -7.258 -5.594 1 87.38 333 LYS B C 1
ATOM 11243 O O . LYS B 1 333 ? 35.375 -6.871 -5.777 1 87.38 333 LYS B O 1
ATOM 11248 N N . VAL B 1 334 ? 33.562 -8.234 -6.266 1 90.88 334 VAL B N 1
ATOM 11249 C CA . VAL B 1 334 ? 34.312 -8.938 -7.305 1 90.88 334 VAL B CA 1
ATOM 11250 C C . VAL B 1 334 ? 34.344 -8.109 -8.586 1 90.88 334 VAL B C 1
ATOM 11252 O O . VAL B 1 334 ? 35.406 -7.816 -9.125 1 90.88 334 VAL B O 1
ATOM 11255 N N . LEU B 1 335 ? 33.125 -7.762 -9.008 1 87.31 335 LEU B N 1
ATOM 11256 C CA . LEU B 1 335 ? 33 -6.891 -10.172 1 87.31 335 LEU B CA 1
ATOM 11257 C C . LEU B 1 335 ? 31.984 -5.777 -9.898 1 87.31 335 LEU B C 1
ATOM 11259 O O . LEU B 1 335 ? 30.781 -6.02 -9.867 1 87.31 335 LEU B O 1
ATOM 11263 N N . PRO B 1 336 ? 32.25 -4.527 -9.703 1 72.25 336 PRO B N 1
ATOM 11264 C CA . PRO B 1 336 ? 31.359 -3.465 -9.25 1 72.25 336 PRO B CA 1
ATOM 11265 C C . PRO B 1 336 ? 30.328 -3.074 -10.312 1 72.25 336 PRO B C 1
ATOM 11267 O O . PRO B 1 336 ? 29.234 -2.633 -9.977 1 72.25 336 PRO B O 1
ATOM 11270 N N . PHE B 1 337 ? 30.438 -3.25 -11.594 1 65.25 337 PHE B N 1
ATOM 11271 C CA . PHE B 1 337 ? 29.547 -2.605 -12.547 1 65.25 337 PHE B CA 1
ATOM 11272 C C . PHE B 1 337 ? 29.016 -3.611 -13.555 1 65.25 337 PHE B C 1
ATOM 11274 O O . PHE B 1 337 ? 28.703 -3.25 -14.695 1 65.25 337 PHE B O 1
ATOM 11281 N N . GLU B 1 338 ? 28.703 -4.684 -13.008 1 77.88 338 GLU B N 1
ATOM 11282 C CA . GLU B 1 338 ? 28.094 -5.648 -13.914 1 77.88 338 GLU B CA 1
ATOM 11283 C C . GLU B 1 338 ? 26.578 -5.469 -13.977 1 77.88 338 GLU B C 1
ATOM 11285 O O . GLU B 1 338 ? 25.938 -5.27 -12.945 1 77.88 338 GLU B O 1
ATOM 11290 N N . ASN B 1 339 ? 26.016 -5.363 -15.188 1 79.62 339 ASN B N 1
ATOM 11291 C CA . ASN B 1 339 ? 24.609 -5.098 -15.445 1 79.62 339 ASN B CA 1
ATOM 11292 C C . ASN B 1 339 ? 23.703 -6.082 -14.703 1 79.62 339 ASN B C 1
ATOM 11294 O O . ASN B 1 339 ? 22.656 -5.703 -14.195 1 79.62 339 ASN B O 1
ATOM 11298 N N . LYS B 1 340 ? 24.156 -7.266 -14.609 1 86 340 LYS B N 1
ATOM 11299 C CA . LYS B 1 340 ? 23.328 -8.289 -13.977 1 86 340 LYS B CA 1
ATOM 11300 C C . LYS B 1 340 ? 23.188 -8.039 -12.477 1 86 340 LYS B C 1
ATOM 11302 O O . LYS B 1 340 ? 22.172 -8.391 -11.875 1 86 340 LYS B O 1
ATOM 11307 N N . ILE B 1 341 ? 24.234 -7.445 -11.914 1 88.25 341 ILE B N 1
ATOM 11308 C CA . ILE B 1 341 ? 24.203 -7.125 -10.492 1 88.25 341 ILE B CA 1
ATOM 11309 C C . ILE B 1 341 ? 23.172 -6.027 -10.234 1 88.25 341 ILE B C 1
ATOM 11311 O O . ILE B 1 341 ? 22.375 -6.129 -9.305 1 88.25 341 ILE B O 1
ATOM 11315 N N . VAL B 1 342 ? 23.203 -5.066 -11.109 1 83.88 342 VAL B N 1
ATOM 11316 C CA . VAL B 1 342 ? 22.312 -3.922 -10.945 1 83.88 342 VAL B CA 1
ATOM 11317 C C . VAL B 1 342 ? 20.859 -4.359 -11.148 1 83.88 342 VAL B C 1
ATOM 11319 O O . VAL B 1 342 ? 19.953 -3.871 -10.469 1 83.88 342 VAL B O 1
ATOM 11322 N N . LEU B 1 343 ? 20.688 -5.27 -12.023 1 87.81 343 LEU B N 1
ATOM 11323 C CA . LEU B 1 343 ? 19.328 -5.77 -12.273 1 87.81 343 LEU B CA 1
ATOM 11324 C C . LEU B 1 343 ? 18.797 -6.504 -11.055 1 87.81 343 LEU B C 1
ATOM 11326 O O . LEU B 1 343 ? 17.656 -6.273 -10.641 1 87.81 343 LEU B O 1
ATOM 11330 N N . GLU B 1 344 ? 19.547 -7.402 -10.484 1 90.75 344 GLU B N 1
ATOM 11331 C CA . GLU B 1 344 ? 19.109 -8.148 -9.312 1 90.75 344 GLU B CA 1
ATOM 11332 C C . GLU B 1 344 ? 18.922 -7.219 -8.117 1 90.75 344 GLU B C 1
ATOM 11334 O O . GLU B 1 344 ? 18.031 -7.453 -7.281 1 90.75 344 GLU B O 1
ATOM 11339 N N . GLU B 1 345 ? 19.734 -6.254 -8.078 1 88.38 345 GLU B N 1
ATOM 11340 C CA . GLU B 1 345 ? 19.578 -5.262 -7.02 1 88.38 345 GLU B CA 1
ATOM 11341 C C . GLU B 1 345 ? 18.281 -4.473 -7.191 1 88.38 345 GLU B C 1
ATOM 11343 O O . GLU B 1 345 ? 17.609 -4.156 -6.207 1 88.38 345 GLU B O 1
ATOM 11348 N N . ALA B 1 346 ? 18.031 -4.082 -8.406 1 87.94 346 ALA B N 1
ATOM 11349 C CA . ALA B 1 346 ? 16.781 -3.379 -8.688 1 87.94 346 ALA B CA 1
ATOM 11350 C C . ALA B 1 346 ? 15.57 -4.223 -8.297 1 87.94 346 ALA B C 1
ATOM 11352 O O . ALA B 1 346 ? 14.609 -3.711 -7.719 1 87.94 346 ALA B O 1
ATOM 11353 N N . LYS B 1 347 ? 15.633 -5.5 -8.602 1 90.44 347 LYS B N 1
ATOM 11354 C CA . LYS B 1 347 ? 14.547 -6.398 -8.234 1 90.44 347 LYS B CA 1
ATOM 11355 C C . LYS B 1 347 ? 14.375 -6.469 -6.723 1 90.44 347 LYS B C 1
ATOM 11357 O O . LYS B 1 347 ? 13.25 -6.5 -6.219 1 90.44 347 LYS B O 1
ATOM 11362 N N . LEU B 1 348 ? 15.484 -6.52 -6.055 1 90.69 348 LEU B N 1
ATOM 11363 C CA . LEU B 1 348 ? 15.461 -6.57 -4.598 1 90.69 348 LEU B CA 1
ATOM 11364 C C . LEU B 1 348 ? 14.828 -5.305 -4.02 1 90.69 348 LEU B C 1
ATOM 11366 O O . LEU B 1 348 ? 13.992 -5.375 -3.119 1 90.69 348 LEU B O 1
ATOM 11370 N N . GLN B 1 349 ? 15.156 -4.172 -4.555 1 86.38 349 GLN B N 1
ATOM 11371 C CA . GLN B 1 349 ? 14.633 -2.902 -4.066 1 86.38 349 GLN B CA 1
ATOM 11372 C C . GLN B 1 349 ? 13.148 -2.77 -4.371 1 86.38 349 GLN B C 1
ATOM 11374 O O . GLN B 1 349 ? 12.383 -2.234 -3.562 1 86.38 349 GLN B O 1
ATOM 11379 N N . LEU B 1 350 ? 12.789 -3.213 -5.488 1 84.94 350 LEU B N 1
ATOM 11380 C CA . LEU B 1 350 ? 11.383 -3.139 -5.887 1 84.94 350 LEU B CA 1
ATOM 11381 C C . LEU B 1 350 ? 10.523 -4.039 -5.012 1 84.94 350 LEU B C 1
ATOM 11383 O O . LEU B 1 350 ? 9.352 -3.74 -4.77 1 84.94 350 LEU B O 1
ATOM 11387 N N . GLN B 1 351 ? 11.062 -5.082 -4.516 1 83.69 351 GLN B N 1
ATOM 11388 C CA . GLN B 1 351 ? 10.328 -6.008 -3.66 1 83.69 351 GLN B CA 1
ATOM 11389 C C . GLN B 1 351 ? 10.242 -5.484 -2.23 1 83.69 351 GLN B C 1
ATOM 11391 O O . GLN B 1 351 ? 9.312 -5.824 -1.495 1 83.69 351 GLN B O 1
ATOM 11396 N N . THR B 1 352 ? 11.219 -4.68 -1.776 1 75.44 352 THR B N 1
ATOM 11397 C CA . THR B 1 352 ? 11.227 -4.152 -0.417 1 75.44 352 THR B CA 1
ATOM 11398 C C . THR B 1 352 ? 10.602 -2.758 -0.377 1 75.44 352 THR B C 1
ATOM 11400 O O . THR B 1 352 ? 10.922 -1.958 0.506 1 75.44 352 THR B O 1
ATOM 11403 N N . SER B 1 353 ? 9.602 -2.406 -1.236 1 63 353 SER B N 1
ATOM 11404 C CA . SER B 1 353 ? 8.75 -1.222 -1.287 1 63 353 SER B CA 1
ATOM 11405 C C . SER B 1 353 ? 9.586 0.048 -1.447 1 63 353 SER B C 1
ATOM 11407 O O . SER B 1 353 ? 9.211 1.107 -0.938 1 63 353 SER B O 1
ATOM 11409 N N . ASP B 1 354 ? 10.688 -0.037 -1.875 1 67.88 354 ASP B N 1
ATOM 11410 C CA . ASP B 1 354 ? 11.453 1.137 -2.285 1 67.88 354 ASP B CA 1
ATOM 11411 C C . ASP B 1 354 ? 11.414 1.314 -3.801 1 67.88 354 ASP B C 1
ATOM 11413 O O . ASP B 1 354 ? 12.445 1.182 -4.473 1 67.88 354 ASP B O 1
ATOM 11417 N N . GLU B 1 355 ? 10.312 1.678 -4.227 1 69.31 355 GLU B N 1
ATOM 11418 C CA . GLU B 1 355 ? 10.031 1.697 -5.656 1 69.31 355 GLU B CA 1
ATOM 11419 C C . GLU B 1 355 ? 10.852 2.773 -6.367 1 69.31 355 GLU B C 1
ATOM 11421 O O . GLU B 1 355 ? 11.344 2.555 -7.473 1 69.31 355 GLU B O 1
ATOM 11426 N N . LEU B 1 356 ? 11.055 3.883 -5.742 1 70.75 356 LEU B N 1
ATOM 11427 C CA . LEU B 1 356 ? 11.75 4.984 -6.398 1 70.75 356 LEU B CA 1
ATOM 11428 C C . LEU B 1 356 ? 13.219 4.641 -6.637 1 70.75 356 LEU B C 1
ATOM 11430 O O . LEU B 1 356 ? 13.75 4.891 -7.719 1 70.75 356 LEU B O 1
ATOM 11434 N N . ASN B 1 357 ? 13.781 4.023 -5.652 1 74.69 357 ASN B N 1
ATOM 11435 C CA . ASN B 1 357 ? 15.18 3.643 -5.82 1 74.69 357 ASN B CA 1
ATOM 11436 C C . ASN B 1 357 ? 15.336 2.502 -6.82 1 74.69 357 ASN B C 1
ATOM 11438 O O . ASN B 1 357 ? 16.312 2.457 -7.57 1 74.69 357 ASN B O 1
ATOM 11442 N N . GLY B 1 358 ? 14.406 1.605 -6.801 1 79.31 358 GLY B N 1
ATOM 11443 C CA . GLY B 1 358 ? 14.438 0.523 -7.77 1 79.31 358 GLY B CA 1
ATOM 11444 C C . GLY B 1 358 ? 14.32 1.003 -9.203 1 79.31 358 GLY B C 1
ATOM 11445 O O . GLY B 1 358 ? 15.062 0.55 -10.078 1 79.31 358 GLY B O 1
ATOM 11446 N N . MET B 1 359 ? 13.523 1.975 -9.422 1 81.44 359 MET B N 1
ATOM 11447 C CA . MET B 1 359 ? 13.328 2.525 -10.758 1 81.44 359 MET B CA 1
ATOM 11448 C C . MET B 1 359 ? 14.547 3.334 -11.195 1 81.44 359 MET B C 1
ATOM 11450 O O . MET B 1 359 ? 14.922 3.305 -12.367 1 81.44 359 MET B O 1
ATOM 11454 N N . SER B 1 360 ? 15.125 3.99 -10.25 1 78.12 360 SER B N 1
ATOM 11455 C CA . SER B 1 360 ? 16.312 4.773 -10.57 1 78.12 360 SER B CA 1
ATOM 11456 C C . SER B 1 360 ? 17.469 3.871 -10.984 1 78.12 360 SER B C 1
ATOM 11458 O O . SER B 1 360 ? 18.297 4.246 -11.828 1 78.12 360 SER B O 1
ATOM 11460 N N . LEU B 1 361 ? 17.5 2.744 -10.367 1 80.94 361 LEU B N 1
ATOM 11461 C CA . LEU B 1 361 ? 18.531 1.778 -10.727 1 80.94 361 LEU B CA 1
ATOM 11462 C C . LEU B 1 361 ? 18.312 1.24 -12.141 1 80.94 361 LEU B C 1
ATOM 11464 O O . LEU B 1 361 ? 19.266 1.079 -12.906 1 80.94 361 LEU B O 1
ATOM 11468 N N . LEU B 1 362 ? 17.078 1.01 -12.461 1 83.31 362 LEU B N 1
ATOM 11469 C CA . LEU B 1 362 ? 16.766 0.526 -13.797 1 83.31 362 LEU B CA 1
ATOM 11470 C C . LEU B 1 362 ? 17.094 1.582 -14.844 1 83.31 362 LEU B C 1
ATOM 11472 O O . LEU B 1 362 ? 17.656 1.266 -15.898 1 83.31 362 LEU B O 1
ATOM 11476 N N . ASP B 1 363 ? 16.812 2.783 -14.508 1 80.38 363 ASP B N 1
ATOM 11477 C CA . ASP B 1 363 ? 17.109 3.871 -15.438 1 80.38 363 ASP B CA 1
ATOM 11478 C C . ASP B 1 363 ? 18.625 4.062 -15.594 1 80.38 363 ASP B C 1
ATOM 11480 O O . ASP B 1 363 ? 19.109 4.379 -16.688 1 80.38 363 ASP B O 1
ATOM 11484 N N . SER B 1 364 ? 19.281 3.863 -14.555 1 77.75 364 SER B N 1
ATOM 11485 C CA . SER B 1 364 ? 20.734 4.004 -14.609 1 77.75 364 SER B CA 1
ATOM 11486 C C . SER B 1 364 ? 21.359 2.908 -15.461 1 77.75 364 SER B C 1
ATOM 11488 O O . SER B 1 364 ? 22.312 3.166 -16.203 1 77.75 364 SER B O 1
ATOM 11490 N N . ILE B 1 365 ? 20.844 1.699 -15.383 1 77.56 365 ILE B N 1
ATOM 11491 C CA . ILE B 1 365 ? 21.328 0.589 -16.203 1 77.56 365 ILE B CA 1
ATOM 11492 C C . ILE B 1 365 ? 21.141 0.906 -17.672 1 77.56 365 ILE B C 1
ATOM 11494 O O . ILE B 1 365 ? 22.016 0.663 -18.5 1 77.56 365 ILE B O 1
ATOM 11498 N N . ILE B 1 366 ? 20.031 1.454 -17.906 1 80.44 366 ILE B N 1
ATOM 11499 C CA . ILE B 1 366 ? 19.672 1.733 -19.297 1 80.44 366 ILE B CA 1
ATOM 11500 C C . ILE B 1 366 ? 20.547 2.857 -19.844 1 80.44 366 ILE B C 1
ATOM 11502 O O . ILE B 1 366 ? 21.062 2.77 -20.953 1 80.44 366 ILE B O 1
ATOM 11506 N N . SER B 1 367 ? 20.766 3.832 -19.016 1 76.62 367 SER B N 1
ATOM 11507 C CA . SER B 1 367 ? 21.5 5.004 -19.484 1 76.62 367 SER B CA 1
ATOM 11508 C C . SER B 1 367 ? 23 4.742 -19.516 1 76.62 367 SER B C 1
ATOM 11510 O O . SER B 1 367 ? 23.688 5.141 -20.453 1 76.62 367 SER B O 1
ATOM 11512 N N . LYS B 1 368 ? 23.5 4.062 -18.594 1 73.69 368 LYS B N 1
ATOM 11513 C CA . LYS B 1 368 ? 24.938 3.926 -18.484 1 73.69 368 LYS B CA 1
ATOM 11514 C C . LYS B 1 368 ? 25.438 2.668 -19.203 1 73.69 368 LYS B C 1
ATOM 11516 O O . LYS B 1 368 ? 26.406 2.715 -19.953 1 73.69 368 LYS B O 1
ATOM 11521 N N . ASN B 1 369 ? 24.703 1.589 -19 1 72.19 369 ASN B N 1
ATOM 11522 C CA . ASN B 1 369 ? 25.234 0.313 -19.469 1 72.19 369 ASN B CA 1
ATOM 11523 C C . ASN B 1 369 ? 24.75 -0.008 -20.875 1 72.19 369 ASN B C 1
ATOM 11525 O O . ASN B 1 369 ? 25.422 -0.75 -21.609 1 72.19 369 ASN B O 1
ATOM 11529 N N . PHE B 1 370 ? 23.531 0.51 -21.125 1 77.5 370 PHE B N 1
ATOM 11530 C CA . PHE B 1 370 ? 23 0.226 -22.453 1 77.5 370 PHE B CA 1
ATOM 11531 C C . PHE B 1 370 ? 22.906 1.497 -23.281 1 77.5 370 PHE B C 1
ATOM 11533 O O . PHE B 1 370 ? 22.047 1.624 -24.156 1 77.5 370 PHE B O 1
ATOM 11540 N N . GLY B 1 371 ? 23.781 2.418 -22.953 1 73.19 371 GLY B N 1
ATOM 11541 C CA . GLY B 1 371 ? 23.703 3.734 -23.562 1 73.19 371 GLY B CA 1
ATOM 11542 C C . GLY B 1 371 ? 23.578 3.684 -25.078 1 73.19 371 GLY B C 1
ATOM 11543 O O . GLY B 1 371 ? 22.672 4.277 -25.656 1 73.19 371 GLY B O 1
ATOM 11544 N N . ASP B 1 372 ? 24.406 2.83 -25.688 1 76.44 372 ASP B N 1
ATOM 11545 C CA . ASP B 1 372 ? 24.406 2.754 -27.141 1 76.44 372 ASP B CA 1
ATOM 11546 C C . ASP B 1 372 ? 23.156 2.07 -27.656 1 76.44 372 ASP B C 1
ATOM 11548 O O . ASP B 1 372 ? 22.5 2.566 -28.594 1 76.44 372 ASP B O 1
ATOM 11552 N N . LEU B 1 373 ? 22.859 0.958 -27.078 1 79.88 373 LEU B N 1
ATOM 11553 C CA . LEU B 1 373 ? 21.672 0.207 -27.469 1 79.88 373 LEU B CA 1
ATOM 11554 C C . LEU B 1 373 ? 20.406 1.018 -27.219 1 79.88 373 LEU B C 1
ATOM 11556 O O . LEU B 1 373 ? 19.469 0.968 -28.016 1 79.88 373 LEU B O 1
ATOM 11560 N N . HIS B 1 374 ? 20.453 1.716 -26.172 1 79.56 374 HIS B N 1
ATOM 11561 C CA . HIS B 1 374 ? 19.281 2.521 -25.828 1 79.56 374 HIS B CA 1
ATOM 11562 C C . HIS B 1 374 ? 19.094 3.68 -26.797 1 79.56 374 HIS B C 1
ATOM 11564 O O . HIS B 1 374 ? 17.969 4.035 -27.141 1 79.56 374 HIS B O 1
ATOM 11570 N N . THR B 1 375 ? 20.172 4.273 -27.172 1 77.81 375 THR B N 1
ATOM 11571 C CA . THR B 1 375 ? 20.094 5.359 -28.141 1 77.81 375 THR B CA 1
ATOM 11572 C C . THR B 1 375 ? 19.562 4.848 -29.484 1 77.81 375 THR B C 1
ATOM 11574 O O . THR B 1 375 ? 18.734 5.5 -30.109 1 77.81 375 THR B O 1
ATOM 11577 N N . ILE B 1 376 ? 20.031 3.711 -29.828 1 76.25 376 ILE B N 1
ATOM 11578 C CA . ILE B 1 376 ? 19.578 3.102 -31.078 1 76.25 376 ILE B CA 1
ATOM 11579 C C . ILE B 1 376 ? 18.094 2.742 -30.953 1 76.25 376 ILE B C 1
ATOM 11581 O O . ILE B 1 376 ? 17.312 2.955 -31.891 1 76.25 376 ILE B O 1
ATOM 11585 N N . TYR B 1 377 ? 17.781 2.221 -29.828 1 77 377 TYR B N 1
ATOM 11586 C CA . TYR B 1 377 ? 16.406 1.834 -29.547 1 77 377 TYR B CA 1
ATOM 11587 C C . TYR B 1 377 ? 15.484 3.049 -29.547 1 77 377 TYR B C 1
ATOM 11589 O O . TYR B 1 377 ? 14.375 2.998 -30.094 1 77 377 TYR B O 1
ATOM 11597 N N . THR B 1 378 ? 15.938 4.219 -28.969 1 72.31 378 THR B N 1
ATOM 11598 C CA . THR B 1 378 ? 15.156 5.449 -28.906 1 72.31 378 THR B CA 1
ATOM 11599 C C . THR B 1 378 ? 15.008 6.059 -30.297 1 72.31 378 THR B C 1
ATOM 11601 O O . THR B 1 378 ? 13.992 6.695 -30.594 1 72.31 378 THR B O 1
ATOM 11604 N N . ASP B 1 379 ? 16 5.848 -31.078 1 63.97 379 ASP B N 1
ATOM 11605 C CA . ASP B 1 379 ? 15.953 6.32 -32.469 1 63.97 379 ASP B CA 1
ATOM 11606 C C . ASP B 1 379 ? 14.875 5.594 -33.25 1 63.97 379 ASP B C 1
ATOM 11608 O O . ASP B 1 379 ? 14.281 6.168 -34.156 1 63.97 379 ASP B O 1
ATOM 11612 N N . THR B 1 380 ? 14.625 4.453 -32.906 1 64.56 380 THR B N 1
ATOM 11613 C CA . THR B 1 380 ? 13.555 3.695 -33.531 1 64.56 380 THR B CA 1
ATOM 11614 C C . THR B 1 380 ? 12.195 4.285 -33.188 1 64.56 380 THR B C 1
ATOM 11616 O O . THR B 1 380 ? 11.273 4.25 -34 1 64.56 380 THR B O 1
ATOM 11619 N N . GLN B 1 381 ? 12.102 4.887 -32.031 1 61.28 381 GLN B N 1
ATOM 11620 C CA . GLN B 1 381 ? 10.844 5.41 -31.516 1 61.28 381 GLN B CA 1
ATOM 11621 C C . GLN B 1 381 ? 10.523 6.777 -32.125 1 61.28 381 GLN B C 1
ATOM 11623 O O . GLN B 1 381 ? 9.375 7.062 -32.438 1 61.28 381 GLN B O 1
ATOM 11628 N N . GLN B 1 382 ? 11.562 7.617 -32.219 1 55.56 382 GLN B N 1
ATOM 11629 C CA . GLN B 1 382 ? 11.375 9.031 -32.531 1 55.56 382 GLN B CA 1
ATOM 11630 C C . GLN B 1 382 ? 11.344 9.258 -34.031 1 55.56 382 GLN B C 1
ATOM 11632 O O . GLN B 1 382 ? 10.703 10.203 -34.5 1 55.56 382 GLN B O 1
ATOM 11637 N N . SER B 1 383 ? 11.984 8.281 -34.75 1 57.44 383 SER B N 1
ATOM 11638 C CA . SER B 1 383 ? 12.141 8.625 -36.156 1 57.44 383 SER B CA 1
ATOM 11639 C C . SER B 1 383 ? 10.93 8.195 -36.969 1 57.44 383 SER B C 1
ATOM 11641 O O . SER B 1 383 ? 10.453 7.062 -36.844 1 57.44 383 SER B O 1
ATOM 11643 N N . VAL B 1 384 ? 10.227 9.117 -37.469 1 59.44 384 VAL B N 1
ATOM 11644 C CA . VAL B 1 384 ? 9.125 8.875 -38.406 1 59.44 384 VAL B CA 1
ATOM 11645 C C . VAL B 1 384 ? 9.648 8.234 -39.688 1 59.44 384 VAL B C 1
ATOM 11647 O O . VAL B 1 384 ? 8.891 7.602 -40.406 1 59.44 384 VAL B O 1
ATOM 11650 N N . ASN B 1 385 ? 10.977 8.344 -39.844 1 62.88 385 ASN B N 1
ATOM 11651 C CA . ASN B 1 385 ? 11.578 7.816 -41.062 1 62.88 385 ASN B CA 1
ATOM 11652 C C . ASN B 1 385 ? 11.742 6.297 -41 1 62.88 385 ASN B C 1
ATOM 11654 O O . ASN B 1 385 ? 12.508 5.785 -40.188 1 62.88 385 ASN B O 1
ATOM 11658 N N . LEU B 1 386 ? 10.992 5.637 -41.719 1 67.12 386 LEU B N 1
ATOM 11659 C CA . LEU B 1 386 ? 10.945 4.18 -41.781 1 67.12 386 LEU B CA 1
ATOM 11660 C C . LEU B 1 386 ? 12.328 3.6 -42.062 1 67.12 386 LEU B C 1
ATOM 11662 O O . LEU B 1 386 ? 12.672 2.537 -41.531 1 67.12 386 LEU B O 1
ATOM 11666 N N . ASP B 1 387 ? 13.109 4.34 -42.781 1 66.69 387 ASP B N 1
ATOM 11667 C CA . ASP B 1 387 ? 14.445 3.846 -43.125 1 66.69 387 ASP B CA 1
ATOM 11668 C C . ASP B 1 387 ? 15.344 3.83 -41.875 1 66.69 387 ASP B C 1
ATOM 11670 O O . ASP B 1 387 ? 16.156 2.912 -41.719 1 66.69 387 ASP B O 1
ATOM 11674 N N . VAL B 1 388 ? 15.188 4.809 -41.125 1 71.38 388 VAL B N 1
ATOM 11675 C CA . VAL B 1 388 ? 15.977 4.891 -39.875 1 71.38 388 VAL B CA 1
ATOM 11676 C C . VAL B 1 388 ? 15.539 3.785 -38.938 1 71.38 388 VAL B C 1
ATOM 11678 O O . VAL B 1 388 ? 16.375 3.18 -38.25 1 71.38 388 VAL B O 1
ATOM 11681 N N . GLN B 1 389 ? 14.305 3.535 -39 1 73.69 389 GLN B N 1
ATOM 11682 C CA . GLN B 1 389 ? 13.781 2.488 -38.125 1 73.69 389 GLN B CA 1
ATOM 11683 C C . GLN B 1 389 ? 14.312 1.117 -38.531 1 73.69 389 GLN B C 1
ATOM 11685 O O . GLN B 1 389 ? 14.688 0.31 -37.688 1 73.69 389 GLN B O 1
ATOM 11690 N N . LYS B 1 390 ? 14.336 0.896 -39.812 1 76.06 390 LYS B N 1
ATOM 11691 C CA . LYS B 1 390 ? 14.82 -0.384 -40.312 1 76.06 390 LYS B CA 1
ATOM 11692 C C . LYS B 1 390 ? 16.312 -0.56 -40.031 1 76.06 390 LYS B C 1
ATOM 11694 O O . LYS B 1 390 ? 16.766 -1.651 -39.688 1 76.06 390 LYS B O 1
ATOM 11699 N N . SER B 1 391 ? 17.047 0.499 -40.25 1 77.44 391 SER B N 1
ATOM 11700 C CA . SER B 1 391 ? 18.484 0.445 -40 1 77.44 391 SER B CA 1
ATOM 11701 C C . SER B 1 391 ? 18.766 0.204 -38.5 1 77.44 391 SER B C 1
ATOM 11703 O O . SER B 1 391 ? 19.688 -0.532 -38.156 1 77.44 391 SER B O 1
ATOM 11705 N N . ALA B 1 392 ? 17.984 0.884 -37.719 1 77.75 392 ALA B N 1
ATOM 11706 C CA . ALA B 1 392 ? 18.141 0.714 -36.281 1 77.75 392 ALA B CA 1
ATOM 11707 C C . ALA B 1 392 ? 17.812 -0.713 -35.875 1 77.75 392 ALA B C 1
ATOM 11709 O O . ALA B 1 392 ? 18.484 -1.284 -35 1 77.75 392 ALA B O 1
ATOM 11710 N N . LYS B 1 393 ? 16.828 -1.261 -36.469 1 79.94 393 LYS B N 1
ATOM 11711 C CA . LYS B 1 393 ? 16.438 -2.635 -36.188 1 79.94 393 LYS B CA 1
ATOM 11712 C C . LYS B 1 393 ? 17.531 -3.619 -36.562 1 79.94 393 LYS B C 1
ATOM 11714 O O . LYS B 1 393 ? 17.781 -4.594 -35.844 1 79.94 393 LYS B O 1
ATOM 11719 N N . LEU B 1 394 ? 18.172 -3.324 -37.625 1 79.88 394 LEU B N 1
ATOM 11720 C CA . LEU B 1 394 ? 19.25 -4.18 -38.094 1 79.88 394 LEU B CA 1
ATOM 11721 C C . LEU B 1 394 ? 20.453 -4.078 -37.156 1 79.88 394 LEU B C 1
ATOM 11723 O O . LEU B 1 394 ? 21.141 -5.074 -36.938 1 79.88 394 LEU B O 1
ATOM 11727 N N . LYS B 1 395 ? 20.656 -2.939 -36.688 1 81.75 395 LYS B N 1
ATOM 11728 C CA . LYS B 1 395 ? 21.766 -2.744 -35.781 1 81.75 395 LYS B CA 1
ATOM 11729 C C . LYS B 1 395 ? 21.547 -3.48 -34.438 1 81.75 395 LYS B C 1
ATOM 11731 O O . LYS B 1 395 ? 22.484 -4.012 -33.844 1 81.75 395 LYS B O 1
ATOM 11736 N N . ILE B 1 396 ? 20.328 -3.502 -34 1 84.56 396 ILE B N 1
ATOM 11737 C CA . ILE B 1 396 ? 19.984 -4.188 -32.75 1 84.56 396 ILE B CA 1
ATOM 11738 C C . ILE B 1 396 ? 20.188 -5.691 -32.938 1 84.56 396 ILE B C 1
ATOM 11740 O O . ILE B 1 396 ? 20.641 -6.371 -32 1 84.56 396 ILE B O 1
ATOM 11744 N N . GLU B 1 397 ? 19.906 -6.156 -34.125 1 80.75 397 GLU B N 1
ATOM 11745 C CA . GLU B 1 397 ? 20.016 -7.586 -34.406 1 80.75 397 GLU B CA 1
ATOM 11746 C C . GLU B 1 397 ? 21.469 -8.047 -34.344 1 80.75 397 GLU B C 1
ATOM 11748 O O . GLU B 1 397 ? 21.75 -9.219 -34.062 1 80.75 397 GLU B O 1
ATOM 11753 N N . HIS B 1 398 ? 22.391 -7.086 -34.406 1 82.06 398 HIS B N 1
ATOM 11754 C CA . HIS B 1 398 ? 23.797 -7.434 -34.438 1 82.06 398 HIS B CA 1
ATOM 11755 C C . HIS B 1 398 ? 24.359 -7.59 -33.031 1 82.06 398 HIS B C 1
ATOM 11757 O O . HIS B 1 398 ? 25.438 -8.148 -32.844 1 82.06 398 HIS B O 1
ATOM 11763 N N . TYR B 1 399 ? 23.609 -7.18 -32.094 1 85.06 399 TYR B N 1
ATOM 11764 C CA . TYR B 1 399 ? 24.078 -7.34 -30.719 1 85.06 399 TYR B CA 1
ATOM 11765 C C . TYR B 1 399 ? 23.984 -8.797 -30.281 1 85.06 399 TYR B C 1
ATOM 11767 O O . TYR B 1 399 ? 23.203 -9.57 -30.844 1 85.06 399 TYR B O 1
ATOM 11775 N N . GLN B 1 400 ? 24.781 -9.117 -29.328 1 82.44 400 GLN B N 1
ATOM 11776 C CA . GLN B 1 400 ? 24.766 -10.469 -28.797 1 82.44 400 GLN B CA 1
ATOM 11777 C C . GLN B 1 400 ? 23.422 -10.789 -28.141 1 82.44 400 GLN B C 1
ATOM 11779 O O . GLN B 1 400 ? 22.797 -9.914 -27.547 1 82.44 400 GLN B O 1
ATOM 11784 N N . GLU B 1 401 ? 22.938 -12.023 -28.281 1 82.94 401 GLU B N 1
ATOM 11785 C CA . GLU B 1 401 ? 21.625 -12.461 -27.781 1 82.94 401 GLU B CA 1
ATOM 11786 C C . GLU B 1 401 ? 21.484 -12.227 -26.281 1 82.94 401 GLU B C 1
ATOM 11788 O O . GLU B 1 401 ? 20.422 -11.859 -25.812 1 82.94 401 GLU B O 1
ATOM 11793 N N . GLU B 1 402 ? 22.578 -12.438 -25.609 1 79.31 402 GLU B N 1
ATOM 11794 C CA . GLU B 1 402 ? 22.547 -12.266 -24.156 1 79.31 402 GLU B CA 1
ATOM 11795 C C . GLU B 1 402 ? 22.297 -10.812 -23.781 1 79.31 402 GLU B C 1
ATOM 11797 O O . GLU B 1 402 ? 21.562 -10.531 -22.828 1 79.31 402 GLU B O 1
ATOM 11802 N N . THR B 1 403 ? 22.922 -9.938 -24.5 1 83.31 403 THR B N 1
ATOM 11803 C CA . THR B 1 403 ? 22.75 -8.508 -24.234 1 83.31 403 THR B CA 1
ATOM 11804 C C . THR B 1 403 ? 21.344 -8.055 -24.594 1 83.31 403 THR B C 1
ATOM 11806 O O . THR B 1 403 ? 20.75 -7.25 -23.891 1 83.31 403 THR B O 1
ATOM 11809 N N . LYS B 1 404 ? 20.859 -8.594 -25.688 1 87.06 404 LYS B N 1
ATOM 11810 C CA . LYS B 1 404 ? 19.516 -8.242 -26.125 1 87.06 404 LYS B CA 1
ATOM 11811 C C . LYS B 1 404 ? 18.469 -8.727 -25.125 1 87.06 404 LYS B C 1
ATOM 11813 O O . LYS B 1 404 ? 17.531 -8 -24.797 1 87.06 404 LYS B O 1
ATOM 11818 N N . ASN B 1 405 ? 18.703 -9.953 -24.625 1 86.19 405 ASN B N 1
ATOM 11819 C CA . ASN B 1 405 ? 17.766 -10.523 -23.656 1 86.19 405 ASN B CA 1
ATOM 11820 C C . ASN B 1 405 ? 17.797 -9.75 -22.344 1 86.19 405 ASN B C 1
ATOM 11822 O O . ASN B 1 405 ? 16.75 -9.555 -21.719 1 86.19 405 ASN B O 1
ATOM 11826 N N . LEU B 1 406 ? 18.984 -9.344 -22 1 85.81 406 LEU B N 1
ATOM 11827 C CA . LEU B 1 406 ? 19.109 -8.578 -20.766 1 85.81 406 LEU B CA 1
ATOM 11828 C C . LEU B 1 406 ? 18.453 -7.211 -20.906 1 85.81 406 LEU B C 1
ATOM 11830 O O . LEU B 1 406 ? 17.766 -6.75 -20 1 85.81 406 LEU B O 1
ATOM 11834 N N . PHE B 1 407 ? 18.688 -6.594 -22.047 1 88.75 407 PHE B N 1
ATOM 11835 C CA . PHE B 1 407 ? 18.109 -5.281 -22.297 1 88.75 407 PHE B CA 1
ATOM 11836 C C . PHE B 1 407 ? 16.578 -5.355 -22.312 1 88.75 407 PHE B C 1
ATOM 11838 O O . PHE B 1 407 ? 15.906 -4.52 -21.703 1 88.75 407 PHE B O 1
ATOM 11845 N N . SER B 1 408 ? 16.094 -6.328 -23 1 89.62 408 SER B N 1
ATOM 11846 C CA . SER B 1 408 ? 14.648 -6.48 -23.094 1 89.62 408 SER B CA 1
ATOM 11847 C C . SER B 1 408 ? 14.039 -6.773 -21.719 1 89.62 408 SER B C 1
ATOM 11849 O O . SER B 1 408 ? 12.945 -6.305 -21.406 1 89.62 408 SER B O 1
ATOM 11851 N N . SER B 1 409 ? 14.766 -7.531 -20.922 1 88.88 409 SER B N 1
ATOM 11852 C CA . SER B 1 409 ? 14.281 -7.852 -19.578 1 88.88 409 SER B CA 1
ATOM 11853 C C . SER B 1 409 ? 14.234 -6.605 -18.703 1 88.88 409 SER B C 1
ATOM 11855 O O . SER B 1 409 ? 13.32 -6.441 -17.891 1 88.88 409 SER B O 1
ATOM 11857 N N . VAL B 1 410 ? 15.266 -5.797 -18.828 1 89 410 VAL B N 1
ATOM 11858 C CA . VAL B 1 410 ? 15.336 -4.566 -18.047 1 89 410 VAL B CA 1
ATOM 11859 C C . VAL B 1 410 ? 14.219 -3.619 -18.469 1 89 410 VAL B C 1
ATOM 11861 O O . VAL B 1 410 ? 13.555 -3.012 -17.625 1 89 410 VAL B O 1
ATOM 11864 N N . GLN B 1 411 ? 14.008 -3.551 -19.719 1 89.94 411 GLN B N 1
ATOM 11865 C CA . GLN B 1 411 ? 12.953 -2.678 -20.234 1 89.94 411 GLN B CA 1
ATOM 11866 C C . GLN B 1 411 ? 11.578 -3.17 -19.812 1 89.94 411 GLN B C 1
ATOM 11868 O O . GLN B 1 411 ? 10.703 -2.369 -19.469 1 89.94 411 GLN B O 1
ATOM 11873 N N . MET B 1 412 ? 11.43 -4.453 -19.891 1 90.81 412 MET B N 1
ATOM 11874 C CA . MET B 1 412 ? 10.156 -5.043 -19.5 1 90.81 412 MET B CA 1
ATOM 11875 C C . MET B 1 412 ? 9.867 -4.777 -18.016 1 90.81 412 MET B C 1
ATOM 11877 O O . MET B 1 412 ? 8.734 -4.441 -17.656 1 90.81 412 MET B O 1
ATOM 11881 N N . LEU B 1 413 ? 10.883 -4.953 -17.219 1 89.38 413 LEU B N 1
ATOM 11882 C CA . LEU B 1 413 ? 10.734 -4.691 -15.789 1 89.38 413 LEU B CA 1
ATOM 11883 C C . LEU B 1 413 ? 10.398 -3.227 -15.539 1 89.38 413 LEU B C 1
ATOM 11885 O O . LEU B 1 413 ? 9.555 -2.916 -14.688 1 89.38 413 LEU B O 1
ATOM 11889 N N . ARG B 1 414 ? 11.039 -2.355 -16.25 1 90.19 414 ARG B N 1
ATOM 11890 C CA . ARG B 1 414 ? 10.789 -0.924 -16.125 1 90.19 414 ARG B CA 1
ATOM 11891 C C . ARG B 1 414 ? 9.359 -0.583 -16.531 1 90.19 414 ARG B C 1
ATOM 11893 O O . ARG B 1 414 ? 8.656 0.133 -15.805 1 90.19 414 ARG B O 1
ATOM 11900 N N . ILE B 1 415 ? 8.898 -1.108 -17.656 1 91 415 ILE B N 1
ATOM 11901 C CA . ILE B 1 415 ? 7.559 -0.844 -18.172 1 91 415 ILE B CA 1
ATOM 11902 C C . ILE B 1 415 ? 6.516 -1.397 -17.203 1 91 415 ILE B C 1
ATOM 11904 O O . ILE B 1 415 ? 5.516 -0.736 -16.906 1 91 415 ILE B O 1
ATOM 11908 N N . SER B 1 416 ? 6.758 -2.615 -16.734 1 90.31 416 SER B N 1
ATOM 11909 C CA . SER B 1 416 ? 5.836 -3.246 -15.797 1 90.31 416 SER B CA 1
ATOM 11910 C C . SER B 1 416 ? 5.664 -2.404 -14.539 1 90.31 416 SER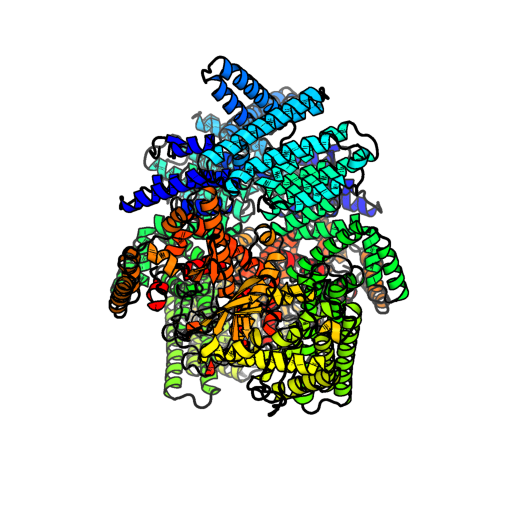 B C 1
ATOM 11912 O O . SER B 1 416 ? 4.543 -2.199 -14.07 1 90.31 416 SER B O 1
ATOM 11914 N N . HIS B 1 417 ? 6.699 -1.856 -14.031 1 86.81 417 HIS B N 1
ATOM 11915 C CA . HIS B 1 417 ? 6.633 -1.095 -12.789 1 86.81 417 HIS B CA 1
ATOM 11916 C C . HIS B 1 417 ? 6.098 0.312 -13.039 1 86.81 417 HIS B C 1
ATOM 11918 O O . HIS B 1 417 ? 5.508 0.921 -12.141 1 86.81 417 HIS B O 1
ATOM 11924 N N . MET B 1 418 ? 6.305 0.831 -14.234 1 87.12 418 MET B N 1
ATOM 11925 C CA . MET B 1 418 ? 5.695 2.113 -14.57 1 87.12 418 MET B CA 1
ATOM 11926 C C . MET B 1 418 ? 4.172 2.004 -14.594 1 87.12 418 MET B C 1
ATOM 11928 O O . MET B 1 418 ? 3.475 2.916 -14.156 1 87.12 418 MET B O 1
ATOM 11932 N N . ILE B 1 419 ? 3.732 0.898 -15.086 1 87.75 419 ILE B N 1
ATOM 11933 C CA . ILE B 1 419 ? 2.295 0.658 -15.133 1 87.75 419 ILE B CA 1
ATOM 11934 C C . ILE B 1 419 ? 1.761 0.435 -13.719 1 87.75 419 ILE B C 1
ATOM 11936 O O . ILE B 1 419 ? 0.702 0.955 -13.359 1 87.75 419 ILE B O 1
ATOM 11940 N N . LYS B 1 420 ? 2.516 -0.309 -12.93 1 82.56 420 LYS B N 1
ATOM 11941 C CA . LYS B 1 420 ? 2.107 -0.6 -11.555 1 82.56 420 LYS B CA 1
ATOM 11942 C C . LYS B 1 420 ? 2.094 0.667 -10.703 1 82.56 420 LYS B C 1
ATOM 11944 O O . LYS B 1 420 ? 1.316 0.774 -9.758 1 82.56 420 LYS B O 1
ATOM 11949 N N . ALA B 1 421 ? 2.945 1.631 -11.062 1 80.62 421 ALA B N 1
ATOM 11950 C CA . ALA B 1 421 ? 3.014 2.887 -10.32 1 80.62 421 ALA B CA 1
ATOM 11951 C C . ALA B 1 421 ? 1.737 3.705 -10.508 1 80.62 421 ALA B C 1
ATOM 11953 O O . ALA B 1 421 ? 1.415 4.562 -9.68 1 80.62 421 ALA B O 1
ATOM 11954 N N . GLY B 1 422 ? 0.96 3.447 -11.609 1 78 422 GLY B N 1
ATOM 11955 C CA . GLY B 1 422 ? -0.352 4.043 -11.805 1 78 422 GLY B CA 1
ATOM 11956 C C . GLY B 1 422 ? -0.288 5.461 -12.336 1 78 422 GLY B C 1
ATOM 11957 O O . GLY B 1 422 ? -1.272 6.199 -12.273 1 78 422 GLY B O 1
ATOM 11958 N N . ASN B 1 423 ? 0.911 5.957 -12.789 1 80.88 423 ASN B N 1
ATOM 11959 C CA . ASN B 1 423 ? 1.015 7.285 -13.383 1 80.88 423 ASN B CA 1
ATOM 11960 C C . ASN B 1 423 ? 0.48 7.301 -14.812 1 80.88 423 ASN B C 1
ATOM 11962 O O . ASN B 1 423 ? 1.213 7.004 -15.758 1 80.88 423 ASN B O 1
ATOM 11966 N N . THR B 1 424 ? -0.701 7.656 -15.055 1 81.5 424 THR B N 1
ATOM 11967 C CA . THR B 1 424 ? -1.39 7.574 -16.328 1 81.5 424 THR B CA 1
ATOM 11968 C C . THR B 1 424 ? -0.837 8.609 -17.312 1 81.5 424 THR B C 1
ATOM 11970 O O . THR B 1 424 ? -1.056 8.508 -18.516 1 81.5 424 THR B O 1
ATOM 11973 N N . ILE B 1 425 ? -0.105 9.578 -16.875 1 80.38 425 ILE B N 1
ATOM 11974 C CA . ILE B 1 425 ? 0.431 10.625 -17.734 1 80.38 425 ILE B CA 1
ATOM 11975 C C . ILE B 1 425 ? 1.467 10.031 -18.688 1 80.38 425 ILE B C 1
ATOM 11977 O O . ILE B 1 425 ? 1.564 10.438 -19.844 1 80.38 425 ILE B O 1
ATOM 11981 N N . GLY B 1 426 ? 2.164 9.039 -18.188 1 79.88 426 GLY B N 1
ATOM 11982 C CA . GLY B 1 426 ? 3.213 8.453 -19 1 79.88 426 GLY B CA 1
ATOM 11983 C C . GLY B 1 426 ? 2.752 7.227 -19.766 1 79.88 426 GLY B C 1
ATOM 11984 O O . GLY B 1 426 ? 3.535 6.617 -20.5 1 79.88 426 GLY B O 1
ATOM 11985 N N . PHE B 1 427 ? 1.487 6.855 -19.734 1 84.88 427 PHE B N 1
ATOM 11986 C CA . PHE B 1 427 ? 1.021 5.594 -20.297 1 84.88 427 PHE B CA 1
ATOM 11987 C C . PHE B 1 427 ? 1.063 5.629 -21.828 1 84.88 427 PHE B C 1
ATOM 11989 O O . PHE B 1 427 ? 1.271 4.602 -22.469 1 84.88 427 PHE B O 1
ATOM 11996 N N . ASP B 1 428 ? 0.897 6.828 -22.375 1 84 428 ASP B N 1
ATOM 11997 C CA . ASP B 1 428 ? 0.986 6.914 -23.828 1 84 428 ASP B CA 1
ATOM 11998 C C . ASP B 1 428 ? 2.412 6.648 -24.312 1 84 428 ASP B C 1
ATOM 12000 O O . ASP B 1 428 ? 2.617 5.953 -25.312 1 84 428 ASP B O 1
ATOM 12004 N N . LYS B 1 429 ? 3.297 7.266 -23.609 1 85.62 429 LYS B N 1
ATOM 12005 C CA . LYS B 1 429 ? 4.699 7.004 -23.938 1 85.62 429 LYS B CA 1
ATOM 12006 C C . LYS B 1 429 ? 5.047 5.535 -23.719 1 85.62 429 LYS B C 1
ATOM 12008 O O . LYS B 1 429 ? 5.75 4.934 -24.531 1 85.62 429 LYS B O 1
ATOM 12013 N N . VAL B 1 430 ? 4.562 4.93 -22.703 1 90 430 VAL B N 1
ATOM 12014 C CA . VAL B 1 430 ? 4.84 3.537 -22.375 1 90 430 VAL B CA 1
ATOM 12015 C C . VAL B 1 430 ? 4.207 2.623 -23.422 1 90 430 VAL B C 1
ATOM 12017 O O . VAL B 1 430 ? 4.758 1.57 -23.75 1 90 430 VAL B O 1
ATOM 12020 N N . TYR B 1 431 ? 3.035 3.029 -23.906 1 90.62 431 TYR B N 1
ATOM 12021 C CA . TYR B 1 431 ? 2.379 2.268 -24.953 1 90.62 431 TYR B CA 1
ATOM 12022 C C . TYR B 1 431 ? 3.27 2.166 -26.188 1 90.62 431 TYR B C 1
ATOM 12024 O O . TYR B 1 431 ? 3.475 1.074 -26.734 1 90.62 431 TYR B O 1
ATOM 12032 N N . HIS B 1 432 ? 3.848 3.26 -26.578 1 89 432 HIS B N 1
ATOM 12033 C CA . HIS B 1 432 ? 4.703 3.281 -27.766 1 89 432 HIS B CA 1
ATOM 12034 C C . HIS B 1 432 ? 6.004 2.525 -27.516 1 89 432 HIS B C 1
ATOM 12036 O O . HIS B 1 432 ? 6.492 1.817 -28.406 1 89 432 HIS B O 1
ATOM 12042 N N . GLU B 1 433 ? 6.512 2.699 -26.328 1 89.75 433 GLU B N 1
ATOM 12043 C CA . GLU B 1 433 ? 7.727 1.977 -25.969 1 89.75 433 GLU B CA 1
ATOM 12044 C C . GLU B 1 433 ? 7.496 0.468 -25.984 1 89.75 433 GLU B C 1
ATOM 12046 O O . GLU B 1 433 ? 8.367 -0.293 -26.406 1 89.75 433 GLU B O 1
ATOM 12051 N N . THR B 1 434 ? 6.375 0.04 -25.484 1 91.94 434 THR B N 1
ATOM 12052 C CA . THR B 1 434 ? 6.062 -1.384 -25.422 1 91.94 434 THR B CA 1
ATOM 12053 C C . THR B 1 434 ? 5.863 -1.954 -26.828 1 91.94 434 THR B C 1
ATOM 12055 O O . THR B 1 434 ? 6.285 -3.076 -27.109 1 91.94 434 THR B O 1
ATOM 12058 N N . THR B 1 435 ? 5.195 -1.188 -27.672 1 90.75 435 THR B N 1
ATOM 12059 C CA . THR B 1 435 ? 5 -1.612 -29.062 1 90.75 435 THR B CA 1
ATOM 12060 C C . THR B 1 435 ? 6.344 -1.782 -29.766 1 90.75 435 THR B C 1
ATOM 12062 O O . THR B 1 435 ? 6.555 -2.764 -30.484 1 90.75 435 THR B O 1
ATOM 12065 N N . GLN B 1 436 ? 7.219 -0.874 -29.484 1 88.44 436 GLN B N 1
ATOM 12066 C CA . GLN B 1 436 ? 8.539 -0.932 -30.094 1 88.44 436 GLN B CA 1
ATOM 12067 C C . GLN B 1 436 ? 9.352 -2.1 -29.531 1 88.44 436 GLN B C 1
ATOM 12069 O O . GLN B 1 436 ? 10.117 -2.736 -30.266 1 88.44 436 GLN B O 1
ATOM 12074 N N . LEU B 1 437 ? 9.242 -2.27 -28.297 1 90.94 437 LEU B N 1
ATOM 12075 C CA . LEU B 1 437 ? 9.938 -3.387 -27.672 1 90.94 437 LEU B CA 1
ATOM 12076 C C . LEU B 1 437 ? 9.523 -4.711 -28.297 1 90.94 437 LEU B C 1
ATOM 12078 O O . LEU B 1 437 ? 10.375 -5.559 -28.594 1 90.94 437 LEU B O 1
ATOM 12082 N N . LEU B 1 438 ? 8.266 -4.879 -28.578 1 91.19 438 LEU B N 1
ATOM 12083 C CA . LEU B 1 438 ? 7.734 -6.105 -29.172 1 91.19 438 LEU B CA 1
ATOM 12084 C C . LEU B 1 438 ? 8.188 -6.254 -30.625 1 91.19 438 LEU B C 1
ATOM 12086 O O . LEU B 1 438 ? 8.422 -7.371 -31.094 1 91.19 438 LEU B O 1
ATOM 12090 N N . GLN B 1 439 ? 8.391 -5.172 -31.266 1 86 439 GLN B N 1
ATOM 12091 C CA . GLN B 1 439 ? 8.805 -5.211 -32.656 1 86 439 GLN B CA 1
ATOM 12092 C C . GLN B 1 439 ? 10.289 -5.527 -32.781 1 86 439 GLN B C 1
ATOM 12094 O O . GLN B 1 439 ? 10.688 -6.297 -33.656 1 86 439 GLN B O 1
ATOM 12099 N N . CYS B 1 440 ? 11.055 -4.98 -31.859 1 87.62 440 CYS B N 1
ATOM 12100 C CA . CYS B 1 440 ? 12.508 -5.086 -31.969 1 87.62 440 CYS B CA 1
ATOM 12101 C C . CYS B 1 440 ? 13.023 -6.34 -31.266 1 87.62 440 CYS B C 1
ATOM 12103 O O . CYS B 1 440 ? 14.07 -6.879 -31.641 1 87.62 440 CYS B O 1
ATOM 12105 N N . PHE B 1 441 ? 12.344 -6.785 -30.312 1 89.94 441 PHE B N 1
ATOM 12106 C CA . PHE B 1 441 ? 12.883 -7.871 -29.5 1 89.94 441 PHE B CA 1
ATOM 12107 C C . PHE B 1 441 ? 11.898 -9.039 -29.453 1 89.94 441 PHE B C 1
ATOM 12109 O O . PHE B 1 441 ? 11.789 -9.711 -28.422 1 89.94 441 PHE B O 1
ATOM 12116 N N . ALA B 1 442 ? 11.195 -9.312 -30.422 1 84.75 442 ALA B N 1
ATOM 12117 C CA . ALA B 1 442 ? 10.156 -10.344 -30.5 1 84.75 442 ALA B CA 1
ATOM 12118 C C . ALA B 1 442 ? 10.711 -11.711 -30.125 1 84.75 442 ALA B C 1
ATOM 12120 O O . ALA B 1 442 ? 10 -12.555 -29.578 1 84.75 442 ALA B O 1
ATOM 12121 N N . HIS B 1 443 ? 12.031 -11.938 -30.297 1 84.56 443 HIS B N 1
ATOM 12122 C CA . HIS B 1 443 ? 12.648 -13.242 -30.078 1 84.56 443 HIS B CA 1
ATOM 12123 C C . HIS B 1 443 ? 13.023 -13.438 -28.609 1 84.56 443 HIS B C 1
ATOM 12125 O O . HIS B 1 443 ? 13.359 -14.547 -28.203 1 84.56 443 HIS B O 1
ATOM 12131 N N . SER B 1 444 ? 12.82 -12.359 -27.922 1 85 444 SER B N 1
ATOM 12132 C CA . SER B 1 444 ? 13.211 -12.445 -26.516 1 85 444 SER B CA 1
ATOM 12133 C C . SER B 1 444 ? 12.172 -13.195 -25.703 1 85 444 SER B C 1
ATOM 12135 O O . SER B 1 444 ? 10.984 -13.172 -26.031 1 85 444 SER B O 1
ATOM 12137 N N . GLY B 1 445 ? 12.43 -14.023 -24.75 1 78.81 445 GLY B N 1
ATOM 12138 C CA . GLY B 1 445 ? 11.578 -14.875 -23.938 1 78.81 445 GLY B CA 1
ATOM 12139 C C . GLY B 1 445 ? 10.648 -14.094 -23.031 1 78.81 445 GLY B C 1
ATOM 12140 O O . GLY B 1 445 ? 9.742 -14.664 -22.422 1 78.81 445 GLY B O 1
ATOM 12141 N N . VAL B 1 446 ? 10.695 -12.797 -22.953 1 84.31 446 VAL B N 1
ATOM 12142 C CA . VAL B 1 446 ? 9.898 -12.031 -22 1 84.31 446 VAL B CA 1
ATOM 12143 C C . VAL B 1 446 ? 8.797 -11.281 -22.734 1 84.31 446 VAL B C 1
ATOM 12145 O O . VAL B 1 446 ? 8.023 -10.539 -22.109 1 84.31 446 VAL B O 1
ATOM 12148 N N . MET B 1 447 ? 8.531 -11.555 -23.891 1 90.62 447 MET B N 1
ATOM 12149 C CA . MET B 1 447 ? 7.637 -10.742 -24.703 1 90.62 447 MET B CA 1
ATOM 12150 C C . MET B 1 447 ? 6.18 -11.133 -24.469 1 90.62 447 MET B C 1
ATOM 12152 O O . MET B 1 447 ? 5.27 -10.359 -24.781 1 90.62 447 MET B O 1
ATOM 12156 N N . TYR B 1 448 ? 5.926 -12.367 -23.984 1 92.38 448 TYR B N 1
ATOM 12157 C CA . TYR B 1 448 ? 4.562 -12.727 -23.609 1 92.38 448 TYR B CA 1
ATOM 12158 C C . TYR B 1 448 ? 3.982 -11.727 -22.625 1 92.38 448 TYR B C 1
ATOM 12160 O O . TYR B 1 448 ? 2.848 -11.266 -22.781 1 92.38 448 TYR B O 1
ATOM 12168 N N . GLU B 1 449 ? 4.762 -11.352 -21.672 1 91.94 449 GLU B N 1
ATOM 12169 C CA . GLU B 1 449 ? 4.32 -10.375 -20.672 1 91.94 449 GLU B CA 1
ATOM 12170 C C . GLU B 1 449 ? 4.141 -8.992 -21.297 1 91.94 449 GLU B C 1
ATOM 12172 O O . GLU B 1 449 ? 3.229 -8.25 -20.922 1 91.94 449 GLU B O 1
ATOM 12177 N N . ALA B 1 450 ? 5.023 -8.648 -22.188 1 94.19 450 ALA B N 1
ATOM 12178 C CA . ALA B 1 450 ? 4.949 -7.355 -22.859 1 94.19 450 ALA B CA 1
ATOM 12179 C C . ALA B 1 450 ? 3.641 -7.211 -23.625 1 94.19 450 ALA B C 1
ATOM 12181 O O . ALA B 1 450 ? 3.061 -6.125 -23.688 1 94.19 450 ALA B O 1
ATOM 12182 N N . ALA B 1 451 ? 3.213 -8.281 -24.219 1 94.94 451 ALA B N 1
ATOM 12183 C CA . ALA B 1 451 ? 1.961 -8.25 -24.984 1 94.94 451 ALA B CA 1
ATOM 12184 C C . ALA B 1 451 ? 0.776 -7.965 -24.062 1 94.94 451 ALA B C 1
ATOM 12186 O O . ALA B 1 451 ? -0.126 -7.203 -24.422 1 94.94 451 ALA B O 1
ATOM 12187 N N . TRP B 1 452 ? 0.766 -8.594 -22.938 1 93 452 TRP B N 1
ATOM 12188 C CA . TRP B 1 452 ? -0.311 -8.359 -21.969 1 93 452 TRP B CA 1
ATOM 12189 C C . TRP B 1 452 ? -0.281 -6.926 -21.453 1 93 452 TRP B C 1
ATOM 12191 O O . TRP B 1 452 ? -1.329 -6.332 -21.203 1 93 452 TRP B O 1
ATOM 12201 N N . LEU B 1 453 ? 0.928 -6.398 -21.219 1 92.81 453 LEU B N 1
ATOM 12202 C CA . LEU B 1 453 ? 1.042 -5.012 -20.797 1 92.81 453 LEU B CA 1
ATOM 12203 C C . LEU B 1 453 ? 0.517 -4.062 -21.859 1 92.81 453 LEU B C 1
ATOM 12205 O O . LEU B 1 453 ? -0.155 -3.076 -21.547 1 92.81 453 LEU B O 1
ATOM 12209 N N . LEU B 1 454 ? 0.83 -4.383 -23.094 1 93.62 454 LEU B N 1
ATOM 12210 C CA . LEU B 1 454 ? 0.3 -3.592 -24.203 1 93.62 454 LEU B CA 1
ATOM 12211 C C . LEU B 1 454 ? -1.222 -3.678 -24.25 1 93.62 454 LEU B C 1
ATOM 12213 O O . LEU B 1 454 ? -1.896 -2.682 -24.531 1 93.62 454 LEU B O 1
ATOM 12217 N N . ASP B 1 455 ? -1.708 -4.887 -23.984 1 93 455 ASP B N 1
ATOM 12218 C CA . ASP B 1 455 ? -3.148 -5.109 -23.938 1 93 455 ASP B CA 1
ATOM 12219 C C . ASP B 1 455 ? -3.809 -4.234 -22.875 1 93 455 ASP B C 1
ATOM 12221 O O . ASP B 1 455 ? -4.84 -3.609 -23.141 1 93 455 ASP B O 1
ATOM 12225 N N . TYR B 1 456 ? -3.232 -4.117 -21.781 1 90.25 456 TYR B N 1
ATOM 12226 C CA . TYR B 1 456 ? -3.74 -3.285 -20.703 1 90.25 456 TYR B CA 1
ATOM 12227 C C . TYR B 1 456 ? -3.703 -1.811 -21.078 1 90.25 456 TYR B C 1
ATOM 12229 O O . TYR B 1 456 ? -4.68 -1.084 -20.875 1 90.25 456 TYR B O 1
ATOM 12237 N N . LEU B 1 457 ? -2.557 -1.37 -21.625 1 89.12 457 LEU B N 1
ATOM 12238 C CA . LEU B 1 457 ? -2.359 0.031 -21.969 1 89.12 457 LEU B CA 1
ATOM 12239 C C . LEU B 1 457 ? -3.332 0.458 -23.062 1 89.12 457 LEU B C 1
ATOM 12241 O O . LEU B 1 457 ? -3.723 1.626 -23.141 1 89.12 457 LEU B O 1
ATOM 12245 N N . SER B 1 458 ? -3.77 -0.483 -23.891 1 88.75 458 SER B N 1
ATOM 12246 C CA . SER B 1 458 ? -4.699 -0.193 -24.969 1 88.75 458 SER B CA 1
ATOM 12247 C C . SER B 1 458 ? -6.125 -0.028 -24.453 1 88.75 458 SER B C 1
ATOM 12249 O O . SER B 1 458 ? -6.949 0.637 -25.078 1 88.75 458 SER B O 1
ATOM 12251 N N . ASN B 1 459 ? -6.418 -0.597 -23.297 1 81.88 459 ASN B N 1
ATOM 12252 C CA . ASN B 1 459 ? -7.812 -0.667 -22.875 1 81.88 459 ASN B CA 1
ATOM 12253 C C . ASN B 1 459 ? -8.039 0.122 -21.594 1 81.88 459 ASN B C 1
ATOM 12255 O O . ASN B 1 459 ? -9.172 0.214 -21.109 1 81.88 459 ASN B O 1
ATOM 12259 N N . TYR B 1 460 ? -7.078 0.794 -21.047 1 74.94 460 TYR B N 1
ATOM 12260 C CA . TYR B 1 460 ? -7.254 1.428 -19.734 1 74.94 460 TYR B CA 1
ATOM 12261 C C . TYR B 1 460 ? -8.102 2.689 -19.859 1 74.94 460 TYR B C 1
ATOM 12263 O O . TYR B 1 460 ? -8.758 3.096 -18.891 1 74.94 460 TYR B O 1
ATOM 12271 N N . LYS B 1 461 ? -8.07 3.65 -20.969 1 64.94 461 LYS B N 1
ATOM 12272 C CA . LYS B 1 461 ? -8.789 4.906 -21.156 1 64.94 461 LYS B CA 1
ATOM 12273 C C . LYS B 1 461 ? -10.094 4.68 -21.906 1 64.94 461 LYS B C 1
ATOM 12275 O O . LYS B 1 461 ? -10.805 5.637 -22.234 1 64.94 461 LYS B O 1
ATOM 12280 N N . GLU B 1 462 ? -10.859 3.684 -21.656 1 59.56 462 GLU B N 1
ATOM 12281 C CA . GLU B 1 462 ? -12.125 3.4 -22.344 1 59.56 462 GLU B CA 1
ATOM 12282 C C . GLU B 1 462 ? -12.055 3.803 -23.812 1 59.56 462 GLU B C 1
ATOM 12284 O O . GLU B 1 462 ? -13.031 3.652 -24.547 1 59.56 462 GLU B O 1
ATOM 12289 N N . ARG B 1 463 ? -10.938 4.578 -24.312 1 55 463 ARG B N 1
ATOM 12290 C CA . ARG B 1 463 ? -10.891 4.91 -25.734 1 55 463 ARG B CA 1
ATOM 12291 C C . ARG B 1 463 ? -10.477 3.699 -26.562 1 55 463 ARG B C 1
ATOM 12293 O O . ARG B 1 463 ? -9.57 2.959 -26.188 1 55 463 ARG B O 1
ATOM 12300 N N . SER B 1 464 ? -11.289 3.145 -27.203 1 60.81 464 SER B N 1
ATOM 12301 C CA . SER B 1 464 ? -11.188 1.935 -28 1 60.81 464 SER B CA 1
ATOM 12302 C C . SER B 1 464 ? -10.141 2.092 -29.109 1 60.81 464 SER B C 1
ATOM 12304 O O . SER B 1 464 ? -10.438 2.631 -30.172 1 60.81 464 SER B O 1
ATOM 12306 N N . LYS B 1 465 ? -8.734 2.096 -28.703 1 66.06 465 LYS B N 1
ATOM 12307 C CA . LYS B 1 465 ? -7.719 2.043 -29.75 1 66.06 465 LYS B CA 1
ATOM 12308 C C . LYS B 1 465 ? -7.949 0.854 -30.672 1 66.06 465 LYS B C 1
ATOM 12310 O O . LYS B 1 465 ? -8.664 -0.085 -30.328 1 66.06 465 LYS B O 1
ATOM 12315 N N . HIS B 1 466 ? -7.438 1.072 -31.812 1 80.12 466 HIS B N 1
ATOM 12316 C CA . HIS B 1 466 ? -7.527 0.01 -32.812 1 80.12 466 HIS B CA 1
ATOM 12317 C C . HIS B 1 466 ? -6.855 -1.267 -32.312 1 80.12 466 HIS B C 1
ATOM 12319 O O . HIS B 1 466 ? -5.754 -1.221 -31.766 1 80.12 466 HIS B O 1
ATOM 12325 N N . VAL B 1 467 ? -7.488 -2.35 -32.438 1 89.38 467 VAL B N 1
ATOM 12326 C CA . VAL B 1 467 ? -7.082 -3.629 -31.859 1 89.38 467 VAL B CA 1
ATOM 12327 C C . VAL B 1 467 ? -5.988 -4.258 -32.719 1 89.38 467 VAL B C 1
ATOM 12329 O O . VAL B 1 467 ? -5.273 -5.156 -32.281 1 89.38 467 VAL B O 1
ATOM 12332 N N . LEU B 1 468 ? -5.723 -3.791 -33.906 1 91.44 468 LEU B N 1
ATOM 12333 C CA . LEU B 1 468 ? -4.816 -4.395 -34.875 1 91.44 468 LEU B CA 1
ATOM 12334 C C . LEU B 1 468 ? -3.402 -4.488 -34.312 1 91.44 468 LEU B C 1
ATOM 12336 O O . LEU B 1 468 ? -2.754 -5.531 -34.438 1 91.44 468 LEU B O 1
ATOM 12340 N N . PRO B 1 469 ? -2.916 -3.428 -33.656 1 90.06 469 PRO B N 1
ATOM 12341 C CA . PRO B 1 469 ? -1.574 -3.557 -33.094 1 90.06 469 PRO B CA 1
ATOM 12342 C C . PRO B 1 469 ? -1.482 -4.668 -32.031 1 90.06 469 PRO B C 1
ATOM 12344 O O . PRO B 1 469 ? -0.431 -5.297 -31.891 1 90.06 469 PRO B O 1
ATOM 12347 N N . LEU B 1 470 ? -2.51 -4.902 -31.406 1 93.25 470 LEU B N 1
ATOM 12348 C CA . LEU B 1 470 ? -2.531 -5.957 -30.391 1 93.25 470 LEU B CA 1
ATOM 12349 C C . LEU B 1 470 ? -2.479 -7.332 -31.047 1 93.25 470 LEU B C 1
ATOM 12351 O O . LEU B 1 470 ? -1.792 -8.234 -30.547 1 93.25 470 LEU B O 1
ATOM 12355 N N . LEU B 1 471 ? -3.266 -7.469 -32.094 1 96 471 LEU B N 1
ATOM 12356 C CA . LEU B 1 471 ? -3.238 -8.734 -32.844 1 96 471 LEU B CA 1
ATOM 12357 C C . LEU B 1 471 ? -1.843 -9.016 -33.375 1 96 471 LEU B C 1
ATOM 12359 O O . LEU B 1 471 ? -1.363 -10.148 -33.312 1 96 471 LEU B O 1
ATOM 12363 N N . LYS B 1 472 ? -1.213 -8.008 -33.812 1 94.31 472 LYS B N 1
ATOM 12364 C CA . LYS B 1 472 ? 0.145 -8.156 -34.344 1 94.31 472 LYS B CA 1
ATOM 12365 C C . LYS B 1 472 ? 1.113 -8.547 -33.219 1 94.31 472 LYS B C 1
ATOM 12367 O O . LYS B 1 472 ? 2.01 -9.367 -33.438 1 94.31 472 LYS B O 1
ATOM 12372 N N . ALA B 1 473 ? 0.908 -7.906 -32.125 1 94.25 473 ALA B N 1
ATOM 12373 C CA . ALA B 1 473 ? 1.765 -8.203 -30.969 1 94.25 473 ALA B CA 1
ATOM 12374 C C . ALA B 1 473 ? 1.631 -9.664 -30.547 1 94.25 473 ALA B C 1
ATOM 12376 O O . ALA B 1 473 ? 2.633 -10.344 -30.328 1 94.25 473 ALA B O 1
ATOM 12377 N N . TYR B 1 474 ? 0.437 -10.164 -30.406 1 95.5 474 TYR B N 1
ATOM 12378 C CA . TYR B 1 474 ? 0.222 -11.547 -30 1 95.5 474 TYR B CA 1
ATOM 12379 C C . TYR B 1 474 ? 0.707 -12.516 -31.062 1 95.5 474 TYR B C 1
ATOM 12381 O O . TYR B 1 474 ? 1.186 -13.609 -30.75 1 95.5 474 TYR B O 1
ATOM 12389 N N . LYS B 1 475 ? 0.557 -12.148 -32.344 1 95.5 475 LYS B N 1
ATOM 12390 C CA . LYS B 1 475 ? 1.078 -12.961 -33.438 1 95.5 475 LYS B CA 1
ATOM 12391 C C . LYS B 1 475 ? 2.588 -13.141 -33.344 1 95.5 475 LYS B C 1
ATOM 12393 O O . LYS B 1 475 ? 3.094 -14.266 -33.438 1 95.5 475 LYS B O 1
ATOM 12398 N N . GLU B 1 476 ? 3.285 -12.031 -33 1 93.62 476 GLU B N 1
ATOM 12399 C CA . GLU B 1 476 ? 4.738 -12.086 -32.875 1 93.62 476 GLU B CA 1
ATOM 12400 C C . GLU B 1 476 ? 5.156 -12.938 -31.688 1 93.62 476 GLU B C 1
ATOM 12402 O O . GLU B 1 476 ? 6.133 -13.688 -31.766 1 93.62 476 GLU B O 1
ATOM 12407 N N . VAL B 1 477 ? 4.453 -12.805 -30.672 1 94.38 477 VAL B N 1
ATOM 12408 C CA . VAL B 1 477 ? 4.758 -13.57 -29.469 1 94.38 477 VAL B CA 1
ATOM 12409 C C . VAL B 1 477 ? 4.527 -15.055 -29.734 1 94.38 477 VAL B C 1
ATOM 12411 O O . VAL B 1 477 ? 5.355 -15.891 -29.359 1 94.38 477 VAL B O 1
ATOM 12414 N N . ALA B 1 478 ? 3.412 -15.398 -30.344 1 94.56 478 ALA B N 1
ATOM 12415 C CA . ALA B 1 478 ? 3.082 -16.797 -30.609 1 94.56 478 ALA B CA 1
ATOM 12416 C C . ALA B 1 478 ? 4.094 -17.422 -31.578 1 94.56 478 ALA B C 1
ATOM 12418 O O . ALA B 1 478 ? 4.398 -18.609 -31.484 1 94.56 478 ALA B O 1
ATOM 12419 N N . LYS B 1 479 ? 4.617 -16.609 -32.469 1 93.69 479 LYS B N 1
ATOM 12420 C CA . LYS B 1 479 ? 5.562 -17.078 -33.469 1 93.69 479 LYS B CA 1
ATOM 12421 C C . LYS B 1 479 ? 6.887 -17.484 -32.844 1 93.69 479 LYS B C 1
ATOM 12423 O O . LYS B 1 479 ? 7.473 -18.5 -33.219 1 93.69 479 LYS B O 1
ATOM 12428 N N . TYR B 1 480 ? 7.277 -16.781 -31.781 1 91.38 480 TYR B N 1
ATOM 12429 C CA . TYR B 1 480 ? 8.648 -16.969 -31.312 1 91.38 480 TYR B CA 1
ATOM 12430 C C . TYR B 1 480 ? 8.656 -17.594 -29.922 1 91.38 480 TYR B C 1
ATOM 12432 O O . TYR B 1 480 ? 9.703 -18.047 -29.438 1 91.38 480 TYR B O 1
ATOM 12440 N N . GLU B 1 481 ? 7.516 -17.688 -29.234 1 89.94 481 GLU B N 1
ATOM 12441 C CA . GLU B 1 481 ? 7.48 -18.219 -27.875 1 89.94 481 GLU B CA 1
ATOM 12442 C C . GLU B 1 481 ? 7.832 -19.703 -27.859 1 89.94 481 GLU B C 1
ATOM 12444 O O . GLU B 1 481 ? 7.262 -20.484 -28.609 1 89.94 481 GLU B O 1
ATOM 12449 N N . LYS B 1 482 ? 8.805 -20.031 -27.016 1 85.75 482 LYS B N 1
ATOM 12450 C CA . LYS B 1 482 ? 9.273 -21.422 -26.938 1 85.75 482 LYS B CA 1
ATOM 12451 C C . LYS B 1 482 ? 8.453 -22.234 -25.938 1 85.75 482 LYS B C 1
ATOM 12453 O O . LYS B 1 482 ? 8.344 -23.453 -26.062 1 85.75 482 LYS B O 1
ATOM 12458 N N . ASN B 1 483 ? 7.961 -21.578 -24.922 1 88.5 483 ASN B N 1
ATOM 12459 C CA . ASN B 1 483 ? 7.086 -22.25 -23.969 1 88.5 483 ASN B CA 1
ATOM 12460 C C . ASN B 1 483 ? 5.719 -22.562 -24.578 1 88.5 483 ASN B C 1
ATOM 12462 O O . ASN B 1 483 ? 4.961 -21.641 -24.891 1 88.5 483 ASN B O 1
ATOM 12466 N N . GLN B 1 484 ? 5.387 -23.75 -24.641 1 87.62 484 GLN B N 1
ATOM 12467 C CA . GLN B 1 484 ? 4.184 -24.203 -25.344 1 87.62 484 GLN B CA 1
ATOM 12468 C C . GLN B 1 484 ? 2.924 -23.703 -24.641 1 87.62 484 GLN B C 1
ATOM 12470 O O . GLN B 1 484 ? 1.919 -23.406 -25.281 1 87.62 484 GLN B O 1
ATOM 12475 N N . VAL B 1 485 ? 2.965 -23.672 -23.391 1 89.88 485 VAL B N 1
ATOM 12476 C CA . VAL B 1 485 ? 1.795 -23.234 -22.641 1 89.88 485 VAL B CA 1
ATOM 12477 C C . VAL B 1 485 ? 1.532 -21.75 -22.891 1 89.88 485 VAL B C 1
ATOM 12479 O O . VAL B 1 485 ? 0.392 -21.344 -23.125 1 89.88 485 VAL B O 1
ATOM 12482 N N . LEU B 1 486 ? 2.559 -20.969 -22.891 1 91.56 486 LEU B N 1
ATOM 12483 C CA . LEU B 1 486 ? 2.41 -19.531 -23.109 1 91.56 486 LEU B CA 1
ATOM 12484 C C . LEU B 1 486 ? 2.031 -19.25 -24.562 1 91.56 486 LEU B C 1
ATOM 12486 O O . LEU B 1 486 ? 1.278 -18.312 -24.828 1 91.56 486 LEU B O 1
ATOM 12490 N N . GLN B 1 487 ? 2.582 -20 -25.438 1 93.12 487 GLN B N 1
ATOM 12491 C CA . GLN B 1 487 ? 2.209 -19.859 -26.844 1 93.12 487 GLN B CA 1
ATOM 12492 C C . GLN B 1 487 ? 0.72 -20.125 -27.031 1 93.12 487 GLN B C 1
ATOM 12494 O O . GLN B 1 487 ? 0.045 -19.391 -27.75 1 93.12 487 GLN B O 1
ATOM 12499 N N . ALA B 1 488 ? 0.27 -21.203 -26.422 1 93.12 488 ALA B N 1
ATOM 12500 C CA . ALA B 1 488 ? -1.145 -21.562 -26.531 1 93.12 488 ALA B CA 1
ATOM 12501 C C . ALA B 1 488 ? -2.031 -20.438 -26 1 93.12 488 ALA B C 1
ATOM 12503 O O . ALA B 1 488 ? -3.051 -20.109 -26.609 1 93.12 488 ALA B O 1
ATOM 12504 N N . ARG B 1 489 ? -1.593 -19.859 -24.906 1 93.38 489 ARG B N 1
ATOM 12505 C CA . ARG B 1 489 ? -2.377 -18.781 -24.281 1 93.38 489 ARG B CA 1
ATOM 12506 C C . ARG B 1 489 ? -2.379 -17.531 -25.156 1 93.38 489 ARG B C 1
ATOM 12508 O O . ARG B 1 489 ? -3.383 -16.828 -25.234 1 93.38 489 ARG B O 1
ATOM 12515 N N . ALA B 1 490 ? -1.279 -17.25 -25.75 1 94.69 490 ALA B N 1
ATOM 12516 C CA . ALA B 1 490 ? -1.196 -16.109 -26.656 1 94.69 490 ALA B CA 1
ATOM 12517 C C . ALA B 1 490 ? -2.137 -16.281 -27.844 1 94.69 490 ALA B C 1
ATOM 12519 O O . ALA B 1 490 ? -2.801 -15.328 -28.266 1 94.69 490 ALA B O 1
ATOM 12520 N N . VAL B 1 491 ? -2.199 -17.484 -28.375 1 96.06 491 VAL B N 1
ATOM 12521 C CA . VAL B 1 491 ? -3.062 -17.781 -29.516 1 96.06 491 VAL B CA 1
ATOM 12522 C C . VAL B 1 491 ? -4.527 -17.656 -29.094 1 96.06 491 VAL B C 1
ATOM 12524 O O . VAL B 1 491 ? -5.344 -17.094 -29.828 1 96.06 491 VAL B O 1
ATOM 12527 N N . GLU B 1 492 ? -4.824 -18.188 -27.984 1 94.62 492 GLU B N 1
ATOM 12528 C CA . GLU B 1 492 ? -6.188 -18.094 -27.469 1 94.62 492 GLU B CA 1
ATOM 12529 C C . GLU B 1 492 ? -6.617 -16.641 -27.281 1 94.62 492 GLU B C 1
ATOM 12531 O O . GLU B 1 492 ? -7.727 -16.266 -27.672 1 94.62 492 GLU B O 1
ATOM 12536 N N . ARG B 1 493 ? -5.746 -15.859 -26.641 1 95.06 493 ARG B N 1
ATOM 12537 C CA . ARG B 1 493 ? -6.07 -14.453 -26.391 1 95.06 493 ARG B CA 1
ATOM 12538 C C . ARG B 1 493 ? -6.199 -13.688 -27.703 1 95.06 493 ARG B C 1
ATOM 12540 O O . ARG B 1 493 ? -7.09 -12.852 -27.859 1 95.06 493 ARG B O 1
ATOM 12547 N N . MET B 1 494 ? -5.309 -13.938 -28.656 1 96.06 494 MET B N 1
ATOM 12548 C CA . MET B 1 494 ? -5.367 -13.305 -29.969 1 96.06 494 MET B CA 1
ATOM 12549 C C . MET B 1 494 ? -6.707 -13.578 -30.641 1 96.06 494 MET B C 1
ATOM 12551 O O . MET B 1 494 ? -7.344 -12.656 -31.172 1 96.06 494 MET B O 1
ATOM 12555 N N . THR B 1 495 ? -7.125 -14.797 -30.578 1 96.12 495 THR B N 1
ATOM 12556 C CA . THR B 1 495 ? -8.375 -15.203 -31.203 1 96.12 495 THR B CA 1
ATOM 12557 C C . THR B 1 495 ? -9.57 -14.578 -30.484 1 96.12 495 THR B C 1
ATOM 12559 O O . THR B 1 495 ? -10.516 -14.117 -31.125 1 96.12 495 THR B O 1
ATOM 12562 N N . SER B 1 496 ? -9.523 -14.609 -29.203 1 94.44 496 SER B N 1
ATOM 12563 C CA . SER B 1 496 ? -10.586 -14 -28.422 1 94.44 496 SER B CA 1
ATOM 12564 C C . SER B 1 496 ? -10.711 -12.508 -28.719 1 94.44 496 SER B C 1
ATOM 12566 O O . SER B 1 496 ? -11.82 -11.977 -28.812 1 94.44 496 SER B O 1
ATOM 12568 N N . LEU B 1 497 ? -9.586 -11.836 -28.828 1 93.81 497 LEU B N 1
ATOM 12569 C CA . LEU B 1 497 ? -9.555 -10.406 -29.125 1 93.81 497 LEU B CA 1
ATOM 12570 C C . LEU B 1 497 ? -10.172 -10.133 -30.5 1 93.81 497 LEU B C 1
ATOM 12572 O O . LEU B 1 497 ? -10.945 -9.188 -30.656 1 93.81 497 LEU B O 1
ATOM 12576 N N . TRP B 1 498 ? -9.844 -10.914 -31.469 1 95.88 498 TRP B N 1
ATOM 12577 C CA . TRP B 1 498 ? -10.375 -10.812 -32.812 1 95.88 498 TRP B CA 1
ATOM 12578 C C . TRP B 1 498 ? -11.891 -10.961 -32.844 1 95.88 498 TRP B C 1
ATOM 12580 O O . TRP B 1 498 ? -12.609 -10.086 -33.312 1 95.88 498 TRP B O 1
ATOM 12590 N N . LEU B 1 499 ? -12.352 -11.914 -32.188 1 95.06 499 LEU B N 1
ATOM 12591 C CA . LEU B 1 499 ? -13.766 -12.266 -32.281 1 95.06 499 LEU B CA 1
ATOM 12592 C C . LEU B 1 499 ? -14.609 -11.344 -31.406 1 95.06 499 LEU B C 1
ATOM 12594 O O . LEU B 1 499 ? -15.719 -10.961 -31.797 1 95.06 499 LEU B O 1
ATOM 12598 N N . SER B 1 500 ? -14.156 -11.023 -30.25 1 91.25 500 SER B N 1
ATOM 12599 C CA . SER B 1 500 ? -14.898 -10.133 -29.359 1 91.25 500 SER B CA 1
ATOM 12600 C C . SER B 1 500 ? -15.023 -8.734 -29.969 1 91.25 500 SER B C 1
ATOM 12602 O O . SER B 1 500 ? -16.078 -8.102 -29.875 1 91.25 500 SER B O 1
ATOM 12604 N N . ASN B 1 501 ? -13.961 -8.266 -30.562 1 91.25 501 ASN B N 1
ATOM 12605 C CA . ASN B 1 501 ? -13.984 -6.918 -31.141 1 91.25 501 ASN B CA 1
ATOM 12606 C C . ASN B 1 501 ? -14.828 -6.855 -32.406 1 91.25 501 ASN B C 1
ATOM 12608 O O . ASN B 1 501 ? -15.523 -5.867 -32.625 1 91.25 501 ASN B O 1
ATOM 12612 N N . THR B 1 502 ? -14.773 -7.84 -33.219 1 94.06 502 THR B N 1
ATOM 12613 C CA . THR B 1 502 ? -15.594 -7.867 -34.438 1 94.06 502 THR B CA 1
ATOM 12614 C C . THR B 1 502 ? -17.078 -7.973 -34.062 1 94.06 502 THR B C 1
ATOM 12616 O O . THR B 1 502 ? -17.938 -7.41 -34.75 1 94.06 502 THR B O 1
ATOM 12619 N N . ARG B 1 503 ? -17.344 -8.711 -33.062 1 91.56 503 ARG B N 1
ATOM 12620 C CA . ARG B 1 503 ? -18.719 -8.805 -32.594 1 91.56 503 ARG B CA 1
ATOM 12621 C C . ARG B 1 503 ? -19.219 -7.449 -32.094 1 91.56 503 ARG B C 1
ATOM 12623 O O . ARG B 1 503 ? -20.359 -7.078 -32.344 1 91.56 503 ARG B O 1
ATOM 12630 N N . LYS B 1 504 ? -18.422 -6.785 -31.297 1 89.06 504 LYS B N 1
ATOM 12631 C CA . LYS B 1 504 ? -18.781 -5.461 -30.797 1 89.06 504 LYS B CA 1
ATOM 12632 C C . LYS B 1 504 ? -19.062 -4.5 -31.953 1 89.06 504 LYS B C 1
ATOM 12634 O O . LYS B 1 504 ? -20.031 -3.725 -31.891 1 89.06 504 LYS B O 1
ATOM 12639 N N . ILE B 1 505 ? -18.219 -4.527 -33 1 90.38 505 ILE B N 1
ATOM 12640 C CA . ILE B 1 505 ? -18.375 -3.66 -34.156 1 90.38 505 ILE B CA 1
ATOM 12641 C C . ILE B 1 505 ? -19.672 -4 -34.906 1 90.38 505 ILE B C 1
ATOM 12643 O O . ILE B 1 505 ? -20.422 -3.104 -35.312 1 90.38 505 ILE B O 1
ATOM 12647 N N . SER B 1 506 ? -19.891 -5.246 -35.031 1 91 506 SER B N 1
ATOM 12648 C CA . SER B 1 506 ? -21.094 -5.688 -35.719 1 91 506 SER B CA 1
ATOM 12649 C C . SER B 1 506 ? -22.344 -5.293 -34.969 1 91 506 SER B C 1
ATOM 12651 O O . SER B 1 506 ? -23.344 -4.883 -35.562 1 91 506 SER B O 1
ATOM 12653 N N . THR B 1 507 ? -22.328 -5.453 -33.688 1 89.31 507 THR B N 1
ATOM 12654 C CA . THR B 1 507 ? -23.453 -5.055 -32.844 1 89.31 507 THR B CA 1
ATOM 12655 C C . THR B 1 507 ? -23.672 -3.547 -32.938 1 89.31 507 THR B C 1
ATOM 12657 O O . THR B 1 507 ? -24.812 -3.074 -32.906 1 89.31 507 THR B O 1
ATOM 12660 N N . HIS B 1 508 ? -22.578 -2.885 -32.938 1 88.06 508 HIS B N 1
ATOM 12661 C CA . HIS B 1 508 ? -22.656 -1.433 -33.031 1 88.06 508 HIS B CA 1
ATOM 12662 C C . HIS B 1 508 ? -23.281 -1.003 -34.344 1 88.06 508 HIS B C 1
ATOM 12664 O O . HIS B 1 508 ? -24.078 -0.065 -34.406 1 88.06 508 HIS B O 1
ATOM 12670 N N . ILE B 1 509 ? -22.953 -1.636 -35.438 1 88.31 509 ILE B N 1
ATOM 12671 C CA . ILE B 1 509 ? -23.484 -1.346 -36.781 1 88.31 509 ILE B CA 1
ATOM 12672 C C . ILE B 1 509 ? -24.984 -1.637 -36.812 1 88.31 509 ILE B C 1
ATOM 12674 O O . ILE B 1 509 ? -25.766 -0.888 -37.406 1 88.31 509 ILE B O 1
ATOM 12678 N N . SER B 1 510 ? -25.391 -2.637 -36.031 1 86.88 510 SER B N 1
ATOM 12679 C CA . SER B 1 510 ? -26.781 -3.061 -36.062 1 86.88 510 SER B CA 1
ATOM 12680 C C . SER B 1 510 ? -27.625 -2.236 -35.094 1 86.88 510 SER B C 1
ATOM 12682 O O . SER B 1 510 ? -28.812 -2.004 -35.344 1 86.88 510 SER B O 1
ATOM 12684 N N . SER B 1 511 ? -27.078 -1.918 -33.906 1 85.19 511 SER B N 1
ATOM 12685 C CA . SER B 1 511 ? -27.844 -1.294 -32.844 1 85.19 511 SER B CA 1
ATOM 12686 C C . SER B 1 511 ? -28.016 0.203 -33.094 1 85.19 511 SER B C 1
ATOM 12688 O O . SER B 1 511 ? -29.031 0.789 -32.719 1 85.19 511 SER B O 1
ATOM 12690 N N . VAL B 1 512 ? -26.938 0.91 -33.5 1 76.56 512 VAL B N 1
ATOM 12691 C CA . VAL B 1 512 ? -27.016 2.355 -33.688 1 76.56 512 VAL B CA 1
ATOM 12692 C C . VAL B 1 512 ? -27.719 2.672 -35 1 76.56 512 VAL B C 1
ATOM 12694 O O . VAL B 1 512 ? -27.234 2.328 -36.062 1 76.56 512 VAL B O 1
ATOM 12697 N N . PRO B 1 513 ? -28.938 3.25 -34.812 1 74.44 513 PRO B N 1
ATOM 12698 C CA . PRO B 1 513 ? -29.672 3.639 -36.031 1 74.44 513 PRO B CA 1
ATOM 12699 C C . PRO B 1 513 ? -29.078 4.875 -36.719 1 74.44 513 PRO B C 1
ATOM 12701 O O . PRO B 1 513 ? -28.5 5.73 -36.031 1 74.44 513 PRO B O 1
ATOM 12704 N N . LYS B 1 514 ? -28.703 4.859 -37.781 1 73.75 514 LYS B N 1
ATOM 12705 C CA . LYS B 1 514 ? -28.344 5.984 -38.656 1 73.75 514 LYS B CA 1
ATOM 12706 C C . LYS B 1 514 ? -26.844 6.223 -38.625 1 73.75 514 LYS B C 1
ATOM 12708 O O . LYS B 1 514 ? -26.375 7.367 -38.625 1 73.75 514 LYS B O 1
ATOM 12713 N N . LEU B 1 515 ? -26.078 5.18 -38.438 1 83.69 515 LEU B N 1
ATOM 12714 C CA . LEU B 1 515 ? -24.656 5.383 -38.656 1 83.69 515 LEU B CA 1
ATOM 12715 C C . LEU B 1 515 ? -24.359 5.793 -40.094 1 83.69 515 LEU B C 1
ATOM 12717 O O . LEU B 1 515 ? -24.891 5.211 -41.031 1 83.69 515 LEU B O 1
ATOM 12721 N N . PRO B 1 516 ? -23.719 6.918 -40.312 1 88.06 516 PRO B N 1
ATOM 12722 C CA . PRO B 1 516 ? -23.359 7.324 -41.656 1 88.06 516 PRO B CA 1
ATOM 12723 C C . PRO B 1 516 ? -22.672 6.211 -42.469 1 88.06 516 PRO B C 1
ATOM 12725 O O . PRO B 1 516 ? -21.922 5.422 -41.875 1 88.06 516 PRO B O 1
ATOM 12728 N N . GLU B 1 517 ? -22.984 6.086 -43.719 1 85.69 517 GLU B N 1
ATOM 12729 C CA . GLU B 1 517 ? -22.5 5.035 -44.594 1 85.69 517 GLU B CA 1
ATOM 12730 C C . GLU B 1 517 ? -20.969 5.008 -44.625 1 85.69 517 GLU B C 1
ATOM 12732 O O . GLU B 1 517 ? -20.359 3.945 -44.781 1 85.69 517 GLU B O 1
ATOM 12737 N N . GLY B 1 518 ? -20.359 6.141 -44.531 1 85.94 518 GLY B N 1
ATOM 12738 C CA . GLY B 1 518 ? -18.906 6.211 -44.469 1 85.94 518 GLY B CA 1
ATOM 12739 C C . GLY B 1 518 ? -18.312 5.547 -43.25 1 85.94 518 GLY B C 1
ATOM 12740 O O . GLY B 1 518 ? -17.297 4.859 -43.344 1 85.94 518 GLY B O 1
ATOM 12741 N N . GLN B 1 519 ? -18.953 5.684 -42.125 1 89.38 519 GLN B N 1
ATOM 12742 C CA . GLN B 1 519 ? -18.484 5.074 -40.875 1 89.38 519 GLN B CA 1
ATOM 12743 C C . GLN B 1 519 ? -18.672 3.562 -40.906 1 89.38 519 GLN B C 1
ATOM 12745 O O . GLN B 1 519 ? -17.844 2.818 -40.375 1 89.38 519 GLN B O 1
ATOM 12750 N N . ILE B 1 520 ? -19.75 3.141 -41.469 1 90.69 520 ILE B N 1
ATOM 12751 C CA . ILE B 1 520 ? -20.031 1.712 -41.594 1 90.69 520 ILE B CA 1
ATOM 12752 C C . ILE B 1 520 ? -18.953 1.06 -42.469 1 90.69 520 ILE B C 1
ATOM 12754 O O . ILE B 1 520 ? -18.469 -0.033 -42.156 1 90.69 520 ILE B O 1
ATOM 12758 N N . SER B 1 521 ? -18.625 1.751 -43.562 1 90.38 521 SER B N 1
ATOM 12759 C CA . SER B 1 521 ? -17.594 1.229 -44.438 1 90.38 521 SER B CA 1
ATOM 12760 C C . SER B 1 521 ? -16.25 1.137 -43.75 1 90.38 521 SER B C 1
ATOM 12762 O O . SER B 1 521 ? -15.492 0.183 -43.938 1 90.38 521 SER B O 1
ATOM 12764 N N . ASP B 1 522 ? -15.961 2.074 -42.938 1 89.94 522 ASP B N 1
ATOM 12765 C CA . ASP B 1 522 ? -14.711 2.064 -42.188 1 89.94 522 ASP B CA 1
ATOM 12766 C C . ASP B 1 522 ? -14.68 0.917 -41.188 1 89.94 522 ASP B C 1
ATOM 12768 O O . ASP B 1 522 ? -13.648 0.275 -41 1 89.94 522 ASP B O 1
ATOM 12772 N N . LEU B 1 523 ? -15.766 0.751 -40.562 1 90.81 523 LEU B N 1
ATOM 12773 C CA . LEU B 1 523 ? -15.875 -0.322 -39.562 1 90.81 523 LEU B CA 1
ATOM 12774 C C . LEU B 1 523 ? -15.75 -1.687 -40.25 1 90.81 523 LEU B C 1
ATOM 12776 O O . LEU B 1 523 ? -15.125 -2.596 -39.688 1 90.81 523 LEU B O 1
ATOM 12780 N N . ARG B 1 524 ? -16.312 -1.816 -41.375 1 91.44 524 ARG B N 1
ATOM 12781 C CA . ARG B 1 524 ? -16.219 -3.066 -42.125 1 91.44 524 ARG B CA 1
ATOM 12782 C C . ARG B 1 524 ? -14.797 -3.305 -42.625 1 91.44 524 ARG B C 1
ATOM 12784 O O . ARG B 1 524 ? -14.344 -4.449 -42.688 1 91.44 524 ARG B O 1
ATOM 12791 N N . GLN B 1 525 ? -14.148 -2.244 -42.969 1 92.06 525 GLN B N 1
ATOM 12792 C CA . GLN B 1 525 ? -12.742 -2.361 -43.375 1 92.06 525 GLN B CA 1
ATOM 12793 C C . GLN B 1 525 ? -11.883 -2.816 -42.188 1 92.06 525 GLN B C 1
ATOM 12795 O O . GLN B 1 525 ? -10.914 -3.555 -42.375 1 92.06 525 GLN B O 1
ATOM 12800 N N . ASN B 1 526 ? -12.219 -2.373 -41.062 1 92.19 526 ASN B N 1
ATOM 12801 C CA . ASN B 1 526 ? -11.516 -2.814 -39.844 1 92.19 526 ASN B CA 1
ATOM 12802 C C . ASN B 1 526 ? -11.672 -4.316 -39.625 1 92.19 526 ASN B C 1
ATOM 12804 O O . ASN B 1 526 ? -10.727 -4.988 -39.219 1 92.19 526 ASN B O 1
ATOM 12808 N N . ILE B 1 527 ? -12.828 -4.809 -39.844 1 94.31 527 ILE B N 1
ATOM 12809 C CA . ILE B 1 527 ? -13.086 -6.234 -39.688 1 94.31 527 ILE B CA 1
ATOM 12810 C C . ILE B 1 527 ? -12.242 -7.016 -40.688 1 94.31 527 ILE B C 1
ATOM 12812 O O . ILE B 1 527 ? -11.633 -8.031 -40.344 1 94.31 527 ILE B O 1
ATOM 12816 N N . LYS B 1 528 ? -12.172 -6.508 -41.906 1 94.12 528 LYS B N 1
ATOM 12817 C CA . LYS B 1 528 ? -11.391 -7.172 -42.969 1 94.12 528 LYS B CA 1
ATOM 12818 C C . LYS B 1 528 ? -9.906 -7.188 -42.625 1 94.12 528 LYS B C 1
ATOM 12820 O O . LYS B 1 528 ? -9.211 -8.18 -42.875 1 94.12 528 LYS B O 1
ATOM 12825 N N . SER B 1 529 ? -9.477 -6.098 -42.094 1 94.75 529 SER B N 1
ATOM 12826 C CA . SER B 1 529 ? -8.07 -6.016 -41.688 1 94.75 529 SER B CA 1
ATOM 12827 C C . SER B 1 529 ? -7.754 -7.008 -40.562 1 94.75 529 SER B C 1
ATOM 12829 O O . SER B 1 529 ? -6.676 -7.605 -40.562 1 94.75 529 SER B O 1
ATOM 12831 N N . MET B 1 530 ? -8.625 -7.16 -39.656 1 95.88 530 MET B N 1
ATOM 12832 C CA . MET B 1 530 ? -8.422 -8.109 -38.562 1 95.88 530 MET B CA 1
ATOM 12833 C C . MET B 1 530 ? -8.422 -9.539 -39.094 1 95.88 530 MET B C 1
ATOM 12835 O O . MET B 1 530 ? -7.598 -10.359 -38.656 1 95.88 530 MET B O 1
ATOM 12839 N N . ASN B 1 531 ? -9.305 -9.852 -40 1 95.88 531 ASN B N 1
ATOM 12840 C CA . ASN B 1 531 ? -9.344 -11.18 -40.625 1 95.88 531 ASN B CA 1
ATOM 12841 C C . ASN B 1 531 ? -8.047 -11.492 -41.344 1 95.88 531 ASN B C 1
ATOM 12843 O O . ASN B 1 531 ? -7.539 -12.617 -41.281 1 95.88 531 ASN B O 1
ATOM 12847 N N . ARG B 1 532 ? -7.574 -10.492 -42 1 95.62 532 ARG B N 1
ATOM 12848 C CA . ARG B 1 532 ? -6.32 -10.672 -42.719 1 95.62 532 ARG B CA 1
ATOM 12849 C C . ARG B 1 532 ? -5.164 -10.945 -41.781 1 95.62 532 ARG B C 1
ATOM 12851 O O . ARG B 1 532 ? -4.293 -11.766 -42.062 1 95.62 532 ARG B O 1
ATOM 12858 N N . GLU B 1 533 ? -5.184 -10.234 -40.688 1 95.69 533 GLU B N 1
ATOM 12859 C CA . GLU B 1 533 ? -4.121 -10.422 -39.719 1 95.69 533 GLU B CA 1
ATOM 12860 C C . GLU B 1 533 ? -4.16 -11.836 -39.125 1 95.69 533 GLU B C 1
ATOM 12862 O O . GLU B 1 533 ? -3.113 -12.414 -38.812 1 95.69 533 GLU B O 1
ATOM 12867 N N . ILE B 1 534 ? -5.309 -12.359 -38.875 1 96.44 534 ILE B N 1
ATOM 12868 C CA . ILE B 1 534 ? -5.445 -13.703 -38.344 1 96.44 534 ILE B CA 1
ATOM 12869 C C . ILE B 1 534 ? -4.941 -14.727 -39.375 1 96.44 534 ILE B C 1
ATOM 12871 O O . ILE B 1 534 ? -4.285 -15.703 -39 1 96.44 534 ILE B O 1
ATOM 12875 N N . GLN B 1 535 ? -5.227 -14.477 -40.625 1 94.75 535 GLN B N 1
ATOM 12876 C CA . GLN B 1 535 ? -4.742 -15.359 -41.688 1 94.75 535 GLN B CA 1
ATOM 12877 C C . GLN B 1 535 ? -3.219 -15.336 -41.781 1 94.75 535 GLN B C 1
ATOM 12879 O O . GLN B 1 535 ? -2.584 -16.375 -41.938 1 94.75 535 GLN B O 1
ATOM 12884 N N . THR B 1 536 ? -2.736 -14.18 -41.594 1 95.12 536 THR B N 1
ATOM 12885 C CA . THR B 1 536 ? -1.283 -14.039 -41.562 1 95.12 536 THR B CA 1
ATOM 12886 C C . THR B 1 536 ? -0.68 -14.758 -40.375 1 95.12 536 THR B C 1
ATOM 12888 O O . THR B 1 536 ? 0.383 -15.375 -40.469 1 95.12 536 THR B O 1
ATOM 12891 N N . ALA B 1 537 ? -1.312 -14.625 -39.281 1 95.75 537 ALA B N 1
ATOM 12892 C CA . ALA B 1 537 ? -0.851 -15.289 -38.062 1 95.75 537 ALA B CA 1
ATOM 12893 C C . ALA B 1 537 ? -0.822 -16.812 -38.25 1 95.75 537 ALA B C 1
ATOM 12895 O O . ALA B 1 537 ? 0.114 -17.469 -37.812 1 95.75 537 ALA B O 1
ATOM 12896 N N . LEU B 1 538 ? -1.796 -17.281 -38.875 1 94.94 538 LEU B N 1
ATOM 12897 C CA . LEU B 1 538 ? -1.878 -18.719 -39.125 1 94.94 538 LEU B CA 1
ATOM 12898 C C . LEU B 1 538 ? -0.718 -19.172 -40 1 94.94 538 LEU B C 1
ATOM 12900 O O . LEU B 1 538 ? -0.14 -20.234 -39.781 1 94.94 538 LEU B O 1
ATOM 12904 N N . GLU B 1 539 ? -0.35 -18.391 -40.875 1 93.62 539 GLU B N 1
ATOM 12905 C CA . GLU B 1 539 ? 0.752 -18.719 -41.781 1 93.62 539 GLU B CA 1
ATOM 12906 C C . GLU B 1 539 ? 2.088 -18.719 -41.031 1 93.62 539 GLU B C 1
ATOM 12908 O O . GLU B 1 539 ? 2.953 -19.547 -41.312 1 93.62 539 GLU B O 1
ATOM 12913 N N . HIS B 1 540 ? 2.16 -17.891 -40.125 1 93.31 540 HIS B N 1
ATOM 12914 C CA . HIS B 1 540 ? 3.42 -17.734 -39.406 1 93.31 540 HIS B CA 1
ATOM 12915 C C . HIS B 1 540 ? 3.537 -18.766 -38.281 1 93.31 540 HIS B C 1
ATOM 12917 O O . HIS B 1 540 ? 4.629 -19.281 -38 1 93.31 540 HIS B O 1
ATOM 12923 N N . ILE B 1 541 ? 2.494 -19.047 -37.562 1 93.56 541 ILE B N 1
ATOM 12924 C CA . ILE B 1 541 ? 2.521 -19.859 -36.344 1 93.56 541 ILE B CA 1
ATOM 12925 C C . ILE B 1 541 ? 2.398 -21.344 -36.719 1 93.56 541 ILE B C 1
ATOM 12927 O O . ILE B 1 541 ? 3.012 -22.203 -36.094 1 93.56 541 ILE B O 1
ATOM 12931 N N . GLY B 1 542 ? 1.675 -21.562 -37.75 1 91.5 542 GLY B N 1
ATOM 12932 C CA . GLY B 1 542 ? 1.414 -22.938 -38.125 1 91.5 542 GLY B CA 1
ATOM 12933 C C . GLY B 1 542 ? 0.122 -23.5 -37.562 1 91.5 542 GLY B C 1
ATOM 12934 O O . GLY B 1 542 ? -0.386 -22.984 -36.562 1 91.5 542 GLY B O 1
ATOM 12935 N N . TRP B 1 543 ? -0.437 -24.531 -38.062 1 91 543 TRP B N 1
ATOM 12936 C CA . TRP B 1 543 ? -1.756 -25.062 -37.75 1 91 543 TRP B CA 1
ATOM 12937 C C . TRP B 1 543 ? -1.744 -25.781 -36.406 1 91 543 TRP B C 1
ATOM 12939 O O . TRP B 1 543 ? -2.703 -25.688 -35.625 1 91 543 TRP B O 1
ATOM 12949 N N . ARG B 1 544 ? -0.71 -26.531 -36.062 1 89.62 544 ARG B N 1
ATOM 12950 C CA . ARG B 1 544 ? -0.65 -27.266 -34.812 1 89.62 544 ARG B CA 1
ATOM 12951 C C . ARG B 1 544 ? -0.606 -26.297 -33.625 1 89.62 544 ARG B C 1
ATOM 12953 O O . ARG B 1 544 ? -1.224 -26.547 -32.594 1 89.62 544 ARG B O 1
ATOM 12960 N N . ALA B 1 545 ? 0.17 -25.25 -33.844 1 92.31 545 ALA B N 1
ATOM 12961 C CA . ALA B 1 545 ? 0.274 -24.25 -32.781 1 92.31 545 ALA B CA 1
ATOM 12962 C C . ALA B 1 545 ? -1.023 -23.453 -32.656 1 92.31 545 ALA B C 1
ATOM 12964 O O . ALA B 1 545 ? -1.283 -22.844 -31.609 1 92.31 545 ALA B O 1
ATOM 12965 N N . PHE B 1 546 ? -1.848 -23.484 -33.656 1 94.06 546 PHE B N 1
ATOM 12966 C CA . PHE B 1 546 ? -3.09 -22.719 -33.656 1 94.06 546 PHE B CA 1
ATOM 12967 C C . PHE B 1 546 ? -4.234 -23.547 -33.094 1 94.06 546 PHE B C 1
ATOM 12969 O O . PHE B 1 546 ? -5.344 -23.031 -32.906 1 94.06 546 PHE B O 1
ATOM 12976 N N . TYR B 1 547 ? -4.02 -24.75 -32.719 1 94.31 547 TYR B N 1
ATOM 12977 C CA . TYR B 1 547 ? -5.023 -25.688 -32.219 1 94.31 547 TYR B CA 1
ATOM 12978 C C . TYR B 1 547 ? -5.75 -25.125 -31 1 94.31 547 TYR B C 1
ATOM 12980 O O . TYR B 1 547 ? -6.965 -25.281 -30.859 1 94.31 547 TYR B O 1
ATOM 12988 N N . PRO B 1 548 ? -5.07 -24.406 -30.125 1 93.69 548 PRO B N 1
ATOM 12989 C CA . PRO B 1 548 ? -5.746 -23.891 -28.922 1 93.69 548 PRO B CA 1
ATOM 12990 C C . PRO B 1 548 ? -6.875 -22.922 -29.25 1 93.69 548 PRO B C 1
ATOM 12992 O O . PRO B 1 548 ? -7.766 -22.703 -28.438 1 93.69 548 PRO B O 1
ATOM 12995 N N . ALA B 1 549 ? -6.871 -22.375 -30.406 1 94.81 549 ALA B N 1
ATOM 12996 C CA . ALA B 1 549 ? -7.902 -21.422 -30.828 1 94.81 549 ALA B CA 1
ATOM 12997 C C . ALA B 1 549 ? -9.211 -22.141 -31.125 1 94.81 549 ALA B C 1
ATOM 12999 O O . ALA B 1 549 ? -10.273 -21.516 -31.203 1 94.81 549 ALA B O 1
ATOM 13000 N N . TYR B 1 550 ? -9.156 -23.422 -31.344 1 95.56 550 TYR B N 1
ATOM 13001 C CA . TYR B 1 550 ? -10.297 -24.188 -31.828 1 95.56 550 TYR B CA 1
ATOM 13002 C C . TYR B 1 550 ? -11.492 -24.031 -30.906 1 95.56 550 TYR B C 1
ATOM 13004 O O . TYR B 1 550 ? -12.617 -23.844 -31.359 1 95.56 550 TYR B O 1
ATOM 13012 N N . ALA B 1 551 ? -11.242 -24.188 -29.656 1 92 551 ALA B N 1
ATOM 13013 C CA . ALA B 1 551 ? -12.336 -24.094 -28.688 1 92 551 ALA B CA 1
ATOM 13014 C C . ALA B 1 551 ? -12.984 -22.703 -28.734 1 92 551 ALA B C 1
ATOM 13016 O O . ALA B 1 551 ? -14.203 -22.578 -28.562 1 92 551 ALA B O 1
ATOM 13017 N N . VAL B 1 552 ? -12.172 -21.672 -28.906 1 93.38 552 VAL B N 1
ATOM 13018 C CA . VAL B 1 552 ? -12.688 -20.312 -28.969 1 93.38 552 VAL B CA 1
ATOM 13019 C C . VAL B 1 552 ? -13.516 -20.125 -30.234 1 93.38 552 VAL B C 1
ATOM 13021 O O . VAL B 1 552 ? -14.578 -19.5 -30.203 1 93.38 552 VAL B O 1
ATOM 13024 N N . LEU B 1 553 ? -13.031 -20.656 -31.312 1 95.69 553 LEU B N 1
ATOM 13025 C CA . LEU B 1 553 ? -13.742 -20.578 -32.594 1 95.69 553 LEU B CA 1
ATOM 13026 C C . LEU B 1 553 ? -15.102 -21.266 -32.5 1 95.69 553 LEU B C 1
ATOM 13028 O O . LEU B 1 553 ? -16.109 -20.734 -32.969 1 95.69 553 LEU B O 1
ATOM 13032 N N . ALA B 1 554 ? -15.094 -22.359 -31.859 1 93.12 554 ALA B N 1
ATOM 13033 C CA . ALA B 1 554 ? -16.328 -23.125 -31.703 1 93.12 554 ALA B CA 1
ATOM 13034 C C . ALA B 1 554 ? -17.359 -22.328 -30.906 1 93.12 554 ALA B C 1
ATOM 13036 O O . ALA B 1 554 ? -18.562 -22.406 -31.188 1 93.12 554 ALA B O 1
ATOM 13037 N N . ARG B 1 555 ? -16.984 -21.609 -29.969 1 90 555 ARG B N 1
ATOM 13038 C CA . ARG B 1 555 ? -17.891 -20.828 -29.125 1 90 555 ARG B CA 1
ATOM 13039 C C . ARG B 1 555 ? -18.484 -19.656 -29.891 1 90 555 ARG B C 1
ATOM 13041 O O . ARG B 1 555 ? -19.578 -19.188 -29.578 1 90 555 ARG B O 1
ATOM 13048 N N . HIS B 1 556 ? -17.703 -19.188 -30.922 1 92.44 556 HIS B N 1
ATOM 13049 C CA . HIS B 1 556 ? -18.141 -18 -31.656 1 92.44 556 HIS B CA 1
ATOM 13050 C C . HIS B 1 556 ? -18.656 -18.375 -33.031 1 92.44 556 HIS B C 1
ATOM 13052 O O . HIS B 1 556 ? -18.734 -17.531 -33.938 1 92.44 556 HIS B O 1
ATOM 13058 N N . ILE B 1 557 ? -19 -19.609 -33.188 1 92.62 557 ILE B N 1
ATOM 13059 C CA . ILE B 1 557 ? -19.406 -20.094 -34.531 1 92.62 557 ILE B CA 1
ATOM 13060 C C . ILE B 1 557 ? -20.656 -19.359 -34.969 1 92.62 557 ILE B C 1
ATOM 13062 O O . ILE B 1 557 ? -20.906 -19.234 -36.188 1 92.62 557 ILE B O 1
ATOM 13066 N N . ASP B 1 558 ? -21.453 -18.812 -34.031 1 90.06 558 ASP B N 1
ATOM 13067 C CA . ASP B 1 558 ? -22.688 -18.109 -34.375 1 90.06 558 ASP B CA 1
ATOM 13068 C C . ASP B 1 558 ? -22.422 -16.609 -34.531 1 90.06 558 ASP B C 1
ATOM 13070 O O . ASP B 1 558 ? -23.312 -15.789 -34.312 1 90.06 558 ASP B O 1
ATOM 13074 N N . HIS B 1 559 ? -21.297 -16.234 -34.906 1 92.94 559 HIS B N 1
ATOM 13075 C CA . HIS B 1 559 ? -20.953 -14.828 -35.062 1 92.94 559 HIS B CA 1
ATOM 13076 C C . HIS B 1 559 ? -21.875 -14.156 -36.062 1 92.94 559 HIS B C 1
ATOM 13078 O O . HIS B 1 559 ? -22.266 -14.758 -37.062 1 92.94 559 HIS B O 1
ATOM 13084 N N . GLN B 1 560 ? -22.25 -12.992 -35.938 1 89.06 560 GLN B N 1
ATOM 13085 C CA . GLN B 1 560 ? -23.266 -12.297 -36.719 1 89.06 560 GLN B CA 1
ATOM 13086 C C . GLN B 1 560 ? -22.703 -11.82 -38.062 1 89.06 560 GLN B C 1
ATOM 13088 O O . GLN B 1 560 ? -23.422 -11.711 -39.062 1 89.06 560 GLN B O 1
ATOM 13093 N N . ASP B 1 561 ? -21.453 -11.516 -38.094 1 92.56 561 ASP B N 1
ATOM 13094 C CA . ASP B 1 561 ? -20.828 -11.023 -39.312 1 92.56 561 ASP B CA 1
ATOM 13095 C C . ASP B 1 561 ? -20.516 -12.172 -40.281 1 92.56 561 ASP B C 1
ATOM 13097 O O . ASP B 1 561 ? -19.875 -13.148 -39.906 1 92.56 561 ASP B O 1
ATOM 13101 N N . GLU B 1 562 ? -20.906 -12.062 -41.5 1 91.5 562 GLU B N 1
ATOM 13102 C CA . GLU B 1 562 ? -20.797 -13.141 -42.469 1 91.5 562 GLU B CA 1
ATOM 13103 C C . GLU B 1 562 ? -19.344 -13.422 -42.844 1 91.5 562 GLU B C 1
ATOM 13105 O O . GLU B 1 562 ? -18.953 -14.57 -43.031 1 91.5 562 GLU B O 1
ATOM 13110 N N . GLU B 1 563 ? -18.594 -12.391 -42.969 1 93.56 563 GLU B N 1
ATOM 13111 C CA . GLU B 1 563 ? -17.188 -12.578 -43.344 1 93.56 563 GLU B CA 1
ATOM 13112 C C . GLU B 1 563 ? -16.422 -13.289 -42.25 1 93.56 563 GLU B C 1
ATOM 13114 O O . GLU B 1 563 ? -15.578 -14.141 -42.531 1 93.56 563 GLU B O 1
ATOM 13119 N N . VAL B 1 564 ? -16.672 -12.844 -41.062 1 96.62 564 VAL B N 1
ATOM 13120 C CA . VAL B 1 564 ? -16 -13.461 -39.938 1 96.62 564 VAL B CA 1
ATOM 13121 C C . VAL B 1 564 ? -16.438 -14.922 -39.812 1 96.62 564 VAL B C 1
ATOM 13123 O O . VAL B 1 564 ? -15.617 -15.797 -39.531 1 96.62 564 VAL B O 1
ATOM 13126 N N . THR B 1 565 ? -17.703 -15.172 -39.969 1 95.38 565 THR B N 1
ATOM 13127 C CA . THR B 1 565 ? -18.219 -16.531 -39.906 1 95.38 565 THR B CA 1
ATOM 13128 C C . THR B 1 565 ? -17.578 -17.422 -40.969 1 95.38 565 THR B C 1
ATOM 13130 O O . THR B 1 565 ? -17.266 -18.578 -40.688 1 95.38 565 THR B O 1
ATOM 13133 N N . ARG B 1 566 ? -17.406 -16.891 -42.125 1 95 566 ARG B N 1
ATOM 13134 C CA . ARG B 1 566 ? -16.734 -17.641 -43.188 1 95 566 ARG B CA 1
ATOM 13135 C C . ARG B 1 566 ? -15.305 -17.984 -42.812 1 95 566 ARG B C 1
ATOM 13137 O O . ARG B 1 566 ? -14.844 -19.094 -43.062 1 95 566 ARG B O 1
ATOM 13144 N N . THR B 1 567 ? -14.656 -17.016 -42.281 1 95.94 567 THR B N 1
ATOM 13145 C CA . THR B 1 567 ? -13.281 -17.234 -41.844 1 95.94 567 THR B CA 1
ATOM 13146 C C . THR B 1 567 ? -13.227 -18.281 -40.75 1 95.94 567 THR B C 1
ATOM 13148 O O . THR B 1 567 ? -12.336 -19.141 -40.719 1 95.94 567 THR B O 1
ATOM 13151 N N . ILE B 1 568 ? -14.117 -18.203 -39.719 1 97 568 ILE B N 1
ATOM 13152 C CA . ILE B 1 568 ? -14.188 -19.172 -38.625 1 97 568 ILE B CA 1
ATOM 13153 C C . ILE B 1 568 ? -14.367 -20.578 -39.219 1 97 568 ILE B C 1
ATOM 13155 O O . ILE B 1 568 ? -13.648 -21.5 -38.844 1 97 568 ILE B O 1
ATOM 13159 N N . LYS B 1 569 ? -15.289 -20.719 -40.156 1 96.06 569 LYS B N 1
ATOM 13160 C CA . LYS B 1 569 ? -15.586 -22.016 -40.75 1 96.06 569 LYS B CA 1
ATOM 13161 C C . LYS B 1 569 ? -14.375 -22.578 -41.5 1 96.06 569 LYS B C 1
ATOM 13163 O O . LYS B 1 569 ? -14.086 -23.766 -41.438 1 96.06 569 LYS B O 1
ATOM 13168 N N . GLN B 1 570 ? -13.711 -21.688 -42.125 1 95.81 570 GLN B N 1
ATOM 13169 C CA . GLN B 1 570 ? -12.539 -22.094 -42.906 1 95.81 570 GLN B CA 1
ATOM 13170 C C . GLN B 1 570 ? -11.43 -22.594 -41.969 1 95.81 570 GLN B C 1
ATOM 13172 O O . GLN B 1 570 ? -10.781 -23.609 -42.281 1 95.81 570 GLN B O 1
ATOM 13177 N N . ILE B 1 571 ? -11.172 -21.875 -40.938 1 96.62 571 ILE B N 1
ATOM 13178 C CA . ILE B 1 571 ? -10.117 -22.25 -40 1 96.62 571 ILE B CA 1
ATOM 13179 C C . ILE B 1 571 ? -10.484 -23.562 -39.312 1 96.62 571 ILE B C 1
ATOM 13181 O O . ILE B 1 571 ? -9.641 -24.453 -39.156 1 96.62 571 ILE B O 1
ATOM 13185 N N . MET B 1 572 ? -11.695 -23.703 -38.875 1 97 572 MET B N 1
ATOM 13186 C CA . MET B 1 572 ? -12.141 -24.938 -38.219 1 97 572 MET B CA 1
ATOM 13187 C C . MET B 1 572 ? -12.016 -26.125 -39.156 1 97 572 MET B C 1
ATOM 13189 O O . MET B 1 572 ? -11.562 -27.203 -38.75 1 97 572 MET B O 1
ATOM 13193 N N . LYS B 1 573 ? -12.422 -25.891 -40.438 1 95.94 573 LYS B N 1
ATOM 13194 C CA . LYS B 1 573 ? -12.32 -26.938 -41.438 1 95.94 573 LYS B CA 1
ATOM 13195 C C . LYS B 1 573 ? -10.883 -27.438 -41.594 1 95.94 573 LYS B C 1
ATOM 13197 O O . LYS B 1 573 ? -10.625 -28.641 -41.562 1 95.94 573 LYS B O 1
ATOM 13202 N N . GLN B 1 574 ? -10 -26.516 -41.688 1 94.38 574 GLN B N 1
ATOM 13203 C CA . GLN B 1 574 ? -8.594 -26.859 -41.844 1 94.38 574 GLN B CA 1
ATOM 13204 C C . GLN B 1 574 ? -8.031 -27.562 -40.625 1 94.38 574 GLN B C 1
ATOM 13206 O O . GLN B 1 574 ? -7.223 -28.484 -40.75 1 94.38 574 GLN B O 1
ATOM 13211 N N . LEU B 1 575 ? -8.43 -27.156 -39.5 1 95.31 575 LEU B N 1
ATOM 13212 C CA . LEU B 1 575 ? -7.965 -27.781 -38.25 1 95.31 575 LEU B CA 1
ATOM 13213 C C . LEU B 1 575 ? -8.5 -29.203 -38.156 1 95.31 575 LEU B C 1
ATOM 13215 O O . LEU B 1 575 ? -7.77 -30.125 -37.75 1 95.31 575 LEU B O 1
ATOM 13219 N N . ILE B 1 576 ? -9.75 -29.406 -38.5 1 95.94 576 ILE B N 1
ATOM 13220 C CA . ILE B 1 576 ? -10.344 -30.75 -38.438 1 95.94 576 ILE B CA 1
ATOM 13221 C C . ILE B 1 576 ? -9.656 -31.656 -39.469 1 95.94 576 ILE B C 1
ATOM 13223 O O . ILE B 1 576 ? -9.445 -32.844 -39.188 1 95.94 576 ILE B O 1
ATOM 13227 N N . LEU B 1 577 ? -9.328 -31.125 -40.594 1 94.81 577 LEU B N 1
ATOM 13228 C CA . LEU B 1 577 ? -8.664 -31.922 -41.625 1 94.81 577 LEU B CA 1
ATOM 13229 C C . LEU B 1 577 ? -7.301 -32.406 -41.156 1 94.81 577 LEU B C 1
ATOM 13231 O O . LEU B 1 577 ? -6.875 -33.5 -41.5 1 94.81 577 LEU B O 1
ATOM 13235 N N . ARG B 1 578 ? -6.68 -31.641 -40.344 1 92.81 578 ARG B N 1
ATOM 13236 C CA . ARG B 1 578 ? -5.316 -31.953 -39.906 1 92.81 578 ARG B CA 1
ATOM 13237 C C . ARG B 1 578 ? -5.312 -32.719 -38.594 1 92.81 578 ARG B C 1
ATOM 13239 O O . ARG B 1 578 ? -4.41 -33.531 -38.344 1 92.81 578 ARG B O 1
ATOM 13246 N N . MET B 1 579 ? -6.238 -32.438 -37.75 1 93.62 579 MET B N 1
ATOM 13247 C CA . MET B 1 579 ? -6.355 -33.062 -36.438 1 93.62 579 MET B CA 1
ATOM 13248 C C . MET B 1 579 ? -7.797 -33.469 -36.156 1 93.62 579 MET B C 1
ATOM 13250 O O . MET B 1 579 ? -8.414 -33 -35.219 1 93.62 579 MET B O 1
ATOM 13254 N N . PRO B 1 580 ? -8.297 -34.375 -36.875 1 94.06 580 PRO B N 1
ATOM 13255 C CA . PRO B 1 580 ? -9.727 -34.688 -36.812 1 94.06 580 PRO B CA 1
ATOM 13256 C C . PRO B 1 580 ? -10.125 -35.312 -35.469 1 94.06 580 PRO B C 1
ATOM 13258 O O . PRO B 1 580 ? -11.156 -34.938 -34.906 1 94.06 580 PRO B O 1
ATOM 13261 N N . HIS B 1 581 ? -9.266 -36.281 -34.875 1 94.94 581 HIS B N 1
ATOM 13262 C CA . HIS B 1 581 ? -9.609 -36.938 -33.625 1 94.94 581 HIS B CA 1
ATOM 13263 C C . HIS B 1 581 ? -9.727 -35.938 -32.5 1 94.94 581 HIS B C 1
ATOM 13265 O O . HIS B 1 581 ? -10.688 -35.969 -31.719 1 94.94 581 HIS B O 1
ATOM 13271 N N . GLN B 1 582 ? -8.734 -35.062 -32.406 1 94.94 582 GLN B N 1
ATOM 13272 C CA . GLN B 1 582 ? -8.648 -34.094 -31.344 1 94.94 582 GLN B CA 1
ATOM 13273 C C . GLN B 1 582 ? -9.797 -33.062 -31.438 1 94.94 582 GLN B C 1
ATOM 13275 O O . GLN B 1 582 ? -10.461 -32.781 -30.438 1 94.94 582 GLN B O 1
ATOM 13280 N N . CYS B 1 583 ? -10.07 -32.562 -32.625 1 95.88 583 CYS B N 1
ATOM 13281 C CA . CYS B 1 583 ? -11.094 -31.531 -32.812 1 95.88 583 CYS B CA 1
ATOM 13282 C C . CYS B 1 583 ? -12.492 -32.094 -32.594 1 95.88 583 CYS B C 1
ATOM 13284 O O . CYS B 1 583 ? -13.367 -31.422 -32.062 1 95.88 583 CYS B O 1
ATOM 13286 N N . MET B 1 584 ? -12.688 -33.344 -32.969 1 95 584 MET B N 1
ATOM 13287 C CA . MET B 1 584 ? -14.016 -33.938 -32.844 1 95 584 MET B CA 1
ATOM 13288 C C . MET B 1 584 ? -14.414 -34.062 -31.359 1 95 584 MET B C 1
ATOM 13290 O O . MET B 1 584 ? -15.555 -33.781 -31 1 95 584 MET B O 1
ATOM 13294 N N . TRP B 1 585 ? -13.516 -34.5 -30.562 1 94.44 585 TRP B N 1
ATOM 13295 C CA . TRP B 1 585 ? -13.828 -34.594 -29.141 1 94.44 585 TRP B CA 1
ATOM 13296 C C . TRP B 1 585 ? -14.109 -33.219 -28.547 1 94.44 585 TRP B C 1
ATOM 13298 O O . TRP B 1 585 ? -14.938 -33.062 -27.656 1 94.44 585 TRP B O 1
ATOM 13308 N N . GLN B 1 586 ? -13.477 -32.188 -29.016 1 92.5 586 GLN B N 1
ATOM 13309 C CA . GLN B 1 586 ? -13.602 -30.844 -28.469 1 92.5 586 GLN B CA 1
ATOM 13310 C C . GLN B 1 586 ? -14.938 -30.219 -28.859 1 92.5 586 GLN B C 1
ATOM 13312 O O . GLN B 1 586 ? -15.461 -29.359 -28.125 1 92.5 586 GLN B O 1
ATOM 13317 N N . SER B 1 587 ? -15.484 -30.609 -30.016 1 92.88 587 SER B N 1
ATOM 13318 C CA . SER B 1 587 ? -16.688 -29.953 -30.5 1 92.88 587 SER B CA 1
ATOM 13319 C C . SER B 1 587 ? -17.859 -30.922 -30.562 1 92.88 587 SER B C 1
ATOM 13321 O O . SER B 1 587 ? -18.875 -30.641 -31.188 1 92.88 587 SER B O 1
ATOM 13323 N N . ALA B 1 588 ? -17.703 -32.094 -29.938 1 90.44 588 ALA B N 1
ATOM 13324 C CA . ALA B 1 588 ? -18.734 -33.094 -30 1 90.44 588 ALA B CA 1
ATOM 13325 C C . ALA B 1 588 ? -20.047 -32.594 -29.391 1 90.44 588 ALA B C 1
ATOM 13327 O O . ALA B 1 588 ? -21.125 -32.969 -29.844 1 90.44 588 ALA B O 1
ATOM 13328 N N . TYR B 1 589 ? -20.016 -31.75 -28.391 1 92.06 589 TYR B N 1
ATOM 13329 C CA . TYR B 1 589 ? -21.188 -31.281 -27.672 1 92.06 589 TYR B CA 1
ATOM 13330 C C . TYR B 1 589 ? -22.047 -30.375 -28.547 1 92.06 589 TYR B C 1
ATOM 13332 O O . TYR B 1 589 ? -23.25 -30.219 -28.281 1 92.06 589 TYR B O 1
ATOM 13340 N N . LEU B 1 590 ? -21.484 -29.781 -29.625 1 92.81 590 LEU B N 1
ATOM 13341 C CA . LEU B 1 590 ? -22.203 -28.859 -30.484 1 92.81 590 LEU B CA 1
ATOM 13342 C C . LEU B 1 590 ? -23.281 -29.578 -31.281 1 92.81 590 LEU B C 1
ATOM 13344 O O . LEU B 1 590 ? -24.281 -28.969 -31.672 1 92.81 590 LEU B O 1
ATOM 13348 N N . LEU B 1 591 ? -23.141 -30.844 -31.5 1 92 591 LEU B N 1
ATOM 13349 C CA . LEU B 1 591 ? -24.094 -31.625 -32.281 1 92 591 LEU B CA 1
ATOM 13350 C C . LEU B 1 591 ? -25.344 -31.922 -31.438 1 92 591 LEU B C 1
ATOM 13352 O O . LEU B 1 591 ? -26.422 -32.156 -31.984 1 92 591 LEU B O 1
ATOM 13356 N N . ARG B 1 592 ? -25.234 -31.922 -30.172 1 91.06 592 ARG B N 1
ATOM 13357 C CA . ARG B 1 592 ? -26.328 -32.312 -29.297 1 91.06 592 ARG B CA 1
ATOM 13358 C C . ARG B 1 592 ? -26.734 -31.156 -28.375 1 91.06 592 ARG B C 1
ATOM 13360 O O . ARG B 1 592 ? -27.312 -31.391 -27.312 1 91.06 592 ARG B O 1
ATOM 13367 N N . GLN B 1 593 ? -26.359 -30.016 -28.781 1 88 593 GLN B N 1
ATOM 13368 C CA . GLN B 1 593 ? -26.75 -28.859 -27.984 1 88 593 GLN B CA 1
ATOM 13369 C C . GLN B 1 593 ? -28.156 -28.375 -28.375 1 88 593 GLN B C 1
ATOM 13371 O O . GLN B 1 593 ? -28.766 -28.922 -29.297 1 88 593 GLN B O 1
ATOM 13376 N N . ASN B 1 594 ? -28.734 -27.438 -27.703 1 83.62 594 ASN B N 1
ATOM 13377 C CA . ASN B 1 594 ? -30.141 -27.047 -27.859 1 83.62 594 ASN B CA 1
ATOM 13378 C C . ASN B 1 594 ? -30.281 -25.828 -28.75 1 83.62 594 ASN B C 1
ATOM 13380 O O . ASN B 1 594 ? -31.391 -25.484 -29.156 1 83.62 594 ASN B O 1
ATOM 13384 N N . ILE B 1 595 ? -29.234 -25.125 -29.078 1 87.12 595 ILE B N 1
ATOM 13385 C CA . ILE B 1 595 ? -29.312 -23.922 -29.906 1 87.12 595 ILE B CA 1
ATOM 13386 C C . ILE B 1 595 ? -29.234 -24.297 -31.375 1 87.12 595 ILE B C 1
ATOM 13388 O O . ILE B 1 595 ? -28.188 -24.688 -31.875 1 87.12 595 ILE B O 1
ATOM 13392 N N . ALA B 1 596 ? -30.219 -24.078 -32.094 1 89.25 596 ALA B N 1
ATOM 13393 C CA . ALA B 1 596 ? -30.375 -24.547 -33.469 1 89.25 596 ALA B CA 1
ATOM 13394 C C . ALA B 1 596 ? -29.391 -23.844 -34.375 1 89.25 596 ALA B C 1
ATOM 13396 O O . ALA B 1 596 ? -28.812 -24.469 -35.281 1 89.25 596 ALA B O 1
ATOM 13397 N N . SER B 1 597 ? -29.219 -22.609 -34.188 1 90.12 597 SER B N 1
ATOM 13398 C CA . SER B 1 597 ? -28.344 -21.844 -35.062 1 90.12 597 SER B CA 1
ATOM 13399 C C . SER B 1 597 ? -26.906 -22.359 -35 1 90.12 597 SER B C 1
ATOM 13401 O O . SER B 1 597 ? -26.234 -22.453 -36 1 90.12 597 SER B O 1
ATOM 13403 N N . VAL B 1 598 ? -26.453 -22.641 -33.844 1 92.38 598 VAL B N 1
ATOM 13404 C CA . VAL B 1 598 ? -25.094 -23.109 -33.625 1 92.38 598 VAL B CA 1
ATOM 13405 C C . VAL B 1 598 ? -24.922 -24.516 -34.188 1 92.38 598 VAL B C 1
ATOM 13407 O O . VAL B 1 598 ? -23.906 -24.812 -34.844 1 92.38 598 VAL B O 1
ATOM 13410 N N . LYS B 1 599 ? -25.922 -25.344 -34 1 93.44 599 LYS B N 1
ATOM 13411 C CA . LYS B 1 599 ? -25.891 -26.719 -34.5 1 93.44 599 LYS B CA 1
ATOM 13412 C C . LYS B 1 599 ? -25.844 -26.734 -36.031 1 93.44 599 LYS B C 1
ATOM 13414 O O . LYS B 1 599 ? -25.078 -27.5 -36.625 1 93.44 599 LYS B O 1
ATOM 13419 N N . GLU B 1 600 ? -26.594 -25.891 -36.625 1 93.69 600 GLU B N 1
ATOM 13420 C CA . GLU B 1 600 ? -26.656 -25.828 -38.094 1 93.69 600 GLU B CA 1
ATOM 13421 C C . GLU B 1 600 ? -25.328 -25.375 -38.688 1 93.69 600 GLU B C 1
ATOM 13423 O O . GLU B 1 600 ? -24.859 -25.938 -39.688 1 93.69 600 GLU B O 1
ATOM 13428 N N . LYS B 1 601 ? -24.781 -24.359 -38.125 1 94.69 601 LYS B N 1
ATOM 13429 C CA . LYS B 1 601 ? -23.516 -23.828 -38.625 1 94.69 601 LYS B CA 1
ATOM 13430 C C . LYS B 1 601 ? -22.391 -24.859 -38.438 1 94.69 601 LYS B C 1
ATOM 13432 O O . LYS B 1 601 ? -21.5 -24.953 -39.312 1 94.69 601 LYS B O 1
ATOM 13437 N N . TYR B 1 602 ? -22.406 -25.547 -37.375 1 95.69 602 TYR B N 1
ATOM 13438 C CA . TYR B 1 602 ? -21.391 -26.578 -37.125 1 95.69 602 TYR B CA 1
ATOM 13439 C C . TYR B 1 602 ? -21.531 -27.719 -38.125 1 95.69 602 TYR B C 1
ATOM 13441 O O . TYR B 1 602 ? -20.547 -28.25 -38.625 1 95.69 602 TYR B O 1
ATOM 13449 N N . MET B 1 603 ? -22.766 -28.109 -38.406 1 95.12 603 MET B N 1
ATOM 13450 C CA . MET B 1 603 ? -23.047 -29.188 -39.375 1 95.12 603 MET B CA 1
ATOM 13451 C C . MET B 1 603 ? -22.578 -28.781 -40.75 1 95.12 603 MET B C 1
ATOM 13453 O O . MET B 1 603 ? -22.125 -29.641 -41.531 1 95.12 603 MET B O 1
ATOM 13457 N N . GLU B 1 604 ? -22.641 -27.562 -41 1 95.44 604 GLU B N 1
ATOM 13458 C CA . GLU B 1 604 ? -22.141 -27.062 -42.281 1 95.44 604 GLU B CA 1
ATOM 13459 C C . GLU B 1 604 ? -20.625 -27.266 -42.406 1 95.44 604 GLU B C 1
ATOM 13461 O O . GLU B 1 604 ? -20.125 -27.641 -43.469 1 95.44 604 GLU B O 1
ATOM 13466 N N . VAL B 1 605 ? -19.922 -26.969 -41.344 1 96.75 605 VAL B N 1
ATOM 13467 C CA . VAL B 1 605 ? -18.469 -27.141 -41.312 1 96.75 605 VAL B CA 1
ATOM 13468 C C . VAL B 1 605 ? -18.125 -28.609 -41.531 1 96.75 605 VAL B C 1
ATOM 13470 O O . VAL B 1 605 ? -17.234 -28.938 -42.312 1 96.75 605 VAL B O 1
ATOM 13473 N N . LEU B 1 606 ? -18.844 -29.516 -40.844 1 96.69 606 LEU B N 1
ATOM 13474 C CA . LEU B 1 606 ? -18.578 -30.953 -40.906 1 96.69 606 LEU B CA 1
ATOM 13475 C C . LEU B 1 606 ? -18.891 -31.484 -42.312 1 96.69 606 LEU B C 1
ATOM 13477 O O . LEU B 1 606 ? -18.188 -32.375 -42.812 1 96.69 606 LEU B O 1
ATOM 13481 N N . THR B 1 607 ? -19.953 -30.922 -42.906 1 96.25 607 THR B N 1
ATOM 13482 C CA . THR B 1 607 ? -20.312 -31.344 -44.25 1 96.25 607 THR B CA 1
ATOM 13483 C C . THR B 1 607 ? -19.203 -31 -45.25 1 96.25 607 THR B C 1
ATOM 13485 O O . THR B 1 607 ? -18.922 -31.781 -46.156 1 96.25 607 THR B O 1
ATOM 13488 N N . GLU B 1 608 ? -18.625 -29.922 -45.062 1 96 608 GLU B N 1
ATOM 13489 C CA . GLU B 1 608 ? -17.531 -29.516 -45.938 1 96 608 GLU B CA 1
ATOM 13490 C C . GLU B 1 608 ? -16.312 -30.406 -45.719 1 96 608 GLU B C 1
ATOM 13492 O O . GLU B 1 608 ? -15.57 -30.688 -46.656 1 96 608 GLU B O 1
ATOM 13497 N N . VAL B 1 609 ? -16.094 -30.766 -44.5 1 96.44 609 VAL B N 1
ATOM 13498 C CA . VAL B 1 609 ? -14.961 -31.641 -44.219 1 96.44 609 VAL B CA 1
ATOM 13499 C C . VAL B 1 609 ? -15.195 -33 -44.812 1 96.44 609 VAL B C 1
ATOM 13501 O O . VAL B 1 609 ? -14.273 -33.625 -45.344 1 96.44 609 VAL B O 1
ATOM 13504 N N . LYS B 1 610 ? -16.422 -33.562 -44.781 1 94.44 610 LYS B N 1
ATOM 13505 C CA . LYS B 1 610 ? -16.797 -34.844 -45.312 1 94.44 610 LYS B CA 1
ATOM 13506 C C . LYS B 1 610 ? -16.578 -34.906 -46.812 1 94.44 610 LYS B C 1
ATOM 13508 O O . LYS B 1 610 ? -16.281 -35.969 -47.375 1 94.44 610 LYS B O 1
ATOM 13513 N N . ARG B 1 611 ? -16.594 -33.844 -47.5 1 94 611 ARG B N 1
ATOM 13514 C CA . ARG B 1 611 ? -16.469 -33.75 -48.938 1 94 611 ARG B CA 1
ATOM 13515 C C . ARG B 1 611 ? -15.023 -33.906 -49.375 1 94 611 ARG B C 1
ATOM 13517 O O . ARG B 1 611 ? -14.75 -34.25 -50.531 1 94 611 ARG B O 1
ATOM 13524 N N . LYS B 1 612 ? -14.133 -33.812 -48.562 1 93.25 612 LYS B N 1
ATOM 13525 C CA . LYS B 1 612 ? -12.719 -33.781 -48.906 1 93.25 612 LYS B CA 1
ATOM 13526 C C . LYS B 1 612 ? -12.188 -35.188 -49.156 1 93.25 612 LYS B C 1
ATOM 13528 O O . LYS B 1 612 ? -11.414 -35.438 -50.062 1 93.25 612 LYS B O 1
ATOM 13533 N N . ALA B 1 613 ? -12.516 -36.156 -48.25 1 92.94 613 ALA B N 1
ATOM 13534 C CA . ALA B 1 613 ? -12.07 -37.531 -48.344 1 92.94 613 ALA B CA 1
ATOM 13535 C C . ALA B 1 613 ? -13.023 -38.469 -47.625 1 92.94 613 ALA B C 1
ATOM 13537 O O . ALA B 1 613 ? -13.672 -38.094 -46.656 1 92.94 613 ALA B O 1
ATOM 13538 N N . PRO B 1 614 ? -13.094 -39.688 -48.062 1 90.56 614 PRO B N 1
ATOM 13539 C CA . PRO B 1 614 ? -14.008 -40.656 -47.469 1 90.56 614 PRO B CA 1
ATOM 13540 C C . PRO B 1 614 ? -13.617 -41 -46.031 1 90.56 614 PRO B C 1
ATOM 13542 O O . PRO B 1 614 ? -14.484 -41.344 -45.219 1 90.56 614 PRO B O 1
ATOM 13545 N N . CYS B 1 615 ? -12.398 -40.875 -45.781 1 93.31 615 CYS B N 1
ATOM 13546 C CA . CYS B 1 615 ? -11.969 -41.188 -44.406 1 93.31 615 CYS B CA 1
ATOM 13547 C C . CYS B 1 615 ? -12.609 -40.25 -43.406 1 93.31 615 CYS B C 1
ATOM 13549 O O . CYS B 1 615 ? -12.914 -40.625 -42.281 1 93.31 615 CYS B O 1
ATOM 13551 N N . TYR B 1 616 ? -12.875 -39 -43.812 1 95 616 TYR B N 1
ATOM 13552 C CA . TYR B 1 616 ? -13.469 -38 -42.906 1 95 616 TYR B CA 1
ATOM 13553 C C . TYR B 1 616 ? -14.945 -38.312 -42.656 1 95 616 TYR B C 1
ATOM 13555 O O . TYR B 1 616 ? -15.484 -38 -41.594 1 95 616 TYR B O 1
ATOM 13563 N N . VAL B 1 617 ? -15.625 -38.875 -43.688 1 93.06 617 VAL B N 1
ATOM 13564 C CA . VAL B 1 617 ? -17.016 -39.281 -43.5 1 93.06 617 VAL B CA 1
ATOM 13565 C C . VAL B 1 617 ? -17.109 -40.312 -42.375 1 93.06 617 VAL B C 1
ATOM 13567 O O . VAL B 1 617 ? -17.922 -40.156 -41.469 1 93.06 617 VAL B O 1
ATOM 13570 N N . THR B 1 618 ? -16.219 -41.281 -42.5 1 93.19 618 THR B N 1
ATOM 13571 C CA . THR B 1 618 ? -16.219 -42.344 -41.5 1 93.19 618 THR B CA 1
ATOM 13572 C C . THR B 1 618 ? -15.828 -41.812 -40.125 1 93.19 618 THR B C 1
ATOM 13574 O O . THR B 1 618 ? -16.453 -42.156 -39.094 1 93.19 618 THR B O 1
ATOM 13577 N N . LEU B 1 619 ? -14.836 -40.969 -40.062 1 95 619 LEU B N 1
ATOM 13578 C CA . LEU B 1 619 ? -14.336 -40.438 -38.781 1 95 619 LEU B CA 1
ATOM 13579 C C . LEU B 1 619 ? -15.398 -39.562 -38.094 1 95 619 LEU B C 1
ATOM 13581 O O . LEU B 1 619 ? -15.594 -39.688 -36.875 1 95 619 LEU B O 1
ATOM 13585 N N . ILE B 1 620 ? -16 -38.688 -38.812 1 95.31 620 ILE B N 1
ATOM 13586 C CA . ILE B 1 620 ? -17.031 -37.812 -38.25 1 95.31 620 ILE B CA 1
ATOM 13587 C C . ILE B 1 620 ? -18.203 -38.656 -37.75 1 95.31 620 ILE B C 1
ATOM 13589 O O . ILE B 1 620 ? -18.734 -38.406 -36.656 1 95.31 620 ILE B O 1
ATOM 13593 N N . ASP B 1 621 ? -18.594 -39.656 -38.531 1 94.06 621 ASP B N 1
ATOM 13594 C CA . ASP B 1 621 ? -19.688 -40.531 -38.125 1 94.06 621 ASP B CA 1
ATOM 13595 C C . ASP B 1 621 ? -19.359 -41.312 -36.875 1 94.06 621 ASP B C 1
ATOM 13597 O O . ASP B 1 621 ? -20.188 -41.469 -35.969 1 94.06 621 ASP B O 1
ATOM 13601 N N . GLN B 1 622 ? -18.219 -41.906 -36.875 1 94.62 622 GLN B N 1
ATOM 13602 C CA . GLN B 1 622 ? -17.859 -42.719 -35.719 1 94.62 622 GLN B CA 1
ATOM 13603 C C . GLN B 1 622 ? -17.797 -41.906 -34.438 1 94.62 622 GLN B C 1
ATOM 13605 O O . GLN B 1 622 ? -18.141 -42.375 -33.375 1 94.62 622 GLN B O 1
ATOM 13610 N N . TYR B 1 623 ? -17.281 -40.625 -34.469 1 95.75 623 TYR B N 1
ATOM 13611 C CA . TYR B 1 623 ? -17.219 -39.812 -33.281 1 95.75 623 TYR B CA 1
ATOM 13612 C C . TYR B 1 623 ? -18.609 -39.312 -32.875 1 95.75 623 TYR B C 1
ATOM 13614 O O . TYR B 1 623 ? -18.891 -39.125 -31.688 1 95.75 623 TYR B O 1
ATOM 13622 N N . ASP B 1 624 ? -19.438 -38.969 -33.875 1 95.12 624 ASP B N 1
ATOM 13623 C CA . ASP B 1 624 ? -20.828 -38.688 -33.562 1 95.12 624 ASP B CA 1
ATOM 13624 C C . ASP B 1 624 ? -21.5 -39.844 -32.844 1 95.12 624 ASP B C 1
ATOM 13626 O O . ASP B 1 624 ? -22.172 -39.656 -31.828 1 95.12 624 ASP B O 1
ATOM 13630 N N . TYR B 1 625 ? -21.234 -41.062 -33.344 1 94.69 625 TYR B N 1
ATOM 13631 C CA . TYR B 1 625 ? -21.766 -42.281 -32.719 1 94.69 625 TYR B CA 1
ATOM 13632 C C . TYR B 1 625 ? -21.188 -42.5 -31.328 1 94.69 625 TYR B C 1
ATOM 13634 O O . TYR B 1 625 ? -21.906 -42.781 -30.375 1 94.69 625 TYR B O 1
ATOM 13642 N N . ALA B 1 626 ? -19.875 -42.438 -31.266 1 95.5 626 ALA B N 1
ATOM 13643 C CA . ALA B 1 626 ? -19.188 -42.625 -29.984 1 95.5 626 ALA B CA 1
ATOM 13644 C C . ALA B 1 626 ? -19.703 -41.656 -28.938 1 95.5 626 ALA B C 1
ATOM 13646 O O . ALA B 1 626 ? -19.922 -42.031 -27.781 1 95.5 626 ALA B O 1
ATOM 13647 N N . SER B 1 627 ? -19.828 -40.375 -29.281 1 94.94 627 SER B N 1
ATOM 13648 C CA . SER B 1 627 ? -20.344 -39.344 -28.359 1 94.94 627 SER B CA 1
ATOM 13649 C C . SER B 1 627 ? -21.734 -39.719 -27.859 1 94.94 627 SER B C 1
ATOM 13651 O O . SER B 1 627 ? -22.047 -39.531 -26.688 1 94.94 627 SER B O 1
ATOM 13653 N N . GLY B 1 628 ? -22.547 -40.156 -28.703 1 92.69 628 GLY B N 1
ATOM 13654 C CA . GLY B 1 628 ? -23.875 -40.594 -28.312 1 92.69 628 GLY B CA 1
ATOM 13655 C C . GLY B 1 628 ? -23.859 -41.781 -27.391 1 92.69 628 GLY B C 1
ATOM 13656 O O . GLY B 1 628 ? -24.625 -41.844 -26.422 1 92.69 628 GLY B O 1
ATOM 13657 N N . VAL B 1 629 ? -23.016 -42.719 -27.719 1 94.25 629 VAL B N 1
ATOM 13658 C CA . VAL B 1 629 ? -22.938 -43.969 -26.953 1 94.25 629 VAL B CA 1
ATOM 13659 C C . VAL B 1 629 ? -22.453 -43.656 -25.531 1 94.25 629 VAL B C 1
ATOM 13661 O O . VAL B 1 629 ? -23.047 -44.156 -24.562 1 94.25 629 VAL B O 1
ATOM 13664 N N . PHE B 1 630 ? -21.422 -42.906 -25.375 1 94.44 630 PHE B N 1
ATOM 13665 C CA . PHE B 1 630 ? -20.891 -42.562 -24.062 1 94.44 630 PHE B CA 1
ATOM 13666 C C . PHE B 1 630 ? -21.922 -41.781 -23.25 1 94.44 630 PHE B C 1
ATOM 13668 O O . PHE B 1 630 ? -22 -41.938 -22.031 1 94.44 630 PHE B O 1
ATOM 13675 N N . ASN B 1 631 ? -22.672 -40.906 -23.922 1 92.5 631 ASN B N 1
ATOM 13676 C CA . ASN B 1 631 ? -23.672 -40.094 -23.25 1 92.5 631 ASN B CA 1
ATOM 13677 C C . ASN B 1 631 ? -24.828 -40.969 -22.719 1 92.5 631 ASN B C 1
ATOM 13679 O O . ASN B 1 631 ? -25.531 -40.562 -21.797 1 92.5 631 ASN B O 1
ATOM 13683 N N . THR B 1 632 ? -25.031 -42.156 -23.219 1 91.31 632 THR B N 1
ATOM 13684 C CA . THR B 1 632 ? -26.156 -43.031 -22.828 1 91.31 632 THR B CA 1
ATOM 13685 C C . THR B 1 632 ? -25.734 -43.969 -21.703 1 91.31 632 THR B C 1
ATOM 13687 O O . THR B 1 632 ? -26.594 -44.562 -21.047 1 91.31 632 THR B O 1
ATOM 13690 N N . VAL B 1 633 ? -24.5 -44.062 -21.438 1 92.88 633 VAL B N 1
ATOM 13691 C CA . VAL B 1 633 ? -23.984 -45 -20.469 1 92.88 633 VAL B CA 1
ATOM 13692 C C . VAL B 1 633 ? -24.656 -44.781 -19.125 1 92.88 633 VAL B C 1
ATOM 13694 O O . VAL B 1 633 ? -25.156 -45.75 -18.516 1 92.88 633 VAL B O 1
ATOM 13697 N N . SER B 1 634 ? -24.656 -43.562 -18.625 1 88.5 634 SER B N 1
ATOM 13698 C CA . SER B 1 634 ? -25.188 -43.281 -17.297 1 88.5 634 SER B CA 1
ATOM 13699 C C . SER B 1 634 ? -26.703 -43.5 -17.25 1 88.5 634 SER B C 1
ATOM 13701 O O . SER B 1 634 ? -27.25 -43.781 -16.188 1 88.5 634 SER B O 1
ATOM 13703 N N . GLY B 1 635 ? -27.359 -43.344 -18.375 1 86.06 635 GLY B N 1
ATOM 13704 C CA . GLY B 1 635 ? -28.797 -43.531 -18.406 1 86.06 635 GLY B CA 1
ATOM 13705 C C . GLY B 1 635 ? -29.203 -45 -18.469 1 86.06 635 GLY B C 1
ATOM 13706 O O . GLY B 1 635 ? -30.25 -45.406 -17.953 1 86.06 635 GLY B O 1
ATOM 13707 N N . LYS B 1 636 ? -28.375 -45.812 -18.969 1 90.31 636 LYS B N 1
ATOM 13708 C CA . LYS B 1 636 ? -28.734 -47.219 -19.219 1 90.31 636 LYS B CA 1
ATOM 13709 C C . LYS B 1 636 ? -28.219 -48.094 -18.109 1 90.31 636 LYS B C 1
ATOM 13711 O O . LYS B 1 636 ? -28.719 -49.219 -17.906 1 90.31 636 LYS B O 1
ATOM 13716 N N . VAL B 1 637 ? -27.203 -47.688 -17.469 1 90.69 637 VAL B N 1
ATOM 13717 C CA . VAL B 1 637 ? -26.609 -48.469 -16.406 1 90.69 637 VAL B CA 1
ATOM 13718 C C . VAL B 1 637 ? -27.203 -48.031 -15.055 1 90.69 637 VAL B C 1
ATOM 13720 O O . VAL B 1 637 ? -26.984 -46.906 -14.617 1 90.69 637 VAL B O 1
ATOM 13723 N N . GLU B 1 638 ? -27.922 -48.906 -14.398 1 83.25 638 GLU B N 1
ATOM 13724 C CA . GLU B 1 638 ? -28.609 -48.531 -13.164 1 83.25 638 GLU B CA 1
ATOM 13725 C C . GLU B 1 638 ? -27.969 -49.188 -11.953 1 83.25 638 GLU B C 1
ATOM 13727 O O . GLU B 1 638 ? -28.141 -48.75 -10.82 1 83.25 638 GLU B O 1
ATOM 13732 N N . SER B 1 639 ? -27.297 -50.312 -12.211 1 86.81 639 SER B N 1
ATOM 13733 C CA . SER B 1 639 ? -26.734 -51.031 -11.07 1 86.81 639 SER B CA 1
ATOM 13734 C C . SER B 1 639 ? -25.328 -51.531 -11.367 1 86.81 639 SER B C 1
ATOM 13736 O O . SER B 1 639 ? -24.953 -51.656 -12.531 1 86.81 639 SER B O 1
ATOM 13738 N N . ASP B 1 640 ? -24.609 -51.875 -10.312 1 88.25 640 ASP B N 1
ATOM 13739 C CA . ASP B 1 640 ? -23.234 -52.375 -10.414 1 88.25 640 ASP B CA 1
ATOM 13740 C C . ASP B 1 640 ? -23.203 -53.781 -10.992 1 88.25 640 ASP B C 1
ATOM 13742 O O . ASP B 1 640 ? -22.172 -54.25 -11.492 1 88.25 640 ASP B O 1
ATOM 13746 N N . ASP B 1 641 ? -24.266 -54.5 -10.945 1 87.31 641 ASP B N 1
ATOM 13747 C CA . ASP B 1 641 ? -24.297 -55.906 -11.305 1 87.31 641 ASP B CA 1
ATOM 13748 C C . ASP B 1 641 ? -24.531 -56.094 -12.805 1 87.31 641 ASP B C 1
ATOM 13750 O O . ASP B 1 641 ? -24.391 -57.188 -13.328 1 87.31 641 ASP B O 1
ATOM 13754 N N . CYS B 1 642 ? -24.672 -55.031 -13.43 1 88.38 642 CYS B N 1
ATOM 13755 C CA . CYS B 1 642 ? -24.953 -55.156 -14.859 1 88.38 642 CYS B CA 1
ATOM 13756 C C . CYS B 1 642 ? -23.656 -55.219 -15.664 1 88.38 642 CYS B C 1
ATOM 13758 O O . CYS B 1 642 ? -22.609 -54.781 -15.211 1 88.38 642 CYS B O 1
ATOM 13760 N N . LYS B 1 643 ? -23.75 -56 -16.688 1 92.12 643 LYS B N 1
ATOM 13761 C CA . LYS B 1 643 ? -22.641 -56.031 -17.641 1 92.12 643 LYS B CA 1
ATOM 13762 C C . LYS B 1 643 ? -22.734 -54.906 -18.656 1 92.12 643 LYS B C 1
ATOM 13764 O O . LYS B 1 643 ? -23.734 -54.781 -19.359 1 92.12 643 LYS B O 1
ATOM 13769 N N . LEU B 1 644 ? -21.734 -54.125 -18.688 1 94.19 644 LEU B N 1
ATOM 13770 C CA . LEU B 1 644 ? -21.734 -52.938 -19.516 1 94.19 644 LEU B CA 1
ATOM 13771 C C . LEU B 1 644 ? -22 -53.281 -20.969 1 94.19 644 LEU B C 1
ATOM 13773 O O . LEU B 1 644 ? -22.703 -52.531 -21.656 1 94.19 644 LEU B O 1
ATOM 13777 N N . SER B 1 645 ? -21.469 -54.375 -21.5 1 92.69 645 SER B N 1
ATOM 13778 C CA . SER B 1 645 ? -21.625 -54.781 -22.891 1 92.69 645 SER B CA 1
ATOM 13779 C C . SER B 1 645 ? -23.078 -55.125 -23.219 1 92.69 645 SER B C 1
ATOM 13781 O O . SER B 1 645 ? -23.516 -54.969 -24.344 1 92.69 645 SER B O 1
ATOM 13783 N N . GLU B 1 646 ? -23.828 -55.531 -22.219 1 91.62 646 GLU B N 1
ATOM 13784 C CA . GLU B 1 646 ? -25.219 -55.906 -22.406 1 91.62 646 GLU B CA 1
ATOM 13785 C C . GLU B 1 646 ? -26.141 -54.688 -22.312 1 91.62 646 GLU B C 1
ATOM 13787 O O . GLU B 1 646 ? -27.109 -54.594 -23.062 1 91.62 646 GLU B O 1
ATOM 13792 N N . LYS B 1 647 ? -25.844 -53.875 -21.453 1 92.94 647 LYS B N 1
ATOM 13793 C CA . LYS B 1 647 ? -26.719 -52.719 -21.219 1 92.94 647 LYS B CA 1
ATOM 13794 C C . LYS B 1 647 ? -26.484 -51.625 -22.266 1 92.94 647 LYS B C 1
ATOM 13796 O O . LYS B 1 647 ? -27.406 -50.875 -22.609 1 92.94 647 LYS B O 1
ATOM 13801 N N . VAL B 1 648 ? -25.281 -51.469 -22.609 1 94.88 648 VAL B N 1
ATOM 13802 C CA . VAL B 1 648 ? -24.922 -50.5 -23.625 1 94.88 648 VAL B CA 1
ATOM 13803 C C . VAL B 1 648 ? -24.328 -51.188 -24.844 1 94.88 648 VAL B C 1
ATOM 13805 O O . VAL B 1 648 ? -23.109 -51.219 -25.016 1 94.88 648 VAL B O 1
ATOM 13808 N N . ASP B 1 649 ? -25.109 -51.594 -25.703 1 92.69 649 ASP B N 1
ATOM 13809 C CA . ASP B 1 649 ? -24.719 -52.375 -26.875 1 92.69 649 ASP B CA 1
ATOM 13810 C C . ASP B 1 649 ? -23.812 -51.562 -27.797 1 92.69 649 ASP B C 1
ATOM 13812 O O . ASP B 1 649 ? -22.984 -52.125 -28.516 1 92.69 649 ASP B O 1
ATOM 13816 N N . GLY B 1 650 ? -23.969 -50.281 -27.734 1 92.94 650 GLY B N 1
ATOM 13817 C CA . GLY B 1 650 ? -23.172 -49.406 -28.562 1 92.94 650 GLY B CA 1
ATOM 13818 C C . GLY B 1 650 ? -21.688 -49.531 -28.297 1 92.94 650 GLY B C 1
ATOM 13819 O O . GLY B 1 650 ? -20.875 -49.406 -29.219 1 92.94 650 GLY B O 1
ATOM 13820 N N . LEU B 1 651 ? -21.281 -49.75 -27.094 1 94.69 651 LEU B N 1
ATOM 13821 C CA . LEU B 1 651 ? -19.875 -49.875 -26.75 1 94.69 651 LEU B CA 1
ATOM 13822 C C . LEU B 1 651 ? -19.297 -51.156 -27.328 1 94.69 651 LEU B C 1
ATOM 13824 O O . LEU B 1 651 ? -18.156 -51.188 -27.797 1 94.69 651 LEU B O 1
ATOM 13828 N N . LYS B 1 652 ? -20.078 -52.25 -27.234 1 94.06 652 LYS B N 1
ATOM 13829 C CA . LYS B 1 652 ? -19.656 -53.5 -27.812 1 94.06 652 LYS B CA 1
ATOM 13830 C C . LYS B 1 652 ? -19.484 -53.375 -29.328 1 94.06 652 LYS B C 1
ATOM 13832 O O . LYS B 1 652 ? -18.469 -53.844 -29.875 1 94.06 652 LYS B O 1
ATOM 13837 N N . THR B 1 653 ? -20.453 -52.75 -29.891 1 93.5 653 THR B N 1
ATOM 13838 C CA . THR B 1 653 ? -20.422 -52.562 -31.344 1 93.5 653 THR B CA 1
ATOM 13839 C C . THR B 1 653 ? -19.188 -51.75 -31.75 1 93.5 653 THR B C 1
ATOM 13841 O O . THR B 1 653 ? -18.531 -52.094 -32.75 1 93.5 653 THR B O 1
ATOM 13844 N N . MET B 1 654 ? -18.844 -50.812 -31.016 1 94.12 654 MET B N 1
ATOM 13845 C CA . MET B 1 654 ? -17.781 -49.875 -31.375 1 94.12 654 MET B CA 1
ATOM 13846 C C . MET B 1 654 ? -16.422 -50.5 -31.141 1 94.12 654 MET B C 1
ATOM 13848 O O . MET B 1 654 ? -15.531 -50.406 -32 1 94.12 654 MET B O 1
ATOM 13852 N N . PHE B 1 655 ? -16.141 -51.125 -30.031 1 94.5 655 PHE B N 1
ATOM 13853 C CA . PHE B 1 655 ? -14.781 -51.469 -29.641 1 94.5 655 PHE B CA 1
ATOM 13854 C C . PHE B 1 655 ? -14.516 -52.969 -29.875 1 94.5 655 PHE B C 1
ATOM 13856 O O . PHE B 1 655 ? -13.383 -53.344 -30.156 1 94.5 655 PHE B O 1
ATOM 13863 N N . ARG B 1 656 ? -15.484 -53.844 -29.828 1 93.56 656 ARG B N 1
ATOM 13864 C CA . ARG B 1 656 ? -15.266 -55.281 -30.016 1 93.56 656 ARG B CA 1
ATOM 13865 C C . ARG B 1 656 ? -15.602 -55.688 -31.453 1 93.56 656 ARG B C 1
ATOM 13867 O O . ARG B 1 656 ? -14.852 -56.438 -32.062 1 93.56 656 ARG B O 1
ATOM 13874 N N . ASP B 1 657 ? -16.75 -55.125 -31.953 1 93.06 657 ASP B N 1
ATOM 13875 C CA . ASP B 1 657 ? -17.109 -55.438 -33.344 1 93.06 657 ASP B CA 1
ATOM 13876 C C . ASP B 1 657 ? -16.422 -54.5 -34.312 1 93.06 657 ASP B C 1
ATOM 13878 O O . ASP B 1 657 ? -16.344 -54.781 -35.5 1 93.06 657 ASP B O 1
ATOM 13882 N N . LYS B 1 658 ? -15.93 -53.312 -33.781 1 93.88 658 LYS B N 1
ATOM 13883 C CA . LYS B 1 658 ? -15.25 -52.281 -34.562 1 93.88 658 LYS B CA 1
ATOM 13884 C C . LYS B 1 658 ? -16.172 -51.75 -35.656 1 93.88 658 LYS B C 1
ATOM 13886 O O . LYS B 1 658 ? -15.758 -51.625 -36.812 1 93.88 658 LYS B O 1
ATOM 13891 N N . LYS B 1 659 ? -17.406 -51.562 -35.281 1 93.69 659 LYS B N 1
ATOM 13892 C CA . LYS B 1 659 ? -18.422 -51.031 -36.188 1 93.69 659 LYS B CA 1
ATOM 13893 C C . LYS B 1 659 ? -19.203 -49.906 -35.5 1 93.69 659 LYS B C 1
ATOM 13895 O O . LYS B 1 659 ? -19.016 -49.625 -34.312 1 93.69 659 LYS B O 1
ATOM 13900 N N . TYR B 1 660 ? -19.922 -49.125 -36.25 1 92.88 660 TYR B N 1
ATOM 13901 C CA . TYR B 1 660 ? -20.844 -48.125 -35.688 1 92.88 660 TYR B CA 1
ATOM 13902 C C . TYR B 1 660 ? -22.203 -48.219 -36.406 1 92.88 660 TYR B C 1
ATOM 13904 O O . TYR B 1 660 ? -22.297 -48.719 -37.531 1 92.88 660 TYR B O 1
ATOM 13912 N N . ASP B 1 661 ? -23.266 -47.812 -35.781 1 90.69 661 ASP B N 1
ATOM 13913 C CA . ASP B 1 661 ? -24.625 -47.875 -36.281 1 90.69 661 ASP B CA 1
ATOM 13914 C C . ASP B 1 661 ? -25.047 -46.531 -36.875 1 90.69 661 ASP B C 1
ATOM 13916 O O . ASP B 1 661 ? -25.266 -45.562 -36.156 1 90.69 661 ASP B O 1
ATOM 13920 N N . PRO B 1 662 ? -25.156 -46.438 -38.125 1 90.5 662 PRO B N 1
ATOM 13921 C CA . PRO B 1 662 ? -25.5 -45.156 -38.75 1 90.5 662 PRO B CA 1
ATOM 13922 C C . PRO B 1 662 ? -26.906 -44.688 -38.406 1 90.5 662 PRO B C 1
ATOM 13924 O O . PRO B 1 662 ? -27.234 -43.5 -38.594 1 90.5 662 PRO B O 1
ATOM 13927 N N . LYS B 1 663 ? -27.766 -45.469 -37.844 1 88.31 663 LYS B N 1
ATOM 13928 C CA . LYS B 1 663 ? -29.125 -45.094 -37.469 1 88.31 663 LYS B CA 1
ATOM 13929 C C . LYS B 1 663 ? -29.141 -44.219 -36.25 1 88.31 663 LYS B C 1
ATOM 13931 O O . LYS B 1 663 ? -30.094 -43.438 -36.031 1 88.31 663 LYS B O 1
ATOM 13936 N N . GLU B 1 664 ? -28.125 -44.281 -35.562 1 89.38 664 GLU B N 1
ATOM 13937 C CA . GLU B 1 664 ? -28.078 -43.531 -34.281 1 89.38 664 GLU B CA 1
ATOM 13938 C C . GLU B 1 664 ? -27.297 -42.219 -34.438 1 89.38 664 GLU B C 1
ATOM 13940 O O . GLU B 1 664 ? -27.078 -41.531 -33.469 1 89.38 664 GLU B O 1
ATOM 13945 N N . LEU B 1 665 ? -26.984 -41.906 -35.594 1 92.12 665 LEU B N 1
ATOM 13946 C CA . LEU B 1 665 ? -26.234 -40.688 -35.844 1 92.12 665 LEU B CA 1
ATOM 13947 C C . LEU B 1 665 ? -27.156 -39.469 -35.781 1 92.12 665 LEU B C 1
ATOM 13949 O O . LEU B 1 665 ? -28.359 -39.562 -36.031 1 92.12 665 LEU B O 1
ATOM 13953 N N . VAL B 1 666 ? -26.641 -38.375 -35.344 1 89.94 666 VAL B N 1
ATOM 13954 C CA . VAL B 1 666 ? -27.391 -37.125 -35.312 1 89.94 666 VAL B CA 1
ATOM 13955 C C . VAL B 1 666 ? -27.344 -36.438 -36.688 1 89.94 666 VAL B C 1
ATOM 13957 O O . VAL B 1 666 ? -28.344 -35.938 -37.156 1 89.94 666 VAL B O 1
ATOM 13960 N N . MET B 1 667 ? -26.078 -36.562 -37.25 1 87.62 667 MET B N 1
ATOM 13961 C CA . MET B 1 667 ? -25.906 -35.969 -38.594 1 87.62 667 MET B CA 1
ATOM 13962 C C . MET B 1 667 ? -26.031 -37.031 -39.688 1 87.62 667 MET B C 1
ATOM 13964 O O . MET B 1 667 ? -25.328 -38.031 -39.656 1 87.62 667 MET B O 1
ATOM 13968 N N . ASN B 1 668 ? -26.812 -36.938 -40.688 1 81.5 668 ASN B N 1
ATOM 13969 C CA . ASN B 1 668 ? -26.969 -37.75 -41.906 1 81.5 668 ASN B CA 1
ATOM 13970 C C . ASN B 1 668 ? -27.266 -39.219 -41.531 1 81.5 668 ASN B C 1
ATOM 13972 O O . ASN B 1 668 ? -26.516 -40.125 -41.906 1 81.5 668 ASN B O 1
ATOM 13976 N N . ARG B 1 669 ? -28.328 -39.406 -40.875 1 85.38 669 ARG B N 1
ATOM 13977 C CA . ARG B 1 669 ? -28.766 -40.75 -40.5 1 85.38 669 ARG B CA 1
ATOM 13978 C C . ARG B 1 669 ? -29.016 -41.625 -41.719 1 85.38 669 ARG B C 1
ATOM 13980 O O . ARG B 1 669 ? -29.562 -41.156 -42.719 1 85.38 669 ARG B O 1
ATOM 13987 N N . ARG B 1 670 ? -28.375 -42.844 -41.75 1 81.94 670 ARG B N 1
ATOM 13988 C CA . ARG B 1 670 ? -28.531 -43.781 -42.844 1 81.94 670 ARG B CA 1
ATOM 13989 C C . ARG B 1 670 ? -29.094 -45.094 -42.344 1 81.94 670 ARG B C 1
ATOM 13991 O O . ARG B 1 670 ? -28.922 -45.469 -41.188 1 81.94 670 ARG B O 1
ATOM 13998 N N . VAL B 1 671 ? -29.891 -45.781 -42.906 1 70.88 671 VAL B N 1
ATOM 13999 C CA . VAL B 1 671 ? -30.547 -47.031 -42.5 1 70.88 671 VAL B CA 1
ATOM 14000 C C . VAL B 1 671 ? -29.609 -48.219 -42.781 1 70.88 671 VAL B C 1
ATOM 14002 O O . VAL B 1 671 ? -29.422 -49.062 -41.906 1 70.88 671 VAL B O 1
ATOM 14005 N N . ASP B 1 672 ? -29.344 -48.812 -44.031 1 62.53 672 ASP B N 1
ATOM 14006 C CA . ASP B 1 672 ? -28.859 -50.156 -44.406 1 62.53 672 ASP B CA 1
ATOM 14007 C C . ASP B 1 672 ? -27.359 -50.094 -44.688 1 62.53 672 ASP B C 1
ATOM 14009 O O . ASP B 1 672 ? -26.922 -49.531 -45.688 1 62.53 672 ASP B O 1
ATOM 14013 N N . CYS B 1 673 ? -26.391 -49.969 -43.625 1 66.88 673 CYS B N 1
ATOM 14014 C CA . CYS B 1 673 ? -25 -50.094 -44.031 1 66.88 673 CYS B CA 1
ATOM 14015 C C . CYS B 1 673 ? -24.141 -50.688 -42.938 1 66.88 673 CYS B C 1
ATOM 14017 O O . CYS B 1 673 ? -24.391 -50.438 -41.75 1 66.88 673 CYS B O 1
ATOM 14019 N N . ASP B 1 674 ? -23.453 -51.781 -43.188 1 77.75 674 ASP B N 1
ATOM 14020 C CA . ASP B 1 674 ? -22.391 -52.312 -42.344 1 77.75 674 ASP B CA 1
ATOM 14021 C C . ASP B 1 674 ? -21.156 -51.406 -42.375 1 77.75 674 ASP B C 1
ATOM 14023 O O . ASP B 1 674 ? -20.375 -51.438 -43.344 1 77.75 674 ASP B O 1
ATOM 14027 N N . CYS B 1 675 ? -21.109 -50.438 -41.312 1 89.12 675 CYS B N 1
ATOM 14028 C CA . CYS B 1 675 ? -20.031 -49.438 -41.312 1 89.12 675 CYS B CA 1
ATOM 14029 C C . CYS B 1 675 ? -18.953 -49.812 -40.312 1 89.12 675 CYS B C 1
ATOM 14031 O O . CYS B 1 675 ? -19.234 -50.062 -39.125 1 89.12 675 CYS B O 1
ATOM 14033 N N . LYS B 1 676 ? -17.672 -49.812 -40.781 1 92.19 676 LYS B N 1
ATOM 14034 C CA . LYS B 1 676 ? -16.531 -50.188 -39.938 1 92.19 676 LYS B CA 1
ATOM 14035 C C . LYS B 1 676 ? -15.836 -48.938 -39.406 1 92.19 676 LYS B C 1
ATOM 14037 O O . LYS B 1 676 ? -15.828 -47.906 -40.031 1 92.19 676 LYS B O 1
ATOM 14042 N N . ILE B 1 677 ? -15.312 -49.125 -38.219 1 93.06 677 ILE B N 1
ATOM 14043 C CA . ILE B 1 677 ? -14.562 -48.031 -37.594 1 93.06 677 ILE B CA 1
ATOM 14044 C C . ILE B 1 677 ? -13.203 -47.875 -38.281 1 93.06 677 ILE B C 1
ATOM 14046 O O . ILE B 1 677 ? -12.555 -48.875 -38.594 1 93.06 677 ILE B O 1
ATOM 14050 N N . LEU B 1 678 ? -12.805 -46.656 -38.5 1 91.06 678 LEU B N 1
ATOM 14051 C CA . LEU B 1 678 ? -11.516 -46.344 -39.094 1 91.06 678 LEU B CA 1
ATOM 14052 C C . LEU B 1 678 ? -10.539 -45.812 -38.062 1 91.06 678 LEU B C 1
ATOM 14054 O O . LEU B 1 678 ? -10.867 -44.875 -37.312 1 91.06 678 LEU B O 1
ATOM 14058 N N . SER B 1 679 ? -9.258 -46.344 -37.938 1 88.62 679 SER B N 1
ATOM 14059 C CA . SER B 1 679 ? -8.148 -45.875 -37.125 1 88.62 679 SER B CA 1
ATOM 14060 C C . SER B 1 679 ? -8.508 -45.938 -35.656 1 88.62 679 SER B C 1
ATOM 14062 O O . SER B 1 679 ? -7.684 -45.594 -34.781 1 88.62 679 SER B O 1
ATOM 14064 N N . GLY B 1 680 ? -9.719 -46.219 -35.281 1 92.06 680 GLY B N 1
ATOM 14065 C CA . GLY B 1 680 ? -10.102 -46.344 -33.875 1 92.06 680 GLY B CA 1
ATOM 14066 C C . GLY B 1 680 ? -10.68 -45.062 -33.281 1 92.06 680 GLY B C 1
ATOM 14067 O O . GLY B 1 680 ? -10.836 -44.062 -34 1 92.06 680 GLY B O 1
ATOM 14068 N N . ILE B 1 681 ? -11.008 -45.062 -31.953 1 95.62 681 ILE B N 1
ATOM 14069 C CA . ILE B 1 681 ? -11.539 -43.938 -31.219 1 95.62 681 ILE B CA 1
ATOM 14070 C C . ILE B 1 681 ? -10.531 -43.469 -30.172 1 95.62 681 ILE B C 1
ATOM 14072 O O . ILE B 1 681 ? -10.023 -44.312 -29.391 1 95.62 681 ILE B O 1
ATOM 14076 N N . MET B 1 682 ? -10.242 -42.188 -30.141 1 96.31 682 MET B N 1
ATOM 14077 C CA . MET B 1 682 ? -9.281 -41.625 -29.203 1 96.31 682 MET B CA 1
ATOM 14078 C C . MET B 1 682 ? -9.859 -41.594 -27.797 1 96.31 682 MET B C 1
ATOM 14080 O O . MET B 1 682 ? -11.055 -41.375 -27.609 1 96.31 682 MET B O 1
ATOM 14084 N N . VAL B 1 683 ? -8.961 -41.812 -26.797 1 95.69 683 VAL B N 1
ATOM 14085 C CA . VAL B 1 683 ? -9.359 -41.719 -25.391 1 95.69 683 VAL B CA 1
ATOM 14086 C C . VAL B 1 683 ? -9.82 -40.312 -25.094 1 95.69 683 VAL B C 1
ATOM 14088 O O . VAL B 1 683 ? -9.109 -39.344 -25.359 1 95.69 683 VAL B O 1
ATOM 14091 N N . PRO B 1 684 ? -11.008 -40.094 -24.562 1 94.5 684 PRO B N 1
ATOM 14092 C CA . PRO B 1 684 ? -11.547 -38.75 -24.328 1 94.5 684 PRO B CA 1
ATOM 14093 C C . PRO B 1 684 ? -11.031 -38.156 -23.016 1 94.5 684 PRO B C 1
ATOM 14095 O O . PRO B 1 684 ? -11.82 -37.844 -22.125 1 94.5 684 PRO B O 1
ATOM 14098 N N . VAL B 1 685 ? -9.766 -37.906 -22.875 1 94.75 685 VAL B N 1
ATOM 14099 C CA . VAL B 1 685 ? -9.086 -37.219 -21.781 1 94.75 685 VAL B CA 1
ATOM 14100 C C . VAL B 1 685 ? -8.242 -36.062 -22.328 1 94.75 685 VAL B C 1
ATOM 14102 O O . VAL B 1 685 ? -7.438 -36.25 -23.25 1 94.75 685 VAL B O 1
ATOM 14105 N N . ARG B 1 686 ? -8.367 -34.969 -21.781 1 91.19 686 ARG B N 1
ATOM 14106 C CA . ARG B 1 686 ? -7.77 -33.75 -22.312 1 91.19 686 ARG B CA 1
ATOM 14107 C C . ARG B 1 686 ? -6.246 -33.875 -22.344 1 91.19 686 ARG B C 1
ATOM 14109 O O . ARG B 1 686 ? -5.605 -33.375 -23.281 1 91.19 686 ARG B O 1
ATOM 14116 N N . SER B 1 687 ? -5.613 -34.406 -21.266 1 89.62 687 SER B N 1
ATOM 14117 C CA . SER B 1 687 ? -4.16 -34.531 -21.25 1 89.62 687 SER B CA 1
ATOM 14118 C C . SER B 1 687 ? -3.662 -35.406 -22.406 1 89.62 687 SER B C 1
ATOM 14120 O O . SER B 1 687 ? -2.611 -35.125 -22.984 1 89.62 687 SER B O 1
ATOM 14122 N N . VAL B 1 688 ? -4.418 -36.375 -22.75 1 91.75 688 VAL B N 1
ATOM 14123 C CA . VAL B 1 688 ? -4.082 -37.281 -23.844 1 91.75 688 VAL B CA 1
ATOM 14124 C C . VAL B 1 688 ? -4.266 -36.562 -25.172 1 91.75 688 VAL B C 1
ATOM 14126 O O . VAL B 1 688 ? -3.428 -36.656 -26.078 1 91.75 688 VAL B O 1
ATOM 14129 N N . ILE B 1 689 ? -5.336 -35.844 -25.25 1 93.06 689 ILE B N 1
ATOM 14130 C CA . ILE B 1 689 ? -5.641 -35.094 -26.469 1 93.06 689 ILE B CA 1
ATOM 14131 C C . ILE B 1 689 ? -4.555 -34.031 -26.703 1 93.06 689 ILE B C 1
ATOM 14133 O O . ILE B 1 689 ? -4.02 -33.938 -27.812 1 93.06 689 ILE B O 1
ATOM 14137 N N . ASP B 1 690 ? -4.184 -33.312 -25.75 1 89.19 690 ASP B N 1
ATOM 14138 C CA . ASP B 1 690 ? -3.193 -32.25 -25.859 1 89.19 690 ASP B CA 1
ATOM 14139 C C . ASP B 1 690 ? -1.814 -32.812 -26.203 1 89.19 690 ASP B C 1
ATOM 14141 O O . ASP B 1 690 ? -1.059 -32.219 -26.969 1 89.19 690 ASP B O 1
ATOM 14145 N N . GLU B 1 691 ? -1.486 -33.906 -25.578 1 89.75 691 GLU B N 1
ATOM 14146 C CA . GLU B 1 691 ? -0.209 -34.562 -25.859 1 89.75 691 GLU B CA 1
ATOM 14147 C C . GLU B 1 691 ? -0.126 -35 -27.312 1 89.75 691 GLU B C 1
ATOM 14149 O O . GLU B 1 691 ? 0.935 -34.906 -27.938 1 89.75 691 GLU B O 1
ATOM 14154 N N . SER B 1 692 ? -1.207 -35.406 -27.859 1 91.81 692 SER B N 1
ATOM 14155 C CA . SER B 1 692 ? -1.242 -35.938 -29.219 1 91.81 692 SER B CA 1
ATOM 14156 C C . SER B 1 692 ? -1.067 -34.812 -30.25 1 91.81 692 SER B C 1
ATOM 14158 O O . SER B 1 692 ? -0.598 -35.062 -31.359 1 91.81 692 SER B O 1
ATOM 14160 N N . VAL B 1 693 ? -1.401 -33.625 -29.938 1 90.44 693 VAL B N 1
ATOM 14161 C CA . VAL B 1 693 ? -1.317 -32.5 -30.859 1 90.44 693 VAL B CA 1
ATOM 14162 C C . VAL B 1 693 ? 0.144 -32.219 -31.203 1 90.44 693 VAL B C 1
ATOM 14164 O O . VAL B 1 693 ? 0.468 -31.891 -32.344 1 90.44 693 VAL B O 1
ATOM 14167 N N . HIS B 1 694 ? 1.037 -32.406 -30.281 1 84.81 694 HIS B N 1
ATOM 14168 C CA . HIS B 1 694 ? 2.438 -32.062 -30.484 1 84.81 694 HIS B CA 1
ATOM 14169 C C . HIS B 1 694 ? 3.297 -33.312 -30.688 1 84.81 694 HIS B C 1
ATOM 14171 O O . HIS B 1 694 ? 4.527 -33.219 -30.688 1 84.81 694 HIS B O 1
ATOM 14177 N N . ASP B 1 695 ? 2.631 -34.406 -30.875 1 86.56 695 ASP B N 1
ATOM 14178 C CA . ASP B 1 695 ? 3.365 -35.656 -31.094 1 86.56 695 ASP B CA 1
ATOM 14179 C C . ASP B 1 695 ? 4.039 -35.625 -32.469 1 86.56 695 ASP B C 1
ATOM 14181 O O . ASP B 1 695 ? 3.377 -35.469 -33.5 1 86.56 695 ASP B O 1
ATOM 14185 N N . THR B 1 696 ? 5.309 -35.781 -32.562 1 80.44 696 THR B N 1
ATOM 14186 C CA . THR B 1 696 ? 6.117 -35.719 -33.781 1 80.44 696 THR B CA 1
ATOM 14187 C C . THR B 1 696 ? 5.82 -36.906 -34.688 1 80.44 696 THR B C 1
ATOM 14189 O O . THR B 1 696 ? 6.109 -36.875 -35.875 1 80.44 696 THR B O 1
ATOM 14192 N N . GLU B 1 697 ? 5.156 -37.875 -34.219 1 78.69 697 GLU B N 1
ATOM 14193 C CA . GLU B 1 697 ? 4.852 -39.062 -35.031 1 78.69 697 GLU B CA 1
ATOM 14194 C C . GLU B 1 697 ? 3.635 -38.812 -35.906 1 78.69 697 GLU B C 1
ATOM 14196 O O . GLU B 1 697 ? 3.428 -39.531 -36.906 1 78.69 697 GLU B O 1
ATOM 14201 N N . ILE B 1 698 ? 2.824 -37.906 -35.5 1 76.94 698 ILE B N 1
ATOM 14202 C CA . ILE B 1 698 ? 1.62 -37.594 -36.281 1 76.94 698 ILE B CA 1
ATOM 14203 C C . ILE B 1 698 ? 1.969 -36.688 -37.438 1 76.94 698 ILE B C 1
ATOM 14205 O O . ILE B 1 698 ? 2.457 -35.562 -37.25 1 76.94 698 ILE B O 1
ATOM 14209 N N . ARG B 1 699 ? 1.877 -37.188 -38.625 1 68.88 699 ARG B N 1
ATOM 14210 C CA . ARG B 1 699 ? 2.24 -36.5 -39.875 1 68.88 699 ARG B CA 1
ATOM 14211 C C . ARG B 1 699 ? 1.018 -35.844 -40.531 1 68.88 699 ARG B C 1
ATOM 14213 O O . ARG B 1 699 ? -0.094 -36.375 -40.406 1 68.88 699 ARG B O 1
ATOM 14220 N N . ASP B 1 700 ? 1.093 -34.656 -40.938 1 67.38 700 ASP B N 1
ATOM 14221 C CA . ASP B 1 700 ? -0.02 -33.938 -41.562 1 67.38 700 ASP B CA 1
ATOM 14222 C C . ASP B 1 700 ? 0.19 -33.812 -43.094 1 67.38 700 ASP B C 1
ATOM 14224 O O . ASP B 1 700 ? -0.28 -32.844 -43.688 1 67.38 700 ASP B O 1
ATOM 14228 N N . ASP B 1 701 ? 0.889 -34.75 -43.719 1 68.12 701 ASP B N 1
ATOM 14229 C CA . ASP B 1 701 ? 1.272 -34.625 -45.125 1 68.12 701 ASP B CA 1
ATOM 14230 C C . ASP B 1 701 ? 0.118 -35.031 -46.062 1 68.12 701 ASP B C 1
ATOM 14232 O O . ASP B 1 701 ? 0.139 -34.75 -47.25 1 68.12 701 ASP B O 1
ATOM 14236 N N . GLY B 1 702 ? -0.921 -35.719 -45.406 1 79.25 702 GLY B N 1
ATOM 14237 C CA . GLY B 1 702 ? -2.037 -36.156 -46.219 1 79.25 702 GLY B CA 1
ATOM 14238 C C . GLY B 1 702 ? -3.307 -36.375 -45.438 1 79.25 702 GLY B C 1
ATOM 14239 O O . GLY B 1 702 ? -3.279 -36.406 -44.219 1 79.25 702 GLY B O 1
ATOM 14240 N N . PHE B 1 703 ? -4.422 -36.375 -46.156 1 85.06 703 PHE B N 1
ATOM 14241 C CA . PHE B 1 703 ? -5.723 -36.562 -45.531 1 85.06 703 PHE B CA 1
ATOM 14242 C C . PHE B 1 703 ? -5.793 -37.906 -44.812 1 85.06 703 PHE B C 1
ATOM 14244 O O . PHE B 1 703 ? -6.246 -37.969 -43.656 1 85.06 703 PHE B O 1
ATOM 14251 N N . GLU B 1 704 ? -5.27 -38.969 -45.469 1 82.94 704 GLU B N 1
ATOM 14252 C CA . GLU B 1 704 ? -5.332 -40.281 -44.875 1 82.94 704 GLU B CA 1
ATOM 14253 C C . GLU B 1 704 ? -4.383 -40.406 -43.688 1 82.94 704 GLU B C 1
ATOM 14255 O O . GLU B 1 704 ? -4.703 -41.062 -42.688 1 82.94 704 GLU B O 1
ATOM 14260 N N . GLU B 1 705 ? -3.291 -39.812 -43.812 1 85.88 705 GLU B N 1
ATOM 14261 C CA . GLU B 1 705 ? -2.297 -39.875 -42.75 1 85.88 705 GLU B CA 1
ATOM 14262 C C . GLU B 1 705 ? -2.783 -39.125 -41.5 1 85.88 705 GLU B C 1
ATOM 14264 O O . GLU B 1 705 ? -2.498 -39.531 -40.375 1 85.88 705 GLU B O 1
ATOM 14269 N N . SER B 1 706 ? -3.512 -38.062 -41.688 1 88.56 706 SER B N 1
ATOM 14270 C CA . SER B 1 706 ? -4.035 -37.281 -40.594 1 88.56 706 SER B CA 1
ATOM 14271 C C . SER B 1 706 ? -5.102 -38.031 -39.812 1 88.56 706 SER B C 1
ATOM 14273 O O . SER B 1 706 ? -5.352 -37.75 -38.656 1 88.56 706 SER B O 1
ATOM 14275 N N . CYS B 1 707 ? -5.699 -38.969 -40.469 1 90.38 707 CYS B N 1
ATOM 14276 C CA . CYS B 1 707 ? -6.781 -39.75 -39.844 1 90.38 707 CYS B CA 1
ATOM 14277 C C . CYS B 1 707 ? -6.23 -40.875 -39 1 90.38 707 CYS B C 1
ATOM 14279 O O . CYS B 1 707 ? -6.969 -41.5 -38.25 1 90.38 707 CYS B O 1
ATOM 14281 N N . HIS B 1 708 ? -4.902 -41.125 -39.125 1 90 708 HIS B N 1
ATOM 14282 C CA . HIS B 1 708 ? -4.281 -42.156 -38.344 1 90 708 HIS B CA 1
ATOM 14283 C C . HIS B 1 708 ? -3.652 -41.594 -37.062 1 90 708 HIS B C 1
ATOM 14285 O O . HIS B 1 708 ? -3.072 -40.5 -37.094 1 90 708 HIS B O 1
ATOM 14291 N N . LEU B 1 709 ? -3.846 -42.25 -35.938 1 91.62 709 LEU B N 1
ATOM 14292 C CA . LEU B 1 709 ? -3.258 -41.875 -34.625 1 91.62 709 LEU B CA 1
ATOM 14293 C C . LEU B 1 709 ? -2.449 -43.062 -34.062 1 91.62 709 LEU B C 1
ATOM 14295 O O . LEU B 1 709 ? -2.791 -44.219 -34.281 1 91.62 709 LEU B O 1
ATOM 14299 N N . PRO B 1 710 ? -1.408 -42.781 -33.406 1 91.94 710 PRO B N 1
ATOM 14300 C CA . PRO B 1 710 ? -0.67 -43.844 -32.75 1 91.94 710 PRO B CA 1
ATOM 14301 C C . PRO B 1 710 ? -1.536 -44.656 -31.766 1 91.94 710 PRO B C 1
ATOM 14303 O O . PRO B 1 710 ? -2.439 -44.094 -31.141 1 91.94 710 PRO B O 1
ATOM 14306 N N . ASP B 1 711 ? -1.236 -45.844 -31.516 1 91.62 711 ASP B N 1
ATOM 14307 C CA . ASP B 1 711 ? -2 -46.812 -30.719 1 91.62 711 ASP B CA 1
ATOM 14308 C C . ASP B 1 711 ? -2.119 -46.344 -29.266 1 91.62 711 ASP B C 1
ATOM 14310 O O . ASP B 1 711 ? -3.111 -46.656 -28.594 1 91.62 711 ASP B O 1
ATOM 14314 N N . ARG B 1 712 ? -1.188 -45.625 -28.828 1 92.38 712 ARG B N 1
ATOM 14315 C CA . ARG B 1 712 ? -1.16 -45.219 -27.422 1 92.38 712 ARG B CA 1
ATOM 14316 C C . ARG B 1 712 ? -2.326 -44.281 -27.109 1 92.38 712 ARG B C 1
ATOM 14318 O O . ARG B 1 712 ? -2.705 -44.125 -25.938 1 92.38 712 ARG B O 1
ATOM 14325 N N . TYR B 1 713 ? -2.924 -43.688 -28.125 1 95.06 713 TYR B N 1
ATOM 14326 C CA . TYR B 1 713 ? -3.996 -42.719 -27.891 1 95.06 713 TYR B CA 1
ATOM 14327 C C . TYR B 1 713 ? -5.359 -43.344 -28.156 1 95.06 713 TYR B C 1
ATOM 14329 O O . TYR B 1 713 ? -6.395 -42.719 -27.938 1 95.06 713 TYR B O 1
ATOM 14337 N N . LEU B 1 714 ? -5.473 -44.594 -28.531 1 95.75 714 LEU B N 1
ATOM 14338 C CA . LEU B 1 714 ? -6.707 -45.219 -29.016 1 95.75 714 LEU B CA 1
ATOM 14339 C C . LEU B 1 714 ? -7.246 -46.219 -28.016 1 95.75 714 LEU B C 1
ATOM 14341 O O . LEU B 1 714 ? -6.473 -46.906 -27.328 1 95.75 714 LEU B O 1
ATOM 14345 N N . ILE B 1 715 ? -8.57 -46.375 -27.984 1 96.69 715 ILE B N 1
ATOM 14346 C CA . ILE B 1 715 ? -9.242 -47.312 -27.109 1 96.69 715 ILE B CA 1
ATOM 14347 C C . ILE B 1 715 ? -9.273 -48.688 -27.766 1 96.69 715 ILE B C 1
ATOM 14349 O O . ILE B 1 715 ? -9.609 -48.812 -28.938 1 96.69 715 ILE B O 1
ATOM 14353 N N . HIS B 1 716 ? -8.938 -49.719 -27.062 1 95.06 716 HIS B N 1
ATOM 14354 C CA . HIS B 1 716 ? -8.945 -51.062 -27.562 1 95.06 716 HIS B CA 1
ATOM 14355 C C . HIS B 1 716 ? -10.172 -51.844 -27.078 1 95.06 716 HIS B C 1
ATOM 14357 O O . HIS B 1 716 ? -10.836 -52.531 -27.844 1 95.06 716 HIS B O 1
ATOM 14363 N N . ASP B 1 717 ? -10.359 -51.688 -25.812 1 95.56 717 ASP B N 1
ATOM 14364 C CA . ASP B 1 717 ? -11.422 -52.438 -25.172 1 95.56 717 ASP B CA 1
ATOM 14365 C C . ASP B 1 717 ? -11.914 -51.75 -23.906 1 95.56 717 ASP B C 1
ATOM 14367 O O . ASP B 1 717 ? -11.422 -50.656 -23.547 1 95.56 717 ASP B O 1
ATOM 14371 N N . PHE B 1 718 ? -13.047 -52.281 -23.297 1 96.12 718 PHE B N 1
ATOM 14372 C CA . PHE B 1 718 ? -13.594 -51.812 -22.047 1 96.12 718 PHE B CA 1
ATOM 14373 C C . PHE B 1 718 ? -13.906 -52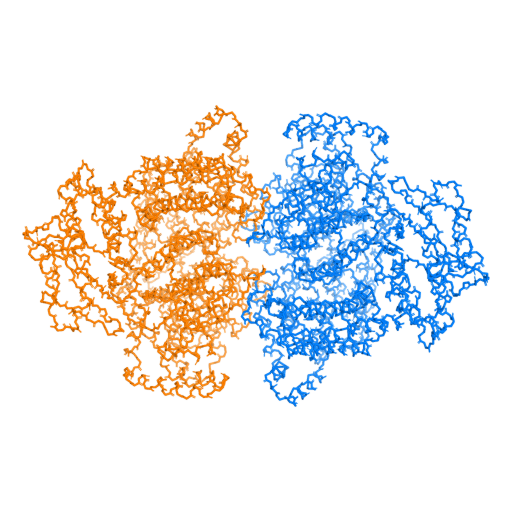.969 -21.109 1 96.12 718 PHE B C 1
ATOM 14375 O O . PHE B 1 718 ? -14.062 -54.094 -21.547 1 96.12 718 PHE B O 1
ATOM 14382 N N . SER B 1 719 ? -13.938 -52.75 -19.844 1 95.56 719 SER B N 1
ATOM 14383 C CA . SER B 1 719 ? -14.297 -53.75 -18.844 1 95.56 719 SER B CA 1
ATOM 14384 C C . SER B 1 719 ? -15.812 -53.844 -18.672 1 95.56 719 SER B C 1
ATOM 14386 O O . SER B 1 719 ? -16.5 -52.812 -18.688 1 95.56 719 SER B O 1
ATOM 14388 N N . ASP B 1 720 ? -16.312 -55 -18.469 1 94.31 720 ASP B N 1
ATOM 14389 C CA . ASP B 1 720 ? -17.734 -55.188 -18.266 1 94.31 720 ASP B CA 1
ATOM 14390 C C . ASP B 1 720 ? -18.172 -54.812 -16.859 1 94.31 720 ASP B C 1
ATOM 14392 O O . ASP B 1 720 ? -19.344 -54.531 -16.609 1 94.31 720 ASP B O 1
ATOM 14396 N N . LYS B 1 721 ? -17.203 -54.719 -16.047 1 93.69 721 LYS B N 1
ATOM 14397 C CA . LYS B 1 721 ? -17.5 -54.312 -14.664 1 93.69 721 LYS B CA 1
ATOM 14398 C C . LYS B 1 721 ? -17.672 -52.812 -14.555 1 93.69 721 LYS B C 1
ATOM 14400 O O . LYS B 1 721 ? -16.844 -52.031 -15.07 1 93.69 721 LYS B O 1
ATOM 14405 N N . VAL B 1 722 ? -18.828 -52.375 -14.016 1 93.88 722 VAL B N 1
ATOM 14406 C CA . VAL B 1 722 ? -19.125 -50.969 -13.836 1 93.88 722 VAL B CA 1
ATOM 14407 C C . VAL B 1 722 ? -19.375 -50.688 -12.352 1 93.88 722 VAL B C 1
ATOM 14409 O O . VAL B 1 722 ? -19.656 -51.594 -11.57 1 93.88 722 VAL B O 1
ATOM 14412 N N . LYS B 1 723 ? -19.078 -49.5 -12 1 92.25 723 LYS B N 1
ATOM 14413 C CA . LYS B 1 723 ? -19.391 -49.031 -10.648 1 92.25 723 LYS B CA 1
ATOM 14414 C C . LYS B 1 723 ? -20.297 -47.781 -10.68 1 92.25 723 LYS B C 1
ATOM 14416 O O . LYS B 1 723 ? -19.969 -46.781 -11.328 1 92.25 723 LYS B O 1
ATOM 14421 N N . VAL B 1 724 ? -21.422 -47.844 -10.094 1 92.25 724 VAL B N 1
ATOM 14422 C CA . VAL B 1 724 ? -22.344 -46.719 -10 1 92.25 724 VAL B CA 1
ATOM 14423 C C . VAL B 1 724 ? -22.141 -46 -8.68 1 92.25 724 VAL B C 1
ATOM 14425 O O . VAL B 1 724 ? -22.219 -46.594 -7.605 1 92.25 724 VAL B O 1
ATOM 14428 N N . LEU B 1 725 ? -21.812 -44.75 -8.758 1 86.62 725 LEU B N 1
ATOM 14429 C CA . LEU B 1 725 ? -21.594 -43.969 -7.555 1 86.62 725 LEU B CA 1
ATOM 14430 C C . LEU B 1 725 ? -22.922 -43.594 -6.902 1 86.62 725 LEU B C 1
ATOM 14432 O O . LEU B 1 725 ? -23.906 -43.312 -7.594 1 86.62 725 LEU B O 1
ATOM 14436 N N . HIS B 1 726 ? -22.922 -43.594 -5.586 1 78.81 726 HIS B N 1
ATOM 14437 C CA . HIS B 1 726 ? -24.141 -43.312 -4.832 1 78.81 726 HIS B CA 1
ATOM 14438 C C . HIS B 1 726 ? -24.328 -41.812 -4.625 1 78.81 726 HIS B C 1
ATOM 14440 O O . HIS B 1 726 ? -24.016 -41.281 -3.557 1 78.81 726 HIS B O 1
ATOM 14446 N N . SER B 1 727 ? -24.594 -41.094 -5.566 1 75.56 727 SER B N 1
ATOM 14447 C CA . SER B 1 727 ? -24.875 -39.656 -5.512 1 75.56 727 SER B CA 1
ATOM 14448 C C . SER B 1 727 ? -26.172 -39.312 -6.219 1 75.56 727 SER B C 1
ATOM 14450 O O . SER B 1 727 ? -26.828 -40.188 -6.785 1 75.56 727 SER B O 1
ATOM 14452 N N . ASN B 1 728 ? -26.609 -38.125 -6.176 1 71.69 728 ASN B N 1
ATOM 14453 C CA . ASN B 1 728 ? -27.891 -37.688 -6.68 1 71.69 728 ASN B CA 1
ATOM 14454 C C . ASN B 1 728 ? -28.078 -38.031 -8.148 1 71.69 728 ASN B C 1
ATOM 14456 O O . ASN B 1 728 ? -29.141 -38.5 -8.547 1 71.69 728 ASN B O 1
ATOM 14460 N N . THR B 1 729 ? -26.984 -37.875 -9.031 1 77.25 729 THR B N 1
ATOM 14461 C CA . THR B 1 729 ? -27.125 -38.094 -10.469 1 77.25 729 THR B CA 1
ATOM 14462 C C . THR B 1 729 ? -26.656 -39.5 -10.844 1 77.25 729 THR B C 1
ATOM 14464 O O . THR B 1 729 ? -26.75 -39.906 -12.008 1 77.25 729 THR B O 1
ATOM 14467 N N . LYS B 1 730 ? -26.109 -40.25 -9.922 1 83.88 730 LYS B N 1
ATOM 14468 C CA . LYS B 1 730 ? -25.672 -41.625 -10.062 1 83.88 730 LYS B CA 1
ATOM 14469 C C . LYS B 1 730 ? -24.688 -41.781 -11.227 1 83.88 730 LYS B C 1
ATOM 14471 O O . LYS B 1 730 ? -24.938 -42.594 -12.141 1 83.88 730 LYS B O 1
ATOM 14476 N N . PRO B 1 731 ? -23.641 -41.156 -11.195 1 90.88 731 PRO B N 1
ATOM 14477 C CA . PRO B 1 731 ? -22.625 -41.281 -12.25 1 90.88 731 PRO B CA 1
ATOM 14478 C C . PRO B 1 731 ? -22.047 -42.688 -12.328 1 90.88 731 PRO B C 1
ATOM 14480 O O . PRO B 1 731 ? -22.047 -43.438 -11.328 1 90.88 731 PRO B O 1
ATOM 14483 N N . VAL B 1 732 ? -21.609 -43.125 -13.477 1 94.19 732 VAL B N 1
ATOM 14484 C CA . VAL B 1 732 ? -21.125 -44.5 -13.703 1 94.19 732 VAL B CA 1
ATOM 14485 C C . VAL B 1 732 ? -19.641 -44.469 -14.039 1 94.19 732 VAL B C 1
ATOM 14487 O O . VAL B 1 732 ? -19.203 -43.688 -14.906 1 94.19 732 VAL B O 1
ATOM 14490 N N . ILE B 1 733 ? -18.875 -45.188 -13.32 1 94.81 733 ILE B N 1
ATOM 14491 C CA . ILE B 1 733 ? -17.453 -45.312 -13.602 1 94.81 733 ILE B CA 1
ATOM 14492 C C . ILE B 1 733 ? -17.203 -46.5 -14.539 1 94.81 733 ILE B C 1
ATOM 14494 O O . ILE B 1 733 ? -17.641 -47.625 -14.258 1 94.81 733 ILE B O 1
ATOM 14498 N N . ILE B 1 734 ? -16.562 -46.25 -15.602 1 95.44 734 ILE B N 1
ATOM 14499 C CA . ILE B 1 734 ? -16.219 -47.281 -16.547 1 95.44 734 ILE B CA 1
ATOM 14500 C C . ILE B 1 734 ? -14.703 -47.375 -16.688 1 95.44 734 ILE B C 1
ATOM 14502 O O . ILE B 1 734 ? -13.984 -46.438 -16.422 1 95.44 734 ILE B O 1
ATOM 14506 N N . LYS B 1 735 ? -14.234 -48.5 -17.078 1 95.81 735 LYS B N 1
ATOM 14507 C CA . LYS B 1 735 ? -12.805 -48.781 -17.25 1 95.81 735 LYS B CA 1
ATOM 14508 C C . LYS B 1 735 ? -12.484 -49.094 -18.703 1 95.81 735 LYS B C 1
ATOM 14510 O O . LYS B 1 735 ? -13.055 -50.031 -19.266 1 95.81 735 LYS B O 1
ATOM 14515 N N . LEU B 1 736 ? -11.648 -48.344 -19.328 1 95.62 736 LEU B N 1
ATOM 14516 C CA . LEU B 1 736 ? -11.211 -48.531 -20.703 1 95.62 736 LEU B CA 1
ATOM 14517 C C . LEU B 1 736 ? -9.758 -49.031 -20.734 1 95.62 736 LEU B C 1
ATOM 14519 O O . LEU B 1 736 ? -8.977 -48.719 -19.844 1 95.62 736 LEU B O 1
ATOM 14523 N N . THR B 1 737 ? -9.414 -49.781 -21.719 1 96.25 737 THR B N 1
ATOM 14524 C CA . THR B 1 737 ? -8.047 -50.219 -21.984 1 96.25 737 THR B CA 1
ATOM 14525 C C . THR B 1 737 ? -7.574 -49.75 -23.344 1 96.25 737 THR B C 1
ATOM 14527 O O . THR B 1 737 ? -8.258 -49.938 -24.359 1 96.25 737 THR B O 1
ATOM 14530 N N . THR B 1 738 ? -6.516 -49.094 -23.375 1 95.19 738 THR B N 1
ATOM 14531 C CA . THR B 1 738 ? -5.973 -48.594 -24.641 1 95.19 738 THR B CA 1
ATOM 14532 C C . THR B 1 738 ? -5.297 -49.75 -25.406 1 95.19 738 THR B C 1
ATOM 14534 O O . THR B 1 738 ? -5.094 -50.812 -24.875 1 95.19 738 THR B O 1
ATOM 14537 N N . LYS B 1 739 ? -4.906 -49.438 -26.641 1 93.56 739 LYS B N 1
ATOM 14538 C CA . LYS B 1 739 ? -4.25 -50.438 -27.484 1 93.56 739 LYS B CA 1
ATOM 14539 C C . LYS B 1 739 ? -2.871 -50.812 -26.953 1 93.56 739 LYS B C 1
ATOM 14541 O O . LYS B 1 739 ? -2.359 -51.875 -27.219 1 93.56 739 LYS B O 1
ATOM 14546 N N . THR B 1 740 ? -2.264 -49.906 -26.156 1 94.44 740 THR B N 1
ATOM 14547 C CA . THR B 1 740 ? -0.964 -50.188 -25.562 1 94.44 740 THR B CA 1
ATOM 14548 C C . THR B 1 740 ? -1.13 -50.844 -24.188 1 94.44 740 THR B C 1
ATOM 14550 O O . THR B 1 740 ? -0.143 -51.156 -23.516 1 94.44 740 THR B O 1
ATOM 14553 N N . GLY B 1 741 ? -2.312 -50.969 -23.703 1 92.94 741 GLY B N 1
ATOM 14554 C CA . GLY B 1 741 ? -2.559 -51.688 -22.469 1 92.94 741 GLY B CA 1
ATOM 14555 C C . GLY B 1 741 ? -2.779 -50.781 -21.281 1 92.94 741 GLY B C 1
ATOM 14556 O O . GLY B 1 741 ? -3.037 -51.25 -20.172 1 92.94 741 GLY B O 1
ATOM 14557 N N . ARG B 1 742 ? -2.705 -49.562 -21.438 1 93.75 742 ARG B N 1
ATOM 14558 C CA . ARG B 1 742 ? -2.938 -48.625 -20.344 1 93.75 742 ARG B CA 1
ATOM 14559 C C . ARG B 1 742 ? -4.41 -48.594 -19.953 1 93.75 742 ARG B C 1
ATOM 14561 O O . ARG B 1 742 ? -5.289 -48.656 -20.812 1 93.75 742 ARG B O 1
ATOM 14568 N N . ILE B 1 743 ? -4.684 -48.562 -18.672 1 94.69 743 ILE B N 1
ATOM 14569 C CA . ILE B 1 743 ? -6.051 -48.5 -18.156 1 94.69 743 ILE B CA 1
ATOM 14570 C C . ILE B 1 743 ? -6.457 -47.062 -17.875 1 94.69 743 ILE B C 1
ATOM 14572 O O . ILE B 1 743 ? -5.711 -46.312 -17.25 1 94.69 743 ILE B O 1
ATOM 14576 N N . VAL B 1 744 ? -7.539 -46.656 -18.359 1 94.62 744 VAL B N 1
ATOM 14577 C CA . VAL B 1 744 ? -8.094 -45.344 -18.125 1 94.62 744 VAL B CA 1
ATOM 14578 C C . VAL B 1 744 ? -9.516 -45.438 -17.594 1 94.62 744 VAL B C 1
ATOM 14580 O O . VAL B 1 744 ? -10.344 -46.156 -18.172 1 94.62 744 VAL B O 1
ATOM 14583 N N . ARG B 1 745 ? -9.883 -44.812 -16.516 1 95 745 ARG B N 1
ATOM 14584 C CA . ARG B 1 745 ? -11.227 -44.844 -15.945 1 95 745 ARG B CA 1
ATOM 14585 C C . ARG B 1 745 ? -11.938 -43.5 -16.203 1 95 745 ARG B C 1
ATOM 14587 O O . ARG B 1 745 ? -11.312 -42.438 -16.141 1 95 745 ARG B O 1
ATOM 14594 N N . LEU B 1 746 ? -13.141 -43.594 -16.594 1 95.94 746 LEU B N 1
ATOM 14595 C CA . LEU B 1 746 ? -13.969 -42.406 -16.875 1 95.94 746 LEU B CA 1
ATOM 14596 C C . LEU B 1 746 ? -15.25 -42.438 -16.047 1 95.94 746 LEU B C 1
ATOM 14598 O O . LEU B 1 746 ? -15.719 -43.5 -15.656 1 95.94 746 LEU B O 1
ATOM 14602 N N . ILE B 1 747 ? -15.719 -41.312 -15.727 1 94.88 747 ILE B N 1
ATOM 14603 C CA . ILE B 1 747 ? -17.016 -41.156 -15.078 1 94.88 747 ILE B CA 1
ATOM 14604 C C . ILE B 1 747 ? -18.016 -40.562 -16.062 1 94.88 747 ILE B C 1
ATOM 14606 O O . ILE B 1 747 ? -17.797 -39.5 -16.625 1 94.88 747 ILE B O 1
ATOM 14610 N N . CYS B 1 748 ? -19.062 -41.188 -16.328 1 94.62 748 CYS B N 1
ATOM 14611 C CA . CYS B 1 748 ? -20.125 -40.719 -17.219 1 94.62 748 CYS B CA 1
ATOM 14612 C C . CYS B 1 748 ? -21.297 -40.188 -16.406 1 94.62 748 CYS B C 1
ATOM 14614 O O . CYS B 1 748 ? -21.812 -40.844 -15.516 1 94.62 748 CYS B O 1
ATOM 14616 N N . LYS B 1 749 ? -21.672 -38.969 -16.703 1 91.81 749 LYS B N 1
ATOM 14617 C CA . LYS B 1 749 ? -22.781 -38.312 -16.016 1 91.81 749 LYS B CA 1
ATOM 14618 C C . LYS B 1 749 ? -23.922 -38.031 -16.984 1 91.81 749 LYS B C 1
ATOM 14620 O O . LYS B 1 749 ? -23.703 -37.688 -18.156 1 91.81 749 LYS B O 1
ATOM 14625 N N . LYS B 1 750 ? -25.172 -38.062 -16.688 1 83.12 750 LYS B N 1
ATOM 14626 C CA . LYS B 1 750 ? -26.312 -37.906 -17.594 1 83.12 750 LYS B CA 1
ATOM 14627 C C . LYS B 1 750 ? -26.969 -36.562 -17.438 1 83.12 750 LYS B C 1
ATOM 14629 O O . LYS B 1 750 ? -27.266 -35.875 -18.422 1 83.12 750 LYS B O 1
ATOM 14634 N N . ASP B 1 751 ? -27.375 -36.062 -16.281 1 77.62 751 ASP B N 1
ATOM 14635 C CA . ASP B 1 751 ? -28.312 -34.938 -16.094 1 77.62 751 ASP B CA 1
ATOM 14636 C C . ASP B 1 751 ? -27.562 -33.688 -15.703 1 77.62 751 ASP B C 1
ATOM 14638 O O . ASP B 1 751 ? -28.156 -32.594 -15.672 1 77.62 751 ASP B O 1
ATOM 14642 N N . ASP B 1 752 ? -26.359 -33.688 -15.75 1 82.5 752 ASP B N 1
ATOM 14643 C CA . ASP B 1 752 ? -25.625 -32.531 -15.297 1 82.5 752 ASP B CA 1
ATOM 14644 C C . ASP B 1 752 ? -25.125 -31.688 -16.484 1 82.5 752 ASP B C 1
ATOM 14646 O O . ASP B 1 752 ? -24.812 -32.25 -17.547 1 82.5 752 ASP B O 1
ATOM 14650 N N . ASP B 1 753 ? -25.172 -30.391 -16.328 1 84.44 753 ASP B N 1
ATOM 14651 C CA . ASP B 1 753 ? -24.531 -29.5 -17.281 1 84.44 753 ASP B CA 1
ATOM 14652 C C . ASP B 1 753 ? -23.016 -29.438 -17.047 1 84.44 753 ASP B C 1
ATOM 14654 O O . ASP B 1 753 ? -22.547 -28.703 -16.172 1 84.44 753 ASP B O 1
ATOM 14658 N N . LEU B 1 754 ? -22.281 -30.078 -17.781 1 90.38 754 LEU B N 1
ATOM 14659 C CA . LEU B 1 754 ? -20.844 -30.203 -17.562 1 90.38 754 LEU B CA 1
ATOM 14660 C C . LEU B 1 754 ? -20.094 -29.031 -18.172 1 90.38 754 LEU B C 1
ATOM 14662 O O . LEU B 1 754 ? -18.875 -28.938 -18.047 1 90.38 754 LEU B O 1
ATOM 14666 N N . SER B 1 755 ? -20.875 -28.109 -18.734 1 88.69 755 SER B N 1
ATOM 14667 C CA . SER B 1 755 ? -20.234 -26.906 -19.25 1 88.69 755 SER B CA 1
ATOM 14668 C C . SER B 1 755 ? -19.625 -26.094 -18.109 1 88.69 755 SER B C 1
ATOM 14670 O O . SER B 1 755 ? -18.562 -25.484 -18.281 1 88.69 755 SER B O 1
ATOM 14672 N N . LYS B 1 756 ? -20.281 -26.031 -16.984 1 91.44 756 LYS B N 1
ATOM 14673 C CA . LYS B 1 756 ? -19.766 -25.297 -15.836 1 91.44 756 LYS B CA 1
ATOM 14674 C C . LYS B 1 756 ? -18.453 -25.922 -15.336 1 91.44 756 LYS B C 1
ATOM 14676 O O . LYS B 1 756 ? -17.484 -25.203 -15.07 1 91.44 756 LYS B O 1
ATOM 14681 N N . ASP B 1 757 ? -18.422 -27.203 -15.281 1 93.19 757 ASP B N 1
ATOM 14682 C CA . ASP B 1 757 ? -17.219 -27.906 -14.844 1 93.19 757 ASP B CA 1
ATOM 14683 C C . ASP B 1 757 ? -16.062 -27.656 -15.812 1 93.19 757 ASP B C 1
ATOM 14685 O O . ASP B 1 757 ? -14.93 -27.422 -15.391 1 93.19 757 ASP B O 1
ATOM 14689 N N . TYR B 1 758 ? -16.453 -27.766 -17.016 1 93.56 758 TYR B N 1
ATOM 14690 C CA . TYR B 1 758 ? -15.445 -27.578 -18.062 1 93.56 758 TYR B CA 1
ATOM 14691 C C . TYR B 1 758 ? -14.805 -26.203 -17.938 1 93.56 758 TYR B C 1
ATOM 14693 O O . TYR B 1 758 ? -13.578 -26.078 -17.906 1 93.56 758 TYR B O 1
ATOM 14701 N N . HIS B 1 759 ? -15.594 -25.188 -17.891 1 93.69 759 HIS B N 1
ATOM 14702 C CA . HIS B 1 759 ? -15.078 -23.812 -17.859 1 93.69 759 HIS B CA 1
ATOM 14703 C C . HIS B 1 759 ? -14.367 -23.516 -16.547 1 93.69 759 HIS B C 1
ATOM 14705 O O . HIS B 1 759 ? -13.391 -22.766 -16.531 1 93.69 759 HIS B O 1
ATOM 14711 N N . PHE B 1 760 ? -14.844 -24.062 -15.438 1 95.19 760 PHE B N 1
ATOM 14712 C CA . PHE B 1 760 ? -14.164 -23.859 -14.164 1 95.19 760 PHE B CA 1
ATOM 14713 C C . PHE B 1 760 ? -12.781 -24.484 -14.172 1 95.19 760 PHE B C 1
ATOM 14715 O O . PHE B 1 760 ? -11.82 -23.906 -13.664 1 95.19 760 PHE B O 1
ATOM 14722 N N . THR B 1 761 ? -12.695 -25.672 -14.695 1 95.19 761 THR B N 1
ATOM 14723 C CA . THR B 1 761 ? -11.391 -26.328 -14.789 1 95.19 761 THR B CA 1
ATOM 14724 C C . THR B 1 761 ? -10.43 -25.5 -15.633 1 95.19 761 THR B C 1
ATOM 14726 O O . THR B 1 761 ? -9.242 -25.406 -15.328 1 95.19 761 THR B O 1
ATOM 14729 N N . LYS B 1 762 ? -10.977 -24.938 -16.641 1 92.81 762 LYS B N 1
ATOM 14730 C CA . LYS B 1 762 ? -10.156 -24.062 -17.484 1 92.81 762 LYS B CA 1
ATOM 14731 C C . LYS B 1 762 ? -9.719 -22.812 -16.734 1 92.81 762 LYS B C 1
ATOM 14733 O O . LYS B 1 762 ? -8.609 -22.312 -16.938 1 92.81 762 LYS B O 1
ATOM 14738 N N . MET B 1 763 ? -10.57 -22.312 -15.953 1 95.19 763 MET B N 1
ATOM 14739 C CA . MET B 1 763 ? -10.219 -21.172 -15.117 1 95.19 763 MET B CA 1
ATOM 14740 C C . MET B 1 763 ? -9.125 -21.531 -14.125 1 95.19 763 MET B C 1
ATOM 14742 O O . MET B 1 763 ? -8.203 -20.75 -13.891 1 95.19 763 MET B O 1
ATOM 14746 N N . VAL B 1 764 ? -9.188 -22.688 -13.539 1 96.75 764 VAL B N 1
ATOM 14747 C CA . VAL B 1 764 ? -8.18 -23.156 -12.602 1 96.75 764 VAL B CA 1
ATOM 14748 C C . VAL B 1 764 ? -6.84 -23.312 -13.312 1 96.75 764 VAL B C 1
ATOM 14750 O O . VAL B 1 764 ? -5.789 -22.984 -12.758 1 96.75 764 VAL B O 1
ATOM 14753 N N . GLU B 1 765 ? -6.895 -23.812 -14.523 1 94.75 765 GLU B N 1
ATOM 14754 C CA . GLU B 1 765 ? -5.672 -23.953 -15.312 1 94.75 765 GLU B CA 1
ATOM 14755 C C . GLU B 1 765 ? -5.031 -22.578 -15.57 1 94.75 765 GLU B C 1
ATOM 14757 O O . GLU B 1 765 ? -3.809 -22.453 -15.523 1 94.75 765 GLU B O 1
ATOM 14762 N N . MET B 1 766 ? -5.836 -21.703 -15.914 1 94.69 766 MET B N 1
ATOM 14763 C CA . MET B 1 766 ? -5.332 -20.344 -16.109 1 94.69 766 MET B CA 1
ATOM 14764 C C . MET B 1 766 ? -4.672 -19.828 -14.844 1 94.69 766 MET B C 1
ATOM 14766 O O . MET B 1 766 ? -3.602 -19.219 -14.906 1 94.69 766 MET B O 1
ATOM 14770 N N . CYS B 1 767 ? -5.305 -20.016 -13.719 1 97.19 767 CYS B N 1
ATOM 14771 C CA . CYS B 1 767 ? -4.727 -19.609 -12.438 1 97.19 767 CYS B CA 1
ATOM 14772 C C . CYS B 1 767 ? -3.389 -20.297 -12.203 1 97.19 767 CYS B C 1
ATOM 14774 O O . CYS B 1 767 ? -2.441 -19.688 -11.719 1 97.19 767 CYS B O 1
ATOM 14776 N N . ASN B 1 768 ? -3.33 -21.562 -12.578 1 96.69 768 ASN B N 1
ATOM 14777 C CA . ASN B 1 768 ? -2.08 -22.312 -12.445 1 96.69 768 ASN B CA 1
ATOM 14778 C C . ASN B 1 768 ? -0.977 -21.688 -13.312 1 96.69 768 ASN B C 1
ATOM 14780 O O . ASN B 1 768 ? 0.182 -21.641 -12.891 1 96.69 768 ASN B O 1
ATOM 14784 N N . ASP B 1 769 ? -1.371 -21.281 -14.461 1 94.75 769 ASP B N 1
ATOM 14785 C CA . ASP B 1 769 ? -0.401 -20.641 -15.352 1 94.75 769 ASP B CA 1
ATOM 14786 C C . ASP B 1 769 ? 0.161 -19.375 -14.719 1 94.75 769 ASP B C 1
ATOM 14788 O O . ASP B 1 769 ? 1.356 -19.094 -14.836 1 94.75 769 ASP B O 1
ATOM 14792 N N . LEU B 1 770 ? -0.692 -18.641 -14.141 1 95.81 770 LEU B N 1
ATOM 14793 C CA . LEU B 1 770 ? -0.268 -17.391 -13.5 1 95.81 770 LEU B CA 1
ATOM 14794 C C . LEU B 1 770 ? 0.668 -17.672 -12.336 1 95.81 770 LEU B C 1
ATOM 14796 O O . LEU B 1 770 ? 1.659 -16.969 -12.141 1 95.81 770 LEU B O 1
ATOM 14800 N N . LEU B 1 771 ? 0.386 -18.719 -11.57 1 96.69 771 LEU B N 1
ATOM 14801 C CA . LEU B 1 771 ? 1.234 -19.109 -10.445 1 96.69 771 LEU B CA 1
ATOM 14802 C C . LEU B 1 771 ? 2.592 -19.609 -10.938 1 96.69 771 LEU B C 1
ATOM 14804 O O . LEU B 1 771 ? 3.611 -19.391 -10.273 1 96.69 771 LEU B O 1
ATOM 14808 N N . MET B 1 772 ? 2.596 -20.188 -12.094 1 93.38 772 MET B N 1
ATOM 14809 C CA . MET B 1 772 ? 3.834 -20.703 -12.672 1 93.38 772 MET B CA 1
ATOM 14810 C C . MET B 1 772 ? 4.672 -19.578 -13.266 1 93.38 772 MET B C 1
ATOM 14812 O O . MET B 1 772 ? 5.898 -19.688 -13.328 1 93.38 772 MET B O 1
ATOM 14816 N N . LYS B 1 773 ? 4.004 -18.609 -13.711 1 90.19 773 LYS B N 1
ATOM 14817 C CA . LYS B 1 773 ? 4.688 -17.469 -14.305 1 90.19 773 LYS B CA 1
ATOM 14818 C C . LYS B 1 773 ? 5.398 -16.641 -13.234 1 90.19 773 LYS B C 1
ATOM 14820 O O . LYS B 1 773 ? 6.48 -16.094 -13.477 1 90.19 773 LYS B O 1
ATOM 14825 N N . ASP B 1 774 ? 4.832 -16.531 -12.086 1 92.56 774 ASP B N 1
ATOM 14826 C CA . ASP B 1 774 ? 5.434 -15.797 -10.977 1 92.56 774 ASP B CA 1
ATOM 14827 C C . ASP B 1 774 ? 6.641 -16.547 -10.414 1 92.56 774 ASP B C 1
ATOM 14829 O O . ASP B 1 774 ? 6.555 -17.734 -10.125 1 92.56 774 ASP B O 1
ATOM 14833 N N . GLU B 1 775 ? 7.777 -15.906 -10.289 1 90.62 775 GLU B N 1
ATOM 14834 C CA . GLU B 1 775 ? 9.023 -16.547 -9.883 1 90.62 775 GLU B CA 1
ATOM 14835 C C . GLU B 1 775 ? 8.906 -17.141 -8.484 1 90.62 775 GLU B C 1
ATOM 14837 O O . GLU B 1 775 ? 9.406 -18.234 -8.219 1 90.62 775 GLU B O 1
ATOM 14842 N N . GLN B 1 776 ? 8.281 -16.453 -7.582 1 92 776 GLN B N 1
ATOM 14843 C CA . GLN B 1 776 ? 8.203 -16.875 -6.188 1 92 776 GLN B CA 1
ATOM 14844 C C . GLN B 1 776 ? 7.301 -18.094 -6.031 1 92 776 GLN B C 1
ATOM 14846 O O . GLN B 1 776 ? 7.668 -19.062 -5.363 1 92 776 GLN B O 1
ATOM 14851 N N . THR B 1 777 ? 6.125 -18.047 -6.645 1 95 777 THR B N 1
ATOM 14852 C CA . THR B 1 777 ? 5.184 -19.156 -6.5 1 95 777 THR B CA 1
ATOM 14853 C C . THR B 1 777 ? 5.625 -20.359 -7.34 1 95 777 THR B C 1
ATOM 14855 O O . THR B 1 777 ? 5.34 -21.5 -6.992 1 95 777 THR B O 1
ATOM 14858 N N . ARG B 1 778 ? 6.395 -20.125 -8.398 1 92.38 778 ARG B N 1
ATOM 14859 C CA . ARG B 1 778 ? 6.902 -21.188 -9.25 1 92.38 778 ARG B CA 1
ATOM 14860 C C . ARG B 1 778 ? 7.863 -22.094 -8.477 1 92.38 778 ARG B C 1
ATOM 14862 O O . ARG B 1 778 ? 7.766 -23.328 -8.555 1 92.38 778 ARG B O 1
ATOM 14869 N N . ILE B 1 779 ? 8.719 -21.484 -7.691 1 91.5 779 ILE B N 1
ATOM 14870 C CA . ILE B 1 779 ? 9.727 -22.266 -6.988 1 91.5 779 ILE B CA 1
ATOM 14871 C C . ILE B 1 779 ? 9.07 -23.078 -5.871 1 91.5 779 ILE B C 1
ATOM 14873 O O . ILE B 1 779 ? 9.602 -24.094 -5.434 1 91.5 779 ILE B O 1
ATOM 14877 N N . GLN B 1 780 ? 7.887 -22.641 -5.414 1 92.06 780 GLN B N 1
ATOM 14878 C CA . GLN B 1 780 ? 7.152 -23.359 -4.383 1 92.06 780 GLN B CA 1
ATOM 14879 C C . GLN B 1 780 ? 6.207 -24.391 -4.996 1 92.06 780 GLN B C 1
ATOM 14881 O O . GLN B 1 780 ? 5.574 -25.172 -4.277 1 92.06 780 GLN B O 1
ATOM 14886 N N . LYS B 1 781 ? 6.074 -24.391 -6.281 1 91.69 781 LYS B N 1
ATOM 14887 C CA . LYS B 1 781 ? 5.238 -25.328 -7.023 1 91.69 781 LYS B CA 1
ATOM 14888 C C . LYS B 1 781 ? 3.783 -25.25 -6.574 1 91.69 781 LYS B C 1
ATOM 14890 O O . LYS B 1 781 ? 3.16 -26.266 -6.266 1 91.69 781 LYS B O 1
ATOM 14895 N N . MET B 1 782 ? 3.316 -24.062 -6.406 1 94.38 782 MET B N 1
ATOM 14896 C CA . MET B 1 782 ? 1.919 -23.844 -6.051 1 94.38 782 MET B CA 1
ATOM 14897 C C . MET B 1 782 ? 1.006 -24.094 -7.246 1 94.38 782 MET B C 1
ATOM 14899 O O . MET B 1 782 ? 1.098 -23.406 -8.266 1 94.38 782 MET B O 1
ATOM 14903 N N . THR B 1 783 ? 0.199 -25.125 -7.195 1 94.31 783 THR B N 1
ATOM 14904 C CA . THR B 1 783 ? -0.719 -25.469 -8.273 1 94.31 783 THR B CA 1
ATOM 14905 C C . THR B 1 783 ? -1.932 -26.219 -7.742 1 94.31 783 THR B C 1
ATOM 14907 O O . THR B 1 783 ? -1.823 -26.969 -6.77 1 94.31 783 THR B O 1
ATOM 14910 N N . ALA B 1 784 ? -3.006 -25.953 -8.297 1 95.62 784 ALA B N 1
ATOM 14911 C CA . ALA B 1 784 ? -4.211 -26.75 -8.039 1 95.62 784 ALA B CA 1
ATOM 14912 C C . ALA B 1 784 ? -4.324 -27.906 -9.031 1 95.62 784 ALA B C 1
ATOM 14914 O O . ALA B 1 784 ? -3.926 -27.781 -10.188 1 95.62 784 ALA B O 1
ATOM 14915 N N . THR B 1 785 ? -4.84 -29.016 -8.562 1 93.81 785 THR B N 1
ATOM 14916 C CA . THR B 1 785 ? -5.012 -30.172 -9.43 1 93.81 785 THR B CA 1
ATOM 14917 C C . THR B 1 785 ? -6.344 -30.094 -10.172 1 93.81 785 THR B C 1
ATOM 14919 O O . THR B 1 785 ? -7.367 -29.734 -9.586 1 93.81 785 THR B O 1
ATOM 14922 N N . THR B 1 786 ? -6.223 -30.312 -11.422 1 90.81 786 THR B N 1
ATOM 14923 C CA . THR B 1 786 ? -7.43 -30.344 -12.242 1 90.81 786 THR B CA 1
ATOM 14924 C C . THR B 1 786 ? -7.59 -31.719 -12.914 1 90.81 786 THR B C 1
ATOM 14926 O O . THR B 1 786 ? -6.707 -32.562 -12.82 1 90.81 786 THR B O 1
ATOM 14929 N N . TYR B 1 787 ? -8.781 -31.984 -13.43 1 93.69 787 TYR B N 1
ATOM 14930 C CA . TYR B 1 787 ? -9.094 -33.188 -14.18 1 93.69 787 TYR B CA 1
ATOM 14931 C C . TYR B 1 787 ? -9.797 -32.875 -15.492 1 93.69 787 TYR B C 1
ATOM 14933 O O . TYR B 1 787 ? -10.242 -31.734 -15.695 1 93.69 787 TYR B O 1
ATOM 14941 N N . SER B 1 788 ? -9.898 -33.812 -16.344 1 95.31 788 SER B N 1
ATOM 14942 C CA . SER B 1 788 ? -10.461 -33.594 -17.688 1 95.31 788 SER B CA 1
ATOM 14943 C C . SER B 1 788 ? -11.984 -33.688 -17.656 1 95.31 788 SER B C 1
ATOM 14945 O O . SER B 1 788 ? -12.555 -34.562 -16.984 1 95.31 788 SER B O 1
ATOM 14947 N N . VAL B 1 789 ? -12.625 -32.719 -18.25 1 95.5 789 VAL B N 1
ATOM 14948 C CA . VAL B 1 789 ? -14.07 -32.719 -18.453 1 95.5 789 VAL B CA 1
ATOM 14949 C C . VAL B 1 789 ? -14.391 -32.531 -19.938 1 95.5 789 VAL B C 1
ATOM 14951 O O . VAL B 1 789 ? -13.914 -31.578 -20.562 1 95.5 789 VAL B O 1
ATOM 14954 N N . ILE B 1 790 ? -15.188 -33.344 -20.516 1 95.06 790 ILE B N 1
ATOM 14955 C CA . ILE B 1 790 ? -15.609 -33.25 -21.906 1 95.06 790 ILE B CA 1
ATOM 14956 C C . ILE B 1 790 ? -17.141 -33.281 -21.984 1 95.06 790 ILE B C 1
ATOM 14958 O O . ILE B 1 790 ? -17.75 -34.375 -21.875 1 95.06 790 ILE B O 1
ATOM 14962 N N . PRO B 1 791 ? -17.688 -32.156 -22.219 1 93.44 791 PRO B N 1
ATOM 14963 C CA . PRO B 1 791 ? -19.141 -32.156 -22.422 1 93.44 791 PRO B CA 1
ATOM 14964 C C . PRO B 1 791 ? -19.562 -32.812 -23.719 1 93.44 791 PRO B C 1
ATOM 14966 O O . PRO B 1 791 ? -18.922 -32.656 -24.75 1 93.44 791 PRO B O 1
ATOM 14969 N N . LEU B 1 792 ? -20.594 -33.594 -23.719 1 93.38 792 LEU B N 1
ATOM 14970 C CA . LEU B 1 792 ? -21.062 -34.312 -24.906 1 93.38 792 LEU B CA 1
ATOM 14971 C C . LEU B 1 792 ? -22.391 -33.75 -25.391 1 93.38 792 LEU B C 1
ATOM 14973 O O . LEU B 1 792 ? -22.828 -34.062 -26.5 1 93.38 792 LEU B O 1
ATOM 14977 N N . GLY B 1 793 ? -23.031 -32.906 -24.656 1 89.31 793 GLY B N 1
ATOM 14978 C CA . GLY B 1 793 ? -24.281 -32.25 -24.984 1 89.31 793 GLY B CA 1
ATOM 14979 C C . GLY B 1 793 ? -24.656 -31.156 -24 1 89.31 793 GLY B C 1
ATOM 14980 O O . GLY B 1 793 ? -23.797 -30.641 -23.281 1 89.31 793 GLY B O 1
ATOM 14981 N N . LYS B 1 794 ? -25.938 -30.781 -24.156 1 84.94 794 LYS B N 1
ATOM 14982 C CA . LYS B 1 794 ? -26.422 -29.812 -23.156 1 84.94 794 LYS B CA 1
ATOM 14983 C C . LYS B 1 794 ? -26.359 -30.391 -21.75 1 84.94 794 LYS B C 1
ATOM 14985 O O . LYS B 1 794 ? -26.125 -29.672 -20.781 1 84.94 794 LYS B O 1
ATOM 14990 N N . GLN B 1 795 ? -26.719 -31.656 -21.781 1 88.06 795 GLN B N 1
ATOM 14991 C CA . GLN B 1 795 ? -26.609 -32.406 -20.547 1 88.06 795 GLN B CA 1
ATOM 14992 C C . GLN B 1 795 ? -25.797 -33.688 -20.734 1 88.06 795 GLN B C 1
ATOM 14994 O O . GLN B 1 795 ? -25.859 -34.312 -21.797 1 88.06 795 GLN B O 1
ATOM 14999 N N . GLY B 1 796 ? -24.969 -33.875 -19.766 1 89.38 796 GLY B N 1
ATOM 15000 C CA . GLY B 1 796 ? -24.203 -35.125 -19.781 1 89.38 796 GLY B CA 1
ATOM 15001 C C . GLY B 1 796 ? -22.797 -34.938 -20.328 1 89.38 796 GLY B C 1
ATOM 15002 O O . GLY B 1 796 ? -22.516 -33.938 -21 1 89.38 796 GLY B O 1
ATOM 15003 N N . GLY B 1 797 ? -21.969 -35.875 -20.094 1 93.56 797 GLY B N 1
ATOM 15004 C CA . GLY B 1 797 ? -20.578 -35.812 -20.531 1 93.56 797 GLY B CA 1
ATOM 15005 C C . GLY B 1 797 ? -19.688 -36.781 -19.781 1 93.56 797 GLY B C 1
ATOM 15006 O O . GLY B 1 797 ? -20.172 -37.688 -19.094 1 93.56 797 GLY B O 1
ATOM 15007 N N . ILE B 1 798 ? -18.406 -36.625 -20.016 1 94.81 798 ILE B N 1
ATOM 15008 C CA . ILE B 1 798 ? -17.391 -37.5 -19.469 1 94.81 798 ILE B CA 1
ATOM 15009 C C . ILE B 1 798 ? -16.438 -36.719 -18.578 1 94.81 798 ILE B C 1
ATOM 15011 O O . ILE B 1 798 ? -16.031 -35.625 -18.922 1 94.81 798 ILE B O 1
ATOM 15015 N N . ILE B 1 799 ? -16.109 -37.312 -17.391 1 94.81 799 ILE B N 1
ATOM 15016 C CA . ILE B 1 799 ? -15.125 -36.75 -16.469 1 94.81 799 ILE B CA 1
ATOM 15017 C C . ILE B 1 799 ? -14.016 -37.781 -16.203 1 94.81 799 ILE B C 1
ATOM 15019 O O . ILE B 1 799 ? -14.281 -38.969 -16.078 1 94.81 799 ILE B O 1
ATOM 15023 N N . GLU B 1 800 ? -12.844 -37.344 -16.203 1 94.88 800 GLU B N 1
ATOM 15024 C CA . GLU B 1 800 ? -11.711 -38.219 -15.898 1 94.88 800 GLU B CA 1
ATOM 15025 C C . GLU B 1 800 ? -11.742 -38.656 -14.438 1 94.88 800 GLU B C 1
ATOM 15027 O O . GLU B 1 800 ? -11.961 -37.844 -13.539 1 94.88 800 GLU B O 1
ATOM 15032 N N . PHE B 1 801 ? -11.57 -39.906 -14.266 1 93.56 801 PHE B N 1
ATOM 15033 C CA . PHE B 1 801 ? -11.461 -40.438 -12.914 1 93.56 801 PHE B CA 1
ATOM 15034 C C . PHE B 1 801 ? -10.031 -40.281 -12.391 1 93.56 801 PHE B C 1
ATOM 15036 O O . PHE B 1 801 ? -9.086 -40.75 -13.016 1 93.56 801 PHE B O 1
ATOM 15043 N N . MET B 1 802 ? -9.859 -39.656 -11.289 1 91.44 802 MET B N 1
ATOM 15044 C CA . MET B 1 802 ? -8.547 -39.469 -10.695 1 91.44 802 MET B CA 1
ATOM 15045 C C . MET B 1 802 ? -8.148 -40.625 -9.82 1 91.44 802 MET B C 1
ATOM 15047 O O . MET B 1 802 ? -8.852 -40.969 -8.859 1 91.44 802 MET B O 1
ATOM 15051 N N . GLU B 1 803 ? -7 -41.125 -10.086 1 91.12 803 GLU B N 1
ATOM 15052 C CA . GLU B 1 803 ? -6.523 -42.312 -9.344 1 91.12 803 GLU B CA 1
ATOM 15053 C C . GLU B 1 803 ? -5.895 -41.906 -8.016 1 91.12 803 GLU B C 1
ATOM 15055 O O . GLU B 1 803 ? -5.312 -40.812 -7.906 1 91.12 803 GLU B O 1
ATOM 15060 N N . GLY B 1 804 ? -5.988 -42.781 -7.027 1 91.5 804 GLY B N 1
ATOM 15061 C CA . GLY B 1 804 ? -5.301 -42.625 -5.758 1 91.5 804 GLY B CA 1
ATOM 15062 C C . GLY B 1 804 ? -5.957 -41.594 -4.863 1 91.5 804 GLY B C 1
ATOM 15063 O O . GLY B 1 804 ? -5.316 -41.031 -3.967 1 91.5 804 GLY B O 1
ATOM 15064 N N . VAL B 1 805 ? -7.199 -41.25 -5.109 1 93.69 805 VAL B N 1
ATOM 15065 C CA . VAL B 1 805 ? -7.867 -40.219 -4.305 1 93.69 805 VAL B CA 1
ATOM 15066 C C . VAL B 1 805 ? -8.938 -40.875 -3.436 1 93.69 805 VAL B C 1
ATOM 15068 O O . VAL B 1 805 ? -9.516 -41.906 -3.812 1 93.69 805 VAL B O 1
ATOM 15071 N N . THR B 1 806 ? -9.094 -40.438 -2.277 1 92.94 806 THR B N 1
ATOM 15072 C CA . THR B 1 806 ? -10.156 -40.812 -1.35 1 92.94 806 THR B CA 1
ATOM 15073 C C . THR B 1 806 ? -10.875 -39.562 -0.833 1 92.94 806 THR B C 1
ATOM 15075 O O . THR B 1 806 ? -10.273 -38.5 -0.71 1 92.94 806 THR B O 1
ATOM 15078 N N . SER B 1 807 ? -12.211 -39.719 -0.65 1 92.25 807 SER B N 1
ATOM 15079 C CA . SER B 1 807 ? -12.945 -38.562 -0.14 1 92.25 807 SER B CA 1
ATOM 15080 C C . SER B 1 807 ? -12.484 -38.188 1.267 1 92.25 807 SER B C 1
ATOM 15082 O O . SER B 1 807 ? -12.039 -39.062 2.027 1 92.25 807 SER B O 1
ATOM 15084 N N . PHE B 1 808 ? -12.523 -37 1.617 1 92.88 808 PHE B N 1
ATOM 15085 C CA . PHE B 1 808 ? -12.148 -36.469 2.93 1 92.88 808 PHE B CA 1
ATOM 15086 C C . PHE B 1 808 ? -12.938 -37.188 4.031 1 92.88 808 PHE B C 1
ATOM 15088 O O . PHE B 1 808 ? -12.375 -37.562 5.062 1 92.88 808 PHE B O 1
ATOM 15095 N N . TYR B 1 809 ? -14.172 -37.406 3.756 1 89.5 809 TYR B N 1
ATOM 15096 C CA . TYR B 1 809 ? -15.016 -38.094 4.734 1 89.5 809 TYR B CA 1
ATOM 15097 C C . TYR B 1 809 ? -14.547 -39.531 4.965 1 89.5 809 TYR B C 1
ATOM 15099 O O . TYR B 1 809 ? -14.453 -39.969 6.109 1 89.5 809 TYR B O 1
ATOM 15107 N N . GLU B 1 810 ? -14.297 -40.188 3.885 1 88.94 810 GLU B N 1
ATOM 15108 C CA . GLU B 1 810 ? -13.875 -41.594 3.988 1 88.94 810 GLU B CA 1
ATOM 15109 C C . GLU B 1 810 ? -12.547 -41.719 4.734 1 88.94 810 GLU B C 1
ATOM 15111 O O . GLU B 1 810 ? -12.312 -42.688 5.441 1 88.94 810 GLU B O 1
ATOM 15116 N N . THR B 1 811 ? -11.742 -40.781 4.547 1 91.56 811 THR B N 1
ATOM 15117 C CA . THR B 1 811 ? -10.461 -40.75 5.242 1 91.56 811 THR B CA 1
ATOM 15118 C C . THR B 1 811 ? -10.664 -40.656 6.75 1 91.56 811 THR B C 1
ATOM 15120 O O . THR B 1 811 ? -9.945 -41.281 7.52 1 91.56 811 THR B O 1
ATOM 15123 N N . LEU B 1 812 ? -11.594 -39.938 7.164 1 91.31 812 LEU B N 1
ATOM 15124 C CA . LEU B 1 812 ? -11.852 -39.719 8.586 1 91.31 812 LEU B CA 1
ATOM 15125 C C . LEU B 1 812 ? -12.68 -40.844 9.172 1 91.31 812 LEU B C 1
ATOM 15127 O O . LEU B 1 812 ? -12.5 -41.219 10.336 1 91.31 812 LEU B O 1
ATOM 15131 N N . ASP B 1 813 ? -13.594 -41.312 8.367 1 88.38 813 ASP B N 1
ATOM 15132 C CA . ASP B 1 813 ? -14.562 -42.312 8.82 1 88.38 813 ASP B CA 1
ATOM 15133 C C . ASP B 1 813 ? -13.859 -43.531 9.422 1 88.38 813 ASP B C 1
ATOM 15135 O O . ASP B 1 813 ? -14.312 -44.094 10.422 1 88.38 813 ASP B O 1
ATOM 15139 N N . LYS B 1 814 ? -12.797 -43.812 8.875 1 83.94 814 LYS B N 1
ATOM 15140 C CA . LYS B 1 814 ? -12.047 -45 9.312 1 83.94 814 LYS B CA 1
ATOM 15141 C C . LYS B 1 814 ? -11.531 -44.844 10.734 1 83.94 814 LYS B C 1
ATOM 15143 O O . LYS B 1 814 ? -11.305 -45.812 11.445 1 83.94 814 LYS B O 1
ATOM 15148 N N . LEU B 1 815 ? -11.414 -43.594 11.195 1 90.44 815 LEU B N 1
ATOM 15149 C CA . LEU B 1 815 ? -10.758 -43.344 12.477 1 90.44 815 LEU B CA 1
ATOM 15150 C C . LEU B 1 815 ? -11.742 -42.75 13.477 1 90.44 815 LEU B C 1
ATOM 15152 O O . LEU B 1 815 ? -11.43 -42.625 14.664 1 90.44 815 LEU B O 1
ATOM 15156 N N . MET B 1 816 ? -12.914 -42.375 13.055 1 87.25 816 MET B N 1
ATOM 15157 C CA . MET B 1 816 ? -13.883 -41.719 13.93 1 87.25 816 MET B CA 1
ATOM 15158 C C . MET B 1 816 ? -14.469 -42.719 14.922 1 87.25 816 MET B C 1
ATOM 15160 O O . MET B 1 816 ? -14.953 -42.344 15.992 1 87.25 816 MET B O 1
ATOM 15164 N N . GLY B 1 817 ? -14.359 -43.969 14.781 1 79.69 817 GLY B N 1
ATOM 15165 C CA . GLY B 1 817 ? -14.82 -44.969 15.703 1 79.69 817 GLY B CA 1
ATOM 15166 C C . GLY B 1 817 ? -16.328 -45.125 15.742 1 79.69 817 GLY B C 1
ATOM 15167 O O . GLY B 1 817 ? -16.891 -45.688 16.672 1 79.69 817 GLY B O 1
ATOM 15168 N N . MET B 1 818 ? -16.984 -44.344 14.914 1 80.31 818 MET B N 1
ATOM 15169 C CA . MET B 1 818 ? -18.438 -44.438 14.82 1 80.31 818 MET B CA 1
ATOM 15170 C C . MET B 1 818 ? -18.875 -44.844 13.414 1 80.31 818 MET B C 1
ATOM 15172 O O . MET B 1 818 ? -18.172 -44.562 12.445 1 80.31 818 MET B O 1
ATOM 15176 N N . THR B 1 819 ? -19.953 -45.562 13.445 1 78.94 819 THR B N 1
ATOM 15177 C CA . THR B 1 819 ? -20.5 -45.906 12.141 1 78.94 819 THR B CA 1
ATOM 15178 C C . THR B 1 819 ? -21.109 -44.688 11.453 1 78.94 819 THR B C 1
ATOM 15180 O O . THR B 1 819 ? -21.453 -43.719 12.109 1 78.94 819 THR B O 1
ATOM 15183 N N . SER B 1 820 ? -21.141 -44.719 10.141 1 79.44 820 SER B N 1
ATOM 15184 C CA . SER B 1 820 ? -21.703 -43.625 9.352 1 79.44 820 SER B CA 1
ATOM 15185 C C . SER B 1 820 ? -23.125 -43.281 9.812 1 79.44 820 SER B C 1
ATOM 15187 O O . SER B 1 820 ? -23.531 -42.125 9.82 1 79.44 820 SER B O 1
ATOM 15189 N N . GLY B 1 821 ? -23.859 -44.344 10.172 1 79.31 821 GLY B N 1
ATOM 15190 C CA . GLY B 1 821 ? -25.219 -44.156 10.656 1 79.31 821 GLY B CA 1
ATOM 15191 C C . GLY B 1 821 ? -25.266 -43.438 11.992 1 79.31 821 GLY B C 1
ATOM 15192 O O . GLY B 1 821 ? -26.109 -42.531 12.195 1 79.31 821 GLY B O 1
ATOM 15193 N N . GLU B 1 822 ? -24.375 -43.812 12.82 1 85.69 822 GLU B N 1
ATOM 15194 C CA . GLU B 1 822 ? -24.312 -43.188 14.133 1 85.69 822 GLU B CA 1
ATOM 15195 C C . GLU B 1 822 ? -23.938 -41.719 14.023 1 85.69 822 GLU B C 1
ATOM 15197 O O . GLU B 1 822 ? -24.469 -40.875 14.742 1 85.69 822 GLU B O 1
ATOM 15202 N N . TRP B 1 823 ? -22.984 -41.5 13.203 1 86.06 823 TRP B N 1
ATOM 15203 C CA . TRP B 1 823 ? -22.531 -40.125 13 1 86.06 823 TRP B CA 1
ATOM 15204 C C . TRP B 1 823 ? -23.641 -39.25 12.445 1 86.06 823 TRP B C 1
ATOM 15206 O O . TRP B 1 823 ? -23.844 -38.125 12.898 1 86.06 823 TRP B O 1
ATOM 15216 N N . LEU B 1 824 ? -24.375 -39.75 11.531 1 84.88 824 LEU B N 1
ATOM 15217 C CA . LEU B 1 824 ? -25.484 -39 10.945 1 84.88 824 LEU B CA 1
ATOM 15218 C C . LEU B 1 824 ? -26.562 -38.719 11.992 1 84.88 824 LEU B C 1
ATOM 15220 O O . LEU B 1 824 ? -27.188 -37.656 11.969 1 84.88 824 LEU B O 1
ATOM 15224 N N . GLU B 1 825 ? -26.766 -39.656 12.844 1 88.44 825 GLU B N 1
ATOM 15225 C CA . GLU B 1 825 ? -27.734 -39.469 13.914 1 88.44 825 GLU B CA 1
ATOM 15226 C C . GLU B 1 825 ? -27.297 -38.375 14.875 1 88.44 825 GLU B C 1
ATOM 15228 O O . GLU B 1 825 ? -28.125 -37.594 15.336 1 88.44 825 GLU B O 1
ATOM 15233 N N . LYS B 1 826 ? -26.078 -38.406 15.18 1 89.56 826 LYS B N 1
ATOM 15234 C CA . LYS B 1 826 ? -25.531 -37.344 16.047 1 89.56 826 LYS B CA 1
ATOM 15235 C C . LYS B 1 826 ? -25.672 -35.969 15.406 1 89.56 826 LYS B C 1
ATOM 15237 O O . LYS B 1 826 ? -26.016 -35 16.078 1 89.56 826 LYS B O 1
ATOM 15242 N N . LEU B 1 827 ? -25.359 -35.938 14.148 1 89.44 827 LEU B N 1
ATOM 15243 C CA . LEU B 1 827 ? -25.453 -34.688 13.414 1 89.44 827 LEU B CA 1
ATOM 15244 C C . LEU B 1 827 ? -26.891 -34.156 13.406 1 89.44 827 LEU B C 1
ATOM 15246 O O . LEU B 1 827 ? -27.141 -32.969 13.602 1 89.44 827 LEU B O 1
ATOM 15250 N N . LYS B 1 828 ? -27.828 -35.031 13.211 1 91.5 828 LYS B N 1
ATOM 15251 C CA . LYS B 1 828 ? -29.25 -34.688 13.211 1 91.5 828 LYS B CA 1
ATOM 15252 C C . LYS B 1 828 ? -29.688 -34.219 14.594 1 91.5 828 LYS B C 1
ATOM 15254 O O . LYS B 1 828 ? -30.484 -33.281 14.703 1 91.5 828 LYS B O 1
ATOM 15259 N N . PHE B 1 829 ? -29.156 -34.906 15.508 1 92.69 829 PHE B N 1
ATOM 15260 C CA . PHE B 1 829 ? -29.469 -34.531 16.891 1 92.69 829 PHE B CA 1
ATOM 15261 C C . PHE B 1 829 ? -29.016 -33.094 17.172 1 92.69 829 PHE B C 1
ATOM 15263 O O . PHE B 1 829 ? -29.797 -32.312 17.703 1 92.69 829 PHE B O 1
ATOM 15270 N N . TRP B 1 830 ? -27.812 -32.812 16.875 1 92.25 830 TRP B N 1
ATOM 15271 C CA . TRP B 1 830 ? -27.281 -31.484 17.125 1 92.25 830 TRP B CA 1
ATOM 15272 C C . TRP B 1 830 ? -28.047 -30.422 16.328 1 92.25 830 TRP B C 1
ATOM 15274 O O . TRP B 1 830 ? -28.328 -29.344 16.844 1 92.25 830 TRP B O 1
ATOM 15284 N N . ASN B 1 831 ? -28.328 -30.766 15.07 1 90.94 831 ASN B N 1
ATOM 15285 C CA . ASN B 1 831 ? -29.047 -29.828 14.211 1 90.94 831 ASN B CA 1
ATOM 15286 C C . ASN B 1 831 ? -30.438 -29.5 14.766 1 90.94 831 ASN B C 1
ATOM 15288 O O . ASN B 1 831 ? -30.875 -28.359 14.727 1 90.94 831 ASN B O 1
ATOM 15292 N N . THR B 1 832 ? -31.141 -30.469 15.266 1 91.5 832 THR B N 1
ATOM 15293 C CA . THR B 1 832 ? -32.469 -30.297 15.82 1 91.5 832 THR B CA 1
ATOM 15294 C C . THR B 1 832 ? -32.438 -29.438 17.078 1 91.5 832 THR B C 1
ATOM 15296 O O . THR B 1 832 ? -33.344 -28.625 17.328 1 91.5 832 THR B O 1
ATOM 15299 N N . HIS B 1 833 ? -31.406 -29.578 17.797 1 92.38 833 HIS B N 1
ATOM 15300 C CA . HIS B 1 833 ? -31.266 -28.828 19.047 1 92.38 833 HIS B CA 1
ATOM 15301 C C . HIS B 1 833 ? -30.844 -27.375 18.766 1 92.38 833 HIS B C 1
ATOM 15303 O O . HIS B 1 833 ? -31.203 -26.469 19.531 1 92.38 833 HIS B O 1
ATOM 15309 N N . MET B 1 834 ? -30.094 -27.141 17.828 1 92.31 834 MET B N 1
ATOM 15310 C CA . MET B 1 834 ? -29.547 -25.812 17.531 1 92.31 834 MET B CA 1
ATOM 15311 C C . MET B 1 834 ? -30.578 -24.953 16.828 1 92.31 834 MET B C 1
ATOM 15313 O O . MET B 1 834 ? -30.578 -23.734 16.969 1 92.31 834 MET B O 1
ATOM 15317 N N . LYS B 1 835 ? -31.438 -25.453 16.078 1 88.56 835 LYS B N 1
ATOM 15318 C CA . LYS B 1 835 ? -32.375 -24.75 15.219 1 88.56 835 LYS B CA 1
ATOM 15319 C C . LYS B 1 835 ? -33.188 -23.734 16.016 1 88.56 835 LYS B C 1
ATOM 15321 O O . LYS B 1 835 ? -33.344 -22.578 15.594 1 88.56 835 LYS B O 1
ATOM 15326 N N . PRO B 1 836 ? -33.688 -24.109 17.25 1 89.81 836 PRO B N 1
ATOM 15327 C CA . PRO B 1 836 ? -34.5 -23.156 17.984 1 89.81 836 PRO B CA 1
ATOM 15328 C C . PRO B 1 836 ? -33.688 -22.156 18.797 1 89.81 836 PRO B C 1
ATOM 15330 O O . PRO B 1 836 ? -34.219 -21.156 19.297 1 89.81 836 PRO B O 1
ATOM 15333 N N . MET B 1 837 ? -32.438 -22.328 18.828 1 92.19 837 MET B N 1
ATOM 15334 C CA . MET B 1 837 ? -31.562 -21.5 19.656 1 92.19 837 MET B CA 1
ATOM 15335 C C . MET B 1 837 ? -31.266 -20.156 19 1 92.19 837 MET B C 1
ATOM 15337 O O . MET B 1 837 ? -31.266 -20.062 17.766 1 92.19 837 MET B O 1
ATOM 15341 N N . GLY B 1 838 ? -31.094 -19.156 19.844 1 88.31 838 GLY B N 1
ATOM 15342 C CA . GLY B 1 838 ? -30.625 -17.875 19.344 1 88.31 838 GLY B CA 1
ATOM 15343 C C . GLY B 1 838 ? -29.188 -17.922 18.844 1 88.31 838 GLY B C 1
ATOM 15344 O O . GLY B 1 838 ? -28.5 -18.922 19.031 1 88.31 838 GLY B O 1
ATOM 15345 N N . LYS B 1 839 ? -28.703 -16.922 18.281 1 87.81 839 LYS B N 1
ATOM 15346 C CA . LYS B 1 839 ? -27.406 -16.859 17.641 1 87.81 839 LYS B CA 1
ATOM 15347 C C . LYS B 1 839 ? -26.281 -17.172 18.625 1 87.81 839 LYS B C 1
ATOM 15349 O O . LYS B 1 839 ? -25.406 -18 18.344 1 87.81 839 LYS B O 1
ATOM 15354 N N . GLU B 1 840 ? -26.203 -16.531 19.75 1 87.31 840 GLU B N 1
ATOM 15355 C CA . GLU B 1 840 ? -25.141 -16.703 20.734 1 87.31 840 GLU B CA 1
ATOM 15356 C C . GLU B 1 840 ? -25.172 -18.094 21.359 1 87.31 840 GLU B C 1
ATOM 15358 O O . GLU B 1 840 ? -24.141 -18.734 21.531 1 87.31 840 GLU B O 1
ATOM 15363 N N . GLU B 1 841 ? -26.406 -18.469 21.703 1 91.5 841 GLU B N 1
ATOM 15364 C CA . GLU B 1 841 ? -26.562 -19.781 22.297 1 91.5 841 GLU B CA 1
ATOM 15365 C C . GLU B 1 841 ? -26.188 -20.891 21.312 1 91.5 841 GLU B C 1
ATOM 15367 O O . GLU B 1 841 ? -25.609 -21.906 21.703 1 91.5 841 GLU B O 1
ATOM 15372 N N . ARG B 1 842 ? -26.547 -20.672 20.125 1 94.19 842 ARG B N 1
ATOM 15373 C CA . ARG B 1 842 ? -26.234 -21.625 19.078 1 94.19 842 ARG B CA 1
ATOM 15374 C C . ARG B 1 842 ? -24.719 -21.75 18.891 1 94.19 842 ARG B C 1
ATOM 15376 O O . ARG B 1 842 ? -24.203 -22.859 18.75 1 94.19 842 ARG B O 1
ATOM 15383 N N . THR B 1 843 ? -24.047 -20.672 18.844 1 94.5 843 THR B N 1
ATOM 15384 C CA . THR B 1 843 ? -22.594 -20.656 18.672 1 94.5 843 THR B CA 1
ATOM 15385 C C . THR B 1 843 ? -21.922 -21.359 19.844 1 94.5 843 THR B C 1
ATOM 15387 O O . THR B 1 843 ? -20.953 -22.109 19.641 1 94.5 843 THR B O 1
ATOM 15390 N N . LYS B 1 844 ? -22.406 -21.141 21.016 1 93.69 844 LYS B N 1
ATOM 15391 C CA . LYS B 1 844 ? -21.875 -21.797 22.203 1 93.69 844 LYS B CA 1
ATOM 15392 C C . LYS B 1 844 ? -22.094 -23.297 22.156 1 93.69 844 LYS B C 1
ATOM 15394 O O . LYS B 1 844 ? -21.188 -24.078 22.484 1 93.69 844 LYS B O 1
ATOM 15399 N N . TYR B 1 845 ? -23.312 -23.672 21.812 1 94.62 845 TYR B N 1
ATOM 15400 C CA . TYR B 1 845 ? -23.641 -25.094 21.703 1 94.62 845 TYR B CA 1
ATOM 15401 C C . TYR B 1 845 ? -22.766 -25.766 20.641 1 94.62 845 TYR B C 1
ATOM 15403 O O . TYR B 1 845 ? -22.297 -26.891 20.844 1 94.62 845 TYR B O 1
ATOM 15411 N N . PHE B 1 846 ? -22.578 -25.078 19.562 1 95.5 846 PHE B N 1
ATOM 15412 C CA . PHE B 1 846 ? -21.734 -25.594 18.484 1 95.5 846 PHE B CA 1
ATOM 15413 C C . PHE B 1 846 ? -20.312 -25.828 18.984 1 95.5 846 PHE B C 1
ATOM 15415 O O . PHE B 1 846 ? -19.719 -26.891 18.719 1 95.5 846 PHE B O 1
ATOM 15422 N N . ARG B 1 847 ? -19.766 -24.922 19.688 1 93.44 847 ARG B N 1
ATOM 15423 C CA . ARG B 1 847 ? -18.391 -24.969 20.188 1 93.44 847 ARG B CA 1
ATOM 15424 C C . ARG B 1 847 ? -18.234 -26 21.297 1 93.44 847 ARG B C 1
ATOM 15426 O O . ARG B 1 847 ? -17.359 -26.859 21.25 1 93.44 847 ARG B O 1
ATOM 15433 N N . GLU B 1 848 ? -19.188 -26.016 22.266 1 93.44 848 GLU B N 1
ATOM 15434 C CA . GLU B 1 848 ? -19 -26.719 23.531 1 93.44 848 GLU B CA 1
ATOM 15435 C C . GLU B 1 848 ? -19.547 -28.141 23.453 1 93.44 848 GLU B C 1
ATOM 15437 O O . GLU B 1 848 ? -19.156 -29.016 24.219 1 93.44 848 GLU B O 1
ATOM 15442 N N . VAL B 1 849 ? -20.422 -28.266 22.562 1 94 849 VAL B N 1
ATOM 15443 C CA . VAL B 1 849 ? -21.047 -29.594 22.516 1 94 849 VAL B CA 1
ATOM 15444 C C . VAL B 1 849 ? -20.703 -30.281 21.203 1 94 849 VAL B C 1
ATOM 15446 O O . VAL B 1 849 ? -20 -31.281 21.188 1 94 849 VAL B O 1
ATOM 15449 N N . ALA B 1 850 ? -21.109 -29.703 20.125 1 94.31 850 ALA B N 1
ATOM 15450 C CA . ALA B 1 850 ? -20.984 -30.375 18.828 1 94.31 850 ALA B CA 1
ATOM 15451 C C . ALA B 1 850 ? -19.516 -30.578 18.469 1 94.31 850 ALA B C 1
ATOM 15453 O O . ALA B 1 850 ? -19.078 -31.703 18.203 1 94.31 850 ALA B O 1
ATOM 15454 N N . CYS B 1 851 ? -18.703 -29.531 18.469 1 93.75 851 CYS B N 1
ATOM 15455 C CA . CYS B 1 851 ? -17.297 -29.609 18.062 1 93.75 851 CYS B CA 1
ATOM 15456 C C . CYS B 1 851 ? -16.5 -30.438 19.062 1 93.75 851 CYS B C 1
ATOM 15458 O O . CYS B 1 851 ? -15.609 -31.203 18.672 1 93.75 851 CYS B O 1
ATOM 15460 N N . LYS B 1 852 ? -16.797 -30.281 20.328 1 90.56 852 LYS B N 1
ATOM 15461 C CA . LYS B 1 852 ? -16.062 -31 21.359 1 90.56 852 LYS B CA 1
ATOM 15462 C C . LYS B 1 852 ? -16.328 -32.5 21.266 1 90.56 852 LYS B C 1
ATOM 15464 O O . LYS B 1 852 ? -15.461 -33.312 21.625 1 90.56 852 LYS B O 1
ATOM 15469 N N . ASN B 1 853 ? -17.531 -32.781 20.781 1 90.19 853 ASN B N 1
ATOM 15470 C CA . ASN B 1 853 ? -17.891 -34.188 20.703 1 90.19 853 ASN B CA 1
ATOM 15471 C C . ASN B 1 853 ? -17.594 -34.75 19.312 1 90.19 853 ASN B C 1
ATOM 15473 O O . ASN B 1 853 ? -17.938 -35.906 19.016 1 90.19 853 ASN B O 1
ATOM 15477 N N . THR B 1 854 ? -17.031 -34.062 18.484 1 92.5 854 THR B N 1
ATOM 15478 C CA . THR B 1 854 ? -16.562 -34.562 17.188 1 92.5 854 THR B CA 1
ATOM 15479 C C . THR B 1 854 ? -15.102 -34.969 17.266 1 92.5 854 THR B C 1
ATOM 15481 O O . THR B 1 854 ? -14.234 -34.156 17.625 1 92.5 854 THR B O 1
ATOM 15484 N N . PRO B 1 855 ? -14.82 -36.156 16.969 1 91.12 855 PRO B N 1
ATOM 15485 C CA . PRO B 1 855 ? -13.43 -36.594 17.047 1 91.12 855 PRO B CA 1
ATOM 15486 C C . PRO B 1 855 ? -12.516 -35.875 16.047 1 91.12 855 PRO B C 1
ATOM 15488 O O . PRO B 1 855 ? -12.867 -35.75 14.875 1 91.12 855 PRO B O 1
ATOM 15491 N N . VAL B 1 856 ? -11.453 -35.406 16.484 1 92.75 856 VAL B N 1
ATOM 15492 C CA . VAL B 1 856 ? -10.43 -34.781 15.656 1 92.75 856 VAL B CA 1
ATOM 15493 C C . VAL B 1 856 ? -9.312 -35.781 15.383 1 92.75 856 VAL B C 1
ATOM 15495 O O . VAL B 1 856 ? -8.453 -36.031 16.234 1 92.75 856 VAL B O 1
ATOM 15498 N N . VAL B 1 857 ? -9.305 -36.344 14.102 1 93.62 857 VAL B N 1
ATOM 15499 C CA . VAL B 1 857 ? -8.5 -37.531 13.914 1 93.62 857 VAL B CA 1
ATOM 15500 C C . VAL B 1 857 ? -7.629 -37.375 12.664 1 93.62 857 VAL B C 1
ATOM 15502 O O . VAL B 1 857 ? -6.836 -38.281 12.344 1 93.62 857 VAL B O 1
ATOM 15505 N N . MET B 1 858 ? -7.656 -36.312 11.977 1 95 858 MET B N 1
ATOM 15506 C CA . MET B 1 858 ? -6.93 -36.188 10.711 1 95 858 MET B CA 1
ATOM 15507 C C . MET B 1 858 ? -5.422 -36.219 10.945 1 95 858 MET B C 1
ATOM 15509 O O . MET B 1 858 ? -4.68 -36.781 10.125 1 95 858 MET B O 1
ATOM 15513 N N . GLY B 1 859 ? -4.965 -35.562 12.047 1 93.56 859 GLY B N 1
ATOM 15514 C CA . GLY B 1 859 ? -3.557 -35.656 12.391 1 93.56 859 GLY B CA 1
ATOM 15515 C C . GLY B 1 859 ? -3.102 -37.094 12.578 1 93.56 859 GLY B C 1
ATOM 15516 O O . GLY B 1 859 ? -2.012 -37.469 12.133 1 93.56 859 GLY B O 1
ATOM 15517 N N . LYS B 1 860 ? -3.904 -37.844 13.25 1 93.5 860 LYS B N 1
ATOM 15518 C CA . LYS B 1 860 ? -3.627 -39.25 13.453 1 93.5 860 LYS B CA 1
ATOM 15519 C C . LYS B 1 860 ? -3.621 -40 12.125 1 93.5 860 LYS B C 1
ATOM 15521 O O . LYS B 1 860 ? -2.791 -40.906 11.906 1 93.5 860 LYS B O 1
ATOM 15526 N N . TRP B 1 861 ? -4.512 -39.688 11.258 1 95.06 861 TRP B N 1
ATOM 15527 C CA . TRP B 1 861 ? -4.562 -40.344 9.945 1 95.06 861 TRP B CA 1
ATOM 15528 C C . TRP B 1 861 ? -3.25 -40.156 9.195 1 95.06 861 TRP B C 1
ATOM 15530 O O . TRP B 1 861 ? -2.717 -41.094 8.609 1 95.06 861 TRP B O 1
ATOM 15540 N N . PHE B 1 862 ? -2.711 -39 9.164 1 95.81 862 PHE B N 1
ATOM 15541 C CA . PHE B 1 862 ? -1.466 -38.688 8.469 1 95.81 862 PHE B CA 1
ATOM 15542 C C . PHE B 1 862 ? -0.313 -39.5 9.055 1 95.81 862 PHE B C 1
ATOM 15544 O O . PHE B 1 862 ? 0.579 -39.938 8.328 1 95.81 862 PHE B O 1
ATOM 15551 N N . ARG B 1 863 ? -0.32 -39.688 10.375 1 94.12 863 ARG B N 1
ATOM 15552 C CA . ARG B 1 863 ? 0.733 -40.438 11.031 1 94.12 863 ARG B CA 1
ATOM 15553 C C . ARG B 1 863 ? 0.649 -41.906 10.664 1 94.12 863 ARG B C 1
ATOM 15555 O O . ARG B 1 863 ? 1.675 -42.594 10.523 1 94.12 863 ARG B O 1
ATOM 15562 N N . ILE B 1 864 ? -0.571 -42.344 10.516 1 94 864 ILE B N 1
ATOM 15563 C CA . ILE B 1 864 ? -0.773 -43.75 10.172 1 94 864 ILE B CA 1
ATOM 15564 C C . ILE B 1 864 ? -0.46 -43.969 8.695 1 94 864 ILE B C 1
ATOM 15566 O O . ILE B 1 864 ? 0.201 -44.938 8.336 1 94 864 ILE B O 1
ATOM 15570 N N . GLN B 1 865 ? -0.912 -43.094 7.852 1 93.12 865 GLN B N 1
ATOM 15571 C CA . GLN B 1 865 ? -0.732 -43.219 6.41 1 93.12 865 GLN B CA 1
ATOM 15572 C C . GLN B 1 865 ? 0.736 -43.062 6.023 1 93.12 865 GLN B C 1
ATOM 15574 O O . GLN B 1 865 ? 1.201 -43.688 5.078 1 93.12 865 GLN B O 1
ATOM 15579 N N . TYR B 1 866 ? 1.424 -42.188 6.73 1 92.81 866 TYR B N 1
ATOM 15580 C CA . TYR B 1 866 ? 2.834 -41.938 6.469 1 92.81 866 TYR B CA 1
ATOM 15581 C C . TYR B 1 866 ? 3.666 -42.125 7.73 1 92.81 866 TYR B C 1
ATOM 15583 O O . TYR B 1 866 ? 4.016 -41.156 8.398 1 92.81 866 TYR B O 1
ATOM 15591 N N . PRO B 1 867 ? 4.098 -43.188 8.008 1 88.38 867 PRO B N 1
ATOM 15592 C CA . PRO B 1 867 ? 4.785 -43.469 9.273 1 88.38 867 PRO B CA 1
ATOM 15593 C C . PRO B 1 867 ? 6.191 -42.906 9.328 1 88.38 867 PRO B C 1
ATOM 15595 O O . PRO B 1 867 ? 6.699 -42.594 10.414 1 88.38 867 PRO B O 1
ATOM 15598 N N . GLU B 1 868 ? 6.852 -42.812 8.203 1 89.12 868 GLU B N 1
ATOM 15599 C CA . GLU B 1 868 ? 8.172 -42.188 8.172 1 89.12 868 GLU B CA 1
ATOM 15600 C C . GLU B 1 868 ? 8.078 -40.688 8.312 1 89.12 868 GLU B C 1
ATOM 15602 O O . GLU B 1 868 ? 7.371 -40.031 7.555 1 89.12 868 GLU B O 1
ATOM 15607 N N . ALA B 1 869 ? 8.852 -40.062 9.234 1 89.69 869 ALA B N 1
ATOM 15608 C CA . ALA B 1 869 ? 8.719 -38.656 9.648 1 89.69 869 ALA B CA 1
ATOM 15609 C C . ALA B 1 869 ? 8.922 -37.719 8.469 1 89.69 869 ALA B C 1
ATOM 15611 O O . ALA B 1 869 ? 8.281 -36.688 8.383 1 89.69 869 ALA B O 1
ATOM 15612 N N . GLY B 1 870 ? 9.898 -38.062 7.633 1 90.31 870 GLY B N 1
ATOM 15613 C CA . GLY B 1 870 ? 10.141 -37.219 6.477 1 90.31 870 GLY B CA 1
ATOM 15614 C C . GLY B 1 870 ? 8.953 -37.156 5.527 1 90.31 870 GLY B C 1
ATOM 15615 O O . GLY B 1 870 ? 8.555 -36.062 5.094 1 90.31 870 GLY B O 1
ATOM 15616 N N . GLN B 1 871 ? 8.422 -38.25 5.172 1 92.69 871 GLN B N 1
ATOM 15617 C CA . GLN B 1 871 ? 7.258 -38.312 4.289 1 92.69 871 GLN B CA 1
ATOM 15618 C C . GLN B 1 871 ? 6.023 -37.719 4.957 1 92.69 871 GLN B C 1
ATOM 15620 O O . GLN B 1 871 ? 5.215 -37.062 4.297 1 92.69 871 GLN B O 1
ATOM 15625 N N . TRP B 1 872 ? 5.902 -38.031 6.25 1 94.56 872 TRP B N 1
ATOM 15626 C CA . TRP B 1 872 ? 4.816 -37.438 7.02 1 94.56 872 TRP B CA 1
ATOM 15627 C C . TRP B 1 872 ? 4.836 -35.906 6.906 1 94.56 872 TRP B C 1
ATOM 15629 O O . TRP B 1 872 ? 3.811 -35.312 6.609 1 94.56 872 TRP B O 1
ATOM 15639 N N . PHE B 1 873 ? 6.016 -35.344 7.098 1 94.25 873 PHE B N 1
ATOM 15640 C CA . PHE B 1 873 ? 6.188 -33.906 7.074 1 94.25 873 PHE B CA 1
ATOM 15641 C C . PHE B 1 873 ? 5.887 -33.344 5.688 1 94.25 873 PHE B C 1
ATOM 15643 O O . PHE B 1 873 ? 5.168 -32.375 5.555 1 94.25 873 PHE B O 1
ATOM 15650 N N . ALA B 1 874 ? 6.348 -33.969 4.652 1 93.94 874 ALA B N 1
ATOM 15651 C CA . ALA B 1 874 ? 6.172 -33.531 3.275 1 93.94 874 ALA B CA 1
ATOM 15652 C C . ALA B 1 874 ? 4.707 -33.594 2.852 1 93.94 874 ALA B C 1
ATOM 15654 O O . ALA B 1 874 ? 4.211 -32.719 2.156 1 93.94 874 ALA B O 1
ATOM 15655 N N . SER B 1 875 ? 4.004 -34.656 3.223 1 95.81 875 SER B N 1
ATOM 15656 C CA . SER B 1 875 ? 2.619 -34.875 2.82 1 95.81 875 SER B CA 1
ATOM 15657 C C . SER B 1 875 ? 1.686 -33.875 3.498 1 95.81 875 SER B C 1
ATOM 15659 O O . SER B 1 875 ? 0.752 -33.344 2.873 1 95.81 875 SER B O 1
ATOM 15661 N N . ARG B 1 876 ? 1.905 -33.656 4.734 1 95.5 876 ARG B N 1
ATOM 15662 C CA . ARG B 1 876 ? 1.087 -32.688 5.449 1 95.5 876 ARG B CA 1
ATOM 15663 C C . ARG B 1 876 ? 1.283 -31.281 4.883 1 95.5 876 ARG B C 1
ATOM 15665 O O . ARG B 1 876 ? 0.331 -30.5 4.797 1 95.5 876 ARG B O 1
ATOM 15672 N N . LYS B 1 877 ? 2.529 -30.984 4.578 1 95.25 877 LYS B N 1
ATOM 15673 C CA . LYS B 1 877 ? 2.824 -29.688 3.965 1 95.25 877 LYS B CA 1
ATOM 15674 C C . LYS B 1 877 ? 2.121 -29.547 2.619 1 95.25 877 LYS B C 1
ATOM 15676 O O . LYS B 1 877 ? 1.577 -28.484 2.305 1 95.25 877 LYS B O 1
ATOM 15681 N N . LEU B 1 878 ? 2.125 -30.594 1.878 1 96.25 878 LEU B N 1
ATOM 15682 C CA . LEU B 1 878 ? 1.465 -30.609 0.577 1 96.25 878 LEU B CA 1
ATOM 15683 C C . LEU B 1 878 ? -0.045 -30.453 0.731 1 96.25 878 LEU B C 1
ATOM 15685 O O . LEU B 1 878 ? -0.695 -29.797 -0.087 1 96.25 878 LEU B O 1
ATOM 15689 N N . PHE B 1 879 ? -0.583 -31.094 1.777 1 97.06 879 PHE B N 1
ATOM 15690 C CA . PHE B 1 879 ? -2.004 -30.969 2.076 1 97.06 879 PHE B CA 1
ATOM 15691 C C . PHE B 1 879 ? -2.369 -29.516 2.359 1 97.06 879 PHE B C 1
ATOM 15693 O O . PHE B 1 879 ? -3.344 -29 1.812 1 97.06 879 PHE B O 1
ATOM 15700 N N . ALA B 1 880 ? -1.579 -28.875 3.174 1 97.75 880 ALA B N 1
ATOM 15701 C CA . ALA B 1 880 ? -1.821 -27.484 3.527 1 97.75 880 ALA B CA 1
ATOM 15702 C C . ALA B 1 880 ? -1.704 -26.578 2.303 1 97.75 880 ALA B C 1
ATOM 15704 O O . ALA B 1 880 ? -2.545 -25.703 2.088 1 97.75 880 ALA B O 1
ATOM 15705 N N . LYS B 1 881 ? -0.704 -26.734 1.5 1 97.44 881 LYS B N 1
ATOM 15706 C CA . LYS B 1 881 ? -0.425 -25.906 0.329 1 97.44 881 LYS B CA 1
ATOM 15707 C C . LYS B 1 881 ? -1.527 -26.047 -0.717 1 97.44 881 LYS B C 1
ATOM 15709 O O . LYS B 1 881 ? -2.045 -25.047 -1.218 1 97.44 881 LYS B O 1
ATOM 15714 N N . SER B 1 882 ? -1.867 -27.25 -1.028 1 97.44 882 SER B N 1
ATOM 15715 C CA . SER B 1 882 ? -2.879 -27.5 -2.051 1 97.44 882 SER B CA 1
ATOM 15716 C C . SER B 1 882 ? -4.25 -27 -1.603 1 97.44 882 SER B C 1
ATOM 15718 O O . SER B 1 882 ? -5.012 -26.453 -2.404 1 97.44 882 SER B O 1
ATOM 15720 N N . THR B 1 883 ? -4.543 -27.172 -0.305 1 97.5 883 THR B N 1
ATOM 15721 C CA . THR B 1 883 ? -5.801 -26.672 0.243 1 97.5 883 THR B CA 1
ATOM 15722 C C . THR B 1 883 ? -5.863 -25.141 0.15 1 97.5 883 THR B C 1
ATOM 15724 O O . THR B 1 883 ? -6.898 -24.578 -0.212 1 97.5 883 THR B O 1
ATOM 15727 N N . ALA B 1 884 ? -4.746 -24.516 0.453 1 98.12 884 ALA B N 1
ATOM 15728 C CA . ALA B 1 884 ? -4.695 -23.047 0.424 1 98.12 884 ALA B CA 1
ATOM 15729 C C . ALA B 1 884 ? -4.926 -22.516 -0.989 1 98.12 884 ALA B C 1
ATOM 15731 O O . ALA B 1 884 ? -5.715 -21.594 -1.191 1 98.12 884 ALA B O 1
ATOM 15732 N N . VAL B 1 885 ? -4.273 -23.062 -1.984 1 98.25 885 VAL B N 1
ATOM 15733 C CA . VAL B 1 885 ? -4.379 -22.609 -3.369 1 98.25 885 VAL B CA 1
ATOM 15734 C C . VAL B 1 885 ? -5.82 -22.75 -3.852 1 98.25 885 VAL B C 1
ATOM 15736 O O . VAL B 1 885 ? -6.391 -21.812 -4.402 1 98.25 885 VAL B O 1
ATOM 15739 N N . MET B 1 886 ? -6.398 -23.875 -3.576 1 97.62 886 MET B N 1
ATOM 15740 C CA . MET B 1 886 ? -7.758 -24.109 -4.055 1 97.62 886 MET B CA 1
ATOM 15741 C C . MET B 1 886 ? -8.766 -23.25 -3.295 1 97.62 886 MET B C 1
ATOM 15743 O O . MET B 1 886 ? -9.781 -22.844 -3.855 1 97.62 886 MET B O 1
ATOM 15747 N N . SER B 1 887 ? -8.516 -23.062 -2 1 97.75 887 SER B N 1
ATOM 15748 C CA . SER B 1 887 ? -9.391 -22.188 -1.223 1 97.75 887 SER B CA 1
ATOM 15749 C C . SER B 1 887 ? -9.43 -20.781 -1.809 1 97.75 887 SER B C 1
ATOM 15751 O O . SER B 1 887 ? -10.5 -20.188 -1.938 1 97.75 887 SER B O 1
ATOM 15753 N N . VAL B 1 888 ? -8.297 -20.266 -2.252 1 98.12 888 VAL B N 1
ATOM 15754 C CA . VAL B 1 888 ? -8.219 -18.922 -2.805 1 98.12 888 VAL B CA 1
ATOM 15755 C C . VAL B 1 888 ? -8.914 -18.875 -4.164 1 98.12 888 VAL B C 1
ATOM 15757 O O . VAL B 1 888 ? -9.672 -17.953 -4.449 1 98.12 888 VAL B O 1
ATOM 15760 N N . ILE B 1 889 ? -8.664 -19.875 -4.98 1 98.12 889 ILE B N 1
ATOM 15761 C CA . ILE B 1 889 ? -9.305 -19.953 -6.285 1 98.12 889 ILE B CA 1
ATOM 15762 C C . ILE B 1 889 ? -10.82 -20.047 -6.105 1 98.12 889 ILE B C 1
ATOM 15764 O O . ILE B 1 889 ? -11.578 -19.344 -6.789 1 98.12 889 ILE B O 1
ATOM 15768 N N . GLY B 1 890 ? -11.195 -20.922 -5.168 1 97.5 890 GLY B N 1
ATOM 15769 C CA . GLY B 1 890 ? -12.617 -21.047 -4.875 1 97.5 890 GLY B CA 1
ATOM 15770 C C . GLY B 1 890 ? -13.25 -19.766 -4.402 1 97.5 890 GLY B C 1
ATOM 15771 O O . GLY B 1 890 ? -14.352 -19.406 -4.832 1 97.5 890 GLY B O 1
ATOM 15772 N N . TYR B 1 891 ? -12.539 -19 -3.604 1 96.62 891 TYR B N 1
ATOM 15773 C CA . TYR B 1 891 ? -13.023 -17.703 -3.123 1 96.62 891 TYR B CA 1
ATOM 15774 C C . TYR B 1 891 ? -13.195 -16.719 -4.273 1 96.62 891 TYR B C 1
ATOM 15776 O O . TYR B 1 891 ? -14.219 -16.047 -4.375 1 96.62 891 TYR B O 1
ATOM 15784 N N . ILE B 1 892 ? -12.297 -16.641 -5.129 1 97.75 892 ILE B N 1
ATOM 15785 C CA . ILE B 1 892 ? -12.289 -15.664 -6.211 1 97.75 892 ILE B CA 1
ATOM 15786 C C . ILE B 1 892 ? -13.469 -15.922 -7.152 1 97.75 892 ILE B C 1
ATOM 15788 O O . ILE B 1 892 ? -14.164 -14.984 -7.555 1 97.75 892 ILE B O 1
ATOM 15792 N N . PHE B 1 893 ? -13.719 -17.188 -7.402 1 97.19 893 PHE B N 1
ATOM 15793 C CA . PHE B 1 893 ? -14.75 -17.516 -8.391 1 97.19 893 PHE B CA 1
ATOM 15794 C C . PHE B 1 893 ? -16.031 -17.953 -7.707 1 97.19 893 PHE B C 1
ATOM 15796 O O . PHE B 1 893 ? -16.984 -18.391 -8.375 1 97.19 893 PHE B O 1
ATOM 15803 N N . GLY B 1 894 ? -16.109 -17.891 -6.426 1 96.25 894 GLY B N 1
ATOM 15804 C CA . GLY B 1 894 ? -17.312 -18.172 -5.668 1 96.25 894 GLY B CA 1
ATOM 15805 C C . GLY B 1 894 ? -17.734 -19.625 -5.715 1 96.25 894 GLY B C 1
ATOM 15806 O O . GLY B 1 894 ? -18.891 -19.938 -5.973 1 96.25 894 GLY B O 1
ATOM 15807 N N . LEU B 1 895 ? -16.75 -20.516 -5.527 1 95.88 895 LEU B N 1
ATOM 15808 C CA . LEU B 1 895 ? -17.031 -21.953 -5.523 1 95.88 895 LEU B CA 1
ATOM 15809 C C . LEU B 1 895 ? -17.734 -22.375 -4.238 1 95.88 895 LEU B C 1
ATOM 15811 O O . LEU B 1 895 ? -17.297 -22.016 -3.143 1 95.88 895 LEU B O 1
ATOM 15815 N N . GLY B 1 896 ? -18.875 -23.078 -4.418 1 93.56 896 GLY B N 1
ATOM 15816 C CA . GLY B 1 896 ? -19.641 -23.516 -3.26 1 93.56 896 GLY B CA 1
ATOM 15817 C C . GLY B 1 896 ? -19.906 -25 -3.244 1 93.56 896 GLY B C 1
ATOM 15818 O O . GLY B 1 896 ? -19.172 -25.781 -3.871 1 93.56 896 GLY B O 1
ATOM 15819 N N . ASP B 1 897 ? -20.703 -25.406 -2.387 1 89.62 897 ASP B N 1
ATOM 15820 C CA . ASP B 1 897 ? -21.109 -26.781 -2.174 1 89.62 897 ASP B CA 1
ATOM 15821 C C . ASP B 1 897 ? -19.906 -27.672 -1.867 1 89.62 897 ASP B C 1
ATOM 15823 O O . ASP B 1 897 ? -19.703 -28.703 -2.525 1 89.62 897 ASP B O 1
ATOM 15827 N N . ARG B 1 898 ? -19.078 -27.234 -0.954 1 90.25 898 ARG B N 1
ATOM 15828 C CA . ARG B 1 898 ? -17.875 -27.969 -0.589 1 90.25 898 ARG B CA 1
ATOM 15829 C C . ARG B 1 898 ? -18.141 -28.922 0.577 1 90.25 898 ARG B C 1
ATOM 15831 O O . ARG B 1 898 ? -17.609 -28.734 1.673 1 90.25 898 ARG B O 1
ATOM 15838 N N . HIS B 1 899 ? -18.984 -29.906 0.315 1 87.31 899 HIS B N 1
ATOM 15839 C CA . HIS B 1 899 ? -19.203 -30.906 1.342 1 87.31 899 HIS B CA 1
ATOM 15840 C C . HIS B 1 899 ? -18.062 -31.938 1.36 1 87.31 899 HIS B C 1
ATOM 15842 O O . HIS B 1 899 ? -17.203 -31.938 0.469 1 87.31 899 HIS B O 1
ATOM 15848 N N . THR B 1 900 ? -17.969 -32.781 2.273 1 87.62 900 THR B N 1
ATOM 15849 C CA . THR B 1 900 ? -16.828 -33.625 2.604 1 87.62 900 THR B CA 1
ATOM 15850 C C . THR B 1 900 ? -16.578 -34.656 1.488 1 87.62 900 THR B C 1
ATOM 15852 O O . THR B 1 900 ? -15.469 -35.188 1.369 1 87.62 900 THR B O 1
ATOM 15855 N N . LYS B 1 901 ? -17.547 -34.812 0.642 1 87.62 901 LYS B N 1
ATOM 15856 C CA . LYS B 1 901 ? -17.375 -35.781 -0.453 1 87.62 901 LYS B CA 1
ATOM 15857 C C . LYS B 1 901 ? -16.844 -35.062 -1.706 1 87.62 901 LYS B C 1
ATOM 15859 O O . LYS B 1 901 ? -16.359 -35.719 -2.629 1 87.62 901 LYS B O 1
ATOM 15864 N N . ASN B 1 902 ? -16.922 -33.781 -1.698 1 91.81 902 ASN B N 1
ATOM 15865 C CA . ASN B 1 902 ? -16.391 -33.031 -2.822 1 91.81 902 ASN B CA 1
ATOM 15866 C C . ASN B 1 902 ? -14.953 -32.594 -2.576 1 91.81 902 ASN B C 1
ATOM 15868 O O . ASN B 1 902 ? -14.328 -31.984 -3.439 1 91.81 902 ASN B O 1
ATOM 15872 N N . LEU B 1 903 ? -14.445 -32.938 -1.399 1 94.25 903 LEU B N 1
ATOM 15873 C CA . LEU B 1 903 ? -13.039 -32.781 -1.057 1 94.25 903 LEU B CA 1
ATOM 15874 C C . LEU B 1 903 ? -12.328 -34.125 -1.017 1 94.25 903 LEU B C 1
ATOM 15876 O O . LEU B 1 903 ? -12.758 -35.062 -0.297 1 94.25 903 LEU B O 1
ATOM 15880 N N . MET B 1 904 ? -11.336 -34.219 -1.832 1 95.44 904 MET B N 1
ATOM 15881 C CA . MET B 1 904 ? -10.609 -35.5 -1.925 1 95.44 904 MET B CA 1
ATOM 15882 C C . MET B 1 904 ? -9.18 -35.344 -1.407 1 95.44 904 MET B C 1
ATOM 15884 O O . MET B 1 904 ? -8.648 -34.219 -1.376 1 95.44 904 MET B O 1
ATOM 15888 N N . VAL B 1 905 ? -8.578 -36.406 -0.937 1 95.81 905 VAL B N 1
ATOM 15889 C CA . VAL B 1 905 ? -7.184 -36.469 -0.515 1 95.81 905 VAL B CA 1
ATOM 15890 C C . VAL B 1 905 ? -6.426 -37.5 -1.341 1 95.81 905 VAL B C 1
ATOM 15892 O O . VAL B 1 905 ? -6.805 -38.688 -1.374 1 95.81 905 VAL B O 1
ATOM 15895 N N . HIS B 1 906 ? -5.449 -37.094 -2.031 1 95.56 906 HIS B N 1
ATOM 15896 C CA . HIS B 1 906 ? -4.605 -38 -2.834 1 95.56 906 HIS B CA 1
ATOM 15897 C C . HIS B 1 906 ? -3.592 -38.719 -1.966 1 95.56 906 HIS B C 1
ATOM 15899 O O . HIS B 1 906 ? -3.266 -38.281 -0.866 1 95.56 906 HIS B O 1
ATOM 15905 N N . THR B 1 907 ? -2.996 -39.688 -2.432 1 93.44 907 THR B N 1
ATOM 15906 C CA . THR B 1 907 ? -2.035 -40.531 -1.707 1 93.44 907 THR B CA 1
ATOM 15907 C C . THR B 1 907 ? -0.775 -39.719 -1.383 1 93.44 907 THR B C 1
ATOM 15909 O O . THR B 1 907 ? -0.051 -40.062 -0.441 1 93.44 907 THR B O 1
ATOM 15912 N N . THR B 1 908 ? -0.493 -38.719 -2.076 1 92.94 908 THR B N 1
ATOM 15913 C CA . THR B 1 908 ? 0.658 -37.875 -1.81 1 92.94 908 THR B CA 1
ATOM 15914 C C . THR B 1 908 ? 0.352 -36.875 -0.684 1 92.94 908 THR B C 1
ATOM 15916 O O . THR B 1 908 ? 1.261 -36.25 -0.138 1 92.94 908 THR B O 1
ATOM 15919 N N . GLY B 1 909 ? -0.904 -36.812 -0.311 1 94.62 909 GLY B N 1
ATOM 15920 C CA . GLY B 1 909 ? -1.335 -35.875 0.702 1 94.62 909 GLY B CA 1
ATOM 15921 C C . GLY B 1 909 ? -2.021 -34.625 0.121 1 94.62 909 GLY B C 1
ATOM 15922 O O . GLY B 1 909 ? -2.623 -33.844 0.854 1 94.62 909 GLY B O 1
ATOM 15923 N N . LYS B 1 910 ? -2.072 -34.5 -1.196 1 95.25 910 LYS B N 1
ATOM 15924 C CA . LYS B 1 910 ? -2.643 -33.344 -1.883 1 95.25 910 LYS B CA 1
ATOM 15925 C C . LYS B 1 910 ? -4.16 -33.312 -1.734 1 95.25 910 LYS B C 1
ATOM 15927 O O . LYS B 1 910 ? -4.82 -34.344 -1.816 1 95.25 910 LYS B O 1
ATOM 15932 N N . CYS B 1 911 ? -4.656 -32.125 -1.454 1 96.06 911 CYS B N 1
ATOM 15933 C CA . CYS B 1 911 ? -6.098 -31.922 -1.431 1 96.06 911 CYS B CA 1
ATOM 15934 C C . CYS B 1 911 ? -6.625 -31.594 -2.822 1 96.06 911 CYS B C 1
ATOM 15936 O O . CYS B 1 911 ? -6.09 -30.719 -3.502 1 96.06 911 CYS B O 1
ATOM 15938 N N . ILE B 1 912 ? -7.656 -32.281 -3.297 1 96.12 912 ILE B N 1
ATOM 15939 C CA . ILE B 1 912 ? -8.234 -32.094 -4.625 1 96.12 912 ILE B CA 1
ATOM 15940 C C . ILE B 1 912 ? -9.734 -31.859 -4.508 1 96.12 912 ILE B C 1
ATOM 15942 O O . ILE B 1 912 ? -10.422 -32.531 -3.746 1 96.12 912 ILE B O 1
ATOM 15946 N N . HIS B 1 913 ? -10.258 -30.875 -5.156 1 95.56 913 HIS B N 1
ATOM 15947 C CA . HIS B 1 913 ? -11.695 -30.609 -5.176 1 95.56 913 HIS B CA 1
ATOM 15948 C C . HIS B 1 913 ? -12.352 -31.203 -6.418 1 95.56 913 HIS B C 1
ATOM 15950 O O . HIS B 1 913 ? -11.719 -31.281 -7.477 1 95.56 913 HIS B O 1
ATOM 15956 N N . VAL B 1 914 ? -13.547 -31.656 -6.258 1 92.25 914 VAL B N 1
ATOM 15957 C CA . VAL B 1 914 ? -14.297 -32.188 -7.395 1 92.25 914 VAL B CA 1
ATOM 15958 C C . VAL B 1 914 ? -15.688 -31.562 -7.441 1 92.25 914 VAL B C 1
ATOM 15960 O O . VAL B 1 914 ? -16.094 -30.875 -6.504 1 92.25 914 VAL B O 1
ATOM 15963 N N . ASP B 1 915 ? -16.344 -31.625 -8.562 1 90 915 ASP B N 1
ATOM 15964 C CA . ASP B 1 915 ? -17.688 -31.125 -8.797 1 90 915 ASP B CA 1
ATOM 15965 C C . ASP B 1 915 ? -17.734 -29.594 -8.688 1 90 915 ASP B C 1
ATOM 15967 O O . ASP B 1 915 ? -17.656 -29.047 -7.594 1 90 915 ASP B O 1
ATOM 15971 N N . PHE B 1 916 ? -17.906 -28.969 -9.758 1 92.69 916 PHE B N 1
ATOM 15972 C CA . PHE B 1 916 ? -17.828 -27.516 -9.797 1 92.69 916 PHE B CA 1
ATOM 15973 C C . PHE B 1 916 ? -19.109 -26.906 -10.359 1 92.69 916 PHE B C 1
ATOM 15975 O O . PHE B 1 916 ? -19.062 -25.906 -11.078 1 92.69 916 PHE B O 1
ATOM 15982 N N . ASP B 1 917 ? -20.156 -27.438 -10.055 1 87.75 917 ASP B N 1
ATOM 15983 C CA . ASP B 1 917 ? -21.438 -26.984 -10.562 1 87.75 917 ASP B CA 1
ATOM 15984 C C . ASP B 1 917 ? -21.875 -25.688 -9.867 1 87.75 917 ASP B C 1
ATOM 15986 O O . ASP B 1 917 ? -22.625 -24.891 -10.445 1 87.75 917 ASP B O 1
ATOM 15990 N N . MET B 1 918 ? -21.438 -25.531 -8.648 1 92.06 918 MET B N 1
ATOM 15991 C CA . MET B 1 918 ? -21.859 -24.375 -7.859 1 92.06 918 MET B CA 1
ATOM 15992 C C . MET B 1 918 ? -20.781 -23.281 -7.871 1 92.06 918 MET B C 1
ATOM 15994 O O . MET B 1 918 ? -20.031 -23.141 -6.902 1 92.06 918 MET B O 1
ATOM 15998 N N . ILE B 1 919 ? -20.781 -22.406 -8.898 1 94.06 919 ILE B N 1
ATOM 15999 C CA . ILE B 1 919 ? -19.766 -21.359 -9.016 1 94.06 919 ILE B CA 1
ATOM 16000 C C . ILE B 1 919 ? -20.438 -20 -8.984 1 94.06 919 ILE B C 1
ATOM 16002 O O . ILE B 1 919 ? -21.672 -19.891 -9.047 1 94.06 919 ILE B O 1
ATOM 16006 N N . PHE B 1 920 ? -19.688 -18.906 -8.805 1 94.69 920 PHE B N 1
ATOM 16007 C CA . PHE B 1 920 ? -20.094 -17.5 -8.789 1 94.69 920 PHE B CA 1
ATOM 16008 C C . PHE B 1 920 ? -21.094 -17.25 -7.664 1 94.69 920 PHE B C 1
ATOM 16010 O O . PHE B 1 920 ? -22.125 -16.594 -7.879 1 94.69 920 PHE B O 1
ATOM 16017 N N . ASN B 1 921 ? -20.844 -17.906 -6.527 1 93.81 921 ASN B N 1
ATOM 16018 C CA . ASN B 1 921 ? -21.547 -17.719 -5.27 1 93.81 921 ASN B CA 1
ATOM 16019 C C . ASN B 1 921 ? -22.984 -18.25 -5.34 1 93.81 921 ASN B C 1
ATOM 16021 O O . ASN B 1 921 ? -23.859 -17.75 -4.648 1 93.81 921 ASN B O 1
ATOM 16025 N N . LYS B 1 922 ? -23.25 -19.203 -6.16 1 92.56 922 LYS B N 1
ATOM 16026 C CA . LYS B 1 922 ? -24.562 -19.844 -6.238 1 92.56 922 LYS B CA 1
ATOM 16027 C C . LYS B 1 922 ? -24.906 -20.531 -4.922 1 92.56 922 LYS B C 1
ATOM 16029 O O . LYS B 1 922 ? -26.078 -20.688 -4.59 1 92.56 922 LYS B O 1
ATOM 16034 N N . GLY B 1 923 ? -23.875 -20.953 -4.172 1 92.31 923 GLY B N 1
ATOM 16035 C CA . GLY B 1 923 ? -24.094 -21.609 -2.895 1 92.31 923 GLY B CA 1
ATOM 16036 C C . GLY B 1 923 ? -24.859 -20.766 -1.898 1 92.31 923 GLY B C 1
ATOM 16037 O O . GLY B 1 923 ? -25.516 -21.297 -1.004 1 92.31 923 GLY B O 1
ATOM 16038 N N . GLU B 1 924 ? -24.844 -19.5 -2.049 1 93 924 GLU B N 1
ATOM 16039 C CA . GLU B 1 924 ? -25.516 -18.578 -1.146 1 93 924 GLU B CA 1
ATOM 16040 C C 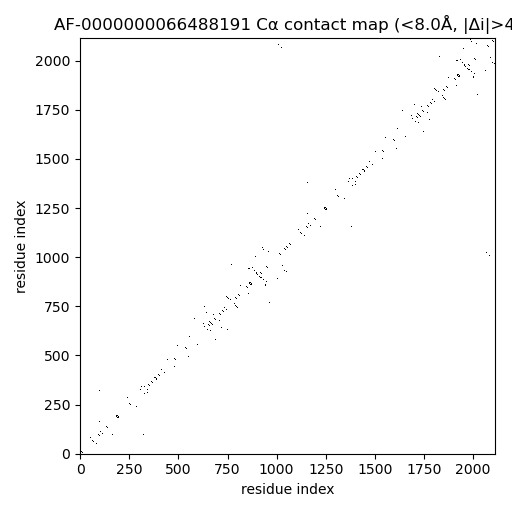. GLU B 1 924 ? -27.031 -18.578 -1.4 1 93 924 GLU B C 1
ATOM 16042 O O . GLU B 1 924 ? -27.797 -18.109 -0.563 1 93 924 GLU B O 1
ATOM 16047 N N . THR B 1 925 ? -27.422 -19.141 -2.566 1 90.56 925 THR B N 1
ATOM 16048 C CA . THR B 1 925 ? -28.828 -19.094 -2.955 1 90.56 925 THR B CA 1
ATOM 16049 C C . THR B 1 925 ? -29.516 -20.422 -2.631 1 90.56 925 THR B C 1
ATOM 16051 O O . THR B 1 925 ? -30.672 -20.641 -3.002 1 90.56 925 THR B O 1
ATOM 16054 N N . LEU B 1 926 ? -28.828 -21.266 -1.976 1 90.94 926 LEU B N 1
ATOM 16055 C CA . LEU B 1 926 ? -29.422 -22.531 -1.541 1 90.94 926 LEU B CA 1
ATOM 16056 C C . LEU B 1 926 ? -30.375 -22.328 -0.373 1 90.94 926 LEU B C 1
ATOM 16058 O O . LEU B 1 926 ? -30.453 -21.219 0.173 1 90.94 926 LEU B O 1
ATOM 16062 N N . GLY B 1 927 ? -31.203 -23.359 -0.081 1 87.69 927 GLY B N 1
ATOM 16063 C CA . GLY B 1 927 ? -32.094 -23.25 1.067 1 87.69 927 GLY B CA 1
ATOM 16064 C C . GLY B 1 927 ? -31.391 -22.781 2.326 1 87.69 927 GLY B C 1
ATOM 16065 O O . GLY B 1 927 ? -31.875 -21.875 3.016 1 87.69 927 GLY B O 1
ATOM 16066 N N . THR B 1 928 ? -30.328 -23.484 2.631 1 91.44 928 THR B N 1
ATOM 16067 C CA . THR B 1 928 ? -29.375 -22.984 3.604 1 91.44 928 THR B CA 1
ATOM 16068 C C . THR B 1 928 ? -28.156 -22.375 2.904 1 91.44 928 THR B C 1
ATOM 16070 O O . THR B 1 928 ? -27.406 -23.078 2.227 1 91.44 928 THR B O 1
ATOM 16073 N N . PRO B 1 929 ? -28.047 -21.062 3.053 1 92.5 929 PRO B N 1
ATOM 16074 C CA . PRO B 1 929 ? -26.938 -20.438 2.33 1 92.5 929 PRO B CA 1
ATOM 16075 C C . PRO B 1 929 ? -25.562 -20.859 2.859 1 92.5 929 PRO B C 1
ATOM 16077 O O . PRO B 1 929 ? -25.406 -21.047 4.066 1 92.5 929 PRO B O 1
ATOM 16080 N N . GLU B 1 930 ? -24.672 -21.031 2.039 1 93.25 930 GLU B N 1
ATOM 16081 C CA . GLU B 1 930 ? -23.281 -21.25 2.42 1 93.25 930 GLU B CA 1
ATOM 16082 C C . GLU B 1 930 ? -22.625 -19.953 2.885 1 93.25 930 GLU B C 1
ATOM 16084 O O . GLU B 1 930 ? -22.406 -19.047 2.088 1 93.25 930 GLU B O 1
ATOM 16089 N N . LEU B 1 931 ? -22.172 -19.922 4.125 1 93.56 931 LEU B N 1
ATOM 16090 C CA . LEU B 1 931 ? -21.812 -18.656 4.758 1 93.56 931 LEU B CA 1
ATOM 16091 C C . LEU B 1 931 ? -20.312 -18.453 4.781 1 93.56 931 LEU B C 1
ATOM 16093 O O . LEU B 1 931 ? -19.828 -17.344 5.02 1 93.56 931 LEU B O 1
ATOM 16097 N N . VAL B 1 932 ? -19.5 -19.484 4.516 1 94.75 932 VAL B N 1
ATOM 16098 C CA . VAL B 1 932 ? -18.047 -19.391 4.617 1 94.75 932 VAL B CA 1
ATOM 16099 C C . VAL B 1 932 ? -17.438 -19.328 3.221 1 94.75 932 VAL B C 1
ATOM 16101 O O . VAL B 1 932 ? -17.984 -19.906 2.273 1 94.75 932 VAL B O 1
ATOM 16104 N N . PRO B 1 933 ? -16.328 -18.609 3.027 1 94.94 933 PRO B N 1
ATOM 16105 C CA . PRO B 1 933 ? -15.719 -18.469 1.701 1 94.94 933 PRO B CA 1
ATOM 16106 C C . PRO B 1 933 ? -15.125 -19.781 1.186 1 94.94 933 PRO B C 1
ATOM 16108 O O . PRO B 1 933 ? -15.07 -20 -0.027 1 94.94 933 PRO B O 1
ATOM 16111 N N . PHE B 1 934 ? -14.555 -20.578 2.02 1 96.25 934 PHE B N 1
ATOM 16112 C CA . PHE B 1 934 ? -14.055 -21.906 1.742 1 96.25 934 PHE B CA 1
ATOM 16113 C C . PHE B 1 934 ? -14.094 -22.781 2.996 1 96.25 934 PHE B C 1
ATOM 16115 O O . PHE B 1 934 ? -14.406 -22.281 4.086 1 96.25 934 PHE B O 1
ATOM 16122 N N . ARG B 1 935 ? -13.844 -24.031 2.83 1 94.81 935 ARG B N 1
ATOM 16123 C CA . ARG B 1 935 ? -13.945 -24.953 3.957 1 94.81 935 ARG B CA 1
ATOM 16124 C C . ARG B 1 935 ? -12.625 -25.047 4.715 1 94.81 935 ARG B C 1
ATOM 16126 O O . ARG B 1 935 ? -11.562 -25.172 4.105 1 94.81 935 ARG B O 1
ATOM 16133 N N . LEU B 1 936 ? -12.664 -24.844 5.977 1 95.25 936 LEU B N 1
ATOM 16134 C CA . LEU B 1 936 ? -11.523 -24.969 6.879 1 95.25 936 LEU B CA 1
ATOM 16135 C C . LEU B 1 936 ? -11.969 -25.438 8.258 1 95.25 936 LEU B C 1
ATOM 16137 O O . LEU B 1 936 ? -11.984 -24.656 9.211 1 95.25 936 LEU B O 1
ATOM 16141 N N . THR B 1 937 ? -12.266 -26.703 8.398 1 93.19 937 THR B N 1
ATOM 16142 C CA . THR B 1 937 ? -12.812 -27.297 9.617 1 93.19 937 THR B CA 1
ATOM 16143 C C . THR B 1 937 ? -11.688 -27.672 10.578 1 93.19 937 THR B C 1
ATOM 16145 O O . THR B 1 937 ? -10.508 -27.594 10.227 1 93.19 937 THR B O 1
ATOM 16148 N N . GLN B 1 938 ? -12.055 -28.109 11.781 1 93.56 938 GLN B N 1
ATOM 16149 C CA . GLN B 1 938 ? -11.07 -28.422 12.805 1 93.56 938 GLN B CA 1
ATOM 16150 C C . GLN B 1 938 ? -10.211 -29.625 12.391 1 93.56 938 GLN B C 1
ATOM 16152 O O . GLN B 1 938 ? -9.016 -29.656 12.695 1 93.56 938 GLN B O 1
ATOM 16157 N N . ASN B 1 939 ? -10.805 -30.594 11.695 1 94.62 939 ASN B N 1
ATOM 16158 C CA . ASN B 1 939 ? -10.016 -31.734 11.25 1 94.62 939 ASN B CA 1
ATOM 16159 C C . ASN B 1 939 ? -9.039 -31.344 10.141 1 94.62 939 ASN B C 1
ATOM 16161 O O . ASN B 1 939 ? -7.941 -31.906 10.055 1 94.62 939 ASN B O 1
ATOM 16165 N N . MET B 1 940 ? -9.422 -30.469 9.258 1 95.44 940 MET B N 1
ATOM 16166 C CA . MET B 1 940 ? -8.492 -29.984 8.242 1 95.44 940 MET B CA 1
ATOM 16167 C C . MET B 1 940 ? -7.301 -29.281 8.891 1 95.44 940 MET B C 1
ATOM 16169 O O . MET B 1 940 ? -6.156 -29.516 8.5 1 95.44 940 MET B O 1
ATOM 16173 N N . ILE B 1 941 ? -7.617 -28.453 9.922 1 95.44 941 ILE B N 1
ATOM 16174 C CA . ILE B 1 941 ? -6.562 -27.75 10.641 1 95.44 941 ILE B CA 1
ATOM 16175 C C . ILE B 1 941 ? -5.672 -28.75 11.375 1 95.44 941 ILE B C 1
ATOM 16177 O O . ILE B 1 941 ? -4.445 -28.625 11.367 1 95.44 941 ILE B O 1
ATOM 16181 N N . ASN B 1 942 ? -6.324 -29.75 11.961 1 94.81 942 ASN B N 1
ATOM 16182 C CA . ASN B 1 942 ? -5.598 -30.797 12.648 1 94.81 942 ASN B CA 1
ATOM 16183 C C . ASN B 1 942 ? -4.68 -31.562 11.695 1 94.81 942 ASN B C 1
ATOM 16185 O O . ASN B 1 942 ? -3.562 -31.938 12.055 1 94.81 942 ASN B O 1
ATOM 16189 N N . GLY B 1 943 ? -5.16 -31.812 10.531 1 94.69 943 GLY B N 1
ATOM 16190 C CA . GLY B 1 943 ? -4.363 -32.5 9.539 1 94.69 943 GLY B CA 1
ATOM 16191 C C . GLY B 1 943 ? -3.137 -31.734 9.102 1 94.69 943 GLY B C 1
ATOM 16192 O O . GLY B 1 943 ? -2.047 -32.312 8.977 1 94.69 943 GLY B O 1
ATOM 16193 N N . MET B 1 944 ? -3.273 -30.469 8.914 1 94.75 944 MET B N 1
ATOM 16194 C CA . MET B 1 944 ? -2.152 -29.625 8.492 1 94.75 944 MET B CA 1
ATOM 16195 C C . MET B 1 944 ? -1.238 -29.312 9.672 1 94.75 944 MET B C 1
ATOM 16197 O O . MET B 1 944 ? -0.047 -29.047 9.492 1 94.75 944 MET B O 1
ATOM 16201 N N . GLY B 1 945 ? -1.764 -29.359 10.852 1 91.06 945 GLY B N 1
ATOM 16202 C CA . GLY B 1 945 ? -1.055 -28.891 12.039 1 91.06 945 GLY B CA 1
ATOM 16203 C C . GLY B 1 945 ? -1.419 -27.484 12.438 1 91.06 945 GLY B C 1
ATOM 16204 O O . GLY B 1 945 ? -1.642 -26.625 11.578 1 91.06 945 GLY B O 1
ATOM 16205 N N . GLU B 1 946 ? -1.429 -27.203 13.656 1 88.5 946 GLU B N 1
ATOM 16206 C CA . GLU B 1 946 ? -1.838 -25.906 14.172 1 88.5 946 GLU B CA 1
ATOM 16207 C C . GLU B 1 946 ? -0.888 -24.797 13.703 1 88.5 946 GLU B C 1
ATOM 16209 O O . GLU B 1 946 ? -1.315 -23.672 13.43 1 88.5 946 GLU B O 1
ATOM 16214 N N . VAL B 1 947 ? 0.357 -25.109 13.562 1 93.38 947 VAL B N 1
ATOM 16215 C CA . VAL B 1 947 ? 1.369 -24.141 13.141 1 93.38 947 VAL B CA 1
ATOM 16216 C C . VAL B 1 947 ? 1.156 -23.797 11.664 1 93.38 947 VAL B C 1
ATOM 16218 O O . VAL B 1 947 ? 1.41 -22.656 11.258 1 93.38 947 VAL B O 1
ATOM 16221 N N . ALA B 1 948 ? 0.623 -24.734 10.938 1 91.94 948 ALA B N 1
ATOM 16222 C CA . ALA B 1 948 ? 0.478 -24.547 9.492 1 91.94 948 ALA B CA 1
ATOM 16223 C C . ALA B 1 948 ? -0.637 -23.547 9.18 1 91.94 948 ALA B C 1
ATOM 16225 O O . ALA B 1 948 ? -0.604 -22.875 8.141 1 91.94 948 ALA B O 1
ATOM 16226 N N . LEU B 1 949 ? -1.607 -23.469 10.047 1 94.19 949 LEU B N 1
ATOM 16227 C CA . LEU B 1 949 ? -2.709 -22.531 9.805 1 94.19 949 LEU B CA 1
ATOM 16228 C C . LEU B 1 949 ? -2.193 -21.109 9.609 1 94.19 949 LEU B C 1
ATOM 16230 O O . LEU B 1 949 ? -2.566 -20.438 8.641 1 94.19 949 LEU B O 1
ATOM 16234 N N . ASP B 1 950 ? -1.251 -20.75 10.5 1 92.38 950 ASP B N 1
ATOM 16235 C CA . ASP B 1 950 ? -0.686 -19.406 10.422 1 92.38 950 ASP B CA 1
ATOM 16236 C C . ASP B 1 950 ? 0.638 -19.406 9.664 1 92.38 950 ASP B C 1
ATOM 16238 O O . ASP B 1 950 ? 1.238 -18.359 9.438 1 92.38 950 ASP B O 1
ATOM 16242 N N . GLY B 1 951 ? 1.012 -20.547 9.25 1 95.69 951 GLY B N 1
ATOM 16243 C CA . GLY B 1 951 ? 2.287 -20.688 8.562 1 95.69 951 GLY B CA 1
ATOM 16244 C C . GLY B 1 951 ? 2.139 -20.969 7.078 1 95.69 951 GLY B C 1
ATOM 16245 O O . GLY B 1 951 ? 1.93 -20.047 6.281 1 95.69 951 GLY B O 1
ATOM 16246 N N . GLU B 1 952 ? 2.125 -22.266 6.797 1 96.44 952 GLU B N 1
ATOM 16247 C CA . GLU B 1 952 ? 2.107 -22.688 5.398 1 96.44 952 GLU B CA 1
ATOM 16248 C C . GLU B 1 952 ? 0.798 -22.297 4.723 1 96.44 952 GLU B C 1
ATOM 16250 O O . GLU B 1 952 ? 0.806 -21.719 3.635 1 96.44 952 GLU B O 1
ATOM 16255 N N . PHE B 1 953 ? -0.342 -22.594 5.328 1 97.44 953 PHE B N 1
ATOM 16256 C CA . PHE B 1 953 ? -1.648 -22.328 4.742 1 97.44 953 PHE B CA 1
ATOM 16257 C C . PHE B 1 953 ? -1.829 -20.828 4.496 1 97.44 953 PHE B C 1
ATOM 16259 O O . PHE B 1 953 ? -2.168 -20.422 3.387 1 97.44 953 PHE B O 1
ATOM 16266 N N . ARG B 1 954 ? -1.589 -20.078 5.469 1 96.44 954 ARG B N 1
ATOM 16267 C CA . ARG B 1 954 ? -1.791 -18.641 5.371 1 96.44 954 ARG B CA 1
ATOM 16268 C C . ARG B 1 954 ? -0.838 -18.016 4.355 1 96.44 954 ARG B C 1
ATOM 16270 O O . ARG B 1 954 ? -1.245 -17.188 3.541 1 96.44 954 ARG B O 1
ATOM 16277 N N . THR B 1 955 ? 0.407 -18.297 4.41 1 96.44 955 THR B N 1
ATOM 16278 C CA . THR B 1 955 ? 1.403 -17.734 3.504 1 96.44 955 THR B CA 1
ATOM 16279 C C . THR B 1 955 ? 1.059 -18.062 2.053 1 96.44 955 THR B C 1
ATOM 16281 O O . THR B 1 955 ? 1.202 -17.219 1.171 1 96.44 955 THR B O 1
ATOM 16284 N N . VAL B 1 956 ? 0.631 -19.281 1.84 1 97.75 956 VAL B N 1
ATOM 16285 C CA . VAL B 1 956 ? 0.269 -19.703 0.489 1 97.75 956 VAL B CA 1
ATOM 16286 C C . VAL B 1 956 ? -0.967 -18.938 0.025 1 97.75 956 VAL B C 1
ATOM 16288 O O . VAL B 1 956 ? -1.057 -18.531 -1.139 1 97.75 956 VAL B O 1
ATOM 16291 N N . CYS B 1 957 ? -1.916 -18.75 0.938 1 98 957 CYS B N 1
ATOM 16292 C CA . CYS B 1 957 ? -3.076 -17.922 0.605 1 98 957 CYS B CA 1
ATOM 16293 C C . CYS B 1 957 ? -2.65 -16.516 0.198 1 98 957 CYS B C 1
ATOM 16295 O O . CYS B 1 957 ? -3.123 -15.992 -0.81 1 98 957 CYS B O 1
ATOM 16297 N N . GLU B 1 958 ? -1.755 -15.938 0.94 1 96.62 958 GLU B N 1
ATOM 16298 C CA . GLU B 1 958 ? -1.288 -14.578 0.675 1 96.62 958 GLU B CA 1
ATOM 16299 C C . GLU B 1 958 ? -0.594 -14.492 -0.681 1 96.62 958 GLU B C 1
ATOM 16301 O O . GLU B 1 958 ? -0.839 -13.555 -1.449 1 96.62 958 GLU B O 1
ATOM 16306 N N . GLN B 1 959 ? 0.231 -15.438 -0.928 1 97.12 959 GLN B N 1
ATOM 16307 C CA . GLN B 1 959 ? 0.987 -15.422 -2.176 1 97.12 959 GLN B CA 1
ATOM 16308 C C . GLN B 1 959 ? 0.071 -15.641 -3.377 1 97.12 959 GLN B C 1
ATOM 16310 O O . GLN B 1 959 ? 0.247 -15 -4.418 1 97.12 959 GLN B O 1
ATOM 16315 N N . ALA B 1 960 ? -0.86 -16.531 -3.232 1 98.19 960 ALA B N 1
ATOM 16316 C CA . ALA B 1 960 ? -1.815 -16.75 -4.316 1 98.19 960 ALA B CA 1
ATOM 16317 C C . ALA B 1 960 ? -2.643 -15.5 -4.582 1 98.19 960 ALA B C 1
ATOM 16319 O O . ALA B 1 960 ? -2.805 -15.094 -5.734 1 98.19 960 ALA B O 1
ATOM 16320 N N . LEU B 1 961 ? -3.137 -14.875 -3.496 1 97.69 961 LEU B N 1
ATOM 16321 C CA . LEU B 1 961 ? -3.922 -13.656 -3.619 1 97.69 961 LEU B CA 1
ATOM 16322 C C . LEU B 1 961 ? -3.102 -12.547 -4.27 1 97.69 961 LEU B C 1
ATOM 16324 O O . LEU B 1 961 ? -3.621 -11.773 -5.082 1 97.69 961 LEU B O 1
ATOM 16328 N N . ARG B 1 962 ? -1.843 -12.43 -3.91 1 95.31 962 ARG B N 1
ATOM 16329 C CA . ARG B 1 962 ? -0.96 -11.414 -4.48 1 95.31 962 ARG B CA 1
ATOM 16330 C C . ARG B 1 962 ? -0.823 -11.602 -5.988 1 95.31 962 ARG B C 1
ATOM 16332 O O . ARG B 1 962 ? -0.959 -10.641 -6.75 1 95.31 962 ARG B O 1
ATOM 16339 N N . VAL B 1 963 ? -0.581 -12.82 -6.406 1 96.75 963 VAL B N 1
ATOM 16340 C CA . VAL B 1 963 ? -0.365 -13.117 -7.816 1 96.75 963 VAL B CA 1
ATOM 16341 C C . VAL B 1 963 ? -1.638 -12.828 -8.609 1 96.75 963 VAL B C 1
ATOM 16343 O O . VAL B 1 963 ? -1.585 -12.227 -9.68 1 96.75 963 VAL B O 1
ATOM 16346 N N . PHE B 1 964 ? -2.748 -13.273 -8.094 1 97.38 964 PHE B N 1
ATOM 16347 C CA . PHE B 1 964 ? -4 -13.07 -8.812 1 97.38 964 PHE B CA 1
ATOM 16348 C C . PHE B 1 964 ? -4.363 -11.594 -8.867 1 97.38 964 PHE B C 1
ATOM 16350 O O . PHE B 1 964 ? -4.902 -11.117 -9.867 1 97.38 964 PHE B O 1
ATOM 16357 N N . ARG B 1 965 ? -4.094 -10.891 -7.871 1 93.69 965 ARG B N 1
ATOM 16358 C CA . ARG B 1 965 ? -4.355 -9.461 -7.863 1 93.69 965 ARG B CA 1
ATOM 16359 C C . ARG B 1 965 ? -3.477 -8.734 -8.875 1 93.69 965 ARG B C 1
ATOM 16361 O O . ARG B 1 965 ? -3.951 -7.855 -9.602 1 93.69 965 ARG B O 1
ATOM 16368 N N . GLU B 1 966 ? -2.188 -9.062 -8.883 1 90.69 966 GLU B N 1
ATOM 16369 C CA . GLU B 1 966 ? -1.24 -8.438 -9.797 1 90.69 966 GLU B CA 1
ATOM 16370 C C . GLU B 1 966 ? -1.593 -8.742 -11.25 1 90.69 966 GLU B C 1
ATOM 16372 O O . GLU B 1 966 ? -1.221 -7.992 -12.156 1 90.69 966 GLU B O 1
ATOM 16377 N N . ASN B 1 967 ? -2.305 -9.836 -11.453 1 93.69 967 ASN B N 1
ATOM 16378 C CA . ASN B 1 967 ? -2.699 -10.242 -12.797 1 93.69 967 ASN B CA 1
ATOM 16379 C C . ASN B 1 967 ? -4.215 -10.172 -12.984 1 93.69 967 ASN B C 1
ATOM 16381 O O . ASN B 1 967 ? -4.797 -11.008 -13.68 1 93.69 967 ASN B O 1
ATOM 16385 N N . SER B 1 968 ? -4.875 -9.266 -12.266 1 92.69 968 SER B N 1
ATOM 16386 C CA . SER B 1 968 ? -6.332 -9.148 -12.289 1 92.69 968 SER B CA 1
ATOM 16387 C C . SER B 1 968 ? -6.84 -8.906 -13.711 1 92.69 968 SER B C 1
ATOM 16389 O O . SER B 1 968 ? -7.879 -9.445 -14.102 1 92.69 968 SER B O 1
ATOM 16391 N N . TYR B 1 969 ? -6.055 -8.102 -14.539 1 91.5 969 TYR B N 1
ATOM 16392 C CA . TYR B 1 969 ? -6.477 -7.781 -15.898 1 91.5 969 TYR B CA 1
ATOM 16393 C C . TYR B 1 969 ? -6.574 -9.039 -16.75 1 91.5 969 TYR B C 1
ATOM 16395 O O . TYR B 1 969 ? -7.547 -9.227 -17.484 1 91.5 969 TYR B O 1
ATOM 16403 N N . GLU B 1 970 ? -5.578 -9.867 -16.656 1 93.06 970 GLU B N 1
ATOM 16404 C CA . GLU B 1 970 ? -5.574 -11.109 -17.422 1 93.06 970 GLU B CA 1
ATOM 16405 C C . GLU B 1 970 ? -6.746 -12 -17.031 1 93.06 970 GLU B C 1
ATOM 16407 O O . GLU B 1 970 ? -7.395 -12.594 -17.891 1 93.06 970 GLU B O 1
ATOM 16412 N N . ILE B 1 971 ? -7.039 -12.133 -15.766 1 95.38 971 ILE B N 1
ATOM 16413 C CA . ILE B 1 971 ? -8.141 -12.953 -15.266 1 95.38 971 ILE B CA 1
ATOM 16414 C C . ILE B 1 971 ? -9.469 -12.383 -15.75 1 95.38 971 ILE B C 1
ATOM 16416 O O . ILE B 1 971 ? -10.344 -13.125 -16.188 1 95.38 971 ILE B O 1
ATOM 16420 N N . GLU B 1 972 ? -9.609 -11.07 -15.688 1 93.19 972 GLU B N 1
ATOM 16421 C CA . GLU B 1 972 ? -10.836 -10.398 -16.094 1 93.19 972 GLU B CA 1
ATOM 16422 C C . GLU B 1 972 ? -11.117 -10.625 -17.578 1 93.19 972 GLU B C 1
ATOM 16424 O O . GLU B 1 972 ? -12.266 -10.828 -17.984 1 93.19 972 GLU B O 1
ATOM 16429 N N . LYS B 1 973 ? -10.07 -10.562 -18.344 1 91.56 973 LYS B N 1
ATOM 16430 C CA . LYS B 1 973 ? -10.25 -10.742 -19.781 1 91.56 973 LYS B CA 1
ATOM 16431 C C . LYS B 1 973 ? -10.57 -12.195 -20.125 1 91.56 973 LYS B C 1
ATOM 16433 O O . LYS B 1 973 ? -11.32 -12.469 -21.062 1 91.56 973 LYS B O 1
ATOM 16438 N N . TYR B 1 974 ? -10.023 -13.062 -19.391 1 91.31 974 TYR B N 1
ATOM 16439 C CA . TYR B 1 974 ? -10.344 -14.469 -19.594 1 91.31 974 TYR B CA 1
ATOM 16440 C C . TYR B 1 974 ? -11.812 -14.742 -19.281 1 91.31 974 TYR B C 1
ATOM 16442 O O . TYR B 1 974 ? -12.492 -15.438 -20.031 1 91.31 974 TYR B O 1
ATOM 16450 N N . ILE B 1 975 ? -12.344 -14.188 -18.203 1 91.88 975 ILE B N 1
ATOM 16451 C CA . ILE B 1 975 ? -13.711 -14.469 -17.766 1 91.88 975 ILE B CA 1
ATOM 16452 C C . ILE B 1 975 ? -14.703 -13.703 -18.656 1 91.88 975 ILE B C 1
ATOM 16454 O O . ILE B 1 975 ? -15.867 -14.094 -18.766 1 91.88 975 ILE B O 1
ATOM 16458 N N . ALA B 1 976 ? -14.234 -12.602 -19.266 1 87.69 976 ALA B N 1
ATOM 16459 C CA . ALA B 1 976 ? -15.102 -11.805 -20.125 1 87.69 976 ALA B CA 1
ATOM 16460 C C . ALA B 1 976 ? -15.602 -12.633 -21.312 1 87.69 976 ALA B C 1
ATOM 16462 O O . ALA B 1 976 ? -16.703 -12.406 -21.812 1 87.69 976 ALA B O 1
ATOM 16463 N N . ASP B 1 977 ? -14.867 -13.648 -21.672 1 84.31 977 ASP B N 1
ATOM 16464 C CA . ASP B 1 977 ? -15.195 -14.445 -22.844 1 84.31 977 ASP B CA 1
ATOM 16465 C C . ASP B 1 977 ? -15.969 -15.711 -22.453 1 84.31 977 ASP B C 1
ATOM 16467 O O . ASP B 1 977 ? -16.297 -16.531 -23.312 1 84.31 977 ASP B O 1
ATOM 16471 N N . LEU B 1 978 ? -16.359 -15.82 -21.25 1 87.81 978 LEU B N 1
ATOM 16472 C CA . LEU B 1 978 ? -17.094 -17 -20.797 1 87.81 978 LEU B CA 1
ATOM 16473 C C . LEU B 1 978 ? -18.562 -16.922 -21.219 1 87.81 978 LEU B C 1
ATOM 16475 O O . LEU B 1 978 ? -19.125 -15.82 -21.312 1 87.81 978 LEU B O 1
ATOM 16479 N N . PRO B 1 979 ? -19.172 -18.031 -21.562 1 86.88 979 PRO B N 1
ATOM 16480 C CA . PRO B 1 979 ? -20.625 -18.031 -21.781 1 86.88 979 PRO B CA 1
ATOM 16481 C C . PRO B 1 979 ? -21.422 -17.766 -20.516 1 86.88 979 PRO B C 1
ATOM 16483 O O . PRO B 1 979 ? -20.844 -17.531 -19.453 1 86.88 979 PRO B O 1
ATOM 16486 N N . ASN B 1 980 ? -22.703 -17.625 -20.703 1 88.25 980 ASN B N 1
ATOM 16487 C CA . ASN B 1 980 ? -23.547 -17.406 -19.547 1 88.25 980 ASN B CA 1
ATOM 16488 C C . ASN B 1 980 ? -23.609 -18.641 -18.656 1 88.25 980 ASN B C 1
ATOM 16490 O O . ASN B 1 980 ? -24.375 -19.578 -18.922 1 88.25 980 ASN B O 1
ATOM 16494 N N . LEU B 1 981 ? -22.859 -18.672 -17.594 1 89.81 981 LEU B N 1
ATOM 16495 C CA . LEU B 1 981 ? -22.766 -19.828 -16.688 1 89.81 981 LEU B CA 1
ATOM 16496 C C . LEU B 1 981 ? -23.703 -19.656 -15.5 1 89.81 981 LEU B C 1
ATOM 16498 O O . LEU B 1 981 ? -23.797 -20.531 -14.648 1 89.81 981 LEU B O 1
ATOM 16502 N N . VAL B 1 982 ? -24.438 -18.5 -15.438 1 88.75 982 VAL B N 1
ATOM 16503 C CA . VAL B 1 982 ? -25.328 -18.25 -14.312 1 88.75 982 VAL B CA 1
ATOM 16504 C C . VAL B 1 982 ? -26.766 -18.141 -14.812 1 88.75 982 VAL B C 1
ATOM 16506 O O . VAL B 1 982 ? -27.578 -17.422 -14.219 1 88.75 982 VAL B O 1
ATOM 16509 N N . ALA B 1 983 ? -27.109 -18.719 -15.867 1 80.69 983 ALA B N 1
ATOM 16510 C CA . ALA B 1 983 ? -28.438 -18.641 -16.484 1 80.69 983 ALA B CA 1
ATOM 16511 C C . ALA B 1 983 ? -29.5 -19.219 -15.562 1 80.69 983 ALA B C 1
ATOM 16513 O O . ALA B 1 983 ? -30.688 -18.906 -15.703 1 80.69 983 ALA B O 1
ATOM 16514 N N . ASP B 1 984 ? -29.156 -20.016 -14.641 1 77.62 984 ASP B N 1
ATOM 16515 C CA . ASP B 1 984 ? -30.109 -20.688 -13.773 1 77.62 984 ASP B CA 1
ATOM 16516 C C . ASP B 1 984 ? -30.484 -19.797 -12.586 1 77.62 984 ASP B C 1
ATOM 16518 O O . ASP B 1 984 ? -31.422 -20.109 -11.844 1 77.62 984 ASP B O 1
ATOM 16522 N N . PHE B 1 985 ? -29.875 -18.641 -12.328 1 74.56 985 PHE B N 1
ATOM 16523 C CA . PHE B 1 985 ? -30.094 -17.781 -11.172 1 74.56 985 PHE B CA 1
ATOM 16524 C C . PHE B 1 985 ? -31.484 -17.172 -11.188 1 74.56 985 PHE B C 1
ATOM 16526 O O . PHE B 1 985 ? -32.188 -17.203 -10.172 1 74.56 985 PHE B O 1
ATOM 16533 N N . PRO B 1 986 ? -31.953 -16.719 -12.352 1 69.56 986 PRO B N 1
ATOM 16534 C CA . PRO B 1 986 ? -33.281 -16.078 -12.375 1 69.56 986 PRO B CA 1
ATOM 16535 C C . PRO B 1 986 ? -34.406 -17.047 -12.031 1 69.56 986 PRO B C 1
ATOM 16537 O O . PRO B 1 986 ? -35.438 -16.641 -11.539 1 69.56 986 PRO B O 1
ATOM 16540 N N . SER B 1 987 ? -34.094 -18.281 -12.273 1 76.38 987 SER B N 1
ATOM 16541 C CA . SER B 1 987 ? -35.125 -19.266 -12.008 1 76.38 987 SER B CA 1
ATOM 16542 C C . SER B 1 987 ? -35.156 -19.656 -10.531 1 76.38 987 SER B C 1
ATOM 16544 O O . SER B 1 987 ? -36.125 -20.203 -10.055 1 76.38 987 SER B O 1
ATOM 16546 N N . ASN B 1 988 ? -34.156 -19.203 -9.891 1 81.06 988 ASN B N 1
ATOM 16547 C CA . ASN B 1 988 ? -34.094 -19.469 -8.461 1 81.06 988 ASN B CA 1
ATOM 16548 C C . ASN B 1 988 ? -34.719 -18.359 -7.648 1 81.06 988 ASN B C 1
ATOM 16550 O O . ASN B 1 988 ? -34.344 -17.188 -7.754 1 81.06 988 ASN B O 1
ATOM 16554 N N . LYS B 1 989 ? -35.719 -18.5 -6.797 1 73.75 989 LYS B N 1
ATOM 16555 C CA . LYS B 1 989 ? -36.5 -17.531 -6.027 1 73.75 989 LYS B CA 1
ATOM 16556 C C . LYS B 1 989 ? -35.625 -16.844 -4.98 1 73.75 989 LYS B C 1
ATOM 16558 O O . LYS B 1 989 ? -35.938 -15.742 -4.527 1 73.75 989 LYS B O 1
ATOM 16563 N N . ARG B 1 990 ? -34.594 -17.375 -4.617 1 79.88 990 ARG B N 1
ATOM 16564 C CA . ARG B 1 990 ? -33.75 -16.875 -3.529 1 79.88 990 ARG B CA 1
ATOM 16565 C C . ARG B 1 990 ? -32.594 -16.031 -4.07 1 79.88 990 ARG B C 1
ATOM 16567 O O . ARG B 1 990 ? -31.875 -15.406 -3.299 1 79.88 990 ARG B O 1
ATOM 16574 N N . ALA B 1 991 ? -32.438 -16.172 -5.363 1 85.25 991 ALA B N 1
ATOM 16575 C CA . ALA B 1 991 ? -31.344 -15.414 -5.973 1 85.25 991 ALA B CA 1
ATOM 16576 C C . ALA B 1 991 ? -31.781 -13.992 -6.301 1 85.25 991 ALA B C 1
ATOM 16578 O O . ALA B 1 991 ? -32.969 -13.734 -6.531 1 85.25 991 ALA B O 1
ATOM 16579 N N . PRO B 1 992 ? -30.812 -13.094 -6.199 1 84.88 992 PRO B N 1
ATOM 16580 C CA . PRO B 1 992 ? -31.156 -11.742 -6.645 1 84.88 992 PRO B CA 1
ATOM 16581 C C . PRO B 1 992 ? -31.625 -11.703 -8.102 1 84.88 992 PRO B C 1
ATOM 16583 O O . PRO B 1 992 ? -30.984 -12.305 -8.969 1 84.88 992 PRO B O 1
ATOM 16586 N N . LYS B 1 993 ? -32.656 -11.172 -8.406 1 80.81 993 LYS B N 1
ATOM 16587 C CA . LYS B 1 993 ? -33.281 -11.156 -9.719 1 80.81 993 LYS B CA 1
ATOM 16588 C C . LYS B 1 993 ? -32.406 -10.445 -10.75 1 80.81 993 LYS B C 1
ATOM 16590 O O . LYS B 1 993 ? -32.531 -10.719 -11.945 1 80.81 993 LYS B O 1
ATOM 16595 N N . ASP B 1 994 ? -31.547 -9.602 -10.289 1 82.62 994 ASP B N 1
ATOM 16596 C CA . ASP B 1 994 ? -30.734 -8.805 -11.203 1 82.62 994 ASP B CA 1
ATOM 16597 C C . ASP B 1 994 ? -29.344 -9.414 -11.359 1 82.62 994 ASP B C 1
ATOM 16599 O O . ASP B 1 994 ? -28.453 -8.812 -11.969 1 82.62 994 ASP B O 1
ATOM 16603 N N . PHE B 1 995 ? -29.219 -10.695 -10.953 1 87.69 995 PHE B N 1
ATOM 16604 C CA . PHE B 1 995 ? -27.875 -11.289 -11.008 1 87.69 995 PHE B CA 1
ATOM 16605 C C . PHE B 1 995 ? -27.625 -11.906 -12.383 1 87.69 995 PHE B C 1
ATOM 16607 O O . PHE B 1 995 ? -28.328 -12.82 -12.797 1 87.69 995 PHE B O 1
ATOM 16614 N N . ASP B 1 996 ? -26.703 -11.367 -13.086 1 90.12 996 ASP B N 1
ATOM 16615 C CA . ASP B 1 996 ? -26.328 -11.867 -14.398 1 90.12 996 ASP B CA 1
ATOM 16616 C C . ASP B 1 996 ? -24.812 -12.039 -14.508 1 90.12 996 ASP B C 1
ATOM 16618 O O . ASP B 1 996 ? -24.094 -11.914 -13.516 1 90.12 996 ASP B O 1
ATOM 16622 N N . MET B 1 997 ? -24.359 -12.461 -15.648 1 91.12 997 MET B N 1
ATOM 16623 C CA . MET B 1 997 ? -22.938 -12.75 -15.836 1 91.12 997 MET B CA 1
ATOM 16624 C C . MET B 1 997 ? -22.109 -11.484 -15.641 1 91.12 997 MET B C 1
ATOM 16626 O O . MET B 1 997 ? -20.953 -11.562 -15.195 1 91.12 997 MET B O 1
ATOM 16630 N N . SER B 1 998 ? -22.672 -10.32 -15.977 1 90.56 998 SER B N 1
ATOM 16631 C CA . SER B 1 998 ? -21.969 -9.062 -15.766 1 90.56 998 SER B CA 1
ATOM 16632 C C . SER B 1 998 ? -21.734 -8.805 -14.281 1 90.56 998 SER B C 1
ATOM 16634 O O . SER B 1 998 ? -20.656 -8.336 -13.891 1 90.56 998 SER B O 1
ATOM 16636 N N . GLU B 1 999 ? -22.719 -9.078 -13.5 1 91.69 999 GLU B N 1
ATOM 16637 C CA . GLU B 1 999 ? -22.594 -8.922 -12.055 1 91.69 999 GLU B CA 1
ATOM 16638 C C . GLU B 1 999 ? -21.594 -9.93 -11.484 1 91.69 999 GLU B C 1
ATOM 16640 O O . GLU B 1 999 ? -20.812 -9.602 -10.578 1 91.69 999 GLU B O 1
ATOM 16645 N N . ALA B 1 1000 ? -21.625 -11.148 -12.008 1 93.38 1000 ALA B N 1
ATOM 16646 C CA . ALA B 1 1000 ? -20.672 -12.164 -11.578 1 93.38 1000 ALA B CA 1
ATOM 16647 C C . ALA B 1 1000 ? -19.234 -11.711 -11.836 1 93.38 1000 ALA B C 1
ATOM 16649 O O . ALA B 1 1000 ? -18.359 -11.875 -10.984 1 93.38 1000 ALA B O 1
ATOM 16650 N N . LYS B 1 1001 ? -19.062 -11.172 -13 1 93.38 1001 LYS B N 1
ATOM 16651 C CA . LYS B 1 1001 ? -17.734 -10.688 -13.375 1 93.38 1001 LYS B CA 1
ATOM 16652 C C . LYS B 1 1001 ? -17.312 -9.516 -12.492 1 93.38 1001 LYS B C 1
ATOM 16654 O O . LYS B 1 1001 ? -16.156 -9.414 -12.102 1 93.38 1001 LYS B O 1
ATOM 16659 N N . ARG B 1 1002 ? -18.25 -8.625 -12.219 1 92.12 1002 ARG B N 1
ATOM 16660 C CA . ARG B 1 1002 ? -17.984 -7.492 -11.344 1 92.12 1002 ARG B CA 1
ATOM 16661 C C . ARG B 1 1002 ? -17.562 -7.957 -9.953 1 92.12 1002 ARG B C 1
ATOM 16663 O O . ARG B 1 1002 ? -16.641 -7.395 -9.359 1 92.12 1002 ARG B O 1
ATOM 16670 N N . LEU B 1 1003 ? -18.219 -8.945 -9.461 1 93.19 1003 LEU B N 1
ATOM 16671 C CA . LEU B 1 1003 ? -17.906 -9.484 -8.141 1 93.19 1003 LEU B CA 1
ATOM 16672 C C . LEU B 1 1003 ? -16.516 -10.109 -8.125 1 93.19 1003 LEU B C 1
ATOM 16674 O O . LEU B 1 1003 ? -15.766 -9.945 -7.156 1 93.19 1003 LEU B O 1
ATOM 16678 N N . VAL B 1 1004 ? -16.156 -10.852 -9.164 1 95.12 1004 VAL B N 1
ATOM 16679 C CA . VAL B 1 1004 ? -14.836 -11.453 -9.266 1 95.12 1004 VAL B CA 1
ATOM 16680 C C . VAL B 1 1004 ? -13.766 -10.367 -9.281 1 95.12 1004 VAL B C 1
ATOM 16682 O O . VAL B 1 1004 ? -12.742 -10.484 -8.609 1 95.12 1004 VAL B O 1
ATOM 16685 N N . SER B 1 1005 ? -14.062 -9.297 -10.023 1 92.31 1005 SER B N 1
ATOM 16686 C CA . SER B 1 1005 ? -13.133 -8.18 -10.086 1 92.31 1005 SER B CA 1
ATOM 16687 C C . SER B 1 1005 ? -12.953 -7.531 -8.719 1 92.31 1005 SER B C 1
ATOM 16689 O O . SER B 1 1005 ? -11.844 -7.133 -8.359 1 92.31 1005 SER B O 1
ATOM 16691 N N . GLY B 1 1006 ? -14.094 -7.352 -8.016 1 91.19 1006 GLY B N 1
ATOM 16692 C CA . GLY B 1 1006 ? -14.023 -6.797 -6.676 1 91.19 1006 GLY B CA 1
ATOM 16693 C C . GLY B 1 1006 ? -13.211 -7.652 -5.723 1 91.19 1006 GLY B C 1
ATOM 16694 O O . GLY B 1 1006 ? -12.469 -7.125 -4.891 1 91.19 1006 GLY B O 1
ATOM 16695 N N . ARG B 1 1007 ? -13.266 -8.961 -5.801 1 94.25 1007 ARG B N 1
ATOM 16696 C CA . ARG B 1 1007 ? -12.539 -9.883 -4.938 1 94.25 1007 ARG B CA 1
ATOM 16697 C C . ARG B 1 1007 ? -11.047 -9.891 -5.277 1 94.25 1007 ARG B C 1
ATOM 16699 O O . ARG B 1 1007 ? -10.203 -10 -4.387 1 94.25 1007 ARG B O 1
ATOM 16706 N N . LEU B 1 1008 ? -10.773 -9.812 -6.57 1 93.44 1008 LEU B N 1
ATOM 16707 C CA . LEU B 1 1008 ? -9.383 -9.734 -7 1 93.44 1008 LEU B CA 1
ATOM 16708 C C . LEU B 1 1008 ? -8.711 -8.477 -6.457 1 93.44 1008 LEU B C 1
ATOM 16710 O O . LEU B 1 1008 ? -7.516 -8.492 -6.156 1 93.44 1008 LEU B O 1
ATOM 16714 N N . ARG B 1 1009 ? -9.5 -7.41 -6.293 1 88.69 1009 ARG B N 1
ATOM 16715 C CA . ARG B 1 1009 ? -8.945 -6.129 -5.859 1 88.69 1009 ARG B CA 1
ATOM 16716 C C . ARG B 1 1009 ? -8.898 -6.039 -4.336 1 88.69 1009 ARG B C 1
ATOM 16718 O O . ARG B 1 1009 ? -8.531 -5.004 -3.783 1 88.69 1009 ARG B O 1
ATOM 16725 N N . GLY B 1 1010 ? -9.242 -7.09 -3.631 1 89.88 1010 GLY B N 1
ATOM 16726 C CA . GLY B 1 1010 ? -9.023 -7.172 -2.195 1 89.88 1010 GLY B CA 1
ATOM 16727 C C . GLY B 1 1010 ? -10.266 -6.879 -1.385 1 89.88 1010 GLY B C 1
ATOM 16728 O O . GLY B 1 1010 ? -10.18 -6.371 -0.265 1 89.88 1010 GLY B O 1
ATOM 16729 N N . GLN B 1 1011 ? -11.438 -7.121 -1.879 1 90.12 1011 GLN B N 1
ATOM 16730 C CA . GLN B 1 1011 ? -12.695 -6.934 -1.166 1 90.12 1011 GLN B CA 1
ATOM 16731 C C . GLN B 1 1011 ? -13.445 -8.25 -1.021 1 90.12 1011 GLN B C 1
ATOM 16733 O O . GLN B 1 1011 ? -13.25 -9.172 -1.818 1 90.12 1011 GLN B O 1
ATOM 16738 N N . ILE B 1 1012 ? -14.156 -8.375 0.011 1 91.88 1012 ILE B N 1
ATOM 16739 C CA . ILE B 1 1012 ? -15.039 -9.523 0.19 1 91.88 1012 ILE B CA 1
ATOM 16740 C C . ILE B 1 1012 ? -16.453 -9.156 -0.262 1 91.88 1012 ILE B C 1
ATOM 16742 O O . ILE B 1 1012 ? -17.172 -8.438 0.434 1 91.88 1012 ILE B O 1
ATOM 16746 N N . MET B 1 1013 ? -16.797 -9.547 -1.462 1 90.69 1013 MET B N 1
ATOM 16747 C CA . MET B 1 1013 ? -18.094 -9.273 -2.072 1 90.69 1013 MET B CA 1
ATOM 16748 C C . MET B 1 1013 ? -18.734 -10.555 -2.605 1 90.69 1013 MET B C 1
ATOM 16750 O O . MET B 1 1013 ? -18.047 -11.367 -3.244 1 90.69 1013 MET B O 1
ATOM 16754 N N . THR B 1 1014 ? -19.906 -10.758 -2.262 1 91.44 1014 THR B N 1
ATOM 16755 C CA . THR B 1 1014 ? -20.641 -11.93 -2.742 1 91.44 1014 THR B CA 1
ATOM 16756 C C . THR B 1 1014 ? -21.984 -11.523 -3.324 1 91.44 1014 THR B C 1
ATOM 16758 O O . THR B 1 1014 ? -22.312 -10.336 -3.389 1 91.44 1014 THR B O 1
ATOM 16761 N N . ALA B 1 1015 ? -22.703 -12.469 -3.803 1 88.25 1015 ALA B N 1
ATOM 16762 C CA . ALA B 1 1015 ? -23.938 -12.211 -4.535 1 88.25 1015 ALA B CA 1
ATOM 16763 C C . ALA B 1 1015 ? -25.062 -11.797 -3.584 1 88.25 1015 ALA B C 1
ATOM 16765 O O . ALA B 1 1015 ? -25.875 -10.93 -3.914 1 88.25 1015 ALA B O 1
ATOM 16766 N N . LYS B 1 1016 ? -25.078 -12.375 -2.391 1 88.44 1016 LYS B N 1
ATOM 16767 C CA . LYS B 1 1016 ? -26.234 -12.156 -1.517 1 88.44 1016 LYS B CA 1
ATOM 16768 C C . LYS B 1 1016 ? -25.781 -11.727 -0.122 1 88.44 1016 LYS B C 1
ATOM 16770 O O . LYS B 1 1016 ? -26.281 -10.742 0.419 1 88.44 1016 LYS B O 1
ATOM 16775 N N . LEU B 1 1017 ? -24.844 -12.383 0.506 1 87.19 1017 LEU B N 1
ATOM 16776 C CA . LEU B 1 1017 ? -24.469 -12.188 1.901 1 87.19 1017 LEU B CA 1
ATOM 16777 C C . LEU B 1 1017 ? -23.734 -10.859 2.086 1 87.19 1017 LEU B C 1
ATOM 16779 O O . LEU B 1 1017 ? -24.031 -10.125 3.029 1 87.19 1017 LEU B O 1
ATOM 16783 N N . TYR B 1 1018 ? -22.766 -10.648 1.272 1 87.31 1018 TYR B N 1
ATOM 16784 C CA . TYR B 1 1018 ? -21.969 -9.43 1.36 1 87.31 1018 TYR B CA 1
ATOM 16785 C C . TYR B 1 1018 ? -22.125 -8.586 0.103 1 87.31 1018 TYR B C 1
ATOM 16787 O O . TYR B 1 1018 ? -21.156 -8.367 -0.629 1 87.31 1018 TYR B O 1
ATOM 16795 N N . ARG B 1 1019 ? -23.359 -8 0.008 1 79.31 1019 ARG B N 1
ATOM 16796 C CA . ARG B 1 1019 ? -23.656 -7.145 -1.137 1 79.31 1019 ARG B CA 1
ATOM 16797 C C . ARG B 1 1019 ? -23.109 -5.738 -0.918 1 79.31 1019 ARG B C 1
ATOM 16799 O O . ARG B 1 1019 ? -23.406 -5.102 0.095 1 79.31 1019 ARG B O 1
ATOM 16806 N N . SER B 1 1020 ? -21.875 -5.43 -1.353 1 70 1020 SER B N 1
ATOM 16807 C CA . SER B 1 1020 ? -21.344 -4.094 -1.128 1 70 1020 SER B CA 1
ATOM 16808 C C . SER B 1 1020 ? -20.688 -3.539 -2.395 1 70 1020 SER B C 1
ATOM 16810 O O . SER B 1 1020 ? -20.422 -4.285 -3.334 1 70 1020 SER B O 1
ATOM 16812 N N . ASN B 1 1021 ? -20.875 -2.248 -2.443 1 69.12 1021 ASN B N 1
ATOM 16813 C CA . ASN B 1 1021 ? -20.094 -1.591 -3.482 1 69.12 1021 ASN B CA 1
ATOM 16814 C C . ASN B 1 1021 ? -18.609 -1.508 -3.098 1 69.12 1021 ASN B C 1
ATOM 16816 O O . ASN B 1 1021 ? -18.281 -1.464 -1.914 1 69.12 1021 ASN B O 1
ATOM 16820 N N . PRO B 1 1022 ? -17.844 -1.61 -4.09 1 67.81 1022 PRO B N 1
ATOM 16821 C CA . PRO B 1 1022 ? -16.406 -1.537 -3.799 1 67.81 1022 PRO B CA 1
ATOM 16822 C C . PRO B 1 1022 ? -16 -0.221 -3.137 1 67.81 1022 PRO B C 1
ATOM 16824 O O . PRO B 1 1022 ? -16.562 0.83 -3.449 1 67.81 1022 PRO B O 1
ATOM 16827 N N . ILE B 1 1023 ? -15.172 -0.403 -2.15 1 69.5 1023 ILE B N 1
ATOM 16828 C CA . ILE B 1 1023 ? -14.711 0.779 -1.431 1 69.5 1023 ILE B CA 1
ATOM 16829 C C . ILE B 1 1023 ? -13.367 1.233 -1.995 1 69.5 1023 ILE B C 1
ATOM 16831 O O . ILE B 1 1023 ? -12.703 0.484 -2.717 1 69.5 1023 ILE B O 1
ATOM 16835 N N . SER B 1 1024 ? -13.031 2.471 -1.693 1 65.25 1024 SER B N 1
ATOM 16836 C CA . SER B 1 1024 ? -11.844 3.113 -2.242 1 65.25 1024 SER B CA 1
ATOM 16837 C C . SER B 1 1024 ? -10.57 2.502 -1.669 1 65.25 1024 SER B C 1
ATOM 16839 O O . SER B 1 1024 ? -9.531 2.477 -2.334 1 65.25 1024 SER B O 1
ATOM 16841 N N . HIS B 1 1025 ? -10.617 1.988 -0.48 1 72.94 1025 HIS B N 1
ATOM 16842 C CA . HIS B 1 1025 ? -9.406 1.453 0.134 1 72.94 1025 HIS B CA 1
ATOM 16843 C C . HIS B 1 1025 ? -9.492 -0.062 0.288 1 72.94 1025 HIS B C 1
ATOM 16845 O O . HIS B 1 1025 ? -9.867 -0.562 1.349 1 72.94 1025 HIS B O 1
ATOM 16851 N N . PRO B 1 1026 ? -9.094 -0.734 -0.784 1 80.56 1026 PRO B N 1
ATOM 16852 C CA . PRO B 1 1026 ? -9.164 -2.193 -0.678 1 80.56 1026 PRO B CA 1
ATOM 16853 C C . PRO B 1 1026 ? -8.188 -2.762 0.344 1 80.56 1026 PRO B C 1
ATOM 16855 O O . PRO B 1 1026 ? -7.219 -2.092 0.718 1 80.56 1026 PRO B O 1
ATOM 16858 N N . MET B 1 1027 ? -8.445 -3.949 0.887 1 87.69 1027 MET B N 1
ATOM 16859 C CA . MET B 1 1027 ? -7.609 -4.602 1.894 1 87.69 1027 MET B CA 1
ATOM 16860 C C . MET B 1 1027 ? -6.262 -5 1.308 1 87.69 1027 MET B C 1
ATOM 16862 O O . MET B 1 1027 ? -6.176 -5.395 0.144 1 87.69 1027 MET B O 1
ATOM 16866 N N . GLN B 1 1028 ? -5.266 -4.867 2.166 1 86.5 1028 GLN B N 1
ATOM 16867 C CA . GLN B 1 1028 ? -3.988 -5.465 1.79 1 86.5 1028 GLN B CA 1
ATOM 16868 C C . GLN B 1 1028 ? -4.094 -6.984 1.714 1 86.5 1028 GLN B C 1
ATOM 16870 O O . GLN B 1 1028 ? -4.992 -7.582 2.309 1 86.5 1028 GLN B O 1
ATOM 16875 N N . VAL B 1 1029 ? -3.24 -7.605 1.038 1 92.12 1029 VAL B N 1
ATOM 16876 C CA . VAL B 1 1029 ? -3.281 -9.039 0.779 1 92.12 1029 VAL B CA 1
ATOM 16877 C C . VAL B 1 1029 ? -3.238 -9.805 2.1 1 92.12 1029 VAL B C 1
ATOM 16879 O O . VAL B 1 1029 ? -3.975 -10.773 2.287 1 92.12 1029 VAL B O 1
ATOM 16882 N N . SER B 1 1030 ? -2.379 -9.406 3.035 1 90.19 1030 SER B N 1
ATOM 16883 C CA . SER B 1 1030 ? -2.252 -10.086 4.32 1 90.19 1030 SER B CA 1
ATOM 16884 C C . SER B 1 1030 ? -3.535 -9.969 5.137 1 90.19 1030 SER B C 1
ATOM 16886 O O . SER B 1 1030 ? -3.967 -10.938 5.766 1 90.19 1030 SER B O 1
ATOM 16888 N N . GLN B 1 1031 ? -4.164 -8.844 5.059 1 89.19 1031 GLN B N 1
ATOM 16889 C CA . GLN B 1 1031 ? -5.41 -8.633 5.785 1 89.19 1031 GLN B CA 1
ATOM 16890 C C . GLN B 1 1031 ? -6.555 -9.438 5.164 1 89.19 1031 GLN B C 1
ATOM 16892 O O . GLN B 1 1031 ? -7.414 -9.953 5.875 1 89.19 1031 GLN B O 1
ATOM 16897 N N . LEU B 1 1032 ? -6.555 -9.398 3.844 1 93.38 1032 LEU B N 1
ATOM 16898 C CA . LEU B 1 1032 ? -7.586 -10.164 3.16 1 93.38 1032 LEU B CA 1
ATOM 16899 C C . LEU B 1 1032 ? -7.484 -11.648 3.51 1 93.38 1032 LEU B C 1
ATOM 16901 O O . LEU B 1 1032 ? -8.492 -12.289 3.814 1 93.38 1032 LEU B O 1
ATOM 16905 N N . ALA B 1 1033 ? -6.281 -12.219 3.469 1 95.31 1033 ALA B N 1
ATOM 16906 C CA . ALA B 1 1033 ? -6.078 -13.617 3.818 1 95.31 1033 ALA B CA 1
ATOM 16907 C C . ALA B 1 1033 ? -6.523 -13.898 5.254 1 95.31 1033 ALA B C 1
ATOM 16909 O O . ALA B 1 1033 ? -7.191 -14.898 5.52 1 95.31 1033 ALA B O 1
ATOM 16910 N N . SER B 1 1034 ? -6.164 -13.016 6.141 1 91.44 1034 SER B N 1
ATOM 16911 C CA . SER B 1 1034 ? -6.543 -13.172 7.543 1 91.44 1034 SER B CA 1
ATOM 16912 C C . SER B 1 1034 ? -8.055 -13.133 7.715 1 91.44 1034 SER B C 1
ATOM 16914 O O . SER B 1 1034 ? -8.625 -13.93 8.461 1 91.44 1034 SER B O 1
ATOM 16916 N N . SER B 1 1035 ? -8.68 -12.18 7.023 1 91.69 1035 SER B N 1
ATOM 16917 C CA . SER B 1 1035 ? -10.133 -12.047 7.125 1 91.69 1035 SER B CA 1
ATOM 16918 C C . SER B 1 1035 ? -10.844 -13.273 6.566 1 91.69 1035 SER B C 1
ATOM 16920 O O . SER B 1 1035 ? -11.859 -13.703 7.113 1 91.69 1035 SER B O 1
ATOM 16922 N N . LEU B 1 1036 ? -10.336 -13.805 5.504 1 95.94 1036 LEU B N 1
ATOM 16923 C CA . LEU B 1 1036 ? -10.938 -14.992 4.906 1 95.94 1036 LEU B CA 1
ATOM 16924 C C . LEU B 1 1036 ? -10.789 -16.203 5.828 1 95.94 1036 LEU B C 1
ATOM 16926 O O . LEU B 1 1036 ? -11.727 -17 5.973 1 95.94 1036 LEU B O 1
ATOM 16930 N N . ILE B 1 1037 ? -9.641 -16.359 6.449 1 95.88 1037 ILE B N 1
ATOM 16931 C CA . ILE B 1 1037 ? -9.398 -17.453 7.363 1 95.88 1037 ILE B CA 1
ATOM 16932 C C . ILE B 1 1037 ? -10.305 -17.328 8.586 1 95.88 1037 ILE B C 1
ATOM 16934 O O . ILE B 1 1037 ? -10.867 -18.312 9.062 1 95.88 1037 ILE B O 1
ATOM 16938 N N . GLU B 1 1038 ? -10.438 -16.094 9.031 1 91.94 1038 GLU B N 1
ATOM 16939 C CA . GLU B 1 1038 ? -11.312 -15.844 10.18 1 91.94 1038 GLU B CA 1
ATOM 16940 C C . GLU B 1 1038 ? -12.766 -16.172 9.844 1 91.94 1038 GLU B C 1
ATOM 16942 O O . GLU B 1 1038 ? -13.492 -16.734 10.664 1 91.94 1038 GLU B O 1
ATOM 16947 N N . LEU B 1 1039 ? -13.18 -15.828 8.672 1 93.69 1039 LEU B N 1
ATOM 16948 C CA . LEU B 1 1039 ? -14.539 -16.109 8.234 1 93.69 1039 LEU B CA 1
ATOM 16949 C C . LEU B 1 1039 ? -14.75 -17.609 8.078 1 93.69 1039 LEU B C 1
ATOM 16951 O O . LEU B 1 1039 ? -15.805 -18.141 8.438 1 93.69 1039 LEU B O 1
ATOM 16955 N N . ALA B 1 1040 ? -13.742 -18.281 7.527 1 96.38 1040 ALA B N 1
ATOM 16956 C CA . ALA B 1 1040 ? -13.844 -19.719 7.266 1 96.38 1040 ALA B CA 1
ATOM 16957 C C . ALA B 1 1040 ? -13.859 -20.5 8.57 1 96.38 1040 ALA B C 1
ATOM 16959 O O . ALA B 1 1040 ? -14.414 -21.609 8.625 1 96.38 1040 ALA B O 1
ATOM 16960 N N . THR B 1 1041 ? -13.312 -19.938 9.656 1 95 1041 THR B N 1
ATOM 16961 C CA . THR B 1 1041 ? -13.227 -20.641 10.93 1 95 1041 THR B CA 1
ATOM 16962 C C . THR B 1 1041 ? -14.188 -20.047 11.953 1 95 1041 THR B C 1
ATOM 16964 O O . THR B 1 1041 ? -14.148 -20.391 13.133 1 95 1041 THR B O 1
ATOM 16967 N N . SER B 1 1042 ? -15.016 -19.156 11.531 1 93.12 1042 SER B N 1
ATOM 16968 C CA . SER B 1 1042 ? -15.945 -18.5 12.438 1 93.12 1042 SER B CA 1
ATOM 16969 C C . SER B 1 1042 ? -16.969 -19.484 13 1 93.12 1042 SER B C 1
ATOM 16971 O O . SER B 1 1042 ? -17.719 -20.109 12.242 1 93.12 1042 SER B O 1
ATOM 16973 N N . GLU B 1 1043 ? -17.062 -19.625 14.258 1 94 1043 GLU B N 1
ATOM 16974 C CA . GLU B 1 1043 ? -17.984 -20.547 14.906 1 94 1043 GLU B CA 1
ATOM 16975 C C . GLU B 1 1043 ? -19.438 -20.125 14.688 1 94 1043 GLU B C 1
ATOM 16977 O O . GLU B 1 1043 ? -20.312 -20.984 14.562 1 94 1043 GLU B O 1
ATOM 16982 N N . GLU B 1 1044 ? -19.594 -18.859 14.602 1 92 1044 GLU B N 1
ATOM 16983 C CA . GLU B 1 1044 ? -20.938 -18.344 14.352 1 92 1044 GLU B CA 1
ATOM 16984 C C . GLU B 1 1044 ? -21.453 -18.766 12.977 1 92 1044 GLU B C 1
ATOM 16986 O O . GLU B 1 1044 ? -22.562 -19.281 12.852 1 92 1044 GLU B O 1
ATOM 16991 N N . LYS B 1 1045 ? -20.625 -18.641 11.969 1 92.88 1045 LYS B N 1
ATOM 16992 C CA . LYS B 1 1045 ? -21.031 -18.984 10.602 1 92.88 1045 LYS B CA 1
ATOM 16993 C C . LYS B 1 1045 ? -21.094 -20.5 10.414 1 92.88 1045 LYS B C 1
ATOM 16995 O O . LYS B 1 1045 ? -21.969 -21 9.719 1 92.88 1045 LYS B O 1
ATOM 17000 N N . LEU B 1 1046 ? -20.172 -21.188 11.016 1 94.31 1046 LEU B N 1
ATOM 17001 C CA . LEU B 1 1046 ? -20.141 -22.641 10.883 1 94.31 1046 LEU B CA 1
ATOM 17002 C C . LEU B 1 1046 ? -21.344 -23.281 11.562 1 94.31 1046 LEU B C 1
ATOM 17004 O O . LEU B 1 1046 ? -21.859 -24.281 11.086 1 94.31 1046 LEU B O 1
ATOM 17008 N N . SER B 1 1047 ? -21.875 -22.672 12.641 1 93.75 1047 SER B N 1
ATOM 17009 C CA . SER B 1 1047 ? -23 -23.234 13.375 1 93.75 1047 SER B CA 1
ATOM 17010 C C . SER B 1 1047 ? -24.297 -23.094 12.578 1 93.75 1047 SER B C 1
ATOM 17012 O O . SER B 1 1047 ? -25.266 -23.828 12.812 1 93.75 1047 SER B O 1
ATOM 17014 N N . GLU B 1 1048 ? -24.281 -22.188 11.602 1 92.5 1048 GLU B N 1
ATOM 17015 C CA . GLU B 1 1048 ? -25.484 -21.922 10.805 1 92.5 1048 GLU B CA 1
ATOM 17016 C C . GLU B 1 1048 ? -25.469 -22.719 9.508 1 92.5 1048 GLU B C 1
ATOM 17018 O O . GLU B 1 1048 ? -26.422 -22.688 8.734 1 92.5 1048 GLU B O 1
ATOM 17023 N N . MET B 1 1049 ? -24.516 -23.531 9.32 1 91.94 1049 MET B N 1
ATOM 17024 C CA . MET B 1 1049 ? -24.328 -24.25 8.055 1 91.94 1049 MET B CA 1
ATOM 17025 C C . MET B 1 1049 ? -25.25 -25.453 7.977 1 91.94 1049 MET B C 1
ATOM 17027 O O . MET B 1 1049 ? -25.734 -25.938 9 1 91.94 1049 MET B O 1
ATOM 17031 N N . TYR B 1 1050 ? -25.484 -25.906 6.754 1 91.19 1050 TYR B N 1
ATOM 17032 C CA . TYR B 1 1050 ? -26.266 -27.109 6.477 1 91.19 1050 TYR B CA 1
ATOM 17033 C C . TYR B 1 1050 ? -25.625 -28.344 7.102 1 91.19 1050 TYR B C 1
ATOM 17035 O O . TYR B 1 1050 ? -24.406 -28.5 7.074 1 91.19 1050 TYR B O 1
ATOM 17043 N N . LEU B 1 1051 ? -26.453 -29.219 7.582 1 88.5 1051 LEU B N 1
ATOM 17044 C CA . LEU B 1 1051 ? -26 -30.422 8.281 1 88.5 1051 LEU B CA 1
ATOM 17045 C C . LEU B 1 1051 ? -25.141 -31.297 7.371 1 88.5 1051 LEU B C 1
ATOM 17047 O O . LEU B 1 1051 ? -24.141 -31.875 7.816 1 88.5 1051 LEU B O 1
ATOM 17051 N N . GLY B 1 1052 ? -25.453 -31.344 6.105 1 86.5 1052 GLY B N 1
ATOM 17052 C CA . GLY B 1 1052 ? -24.75 -32.188 5.16 1 86.5 1052 GLY B CA 1
ATOM 17053 C C . GLY B 1 1052 ? -23.344 -31.703 4.848 1 86.5 1052 GLY B C 1
ATOM 17054 O O . GLY B 1 1052 ? -22.516 -32.469 4.355 1 86.5 1052 GLY B O 1
ATOM 17055 N N . TRP B 1 1053 ? -23.109 -30.5 5.195 1 91.12 1053 TRP B N 1
ATOM 17056 C CA . TRP B 1 1053 ? -21.781 -29.938 4.941 1 91.12 1053 TRP B CA 1
ATOM 17057 C C . TRP B 1 1053 ? -20.812 -30.281 6.078 1 91.12 1053 TRP B C 1
ATOM 17059 O O . TRP B 1 1053 ? -19.609 -30.094 5.957 1 91.12 1053 TRP B O 1
ATOM 17069 N N . MET B 1 1054 ? -21.344 -30.75 7.191 1 90.19 1054 MET B N 1
ATOM 17070 C CA . MET B 1 1054 ? -20.578 -31.266 8.328 1 90.19 1054 MET B CA 1
ATOM 17071 C C . MET B 1 1054 ? -19.562 -30.25 8.82 1 90.19 1054 MET B C 1
ATOM 17073 O O . MET B 1 1054 ? -18.375 -30.531 8.875 1 90.19 1054 MET B O 1
ATOM 17077 N N . ALA B 1 1055 ? -19.984 -29.141 9.227 1 91.12 1055 ALA B N 1
ATOM 17078 C CA . ALA B 1 1055 ? -19.141 -28.031 9.664 1 91.12 1055 ALA B CA 1
ATOM 17079 C C . ALA B 1 1055 ? -18.359 -28.391 10.93 1 91.12 1055 ALA B C 1
ATOM 17081 O O . ALA B 1 1055 ? -17.344 -27.781 11.25 1 91.12 1055 ALA B O 1
ATOM 17082 N N . THR B 1 1056 ? -18.812 -29.453 11.656 1 89.75 1056 THR B N 1
ATOM 17083 C CA . THR B 1 1056 ? -18.203 -29.828 12.922 1 89.75 1056 THR B CA 1
ATOM 17084 C C . THR B 1 1056 ? -16.953 -30.672 12.688 1 89.75 1056 THR B C 1
ATOM 17086 O O . THR B 1 1056 ? -16.125 -30.859 13.594 1 89.75 1056 THR B O 1
ATOM 17089 N N . LEU B 1 1057 ? -16.906 -31.109 11.562 1 87.31 1057 LEU B N 1
ATOM 17090 C CA . LEU B 1 1057 ? -15.781 -31.984 11.289 1 87.31 1057 LEU B CA 1
ATOM 17091 C C . LEU B 1 1057 ? -14.453 -31.234 11.375 1 87.31 1057 LEU B C 1
ATOM 17093 O O . LEU B 1 1057 ? -13.398 -31.844 11.523 1 87.31 1057 LEU B O 1
#

Secondary structure (DSSP, 8-state):
-----EE-TTS-EE-HHHHHHHHHT-HHHHHHHHHHHHHHHHHH-SS--HHHHHHHHHHHHHHHHHTT-HHHHHHHHHHHHHHSTT-HHHHHHHHHHTT-HHHHHHHHHHHT-SPPP-HHHHHHHHHHHHHHS---HHHHHHHHHHHHHHHHHHHHHHHS----S-HHHHHHTHHHHHHHHHHHHHHHTT--HHHHHHHHHHHHHHHHHHHHHHHHTS---HHHHHHHHHHHHHHHHHHHHHHS-HHHHH-TT-HHHHHHHHHHHHS---HHHHHHHHHHHHHHHHHHHHT--THHHHHHHHHHHHHHHHHHHHHHHTT-HHHHHHHHHHHHHH-TT-HHHHHHHHHHHHHTT-HHHHHHHHHHIIIIISHHHHHHHHHHHH---HHHHHHHHHHHHTS-HHHHHHHHHHHHHHHHHHHHHT-GGGHHHHHHHHHHHHHH-TTSTTHHHHHHHHHHHHHSSSS---SHHHHHHHHHHHHH---HHHHHHHHHHHHHHHHHHHHHHHHHHHHSTT--HHHHHHHHHHHHHHHHHHHHHHHHH-TTTTGGGHHHHHHTTT-S-HHHHHHHHHHHHHHHHH-HHHHHHHHGGGGG-S-HHHHHHHHHHHHHHHTT-HHHHHHHHHHHHHHHHHHHHHHH--STTS-HHHH-HHHIIIIIS-EE-GGG-SSS--SS--EE-SS--B---HHHHHHHHT-TT---SSHHHHT---GGGBEEEE-S--EE--STT--EEEEEEETTS-EEEEEEESSS-HHHHHHHHHHHHHHHHHHHHSHHHHHTT-------EEE-SSS-EEEEPPTTEEEHHHHHHHHH-S-HHHHHHHHHHHHHHHTTS-HHHHHHHIIIIIITTS---HHHHHHHH--SHHHHHHHHHHHHHHHHHHHHHHHHHT-----TTSEEEETTS-EEE----S-TTGGGGSSS---SSS---HHHHHHH-HHHIIIIIHHHHHHHHHHHHHTHHHHHHHHHT---S-TTTTT-TTS-TT--HHHHHHHHHHHHTT----SSTT--PPPSSPPPHHHHHHHHHHHHT-HHHHHTS-GGG-TT-/-----EE-TTS-EE-HHHHHHHHHT-HHHHHHHHHHHHHHHHHH-SS--HHHHHHHHHHHHHHHHHTT-HHHHHHHHHHHHHHSTT-HHHHHHHHHHTT-HHHHHHHHHHHT-SPPP-HHHHHHHHHHHHHHS---HHHHHHHHHHHHHHHHHHHHHHHS----S-HHHHHHTHHHHHHHHHHHHHHHTT--HHHHHHHHHHHHHHHHHHHHHHHHTS---HHHHHHHHHHHHHHHHHHHHHHS-HHHHH-TT-HHHHHHHHHHHHS---HHHHHHHHHHHHHHHHHHHHT--THHHHHHHHHHHHHHHHHHHHHHHTT-HHHHHHHHHHHHHH-TT-HHHHHHHHHHHHHTT-HHHHHHHHHHIIIIISHHHHHHHHHHHH---HHHHHHHHHHHHTS-HHHHHHHHHHHHHHHHHHHHHT-GGGHHHHHHHHHHHHHH-TTSTTHHHHHHHHHHHHHTTS----SHHHHHHHHHHHHH---HHHHHHHHHHHHHHHHHHHHHHHHHHHHSTT--HHHHHHHHHHHHHHHHHHHHHHHHH-TTTTGGGHHHHHHTTT-S-HHHHHHHHHHHHHHHHH-HHHHHHHHGGGGG-S-HHHHHHHHHHHHHHHTT-HHHHHHHHHHHHHHHHHHHHHHH--STTS-HHHH-HHHHHHHTS-EE-GGG-SSS--SS--EEPSS--B---HHHHHHHHT-TT---SSHHHHT---GGGBEEEE-S--EE--STT--EEEEEEETTS-EEEEEEESSS-HHHHHHHHHHHHHHHHHHHHSHHHHHHT-------EEE-SSS-EEEEPPTTEEEHHHHHHHHH-S-HHHHHHHHHHHHHHHTTS-HHHHHHHIIIIIITTS---HHHHHHHH--SHHHHHHHHHHHHHHHHHHHHHHHHHT-----TTTEEEETTS-EEE----S-TTGGGGSSS---SSS---HHHHHHH-HHHIIIIIHHHHHHHHHHHHHTHHHHHHHHHT---S-TTTTT-TTS-TT--HHHHHHHHHHHHTT----SSTT--PPPSSPPPHHHHHHHHHHHHT-HHHHHTS-GGG-TT-

Radius of gyration: 40.66 Å; Cα contacts (8 Å, |Δi|>4): 3022; chains: 2; bounding box: 100×119×98 Å

pLDDT: mean 88.94, std 7.54, range [53.34, 98.25]

Foldseek 3Di:
DQDQPDADPQGAGDGPVLVVCLVLVVLLVVLLVLVVVVVVVVVVDVDDDLRNLLSSLLSQLLSCLLVLQLLLNLLSLVSNCVSPPPPQVSVLSNCQSLQVLVVSCVSCVVVVGDHRDDLLVLLVVVLVVLVPDDDDPVVVVVSVVQSVLSVLLSVVCVVVVDQARGPSNSSSCVSLSSLLSVLLVCVLVVHDPVVSVVSLVVSLVVLVVSLVVCPVVHNDDCQNNLLSVLSNVLSVVLVVLSPDDLVQLQDPPHPVVVVVVVVLVPDQLARSRLVSSLVSVLSSLVSVLVVDDDSSNVSSLVVSLVSLCSNLVSSLLSPSLVSNVVSLVVSCVSPVDDLSSLLSVLVSCVVVVNPVVSLVSLVCCCCPVVVPLNVLLVQLLPDPDVVSVVVSLVVLVPDDPVVLLSNLVSLLVNLLSVVVVVPLVCLVVSLSSLLSSCVSNLQHQCLLSSLVSNVCSCPVPVPNPQCLSSLVSLLSNLLRHPDLVSNLVSLQLSLLSLQVVLLVLVCCVVVDPPDDPVVNVVSVVSNVSSLVSVVVSCVRNDLLSNVSNLLVLLVCCLRPDPVVNVSSLVSNLVNCLQAVQLSCLSNLAQCFADDPSSNVSVLVSLVVNCVPDVLSVQSNQLSQQVLVLLLCQLVQDDAQPFFSCVRRVQQCCCQVVQFGQQCPGSHPRDHDDGGGHDQAHFDSWVVLSSVQSPDPVQDRPDSNSSSHGDQQGHWRHWGRGKDFDPDPQGWIKTWTATSVGDIWIKTKGHADQCLQVQVLLVLQVVLLVLLCVDPSSVSVSQGADGWGWGNNYRGMGMTGDDPQKDFQCVLCCVPQPDDPVVVLVVLVVLLVVLVPDDLVVLLCCLVPPLLVSGDQCLLVSLCVLDVSSSLSLQLLLQQLRNQLLVLLSCLLFVFDDQARRQWMAGSSNHIHGDDGLCTLLNQCLDPQRQQASDADAPNSCSSNDSSCLSRSNLVSNLVSLVSCLSCVVVSLSSLVSDPWSPVCQCVRPSFDNPDTSVVSSVCSSLVSNADRDGRPPRDDDRDPDHDRSSVSSVVNSCRNHPSSSLSSGDSRRPRSD/DQDQPDADPQGAGDGPVLVVCLVLVVLLVVLLVLQVVVVVVVVVDVDDDLRNLLSSLLSQLLSCLLLLQLLLNLLSLVSNCVSPPCPQVSVLSSCQSLQVLVVSCVSCVVVVGDHRDDLLVLLVVVLVVLVPDDDDPVVVVVSVVQSVLSVLLSVVCVVVVDQARGPSNSSSCVSLSSLLSVLLVCVLVVHDPVVSVVSLVVSLVVLVVSLVVCPVVHNNDCLNCLLSVLSNVLSVVLVVLSPDDLVQLQDPPHPSVVVVVVVLVPDQLARSRLVSNLVSVLSSLVSVLVPDDDSSNVSSLVVSLVSLCSNLVSSLLSPSLVSNVVSLVVSCVSPVDDLSSLLSVLVSCVVVVNPVVSLVSLVCCCCPVVVPLNVLLVQLLPDPDVVSVVVSLVVLVPDDPVVLLSNLVSLLVNLLSVVVVVPLVCLVVSLSSLLSSCVRNLLHQCLLSSLVSNVCSCPVVVPNPQCLSSLVSLLSNLLRHPDLVSSLVSLQLSLLSLQVVLLVLVCCVVVDPPDDPVVNVVSVVSNVSSLVSVVVSCVRNDLLSNVSNLLVLLVCCLRPDPVVNVSSLVSNLVNCLQAVQLSCLSNLAQCFADDPSSNVSVLVSLVVSCVPDVLSVQSNQLSQQVLVLLLCQLVQDDAQPFFSCVSRVQQCCCQVVQFGQQCPGSHPRDHDDGGGHDQAHFDSWVVLSSVQSPDPVQDRPDSNSSSHGDQQGHWRHWGRGWDFDPDPQGWIKTWTATSVGDIWIKTKGHADQCLQVQVLLVLQVVLQVLLCVDPSSVSVNQGADGWGWGRNYRGMTMTGDDPQKDFQCVLCCVPQPDDPVVVLVLLVVLLVVLVPDDLVVLLCCLVPPLLVSGDQCLLVSLCVLDVDSSLSLQLLLQQLRNQLLVLLSCLLFVFDDQARRQWMAGSSNHIHGDDGLCTLLNQCLDPQRQQASDADASNSCSSSDSSCLSRSNLVSNLVSLVSCLSVVVVSLSSLVSRPWSCVCQCVRPSFDNPDTSVNSSVCSSLVSNADRDGRPPRDDDRDPDHDRSSVSSVVNSCRNHPSSSLSSGDSRRPRSD

Nearest PDB structures (foldseek):
  5wby-assembly1_B  TM=6.603E-01  e=1.349E-23  Homo sapiens
  5yz0-assembly1_A  TM=7.617E-01  e=3.442E-22  Homo sapiens
  5wby-assembly2_A  TM=6.599E-01  e=5.962E-23  Homo sapiens
  6bcu-assembly1_B  TM=6.769E-01  e=6.835E-22  Homo sapiens
  7z87-assembly1_A  TM=6.172E-01  e=1.266E-19  Homo sapiens

Solvent-accessible surface area (backbone atoms only — not comparable to full-atom values): 110952 Å² total; per-residue (Å²): 97,80,52,66,80,38,60,47,99,85,66,40,53,33,35,52,42,54,59,52,16,63,73,69,69,35,46,57,47,40,52,54,51,50,52,53,48,51,54,52,47,57,72,73,37,94,73,78,56,67,64,59,52,38,21,49,27,51,51,50,21,51,44,26,28,46,71,66,35,64,40,46,27,48,6,17,46,54,56,26,38,71,75,38,71,81,45,63,68,58,52,36,51,50,31,22,52,44,21,29,48,62,61,22,29,46,51,16,62,67,66,69,46,73,75,59,87,47,70,61,58,54,53,47,51,51,50,51,54,58,68,69,54,90,63,56,77,72,50,38,56,56,45,49,52,50,49,51,22,46,54,44,28,48,56,47,42,72,72,44,80,70,68,68,67,19,64,46,42,35,65,68,42,44,67,59,48,12,53,49,40,43,54,52,48,40,58,70,68,64,53,60,65,68,58,53,52,48,52,51,51,52,52,49,50,52,45,50,50,53,53,49,54,50,38,69,86,40,79,61,37,68,65,61,44,44,67,49,51,46,53,48,50,41,55,49,49,51,52,49,65,69,67,53,50,70,64,49,66,38,39,86,85,22,70,63,50,53,51,55,47,49,52,59,67,70,39,72,74,39,63,87,53,42,43,62,43,44,52,53,50,43,52,51,50,55,52,55,37,71,78,44,65,69,69,48,28,53,40,39,50,52,49,44,33,50,47,25,49,52,49,16,50,51,24,49,59,72,65,15,53,54,45,15,49,48,27,49,45,54,23,35,72,73,50,72,82,45,67,68,57,50,50,54,48,21,53,51,31,46,71,70,74,35,52,68,62,14,50,50,43,52,50,45,45,43,57,68,75,31,36,67,60,44,49,42,54,49,45,41,71,72,44,85,46,64,66,57,29,52,52,33,50,52,54,58,67,69,48,55,67,68,58,51,43,49,50,51,49,51,49,49,52,50,52,54,49,49,58,64,44,33,56,68,85,50,42,64,60,49,42,54,50,47,54,47,46,50,70,72,42,35,75,35,89,64,38,64,59,49,41,54,52,44,52,48,61,47,58,64,50,92,56,80,58,77,61,59,65,53,47,52,43,28,40,43,29,34,53,48,46,81,53,64,69,60,20,30,50,32,39,33,50,39,48,49,53,53,52,54,51,46,49,52,52,50,48,48,66,70,66,47,81,79,66,53,70,68,58,53,52,52,53,52,49,51,48,50,51,47,53,50,50,52,54,50,35,44,69,66,49,32,69,70,60,46,50,58,30,51,66,59,46,62,74,48,57,67,47,85,49,65,67,59,32,52,51,50,43,50,52,52,35,54,47,36,55,50,36,35,73,56,46,46,60,73,52,43,19,49,75,50,42,86,55,62,68,50,32,52,51,51,49,50,37,51,52,56,45,34,70,74,41,70,68,43,43,47,48,55,48,47,50,49,34,48,45,52,42,55,43,41,44,26,72,54,51,85,54,50,83,45,47,44,54,74,59,37,49,56,57,37,35,40,45,74,67,36,25,53,64,45,66,69,31,85,74,83,59,42,82,94,65,96,43,66,59,63,74,60,49,66,54,95,39,54,72,58,43,59,52,56,65,71,37,85,81,61,49,71,88,39,67,71,50,18,61,47,65,65,51,78,51,21,50,41,44,68,52,44,65,39,44,58,44,94,54,96,76,33,34,28,39,42,41,35,26,26,61,72,62,52,77,49,46,36,31,20,34,38,83,45,56,37,61,45,36,35,54,50,44,51,51,51,50,51,51,31,51,54,30,54,67,36,70,54,41,34,60,67,64,55,55,64,70,77,71,35,57,42,40,40,25,57,48,6,21,42,32,54,55,74,79,65,55,41,35,46,46,61,65,44,48,77,65,58,82,49,52,73,68,55,50,52,50,50,50,51,51,53,50,64,62,38,68,82,43,53,73,68,58,25,28,48,46,34,56,69,43,52,36,64,69,37,74,75,46,36,43,58,46,45,47,66,78,29,70,45,40,39,49,28,52,53,19,29,50,38,23,27,41,22,42,20,47,42,37,50,53,26,44,47,49,22,44,32,76,72,24,44,77,31,32,27,35,32,80,69,31,35,38,36,72,49,79,49,76,34,46,65,35,46,27,50,43,40,97,61,39,56,73,47,55,42,88,51,35,63,20,57,41,41,37,40,29,76,38,26,56,60,6,44,22,39,52,40,31,26,52,50,48,45,54,47,36,77,41,37,67,62,53,50,58,58,57,67,70,51,74,77,82,48,71,64,35,67,76,35,88,69,35,62,77,83,53,40,58,68,52,46,51,51,37,32,52,43,32,41,59,29,38,85,47,46,75,70,88,36,68,62,69,86,65,94,49,50,19,52,50,66,55,40,42,51,52,50,52,49,47,27,58,28,53,62,50,46,55,64,41,49,74,81,46,47,57,56,59,96,80,53,66,81,36,60,49,99,83,68,40,54,33,36,52,41,53,57,53,17,62,73,70,69,35,47,56,45,40,53,53,50,51,52,53,49,52,55,53,47,55,72,74,38,94,74,79,56,67,67,58,52,39,23,50,28,51,50,50,22,53,46,25,29,43,71,67,34,65,41,45,27,48,5,18,46,54,57,26,38,72,74,39,71,81,46,64,68,58,53,36,50,50,31,23,52,42,21,27,48,60,59,21,31,46,52,18,61,66,65,70,46,74,76,59,88,47,72,60,58,53,52,48,50,50,50,52,55,57,67,70,54,89,63,56,78,72,49,40,56,56,46,50,52,50,50,51,22,46,54,43,27,50,55,46,42,72,71,45,79,69,68,66,68,18,66,45,41,36,65,68,43,44,67,60,48,12,52,49,40,43,53,51,47,40,58,68,67,65,51,59,64,69,59,54,53,48,52,51,50,50,54,48,50,52,45,50,49,53,54,49,54,50,39,70,84,42,78,60,37,67,67,61,44,44,66,50,52,44,52,47,50,40,56,48,48,50,53,52,64,71,68,51,50,69,64,49,67,40,40,85,86,24,70,63,52,54,51,54,49,48,52,60,68,69,40,70,76,39,62,89,54,44,44,62,44,44,51,53,49,42,52,51,50,55,51,53,36,69,78,45,63,70,69,48,28,53,41,40,48,53,49,45,32,50,46,26,48,52,49,18,50,50,25,48,58,72,65,14,52,55,45,15,48,48,26,49,44,54,23,36,72,74,50,73,81,45,65,67,56,50,49,55,47,22,53,52,30,46,70,70,76,35,52,68,62,16,49,50,43,51,50,46,45,42,57,68,75,30,36,68,59,44,50,42,54,48,45,40,71,72,43,84,45,64,67,54,29,52,53,34,47,52,56,58,66,68,48,55,68,68,58,51,43,50,51,52,50,53,49,48,52,50,52,54,49,49,59,63,44,31,55,69,84,51,42,65,60,48,41,53,50,45,54,47,46,49,69,72,41,34,76,37,91,65,36,64,58,47,41,52,52,46,51,47,63,47,54,65,68,79,52,81,58,76,60,59,66,54,46,53,43,28,40,43,29,34,54,48,46,80,52,64,69,59,21,33,50,32,39,33,49,40,48,49,53,53,51,55,50,46,47,52,52,49,48,48,64,69,67,46,82,80,64,54,68,68,58,52,51,51,54,53,50,50,48,52,52,49,53,49,49,51,54,50,34,45,70,66,48,32,70,72,61,45,51,59,29,49,65,57,47,61,73,49,57,67,47,85,49,65,69,58,32,50,51,48,43,50,52,51,36,53,48,34,54,48,37,36,72,58,47,46,60,74,51,42,20,50,75,50,42,86,54,62,68,50,31,52,53,52,50,50,35,51,54,58,44,34,70,74,40,72,67,43,43,48,48,53,49,45,49,49,34,49,47,52,42,54,41,40,44,25,72,56,51,85,54,51,85,46,46,44,53,72,60,36,49,57,57,37,36,40,47,75,67,35,24,52,62,44,66,68,30,85,74,82,59,43,84,94,66,95,43,66,59,63,72,60,51,66,54,94,38,54,73,57,43,58,53,55,66,72,36,85,82,62,48,71,90,39,69,71,49,18,62,45,63,66,52,78,50,20,51,40,43,69,53,44,64,40,44,58,46,95,53,97,76,33,35,28,37,41,40,36,26,26,62,72,63,52,76,48,47,36,31,20,33,38,83,44,56,36,62,44,36,35,53,49,44,50,50,51,50,52,52,32,50,54,29,53,67,36,70,54,42,35,59,66,64,55,53,64,70,77,71,37,56,43,40,41,24,58,48,6,21,40,33,55,54,74,81,64,55,42,36,46,46,62,65,44,48,77,67,59,82,51,53,72,68,55,50,51,49,50,51,50,51,52,51,65,62,38,67,81,44,53,72,68,59,25,27,48,46,35,56,68,44,52,36,65,69,39,74,76,46,36,40,59,48,46,47,66,77,29,69,45,41,40,48,29,53,52,19,28,50,37,25,27,42,22,42,20,46,43,38,50,54,26,45,46,49,22,44,31,76,72,25,45,76,31,32,29,36,33,80,70,32,36,39,36,71,51,81,49,76,33,46,62,36,47,28,50,45,40,97,60,40,54,74,47,56,41,87,53,34,61,20,58,42,41,36,40,30,76,37,25,57,60,6,44,24,39,52,40,30,26,51,51,50,46,53,46,34,78,40,37,66,62,54,51,56,58,58,67,71,53,72,78,80,48,73,65,36,66,75,34,89,66,34,60,77,82,55,41,59,69,52,46,50,50,36,31,52,42,31,41,57,30,40,87,48,46,76,69,88,38,70,63,72,85,66,93,50,49,18,52,51,67,56,42,42,50,51,49,53,49,46,27,55,27,54,62,50,44,55,64,42,51,74,82,46,46,59,56,58

InterPro domains:
  IPR000403 Phosphatidylinositol 3-/4-kinase, catalytic domain [PF00454] (744-976)
  IPR000403 Phosphatidylinositol 3-/4-kinase, catalytic domain [PS50290] (718-1038)
  IPR000403 Phosphatidylinositol 3-/4-kinase, catalytic domain [SM00146] (745-1039)
  IPR003151 PIK-related kinase, FAT [PF02259] (182-483)
  IPR003152 FATC domain [PF02260] (1026-1055)
  IPR003152 FATC domain [PS51190] (1025-1057)
  IPR003152 FATC domain [SM01343] (1025-1057)
  IPR011009 Protein kinase-like domain superfamily [SSF56112] (706-972)
  IPR014009 PIK-related kinase, FAT domain [PS51189] (16-593)
  IPR036940 Phosphatidylinositol 3-/4-kinase, catalytic domain superfamily [G3DSA:1.10.1070.11] (847-988)
  IPR050517 DNA Damage Response and Repair Kinase [PTHR11139] (59-1055)
  IPR057564 Serine/threonine-protein kinase ATR-like, HEAT repeats [PF23593] (530-615)